Protein 7R91 (pdb70)

Solvent-accessible surface area: 75941 Å² total

CATH classification: 1.20.58.530

Organism: Gallus gallus (NCBI:txid9031)

Secondary structure (DSSP, 8-state):
-----EEEEE-SSEEEEEETT-SS-SEEEE--EEEE-SEE-STTTT----EETHHHHHTTTTEEEE-SB---B--HHHHHHHHHIIIIIIS---GGGS-EEEEE-TT--HHHHHHHHHHHHHTS--SEEEEEEHHHHHHHHHT-SSEEEEEE-SS-EEEEEEETTEE-GGG-EEES-SHHHHHHHHHHHGGGGT----SHHHHHHHHHHHHHH----SSHHHHHHHHHH-STT-EEEE-TTS-EEEESTHHHHTGGGGT-GGGGT--PPPHHHHHHHHHHTS-TTTHHHHHT-EEEESSGGGSTTHHHHHHHHHHHHS-TTS---EE--TTGGGHHHHHHHHHHT-SGGGGSSEEHHHHHHHGGGHHHHH--/-----EEEEE-SSEEEEEETT-SS-SEEEE--EEEE-S---STTTT----EETHHHHHTTTTEEEE-SB---B--HHHHHHHHHIIIIIIS---GGGS-EEEEE-TT--HHHHHHHHHHHHHTS--SEEEEEEHHHHHHHHHT-SSEEEEEE-SS-EEEEEEETTEE-GGG-EEES-SHHHHHHHHHHHGGGGT----SHHHHHHHHHHHHHH----SSHHHHHHHHHH-STT-EEEE-TTS-EEEESTHHHHTGGGGT-GGGGT--PPPHHHHHHHHHHTS-TTTHHHHHT-EEEESSGGGSTTHHHHHHHHHHHHS-TTS---EE--TTGGGHHHHHHHHHHT-SGGGGSSEEHHHHHHHGGGHHHHH--/-----EEEEE-SSEEEEEETT-SS-SEEEE--EEEE-S---STTTT----EETHHHHHTTTTEEEE-SB---B--HHHHHHHHHIIIIIIS---GGGS-EEEEE-TT--HHHHHHHHHHHHHTS--SEEEEEEHHHHHHHHHT-SSEEEEEE-SS-EEEEEEETTEE-GGG-EEES-SHHHHHHHHHHHGGGGT----SHHHHHHHHHHHHHH----SSHHHHHHHHHH-STT-EEEE-TTS-EEEESTHHHHTGGGGT-GGGGT--PPPHHHHHHHHHHTS-TTTHHHHHT-EEEESSGGGSTTHHHHHHHHHHHHS-TTS---EE--TTGGGHHHHHHHHHHT-SGGGGSSEEHHHHHHHGGGHHHHH--/----SBGGG-SS--HHHHHHHHHHHHHTT---EEETTEEEEE--SS------HHHHHHSSTTSS-S-S--HHHHHHHHHHHHHHHSS-EEEEEEE-TTSSHHHHHHHHHHHHHHHTTSS--HHHHHHHTTHHHHHHHHEE--SS-SSEE-SEEEEEEEEETTEEEEEEEEEES--STTTT---TT--SBHHHHHHHHHS-HHHHHHHT---TTT-TTTTTSS--S-TT--HHHHHHHHHHHHHHTT--HHHHHHHHHHHHHHHHHTT--EEEEE-SSSEEEEES-SHHHHHHHHHHT--HHHHHHHHHEEEEE-SS-EEEEE--HHHHHHHHHHHHHHHHHHHHHHHHHHHHHHT--S--SEEEEEEE-------SS--HHHHHHHHHHHHHHHHHHHHHHHHHHHHHHHSSS---------SHHHHHHHH-TTT-HHHHHHHHTTSTT--HHHHHHHHHHHHTT-SSEE--SS--SEEEEEETTEEEEEE-SSTTTTTB----HHHHHHHHS-SSHHHHHHHHHHHHH-----BHHHHHHHHHHHHHHTTSSS--EEEEEE-S-TT--SS---HHHHHHHHHHHTTHHHHHHH-----HHHHHHHGGGTTSS----SS-SHHHHHHHHHTS---GGG----SSS----SSHHHHHHHHHHHHHHH-

Radius of gyration: 43.53 Å; Cα contacts (8 Å, |Δi|>4): 3237; chains: 4; bounding box: 105×127×122 Å

Nearest PDB structures (foldseek):
  8v2z-assembly1_E  TM=9.996E-01  e=3.412E-72  Homo sapiens
  8v2o-assembly1_E  TM=9.990E-01  e=4.146E-71  Homo sapiens
  8trm-assembly1_A  TM=9.975E-01  e=2.530E-68  Toxoplasma gondii
  8oi8-assembly1_C  TM=9.959E-01  e=1.045E-67  Homo sapiens
  3ffk-assembly1_B  TM=9.403E-01  e=5.421E-67  Oryctolagus cuniculus

Structure (mmCIF, N/CA/C/O backbone):
data_7R91
#
_entry.id   7R91
#
_cell.length_a   1.00
_cell.length_b   1.00
_cell.length_c   1.00
_cell.angle_alpha   90.00
_cell.angle_beta   90.00
_cell.angle_gamma   90.00
#
_symmetry.space_group_name_H-M   'P 1'
#
loop_
_entity.id
_entity.type
_entity.pdbx_description
1 polymer 'Actin, alpha skeletal muscle, intermediate form'
2 polymer 'Isoform 3 of Unconventional myosin-XV'
3 non-polymer "ADENOSINE-5'-DIPHOSPHATE"
4 non-polymer 'MAGNESIUM ION'
#
loop_
_atom_site.group_PDB
_atom_site.id
_atom_site.type_symbol
_atom_site.label_atom_id
_atom_site.label_alt_id
_atom_site.label_comp_id
_atom_site.label_asym_id
_atom_site.label_entity_id
_atom_site.label_seq_id
_atom_site.pdbx_PDB_ins_code
_atom_site.Cartn_x
_atom_site.Cartn_y
_atom_site.Cartn_z
_atom_site.occupancy
_atom_site.B_iso_or_equiv
_atom_site.auth_seq_id
_atom_site.auth_comp_id
_atom_site.auth_asym_id
_atom_site.auth_atom_id
_atom_site.pdbx_PDB_model_num
ATOM 1 N N . ASP A 1 1 ? 300.996 236.524 333.826 1.00 112.74 3 ASP A N 1
ATOM 2 C CA . ASP A 1 1 ? 301.527 237.392 334.868 1.00 112.74 3 ASP A CA 1
ATOM 3 C C . ASP A 1 1 ? 301.249 238.857 334.553 1.00 112.74 3 ASP A C 1
ATOM 4 O O . ASP A 1 1 ? 300.324 239.455 335.103 1.00 112.74 3 ASP A O 1
ATOM 9 N N . GLU A 1 2 ? 302.057 239.430 333.661 1.00 101.40 4 GLU A N 1
ATOM 10 C CA . GLU A 1 2 ? 301.916 240.830 333.263 1.00 101.40 4 GLU A CA 1
ATOM 11 C C . GLU A 1 2 ? 300.882 240.919 332.144 1.00 101.40 4 GLU A C 1
ATOM 12 O O . GLU A 1 2 ? 301.195 241.137 330.969 1.00 101.40 4 GLU A O 1
ATOM 18 N N . THR A 1 3 ? 299.620 240.742 332.524 1.00 86.63 5 THR A N 1
ATOM 19 C CA . THR A 1 3 ? 298.503 240.863 331.593 1.00 86.63 5 THR A CA 1
ATOM 20 C C . THR A 1 3 ? 297.926 242.267 331.723 1.00 86.63 5 THR A C 1
ATOM 21 O O . THR A 1 3 ? 297.248 242.581 332.706 1.00 86.63 5 THR A O 1
ATOM 25 N N . THR A 1 4 ? 298.201 243.113 330.733 1.00 57.85 6 THR A N 1
ATOM 26 C CA . THR A 1 4 ? 297.720 244.486 330.767 1.00 57.85 6 THR A CA 1
ATOM 27 C C . THR A 1 4 ? 296.212 244.515 330.562 1.00 57.85 6 THR A C 1
ATOM 28 O O . THR A 1 4 ? 295.682 243.838 329.676 1.00 57.85 6 THR A O 1
ATOM 32 N N . ALA A 1 5 ? 295.521 245.298 331.384 1.00 43.85 7 ALA A N 1
ATOM 33 C CA . ALA A 1 5 ? 294.076 245.414 331.284 1.00 43.85 7 ALA A CA 1
ATOM 34 C C . ALA A 1 5 ? 293.686 246.321 330.125 1.00 43.85 7 ALA A C 1
ATOM 35 O O . ALA A 1 5 ? 294.434 247.221 329.730 1.00 43.85 7 ALA A O 1
ATOM 37 N N . LEU A 1 6 ? 292.500 246.077 329.581 1.00 37.68 8 LEU A N 1
ATOM 38 C CA . LEU A 1 6 ? 291.946 246.886 328.508 1.00 37.68 8 LEU A CA 1
ATOM 39 C C . LEU A 1 6 ? 290.844 247.786 329.049 1.00 37.68 8 LEU A C 1
ATOM 40 O O . LEU A 1 6 ? 289.967 247.335 329.790 1.00 37.68 8 LEU A O 1
ATOM 45 N N . VAL A 1 7 ? 290.896 249.061 328.677 1.00 32.66 9 VAL A N 1
ATOM 46 C CA . VAL A 1 7 ? 289.884 250.038 329.055 1.00 32.66 9 VAL A CA 1
ATOM 47 C C . VAL A 1 7 ? 289.116 250.415 327.800 1.00 32.66 9 VAL A C 1
ATOM 48 O O . VAL A 1 7 ? 289.691 250.966 326.853 1.00 32.66 9 VAL A O 1
ATOM 52 N N . CYS A 1 8 ? 287.819 250.120 327.786 1.00 35.16 10 CYS A N 1
ATOM 53 C CA . CYS A 1 8 ? 286.960 250.383 326.638 1.00 35.16 10 CYS A CA 1
ATOM 54 C C . CYS A 1 8 ? 285.812 251.278 327.085 1.00 35.16 10 CYS A C 1
ATOM 55 O O . CYS A 1 8 ? 284.879 250.814 327.747 1.00 35.16 10 CYS A O 1
ATOM 58 N N . ASP A 1 9 ? 285.884 252.557 326.722 1.00 32.46 11 ASP A N 1
ATOM 59 C CA . ASP A 1 9 ? 284.843 253.527 327.051 1.00 32.46 11 ASP A CA 1
ATOM 60 C C . ASP A 1 9 ? 283.921 253.650 325.842 1.00 32.46 11 ASP A C 1
ATOM 61 O O . ASP A 1 9 ? 283.982 254.604 325.069 1.00 32.46 11 ASP A O 1
ATOM 66 N N . ASN A 1 10 ? 283.053 252.657 325.681 1.00 33.49 12 ASN A N 1
ATOM 67 C CA . ASN A 1 10 ? 282.114 252.645 324.565 1.00 33.49 12 ASN A CA 1
ATOM 68 C C . ASN A 1 10 ? 280.937 253.547 324.916 1.00 33.49 12 ASN A C 1
ATOM 69 O O . ASN A 1 10 ? 280.043 253.164 325.672 1.00 33.49 12 ASN A O 1
ATOM 74 N N . GLY A 1 11 ? 280.949 254.762 324.378 1.00 28.00 13 GLY A N 1
ATOM 75 C CA . GLY A 1 11 ? 279.862 255.696 324.559 1.00 28.00 13 GLY A CA 1
ATOM 76 C C . GLY A 1 11 ? 278.801 255.538 323.489 1.00 28.00 13 GLY A C 1
ATOM 77 O O . GLY A 1 11 ? 278.840 254.633 322.654 1.00 28.00 13 GLY A O 1
ATOM 78 N N . SER A 1 12 ? 277.828 256.448 323.523 1.00 25.49 14 SER A N 1
ATOM 79 C CA . SER A 1 12 ? 276.765 256.413 322.528 1.00 25.49 14 SER A CA 1
ATOM 80 C C . SER A 1 12 ? 277.273 256.799 321.146 1.00 25.49 14 SER A C 1
ATOM 81 O O . SER A 1 12 ? 276.795 256.262 320.142 1.00 25.49 14 SER A O 1
ATOM 84 N N . GLY A 1 13 ? 278.233 257.719 321.070 1.00 25.51 15 GLY A N 1
ATOM 85 C CA . GLY A 1 13 ? 278.699 258.210 319.790 1.00 25.51 15 GLY A CA 1
ATOM 86 C C . GLY A 1 13 ? 280.106 257.804 319.410 1.00 25.51 15 GLY A C 1
ATOM 87 O O . GLY A 1 13 ? 280.378 257.537 318.237 1.00 25.51 15 GLY A O 1
ATOM 88 N N . LEU A 1 14 ? 281.010 257.743 320.384 1.00 25.52 16 LEU A N 1
ATOM 89 C CA . LEU A 1 14 ? 282.409 257.428 320.137 1.00 25.52 16 LEU A CA 1
ATOM 90 C C . LEU A 1 14 ? 282.837 256.242 320.985 1.00 25.52 16 LEU A C 1
ATOM 91 O O . LEU A 1 14 ? 282.368 256.056 322.110 1.00 25.52 16 LEU A O 1
ATOM 96 N N . VAL A 1 15 ? 283.740 255.439 320.430 1.00 25.73 17 VAL A N 1
ATOM 97 C CA . VAL A 1 15 ? 284.399 254.366 321.161 1.00 25.73 17 VAL A CA 1
ATOM 98 C C . VAL A 1 15 ? 285.803 254.837 321.507 1.00 25.73 17 VAL A C 1
ATOM 99 O O . VAL A 1 15 ? 286.567 255.240 320.623 1.00 25.73 17 VAL A O 1
ATOM 103 N N . LYS A 1 16 ? 286.140 254.796 322.790 1.00 27.39 18 LYS A N 1
ATOM 104 C CA . LYS A 1 16 ? 287.447 255.207 323.288 1.00 27.39 18 LYS A CA 1
ATOM 105 C C . LYS A 1 16 ? 288.096 253.991 323.934 1.00 27.39 18 LYS A C 1
ATOM 106 O O . LYS A 1 16 ? 287.715 253.596 325.040 1.00 27.39 18 LYS A O 1
ATOM 112 N N . ALA A 1 17 ? 289.069 253.400 323.248 1.00 27.20 19 ALA A N 1
ATOM 113 C CA . ALA A 1 17 ? 289.688 252.158 323.684 1.00 27.20 19 ALA A CA 1
ATOM 114 C C . ALA A 1 17 ? 291.196 252.331 323.783 1.00 27.20 19 ALA A C 1
ATOM 115 O O . ALA A 1 17 ? 291.788 253.193 323.133 1.00 27.20 19 ALA A O 1
ATOM 117 N N . GLY A 1 18 ? 291.812 251.498 324.612 1.00 30.82 20 GLY A N 1
ATOM 118 C CA . GLY A 1 18 ? 293.242 251.580 324.821 1.00 30.82 20 GLY A CA 1
ATOM 119 C C . GLY A 1 18 ? 293.683 250.606 325.894 1.00 30.82 20 GLY A C 1
ATOM 120 O O . GLY A 1 18 ? 292.920 249.740 326.326 1.00 30.82 20 GLY A O 1
ATOM 121 N N . PHE A 1 19 ? 294.933 250.769 326.315 1.00 35.00 21 PHE A N 1
ATOM 122 C CA . PHE A 1 19 ? 295.551 249.907 327.310 1.00 35.00 21 PHE A CA 1
ATOM 123 C C . PHE A 1 19 ? 295.725 250.663 328.619 1.00 35.00 21 PHE A C 1
ATOM 124 O O . PHE A 1 19 ? 296.016 251.864 328.619 1.00 35.00 21 PHE A O 1
ATOM 132 N N . ALA A 1 20 ? 295.544 249.959 329.730 1.00 36.38 22 ALA A N 1
ATOM 133 C CA . ALA A 1 20 ? 295.685 250.578 331.039 1.00 36.38 22 ALA A CA 1
ATOM 134 C C . ALA A 1 20 ? 297.122 251.023 331.265 1.00 36.38 22 ALA A C 1
ATOM 135 O O . ALA A 1 20 ? 298.072 250.298 330.958 1.00 36.38 22 ALA A O 1
ATOM 137 N N . GLY A 1 21 ? 297.279 252.226 331.809 1.00 37.15 23 GLY A N 1
ATOM 138 C CA . GLY A 1 21 ? 298.572 252.822 332.031 1.00 37.15 23 GLY A CA 1
ATOM 139 C C . GLY A 1 21 ? 298.977 253.850 330.995 1.00 37.15 23 GLY A C 1
ATOM 140 O O . GLY A 1 21 ? 299.893 254.637 331.253 1.00 37.15 23 GLY A O 1
ATOM 141 N N . ASP A 1 22 ? 298.324 253.864 329.838 1.00 37.33 24 ASP A N 1
ATOM 142 C CA . ASP A 1 22 ? 298.619 254.854 328.818 1.00 37.33 24 ASP A CA 1
ATOM 143 C C . ASP A 1 22 ? 297.991 256.195 329.180 1.00 37.33 24 ASP A C 1
ATOM 144 O O . ASP A 1 22 ? 297.097 256.286 330.024 1.00 37.33 24 ASP A O 1
ATOM 149 N N . ASP A 1 23 ? 298.477 257.247 328.529 1.00 36.68 25 ASP A N 1
ATOM 150 C CA . ASP A 1 23 ? 297.986 258.594 328.778 1.00 36.68 25 ASP A CA 1
ATOM 151 C C . ASP A 1 23 ? 296.876 259.019 327.827 1.00 36.68 25 ASP A C 1
ATOM 152 O O . ASP A 1 23 ? 296.281 260.081 328.035 1.00 36.68 25 ASP A O 1
ATOM 157 N N . ALA A 1 24 ? 296.581 258.229 326.797 1.00 30.35 26 ALA A N 1
ATOM 158 C CA . ALA A 1 24 ? 295.575 258.591 325.811 1.00 30.35 26 ALA A CA 1
ATOM 159 C C . ALA A 1 24 ? 294.985 257.322 325.221 1.00 30.35 26 ALA A C 1
ATOM 160 O O . ALA A 1 24 ? 295.650 256.278 325.217 1.00 30.35 26 ALA A O 1
ATOM 162 N N . PRO A 1 25 ? 293.747 257.367 324.731 1.00 29.01 27 PRO A N 1
ATOM 163 C CA . PRO A 1 25 ? 293.172 256.188 324.079 1.00 29.01 27 PRO A CA 1
ATOM 164 C C . PRO A 1 25 ? 293.938 255.824 322.816 1.00 29.01 27 PRO A C 1
ATOM 165 O O . PRO A 1 25 ? 294.381 256.692 322.064 1.00 29.01 27 PRO A O 1
ATOM 169 N N . ARG A 1 26 ? 294.087 254.522 322.588 1.00 33.73 28 ARG A N 1
ATOM 170 C CA . ARG A 1 26 ? 294.774 254.058 321.389 1.00 33.73 28 ARG A CA 1
ATOM 171 C C . ARG A 1 26 ? 293.886 254.166 320.156 1.00 33.73 28 ARG A C 1
ATOM 172 O O . ARG A 1 26 ? 294.364 254.522 319.074 1.00 33.73 28 ARG A O 1
ATOM 180 N N . ALA A 1 27 ? 292.596 253.865 320.299 1.00 26.27 29 ALA A N 1
ATOM 181 C CA . ALA A 1 27 ? 291.659 253.861 319.184 1.00 26.27 29 ALA A CA 1
ATOM 182 C C . ALA A 1 27 ? 290.454 254.716 319.535 1.00 26.27 29 ALA A C 1
ATOM 183 O O . ALA A 1 27 ? 289.813 254.493 320.565 1.00 26.27 29 ALA A O 1
ATOM 185 N N . VAL A 1 28 ? 290.152 255.694 318.684 1.00 22.54 30 VAL A N 1
ATOM 186 C CA . VAL A 1 28 ? 288.960 256.526 318.809 1.00 22.54 30 VAL A CA 1
ATOM 187 C C . VAL A 1 28 ? 288.291 256.582 317.444 1.00 22.54 30 VAL A C 1
ATOM 188 O O . VAL A 1 28 ? 288.896 257.055 316.475 1.00 22.54 30 VAL A O 1
ATOM 192 N N . PHE A 1 29 ? 287.054 256.108 317.364 1.00 24.74 31 PHE A N 1
ATOM 193 C CA . PHE A 1 29 ? 286.337 256.060 316.099 1.00 24.74 31 PHE A CA 1
ATOM 194 C C . PHE A 1 29 ? 284.845 256.088 316.384 1.00 24.74 31 PHE A C 1
ATOM 195 O O . PHE A 1 29 ? 284.413 255.725 317.484 1.00 24.74 31 PHE A O 1
ATOM 203 N N . PRO A 1 30 ? 284.031 256.524 315.422 1.00 23.89 32 PRO A N 1
ATOM 204 C CA . PRO A 1 30 ? 282.584 256.589 315.654 1.00 23.89 32 PRO A CA 1
ATOM 205 C C . PRO A 1 30 ? 281.977 255.212 315.876 1.00 23.89 32 PRO A C 1
ATOM 206 O O . PRO A 1 30 ? 282.433 254.208 315.326 1.00 23.89 32 PRO A O 1
ATOM 210 N N . SER A 1 31 ? 280.928 255.178 316.691 1.00 24.71 33 SER A N 1
ATOM 211 C CA . SER A 1 31 ? 280.259 253.933 317.056 1.00 24.71 33 SER A CA 1
ATOM 212 C C . SER A 1 31 ? 279.054 253.713 316.142 1.00 24.71 33 SER A C 1
ATOM 213 O O . SER A 1 31 ? 277.897 253.732 316.560 1.00 24.71 33 SER A O 1
ATOM 216 N N . ILE A 1 32 ? 279.354 253.501 314.860 1.00 24.21 34 ILE A N 1
ATOM 217 C CA . ILE A 1 32 ? 278.332 253.340 313.836 1.00 24.21 34 ILE A CA 1
ATOM 218 C C . ILE A 1 32 ? 278.592 252.060 313.058 1.00 24.21 34 ILE A C 1
ATOM 219 O O . ILE A 1 32 ? 279.725 251.593 312.938 1.00 24.21 34 ILE A O 1
ATOM 224 N N . VAL A 1 33 ? 277.511 251.496 312.526 1.00 24.71 35 VAL A N 1
ATOM 225 C CA . VAL A 1 33 ? 277.569 250.377 311.593 1.00 24.71 35 VAL A CA 1
ATOM 226 C C . VAL A 1 33 ? 276.749 250.756 310.369 1.00 24.71 35 VAL A C 1
ATOM 227 O O . VAL A 1 33 ? 275.577 251.124 310.494 1.00 24.71 35 VAL A O 1
ATOM 231 N N . GLY A 1 34 ? 277.361 250.673 309.193 1.00 23.88 36 GLY A N 1
ATOM 232 C CA . GLY A 1 34 ? 276.717 251.052 307.950 1.00 23.88 36 GLY A CA 1
ATOM 233 C C . GLY A 1 34 ? 276.479 249.851 307.056 1.00 23.88 36 GLY A C 1
ATOM 234 O O . GLY A 1 34 ? 277.246 248.888 307.071 1.00 23.88 36 GLY A O 1
ATOM 235 N N . ARG A 1 35 ? 275.400 249.913 306.275 1.00 24.57 37 ARG A N 1
ATOM 236 C CA . ARG A 1 35 ? 275.054 248.867 305.328 1.00 24.57 37 ARG A CA 1
ATOM 237 C C . ARG A 1 35 ? 274.661 249.508 304.005 1.00 24.57 37 ARG A C 1
ATOM 238 O O . ARG A 1 35 ? 274.046 250.582 303.998 1.00 24.57 37 ARG A O 1
ATOM 246 N N . PRO A 1 36 ? 275.009 248.884 302.880 1.00 24.10 38 PRO A N 1
ATOM 247 C CA . PRO A 1 36 ? 274.686 249.479 301.580 1.00 24.10 38 PRO A CA 1
ATOM 248 C C . PRO A 1 36 ? 273.183 249.605 301.374 1.00 24.10 38 PRO A C 1
ATOM 249 O O . PRO A 1 36 ? 272.407 248.740 301.782 1.00 24.10 38 PRO A O 1
ATOM 253 N N . ARG A 1 37 ? 272.780 250.698 300.728 1.00 23.23 39 ARG A N 1
ATOM 254 C CA . ARG A 1 37 ? 271.376 250.948 300.429 1.00 23.23 39 ARG A CA 1
ATOM 255 C C . ARG A 1 37 ? 271.116 251.109 298.938 1.00 23.23 39 ARG A C 1
ATOM 256 O O . ARG A 1 37 ? 269.992 251.449 298.551 1.00 23.23 39 ARG A O 1
ATOM 264 N N . HIS A 1 38 ? 272.113 250.872 298.095 1.00 24.37 40 HIS A N 1
ATOM 265 C CA . HIS A 1 38 ? 271.990 251.015 296.652 1.00 24.37 40 HIS A CA 1
ATOM 266 C C . HIS A 1 38 ? 272.247 249.667 295.980 1.00 24.37 40 HIS A C 1
ATOM 267 O O . HIS A 1 38 ? 272.394 248.638 296.642 1.00 24.37 40 HIS A O 1
ATOM 274 N N . GLN A 1 39 ? 272.303 249.683 294.652 1.00 31.82 41 GLN A N 1
ATOM 275 C CA . GLN A 1 39 ? 272.394 248.472 293.848 1.00 31.82 41 GLN A CA 1
ATOM 276 C C . GLN A 1 39 ? 273.822 248.282 293.350 1.00 31.82 41 GLN A C 1
ATOM 277 O O . GLN A 1 39 ? 274.380 249.175 292.704 1.00 31.82 41 GLN A O 1
ATOM 283 N N . GLY A 1 40 ? 274.401 247.118 293.636 1.00 27.00 42 GLY A N 1
ATOM 284 C CA . GLY A 1 40 ? 275.735 246.795 293.172 1.00 27.00 42 GLY A CA 1
ATOM 285 C C . GLY A 1 40 ? 275.738 246.209 291.778 1.00 27.00 42 GLY A C 1
ATOM 286 O O . GLY A 1 40 ? 275.094 245.187 291.531 1.00 27.00 42 GLY A O 1
ATOM 287 N N . VAL A 1 41 ? 276.460 246.841 290.852 1.00 25.88 43 VAL A N 1
ATOM 288 C CA . VAL A 1 41 ? 276.424 246.450 289.448 1.00 25.88 43 VAL A CA 1
ATOM 289 C C . VAL A 1 41 ? 277.729 245.846 288.956 1.00 25.88 43 VAL A C 1
ATOM 290 O O . VAL A 1 41 ? 277.714 245.141 287.933 1.00 25.88 43 VAL A O 1
ATOM 294 N N . MET A 1 42 ? 278.847 246.089 289.629 1.00 27.18 44 MET A N 1
ATOM 295 C CA . MET A 1 42 ? 280.121 245.513 289.225 1.00 27.18 44 MET A CA 1
ATOM 296 C C . MET A 1 42 ? 280.358 244.180 289.918 1.00 27.18 44 MET A C 1
ATOM 297 O O . MET A 1 42 ? 280.046 244.009 291.099 1.00 27.18 44 MET A O 1
ATOM 302 N N A VAL A 1 43 ? 280.914 243.233 289.171 0.50 28.77 45 VAL A N 1
ATOM 303 N N B VAL A 1 43 ? 280.928 243.244 289.167 0.50 28.77 45 VAL A N 1
ATOM 304 C CA A VAL A 1 43 ? 281.123 241.881 289.679 0.50 28.77 45 VAL A CA 1
ATOM 305 C CA B VAL A 1 43 ? 281.158 241.878 289.612 0.50 28.77 45 VAL A CA 1
ATOM 306 C C A VAL A 1 43 ? 282.296 241.891 290.649 0.50 28.77 45 VAL A C 1
ATOM 307 C C B VAL A 1 43 ? 282.613 241.748 290.032 0.50 28.77 45 VAL A C 1
ATOM 308 O O A VAL A 1 43 ? 283.411 242.282 290.290 0.50 28.77 45 VAL A O 1
ATOM 309 O O B VAL A 1 43 ? 283.508 242.292 289.374 0.50 28.77 45 VAL A O 1
ATOM 316 N N A GLY A 1 44 ? 282.046 241.450 291.882 0.50 29.10 46 GLY A N 1
ATOM 317 N N B GLY A 1 44 ? 282.853 241.028 291.122 0.50 29.10 46 GLY A N 1
ATOM 318 C CA A GLY A 1 44 ? 283.040 241.454 292.927 0.50 29.10 46 GLY A CA 1
ATOM 319 C CA B GLY A 1 44 ? 284.182 240.882 291.669 0.50 29.10 46 GLY A CA 1
ATOM 320 C C A GLY A 1 44 ? 283.019 242.674 293.822 0.50 29.10 46 GLY A C 1
ATOM 321 C C B GLY A 1 44 ? 284.564 241.944 292.671 0.50 29.10 46 GLY A C 1
ATOM 322 O O A GLY A 1 44 ? 283.612 242.641 294.904 0.50 29.10 46 GLY A O 1
ATOM 323 O O B GLY A 1 44 ? 285.668 241.881 293.226 0.50 29.10 46 GLY A O 1
ATOM 324 N N A MET A 1 45 ? 282.349 243.747 293.406 0.50 28.78 47 MET A N 1
ATOM 325 N N B MET A 1 45 ? 283.692 242.919 292.912 0.50 28.78 47 MET A N 1
ATOM 326 C CA A MET A 1 45 ? 282.247 244.973 294.195 0.50 28.78 47 MET A CA 1
ATOM 327 C CA B MET A 1 45 ? 283.964 243.942 293.905 0.50 28.78 47 MET A CA 1
ATOM 328 C C A MET A 1 45 ? 280.879 244.971 294.868 0.50 28.78 47 MET A C 1
ATOM 329 C C B MET A 1 45 ? 283.885 243.352 295.312 0.50 28.78 47 MET A C 1
ATOM 330 O O A MET A 1 45 ? 279.845 245.143 294.222 0.50 28.78 47 MET A O 1
ATOM 331 O O B MET A 1 45 ? 283.270 242.309 295.551 0.50 28.78 47 MET A O 1
ATOM 340 N N A GLY A 1 46 ? 280.881 244.782 296.184 0.50 27.13 48 GLY A N 1
ATOM 341 N N B GLY A 1 46 ? 284.521 244.043 296.251 0.50 27.13 48 GLY A N 1
ATOM 342 C CA A GLY A 1 46 ? 279.644 244.660 296.927 0.50 27.13 48 GLY A CA 1
ATOM 343 C CA B GLY A 1 46 ? 284.507 243.623 297.637 0.50 27.13 48 GLY A CA 1
ATOM 344 C C A GLY A 1 46 ? 279.558 243.371 297.715 0.50 27.13 48 GLY A C 1
ATOM 345 C C B GLY A 1 46 ? 283.178 243.908 298.303 0.50 27.13 48 GLY A C 1
ATOM 346 O O A GLY A 1 46 ? 278.465 242.887 298.019 0.50 27.13 48 GLY A O 1
ATOM 347 O O B GLY A 1 46 ? 283.084 244.786 299.167 0.50 27.13 48 GLY A O 1
ATOM 348 N N A GLN A 1 47 ? 280.714 242.803 298.048 0.50 34.26 49 GLN A N 1
ATOM 349 N N B GLN A 1 47 ? 282.143 243.173 297.906 0.50 34.26 49 GLN A N 1
ATOM 350 C CA A GLN A 1 47 ? 280.790 241.581 298.834 0.50 34.26 49 GLN A CA 1
ATOM 351 C CA B GLN A 1 47 ? 280.790 243.392 298.413 0.50 34.26 49 GLN A CA 1
ATOM 352 C C A GLN A 1 47 ? 280.857 241.847 300.329 0.50 34.26 49 GLN A C 1
ATOM 353 C C B GLN A 1 47 ? 280.732 242.917 299.859 0.50 34.26 49 GLN A C 1
ATOM 354 O O A GLN A 1 47 ? 280.851 240.894 301.115 0.50 34.26 49 GLN A O 1
ATOM 355 O O B GLN A 1 47 ? 280.403 241.769 300.156 0.50 34.26 49 GLN A O 1
ATOM 366 N N A LYS A 1 48 ? 280.920 243.110 300.740 0.50 28.56 50 LYS A N 1
ATOM 367 N N B LYS A 1 48 ? 281.076 243.827 300.762 0.50 28.56 50 LYS A N 1
ATOM 368 C CA A LYS A 1 48 ? 280.962 243.484 302.146 0.50 28.56 50 LYS A CA 1
ATOM 369 C CA B LYS A 1 48 ? 280.986 243.627 302.195 0.50 28.56 50 LYS A CA 1
ATOM 370 C C A LYS A 1 48 ? 279.572 243.936 302.574 0.50 28.56 50 LYS A C 1
ATOM 371 C C B LYS A 1 48 ? 279.611 244.074 302.687 0.50 28.56 50 LYS A C 1
ATOM 372 O O A LYS A 1 48 ? 278.987 244.829 301.953 0.50 28.56 50 LYS A O 1
ATOM 373 O O B LYS A 1 48 ? 279.053 245.070 302.224 0.50 28.56 50 LYS A O 1
ATOM 384 N N . ASP A 1 49 ? 279.050 243.318 303.627 1.00 31.96 51 ASP A N 1
ATOM 385 C CA . ASP A 1 49 ? 277.700 243.578 304.103 1.00 31.96 51 ASP A CA 1
ATOM 386 C C . ASP A 1 49 ? 277.642 244.549 305.273 1.00 31.96 51 ASP A C 1
ATOM 387 O O . ASP A 1 49 ? 276.542 244.871 305.732 1.00 31.96 51 ASP A O 1
ATOM 392 N N . SER A 1 50 ? 278.781 245.028 305.766 1.00 29.38 52 SER A N 1
ATOM 393 C CA . SER A 1 50 ? 278.777 245.904 306.928 1.00 29.38 52 SER A CA 1
ATOM 394 C C . SER A 1 50 ? 280.075 246.693 306.971 1.00 29.38 52 SER A C 1
ATOM 395 O O . SER A 1 50 ? 281.128 246.189 306.578 1.00 29.38 52 SER A O 1
ATOM 398 N N . TYR A 1 51 ? 279.986 247.930 307.449 1.00 26.74 53 TYR A N 1
ATOM 399 C CA . TYR A 1 51 ? 281.144 248.784 307.663 1.00 26.74 53 TYR A CA 1
ATOM 400 C C . TYR A 1 51 ? 281.052 249.365 309.063 1.00 26.74 53 TYR A C 1
ATOM 401 O O . TYR A 1 51 ? 280.001 249.880 309.452 1.00 26.74 53 TYR A O 1
ATOM 410 N N . VAL A 1 52 ? 282.144 249.284 309.817 1.00 25.43 54 VAL A N 1
ATOM 411 C CA . VAL A 1 52 ? 282.171 249.695 311.214 1.00 25.43 54 VAL A CA 1
ATOM 412 C C . VAL A 1 52 ? 283.246 250.755 311.395 1.00 25.43 54 VAL A C 1
ATOM 413 O O . VAL A 1 52 ? 284.393 250.554 310.989 1.00 25.43 54 VAL A O 1
ATOM 417 N N . GLY A 1 53 ? 282.876 251.873 312.006 1.00 25.13 55 GLY A N 1
ATOM 418 C CA . GLY A 1 53 ? 283.853 252.864 312.424 1.00 25.13 55 GLY A CA 1
ATOM 419 C C . GLY A 1 53 ? 284.168 253.860 311.327 1.00 25.13 55 GLY A C 1
ATOM 420 O O . GLY A 1 53 ? 283.266 254.398 310.695 1.00 25.13 55 GLY A O 1
ATOM 421 N N . ASP A 1 54 ? 285.462 254.111 311.114 1.00 28.99 56 ASP A N 1
ATOM 422 C CA . ASP A 1 54 ? 285.886 255.111 310.139 1.00 28.99 56 ASP A CA 1
ATOM 423 C C . ASP A 1 54 ? 285.624 254.657 308.710 1.00 28.99 56 ASP A C 1
ATOM 424 O O . ASP A 1 54 ? 285.366 255.491 307.833 1.00 28.99 56 ASP A O 1
ATOM 429 N N . GLU A 1 55 ? 285.700 253.352 308.449 1.00 30.85 57 GLU A N 1
ATOM 430 C CA . GLU A 1 55 ? 285.380 252.848 307.122 1.00 30.85 57 GLU A CA 1
ATOM 431 C C . GLU A 1 55 ? 283.899 252.982 306.800 1.00 30.85 57 GLU A C 1
ATOM 432 O O . GLU A 1 55 ? 283.530 252.964 305.624 1.00 30.85 57 GLU A O 1
ATOM 438 N N . ALA A 1 56 ? 283.047 253.111 307.818 1.00 27.24 58 ALA A N 1
ATOM 439 C CA . ALA A 1 56 ? 281.639 253.393 307.575 1.00 27.24 58 ALA A CA 1
ATOM 440 C C . ALA A 1 56 ? 281.406 254.853 307.221 1.00 27.24 58 ALA A C 1
ATOM 441 O O . ALA A 1 56 ? 280.374 255.183 306.630 1.00 27.24 58 ALA A O 1
ATOM 443 N N . GLN A 1 57 ? 282.337 255.736 307.573 1.00 28.51 59 GLN A N 1
ATOM 444 C CA . GLN A 1 57 ? 282.224 257.140 307.213 1.00 28.51 59 GLN A CA 1
ATOM 445 C C . GLN A 1 57 ? 282.974 257.483 305.935 1.00 28.51 59 GLN A C 1
ATOM 446 O O . GLN A 1 57 ? 282.662 258.499 305.307 1.00 28.51 59 GLN A O 1
ATOM 452 N N . SER A 1 58 ? 283.960 256.675 305.549 1.00 29.53 60 SER A N 1
ATOM 453 C CA . SER A 1 58 ? 284.562 256.841 304.231 1.00 29.53 60 SER A CA 1
ATOM 454 C C . SER A 1 58 ? 283.557 256.533 303.129 1.00 29.53 60 SER A C 1
ATOM 455 O O . SER A 1 58 ? 283.497 257.241 302.118 1.00 29.53 60 SER A O 1
ATOM 458 N N . LYS A 1 59 ? 282.756 255.480 303.311 1.00 26.93 61 LYS A N 1
ATOM 459 C CA . LYS A 1 59 ? 281.710 255.094 302.374 1.00 26.93 61 LYS A CA 1
ATOM 460 C C . LYS A 1 59 ? 280.359 255.696 302.735 1.00 26.93 61 LYS A C 1
ATOM 461 O O . LYS A 1 59 ? 279.319 255.098 302.440 1.00 26.93 61 LYS A O 1
ATOM 467 N N . ARG A 1 60 ? 280.357 256.874 303.360 1.00 26.45 62 ARG A N 1
ATOM 468 C CA . ARG A 1 60 ? 279.149 257.413 303.978 1.00 26.45 62 ARG A CA 1
ATOM 469 C C . ARG A 1 60 ? 278.018 257.606 302.977 1.00 26.45 62 ARG A C 1
ATOM 470 O O . ARG A 1 60 ? 276.844 257.497 303.344 1.00 26.45 62 ARG A O 1
ATOM 478 N N . GLY A 1 61 ? 278.342 257.884 301.719 1.00 25.09 63 GLY A N 1
ATOM 479 C CA . GLY A 1 61 ? 277.341 258.249 300.740 1.00 25.09 63 GLY A CA 1
ATOM 480 C C . GLY A 1 61 ? 276.605 257.116 300.066 1.00 25.09 63 GLY A C 1
ATOM 481 O O . GLY A 1 61 ? 275.791 257.377 299.180 1.00 25.09 63 GLY A O 1
ATOM 482 N N . ILE A 1 62 ? 276.861 255.866 300.436 1.00 22.95 64 ILE A N 1
ATOM 483 C CA . ILE A 1 62 ? 276.145 254.745 299.841 1.00 22.95 64 ILE A CA 1
ATOM 484 C C . ILE A 1 62 ? 275.595 253.846 300.938 1.00 22.95 64 ILE A C 1
ATOM 485 O O . ILE A 1 62 ? 274.931 252.844 300.659 1.00 22.95 64 ILE A O 1
ATOM 490 N N . LEU A 1 63 ? 275.865 254.198 302.188 1.00 23.96 65 LEU A N 1
ATOM 491 C CA . LEU A 1 63 ? 275.502 253.374 303.326 1.00 23.96 65 LEU A CA 1
ATOM 492 C C . LEU A 1 63 ? 274.354 254.002 304.105 1.00 23.96 65 LEU A C 1
ATOM 493 O O . LEU A 1 63 ? 274.085 255.202 304.005 1.00 23.96 65 LEU A O 1
ATOM 498 N N . THR A 1 64 ? 273.675 253.161 304.878 1.00 23.41 66 THR A N 1
ATOM 499 C CA . THR A 1 64 ? 272.717 253.588 305.889 1.00 23.41 66 THR A CA 1
ATOM 500 C C . THR A 1 64 ? 273.391 253.418 307.245 1.00 23.41 66 THR A C 1
ATOM 501 O O . THR A 1 64 ? 273.692 252.294 307.656 1.00 23.41 66 THR A O 1
ATOM 505 N N . LEU A 1 65 ? 273.627 254.529 307.935 1.00 25.05 67 LEU A N 1
ATOM 506 C CA . LEU A 1 65 ? 274.347 254.512 309.200 1.00 25.05 67 LEU A CA 1
ATOM 507 C C . LEU A 1 65 ? 273.369 254.361 310.357 1.00 25.05 67 LEU A C 1
ATOM 508 O O . LEU A 1 65 ? 272.364 255.072 310.425 1.00 25.05 67 LEU A O 1
ATOM 513 N N . LYS A 1 66 ? 273.673 253.438 311.264 1.00 26.69 68 LYS A N 1
ATOM 514 C CA . LYS A 1 66 ? 272.850 253.186 312.435 1.00 26.69 68 LYS A CA 1
ATOM 515 C C . LYS A 1 66 ? 273.727 253.122 313.675 1.00 26.69 68 LYS A C 1
ATOM 516 O O . LYS A 1 66 ? 274.848 252.610 313.627 1.00 26.69 68 LYS A O 1
ATOM 522 N N . TYR A 1 67 ? 273.209 253.648 314.784 1.00 26.18 69 TYR A N 1
ATOM 523 C CA . TYR A 1 67 ? 273.914 253.634 316.056 1.00 26.18 69 TYR A CA 1
ATOM 524 C C . TYR A 1 67 ? 273.409 252.481 316.902 1.00 26.18 69 TYR A C 1
ATOM 525 O O . TYR A 1 67 ? 272.189 252.337 317.059 1.00 26.18 69 TYR A O 1
ATOM 534 N N . PRO A 1 68 ? 274.276 251.627 317.446 1.00 26.51 70 PRO A N 1
ATOM 535 C CA . PRO A 1 68 ? 273.785 250.557 318.328 1.00 26.51 70 PRO A CA 1
ATOM 536 C C . PRO A 1 68 ? 273.369 251.038 319.707 1.00 26.51 70 PRO A C 1
ATOM 537 O O . PRO A 1 68 ? 272.736 250.272 320.439 1.00 26.51 70 PRO A O 1
ATOM 541 N N . ILE A 1 69 ? 273.706 252.266 320.091 1.00 27.43 71 ILE A N 1
ATOM 542 C CA . ILE A 1 69 ? 273.445 252.776 321.432 1.00 27.43 71 ILE A CA 1
ATOM 543 C C . ILE A 1 69 ? 272.685 254.090 321.323 1.00 27.43 71 ILE A C 1
ATOM 544 O O . ILE A 1 69 ? 273.140 255.021 320.650 1.00 27.43 71 ILE A O 1
ATOM 549 N N . GLU A 1 70 ? 271.532 254.162 321.981 1.00 29.58 72 GLU A N 1
ATOM 550 C CA . GLU A 1 70 ? 270.825 255.425 322.168 1.00 29.58 72 GLU A CA 1
ATOM 551 C C . GLU A 1 70 ? 270.553 255.677 323.640 1.00 29.58 72 GLU A C 1
ATOM 552 O O . GLU A 1 70 ? 269.975 254.834 324.322 1.00 29.58 72 GLU A O 1
ATOM 569 N N . GLY A 1 72 ? 272.555 255.798 326.043 1.00 27.83 74 GLY A N 1
ATOM 570 C CA . GLY A 1 72 ? 273.370 254.951 326.891 1.00 27.83 74 GLY A CA 1
ATOM 571 C C . GLY A 1 72 ? 272.924 253.509 327.019 1.00 27.83 74 GLY A C 1
ATOM 572 O O . GLY A 1 72 ? 273.494 252.752 327.799 1.00 27.83 74 GLY A O 1
ATOM 573 N N . ILE A 1 73 ? 271.910 253.123 326.253 1.00 28.21 75 ILE A N 1
ATOM 574 C CA . ILE A 1 73 ? 271.364 251.773 326.278 1.00 28.21 75 ILE A CA 1
ATOM 575 C C . ILE A 1 73 ? 271.647 251.115 324.937 1.00 28.21 75 ILE A C 1
ATOM 576 O O . ILE A 1 73 ? 271.355 251.690 323.883 1.00 28.21 75 ILE A O 1
ATOM 581 N N . ILE A 1 74 ? 272.214 249.913 324.976 1.00 28.92 76 ILE A N 1
ATOM 582 C CA . ILE A 1 74 ? 272.495 249.160 323.757 1.00 28.92 76 ILE A CA 1
ATOM 583 C C . ILE A 1 74 ? 271.184 248.552 323.267 1.00 28.92 76 ILE A C 1
ATOM 584 O O . ILE A 1 74 ? 270.604 247.688 323.930 1.00 28.92 76 ILE A O 1
ATOM 589 N N . THR A 1 75 ? 270.717 248.998 322.104 1.00 30.43 77 THR A N 1
ATOM 590 C CA . THR A 1 75 ? 269.458 248.514 321.556 1.00 30.43 77 THR A CA 1
ATOM 591 C C . THR A 1 75 ? 269.647 247.473 320.464 1.00 30.43 77 THR A C 1
ATOM 592 O O . THR A 1 75 ? 268.735 246.677 320.215 1.00 30.43 77 THR A O 1
ATOM 596 N N . ASN A 1 76 ? 270.800 247.462 319.805 1.00 32.57 78 ASN A N 1
ATOM 597 C CA . ASN A 1 76 ? 271.135 246.465 318.798 1.00 32.57 78 ASN A CA 1
ATOM 598 C C . ASN A 1 76 ? 272.315 245.651 319.308 1.00 32.57 78 ASN A C 1
ATOM 599 O O . ASN A 1 76 ? 273.424 246.177 319.433 1.00 32.57 78 ASN A O 1
ATOM 604 N N . TRP A 1 77 ? 272.081 244.374 319.593 1.00 33.36 79 TRP A N 1
ATOM 605 C CA . TRP A 1 77 ? 273.090 243.550 320.242 1.00 33.36 79 TRP A CA 1
ATOM 606 C C . TRP A 1 77 ? 273.978 242.798 319.262 1.00 33.36 79 TRP A C 1
ATOM 607 O O . TRP A 1 77 ? 274.952 242.173 319.692 1.00 33.36 79 TRP A O 1
ATOM 618 N N . ASP A 1 78 ? 273.677 242.840 317.967 1.00 36.98 80 ASP A N 1
ATOM 619 C CA . ASP A 1 78 ? 274.576 242.281 316.967 1.00 36.98 80 ASP A CA 1
ATOM 620 C C . ASP A 1 78 ? 275.529 243.333 316.419 1.00 36.98 80 ASP A C 1
ATOM 621 O O . ASP A 1 78 ? 276.716 243.053 316.213 1.00 36.98 80 ASP A O 1
ATOM 626 N N . ASP A 1 79 ? 275.032 244.550 316.194 1.00 34.64 81 ASP A N 1
ATOM 627 C CA . ASP A 1 79 ? 275.914 245.647 315.815 1.00 34.64 81 ASP A CA 1
ATOM 628 C C . ASP A 1 79 ? 276.905 245.960 316.926 1.00 34.64 81 ASP A C 1
ATOM 629 O O . ASP A 1 79 ? 278.061 246.304 316.655 1.00 34.64 81 ASP A O 1
ATOM 634 N N . MET A 1 80 ? 276.471 245.853 318.183 1.00 32.76 82 MET A N 1
ATOM 635 C CA . MET A 1 80 ? 277.386 246.067 319.300 1.00 32.76 82 MET A CA 1
ATOM 636 C C . MET A 1 80 ? 278.484 245.011 319.319 1.00 32.76 82 MET A C 1
ATOM 637 O O . MET A 1 80 ? 279.649 245.323 319.589 1.00 32.76 82 MET A O 1
ATOM 642 N N . GLU A 1 81 ? 278.130 243.756 319.040 1.00 37.62 83 GLU A N 1
ATOM 643 C CA . GLU A 1 81 ? 279.143 242.709 318.945 1.00 37.62 83 GLU A CA 1
ATOM 644 C C . GLU A 1 81 ? 280.105 242.981 317.798 1.00 37.62 83 GLU A C 1
ATOM 645 O O . GLU A 1 81 ? 281.314 242.765 317.928 1.00 37.62 83 GLU A O 1
ATOM 651 N N . LYS A 1 82 ? 279.584 243.449 316.662 1.00 32.84 84 LYS A N 1
ATOM 652 C CA . LYS A 1 82 ? 280.452 243.813 315.545 1.00 32.84 84 LYS A CA 1
ATOM 653 C C . LYS A 1 82 ? 281.423 244.918 315.943 1.00 32.84 84 LYS A C 1
ATOM 654 O O . LYS A 1 82 ? 282.611 244.863 315.609 1.00 32.84 84 LYS A O 1
ATOM 660 N N . ILE A 1 83 ? 280.929 245.928 316.659 1.00 30.41 85 ILE A N 1
ATOM 661 C CA . ILE A 1 83 ? 281.776 247.046 317.064 1.00 30.41 85 ILE A CA 1
ATOM 662 C C . ILE A 1 83 ? 282.844 246.586 318.049 1.00 30.41 85 ILE A C 1
ATOM 663 O O . ILE A 1 83 ? 284.007 246.992 317.958 1.00 30.41 85 ILE A O 1
ATOM 668 N N . TRP A 1 84 ? 282.469 245.739 319.010 1.00 32.96 86 TRP A N 1
ATOM 669 C CA . TRP A 1 84 ? 283.447 245.233 319.970 1.00 32.96 86 TRP A CA 1
ATOM 670 C C . TRP A 1 84 ? 284.496 244.364 319.289 1.00 32.96 86 TRP A C 1
ATOM 671 O O . TRP A 1 84 ? 285.685 244.447 319.617 1.00 32.96 86 TRP A O 1
ATOM 682 N N . HIS A 1 85 ? 284.075 243.520 318.347 1.00 33.06 87 HIS A N 1
ATOM 683 C CA . HIS A 1 85 ? 285.026 242.712 317.591 1.00 33.06 87 HIS A CA 1
ATOM 684 C C . HIS A 1 85 ? 285.987 243.593 316.807 1.00 33.06 87 HIS A C 1
ATOM 685 O O . HIS A 1 85 ? 287.199 243.343 316.789 1.00 33.06 87 HIS A O 1
ATOM 692 N N . HIS A 1 86 ? 285.462 244.631 316.154 1.00 32.08 88 HIS A N 1
ATOM 693 C CA . HIS A 1 86 ? 286.315 245.582 315.452 1.00 32.08 88 HIS A CA 1
ATOM 694 C C . HIS A 1 86 ? 287.327 246.205 316.401 1.00 32.08 88 HIS A C 1
ATOM 695 O O . HIS A 1 86 ? 288.530 246.197 316.132 1.00 32.08 88 HIS A O 1
ATOM 702 N N . THR A 1 87 ? 286.855 246.691 317.551 1.00 32.82 89 THR A N 1
ATOM 703 C CA . THR A 1 87 ? 287.736 247.342 318.516 1.00 32.82 89 THR A CA 1
ATOM 704 C C . THR A 1 87 ? 288.843 246.406 318.976 1.00 32.82 89 THR A C 1
ATOM 705 O O . THR A 1 87 ? 290.014 246.795 319.046 1.00 32.82 89 THR A O 1
ATOM 709 N N . PHE A 1 88 ? 288.492 245.160 319.290 1.00 35.38 90 PHE A N 1
ATOM 710 C CA . PHE A 1 88 ? 289.483 244.239 319.833 1.00 35.38 90 PHE A CA 1
ATOM 711 C C . PHE A 1 88 ? 290.494 243.811 318.778 1.00 35.38 90 PHE A C 1
ATOM 712 O O . PHE A 1 88 ? 291.692 243.727 319.065 1.00 35.38 90 PHE A O 1
ATOM 720 N N . TYR A 1 89 ? 290.044 243.544 317.551 1.00 35.32 91 TYR A N 1
ATOM 721 C CA . TYR A 1 89 ? 290.920 242.917 316.571 1.00 35.32 91 TYR A CA 1
ATOM 722 C C . TYR A 1 89 ? 291.510 243.895 315.560 1.00 35.32 91 TYR A C 1
ATOM 723 O O . TYR A 1 89 ? 292.724 243.901 315.357 1.00 35.32 91 TYR A O 1
ATOM 732 N N . ASN A 1 90 ? 290.686 244.715 314.908 1.00 36.38 92 ASN A N 1
ATOM 733 C CA . ASN A 1 90 ? 291.209 245.558 313.841 1.00 36.38 92 ASN A CA 1
ATOM 734 C C . ASN A 1 90 ? 291.845 246.836 314.368 1.00 36.38 92 ASN A C 1
ATOM 735 O O . ASN A 1 90 ? 292.730 247.393 313.711 1.00 36.38 92 ASN A O 1
ATOM 740 N N . GLU A 1 91 ? 291.418 247.317 315.534 1.00 34.29 93 GLU A N 1
ATOM 741 C CA . GLU A 1 91 ? 291.896 248.591 316.062 1.00 34.29 93 GLU A CA 1
ATOM 742 C C . GLU A 1 91 ? 293.019 248.413 317.078 1.00 34.29 93 GLU A C 1
ATOM 743 O O . GLU A 1 91 ? 294.114 248.951 316.896 1.00 34.29 93 GLU A O 1
ATOM 749 N N . LEU A 1 92 ? 292.765 247.671 318.154 1.00 34.55 94 LEU A N 1
ATOM 750 C CA . LEU A 1 92 ? 293.783 247.443 319.169 1.00 34.55 94 LEU A CA 1
ATOM 751 C C . LEU A 1 92 ? 294.761 246.342 318.791 1.00 34.55 94 LEU A C 1
ATOM 752 O O . LEU A 1 92 ? 295.854 246.287 319.366 1.00 34.55 94 LEU A O 1
ATOM 757 N N . ARG A 1 93 ? 294.399 245.481 317.839 1.00 39.32 95 ARG A N 1
ATOM 758 C CA . ARG A 1 93 ? 295.258 244.388 317.381 1.00 39.32 95 ARG A CA 1
ATOM 759 C C . ARG A 1 93 ? 295.696 243.505 318.548 1.00 39.32 95 ARG A C 1
ATOM 760 O O . ARG A 1 93 ? 296.862 243.131 318.672 1.00 39.32 95 ARG A O 1
ATOM 768 N N . VAL A 1 94 ? 294.743 243.173 319.414 1.00 39.54 96 VAL A N 1
ATOM 769 C CA . VAL A 1 94 ? 295.016 242.395 320.614 1.00 39.54 96 VAL A CA 1
ATOM 770 C C . VAL A 1 94 ? 294.014 241.253 320.699 1.00 39.54 96 VAL A C 1
ATOM 771 O O . VAL A 1 94 ? 292.912 241.325 320.146 1.00 39.54 96 VAL A O 1
ATOM 775 N N . ALA A 1 95 ? 294.407 240.184 321.389 1.00 42.63 97 ALA A N 1
ATOM 776 C CA . ALA A 1 95 ? 293.534 239.035 321.583 1.00 42.63 97 ALA A CA 1
ATOM 777 C C . ALA A 1 95 ? 292.786 239.184 322.899 1.00 42.63 97 ALA A C 1
ATOM 778 O O . ALA A 1 95 ? 293.421 239.177 323.962 1.00 42.63 97 ALA A O 1
ATOM 780 N N . PRO A 1 96 ? 291.458 239.317 322.885 1.00 42.16 98 PRO A N 1
ATOM 781 C CA . PRO A 1 96 ? 290.734 239.591 324.135 1.00 42.16 98 PRO A CA 1
ATOM 782 C C . PRO A 1 96 ? 290.766 238.453 325.140 1.00 42.16 98 PRO A C 1
ATOM 783 O O . PRO A 1 96 ? 290.476 238.691 326.317 1.00 42.16 98 PRO A O 1
ATOM 787 N N . GLU A 1 97 ? 291.105 237.233 324.730 1.00 47.70 99 GLU A N 1
ATOM 788 C CA . GLU A 1 97 ? 291.059 236.098 325.643 1.00 47.70 99 GLU A CA 1
ATOM 789 C C . GLU A 1 97 ? 292.225 236.072 326.622 1.00 47.70 99 GLU A C 1
ATOM 790 O O . GLU A 1 97 ? 292.368 235.092 327.360 1.00 47.70 99 GLU A O 1
ATOM 796 N N . GLU A 1 98 ? 293.058 237.116 326.650 1.00 48.86 100 GLU A N 1
ATOM 797 C CA . GLU A 1 98 ? 294.171 237.158 327.592 1.00 48.86 100 GLU A CA 1
ATOM 798 C C . GLU A 1 98 ? 294.354 238.541 328.212 1.00 48.86 100 GLU A C 1
ATOM 799 O O . GLU A 1 98 ? 295.453 238.851 328.688 1.00 48.86 100 GLU A O 1
ATOM 805 N N . HIS A 1 99 ? 293.315 239.377 328.221 1.00 45.12 101 HIS A N 1
ATOM 806 C CA . HIS A 1 99 ? 293.397 240.712 328.787 1.00 45.12 101 HIS A CA 1
ATOM 807 C C . HIS A 1 99 ? 292.113 241.004 329.555 1.00 45.12 101 HIS A C 1
ATOM 808 O O . HIS A 1 99 ? 291.014 240.872 328.989 1.00 45.12 101 HIS A O 1
ATOM 815 N N . PRO A 1 100 ? 292.205 241.382 330.828 1.00 43.56 102 PRO A N 1
ATOM 816 C CA . PRO A 1 100 ? 291.015 241.869 331.533 1.00 43.56 102 PRO A CA 1
ATOM 817 C C . PRO A 1 100 ? 290.481 243.133 330.877 1.00 43.56 102 PRO A C 1
ATOM 818 O O . PRO A 1 100 ? 291.244 243.967 330.386 1.00 43.56 102 PRO A O 1
ATOM 822 N N . THR A 1 101 ? 289.159 243.274 330.873 1.00 39.78 103 THR A N 1
ATOM 823 C CA . THR A 1 101 ? 288.490 244.374 330.193 1.00 39.78 103 THR A CA 1
ATOM 824 C C . THR A 1 101 ? 287.698 245.198 331.196 1.00 39.78 103 THR A C 1
ATOM 825 O O . THR A 1 101 ? 286.980 244.642 332.032 1.00 39.78 103 THR A O 1
ATOM 829 N N . LEU A 1 102 ? 287.829 246.519 331.106 1.00 35.08 104 LEU A N 1
ATOM 830 C CA . LEU A 1 102 ? 287.083 247.451 331.942 1.00 35.08 104 LEU A CA 1
ATOM 831 C C . LEU A 1 102 ? 286.125 248.238 331.059 1.00 35.08 104 LEU A C 1
ATOM 832 O O . LEU A 1 102 ? 286.554 248.887 330.100 1.00 35.08 104 LEU A O 1
ATOM 837 N N . LEU A 1 103 ? 284.838 248.187 331.386 1.00 33.62 105 LEU A N 1
ATOM 838 C CA . LEU A 1 103 ? 283.801 248.861 330.622 1.00 33.62 105 LEU A CA 1
ATOM 839 C C . LEU A 1 103 ? 283.087 249.881 331.499 1.00 33.62 105 LEU A C 1
ATOM 840 O O . LEU A 1 103 ? 283.146 249.830 332.728 1.00 33.62 105 LEU A O 1
ATOM 845 N N . THR A 1 104 ? 282.406 250.820 330.848 1.00 34.31 106 THR A N 1
ATOM 846 C CA . THR A 1 104 ? 281.723 251.909 331.526 1.00 34.31 106 THR A CA 1
ATOM 847 C C . THR A 1 104 ? 280.242 251.896 331.175 1.00 34.31 106 THR A C 1
ATOM 848 O O . THR A 1 104 ? 279.826 251.322 330.165 1.00 34.31 106 THR A O 1
ATOM 852 N N . GLU A 1 105 ? 279.445 252.537 332.028 1.00 35.87 107 GLU A N 1
ATOM 853 C CA . GLU A 1 105 ? 278.001 252.567 331.848 1.00 35.87 107 GLU A CA 1
ATOM 854 C C . GLU A 1 105 ? 277.437 253.759 332.610 1.00 35.87 107 GLU A C 1
ATOM 855 O O . GLU A 1 105 ? 278.028 254.218 333.589 1.00 35.87 107 GLU A O 1
ATOM 861 N N . ALA A 1 106 ? 276.296 254.258 332.142 1.00 32.37 108 ALA A N 1
ATOM 862 C CA . ALA A 1 106 ? 275.636 255.372 332.801 1.00 32.37 108 ALA A CA 1
ATOM 863 C C . ALA A 1 106 ? 275.072 254.935 334.156 1.00 32.37 108 ALA A C 1
ATOM 864 O O . ALA A 1 106 ? 274.752 253.761 334.355 1.00 32.37 108 ALA A O 1
ATOM 866 N N . PRO A 1 107 ? 274.952 255.866 335.109 1.00 32.63 109 PRO A N 1
ATOM 867 C CA . PRO A 1 107 ? 274.559 255.473 336.474 1.00 32.63 109 PRO A CA 1
ATOM 868 C C . PRO A 1 107 ? 273.192 254.814 336.589 1.00 32.63 109 PRO A C 1
ATOM 869 O O . PRO A 1 107 ? 273.028 253.902 337.409 1.00 32.63 109 PRO A O 1
ATOM 873 N N . LEU A 1 108 ? 272.205 255.234 335.800 1.00 30.79 110 LEU A N 1
ATOM 874 C CA . LEU A 1 108 ? 270.841 254.768 336.029 1.00 30.79 110 LEU A CA 1
ATOM 875 C C . LEU A 1 108 ? 270.283 254.009 334.832 1.00 30.79 110 LEU A C 1
ATOM 876 O O . LEU A 1 108 ? 269.143 254.239 334.420 1.00 30.79 110 LEU A O 1
ATOM 881 N N . ASN A 1 109 ? 271.079 253.107 334.271 1.00 31.20 111 ASN A N 1
ATOM 882 C CA . ASN A 1 109 ? 270.655 252.302 333.138 1.00 31.20 111 ASN A CA 1
ATOM 883 C C . ASN A 1 109 ? 269.891 251.066 333.604 1.00 31.20 111 ASN A C 1
ATOM 884 O O . ASN A 1 109 ? 269.960 250.686 334.775 1.00 31.20 111 ASN A O 1
ATOM 889 N N . PRO A 1 110 ? 269.137 250.428 332.707 1.00 33.70 112 PRO A N 1
ATOM 890 C CA . PRO A 1 110 ? 268.514 249.146 333.054 1.00 33.70 112 PRO A CA 1
ATOM 891 C C . PRO A 1 110 ? 269.556 248.078 333.345 1.00 33.70 112 PRO A C 1
ATOM 892 O O . PRO A 1 110 ? 270.670 248.103 332.818 1.00 33.70 112 PRO A O 1
ATOM 896 N N . LYS A 1 111 ? 269.178 247.130 334.203 1.00 38.71 113 LYS A N 1
ATOM 897 C CA . LYS A 1 111 ? 270.111 246.091 334.625 1.00 38.71 113 LYS A CA 1
ATOM 898 C C . LYS A 1 111 ? 270.383 245.082 333.517 1.00 38.71 113 LYS A C 1
ATOM 899 O O . LYS A 1 111 ? 271.463 244.473 333.483 1.00 38.71 113 LYS A O 1
ATOM 905 N N . ALA A 1 112 ? 269.421 244.884 332.614 1.00 37.12 114 ALA A N 1
ATOM 906 C CA . ALA A 1 112 ? 269.616 243.938 331.522 1.00 37.12 114 ALA A CA 1
ATOM 907 C C . ALA A 1 112 ? 270.785 244.340 330.636 1.00 37.12 114 ALA A C 1
ATOM 908 O O . ALA A 1 112 ? 271.477 243.472 330.100 1.00 37.12 114 ALA A O 1
ATOM 910 N N . ASN A 1 113 ? 271.022 245.643 330.477 1.00 35.77 115 ASN A N 1
ATOM 911 C CA . ASN A 1 113 ? 272.162 246.108 329.693 1.00 35.77 115 ASN A CA 1
ATOM 912 C C . ASN A 1 113 ? 273.473 245.605 330.280 1.00 35.77 115 ASN A C 1
ATOM 913 O O . ASN A 1 113 ? 274.319 245.044 329.569 1.00 35.77 115 ASN A O 1
ATOM 918 N N . ARG A 1 114 ? 273.655 245.792 331.586 1.00 38.42 116 ARG A N 1
ATOM 919 C CA . ARG A 1 114 ? 274.877 245.356 332.250 1.00 38.42 116 ARG A CA 1
ATOM 920 C C . ARG A 1 114 ? 275.013 243.839 332.221 1.00 38.42 116 ARG A C 1
ATOM 921 O O . ARG A 1 114 ? 276.107 243.310 331.964 1.00 38.42 116 ARG A O 1
ATOM 929 N N . GLU A 1 115 ? 273.916 243.120 332.467 1.00 42.11 117 GLU A N 1
ATOM 930 C CA . GLU A 1 115 ? 273.977 241.662 332.433 1.00 42.11 117 GLU A CA 1
ATOM 931 C C . GLU A 1 115 ? 274.345 241.155 331.046 1.00 42.11 117 GLU A C 1
ATOM 932 O O . GLU A 1 115 ? 275.130 240.207 330.910 1.00 42.11 117 GLU A O 1
ATOM 938 N N . LYS A 1 116 ? 273.792 241.769 330.002 1.00 38.44 118 LYS A N 1
ATOM 939 C CA . LYS A 1 116 ? 274.097 241.339 328.646 1.00 38.44 118 LYS A CA 1
ATOM 940 C C . LYS A 1 116 ? 275.538 241.656 328.271 1.00 38.44 118 LYS A C 1
ATOM 941 O O . LYS A 1 116 ? 276.185 240.864 327.580 1.00 38.44 118 LYS A O 1
ATOM 947 N N . MET A 1 117 ? 276.061 242.809 328.703 1.00 40.02 119 MET A N 1
ATOM 948 C CA . MET A 1 117 ? 277.478 243.072 328.457 1.00 40.02 119 MET A CA 1
ATOM 949 C C . MET A 1 117 ? 278.352 242.033 329.144 1.00 40.02 119 MET A C 1
ATOM 950 O O . MET A 1 117 ? 279.335 241.558 328.563 1.00 40.02 119 MET A O 1
ATOM 955 N N . THR A 1 118 ? 278.009 241.666 330.381 1.00 41.81 120 THR A N 1
ATOM 956 C CA . THR A 1 118 ? 278.775 240.639 331.083 1.00 41.81 120 THR A CA 1
ATOM 957 C C . THR A 1 118 ? 278.734 239.313 330.334 1.00 41.81 120 THR A C 1
ATOM 958 O O . THR A 1 118 ? 279.765 238.654 330.153 1.00 41.81 120 THR A O 1
ATOM 962 N N . GLN A 1 119 ? 277.545 238.915 329.880 1.00 44.15 121 GLN A N 1
ATOM 963 C CA . GLN A 1 119 ? 277.410 237.649 329.165 1.00 44.15 121 GLN A CA 1
ATOM 964 C C . GLN A 1 119 ? 278.198 237.658 327.863 1.00 44.15 121 GLN A C 1
ATOM 965 O O . GLN A 1 119 ? 278.864 236.673 327.526 1.00 44.15 121 GLN A O 1
ATOM 971 N N . ILE A 1 120 ? 278.132 238.761 327.112 1.00 41.19 122 ILE A N 1
ATOM 972 C CA . ILE A 1 120 ? 278.857 238.846 325.848 1.00 41.19 122 ILE A CA 1
ATOM 973 C C . ILE A 1 120 ? 280.359 238.795 326.089 1.00 41.19 122 ILE A C 1
ATOM 974 O O . ILE A 1 120 ? 281.095 238.115 325.366 1.00 41.19 122 ILE A O 1
ATOM 979 N N . MET A 1 121 ? 280.841 239.511 327.107 1.00 40.51 123 MET A N 1
ATOM 980 C CA . MET A 1 121 ? 282.270 239.492 327.401 1.00 40.51 123 MET A CA 1
ATOM 981 C C . MET A 1 121 ? 282.739 238.104 327.812 1.00 40.51 123 MET A C 1
ATOM 982 O O . MET A 1 121 ? 283.813 237.660 327.391 1.00 40.51 123 MET A O 1
ATOM 987 N N . PHE A 1 122 ? 281.958 237.400 328.628 1.00 42.74 124 PHE A N 1
ATOM 988 C CA . PHE A 1 122 ? 282.419 236.130 329.173 1.00 42.74 124 PHE A CA 1
ATOM 989 C C . PHE A 1 122 ? 282.133 234.933 328.278 1.00 42.74 124 PHE A C 1
ATOM 990 O O . PHE A 1 122 ? 282.708 233.864 328.508 1.00 42.74 124 PHE A O 1
ATOM 998 N N . GLU A 1 123 ? 281.274 235.068 327.277 1.00 48.45 125 GLU A N 1
ATOM 999 C CA . GLU A 1 123 ? 280.902 233.918 326.461 1.00 48.45 125 GLU A CA 1
ATOM 1000 C C . GLU A 1 123 ? 281.314 234.044 325.006 1.00 48.45 125 GLU A C 1
ATOM 1001 O O . GLU A 1 123 ? 281.632 233.034 324.374 1.00 48.45 125 GLU A O 1
ATOM 1007 N N . THR A 1 124 ? 281.318 235.253 324.452 1.00 44.90 126 THR A N 1
ATOM 1008 C CA . THR A 1 124 ? 281.708 235.439 323.060 1.00 44.90 126 THR A CA 1
ATOM 1009 C C . THR A 1 124 ? 283.192 235.748 322.911 1.00 44.90 126 THR A C 1
ATOM 1010 O O . THR A 1 124 ? 283.860 235.161 322.055 1.00 44.90 126 THR A O 1
ATOM 1014 N N . PHE A 1 125 ? 283.724 236.650 323.732 1.00 42.09 127 PHE A N 1
ATOM 1015 C CA . PHE A 1 125 ? 285.119 237.053 323.630 1.00 42.09 127 PHE A CA 1
ATOM 1016 C C . PHE A 1 125 ? 286.026 236.346 324.629 1.00 42.09 127 PHE A C 1
ATOM 1017 O O . PHE A 1 125 ? 287.250 236.443 324.500 1.00 42.09 127 PHE A O 1
ATOM 1025 N N . ASN A 1 126 ? 285.458 235.640 325.608 1.00 45.19 128 ASN A N 1
ATOM 1026 C CA . ASN A 1 126 ? 286.219 234.797 326.534 1.00 45.19 128 ASN A CA 1
ATOM 1027 C C . ASN A 1 126 ? 287.299 235.581 327.275 1.00 45.19 128 ASN A C 1
ATOM 1028 O O . ASN A 1 126 ? 288.436 235.130 327.404 1.00 45.19 128 ASN A O 1
ATOM 1033 N N . VAL A 1 127 ? 286.943 236.761 327.771 1.00 40.38 129 VAL A N 1
ATOM 1034 C CA . VAL A 1 127 ? 287.874 237.568 328.556 1.00 40.38 129 VAL A CA 1
ATOM 1035 C C . VAL A 1 127 ? 288.139 236.856 329.878 1.00 40.38 129 VAL A C 1
ATOM 1036 O O . VAL A 1 127 ? 287.259 236.145 330.383 1.00 40.38 129 VAL A O 1
ATOM 1040 N N . PRO A 1 128 ? 289.331 236.996 330.464 1.00 40.07 130 PRO A N 1
ATOM 1041 C CA . PRO A 1 128 ? 289.591 236.345 331.754 1.00 40.07 130 PRO A CA 1
ATOM 1042 C C . PRO A 1 128 ? 288.981 237.064 332.942 1.00 40.07 130 PRO A C 1
ATOM 1043 O O . PRO A 1 128 ? 288.758 236.424 333.979 1.00 40.07 130 PRO A O 1
ATOM 1047 N N . ALA A 1 129 ? 288.702 238.359 332.829 1.00 41.27 131 ALA A N 1
ATOM 1048 C CA . ALA A 1 129 ? 288.139 239.129 333.928 1.00 41.27 131 ALA A CA 1
ATOM 1049 C C . ALA A 1 129 ? 287.371 240.308 333.357 1.00 41.27 131 ALA A C 1
ATOM 1050 O O . ALA A 1 129 ? 287.494 240.640 332.176 1.00 41.27 131 ALA A O 1
ATOM 1052 N N . MET A 1 130 ? 286.572 240.944 334.210 1.00 42.64 132 MET A N 1
ATOM 1053 C CA . MET A 1 130 ? 285.690 242.008 333.757 1.00 42.64 132 MET A CA 1
ATOM 1054 C C . MET A 1 130 ? 285.349 242.924 334.922 1.00 42.64 132 MET A C 1
ATOM 1055 O O . MET A 1 130 ? 285.328 242.500 336.079 1.00 42.64 132 MET A O 1
ATOM 1060 N N . TYR A 1 131 ? 285.082 244.188 334.599 1.00 38.71 133 TYR A N 1
ATOM 1061 C CA . TYR A 1 131 ? 284.551 245.145 335.555 1.00 38.71 133 TYR A CA 1
ATOM 1062 C C . TYR A 1 131 ? 283.764 246.204 334.797 1.00 38.71 133 TYR A C 1
ATOM 1063 O O . TYR A 1 131 ? 284.126 246.581 333.681 1.00 38.71 133 TYR A O 1
ATOM 1072 N N . VAL A 1 132 ? 282.679 246.673 335.408 1.00 34.51 134 VAL A N 1
ATOM 1073 C CA . VAL A 1 132 ? 281.857 247.741 334.854 1.00 34.51 134 VAL A CA 1
ATOM 1074 C C . VAL A 1 132 ? 281.876 248.903 335.835 1.00 34.51 134 VAL A C 1
ATOM 1075 O O . VAL A 1 132 ? 281.477 248.748 336.996 1.00 34.51 134 VAL A O 1
ATOM 1079 N N . ALA A 1 133 ? 282.330 250.062 335.371 1.00 32.17 135 ALA A N 1
ATOM 1080 C CA . ALA A 1 133 ? 282.515 251.228 336.218 1.00 32.17 135 ALA A CA 1
ATOM 1081 C C . ALA A 1 133 ? 281.509 252.316 335.868 1.00 32.17 135 ALA A C 1
ATOM 1082 O O . ALA A 1 133 ? 280.835 252.265 334.837 1.00 32.17 135 ALA A O 1
ATOM 1084 N N . ILE A 1 134 ? 281.419 253.308 336.749 1.00 33.77 136 ILE A N 1
ATOM 1085 C CA . ILE A 1 134 ? 280.556 254.467 336.556 1.00 33.77 136 ILE A CA 1
ATOM 1086 C C . ILE A 1 134 ? 281.414 255.615 336.048 1.00 33.77 136 ILE A C 1
ATOM 1087 O O . ILE A 1 134 ? 282.495 255.879 336.586 1.00 33.77 136 ILE A O 1
ATOM 1092 N N . GLN A 1 135 ? 280.933 256.299 335.009 1.00 33.11 137 GLN A N 1
ATOM 1093 C CA . GLN A 1 135 ? 281.769 257.247 334.281 1.00 33.11 137 GLN A CA 1
ATOM 1094 C C . GLN A 1 135 ? 282.146 258.465 335.118 1.00 33.11 137 GLN A C 1
ATOM 1095 O O . GLN A 1 135 ? 283.234 259.024 334.934 1.00 33.11 137 GLN A O 1
ATOM 1101 N N . ALA A 1 136 ? 281.278 258.895 336.036 1.00 32.85 138 ALA A N 1
ATOM 1102 C CA . ALA A 1 136 ? 281.593 260.074 336.840 1.00 32.85 138 ALA A CA 1
ATOM 1103 C C . ALA A 1 136 ? 282.710 259.792 337.838 1.00 32.85 138 ALA A C 1
ATOM 1104 O O . ALA A 1 136 ? 283.544 260.664 338.115 1.00 32.85 138 ALA A O 1
ATOM 1106 N N . VAL A 1 137 ? 282.745 258.577 338.386 1.00 29.58 139 VAL A N 1
ATOM 1107 C CA . VAL A 1 137 ? 283.836 258.204 339.283 1.00 29.58 139 VAL A CA 1
ATOM 1108 C C . VAL A 1 137 ? 285.161 258.233 338.537 1.00 29.58 139 VAL A C 1
ATOM 1109 O O . VAL A 1 137 ? 286.180 258.695 339.063 1.00 29.58 139 VAL A O 1
ATOM 1113 N N . LEU A 1 138 ? 285.169 257.744 337.296 1.00 28.63 140 LEU A N 1
ATOM 1114 C CA . LEU A 1 138 ? 286.381 257.807 336.489 1.00 28.63 140 LEU A CA 1
ATOM 1115 C C . LEU A 1 138 ? 286.747 259.242 336.135 1.00 28.63 140 LEU A C 1
ATOM 1116 O O . LEU A 1 138 ? 287.934 259.572 336.044 1.00 28.63 140 LEU A O 1
ATOM 1121 N N . SER A 1 139 ? 285.754 260.111 335.942 1.00 28.78 141 SER A N 1
ATOM 1122 C CA . SER A 1 139 ? 286.060 261.522 335.726 1.00 28.78 141 SER A CA 1
ATOM 1123 C C . SER A 1 139 ? 286.757 262.125 336.940 1.00 28.78 141 SER A C 1
ATOM 1124 O O . SER A 1 139 ? 287.725 262.883 336.796 1.00 28.78 141 SER A O 1
ATOM 1127 N N . LEU A 1 140 ? 286.282 261.804 338.145 1.00 29.63 142 LEU A N 1
ATOM 1128 C CA . LEU A 1 140 ? 286.977 262.271 339.344 1.00 29.63 142 LEU A CA 1
ATOM 1129 C C . LEU A 1 140 ? 288.379 261.685 339.445 1.00 29.63 142 LEU A C 1
ATOM 1130 O O . LEU A 1 140 ? 289.316 262.377 339.858 1.00 29.63 142 LEU A O 1
ATOM 1135 N N . TYR A 1 141 ? 288.540 260.408 339.093 1.00 30.01 143 TYR A N 1
ATOM 1136 C CA . TYR A 1 141 ? 289.868 259.802 339.114 1.00 30.01 143 TYR A CA 1
ATOM 1137 C C . TYR A 1 141 ? 290.822 260.547 338.191 1.00 30.01 143 TYR A C 1
ATOM 1138 O O . TYR A 1 141 ? 291.974 260.813 338.554 1.00 30.01 143 TYR A O 1
ATOM 1147 N N . ALA A 1 142 ? 290.358 260.893 336.991 1.00 31.02 144 ALA A N 1
ATOM 1148 C CA . ALA A 1 142 ? 291.184 261.643 336.054 1.00 31.02 144 ALA A CA 1
ATOM 1149 C C . ALA A 1 142 ? 291.441 263.067 336.516 1.00 31.02 144 ALA A C 1
ATOM 1150 O O . ALA A 1 142 ? 292.497 263.624 336.202 1.00 31.02 144 ALA A O 1
ATOM 1152 N N . SER A 1 143 ? 290.509 263.669 337.247 1.00 29.41 145 SER A N 1
ATOM 1153 C CA . SER A 1 143 ? 290.665 265.038 337.717 1.00 29.41 145 SER A CA 1
ATOM 1154 C C . SER A 1 143 ? 291.561 265.151 338.944 1.00 29.41 145 SER A C 1
ATOM 1155 O O . SER A 1 143 ? 291.888 266.269 339.352 1.00 29.41 145 SER A O 1
ATOM 1158 N N . GLY A 1 144 ? 291.969 264.032 339.530 1.00 28.23 146 GLY A N 1
ATOM 1159 C CA . GLY A 1 144 ? 292.786 264.068 340.731 1.00 28.23 146 GLY A CA 1
ATOM 1160 C C . GLY A 1 144 ? 292.078 264.620 341.949 1.00 28.23 146 GLY A C 1
ATOM 1161 O O . GLY A 1 144 ? 292.668 265.404 342.700 1.00 28.23 146 GLY A O 1
ATOM 1162 N N . ARG A 1 145 ? 290.823 264.231 342.162 1.00 31.62 147 ARG A N 1
ATOM 1163 C CA . ARG A 1 145 ? 290.056 264.674 343.315 1.00 31.62 147 ARG A CA 1
ATOM 1164 C C . ARG A 1 145 ? 289.307 263.491 343.902 1.00 31.62 147 ARG A C 1
ATOM 1165 O O . ARG A 1 145 ? 289.079 262.480 343.234 1.00 31.62 147 ARG A O 1
ATOM 1173 N N . THR A 1 146 ? 288.935 263.623 345.173 1.00 33.42 148 THR A N 1
ATOM 1174 C CA . THR A 1 146 ? 288.055 262.671 345.826 1.00 33.42 148 THR A CA 1
ATOM 1175 C C . THR A 1 146 ? 286.713 263.270 346.215 1.00 33.42 148 THR A C 1
ATOM 1176 O O . THR A 1 146 ? 285.803 262.518 346.576 1.00 33.42 148 THR A O 1
ATOM 1180 N N . THR A 1 147 ? 286.564 264.590 346.151 1.00 32.85 149 THR A N 1
ATOM 1181 C CA . THR A 1 147 ? 285.322 265.267 346.487 1.00 32.85 149 THR A CA 1
ATOM 1182 C C . THR A 1 147 ? 284.921 266.160 345.326 1.00 32.85 149 THR A C 1
ATOM 1183 O O . THR A 1 147 ? 285.744 266.927 344.817 1.00 32.85 149 THR A O 1
ATOM 1187 N N . GLY A 1 148 ? 283.670 266.059 344.908 1.00 31.33 150 GLY A N 1
ATOM 1188 C CA . GLY A 1 148 ? 283.158 266.912 343.857 1.00 31.33 150 GLY A CA 1
ATOM 1189 C C . GLY A 1 148 ? 281.949 266.305 343.194 1.00 31.33 150 GLY A C 1
ATOM 1190 O O . GLY A 1 148 ? 281.688 265.105 343.281 1.00 31.33 150 GLY A O 1
ATOM 1191 N N . ILE A 1 149 ? 281.193 267.161 342.513 1.00 29.33 151 ILE A N 1
ATOM 1192 C CA . ILE A 1 149 ? 280.025 266.757 341.741 1.00 29.33 151 ILE A CA 1
ATOM 1193 C C . ILE A 1 149 ? 280.383 266.846 340.264 1.00 29.33 151 ILE A C 1
ATOM 1194 O O . ILE A 1 149 ? 280.917 267.862 339.806 1.00 29.33 151 ILE A O 1
ATOM 1199 N N . VAL A 1 150 ? 280.109 265.775 339.527 1.00 28.48 152 VAL A N 1
ATOM 1200 C CA . VAL A 1 150 ? 280.535 265.635 338.140 1.00 28.48 152 VAL A CA 1
ATOM 1201 C C . VAL A 1 150 ? 279.328 265.804 337.233 1.00 28.48 152 VAL A C 1
ATOM 1202 O O . VAL A 1 150 ? 278.289 265.173 337.450 1.00 28.48 152 VAL A O 1
ATOM 1206 N N . LEU A 1 151 ? 279.467 266.653 336.221 1.00 29.22 153 LEU A N 1
ATOM 1207 C CA . LEU A 1 151 ? 278.455 266.837 335.186 1.00 29.22 153 LEU A CA 1
ATOM 1208 C C . LEU A 1 151 ? 279.011 266.227 333.901 1.00 29.22 153 LEU A C 1
ATOM 1209 O O . LEU A 1 151 ? 279.699 266.892 333.129 1.00 29.22 153 LEU A O 1
ATOM 1214 N N . ASP A 1 152 ? 278.718 264.949 333.688 1.00 27.98 154 ASP A N 1
ATOM 1215 C CA . ASP A 1 152 ? 279.154 264.258 332.486 1.00 27.98 154 ASP A CA 1
ATOM 1216 C C . ASP A 1 152 ? 278.084 264.376 331.410 1.00 27.98 154 ASP A C 1
ATOM 1217 O O . ASP A 1 152 ? 276.892 264.227 331.685 1.00 27.98 154 ASP A O 1
ATOM 1222 N N . SER A 1 153 ? 278.517 264.656 330.181 1.00 26.33 155 SER A N 1
ATOM 1223 C CA . SER A 1 153 ? 277.584 264.854 329.075 1.00 26.33 155 SER A CA 1
ATOM 1224 C C . SER A 1 153 ? 278.267 264.383 327.794 1.00 26.33 155 SER A C 1
ATOM 1225 O O . SER A 1 153 ? 279.097 265.103 327.231 1.00 26.33 155 SER A O 1
ATOM 1228 N N . GLY A 1 154 ? 277.913 263.186 327.344 1.00 25.79 156 GLY A N 1
ATOM 1229 C CA . GLY A 1 154 ? 278.405 262.679 326.080 1.00 25.79 156 GLY A CA 1
ATOM 1230 C C . GLY A 1 154 ? 277.494 263.094 324.947 1.00 25.79 156 GLY A C 1
ATOM 1231 O O . GLY A 1 154 ? 277.306 264.289 324.713 1.00 25.79 156 GLY A O 1
ATOM 1232 N N . ASP A 1 155 ? 276.927 262.132 324.227 1.00 26.68 157 ASP A N 1
ATOM 1233 C CA . ASP A 1 155 ? 275.833 262.433 323.320 1.00 26.68 157 ASP A CA 1
ATOM 1234 C C . ASP A 1 155 ? 274.623 261.535 323.522 1.00 26.68 157 ASP A C 1
ATOM 1235 O O . ASP A 1 155 ? 273.648 261.661 322.774 1.00 26.68 157 ASP A O 1
ATOM 1240 N N . GLY A 1 156 ? 274.654 260.634 324.497 1.00 27.21 158 GLY A N 1
ATOM 1241 C CA . GLY A 1 156 ? 273.467 259.893 324.863 1.00 27.21 158 GLY A CA 1
ATOM 1242 C C . GLY A 1 156 ? 272.714 260.495 326.031 1.00 27.21 158 GLY A C 1
ATOM 1243 O O . GLY A 1 156 ? 271.523 260.795 325.918 1.00 27.21 158 GLY A O 1
ATOM 1244 N N . VAL A 1 157 ? 273.402 260.690 327.159 1.00 24.86 159 VAL A N 1
ATOM 1245 C CA . VAL A 1 157 ? 272.769 261.120 328.400 1.00 24.86 159 VAL A CA 1
ATOM 1246 C C . VAL A 1 157 ? 273.621 262.183 329.077 1.00 24.86 159 VAL A C 1
ATOM 1247 O O . VAL A 1 157 ? 274.799 262.366 328.766 1.00 24.86 159 VAL A O 1
ATOM 1251 N N . THR A 1 158 ? 272.995 262.890 330.016 1.00 25.20 160 THR A N 1
ATOM 1252 C CA . THR A 1 158 ? 273.665 263.832 330.901 1.00 25.20 160 THR A CA 1
ATOM 1253 C C . THR A 1 158 ? 273.305 263.476 332.334 1.00 25.20 160 THR A C 1
ATOM 1254 O O . THR A 1 158 ? 272.121 263.409 332.674 1.00 25.20 160 THR A O 1
ATOM 1258 N N . HIS A 1 159 ? 274.314 263.251 333.173 1.00 28.18 161 HIS A N 1
ATOM 1259 C CA . HIS A 1 159 ? 274.062 262.839 334.546 1.00 28.18 161 HIS A CA 1
ATOM 1260 C C . HIS A 1 159 ? 274.949 263.617 335.506 1.00 28.18 161 HIS A C 1
ATOM 1261 O O . HIS A 1 159 ? 276.030 264.089 335.148 1.00 28.18 161 HIS A O 1
ATOM 1268 N N . ASN A 1 160 ? 274.462 263.748 336.738 1.00 28.43 162 ASN A N 1
ATOM 1269 C CA . ASN A 1 160 ? 275.178 264.386 337.834 1.00 28.43 162 ASN A CA 1
ATOM 1270 C C . ASN A 1 160 ? 275.421 263.353 338.925 1.00 28.43 162 ASN A C 1
ATOM 1271 O O . ASN A 1 160 ? 274.505 262.617 339.297 1.00 28.43 162 ASN A O 1
ATOM 1276 N N . VAL A 1 161 ? 276.649 263.296 339.430 1.00 28.28 163 VAL A N 1
ATOM 1277 C CA . VAL A 1 161 ? 276.987 262.379 340.516 1.00 28.28 163 VAL A CA 1
ATOM 1278 C C . VAL A 1 161 ? 277.775 263.132 341.581 1.00 28.28 163 VAL A C 1
ATOM 1279 O O . VAL A 1 161 ? 278.944 263.471 341.355 1.00 28.28 163 VAL A O 1
ATOM 1283 N N . PRO A 1 162 ? 277.185 263.422 342.741 1.00 27.82 164 PRO A N 1
ATOM 1284 C CA . PRO A 1 162 ? 277.948 264.073 343.812 1.00 27.82 164 PRO A CA 1
ATOM 1285 C C . PRO A 1 162 ? 278.703 263.073 344.673 1.00 27.82 164 PRO A C 1
ATOM 1286 O O . PRO A 1 162 ? 278.114 262.113 345.177 1.00 27.82 164 PRO A O 1
ATOM 1290 N N . ILE A 1 163 ? 280.005 263.285 344.842 1.00 29.73 165 ILE A N 1
ATOM 1291 C CA . ILE A 1 163 ? 280.863 262.394 345.615 1.00 29.73 165 ILE A CA 1
ATOM 1292 C C . ILE A 1 163 ? 281.654 263.227 346.610 1.00 29.73 165 ILE A C 1
ATOM 1293 O O . ILE A 1 163 ? 282.184 264.285 346.256 1.00 29.73 165 ILE A O 1
ATOM 1298 N N . TYR A 1 164 ? 281.720 262.760 347.856 1.00 33.95 166 TYR A N 1
ATOM 1299 C CA . TYR A 1 164 ? 282.419 263.460 348.927 1.00 33.95 166 TYR A CA 1
ATOM 1300 C C . TYR A 1 164 ? 283.369 262.497 349.618 1.00 33.95 166 TYR A C 1
ATOM 1301 O O . TYR A 1 164 ? 282.925 261.514 350.221 1.00 33.95 166 TYR A O 1
ATOM 1310 N N . GLU A 1 165 ? 284.669 262.785 349.537 1.00 35.79 167 GLU A N 1
ATOM 1311 C CA . GLU A 1 165 ? 285.709 261.978 350.179 1.00 35.79 167 GLU A CA 1
ATOM 1312 C C . GLU A 1 165 ? 285.618 260.514 349.763 1.00 35.79 167 GLU A C 1
ATOM 1313 O O . GLU A 1 165 ? 285.844 259.602 350.561 1.00 35.79 167 GLU A O 1
ATOM 1319 N N . GLY A 1 166 ? 285.288 260.284 348.496 1.00 30.13 168 GLY A N 1
ATOM 1320 C CA . GLY A 1 166 ? 285.176 258.935 347.986 1.00 30.13 168 GLY A CA 1
ATOM 1321 C C . GLY A 1 166 ? 283.875 258.235 348.292 1.00 30.13 168 GLY A C 1
ATOM 1322 O O . GLY A 1 166 ? 283.754 257.040 348.004 1.00 30.13 168 GLY A O 1
ATOM 1323 N N . TYR A 1 167 ? 282.903 258.930 348.872 1.00 30.87 169 TYR A N 1
ATOM 1324 C CA . TYR A 1 167 ? 281.599 258.363 349.182 1.00 30.87 169 TYR A CA 1
ATOM 1325 C C . TYR A 1 167 ? 280.551 258.995 348.279 1.00 30.87 169 TYR A C 1
ATOM 1326 O O . TYR A 1 167 ? 280.421 260.221 348.238 1.00 30.87 169 TYR A O 1
ATOM 1335 N N . ALA A 1 168 ? 279.807 258.158 347.567 1.00 31.98 170 ALA A N 1
ATOM 1336 C CA . ALA A 1 168 ? 278.772 258.629 346.662 1.00 31.98 170 ALA A CA 1
ATOM 1337 C C . ALA A 1 168 ? 277.423 258.671 347.364 1.00 31.98 170 ALA A C 1
ATOM 1338 O O . ALA A 1 168 ? 277.132 257.859 348.245 1.00 31.98 170 ALA A O 1
ATOM 1340 N N . LEU A 1 169 ? 276.599 259.639 346.964 1.00 31.74 171 LEU A N 1
ATOM 1341 C CA . LEU A 1 169 ? 275.238 259.789 347.471 1.00 31.74 171 LEU A CA 1
ATOM 1342 C C . LEU A 1 169 ? 274.277 259.364 346.369 1.00 31.74 171 LEU A C 1
ATOM 1343 O O . LEU A 1 169 ? 273.876 260.189 345.537 1.00 31.74 171 LEU A O 1
ATOM 1348 N N . PRO A 1 170 ? 273.886 258.088 346.312 1.00 32.73 172 PRO A N 1
ATOM 1349 C CA . PRO A 1 170 ? 273.077 257.615 345.177 1.00 32.73 172 PRO A CA 1
ATOM 1350 C C . PRO A 1 170 ? 271.720 258.280 345.064 1.00 32.73 172 PRO A C 1
ATOM 1351 O O . PRO A 1 170 ? 271.166 258.327 343.960 1.00 32.73 172 PRO A O 1
ATOM 1355 N N . HIS A 1 171 ? 271.161 258.793 346.160 1.00 32.81 173 HIS A N 1
ATOM 1356 C CA . HIS A 1 171 ? 269.843 259.408 346.089 1.00 32.81 173 HIS A CA 1
ATOM 1357 C C . HIS A 1 171 ? 269.874 260.774 345.419 1.00 32.81 173 HIS A C 1
ATOM 1358 O O . HIS A 1 171 ? 268.818 261.283 345.034 1.00 32.81 173 HIS A O 1
ATOM 1365 N N . ALA A 1 172 ? 271.053 261.374 345.273 1.00 29.66 174 ALA A N 1
ATOM 1366 C CA . ALA A 1 172 ? 271.195 262.677 344.642 1.00 29.66 174 ALA A CA 1
ATOM 1367 C C . ALA A 1 172 ? 271.692 262.584 343.207 1.00 29.66 174 ALA A C 1
ATOM 1368 O O . ALA A 1 172 ? 272.088 263.601 342.631 1.00 29.66 174 ALA A O 1
ATOM 1370 N N . ILE A 1 173 ? 271.687 261.393 342.620 1.00 29.51 175 ILE A N 1
ATOM 1371 C CA . ILE A 1 173 ? 272.162 261.208 341.254 1.00 29.51 175 ILE A CA 1
ATOM 1372 C C . ILE A 1 173 ? 271.053 261.589 340.285 1.00 29.51 175 ILE A C 1
ATOM 1373 O O . ILE A 1 173 ? 269.935 261.067 340.366 1.00 29.51 175 ILE A O 1
ATOM 1378 N N . MET A 1 174 ? 271.358 262.497 339.368 1.00 28.94 176 MET A N 1
ATOM 1379 C CA . MET A 1 174 ? 270.421 262.950 338.352 1.00 28.94 176 MET A CA 1
ATOM 1380 C C . MET A 1 174 ? 270.739 262.296 337.014 1.00 28.94 176 MET A C 1
ATOM 1381 O O . MET A 1 174 ? 271.800 261.698 336.821 1.00 28.94 176 MET A O 1
ATOM 1386 N N . ARG A 1 175 ? 269.798 262.419 336.082 1.00 28.29 177 ARG A N 1
ATOM 1387 C CA . ARG A 1 175 ? 269.962 261.861 334.748 1.00 28.29 177 ARG A CA 1
ATOM 1388 C C . ARG A 1 175 ? 269.050 262.605 333.791 1.00 28.29 177 ARG A C 1
ATOM 1389 O O . ARG A 1 175 ? 267.874 262.819 334.097 1.00 28.29 177 ARG A O 1
ATOM 1397 N N . LEU A 1 176 ? 269.587 262.996 332.641 1.00 27.16 178 LEU A N 1
ATOM 1398 C CA . LEU A 1 176 ? 268.809 263.613 331.578 1.00 27.16 178 LEU A CA 1
ATOM 1399 C C . LEU A 1 176 ? 269.075 262.883 330.273 1.00 27.16 178 LEU A C 1
ATOM 1400 O O . LEU A 1 176 ? 270.221 262.563 329.954 1.00 27.16 178 LEU A O 1
ATOM 1405 N N . ASP A 1 177 ? 268.011 262.624 329.521 1.00 31.71 179 ASP A N 1
ATOM 1406 C CA . ASP A 1 177 ? 268.146 262.075 328.174 1.00 31.71 179 ASP A CA 1
ATOM 1407 C C . ASP A 1 177 ? 268.219 263.192 327.140 1.00 31.71 179 ASP A C 1
ATOM 1408 O O . ASP A 1 177 ? 267.493 263.215 326.150 1.00 31.71 179 ASP A O 1
ATOM 1413 N N . LEU A 1 178 ? 269.121 264.138 327.389 1.00 26.42 180 LEU A N 1
ATOM 1414 C CA . LEU A 1 178 ? 269.339 265.279 326.510 1.00 26.42 180 LEU A CA 1
ATOM 1415 C C . LEU A 1 178 ? 270.838 265.501 326.413 1.00 26.42 180 LEU A C 1
ATOM 1416 O O . LEU A 1 178 ? 271.487 265.807 327.415 1.00 26.42 180 LEU A O 1
ATOM 1421 N N . ALA A 1 179 ? 271.383 265.342 325.213 1.00 25.31 181 ALA A N 1
ATOM 1422 C CA . ALA A 1 179 ? 272.826 265.339 325.024 1.00 25.31 181 ALA A CA 1
ATOM 1423 C C . ALA A 1 179 ? 273.117 265.682 323.565 1.00 25.31 181 ALA A C 1
ATOM 1424 O O . ALA A 1 179 ? 272.262 266.234 322.867 1.00 25.31 181 ALA A O 1
ATOM 1426 N N . GLY A 1 180 ? 274.335 265.370 323.116 1.00 24.99 182 GLY A N 1
ATOM 1427 C CA . GLY A 1 180 ? 274.801 265.852 321.824 1.00 24.99 182 GLY A CA 1
ATOM 1428 C C . GLY A 1 180 ? 273.938 265.427 320.651 1.00 24.99 182 GLY A C 1
ATOM 1429 O O . GLY A 1 180 ? 273.780 266.177 319.688 1.00 24.99 182 GLY A O 1
ATOM 1430 N N . ARG A 1 181 ? 273.393 264.209 320.696 1.00 27.47 183 ARG A N 1
ATOM 1431 C CA . ARG A 1 181 ? 272.562 263.739 319.591 1.00 27.47 183 ARG A CA 1
ATOM 1432 C C . ARG A 1 181 ? 271.305 264.593 319.440 1.00 27.47 183 ARG A C 1
ATOM 1433 O O . ARG A 1 181 ? 270.905 264.938 318.321 1.00 27.47 183 ARG A O 1
ATOM 1441 N N . ASP A 1 182 ? 270.678 264.957 320.560 1.00 26.97 184 ASP A N 1
ATOM 1442 C CA . ASP A 1 182 ? 269.527 265.848 320.507 1.00 26.97 184 ASP A CA 1
ATOM 1443 C C . ASP A 1 182 ? 269.923 267.229 320.003 1.00 26.97 184 ASP A C 1
ATOM 1444 O O . ASP A 1 182 ? 269.146 267.885 319.301 1.00 26.97 184 ASP A O 1
ATOM 1449 N N . LEU A 1 183 ? 271.123 267.691 320.355 1.00 25.56 185 LEU A N 1
ATOM 1450 C CA . LEU A 1 183 ? 271.597 268.969 319.835 1.00 25.56 185 LEU A CA 1
ATOM 1451 C C . LEU A 1 183 ? 271.778 268.915 318.324 1.00 25.56 185 LEU A C 1
ATOM 1452 O O . LEU A 1 183 ? 271.439 269.868 317.618 1.00 25.56 185 LEU A O 1
ATOM 1457 N N . THR A 1 184 ? 272.317 267.807 317.813 1.00 23.44 186 THR A N 1
ATOM 1458 C CA . THR A 1 184 ? 272.460 267.645 316.372 1.00 23.44 186 THR A CA 1
ATOM 1459 C C . THR A 1 184 ? 271.103 267.638 315.685 1.00 23.44 186 THR A C 1
ATOM 1460 O O . THR A 1 184 ? 270.926 268.271 314.637 1.00 23.44 186 THR A O 1
ATOM 1464 N N . ASP A 1 185 ? 270.129 266.935 316.264 1.00 22.72 187 ASP A N 1
ATOM 1465 C CA . ASP A 1 185 ? 268.794 266.908 315.675 1.00 22.72 187 ASP A CA 1
ATOM 1466 C C . ASP A 1 185 ? 268.151 268.292 315.684 1.00 22.72 187 ASP A C 1
ATOM 1467 O O . ASP A 1 185 ? 267.516 268.697 314.703 1.00 22.72 187 ASP A O 1
ATOM 1472 N N . TYR A 1 186 ? 268.307 269.037 316.780 1.00 24.47 188 TYR A N 1
ATOM 1473 C CA . TYR A 1 186 ? 267.725 270.373 316.850 1.00 24.47 188 TYR A CA 1
ATOM 1474 C C . TYR A 1 186 ? 268.393 271.327 315.867 1.00 24.47 188 TYR A C 1
ATOM 1475 O O . TYR A 1 186 ? 267.723 272.165 315.253 1.00 24.47 188 TYR A O 1
ATOM 1484 N N . LEU A 1 187 ? 269.716 271.233 315.717 1.00 24.08 189 LEU A N 1
ATOM 1485 C CA . LEU A 1 187 ? 270.400 272.048 314.720 1.00 24.08 189 LEU A CA 1
ATOM 1486 C C . LEU A 1 187 ? 269.941 271.690 313.315 1.00 24.08 189 LEU A C 1
ATOM 1487 O O . LEU A 1 187 ? 269.750 272.575 312.473 1.00 24.08 189 LEU A O 1
ATOM 1492 N N . MET A 1 188 ? 269.752 270.400 313.043 1.00 23.14 190 MET A N 1
ATOM 1493 C CA . MET A 1 188 ? 269.229 269.983 311.750 1.00 23.14 190 MET A CA 1
ATOM 1494 C C . MET A 1 188 ? 267.847 270.572 311.506 1.00 23.14 190 MET A C 1
ATOM 1495 O O . MET A 1 188 ? 267.527 270.987 310.387 1.00 23.14 190 MET A O 1
ATOM 1500 N N . LYS A 1 189 ? 267.013 270.610 312.547 1.00 22.55 191 LYS A N 1
ATOM 1501 C CA . LYS A 1 189 ? 265.673 271.168 312.406 1.00 22.55 191 LYS A CA 1
ATOM 1502 C C . LYS A 1 189 ? 265.713 272.667 312.142 1.00 22.55 191 LYS A C 1
ATOM 1503 O O . LYS A 1 189 ? 264.999 273.172 311.270 1.00 22.55 191 LYS A O 1
ATOM 1509 N N . ILE A 1 190 ? 266.542 273.406 312.889 1.00 24.44 192 ILE A N 1
ATOM 1510 C CA . ILE A 1 190 ? 266.564 274.861 312.762 1.00 24.44 192 ILE A CA 1
ATOM 1511 C C . ILE A 1 190 ? 267.418 275.340 311.599 1.00 24.44 192 ILE A C 1
ATOM 1512 O O . ILE A 1 190 ? 267.424 276.542 311.304 1.00 24.44 192 ILE A O 1
ATOM 1517 N N . LEU A 1 191 ? 268.149 274.448 310.935 1.00 24.16 193 LEU A N 1
ATOM 1518 C CA . LEU A 1 191 ? 268.849 274.831 309.716 1.00 24.16 193 LEU A CA 1
ATOM 1519 C C . LEU A 1 191 ? 267.918 274.958 308.519 1.00 24.16 193 LEU A C 1
ATOM 1520 O O . LEU A 1 191 ? 268.340 275.480 307.484 1.00 24.16 193 LEU A O 1
ATOM 1525 N N . THR A 1 192 ? 266.675 274.492 308.631 1.00 24.28 194 THR A N 1
ATOM 1526 C CA . THR A 1 192 ? 265.709 274.627 307.551 1.00 24.28 194 THR A CA 1
ATOM 1527 C C . THR A 1 192 ? 265.163 276.038 307.424 1.00 24.28 194 THR A C 1
ATOM 1528 O O . THR A 1 192 ? 264.567 276.359 306.391 1.00 24.28 194 THR A O 1
ATOM 1532 N N . GLU A 1 193 ? 265.346 276.885 308.437 1.00 28.11 195 GLU A N 1
ATOM 1533 C CA . GLU A 1 193 ? 264.861 278.256 308.361 1.00 28.11 195 GLU A CA 1
ATOM 1534 C C . GLU A 1 193 ? 265.605 279.076 307.320 1.00 28.11 195 GLU A C 1
ATOM 1535 O O . GLU A 1 193 ? 265.051 280.054 306.810 1.00 28.11 195 GLU A O 1
ATOM 1541 N N . ARG A 1 194 ? 266.845 278.713 307.001 1.00 29.95 196 ARG A N 1
ATOM 1542 C CA . ARG A 1 194 ? 267.602 279.375 305.951 1.00 29.95 196 ARG A CA 1
ATOM 1543 C C . ARG A 1 194 ? 267.577 278.600 304.641 1.00 29.95 196 ARG A C 1
ATOM 1544 O O . ARG A 1 194 ? 268.258 278.989 303.690 1.00 29.95 196 ARG A O 1
ATOM 1552 N N . GLY A 1 195 ? 266.809 277.518 304.572 1.00 27.78 197 GLY A N 1
ATOM 1553 C CA . GLY A 1 195 ? 266.660 276.775 303.340 1.00 27.78 197 GLY A CA 1
ATOM 1554 C C . GLY A 1 195 ? 267.624 275.632 303.141 1.00 27.78 197 GLY A C 1
ATOM 1555 O O . GLY A 1 195 ? 267.742 275.133 302.018 1.00 27.78 197 GLY A O 1
ATOM 1556 N N . TYR A 1 196 ? 268.318 275.199 304.187 1.00 27.42 198 TYR A N 1
ATOM 1557 C CA . TYR A 1 196 ? 269.251 274.085 304.103 1.00 27.42 198 TYR A CA 1
ATOM 1558 C C . TYR A 1 196 ? 268.546 272.817 304.564 1.00 27.42 198 TYR A C 1
ATOM 1559 O O . TYR A 1 196 ? 268.027 272.763 305.681 1.00 27.42 198 TYR A O 1
ATOM 1568 N N . SER A 1 197 ? 268.528 271.804 303.704 1.00 26.52 199 SER A N 1
ATOM 1569 C CA . SER A 1 197 ? 267.823 270.556 303.973 1.00 26.52 199 SER A CA 1
ATOM 1570 C C . SER A 1 197 ? 268.841 269.438 304.140 1.00 26.52 199 SER A C 1
ATOM 1571 O O . SER A 1 197 ? 269.535 269.075 303.186 1.00 26.52 199 SER A O 1
ATOM 1574 N N . PHE A 1 198 ? 268.931 268.900 305.353 1.00 25.65 200 PHE A N 1
ATOM 1575 C CA . PHE A 1 198 ? 269.737 267.723 305.655 1.00 25.65 200 PHE A CA 1
ATOM 1576 C C . PHE A 1 198 ? 268.783 266.651 306.165 1.00 25.65 200 PHE A C 1
ATOM 1577 O O . PHE A 1 198 ? 268.178 266.812 307.229 1.00 25.65 200 PHE A O 1
ATOM 1585 N N . VAL A 1 199 ? 268.648 265.563 305.410 1.00 26.46 201 VAL A N 1
ATOM 1586 C CA . VAL A 1 199 ? 267.624 264.554 305.651 1.00 26.46 201 VAL A CA 1
ATOM 1587 C C . VAL A 1 199 ? 268.235 263.210 306.029 1.00 26.46 201 VAL A C 1
ATOM 1588 O O . VAL A 1 199 ? 267.912 262.640 307.075 1.00 26.46 201 VAL A O 1
ATOM 1592 N N . THR A 1 200 ? 269.123 262.688 305.187 1.00 26.22 202 THR A N 1
ATOM 1593 C CA . THR A 1 200 ? 269.616 261.331 305.351 1.00 26.22 202 THR A CA 1
ATOM 1594 C C . THR A 1 200 ? 270.529 261.227 306.571 1.00 26.22 202 THR A C 1
ATOM 1595 O O . THR A 1 200 ? 270.897 262.220 307.201 1.00 26.22 202 THR A O 1
ATOM 1599 N N . THR A 1 201 ? 270.883 259.985 306.910 1.00 25.30 203 THR A N 1
ATOM 1600 C CA . THR A 1 201 ? 271.788 259.750 308.028 1.00 25.30 203 THR A CA 1
ATOM 1601 C C . THR A 1 201 ? 273.207 260.194 307.703 1.00 25.30 203 THR A C 1
ATOM 1602 O O . THR A 1 201 ? 273.987 260.491 308.614 1.00 25.30 203 THR A O 1
ATOM 1606 N N . ALA A 1 202 ? 273.561 260.239 306.418 1.00 25.45 204 ALA A N 1
ATOM 1607 C CA . ALA A 1 202 ? 274.888 260.701 306.030 1.00 25.45 204 ALA A CA 1
ATOM 1608 C C . ALA A 1 202 ? 275.027 262.206 306.192 1.00 25.45 204 ALA A C 1
ATOM 1609 O O . ALA A 1 202 ? 276.136 262.702 306.411 1.00 25.45 204 ALA A O 1
ATOM 1611 N N . GLU A 1 203 ? 273.927 262.950 306.077 1.00 26.88 205 GLU A N 1
ATOM 1612 C CA . GLU A 1 203 ? 273.951 264.384 306.328 1.00 26.88 205 GLU A CA 1
ATOM 1613 C C . GLU A 1 203 ? 273.885 264.715 307.812 1.00 26.88 205 GLU A C 1
ATOM 1614 O O . GLU A 1 203 ? 274.222 265.838 308.203 1.00 26.88 205 GLU A O 1
ATOM 1620 N N . ARG A 1 204 ? 273.471 263.757 308.644 1.00 28.76 206 ARG A N 1
ATOM 1621 C CA . ARG A 1 204 ? 273.552 263.950 310.088 1.00 28.76 206 ARG A CA 1
ATOM 1622 C C . ARG A 1 204 ? 274.994 264.149 310.525 1.00 28.76 206 ARG A C 1
ATOM 1623 O O . ARG A 1 204 ? 275.274 264.947 311.423 1.00 28.76 206 ARG A O 1
ATOM 1631 N N . GLU A 1 205 ? 275.928 263.435 309.894 1.00 26.83 207 GLU A N 1
ATOM 1632 C CA . GLU A 1 205 ? 277.340 263.605 310.214 1.00 26.83 207 GLU A CA 1
ATOM 1633 C C . GLU A 1 205 ? 277.840 264.989 309.813 1.00 26.83 207 GLU A C 1
ATOM 1634 O O . GLU A 1 205 ? 278.644 265.595 310.529 1.00 26.83 207 GLU A O 1
ATOM 1640 N N . ILE A 1 206 ? 277.375 265.503 308.674 1.00 24.97 208 ILE A N 1
ATOM 1641 C CA . ILE A 1 206 ? 277.753 266.851 308.259 1.00 24.97 208 ILE A CA 1
ATOM 1642 C C . ILE A 1 206 ? 277.217 267.883 309.243 1.00 24.97 208 ILE A C 1
ATOM 1643 O O . ILE A 1 206 ? 277.916 268.834 309.614 1.00 24.97 208 ILE A O 1
ATOM 1648 N N . VAL A 1 207 ? 275.966 267.715 309.678 1.00 24.38 209 VAL A N 1
ATOM 1649 C CA . VAL A 1 207 ? 275.398 268.626 310.668 1.00 24.38 209 VAL A CA 1
ATOM 1650 C C . VAL A 1 207 ? 276.163 268.533 311.985 1.00 24.38 209 VAL A C 1
ATOM 1651 O O . VAL A 1 207 ? 276.377 269.543 312.666 1.00 24.38 209 VAL A O 1
ATOM 1655 N N . ARG A 1 208 ? 276.583 267.326 312.366 1.00 26.25 210 ARG A N 1
ATOM 1656 C CA . ARG A 1 208 ? 277.368 267.162 313.584 1.00 26.25 210 ARG A CA 1
ATOM 1657 C C . ARG A 1 208 ? 278.706 267.881 313.480 1.00 26.25 210 ARG A C 1
ATOM 1658 O O . ARG A 1 208 ? 279.162 268.507 314.444 1.00 26.25 210 ARG A O 1
ATOM 1666 N N . ASP A 1 209 ? 279.354 267.796 312.317 1.00 27.75 211 ASP A N 1
ATOM 1667 C CA . ASP A 1 209 ? 280.601 268.525 312.113 1.00 27.75 211 ASP A CA 1
ATOM 1668 C C . ASP A 1 209 ? 280.382 270.033 312.183 1.00 27.75 211 ASP A C 1
ATOM 1669 O O . ASP A 1 209 ? 281.198 270.762 312.758 1.00 27.75 211 ASP A O 1
ATOM 1674 N N . ILE A 1 210 ? 279.285 270.517 311.592 1.00 26.07 212 ILE A N 1
ATOM 1675 C CA . ILE A 1 210 ? 278.960 271.941 311.682 1.00 26.07 212 ILE A CA 1
ATOM 1676 C C . ILE A 1 210 ? 278.792 272.354 313.139 1.00 26.07 212 ILE A C 1
ATOM 1677 O O . ILE A 1 210 ? 279.301 273.395 313.572 1.00 26.07 212 ILE A O 1
ATOM 1682 N N . LYS A 1 211 ? 278.071 271.541 313.914 1.00 26.49 213 LYS A N 1
ATOM 1683 C CA . LYS A 1 211 ? 277.843 271.846 315.322 1.00 26.49 213 LYS A CA 1
ATOM 1684 C C . LYS A 1 211 ? 279.149 271.871 316.103 1.00 26.49 213 LYS A C 1
ATOM 1685 O O . LYS A 1 211 ? 279.358 272.747 316.949 1.00 26.49 213 LYS A O 1
ATOM 1691 N N . GLU A 1 212 ? 280.039 270.915 315.835 1.00 28.26 214 GLU A N 1
ATOM 1692 C CA . GLU A 1 212 ? 281.319 270.890 316.533 1.00 28.26 214 GLU A CA 1
ATOM 1693 C C . GLU A 1 212 ? 282.184 272.091 316.173 1.00 28.26 214 GLU A C 1
ATOM 1694 O O . GLU A 1 212 ? 282.864 272.641 317.044 1.00 28.26 214 GLU A O 1
ATOM 1700 N N . LYS A 1 213 ? 282.175 272.511 314.910 1.00 33.42 215 LYS A N 1
ATOM 1701 C CA . LYS A 1 213 ? 283.091 273.562 314.484 1.00 33.42 215 LYS A CA 1
ATOM 1702 C C . LYS A 1 213 ? 282.595 274.970 314.802 1.00 33.42 215 LYS A C 1
ATOM 1703 O O . LYS A 1 213 ? 283.398 275.825 315.187 1.00 33.42 215 LYS A O 1
ATOM 1709 N N . LEU A 1 214 ? 281.296 275.243 314.657 1.00 30.23 216 LEU A N 1
ATOM 1710 C CA . LEU A 1 214 ? 280.816 276.617 314.701 1.00 30.23 216 LEU A CA 1
ATOM 1711 C C . LEU A 1 214 ? 280.011 276.983 315.939 1.00 30.23 216 LEU A C 1
ATOM 1712 O O . LEU A 1 214 ? 280.004 278.158 316.314 1.00 30.23 216 LEU A O 1
ATOM 1717 N N . CYS A 1 215 ? 279.340 276.032 316.577 1.00 29.97 217 CYS A N 1
ATOM 1718 C CA . CYS A 1 215 ? 278.433 276.364 317.667 1.00 29.97 217 CYS A CA 1
ATOM 1719 C C . CYS A 1 215 ? 279.192 276.745 318.933 1.00 29.97 217 CYS A C 1
ATOM 1720 O O . CYS A 1 215 ? 280.289 276.250 319.201 1.00 29.97 217 CYS A O 1
ATOM 1723 N N . TYR A 1 216 ? 278.586 277.635 319.715 1.00 31.41 218 TYR A N 1
ATOM 1724 C CA . TYR A 1 216 ? 279.154 278.081 320.981 1.00 31.41 218 TYR A CA 1
ATOM 1725 C C . TYR A 1 216 ? 278.009 278.446 321.916 1.00 31.41 218 TYR A C 1
ATOM 1726 O O . TYR A 1 216 ? 276.849 278.512 321.507 1.00 31.41 218 TYR A O 1
ATOM 1735 N N . VAL A 1 217 ? 278.350 278.681 323.181 1.00 31.08 219 VAL A N 1
ATOM 1736 C CA . VAL A 1 217 ? 277.378 279.017 324.217 1.00 31.08 219 VAL A CA 1
ATOM 1737 C C . VAL A 1 217 ? 277.492 280.504 324.522 1.00 31.08 219 VAL A C 1
ATOM 1738 O O . VAL A 1 217 ? 278.589 281.007 324.790 1.00 31.08 219 VAL A O 1
ATOM 1742 N N . ALA A 1 218 ? 276.363 281.202 324.477 1.00 36.70 220 ALA A N 1
ATOM 1743 C CA . ALA A 1 218 ? 276.333 282.625 324.774 1.00 36.70 220 ALA A CA 1
ATOM 1744 C C . ALA A 1 218 ? 276.258 282.851 326.277 1.00 36.70 220 ALA A C 1
ATOM 1745 O O . ALA A 1 218 ? 275.581 282.113 326.997 1.00 36.70 220 ALA A O 1
ATOM 1747 N N . LEU A 1 219 ? 276.961 283.883 326.748 1.00 38.89 221 LEU A N 1
ATOM 1748 C CA . LEU A 1 219 ? 276.938 284.209 328.171 1.00 38.89 221 LEU A CA 1
ATOM 1749 C C . LEU A 1 219 ? 275.535 284.599 328.617 1.00 38.89 221 LEU A C 1
ATOM 1750 O O . LEU A 1 219 ? 275.076 284.198 329.692 1.00 38.89 221 LEU A O 1
ATOM 1755 N N . ASP A 1 220 ? 274.841 285.386 327.802 1.00 45.29 222 ASP A N 1
ATOM 1756 C CA . ASP A 1 220 ? 273.441 285.719 328.020 1.00 45.29 222 ASP A CA 1
ATOM 1757 C C . ASP A 1 220 ? 272.690 285.648 326.697 1.00 45.29 222 ASP A C 1
ATOM 1758 O O . ASP A 1 220 ? 273.186 286.111 325.666 1.00 45.29 222 ASP A O 1
ATOM 1763 N N . PHE A 1 221 ? 271.509 285.031 326.725 1.00 39.27 223 PHE A N 1
ATOM 1764 C CA . PHE A 1 221 ? 270.847 284.650 325.482 1.00 39.27 223 PHE A CA 1
ATOM 1765 C C . PHE A 1 221 ? 270.158 285.836 324.816 1.00 39.27 223 PHE A C 1
ATOM 1766 O O . PHE A 1 221 ? 270.252 286.005 323.595 1.00 39.27 223 PHE A O 1
ATOM 1774 N N . GLU A 1 222 ? 269.464 286.668 325.597 1.00 47.70 224 GLU A N 1
ATOM 1775 C CA . GLU A 1 222 ? 268.611 287.697 325.007 1.00 47.70 224 GLU A CA 1
ATOM 1776 C C . GLU A 1 222 ? 269.430 288.794 324.337 1.00 47.70 224 GLU A C 1
ATOM 1777 O O . GLU A 1 222 ? 269.142 289.191 323.202 1.00 47.70 224 GLU A O 1
ATOM 1783 N N . ASN A 1 223 ? 270.447 289.312 325.028 1.00 49.84 225 ASN A N 1
ATOM 1784 C CA . ASN A 1 223 ? 271.292 290.328 324.409 1.00 49.84 225 ASN A CA 1
ATOM 1785 C C . ASN A 1 223 ? 272.111 289.761 323.258 1.00 49.84 225 ASN A C 1
ATOM 1786 O O . ASN A 1 223 ? 272.390 290.479 322.292 1.00 49.84 225 ASN A O 1
ATOM 1791 N N . GLU A 1 224 ? 272.489 288.482 323.323 1.00 47.01 226 GLU A N 1
ATOM 1792 C CA . GLU A 1 224 ? 273.147 287.863 322.179 1.00 47.01 226 GLU A CA 1
ATOM 1793 C C . GLU A 1 224 ? 272.223 287.823 320.967 1.00 47.01 226 GLU A C 1
ATOM 1794 O O . GLU A 1 224 ? 272.651 288.110 319.844 1.00 47.01 226 GLU A O 1
ATOM 1800 N N . MET A 1 225 ? 270.953 287.470 321.177 1.00 46.64 227 MET A N 1
ATOM 1801 C CA . MET A 1 225 ? 270.000 287.469 320.071 1.00 46.64 227 MET A CA 1
ATOM 1802 C C . MET A 1 225 ? 269.786 288.874 319.528 1.00 46.64 227 MET A C 1
ATOM 1803 O O . MET A 1 225 ? 269.681 289.070 318.311 1.00 46.64 227 MET A O 1
ATOM 1808 N N . ALA A 1 226 ? 269.713 289.866 320.417 1.00 53.02 228 ALA A N 1
ATOM 1809 C CA . ALA A 1 226 ? 269.558 291.248 319.968 1.00 53.02 228 ALA A CA 1
ATOM 1810 C C . ALA A 1 226 ? 270.752 291.694 319.131 1.00 53.02 228 ALA A C 1
ATOM 1811 O O . ALA A 1 226 ? 270.584 292.346 318.094 1.00 53.02 228 ALA A O 1
ATOM 1813 N N . THR A 1 227 ? 271.965 291.347 319.565 1.00 52.59 229 THR A N 1
ATOM 1814 C CA . THR A 1 227 ? 273.157 291.694 318.797 1.00 52.59 229 THR A CA 1
ATOM 1815 C C . THR A 1 227 ? 273.167 290.991 317.446 1.00 52.59 229 THR A C 1
ATOM 1816 O O . THR A 1 227 ? 273.502 291.600 316.424 1.00 52.59 229 THR A O 1
ATOM 1820 N N . ALA A 1 228 ? 272.797 289.709 317.420 1.00 50.59 230 ALA A N 1
ATOM 1821 C CA . ALA A 1 228 ? 272.788 288.968 316.162 1.00 50.59 230 ALA A CA 1
ATOM 1822 C C . ALA A 1 228 ? 271.750 289.529 315.198 1.00 50.59 230 ALA A C 1
ATOM 1823 O O . ALA A 1 228 ? 271.964 289.538 313.981 1.00 50.59 230 ALA A O 1
ATOM 1825 N N . ALA A 1 229 ? 270.613 289.989 315.721 1.00 59.15 231 ALA A N 1
ATOM 1826 C CA . ALA A 1 229 ? 269.585 290.558 314.856 1.00 59.15 231 ALA A CA 1
ATOM 1827 C C . ALA A 1 229 ? 269.952 291.958 314.384 1.00 59.15 231 ALA A C 1
ATOM 1828 O O . ALA A 1 229 ? 269.591 292.346 313.268 1.00 59.15 231 ALA A O 1
ATOM 1830 N N . SER A 1 230 ? 270.664 292.728 315.208 1.00 59.14 232 SER A N 1
ATOM 1831 C CA . SER A 1 230 ? 270.964 294.116 314.878 1.00 59.14 232 SER A CA 1
ATOM 1832 C C . SER A 1 230 ? 272.198 294.277 314.001 1.00 59.14 232 SER A C 1
ATOM 1833 O O . SER A 1 230 ? 272.501 295.405 313.596 1.00 59.14 232 SER A O 1
ATOM 1836 N N . SER A 1 231 ? 272.912 293.200 313.696 1.00 57.92 233 SER A N 1
ATOM 1837 C CA . SER A 1 231 ? 274.120 293.284 312.886 1.00 57.92 233 SER A CA 1
ATOM 1838 C C . SER A 1 231 ? 274.309 291.956 312.162 1.00 57.92 233 SER A C 1
ATOM 1839 O O . SER A 1 231 ? 273.413 291.106 312.144 1.00 57.92 233 SER A O 1
ATOM 1842 N N . SER A 1 232 ? 275.484 291.779 311.557 1.00 55.34 234 SER A N 1
ATOM 1843 C CA . SER A 1 232 ? 275.822 290.554 310.842 1.00 55.34 234 SER A CA 1
ATOM 1844 C C . SER A 1 232 ? 277.258 290.131 311.123 1.00 55.34 234 SER A C 1
ATOM 1845 O O . SER A 1 232 ? 277.899 289.493 310.285 1.00 55.34 234 SER A O 1
ATOM 1848 N N . SER A 1 233 ? 277.775 290.477 312.299 1.00 51.65 235 SER A N 1
ATOM 1849 C CA . SER A 1 233 ? 279.150 290.168 312.661 1.00 51.65 235 SER A CA 1
ATOM 1850 C C . SER A 1 233 ? 279.305 288.806 313.326 1.00 51.65 235 SER A C 1
ATOM 1851 O O . SER A 1 233 ? 280.437 288.398 313.607 1.00 51.65 235 SER A O 1
ATOM 1854 N N . LEU A 1 234 ? 278.207 288.099 313.588 1.00 44.31 236 LEU A N 1
ATOM 1855 C CA . LEU A 1 234 ? 278.251 286.794 314.231 1.00 44.31 236 LEU A CA 1
ATOM 1856 C C . LEU A 1 234 ? 278.054 285.650 313.246 1.00 44.31 236 LEU A C 1
ATOM 1857 O O . LEU A 1 234 ? 277.889 284.502 313.670 1.00 44.31 236 LEU A O 1
ATOM 1862 N N . GLU A 1 235 ? 278.069 285.931 311.947 1.00 39.26 237 GLU A N 1
ATOM 1863 C CA . GLU A 1 235 ? 277.823 284.917 310.934 1.00 39.26 237 GLU A CA 1
ATOM 1864 C C . GLU A 1 235 ? 279.133 284.307 310.458 1.00 39.26 237 GLU A C 1
ATOM 1865 O O . GLU A 1 235 ? 280.129 285.011 310.270 1.00 39.26 237 GLU A O 1
ATOM 1871 N N . LYS A 1 236 ? 279.124 282.993 310.264 1.00 33.54 238 LYS A N 1
ATOM 1872 C CA . LYS A 1 236 ? 280.284 282.264 309.778 1.00 33.54 238 LYS A CA 1
ATOM 1873 C C . LYS A 1 236 ? 279.861 281.332 308.654 1.00 33.54 238 LYS A C 1
ATOM 1874 O O . LYS A 1 236 ? 278.707 280.903 308.583 1.00 33.54 238 LYS A O 1
ATOM 1880 N N . SER A 1 237 ? 280.808 281.025 307.775 1.00 30.45 239 SER A N 1
ATOM 1881 C CA . SER A 1 237 ? 280.557 280.204 306.602 1.00 30.45 239 SER A CA 1
ATOM 1882 C C . SER A 1 237 ? 281.120 278.804 306.802 1.00 30.45 239 SER A C 1
ATOM 1883 O O . SER A 1 237 ? 282.103 278.605 307.517 1.00 30.45 239 SER A O 1
ATOM 1886 N N . TYR A 1 238 ? 280.476 277.835 306.158 1.00 29.07 240 TYR A N 1
ATOM 1887 C CA . TYR A 1 238 ? 280.892 276.443 306.201 1.00 29.07 240 TYR A CA 1
ATOM 1888 C C . TYR A 1 238 ? 280.801 275.871 304.796 1.00 29.07 240 TYR A C 1
ATOM 1889 O O . TYR A 1 238 ? 279.860 276.174 304.059 1.00 29.07 240 TYR A O 1
ATOM 1898 N N . GLU A 1 239 ? 281.775 275.046 304.427 1.00 29.88 241 GLU A N 1
ATOM 1899 C CA . GLU A 1 239 ? 281.841 274.459 303.096 1.00 29.88 241 GLU A CA 1
ATOM 1900 C C . GLU A 1 239 ? 281.385 273.008 303.161 1.00 29.88 241 GLU A C 1
ATOM 1901 O O . GLU A 1 239 ? 281.956 272.207 303.909 1.00 29.88 241 GLU A O 1
ATOM 1907 N N . LEU A 1 240 ? 280.369 272.678 302.376 1.00 26.12 242 LEU A N 1
ATOM 1908 C CA . LEU A 1 240 ? 279.833 271.332 302.304 1.00 26.12 242 LEU A CA 1
ATOM 1909 C C . LEU A 1 240 ? 280.757 270.435 301.483 1.00 26.12 242 LEU A C 1
ATOM 1910 O O . LEU A 1 240 ? 281.624 270.927 300.757 1.00 26.12 242 LEU A O 1
ATOM 1915 N N . PRO A 1 241 ? 280.609 269.111 301.599 1.00 24.98 243 PRO A N 1
ATOM 1916 C CA . PRO A 1 241 ? 281.526 268.210 300.878 1.00 24.98 243 PRO A CA 1
ATOM 1917 C C . PRO A 1 241 ? 281.556 268.416 299.373 1.00 24.98 243 PRO A C 1
ATOM 1918 O O . PRO A 1 241 ? 282.602 268.186 298.756 1.00 24.98 243 PRO A O 1
ATOM 1922 N N . ASP A 1 242 ? 280.455 268.837 298.759 1.00 26.40 244 ASP A N 1
ATOM 1923 C CA . ASP A 1 242 ? 280.411 269.020 297.314 1.00 26.40 244 ASP A CA 1
ATOM 1924 C C . ASP A 1 242 ? 280.743 270.440 296.876 1.00 26.40 244 ASP A C 1
ATOM 1925 O O . ASP A 1 242 ? 280.642 270.743 295.685 1.00 26.40 244 ASP A O 1
ATOM 1930 N N . GLY A 1 243 ? 281.127 271.317 297.801 1.00 27.01 245 GLY A N 1
ATOM 1931 C CA . GLY A 1 243 ? 281.567 272.652 297.463 1.00 27.01 245 GLY A CA 1
ATOM 1932 C C . GLY A 1 243 ? 280.593 273.763 297.792 1.00 27.01 245 GLY A C 1
ATOM 1933 O O . GLY A 1 243 ? 280.995 274.931 297.783 1.00 27.01 245 GLY A O 1
ATOM 1934 N N . GLN A 1 244 ? 279.334 273.443 298.079 1.00 27.60 246 GLN A N 1
ATOM 1935 C CA . GLN A 1 244 ? 278.373 274.477 298.434 1.00 27.60 246 GLN A CA 1
ATOM 1936 C C . GLN A 1 244 ? 278.714 275.080 299.790 1.00 27.60 246 GLN A C 1
ATOM 1937 O O . GLN A 1 244 ? 279.190 274.397 300.698 1.00 27.60 246 GLN A O 1
ATOM 1943 N N . VAL A 1 245 ? 278.458 276.378 299.923 1.00 29.69 247 VAL A N 1
ATOM 1944 C CA . VAL A 1 245 ? 278.802 277.136 301.119 1.00 29.69 247 VAL A CA 1
ATOM 1945 C C . VAL A 1 245 ? 277.515 277.561 301.812 1.00 29.69 247 VAL A C 1
ATOM 1946 O O . VAL A 1 245 ? 276.635 278.163 301.186 1.00 29.69 247 VAL A O 1
ATOM 1950 N N . ILE A 1 246 ? 277.409 277.248 303.098 1.00 29.02 248 ILE A N 1
ATOM 1951 C CA . ILE A 1 246 ? 276.268 277.641 303.912 1.00 29.02 248 ILE A CA 1
ATOM 1952 C C . ILE A 1 246 ? 276.731 278.671 304.930 1.00 29.02 248 ILE A C 1
ATOM 1953 O O . ILE A 1 246 ? 277.916 278.750 305.274 1.00 29.02 248 ILE A O 1
ATOM 1958 N N . THR A 1 247 ? 275.784 279.474 305.408 1.00 31.21 249 THR A N 1
ATOM 1959 C CA . THR A 1 247 ? 276.053 280.516 306.389 1.00 31.21 249 THR A CA 1
ATOM 1960 C C . THR A 1 247 ? 275.028 280.413 307.505 1.00 31.21 249 THR A C 1
ATOM 1961 O O . THR A 1 247 ? 273.836 280.235 307.237 1.00 31.21 249 THR A O 1
ATOM 1965 N N . ILE A 1 248 ? 275.486 280.515 308.751 1.00 32.36 250 ILE A N 1
ATOM 1966 C CA . ILE A 1 248 ? 274.609 280.439 309.913 1.00 32.36 250 ILE A CA 1
ATOM 1967 C C . ILE A 1 248 ? 274.932 281.588 310.859 1.00 32.36 250 ILE A C 1
ATOM 1968 O O . ILE A 1 248 ? 276.096 281.966 311.023 1.00 32.36 250 ILE A O 1
ATOM 1973 N N . GLY A 1 249 ? 273.891 282.153 311.461 1.00 33.81 251 GLY A N 1
ATOM 1974 C CA . GLY A 1 249 ? 274.035 283.264 312.380 1.00 33.81 251 GLY A CA 1
ATOM 1975 C C . GLY A 1 249 ? 273.686 282.902 313.807 1.00 33.81 251 GLY A C 1
ATOM 1976 O O . GLY A 1 249 ? 274.501 282.309 314.518 1.00 33.81 251 GLY A O 1
ATOM 1977 N N . ASN A 1 250 ? 272.474 283.253 314.241 1.00 32.87 252 ASN A N 1
ATOM 1978 C CA . ASN A 1 250 ? 272.045 282.960 315.603 1.00 32.87 252 ASN A CA 1
ATOM 1979 C C . ASN A 1 250 ? 271.907 281.468 315.873 1.00 32.87 252 ASN A C 1
ATOM 1980 O O . ASN A 1 250 ? 271.831 281.076 317.042 1.00 32.87 252 ASN A O 1
ATOM 1985 N N . GLU A 1 251 ? 271.871 280.634 314.833 1.00 31.68 253 GLU A N 1
ATOM 1986 C CA . GLU A 1 251 ? 271.863 279.192 315.034 1.00 31.68 253 GLU A CA 1
ATOM 1987 C C . GLU A 1 251 ? 273.139 278.701 315.699 1.00 31.68 253 GLU A C 1
ATOM 1988 O O . GLU A 1 251 ? 273.164 277.580 316.216 1.00 31.68 253 GLU A O 1
ATOM 1994 N N . ARG A 1 252 ? 274.199 279.511 315.687 1.00 31.53 254 ARG A N 1
ATOM 1995 C CA . ARG A 1 252 ? 275.448 279.111 316.325 1.00 31.53 254 ARG A CA 1
ATOM 1996 C C . ARG A 1 252 ? 275.281 278.966 317.833 1.00 31.53 254 ARG A C 1
ATOM 1997 O O . ARG A 1 252 ? 275.802 278.017 318.428 1.00 31.53 254 ARG A O 1
ATOM 2005 N N . PHE A 1 253 ? 274.565 279.891 318.472 1.00 32.94 255 PHE A N 1
ATOM 2006 C CA . PHE A 1 253 ? 274.341 279.809 319.906 1.00 32.94 255 PHE A CA 1
ATOM 2007 C C . PHE A 1 253 ? 272.933 279.368 320.282 1.00 32.94 255 PHE A C 1
ATOM 2008 O O . PHE A 1 253 ? 272.683 279.113 321.462 1.00 32.94 255 PHE A O 1
ATOM 2016 N N . ARG A 1 254 ? 272.013 279.271 319.322 1.00 30.22 256 ARG A N 1
ATOM 2017 C CA . ARG A 1 254 ? 270.685 278.759 319.640 1.00 30.22 256 ARG A CA 1
ATOM 2018 C C . ARG A 1 254 ? 270.695 277.248 319.825 1.00 30.22 256 ARG A C 1
ATOM 2019 O O . ARG A 1 254 ? 269.852 276.711 320.550 1.00 30.22 256 ARG A O 1
ATOM 2027 N N . CYS A 1 255 ? 271.626 276.547 319.171 1.00 30.39 257 CYS A N 1
ATOM 2028 C CA . CYS A 1 255 ? 271.683 275.094 319.327 1.00 30.39 257 CYS A CA 1
ATOM 2029 C C . CYS A 1 255 ? 272.116 274.679 320.728 1.00 30.39 257 CYS A C 1
ATOM 2030 O O . CYS A 1 255 ? 271.397 273.887 321.361 1.00 30.39 257 CYS A O 1
ATOM 2033 N N . PRO A 1 256 ? 273.243 275.153 321.279 1.00 32.15 258 PRO A N 1
ATOM 2034 C CA . PRO A 1 256 ? 273.616 274.733 322.639 1.00 32.15 258 PRO A CA 1
ATOM 2035 C C . PRO A 1 256 ? 272.727 275.310 323.723 1.00 32.15 258 PRO A C 1
ATOM 2036 O O . PRO A 1 256 ? 272.847 274.892 324.881 1.00 32.15 258 PRO A O 1
ATOM 2040 N N . GLU A 1 257 ? 271.851 276.260 323.395 1.00 31.49 259 GLU A N 1
ATOM 2041 C CA . GLU A 1 257 ? 270.965 276.841 324.393 1.00 31.49 259 GLU A CA 1
ATOM 2042 C C . GLU A 1 257 ? 269.953 275.839 324.929 1.00 31.49 259 GLU A C 1
ATOM 2043 O O . GLU A 1 257 ? 269.427 276.037 326.028 1.00 31.49 259 GLU A O 1
ATOM 2049 N N . THR A 1 258 ? 269.677 274.762 324.193 1.00 28.95 260 THR A N 1
ATOM 2050 C CA . THR A 1 258 ? 268.730 273.765 324.669 1.00 28.95 260 THR A CA 1
ATOM 2051 C C . THR A 1 258 ? 269.254 272.982 325.862 1.00 28.95 260 THR A C 1
ATOM 2052 O O . THR A 1 258 ? 268.479 272.250 326.485 1.00 28.95 260 THR A O 1
ATOM 2056 N N . LEU A 1 259 ? 270.542 273.101 326.185 1.00 27.66 261 LEU A N 1
ATOM 2057 C CA . LEU A 1 259 ? 271.052 272.499 327.412 1.00 27.66 261 LEU A CA 1
ATOM 2058 C C . LEU A 1 259 ? 270.538 273.232 328.642 1.00 27.66 261 LEU A C 1
ATOM 2059 O O . LEU A 1 259 ? 270.311 272.608 329.685 1.00 27.66 261 LEU A O 1
ATOM 2064 N N . PHE A 1 260 ? 270.351 274.546 328.544 1.00 28.79 262 PHE A N 1
ATOM 2065 C CA . PHE A 1 260 ? 269.819 275.337 329.642 1.00 28.79 262 PHE A CA 1
ATOM 2066 C C . PHE A 1 260 ? 268.322 275.580 329.533 1.00 28.79 262 PHE A C 1
ATOM 2067 O O . PHE A 1 260 ? 267.693 275.925 330.539 1.00 28.79 262 PHE A O 1
ATOM 2075 N N . GLN A 1 261 ? 267.743 275.420 328.346 1.00 27.69 263 GLN A N 1
ATOM 2076 C CA . GLN A 1 261 ? 266.300 275.538 328.131 1.00 27.69 263 GLN A CA 1
ATOM 2077 C C . GLN A 1 261 ? 265.829 274.327 327.341 1.00 27.69 263 GLN A C 1
ATOM 2078 O O . GLN A 1 261 ? 265.654 274.401 326.118 1.00 27.69 263 GLN A O 1
ATOM 2084 N N . PRO A 1 262 ? 265.608 273.194 328.007 1.00 28.49 264 PRO A N 1
ATOM 2085 C CA . PRO A 1 262 ? 265.165 271.991 327.288 1.00 28.49 264 PRO A CA 1
ATOM 2086 C C . PRO A 1 262 ? 263.797 272.141 326.639 1.00 28.49 264 PRO A C 1
ATOM 2087 O O . PRO A 1 262 ? 263.367 271.262 325.888 1.00 28.49 264 PRO A O 1
ATOM 2091 N N . SER A 1 263 ? 263.103 273.245 326.921 1.00 28.57 265 SER A N 1
ATOM 2092 C CA . SER A 1 263 ? 261.801 273.499 326.320 1.00 28.57 265 SER A CA 1
ATOM 2093 C C . SER A 1 263 ? 261.882 273.758 324.822 1.00 28.57 265 SER A C 1
ATOM 2094 O O . SER A 1 263 ? 260.852 273.681 324.145 1.00 28.57 265 SER A O 1
ATOM 2097 N N . PHE A 1 264 ? 263.065 274.069 324.291 1.00 26.50 266 PHE A N 1
ATOM 2098 C CA . PHE A 1 264 ? 263.198 274.284 322.855 1.00 26.50 266 PHE A CA 1
ATOM 2099 C C . PHE A 1 264 ? 262.903 273.013 322.074 1.00 26.50 266 PHE A C 1
ATOM 2100 O O . PHE A 1 264 ? 262.345 273.076 320.973 1.00 26.50 266 PHE A O 1
ATOM 2108 N N . ILE A 1 265 ? 263.280 271.860 322.615 1.00 24.67 267 ILE A N 1
ATOM 2109 C CA . ILE A 1 265 ? 263.003 270.579 321.987 1.00 24.67 267 ILE A CA 1
ATOM 2110 C C . ILE A 1 265 ? 261.799 269.890 322.632 1.00 24.67 267 ILE A C 1
ATOM 2111 O O . ILE A 1 265 ? 261.645 268.676 322.514 1.00 24.67 267 ILE A O 1
ATOM 2116 N N . GLY A 1 266 ? 260.943 270.651 323.306 1.00 25.05 268 GLY A N 1
ATOM 2117 C CA . GLY A 1 266 ? 259.732 270.109 323.897 1.00 25.05 268 GLY A CA 1
ATOM 2118 C C . GLY A 1 266 ? 259.927 269.152 325.052 1.00 25.05 268 GLY A C 1
ATOM 2119 O O . GLY A 1 266 ? 259.260 268.112 325.107 1.00 25.05 268 GLY A O 1
ATOM 2120 N N . MET A 1 267 ? 260.824 269.473 325.980 1.00 27.32 269 MET A N 1
ATOM 2121 C CA . MET A 1 267 ? 260.998 268.707 327.205 1.00 27.32 269 MET A CA 1
ATOM 2122 C C . MET A 1 267 ? 260.651 269.578 328.403 1.00 27.32 269 MET A C 1
ATOM 2123 O O . MET A 1 267 ? 260.913 270.784 328.404 1.00 27.32 269 MET A O 1
ATOM 2128 N N . GLU A 1 268 ? 260.057 268.959 329.419 1.00 30.43 270 GLU A N 1
ATOM 2129 C CA . GLU A 1 268 ? 259.671 269.658 330.637 1.00 30.43 270 GLU A CA 1
ATOM 2130 C C . GLU A 1 268 ? 260.791 269.713 331.664 1.00 30.43 270 GLU A C 1
ATOM 2131 O O . GLU A 1 268 ? 260.620 270.344 332.712 1.00 30.43 270 GLU A O 1
ATOM 2137 N N . SER A 1 269 ? 261.929 269.085 331.388 1.00 26.88 271 SER A N 1
ATOM 2138 C CA . SER A 1 269 ? 263.008 269.009 332.358 1.00 26.88 271 SER A CA 1
ATOM 2139 C C . SER A 1 269 ? 263.659 270.376 332.548 1.00 26.88 271 SER A C 1
ATOM 2140 O O . SER A 1 269 ? 263.441 271.318 331.783 1.00 26.88 271 SER A O 1
ATOM 2143 N N . ALA A 1 270 ? 264.464 270.475 333.597 1.00 25.32 272 ALA A N 1
ATOM 2144 C CA . ALA A 1 270 ? 265.194 271.692 333.903 1.00 25.32 272 ALA A CA 1
ATOM 2145 C C . ALA A 1 270 ? 266.558 271.678 333.220 1.00 25.32 272 ALA A C 1
ATOM 2146 O O . ALA A 1 270 ? 267.055 270.636 332.789 1.00 25.32 272 ALA A O 1
ATOM 2148 N N . GLY A 1 271 ? 267.166 272.856 333.135 1.00 27.31 273 GLY A N 1
ATOM 2149 C CA . GLY A 1 271 ? 268.472 272.973 332.527 1.00 27.31 273 GLY A CA 1
ATOM 2150 C C . GLY A 1 271 ? 269.539 272.252 333.326 1.00 27.31 273 GLY A C 1
ATOM 2151 O O . GLY A 1 271 ? 269.312 271.752 334.427 1.00 27.31 273 GLY A O 1
ATOM 2152 N N . ILE A 1 272 ? 270.736 272.188 332.742 1.00 28.03 274 ILE A N 1
ATOM 2153 C CA . ILE A 1 272 ? 271.835 271.501 333.412 1.00 28.03 274 ILE A CA 1
ATOM 2154 C C . ILE A 1 272 ? 272.238 272.235 334.682 1.00 28.03 274 ILE A C 1
ATOM 2155 O O . ILE A 1 272 ? 272.624 271.607 335.673 1.00 28.03 274 ILE A O 1
ATOM 2160 N N . HIS A 1 273 ? 272.161 273.567 334.680 1.00 31.01 275 HIS A N 1
ATOM 2161 C CA . HIS A 1 273 ? 272.507 274.331 335.875 1.00 31.01 275 HIS A CA 1
ATOM 2162 C C . HIS A 1 273 ? 271.522 274.067 337.007 1.00 31.01 275 HIS A C 1
ATOM 2163 O O . HIS A 1 273 ? 271.922 273.846 338.156 1.00 31.01 275 HIS A O 1
ATOM 2170 N N . GLU A 1 274 ? 270.222 274.081 336.702 1.00 32.24 276 GLU A N 1
ATOM 2171 C CA . GLU A 1 274 ? 269.227 273.800 337.731 1.00 32.24 276 GLU A CA 1
ATOM 2172 C C . GLU A 1 274 ? 269.293 272.351 338.186 1.00 32.24 276 GLU A C 1
ATOM 2173 O O . GLU A 1 274 ? 269.080 272.068 339.367 1.00 32.24 276 GLU A O 1
ATOM 2179 N N . THR A 1 275 ? 269.595 271.428 337.274 1.00 30.10 277 THR A N 1
ATOM 2180 C CA . THR A 1 275 ? 269.776 270.036 337.668 1.00 30.10 277 THR A CA 1
ATOM 2181 C C . THR A 1 275 ? 270.959 269.883 338.618 1.00 30.10 277 THR A C 1
ATOM 2182 O O . THR A 1 275 ? 270.871 269.165 339.619 1.00 30.10 277 THR A O 1
ATOM 2186 N N . THR A 1 276 ? 272.072 270.562 338.325 1.00 30.58 278 THR A N 1
ATOM 2187 C CA . THR A 1 276 ? 273.234 270.501 339.207 1.00 30.58 278 THR A CA 1
ATOM 2188 C C . THR A 1 276 ? 272.927 271.109 340.569 1.00 30.58 278 THR A C 1
ATOM 2189 O O . THR A 1 276 ? 273.317 270.557 341.606 1.00 30.58 278 THR A O 1
ATOM 2193 N N . TYR A 1 277 ? 272.227 272.244 340.588 1.00 33.17 279 TYR A N 1
ATOM 2194 C CA . TYR A 1 277 ? 271.866 272.862 341.861 1.00 33.17 279 TYR A CA 1
ATOM 2195 C C . TYR A 1 277 ? 270.938 271.963 342.668 1.00 33.17 279 TYR A C 1
ATOM 2196 O O . TYR A 1 277 ? 271.085 271.844 343.889 1.00 33.17 279 TYR A O 1
ATOM 2205 N N . ASN A 1 278 ? 269.972 271.325 342.003 1.00 31.63 280 ASN A N 1
ATOM 2206 C CA . ASN A 1 278 ? 269.064 270.419 342.697 1.00 31.63 280 ASN A CA 1
ATOM 2207 C C . ASN A 1 278 ? 269.807 269.212 343.250 1.00 31.63 280 ASN A C 1
ATOM 2208 O O . ASN A 1 278 ? 269.514 268.748 344.356 1.00 31.63 280 ASN A O 1
ATOM 2213 N N . SER A 1 279 ? 270.766 268.682 342.489 1.00 30.05 281 SER A N 1
ATOM 2214 C CA . SER A 1 279 ? 271.559 267.563 342.979 1.00 30.05 281 SER A CA 1
ATOM 2215 C C . SER A 1 279 ? 272.399 267.967 344.183 1.00 30.05 281 SER A C 1
ATOM 2216 O O . SER A 1 279 ? 272.554 267.187 345.128 1.00 30.05 281 SER A O 1
ATOM 2219 N N . ILE A 1 280 ? 272.958 269.179 344.161 1.00 31.70 282 ILE A N 1
ATOM 2220 C CA . ILE A 1 280 ? 273.713 269.666 345.312 1.00 31.70 282 ILE A CA 1
ATOM 2221 C C . ILE A 1 280 ? 272.807 269.800 346.528 1.00 31.70 282 ILE A C 1
ATOM 2222 O O . ILE A 1 280 ? 273.168 269.388 347.636 1.00 31.70 282 ILE A O 1
ATOM 2227 N N . MET A 1 281 ? 271.611 270.365 346.345 1.00 33.32 283 MET A N 1
ATOM 2228 C CA . MET A 1 281 ? 270.721 270.603 347.475 1.00 33.32 283 MET A CA 1
ATOM 2229 C C . MET A 1 281 ? 270.135 269.320 348.047 1.00 33.32 283 MET A C 1
ATOM 2230 O O . MET A 1 281 ? 269.534 269.360 349.126 1.00 33.32 283 MET A O 1
ATOM 2235 N N . LYS A 1 282 ? 270.283 268.191 347.359 1.00 32.10 284 LYS A N 1
ATOM 2236 C CA . LYS A 1 282 ? 269.849 266.914 347.908 1.00 32.10 284 LYS A CA 1
ATOM 2237 C C . LYS A 1 282 ? 270.898 266.267 348.798 1.00 32.10 284 LYS A C 1
ATOM 2238 O O . LYS A 1 282 ? 270.632 265.205 349.369 1.00 32.10 284 LYS A O 1
ATOM 2244 N N . CYS A 1 283 ? 272.077 266.867 348.924 1.00 35.03 285 CYS A N 1
ATOM 2245 C CA . CYS A 1 283 ? 273.134 266.325 349.758 1.00 35.03 285 CYS A CA 1
ATOM 2246 C C . CYS A 1 283 ? 273.061 266.939 351.153 1.00 35.03 285 CYS A C 1
ATOM 2247 O O . CYS A 1 283 ? 272.231 267.804 351.442 1.00 35.03 285 CYS A O 1
ATOM 2250 N N . ASP A 1 284 ? 273.942 2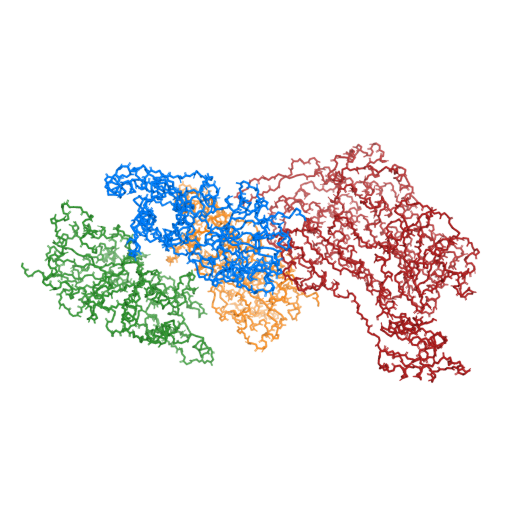66.480 352.036 1.00 39.61 286 ASP A N 1
ATOM 2251 C CA . ASP A 1 284 ? 273.976 266.989 353.398 1.00 39.61 286 ASP A CA 1
ATOM 2252 C C . ASP A 1 284 ? 274.428 268.444 353.416 1.00 39.61 286 ASP A C 1
ATOM 2253 O O . ASP A 1 284 ? 275.173 268.898 352.546 1.00 39.61 286 ASP A O 1
ATOM 2258 N N . ILE A 1 285 ? 273.960 269.181 354.427 1.00 41.04 287 ILE A N 1
ATOM 2259 C CA . ILE A 1 285 ? 274.270 270.604 354.515 1.00 41.04 287 ILE A CA 1
ATOM 2260 C C . ILE A 1 285 ? 275.759 270.827 354.743 1.00 41.04 287 ILE A C 1
ATOM 2261 O O . ILE A 1 285 ? 276.293 271.893 354.411 1.00 41.04 287 ILE A O 1
ATOM 2266 N N . ASP A 1 286 ? 276.455 269.836 355.297 1.00 45.78 288 ASP A N 1
ATOM 2267 C CA . ASP A 1 286 ? 277.890 269.944 355.518 1.00 45.78 288 ASP A CA 1
ATOM 2268 C C . ASP A 1 286 ? 278.708 269.564 354.292 1.00 45.78 288 ASP A C 1
ATOM 2269 O O . ASP A 1 286 ? 279.929 269.744 354.302 1.00 45.78 288 ASP A O 1
ATOM 2274 N N . ILE A 1 287 ? 278.066 269.050 353.247 1.00 38.25 289 ILE A N 1
ATOM 2275 C CA . ILE A 1 287 ? 278.755 268.680 352.017 1.00 38.25 289 ILE A CA 1
ATOM 2276 C C . ILE A 1 287 ? 278.654 269.769 350.954 1.00 38.25 289 ILE A C 1
ATOM 2277 O O . ILE A 1 287 ? 279.497 269.813 350.047 1.00 38.25 289 ILE A O 1
ATOM 2282 N N . ARG A 1 288 ? 277.674 270.669 351.061 1.00 35.45 290 ARG A N 1
ATOM 2283 C CA . ARG A 1 288 ? 277.344 271.565 349.958 1.00 35.45 290 ARG A CA 1
ATOM 2284 C C . ARG A 1 288 ? 278.470 272.547 349.657 1.00 35.45 290 ARG A C 1
ATOM 2285 O O . ARG A 1 288 ? 278.725 272.859 348.490 1.00 35.45 290 ARG A O 1
ATOM 2293 N N . LYS A 1 289 ? 279.146 273.055 350.691 1.00 38.50 291 LYS A N 1
ATOM 2294 C CA . LYS A 1 289 ? 280.184 274.056 350.462 1.00 38.50 291 LYS A CA 1
ATOM 2295 C C . LYS A 1 289 ? 281.341 273.486 349.654 1.00 38.50 291 LYS A C 1
ATOM 2296 O O . LYS A 1 289 ? 281.871 274.155 348.758 1.00 38.50 291 LYS A O 1
ATOM 2302 N N . ASP A 1 290 ? 281.752 272.254 349.956 1.00 39.05 292 ASP A N 1
ATOM 2303 C CA . ASP A 1 290 ? 282.831 271.632 349.196 1.00 39.05 292 ASP A CA 1
ATOM 2304 C C . ASP A 1 290 ? 282.398 271.298 347.775 1.00 39.05 292 ASP A C 1
ATOM 2305 O O . ASP A 1 290 ? 283.200 271.418 346.843 1.00 39.05 292 ASP A O 1
ATOM 2310 N N . LEU A 1 291 ? 281.146 270.874 347.590 1.00 31.59 293 LEU A N 1
ATOM 2311 C CA . LEU A 1 291 ? 280.654 270.565 346.253 1.00 31.59 293 LEU A CA 1
ATOM 2312 C C . LEU A 1 291 ? 280.543 271.811 345.388 1.00 31.59 293 LEU A C 1
ATOM 2313 O O . LEU A 1 291 ? 280.781 271.744 344.178 1.00 31.59 293 LEU A O 1
ATOM 2318 N N . TYR A 1 292 ? 280.181 272.949 345.984 1.00 33.65 294 TYR A N 1
ATOM 2319 C CA . TYR A 1 292 ? 280.020 274.177 345.213 1.00 33.65 294 TYR A CA 1
ATOM 2320 C C . TYR A 1 292 ? 281.317 274.592 344.531 1.00 33.65 294 TYR A C 1
ATOM 2321 O O . TYR A 1 292 ? 281.285 275.233 343.475 1.00 33.65 294 TYR A O 1
ATOM 2330 N N . ALA A 1 293 ? 282.461 274.246 345.115 1.00 34.39 295 ALA A N 1
ATOM 2331 C CA . ALA A 1 293 ? 283.758 274.641 344.592 1.00 34.39 295 ALA A CA 1
ATOM 2332 C C . ALA A 1 293 ? 284.465 273.518 343.846 1.00 34.39 295 ALA A C 1
ATOM 2333 O O . ALA A 1 293 ? 285.659 273.637 343.559 1.00 34.39 295 ALA A O 1
ATOM 2335 N N . ASN A 1 294 ? 283.765 272.432 343.531 1.00 33.46 296 ASN A N 1
ATOM 2336 C CA . ASN A 1 294 ? 284.368 271.290 342.853 1.00 33.46 296 ASN A CA 1
ATOM 2337 C C . ASN A 1 294 ? 283.441 270.770 341.761 1.00 33.46 296 ASN A C 1
ATOM 2338 O O . ASN A 1 294 ? 283.224 269.566 341.617 1.00 33.46 296 ASN A O 1
ATOM 2343 N N . ASN A 1 295 ? 282.878 271.680 340.971 1.00 31.93 297 ASN A N 1
ATOM 2344 C CA . ASN A 1 295 ? 282.018 271.301 339.855 1.00 31.93 297 ASN A CA 1
ATOM 2345 C C . ASN A 1 295 ? 282.894 270.841 338.698 1.00 31.93 297 ASN A C 1
ATOM 2346 O O . ASN A 1 295 ? 283.499 271.664 338.005 1.00 31.93 297 ASN A O 1
ATOM 2351 N N . VAL A 1 296 ? 282.958 269.533 338.480 1.00 30.31 298 VAL A N 1
ATOM 2352 C CA . VAL A 1 296 ? 283.811 268.937 337.457 1.00 30.31 298 VAL A CA 1
ATOM 2353 C C . VAL A 1 296 ? 282.950 268.643 336.237 1.00 30.31 298 VAL A C 1
ATOM 2354 O O . VAL A 1 296 ? 281.921 267.968 336.343 1.00 30.31 298 VAL A O 1
ATOM 2358 N N . MET A 1 297 ? 283.366 269.153 335.083 1.00 31.25 299 MET A N 1
ATOM 2359 C CA . MET A 1 297 ? 282.657 268.936 333.831 1.00 31.25 299 MET A CA 1
ATOM 2360 C C . MET A 1 297 ? 283.418 267.943 332.965 1.00 31.25 299 MET A C 1
ATOM 2361 O O . MET A 1 297 ? 284.638 268.044 332.815 1.00 31.25 299 MET A O 1
ATOM 2366 N N . SER A 1 298 ? 282.690 266.986 332.400 1.00 29.76 300 SER A N 1
ATOM 2367 C CA . SER A 1 298 ? 283.300 265.935 331.601 1.00 29.76 300 SER A CA 1
ATOM 2368 C C . SER A 1 298 ? 282.414 265.641 330.401 1.00 29.76 300 SER A C 1
ATOM 2369 O O . SER A 1 298 ? 281.206 265.881 330.423 1.00 29.76 300 SER A O 1
ATOM 2372 N N . GLY A 1 299 ? 283.032 265.121 329.348 1.00 27.58 301 GLY A N 1
ATOM 2373 C CA . GLY A 1 299 ? 282.323 264.723 328.152 1.00 27.58 301 GLY A CA 1
ATOM 2374 C C . GLY A 1 299 ? 282.530 265.692 327.001 1.00 27.58 301 GLY A C 1
ATOM 2375 O O . GLY A 1 299 ? 283.053 266.798 327.152 1.00 27.58 301 GLY A O 1
ATOM 2376 N N . GLY A 1 300 ? 282.101 265.248 325.819 1.00 27.35 302 GLY A N 1
ATOM 2377 C CA . GLY A 1 300 ? 282.267 266.055 324.624 1.00 27.35 302 GLY A CA 1
ATOM 2378 C C . GLY A 1 300 ? 281.275 267.189 324.493 1.00 27.35 302 GLY A C 1
ATOM 2379 O O . GLY A 1 300 ? 281.584 268.210 323.875 1.00 27.35 302 GLY A O 1
ATOM 2380 N N . THR A 1 301 ? 280.078 267.036 325.060 1.00 27.06 303 THR A N 1
ATOM 2381 C CA . THR A 1 301 ? 279.079 268.094 324.974 1.00 27.06 303 THR A CA 1
ATOM 2382 C C . THR A 1 301 ? 279.451 269.301 325.828 1.00 27.06 303 THR A C 1
ATOM 2383 O O . THR A 1 301 ? 278.926 270.394 325.603 1.00 27.06 303 THR A O 1
ATOM 2387 N N . THR A 1 302 ? 280.365 269.136 326.777 1.00 28.09 304 THR A N 1
ATOM 2388 C CA . THR A 1 302 ? 280.850 270.239 327.592 1.00 28.09 304 THR A CA 1
ATOM 2389 C C . THR A 1 302 ? 281.980 271.008 326.924 1.00 28.09 304 THR A C 1
ATOM 2390 O O . THR A 1 302 ? 282.619 271.837 327.578 1.00 28.09 304 THR A O 1
ATOM 2394 N N . MET A 1 303 ? 282.246 270.749 325.647 1.00 28.98 305 MET A N 1
ATOM 2395 C CA . MET A 1 303 ? 283.372 271.343 324.944 1.00 28.98 305 MET A CA 1
ATOM 2396 C C . MET A 1 303 ? 283.008 272.625 324.211 1.00 28.98 305 MET A C 1
ATOM 2397 O O . MET A 1 303 ? 283.853 273.176 323.500 1.00 28.98 305 MET A O 1
ATOM 2402 N N . TYR A 1 304 ? 281.779 273.105 324.352 1.00 29.13 306 TYR A N 1
ATOM 2403 C CA . TYR A 1 304 ? 281.400 274.345 323.697 1.00 29.13 306 TYR A CA 1
ATOM 2404 C C . TYR A 1 304 ? 282.178 275.513 324.299 1.00 29.13 306 TYR A C 1
ATOM 2405 O O . TYR A 1 304 ? 282.407 275.546 325.513 1.00 29.13 306 TYR A O 1
ATOM 2414 N N . PRO A 1 305 ? 282.614 276.472 323.486 1.00 30.41 307 PRO A N 1
ATOM 2415 C CA . PRO A 1 305 ? 283.233 277.681 324.043 1.00 30.41 307 PRO A CA 1
ATOM 2416 C C . PRO A 1 305 ? 282.234 278.462 324.885 1.00 30.41 307 PRO A C 1
ATOM 2417 O O . PRO A 1 305 ? 281.096 278.689 324.472 1.00 30.41 307 PRO A O 1
ATOM 2421 N N . GLY A 1 306 ? 282.671 278.871 326.071 1.00 31.29 308 GLY A N 1
ATOM 2422 C CA . GLY A 1 306 ? 281.847 279.684 326.942 1.00 31.29 308 GLY A CA 1
ATOM 2423 C C . GLY A 1 306 ? 280.835 278.939 327.776 1.00 31.29 308 GLY A C 1
ATOM 2424 O O . GLY A 1 306 ? 279.997 279.582 328.418 1.00 31.29 308 GLY A O 1
ATOM 2425 N N . ILE A 1 307 ? 280.871 277.604 327.791 1.00 28.97 309 ILE A N 1
ATOM 2426 C CA . ILE A 1 307 ? 279.892 276.853 328.570 1.00 28.97 309 ILE A CA 1
ATOM 2427 C C . ILE A 1 307 ? 280.204 276.937 330.061 1.00 28.97 309 ILE A C 1
ATOM 2428 O O . ILE A 1 307 ? 279.294 277.024 330.895 1.00 28.97 309 ILE A O 1
ATOM 2433 N N . ALA A 1 308 ? 281.490 276.921 330.423 1.00 30.34 310 ALA A N 1
ATOM 2434 C CA . ALA A 1 308 ? 281.864 276.996 331.830 1.00 30.34 310 ALA A CA 1
ATOM 2435 C C . ALA A 1 308 ? 281.512 278.353 332.425 1.00 30.34 310 ALA A C 1
ATOM 2436 O O . ALA A 1 308 ? 281.073 278.437 333.577 1.00 30.34 310 ALA A O 1
ATOM 2438 N N . ASP A 1 309 ? 281.702 279.426 331.655 1.00 33.35 311 ASP A N 1
ATOM 2439 C CA . ASP A 1 309 ? 281.362 280.758 332.142 1.00 33.35 311 ASP A CA 1
ATOM 2440 C C . ASP A 1 309 ? 279.877 280.860 332.454 1.00 33.35 311 ASP A C 1
ATOM 2441 O O . ASP A 1 309 ? 279.482 281.375 333.508 1.00 33.35 311 ASP A O 1
ATOM 2446 N N . ARG A 1 310 ? 279.031 280.357 331.553 1.00 32.76 312 ARG A N 1
ATOM 2447 C CA . ARG A 1 310 ? 277.597 280.423 331.798 1.00 32.76 312 ARG A CA 1
ATOM 2448 C C . ARG A 1 310 ? 277.174 279.499 332.927 1.00 32.76 312 ARG A C 1
ATOM 2449 O O . ARG A 1 310 ? 276.272 279.845 333.695 1.00 32.76 312 ARG A O 1
ATOM 2457 N N . MET A 1 311 ? 277.797 278.326 333.049 1.00 32.63 313 MET A N 1
ATOM 2458 C CA . MET A 1 311 ? 277.475 277.458 334.175 1.00 32.63 313 MET A CA 1
ATOM 2459 C C . MET A 1 311 ? 277.802 278.139 335.495 1.00 32.63 313 MET A C 1
ATOM 2460 O O . MET A 1 311 ? 277.007 278.096 336.442 1.00 32.63 313 MET A O 1
ATOM 2465 N N . GLN A 1 312 ? 278.965 278.786 335.572 1.00 35.21 314 GLN A N 1
ATOM 2466 C CA . GLN A 1 312 ? 279.323 279.501 336.791 1.00 35.21 314 GLN A CA 1
ATOM 2467 C C . GLN A 1 312 ? 278.349 280.639 337.064 1.00 35.21 314 GLN A C 1
ATOM 2468 O O . GLN A 1 312 ? 277.938 280.848 338.209 1.00 35.21 314 GLN A O 1
ATOM 2474 N N . LYS A 1 313 ? 277.964 281.380 336.023 1.00 34.52 315 LYS A N 1
ATOM 2475 C CA . LYS A 1 313 ? 277.020 282.478 336.205 1.00 34.52 315 LYS A CA 1
ATOM 2476 C C . LYS A 1 313 ? 275.679 281.977 336.731 1.00 34.52 315 LYS A C 1
ATOM 2477 O O . LYS A 1 313 ? 275.111 282.547 337.670 1.00 34.52 315 LYS A O 1
ATOM 2483 N N . GLU A 1 314 ? 275.165 280.891 336.148 1.00 34.25 316 GLU A N 1
ATOM 2484 C CA . GLU A 1 314 ? 273.869 280.365 336.566 1.00 34.25 316 GLU A CA 1
ATOM 2485 C C . GLU A 1 314 ? 273.919 279.814 337.987 1.00 34.25 316 GLU A C 1
ATOM 2486 O O . GLU A 1 314 ? 273.004 280.052 338.782 1.00 34.25 316 GLU A O 1
ATOM 2492 N N . ILE A 1 315 ? 274.977 279.072 338.328 1.00 34.40 317 ILE A N 1
ATOM 2493 C CA . ILE A 1 315 ? 275.082 278.532 339.679 1.00 34.40 317 ILE A CA 1
ATOM 2494 C C . ILE A 1 315 ? 275.242 279.658 340.693 1.00 34.40 317 ILE A C 1
ATOM 2495 O O . ILE A 1 315 ? 274.668 279.607 341.787 1.00 34.40 317 ILE A O 1
ATOM 2500 N N . THR A 1 316 ? 276.011 280.695 340.351 1.00 34.71 318 THR A N 1
ATOM 2501 C CA . THR A 1 316 ? 276.145 281.842 341.241 1.00 34.71 318 THR A CA 1
ATOM 2502 C C . THR A 1 316 ? 274.805 282.531 341.448 1.00 34.71 318 THR A C 1
ATOM 2503 O O . THR A 1 316 ? 274.482 282.959 342.563 1.00 34.71 318 THR A O 1
ATOM 2507 N N . ALA A 1 317 ? 274.009 282.652 340.385 1.00 35.07 319 ALA A N 1
ATOM 2508 C CA . ALA A 1 317 ? 272.674 283.220 340.527 1.00 35.07 319 ALA A CA 1
ATOM 2509 C C . ALA A 1 317 ? 271.802 282.361 341.432 1.00 35.07 319 ALA A C 1
ATOM 2510 O O . ALA A 1 317 ? 271.016 282.885 342.229 1.00 35.07 319 ALA A O 1
ATOM 2512 N N . LEU A 1 318 ? 271.924 281.037 341.325 1.00 34.99 320 LEU A N 1
ATOM 2513 C CA . LEU A 1 318 ? 271.092 280.151 342.136 1.00 34.99 320 LEU A CA 1
ATOM 2514 C C . LEU A 1 318 ? 271.618 280.027 343.563 1.00 34.99 320 LEU A C 1
ATOM 2515 O O . LEU A 1 318 ? 270.862 280.194 344.526 1.00 34.99 320 LEU A O 1
ATOM 2520 N N . ALA A 1 319 ? 272.906 279.734 343.719 1.00 37.23 321 ALA A N 1
ATOM 2521 C CA . ALA A 1 319 ? 273.478 279.509 345.037 1.00 37.23 321 ALA A CA 1
ATOM 2522 C C . ALA A 1 319 ? 273.604 280.821 345.809 1.00 37.23 321 ALA A C 1
ATOM 2523 O O . ALA A 1 319 ? 273.625 281.902 345.217 1.00 37.23 321 ALA A O 1
ATOM 2525 N N . PRO A 1 320 ? 273.679 280.749 347.139 1.00 43.77 322 PRO A N 1
ATOM 2526 C CA . PRO A 1 320 ? 273.866 281.969 347.933 1.00 43.77 322 PRO A CA 1
ATOM 2527 C C . PRO A 1 320 ? 275.190 282.649 347.616 1.00 43.77 322 PRO A C 1
ATOM 2528 O O . PRO A 1 320 ? 276.170 282.008 347.233 1.00 43.77 322 PRO A O 1
ATOM 2532 N N . SER A 1 321 ? 275.205 283.974 347.781 1.00 50.17 323 SER A N 1
ATOM 2533 C CA . SER A 1 321 ? 276.387 284.762 347.452 1.00 50.17 323 SER A CA 1
ATOM 2534 C C . SER A 1 321 ? 277.565 284.469 348.370 1.00 50.17 323 SER A C 1
ATOM 2535 O O . SER A 1 321 ? 278.705 284.782 348.008 1.00 50.17 323 SER A O 1
ATOM 2538 N N . THR A 1 322 ? 277.321 283.889 349.545 1.00 50.84 324 THR A N 1
ATOM 2539 C CA . THR A 1 322 ? 278.417 283.592 350.463 1.00 50.84 324 THR A CA 1
ATOM 2540 C C . THR A 1 322 ? 279.342 282.522 349.897 1.00 50.84 324 THR A C 1
ATOM 2541 O O . THR A 1 322 ? 280.567 282.613 350.038 1.00 50.84 324 THR A O 1
ATOM 2545 N N . MET A 1 323 ? 278.780 281.507 349.246 1.00 46.54 325 MET A N 1
ATOM 2546 C CA . MET A 1 323 ? 279.576 280.399 348.743 1.00 46.54 325 MET A CA 1
ATOM 2547 C C . MET A 1 323 ? 280.435 280.824 347.557 1.00 46.54 325 MET A C 1
ATOM 2548 O O . MET A 1 323 ? 280.150 281.807 346.869 1.00 46.54 325 MET A O 1
ATOM 2553 N N . LYS A 1 324 ? 281.505 280.066 347.331 1.00 44.48 326 LYS A N 1
ATOM 2554 C CA . LYS A 1 324 ? 282.406 280.279 346.208 1.00 44.48 326 LYS A CA 1
ATOM 2555 C C . LYS A 1 324 ? 282.188 279.182 345.177 1.00 44.48 326 LYS A C 1
ATOM 2556 O O . LYS A 1 324 ? 282.279 277.994 345.501 1.00 44.48 326 LYS A O 1
ATOM 2562 N N . ILE A 1 325 ? 281.905 279.580 343.940 1.00 39.48 327 ILE A N 1
ATOM 2563 C CA . ILE A 1 325 ? 281.570 278.658 342.863 1.00 39.48 327 ILE A CA 1
ATOM 2564 C C . ILE A 1 325 ? 282.782 278.507 341.956 1.00 39.48 327 ILE A C 1
ATOM 2565 O O . ILE A 1 325 ? 283.339 279.504 341.482 1.00 39.48 327 ILE A O 1
ATOM 2570 N N . LYS A 1 326 ? 283.186 277.262 341.714 1.00 37.87 328 LYS A N 1
ATOM 2571 C CA . LYS A 1 326 ? 284.282 276.954 340.807 1.00 37.87 328 LYS A CA 1
ATOM 2572 C C . LYS A 1 326 ? 283.825 275.886 339.828 1.00 37.87 328 LYS A C 1
ATOM 2573 O O . LYS A 1 326 ? 283.267 274.865 340.238 1.00 37.87 328 LYS A O 1
ATOM 2579 N N . ILE A 1 327 ? 284.062 276.120 338.541 1.00 31.71 329 ILE A N 1
ATOM 2580 C CA . ILE A 1 327 ? 283.757 275.155 337.492 1.00 31.71 329 ILE A CA 1
ATOM 2581 C C . ILE A 1 327 ? 285.084 274.656 336.941 1.00 31.71 329 ILE A C 1
ATOM 2582 O O . ILE A 1 327 ? 285.839 275.421 336.330 1.00 31.71 329 ILE A O 1
ATOM 2587 N N . ILE A 1 328 ? 285.372 273.376 337.152 1.00 30.44 330 ILE A N 1
ATOM 2588 C CA . ILE A 1 328 ? 286.618 272.774 336.695 1.00 30.44 330 ILE A CA 1
ATOM 2589 C C . ILE A 1 328 ? 286.358 272.134 335.338 1.00 30.44 330 ILE A C 1
ATOM 2590 O O . ILE A 1 328 ? 285.650 271.129 335.237 1.00 30.44 330 ILE A O 1
ATOM 2595 N N . ALA A 1 329 ? 286.938 272.717 334.291 1.00 27.70 331 ALA A N 1
ATOM 2596 C CA . ALA A 1 329 ? 286.784 272.238 332.920 1.00 27.70 331 ALA A CA 1
ATOM 2597 C C . ALA A 1 329 ? 288.173 272.066 332.325 1.00 27.70 331 ALA A C 1
ATOM 2598 O O . ALA A 1 329 ? 288.681 272.959 331.634 1.00 27.70 331 ALA A O 1
ATOM 2600 N N . PRO A 1 330 ? 288.824 270.935 332.586 1.00 27.66 332 PRO A N 1
ATOM 2601 C CA . PRO A 1 330 ? 290.162 270.726 332.047 1.00 27.66 332 PRO A CA 1
ATOM 2602 C C . PRO A 1 330 ? 290.123 270.657 330.536 1.00 27.66 332 PRO A C 1
ATOM 2603 O O . PRO A 1 330 ? 289.103 270.264 329.940 1.00 27.66 332 PRO A O 1
ATOM 2607 N N . PRO A 1 331 ? 291.210 271.047 329.867 1.00 29.14 333 PRO A N 1
ATOM 2608 C CA . PRO A 1 331 ? 291.212 271.022 328.396 1.00 29.14 333 PRO A CA 1
ATOM 2609 C C . PRO A 1 331 ? 291.032 269.636 327.804 1.00 29.14 333 PRO A C 1
ATOM 2610 O O . PRO A 1 331 ? 290.625 269.526 326.642 1.00 29.14 333 PRO A O 1
ATOM 2614 N N . GLU A 1 332 ? 291.318 268.576 328.560 1.00 30.92 334 GLU A N 1
ATOM 2615 C CA . GLU A 1 332 ? 291.207 267.207 328.073 1.00 30.92 334 GLU A CA 1
ATOM 2616 C C . GLU A 1 332 ? 289.977 266.491 328.625 1.00 30.92 334 GLU A C 1
ATOM 2617 O O . GLU A 1 332 ? 289.951 265.256 328.689 1.00 30.92 334 GLU A O 1
ATOM 2623 N N . ARG A 1 333 ? 288.931 267.238 328.983 1.00 29.20 335 ARG A N 1
ATOM 2624 C CA . ARG A 1 333 ? 287.747 266.629 329.576 1.00 29.20 335 ARG A CA 1
ATOM 2625 C C . ARG A 1 333 ? 286.983 265.742 328.603 1.00 29.20 335 ARG A C 1
ATOM 2626 O O . ARG A 1 333 ? 286.091 265.007 329.036 1.00 29.20 335 ARG A O 1
ATOM 2634 N N . LYS A 1 334 ? 287.303 265.791 327.311 1.00 29.81 336 LYS A N 1
ATOM 2635 C CA . LYS A 1 334 ? 286.689 264.878 326.359 1.00 29.81 336 LYS A CA 1
ATOM 2636 C C . LYS A 1 334 ? 287.132 263.436 326.568 1.00 29.81 336 LYS A C 1
ATOM 2637 O O . LYS A 1 334 ? 286.433 262.517 326.131 1.00 29.81 336 LYS A O 1
ATOM 2643 N N . TYR A 1 335 ? 288.273 263.218 327.227 1.00 28.79 337 TYR A N 1
ATOM 2644 C CA . TYR A 1 335 ? 288.820 261.885 327.454 1.00 28.79 337 TYR A CA 1
ATOM 2645 C C . TYR A 1 335 ? 288.977 261.575 328.938 1.00 28.79 337 TYR A C 1
ATOM 2646 O O . TYR A 1 335 ? 289.723 260.662 329.300 1.00 28.79 337 TYR A O 1
ATOM 2655 N N . SER A 1 336 ? 288.302 262.335 329.802 1.00 27.34 338 SER A N 1
ATOM 2656 C CA . SER A 1 336 ? 288.504 262.184 331.239 1.00 27.34 338 SER A CA 1
ATOM 2657 C C . SER A 1 336 ? 288.005 260.835 331.738 1.00 27.34 338 SER A C 1
ATOM 2658 O O . SER A 1 336 ? 288.621 260.232 332.622 1.00 27.34 338 SER A O 1
ATOM 2661 N N . VAL A 1 337 ? 286.893 260.343 331.192 1.00 27.80 339 VAL A N 1
ATOM 2662 C CA . VAL A 1 337 ? 286.378 259.044 331.617 1.00 27.80 339 VAL A CA 1
ATOM 2663 C C . VAL A 1 337 ? 287.382 257.947 331.289 1.00 27.80 339 VAL A C 1
ATOM 2664 O O . VAL A 1 337 ? 287.671 257.077 332.120 1.00 27.80 339 VAL A O 1
ATOM 2668 N N . TRP A 1 338 ? 287.940 257.980 330.078 1.00 29.15 340 TRP A N 1
ATOM 2669 C CA . TRP A 1 338 ? 288.934 256.979 329.712 1.00 29.15 340 TRP A CA 1
ATOM 2670 C C . TRP A 1 338 ? 290.197 257.110 330.554 1.00 29.15 340 TRP A C 1
ATOM 2671 O O . TRP A 1 338 ? 290.786 256.100 330.951 1.00 29.15 340 TRP A O 1
ATOM 2682 N N . ILE A 1 339 ? 290.643 258.339 330.817 1.00 27.85 341 ILE A N 1
ATOM 2683 C CA . ILE A 1 339 ? 291.851 258.526 331.617 1.00 27.85 341 ILE A CA 1
ATOM 2684 C C . ILE A 1 339 ? 291.645 257.980 333.024 1.00 27.85 341 ILE A C 1
ATOM 2685 O O . ILE A 1 339 ? 292.520 257.303 333.579 1.00 27.85 341 ILE A O 1
ATOM 2690 N N . GLY A 1 340 ? 290.486 258.259 333.620 1.00 28.12 342 GLY A N 1
ATOM 2691 C CA . GLY A 1 340 ? 290.196 257.725 334.937 1.00 28.12 342 GLY A CA 1
ATOM 2692 C C . GLY A 1 340 ? 290.101 256.212 334.946 1.00 28.12 342 GLY A C 1
ATOM 2693 O O . GLY A 1 340 ? 290.574 255.559 335.879 1.00 28.12 342 GLY A O 1
ATOM 2694 N N . GLY A 1 341 ? 289.484 255.635 333.915 1.00 30.17 343 GLY A N 1
ATOM 2695 C CA . GLY A 1 341 ? 289.435 254.185 333.824 1.00 30.17 343 GLY A CA 1
ATOM 2696 C C . GLY A 1 341 ? 290.811 253.568 333.689 1.00 30.17 343 GLY A C 1
ATOM 2697 O O . GLY A 1 341 ? 291.089 252.513 334.262 1.00 30.17 343 GLY A O 1
ATOM 2698 N N . SER A 1 342 ? 291.690 254.217 332.923 1.00 31.58 344 SER A N 1
ATOM 2699 C CA . SER A 1 342 ? 293.064 253.745 332.791 1.00 31.58 344 SER A CA 1
ATOM 2700 C C . SER A 1 342 ? 293.808 253.823 334.116 1.00 31.58 344 SER A C 1
ATOM 2701 O O . SER A 1 342 ? 294.569 252.913 334.461 1.00 31.58 344 SER A O 1
ATOM 2704 N N . ILE A 1 343 ? 293.613 254.911 334.864 1.00 30.80 345 ILE A N 1
ATOM 2705 C CA . ILE A 1 343 ? 294.250 255.036 336.172 1.00 30.80 345 ILE A CA 1
ATOM 2706 C C . ILE A 1 343 ? 293.746 253.948 337.114 1.00 30.80 345 ILE A C 1
ATOM 2707 O O . ILE A 1 343 ? 294.523 253.320 337.841 1.00 30.80 345 ILE A O 1
ATOM 2712 N N . LEU A 1 344 ? 292.436 253.704 337.106 1.00 32.63 346 LEU A N 1
ATOM 2713 C CA . LEU A 1 344 ? 291.851 252.748 338.040 1.00 32.63 346 LEU A CA 1
ATOM 2714 C C . LEU A 1 344 ? 292.243 251.315 337.699 1.00 32.63 346 LEU A C 1
ATOM 2715 O O . LEU A 1 344 ? 292.510 250.511 338.598 1.00 32.63 346 LEU A O 1
ATOM 2720 N N . ALA A 1 345 ? 292.286 250.976 336.409 1.00 34.29 347 ALA A N 1
ATOM 2721 C CA . ALA A 1 345 ? 292.569 249.602 336.012 1.00 34.29 347 ALA A CA 1
ATOM 2722 C C . ALA A 1 345 ? 294.026 249.220 336.219 1.00 34.29 347 ALA A C 1
ATOM 2723 O O . ALA A 1 345 ? 294.344 248.026 336.226 1.00 34.29 347 ALA A O 1
ATOM 2725 N N . SER A 1 346 ? 294.918 250.193 336.384 1.00 35.97 348 SER A N 1
ATOM 2726 C CA . SER A 1 346 ? 296.335 249.918 336.569 1.00 35.97 348 SER A CA 1
ATOM 2727 C C . SER A 1 346 ? 296.737 249.796 338.032 1.00 35.97 348 SER A C 1
ATOM 2728 O O . SER A 1 346 ? 297.894 249.474 338.316 1.00 35.97 348 SER A O 1
ATOM 2731 N N . LEU A 1 347 ? 295.820 250.045 338.964 1.00 36.91 349 LEU A N 1
ATOM 2732 C CA . LEU A 1 347 ? 296.148 249.947 340.377 1.00 36.91 349 LEU A CA 1
ATOM 2733 C C . LEU A 1 347 ? 296.342 248.493 340.785 1.00 36.91 349 LEU A C 1
ATOM 2734 O O . LEU A 1 347 ? 295.644 247.595 340.303 1.00 36.91 349 LEU A O 1
ATOM 2739 N N . SER A 1 348 ? 297.303 248.260 341.679 1.00 43.71 350 SER A N 1
ATOM 2740 C CA . SER A 1 348 ? 297.542 246.910 342.176 1.00 43.71 350 SER A CA 1
ATOM 2741 C C . SER A 1 348 ? 296.454 246.458 343.141 1.00 43.71 350 SER A C 1
ATOM 2742 O O . SER A 1 348 ? 296.124 245.268 343.180 1.00 43.71 350 SER A O 1
ATOM 2745 N N . THR A 1 349 ? 295.892 247.383 343.920 1.00 46.72 351 THR A N 1
ATOM 2746 C CA . THR A 1 349 ? 294.819 247.035 344.841 1.00 46.72 351 THR A CA 1
ATOM 2747 C C . THR A 1 349 ? 293.520 246.711 344.119 1.00 46.72 351 THR A C 1
ATOM 2748 O O . THR A 1 349 ? 292.654 246.046 344.694 1.00 46.72 351 THR A O 1
ATOM 2752 N N . PHE A 1 350 ? 293.365 247.169 342.878 1.00 43.83 352 PHE A N 1
ATOM 2753 C CA . PHE A 1 350 ? 292.166 246.904 342.096 1.00 43.83 352 PHE A CA 1
ATOM 2754 C C . PHE A 1 350 ? 292.101 245.477 341.570 1.00 43.83 352 PHE A C 1
ATOM 2755 O O . PHE A 1 350 ? 291.035 245.050 341.117 1.00 43.83 352 PHE A O 1
ATOM 2763 N N . GLN A 1 351 ? 293.202 244.725 341.632 1.00 48.79 353 GLN A N 1
ATOM 2764 C CA . GLN A 1 351 ? 293.220 243.384 341.060 1.00 48.79 353 GLN A CA 1
ATOM 2765 C C . GLN A 1 351 ? 292.281 242.430 341.785 1.00 48.79 353 GLN A C 1
ATOM 2766 O O . GLN A 1 351 ? 291.981 241.354 341.256 1.00 48.79 353 GLN A O 1
ATOM 2772 N N . GLN A 1 352 ? 291.816 242.791 342.977 1.00 52.85 354 GLN A N 1
ATOM 2773 C CA . GLN A 1 352 ? 290.887 241.956 343.723 1.00 52.85 354 GLN A CA 1
ATOM 2774 C C . GLN A 1 352 ? 289.428 242.304 343.461 1.00 52.85 354 GLN A C 1
ATOM 2775 O O . GLN A 1 352 ? 288.544 241.668 344.043 1.00 52.85 354 GLN A O 1
ATOM 2781 N N . MET A 1 353 ? 289.155 243.291 342.611 1.00 53.94 355 MET A N 1
ATOM 2782 C CA . MET A 1 353 ? 287.792 243.717 342.321 1.00 53.94 355 MET A CA 1
ATOM 2783 C C . MET A 1 353 ? 287.307 243.256 340.953 1.00 53.94 355 MET A C 1
ATOM 2784 O O . MET A 1 353 ? 286.168 243.551 340.582 1.00 53.94 355 MET A O 1
ATOM 2789 N N . TRP A 1 354 ? 288.137 242.543 340.200 1.00 44.65 356 TRP A N 1
ATOM 2790 C CA . TRP A 1 354 ? 287.706 242.012 338.916 1.00 44.65 356 TRP A CA 1
ATOM 2791 C C . TRP A 1 354 ? 286.666 240.918 339.113 1.00 44.65 356 TRP A C 1
ATOM 2792 O O . TRP A 1 354 ? 286.619 240.252 340.148 1.00 44.65 356 TRP A O 1
ATOM 2803 N N . ILE A 1 355 ? 285.820 240.742 338.102 1.00 41.38 357 ILE A N 1
ATOM 2804 C CA . ILE A 1 355 ? 284.885 239.625 338.054 1.00 41.38 357 ILE A CA 1
ATOM 2805 C C . ILE A 1 355 ? 285.566 238.529 337.243 1.00 41.38 357 ILE A C 1
ATOM 2806 O O . ILE A 1 355 ? 285.646 238.606 336.019 1.00 41.38 357 ILE A O 1
ATOM 2811 N N . THR A 1 356 ? 286.078 237.512 337.930 1.00 49.80 358 THR A N 1
ATOM 2812 C CA . THR A 1 356 ? 286.805 236.454 337.253 1.00 49.80 358 THR A CA 1
ATOM 2813 C C . THR A 1 356 ? 285.841 235.502 336.551 1.00 49.80 358 THR A C 1
ATOM 2814 O O . THR A 1 356 ? 284.631 235.504 336.791 1.00 49.80 358 THR A O 1
ATOM 2818 N N . LYS A 1 357 ? 286.399 234.679 335.660 1.00 51.03 359 LYS A N 1
ATOM 2819 C CA . LYS A 1 357 ? 285.581 233.730 334.914 1.00 51.03 359 LYS A CA 1
ATOM 2820 C C . LYS A 1 357 ? 284.961 232.689 335.837 1.00 51.03 359 LYS A C 1
ATOM 2821 O O . LYS A 1 357 ? 283.828 232.249 335.611 1.00 51.03 359 LYS A O 1
ATOM 2827 N N . GLN A 1 358 ? 285.690 232.280 336.878 1.00 55.77 360 GLN A N 1
ATOM 2828 C CA . GLN A 1 358 ? 285.151 231.310 337.826 1.00 55.77 360 GLN A CA 1
ATOM 2829 C C . GLN A 1 358 ? 283.928 231.858 338.551 1.00 55.77 360 GLN A C 1
ATOM 2830 O O . GLN A 1 358 ? 282.931 231.146 338.721 1.00 55.77 360 GLN A O 1
ATOM 2836 N N . GLU A 1 359 ? 283.983 233.120 338.983 1.00 54.39 361 GLU A N 1
ATOM 2837 C CA . GLU A 1 359 ? 282.838 233.717 339.662 1.00 54.39 361 GLU A CA 1
ATOM 2838 C C . GLU A 1 359 ? 281.630 233.786 338.740 1.00 54.39 361 GLU A C 1
ATOM 2839 O O . GLU A 1 359 ? 280.498 233.534 339.167 1.00 54.39 361 GLU A O 1
ATOM 2845 N N . TYR A 1 360 ? 281.851 234.136 337.471 1.00 50.61 362 TYR A N 1
ATOM 2846 C CA . TYR A 1 360 ? 280.754 234.143 336.511 1.00 50.61 362 TYR A CA 1
ATOM 2847 C C . TYR A 1 360 ? 280.170 232.748 336.338 1.00 50.61 362 TYR A C 1
ATOM 2848 O O . TYR A 1 360 ? 278.949 232.574 336.377 1.00 50.61 362 TYR A O 1
ATOM 2857 N N . ASP A 1 361 ? 281.028 231.739 336.176 1.00 56.69 363 ASP A N 1
ATOM 2858 C CA . ASP A 1 361 ? 280.543 230.371 336.027 1.00 56.69 363 ASP A CA 1
ATOM 2859 C C . ASP A 1 361 ? 279.728 229.940 337.239 1.00 56.69 363 ASP A C 1
ATOM 2860 O O . ASP A 1 361 ? 278.745 229.202 337.106 1.00 56.69 363 ASP A O 1
ATOM 2865 N N . GLU A 1 362 ? 280.127 230.386 338.429 1.00 59.24 364 GLU A N 1
ATOM 2866 C CA . GLU A 1 362 ? 279.410 229.998 339.640 1.00 59.24 364 GLU A CA 1
ATOM 2867 C C . GLU A 1 362 ? 278.067 230.712 339.755 1.00 59.24 364 GLU A C 1
ATOM 2868 O O . GLU A 1 362 ? 277.055 230.093 340.100 1.00 59.24 364 GLU A O 1
ATOM 2874 N N . ALA A 1 363 ? 278.032 232.015 339.470 1.00 54.85 365 ALA A N 1
ATOM 2875 C CA . ALA A 1 363 ? 276.909 232.849 339.878 1.00 54.85 365 ALA A CA 1
ATOM 2876 C C . ALA A 1 363 ? 276.046 233.360 338.731 1.00 54.85 365 ALA A C 1
ATOM 2877 O O . ALA A 1 363 ? 275.097 234.106 338.988 1.00 54.85 365 ALA A O 1
ATOM 2879 N N . GLY A 1 364 ? 276.328 232.990 337.484 1.00 54.39 366 GLY A N 1
ATOM 2880 C CA . GLY A 1 364 ? 275.540 233.476 336.379 1.00 54.39 366 GLY A CA 1
ATOM 2881 C C . GLY A 1 364 ? 275.865 234.920 336.052 1.00 54.39 366 GLY A C 1
ATOM 2882 O O . GLY A 1 364 ? 276.782 235.517 336.623 1.00 54.39 366 GLY A O 1
ATOM 2883 N N . PRO A 1 365 ? 275.114 235.512 335.119 1.00 54.66 367 PRO A N 1
ATOM 2884 C CA . PRO A 1 365 ? 275.347 236.919 334.760 1.00 54.66 367 PRO A CA 1
ATOM 2885 C C . PRO A 1 365 ? 274.949 237.915 335.837 1.00 54.66 367 PRO A C 1
ATOM 2886 O O . PRO A 1 365 ? 275.227 239.108 335.678 1.00 54.66 367 PRO A O 1
ATOM 2890 N N . SER A 1 366 ? 274.311 237.479 336.920 1.00 52.57 368 SER A N 1
ATOM 2891 C CA . SER A 1 366 ? 273.862 238.390 337.965 1.00 52.57 368 SER A CA 1
ATOM 2892 C C . SER A 1 366 ? 274.952 238.732 338.972 1.00 52.57 368 SER A C 1
ATOM 2893 O O . SER A 1 366 ? 274.691 239.504 339.902 1.00 52.57 368 SER A O 1
ATOM 2896 N N . ILE A 1 367 ? 276.156 238.177 338.818 1.00 50.35 369 ILE A N 1
ATOM 2897 C CA . ILE A 1 367 ? 277.255 238.501 339.724 1.00 50.35 369 ILE A CA 1
ATOM 2898 C C . ILE A 1 367 ? 277.646 239.967 339.597 1.00 50.35 369 ILE A C 1
ATOM 2899 O O . ILE A 1 367 ? 278.122 240.581 340.561 1.00 50.35 369 ILE A O 1
ATOM 2904 N N . VAL A 1 368 ? 277.438 240.556 338.415 1.00 47.35 370 VAL A N 1
ATOM 2905 C CA . VAL A 1 368 ? 277.850 241.931 338.164 1.00 47.35 370 VAL A CA 1
ATOM 2906 C C . VAL A 1 368 ? 277.065 242.930 339.003 1.00 47.35 370 VAL A C 1
ATOM 2907 O O . VAL A 1 368 ? 277.534 244.053 339.218 1.00 47.35 370 VAL A O 1
ATOM 2911 N N . HIS A 1 369 ? 275.883 242.558 339.491 1.00 49.09 371 HIS A N 1
ATOM 2912 C CA . HIS A 1 369 ? 275.095 243.486 340.292 1.00 49.09 371 HIS A CA 1
ATOM 2913 C C . HIS A 1 369 ? 275.659 243.656 341.693 1.00 49.09 371 HIS A C 1
ATOM 2914 O O . HIS A 1 369 ? 275.531 244.736 342.280 1.00 49.09 371 HIS A O 1
ATOM 2921 N N . ARG A 1 370 ? 276.276 242.615 342.248 1.00 52.28 372 ARG A N 1
ATOM 2922 C CA . ARG A 1 370 ? 276.878 242.715 343.570 1.00 52.28 372 ARG A CA 1
ATOM 2923 C C . ARG A 1 370 ? 278.374 242.987 343.534 1.00 52.28 372 ARG A C 1
ATOM 2924 O O . ARG A 1 370 ? 278.906 243.555 344.493 1.00 52.28 372 ARG A O 1
ATOM 2932 N N . LYS A 1 371 ? 279.069 242.608 342.459 1.00 49.06 373 LYS A N 1
ATOM 2933 C CA . LYS A 1 371 ? 280.496 242.897 342.385 1.00 49.06 373 LYS A CA 1
ATOM 2934 C C . LYS A 1 371 ? 280.776 244.341 341.989 1.00 49.06 373 LYS A C 1
ATOM 2935 O O . LYS A 1 371 ? 281.763 244.922 342.451 1.00 49.06 373 LYS A O 1
ATOM 2941 N N . CYS A 1 372 ? 279.932 244.933 341.150 1.00 52.39 374 CYS A N 1
ATOM 2942 C CA . CYS A 1 372 ? 280.139 246.284 340.646 1.00 52.39 374 CYS A CA 1
ATOM 2943 C C . CYS A 1 372 ? 279.137 247.228 341.293 1.00 52.39 374 CYS A C 1
ATOM 2944 O O . CYS A 1 372 ? 277.929 246.969 341.267 1.00 52.39 374 CYS A O 1
ATOM 2947 N N . PHE A 1 373 ? 279.644 248.320 341.863 1.00 53.68 375 PHE A N 1
ATOM 2948 C CA . PHE A 1 373 ? 278.831 249.298 342.582 1.00 53.68 375 PHE A CA 1
ATOM 2949 C C . PHE A 1 373 ? 278.037 248.637 343.705 1.00 53.68 375 PHE A C 1
ATOM 2950 O O . PHE A 1 373 ? 278.561 248.397 344.793 1.00 53.68 375 PHE A O 1
ATOM 2959 N N . ASP B 1 1 ? 284.427 222.454 277.931 1.00 112.74 3 ASP B N 1
ATOM 2960 C CA . ASP B 1 1 ? 285.298 222.983 278.974 1.00 112.74 3 ASP B CA 1
ATOM 2961 C C . ASP B 1 1 ? 285.720 224.413 278.659 1.00 112.74 3 ASP B C 1
ATOM 2962 O O . ASP B 1 1 ? 285.172 225.368 279.209 1.00 112.74 3 ASP B O 1
ATOM 2967 N N . GLU B 1 2 ? 286.702 224.552 277.767 1.00 101.40 4 GLU B N 1
ATOM 2968 C CA . GLU B 1 2 ? 287.216 225.862 277.369 1.00 101.40 4 GLU B CA 1
ATOM 2969 C C . GLU B 1 2 ? 286.337 226.416 276.251 1.00 101.40 4 GLU B C 1
ATOM 2970 O O . GLU B 1 2 ? 286.715 226.466 275.077 1.00 101.40 4 GLU B O 1
ATOM 2976 N N . THR B 1 3 ? 285.134 226.835 276.631 1.00 86.63 5 THR B N 1
ATOM 2977 C CA . THR B 1 3 ? 284.197 227.454 275.702 1.00 86.63 5 THR B CA 1
ATOM 2978 C C . THR B 1 3 ? 284.326 228.967 275.832 1.00 86.63 5 THR B C 1
ATOM 2979 O O . THR B 1 3 ? 283.867 229.556 276.816 1.00 86.63 5 THR B O 1
ATOM 2983 N N . THR B 1 4 ? 284.957 229.594 274.843 1.00 57.85 6 THR B N 1
ATOM 2984 C CA . THR B 1 4 ? 285.158 231.034 274.878 1.00 57.85 6 THR B CA 1
ATOM 2985 C C . THR B 1 4 ? 283.831 231.752 274.673 1.00 57.85 6 THR B C 1
ATOM 2986 O O . THR B 1 4 ? 283.050 231.393 273.788 1.00 57.85 6 THR B O 1
ATOM 2990 N N . ALA B 1 5 ? 283.575 232.763 275.497 1.00 43.85 7 ALA B N 1
ATOM 2991 C CA . ALA B 1 5 ? 282.343 233.527 275.396 1.00 43.85 7 ALA B CA 1
ATOM 2992 C C . ALA B 1 5 ? 282.412 234.514 274.238 1.00 43.85 7 ALA B C 1
ATOM 2993 O O . ALA B 1 5 ? 283.487 234.971 273.845 1.00 43.85 7 ALA B O 1
ATOM 2995 N N . LEU B 1 6 ? 281.244 234.840 273.695 1.00 37.68 8 LEU B N 1
ATOM 2996 C CA . LEU B 1 6 ? 281.122 235.815 272.623 1.00 37.68 8 LEU B CA 1
ATOM 2997 C C . LEU B 1 6 ? 280.554 237.117 273.166 1.00 37.68 8 LEU B C 1
ATOM 2998 O O . LEU B 1 6 ? 279.568 237.118 273.906 1.00 37.68 8 LEU B O 1
ATOM 3003 N N . VAL B 1 7 ? 281.184 238.227 272.795 1.00 32.66 9 VAL B N 1
ATOM 3004 C CA . VAL B 1 7 ? 280.731 239.558 273.173 1.00 32.66 9 VAL B CA 1
ATOM 3005 C C . VAL B 1 7 ? 280.221 240.246 271.918 1.00 32.66 9 VAL B C 1
ATOM 3006 O O . VAL B 1 7 ? 280.984 240.473 270.971 1.00 32.66 9 VAL B O 1
ATOM 3010 N N . CYS B 1 8 ? 278.933 240.578 271.905 1.00 35.16 10 CYS B N 1
ATOM 3011 C CA . CYS B 1 8 ? 278.288 241.205 270.757 1.00 35.16 10 CYS B CA 1
ATOM 3012 C C . CYS B 1 8 ? 277.678 242.526 271.206 1.00 35.16 10 CYS B C 1
ATOM 3013 O O . CYS B 1 8 ? 276.636 242.541 271.868 1.00 35.16 10 CYS B O 1
ATOM 3016 N N . ASP B 1 9 ? 278.327 243.631 270.844 1.00 32.46 11 ASP B N 1
ATOM 3017 C CA . ASP B 1 9 ? 277.846 244.969 271.174 1.00 32.46 11 ASP B CA 1
ATOM 3018 C C . ASP B 1 9 ? 277.082 245.501 269.965 1.00 32.46 11 ASP B C 1
ATOM 3019 O O . ASP B 1 9 ? 277.572 246.323 269.192 1.00 32.46 11 ASP B O 1
ATOM 3024 N N . ASN B 1 10 ? 275.856 245.017 269.805 1.00 33.49 12 ASN B N 1
ATOM 3025 C CA . ASN B 1 10 ? 275.015 245.437 268.688 1.00 33.49 12 ASN B CA 1
ATOM 3026 C C . ASN B 1 10 ? 274.382 246.776 269.041 1.00 33.49 12 ASN B C 1
ATOM 3027 O O . ASN B 1 10 ? 273.412 246.845 269.797 1.00 33.49 12 ASN B O 1
ATOM 3032 N N . GLY B 1 11 ? 274.947 247.852 268.503 1.00 28.00 13 GLY B N 1
ATOM 3033 C CA . GLY B 1 11 ? 274.409 249.180 268.684 1.00 28.00 13 GLY B CA 1
ATOM 3034 C C . GLY B 1 11 ? 273.393 249.525 267.615 1.00 28.00 13 GLY B C 1
ATOM 3035 O O . GLY B 1 11 ? 273.013 248.703 266.781 1.00 28.00 13 GLY B O 1
ATOM 3036 N N . SER B 1 12 ? 272.945 250.780 267.651 1.00 25.49 14 SER B N 1
ATOM 3037 C CA . SER B 1 12 ? 271.982 251.236 266.656 1.00 25.49 14 SER B CA 1
ATOM 3038 C C . SER B 1 12 ? 272.611 251.348 265.275 1.00 25.49 14 SER B C 1
ATOM 3039 O O . SER B 1 12 ? 271.940 251.089 264.270 1.00 25.49 14 SER B O 1
ATOM 3042 N N . GLY B 1 13 ? 273.885 251.726 265.199 1.00 25.51 15 GLY B N 1
ATOM 3043 C CA . GLY B 1 13 ? 274.525 251.951 263.919 1.00 25.51 15 GLY B CA 1
ATOM 3044 C C . GLY B 1 13 ? 275.589 250.946 263.538 1.00 25.51 15 GLY B C 1
ATOM 3045 O O . GLY B 1 13 ? 275.708 250.585 262.363 1.00 25.51 15 GLY B O 1
ATOM 3046 N N . LEU B 1 14 ? 276.365 250.477 264.511 1.00 25.52 16 LEU B N 1
ATOM 3047 C CA . LEU B 1 14 ? 277.466 249.557 264.264 1.00 25.52 16 LEU B CA 1
ATOM 3048 C C . LEU B 1 14 ? 277.303 248.305 265.111 1.00 25.52 16 LEU B C 1
ATOM 3049 O O . LEU B 1 14 ? 276.802 248.355 266.235 1.00 25.52 16 LEU B O 1
ATOM 3054 N N . VAL B 1 15 ? 277.739 247.180 264.555 1.00 25.73 17 VAL B N 1
ATOM 3055 C CA . VAL B 1 15 ? 277.833 245.923 265.284 1.00 25.73 17 VAL B CA 1
ATOM 3056 C C . VAL B 1 15 ? 279.298 245.699 265.630 1.00 25.73 17 VAL B C 1
ATOM 3057 O O . VAL B 1 15 ? 280.160 245.709 264.745 1.00 25.73 17 VAL B O 1
ATOM 3061 N N . LYS B 1 16 ? 279.579 245.507 266.912 1.00 27.39 18 LYS B N 1
ATOM 3062 C CA . LYS B 1 16 ? 280.929 245.274 267.409 1.00 27.39 18 LYS B CA 1
ATOM 3063 C C . LYS B 1 16 ? 280.950 243.896 268.055 1.00 27.39 18 LYS B C 1
ATOM 3064 O O . LYS B 1 16 ? 280.430 243.718 269.161 1.00 27.39 18 LYS B O 1
ATOM 3070 N N . ALA B 1 17 ? 281.544 242.925 267.368 1.00 27.20 19 ALA B N 1
ATOM 3071 C CA . ALA B 1 17 ? 281.526 241.537 267.804 1.00 27.20 19 ALA B CA 1
ATOM 3072 C C . ALA B 1 17 ? 282.946 241.001 267.901 1.00 27.20 19 ALA B C 1
ATOM 3073 O O . ALA B 1 17 ? 283.868 241.496 267.251 1.00 27.20 19 ALA B O 1
ATOM 3075 N N . GLY B 1 18 ? 283.112 239.978 268.729 1.00 30.82 20 GLY B N 1
ATOM 3076 C CA . GLY B 1 18 ? 284.422 239.396 268.938 1.00 30.82 20 GLY B CA 1
ATOM 3077 C C . GLY B 1 18 ? 284.368 238.327 270.009 1.00 30.82 20 GLY B C 1
ATOM 3078 O O . GLY B 1 18 ? 283.294 237.906 270.442 1.00 30.82 20 GLY B O 1
ATOM 3079 N N . PHE B 1 19 ? 285.554 237.900 270.430 1.00 35.00 21 PHE B N 1
ATOM 3080 C CA . PHE B 1 19 ? 285.710 236.851 271.425 1.00 35.00 21 PHE B CA 1
ATOM 3081 C C . PHE B 1 19 ? 286.212 237.442 272.734 1.00 35.00 21 PHE B C 1
ATOM 3082 O O . PHE B 1 19 ? 287.019 238.377 272.734 1.00 35.00 21 PHE B O 1
ATOM 3090 N N . ALA B 1 20 ? 285.728 236.897 273.846 1.00 36.38 22 ALA B N 1
ATOM 3091 C CA . ALA B 1 20 ? 286.136 237.382 275.154 1.00 36.38 22 ALA B CA 1
ATOM 3092 C C . ALA B 1 20 ? 287.619 237.120 275.380 1.00 36.38 22 ALA B C 1
ATOM 3093 O O . ALA B 1 20 ? 288.132 236.041 275.072 1.00 36.38 22 ALA B O 1
ATOM 3095 N N . GLY B 1 21 ? 288.309 238.118 275.924 1.00 37.15 23 GLY B N 1
ATOM 3096 C CA . GLY B 1 21 ? 289.732 238.055 276.145 1.00 37.15 23 GLY B CA 1
ATOM 3097 C C . GLY B 1 21 ? 290.562 238.786 275.110 1.00 37.15 23 GLY B C 1
ATOM 3098 O O . GLY B 1 21 ? 291.737 239.065 275.368 1.00 37.15 23 GLY B O 1
ATOM 3099 N N . ASP B 1 22 ? 289.986 239.098 273.953 1.00 37.33 24 ASP B N 1
ATOM 3100 C CA . ASP B 1 22 ? 290.702 239.844 272.934 1.00 37.33 24 ASP B CA 1
ATOM 3101 C C . ASP B 1 22 ? 290.758 241.323 273.297 1.00 37.33 24 ASP B C 1
ATOM 3102 O O . ASP B 1 22 ? 290.005 241.813 274.142 1.00 37.33 24 ASP B O 1
ATOM 3107 N N . ASP B 1 23 ? 291.671 242.036 272.646 1.00 36.68 25 ASP B N 1
ATOM 3108 C CA . ASP B 1 23 ? 291.851 243.459 272.895 1.00 36.68 25 ASP B CA 1
ATOM 3109 C C . ASP B 1 23 ? 291.059 244.344 271.945 1.00 36.68 25 ASP B C 1
ATOM 3110 O O . ASP B 1 23 ? 291.016 245.561 272.155 1.00 36.68 25 ASP B O 1
ATOM 3115 N N . ALA B 1 24 ? 290.434 243.778 270.916 1.00 30.35 26 ALA B N 1
ATOM 3116 C CA . ALA B 1 24 ? 289.704 244.561 269.930 1.00 30.35 26 ALA B CA 1
ATOM 3117 C C . ALA B 1 24 ? 288.600 243.703 269.340 1.00 30.35 26 ALA B C 1
ATOM 3118 O O . ALA B 1 24 ? 288.713 242.471 269.334 1.00 30.35 26 ALA B O 1
ATOM 3120 N N . PRO B 1 25 ? 287.519 244.311 268.850 1.00 29.01 27 PRO B N 1
ATOM 3121 C CA . PRO B 1 25 ? 286.468 243.525 268.198 1.00 29.01 27 PRO B CA 1
ATOM 3122 C C . PRO B 1 25 ? 286.982 242.853 266.936 1.00 29.01 27 PRO B C 1
ATOM 3123 O O . PRO B 1 25 ? 287.775 243.423 266.183 1.00 29.01 27 PRO B O 1
ATOM 3127 N N . ARG B 1 26 ? 286.519 241.627 266.706 1.00 33.73 28 ARG B N 1
ATOM 3128 C CA . ARG B 1 26 ? 286.917 240.901 265.507 1.00 33.73 28 ARG B CA 1
ATOM 3129 C C . ARG B 1 26 ? 286.176 241.404 264.274 1.00 33.73 28 ARG B C 1
ATOM 3130 O O . ARG B 1 26 ? 286.765 241.503 263.192 1.00 33.73 28 ARG B O 1
ATOM 3138 N N . ALA B 1 27 ? 284.892 241.727 264.418 1.00 26.27 29 ALA B N 1
ATOM 3139 C CA . ALA B 1 27 ? 284.057 242.152 263.302 1.00 26.27 29 ALA B CA 1
ATOM 3140 C C . ALA B 1 27 ? 283.377 243.464 263.655 1.00 26.27 29 ALA B C 1
ATOM 3141 O O . ALA B 1 27 ? 282.704 243.558 264.685 1.00 26.27 29 ALA B O 1
ATOM 3143 N N . VAL B 1 28 ? 283.556 244.473 262.805 1.00 22.54 30 VAL B N 1
ATOM 3144 C CA . VAL B 1 28 ? 282.877 245.758 262.931 1.00 22.54 30 VAL B CA 1
ATOM 3145 C C . VAL B 1 28 ? 282.307 246.115 261.566 1.00 22.54 30 VAL B C 1
ATOM 3146 O O . VAL B 1 28 ? 283.061 246.259 260.597 1.00 22.54 30 VAL B O 1
ATOM 3150 N N . PHE B 1 29 ? 280.990 246.259 261.487 1.00 24.74 31 PHE B N 1
ATOM 3151 C CA . PHE B 1 29 ? 280.330 246.546 260.223 1.00 24.74 31 PHE B CA 1
ATOM 3152 C C . PHE B 1 29 ? 279.016 247.252 260.508 1.00 24.74 31 PHE B C 1
ATOM 3153 O O . PHE B 1 29 ? 278.468 247.127 261.608 1.00 24.74 31 PHE B O 1
ATOM 3161 N N . PRO B 1 30 ? 278.493 248.014 259.547 1.00 23.89 32 PRO B N 1
ATOM 3162 C CA . PRO B 1 30 ? 277.236 248.734 259.779 1.00 23.89 32 PRO B CA 1
ATOM 3163 C C . PRO B 1 30 ? 276.066 247.787 260.001 1.00 23.89 32 PRO B C 1
ATOM 3164 O O . PRO B 1 30 ? 276.011 246.686 259.450 1.00 23.89 32 PRO B O 1
ATOM 3168 N N . SER B 1 31 ? 275.119 248.238 260.817 1.00 24.71 33 SER B N 1
ATOM 3169 C CA . SER B 1 31 ? 273.953 247.436 261.181 1.00 24.71 33 SER B CA 1
ATOM 3170 C C . SER B 1 31 ? 272.781 247.792 260.268 1.00 24.71 33 SER B C 1
ATOM 3171 O O . SER B 1 31 ? 271.762 248.338 260.687 1.00 24.71 33 SER B O 1
ATOM 3174 N N . ILE B 1 32 ? 272.951 247.467 258.985 1.00 24.21 34 ILE B N 1
ATOM 3175 C CA . ILE B 1 32 ? 271.968 247.793 257.962 1.00 24.21 34 ILE B CA 1
ATOM 3176 C C . ILE B 1 32 ? 271.613 246.536 257.183 1.00 24.21 34 ILE B C 1
ATOM 3177 O O . ILE B 1 32 ? 272.406 245.603 257.062 1.00 24.21 34 ILE B O 1
ATOM 3182 N N . VAL B 1 33 ? 270.393 246.529 256.651 1.00 24.71 35 VAL B N 1
ATOM 3183 C CA . VAL B 1 33 ? 269.932 245.509 255.717 1.00 24.71 35 VAL B CA 1
ATOM 3184 C C . VAL B 1 33 ? 269.376 246.222 254.494 1.00 24.71 35 VAL B C 1
ATOM 3185 O O . VAL B 1 33 ? 268.503 247.086 254.620 1.00 24.71 35 VAL B O 1
ATOM 3189 N N . GLY B 1 34 ? 269.882 245.869 253.318 1.00 23.88 36 GLY B N 1
ATOM 3190 C CA . GLY B 1 34 ? 269.484 246.501 252.075 1.00 23.88 36 GLY B CA 1
ATOM 3191 C C . GLY B 1 34 ? 268.721 245.544 251.181 1.00 23.88 36 GLY B C 1
ATOM 3192 O O . GLY B 1 34 ? 268.964 244.336 251.195 1.00 23.88 36 GLY B O 1
ATOM 3193 N N . ARG B 1 35 ? 267.791 246.093 250.401 1.00 24.57 37 ARG B N 1
ATOM 3194 C CA . ARG B 1 35 ? 267.004 245.322 249.453 1.00 24.57 37 ARG B CA 1
ATOM 3195 C C . ARG B 1 35 ? 266.948 246.072 248.131 1.00 24.57 37 ARG B C 1
ATOM 3196 O O . ARG B 1 35 ? 266.893 247.310 248.124 1.00 24.57 37 ARG B O 1
ATOM 3204 N N . PRO B 1 36 ? 266.972 245.359 247.006 1.00 24.10 38 PRO B N 1
ATOM 3205 C CA . PRO B 1 36 ? 266.957 246.038 245.705 1.00 24.10 38 PRO B CA 1
ATOM 3206 C C . PRO B 1 36 ? 265.679 246.837 245.501 1.00 24.10 38 PRO B C 1
ATOM 3207 O O . PRO B 1 36 ? 264.592 246.423 245.909 1.00 24.10 38 PRO B O 1
ATOM 3211 N N . ARG B 1 37 ? 265.819 247.994 244.855 1.00 23.23 39 ARG B N 1
ATOM 3212 C CA . ARG B 1 37 ? 264.686 248.860 244.558 1.00 23.23 39 ARG B CA 1
ATOM 3213 C C . ARG B 1 37 ? 264.528 249.123 243.066 1.00 23.23 39 ARG B C 1
ATOM 3214 O O . ARG B 1 37 ? 263.684 249.939 242.680 1.00 23.23 39 ARG B O 1
ATOM 3222 N N . HIS B 1 38 ? 265.305 248.455 242.223 1.00 24.37 40 HIS B N 1
ATOM 3223 C CA . HIS B 1 38 ? 265.261 248.640 240.780 1.00 24.37 40 HIS B CA 1
ATOM 3224 C C . HIS B 1 38 ? 264.872 247.325 240.107 1.00 24.37 40 HIS B C 1
ATOM 3225 O O . HIS B 1 38 ? 264.531 246.342 240.768 1.00 24.37 40 HIS B O 1
ATOM 3232 N N . GLN B 1 39 ? 264.930 247.313 238.778 1.00 31.82 41 GLN B N 1
ATOM 3233 C CA . GLN B 1 39 ? 264.456 246.196 237.974 1.00 31.82 41 GLN B CA 1
ATOM 3234 C C . GLN B 1 39 ? 265.638 245.375 237.475 1.00 31.82 41 GLN B C 1
ATOM 3235 O O . GLN B 1 39 ? 266.543 245.913 236.830 1.00 31.82 41 GLN B O 1
ATOM 3241 N N . GLY B 1 40 ? 265.620 244.074 237.760 1.00 27.00 42 GLY B N 1
ATOM 3242 C CA . GLY B 1 40 ? 266.659 243.176 237.296 1.00 27.00 42 GLY B CA 1
ATOM 3243 C C . GLY B 1 40 ? 266.393 242.655 235.901 1.00 27.00 42 GLY B C 1
ATOM 3244 O O . GLY B 1 40 ? 265.352 242.041 235.655 1.00 27.00 42 GLY B O 1
ATOM 3245 N N . VAL B 1 41 ? 267.324 242.888 234.976 1.00 25.88 43 VAL B N 1
ATOM 3246 C CA . VAL B 1 41 ? 267.114 242.557 233.571 1.00 25.88 43 VAL B CA 1
ATOM 3247 C C . VAL B 1 41 ? 267.996 241.424 233.078 1.00 25.88 43 VAL B C 1
ATOM 3248 O O . VAL B 1 41 ? 267.660 240.804 232.056 1.00 25.88 43 VAL B O 1
ATOM 3252 N N . MET B 1 42 ? 269.102 241.126 233.751 1.00 27.18 44 MET B N 1
ATOM 3253 C CA . MET B 1 42 ? 269.971 240.033 233.346 1.00 27.18 44 MET B CA 1
ATOM 3254 C C . MET B 1 42 ? 269.572 238.738 234.038 1.00 27.18 44 MET B C 1
ATOM 3255 O O . MET B 1 42 ? 269.215 238.728 235.219 1.00 27.18 44 MET B O 1
ATOM 3260 N N A VAL B 1 43 ? 269.632 237.642 233.291 0.50 28.77 45 VAL B N 1
ATOM 3261 N N B VAL B 1 43 ? 269.650 237.646 233.286 0.50 28.77 45 VAL B N 1
ATOM 3262 C CA A VAL B 1 43 ? 269.199 236.343 233.798 0.50 28.77 45 VAL B CA 1
ATOM 3263 C CA B VAL B 1 43 ? 269.228 236.325 233.730 0.50 28.77 45 VAL B CA 1
ATOM 3264 C C A VAL B 1 43 ? 270.247 235.814 234.767 0.50 28.77 45 VAL B C 1
ATOM 3265 C C B VAL B 1 43 ? 270.463 235.544 234.149 0.50 28.77 45 VAL B C 1
ATOM 3266 O O A VAL B 1 43 ? 271.417 235.652 234.407 0.50 28.77 45 VAL B O 1
ATOM 3267 O O B VAL B 1 43 ? 271.508 235.618 233.491 0.50 28.77 45 VAL B O 1
ATOM 3274 N N A GLY B 1 44 ? 269.823 235.537 236.000 0.50 29.10 46 GLY B N 1
ATOM 3275 N N B GLY B 1 44 ? 270.347 234.793 235.240 0.50 29.10 46 GLY B N 1
ATOM 3276 C CA A GLY B 1 44 ? 270.709 235.084 237.044 0.50 29.10 46 GLY B CA 1
ATOM 3277 C CA B GLY B 1 44 ? 271.462 234.054 235.784 0.50 29.10 46 GLY B CA 1
ATOM 3278 C C A GLY B 1 44 ? 271.249 236.179 237.939 0.50 29.10 46 GLY B C 1
ATOM 3279 C C B GLY B 1 44 ? 272.289 234.823 236.788 0.50 29.10 46 GLY B C 1
ATOM 3280 O O A GLY B 1 44 ? 271.760 235.877 239.022 0.50 29.10 46 GLY B O 1
ATOM 3281 O O B GLY B 1 44 ? 273.241 234.261 237.342 0.50 29.10 46 GLY B O 1
ATOM 3282 N N A MET B 1 45 ? 271.144 237.439 237.524 0.50 28.78 47 MET B N 1
ATOM 3283 N N B MET B 1 45 ? 271.959 236.088 237.031 0.50 28.78 47 MET B N 1
ATOM 3284 C CA A MET B 1 45 ? 271.615 238.575 238.314 0.50 28.78 47 MET B CA 1
ATOM 3285 C CA B MET B 1 45 ? 272.669 236.874 238.023 0.50 28.78 47 MET B CA 1
ATOM 3286 C C A MET B 1 45 ? 270.398 239.199 238.988 0.50 28.78 47 MET B C 1
ATOM 3287 C C B MET B 1 45 ? 272.330 236.384 239.429 0.50 28.78 47 MET B C 1
ATOM 3288 O O A MET B 1 45 ? 269.557 239.825 238.342 0.50 28.78 47 MET B O 1
ATOM 3289 O O B MET B 1 45 ? 271.306 235.738 239.669 0.50 28.78 47 MET B O 1
ATOM 3298 N N A GLY B 1 46 ? 270.313 239.029 240.304 0.50 27.13 48 GLY B N 1
ATOM 3299 N N B GLY B 1 46 ? 273.212 236.706 240.369 0.50 27.13 48 GLY B N 1
ATOM 3300 C CA A GLY B 1 46 ? 269.158 239.486 241.048 0.50 27.13 48 GLY B CA 1
ATOM 3301 C CA B GLY B 1 46 ? 273.007 236.339 241.754 0.50 27.13 48 GLY B CA 1
ATOM 3302 C C A GLY B 1 46 ? 268.493 238.379 241.836 0.50 27.13 48 GLY B C 1
ATOM 3303 C C B GLY B 1 46 ? 271.957 237.199 242.422 0.50 27.13 48 GLY B C 1
ATOM 3304 O O A GLY B 1 46 ? 267.298 238.448 242.139 0.50 27.13 48 GLY B O 1
ATOM 3305 O O B GLY B 1 46 ? 272.274 238.023 243.285 0.50 27.13 48 GLY B O 1
ATOM 3306 N N A GLN B 1 47 ? 269.260 237.345 242.168 0.50 34.26 49 GLN B N 1
ATOM 3307 N N B GLN B 1 47 ? 270.699 237.020 242.024 0.50 34.26 49 GLN B N 1
ATOM 3308 C CA A GLN B 1 47 ? 268.768 236.223 242.953 0.50 34.26 49 GLN B CA 1
ATOM 3309 C CA B GLN B 1 47 ? 269.597 237.833 242.532 0.50 34.26 49 GLN B CA 1
ATOM 3310 C C A GLN B 1 47 ? 268.950 236.428 244.448 0.50 34.26 49 GLN B C 1
ATOM 3311 C C B GLN B 1 47 ? 269.328 237.438 243.978 0.50 34.26 49 GLN B C 1
ATOM 3312 O O A GLN B 1 47 ? 268.510 235.583 245.234 0.50 34.26 49 GLN B O 1
ATOM 3313 O O B GLN B 1 47 ? 268.511 236.567 244.274 0.50 34.26 49 GLN B O 1
ATOM 3324 N N A LYS B 1 48 ? 269.584 237.522 244.858 0.50 28.56 50 LYS B N 1
ATOM 3325 N N B LYS B 1 48 ? 270.051 238.088 244.880 0.50 28.56 50 LYS B N 1
ATOM 3326 C CA A LYS B 1 48 ? 269.793 237.834 246.266 0.50 28.56 50 LYS B CA 1
ATOM 3327 C CA B LYS B 1 48 ? 269.879 237.950 246.315 0.50 28.56 50 LYS B CA 1
ATOM 3328 C C A LYS B 1 48 ? 268.764 238.871 246.694 0.50 28.56 50 LYS B C 1
ATOM 3329 C C B LYS B 1 48 ? 268.861 238.977 246.807 0.50 28.56 50 LYS B C 1
ATOM 3330 O O A LYS B 1 48 ? 268.651 239.934 246.074 0.50 28.56 50 LYS B O 1
ATOM 3331 O O B LYS B 1 48 ? 268.822 240.118 246.345 0.50 28.56 50 LYS B O 1
ATOM 3342 N N . ASP B 1 49 ? 268.017 238.561 247.748 1.00 31.96 51 ASP B N 1
ATOM 3343 C CA . ASP B 1 49 ? 266.936 239.410 248.223 1.00 31.96 51 ASP B CA 1
ATOM 3344 C C . ASP B 1 49 ? 267.328 240.298 249.394 1.00 31.96 51 ASP B C 1
ATOM 3345 O O . ASP B 1 49 ? 266.498 241.087 249.854 1.00 31.96 51 ASP B O 1
ATOM 3350 N N . SER B 1 50 ? 268.560 240.202 249.887 1.00 29.38 52 SER B N 1
ATOM 3351 C CA . SER B 1 50 ? 268.959 240.982 251.050 1.00 29.38 52 SER B CA 1
ATOM 3352 C C . SER B 1 50 ? 270.474 241.089 251.093 1.00 29.38 52 SER B C 1
ATOM 3353 O O . SER B 1 50 ? 271.179 240.159 250.699 1.00 29.38 52 SER B O 1
ATOM 3356 N N . TYR B 1 51 ? 270.960 242.229 251.571 1.00 26.74 53 TYR B N 1
ATOM 3357 C CA . TYR B 1 51 ? 272.382 242.459 251.785 1.00 26.74 53 TYR B CA 1
ATOM 3358 C C . TYR B 1 51 ? 272.565 243.017 253.184 1.00 26.74 53 TYR B C 1
ATOM 3359 O O . TYR B 1 51 ? 271.867 243.956 253.575 1.00 26.74 53 TYR B O 1
ATOM 3368 N N . VAL B 1 52 ? 273.500 242.444 253.938 1.00 25.43 54 VAL B N 1
ATOM 3369 C CA . VAL B 1 52 ? 273.712 242.797 255.336 1.00 25.43 54 VAL B CA 1
ATOM 3370 C C . VAL B 1 52 ? 275.153 243.248 255.517 1.00 25.43 54 VAL B C 1
ATOM 3371 O O . VAL B 1 52 ? 276.082 242.544 255.110 1.00 25.43 54 VAL B O 1
ATOM 3375 N N . GLY B 1 53 ? 275.336 244.410 256.128 1.00 25.13 55 GLY B N 1
ATOM 3376 C CA . GLY B 1 53 ? 276.659 244.843 256.545 1.00 25.13 55 GLY B CA 1
ATOM 3377 C C . GLY B 1 53 ? 277.394 245.585 255.450 1.00 25.13 55 GLY B C 1
ATOM 3378 O O . GLY B 1 53 ? 276.838 246.478 254.819 1.00 25.13 55 GLY B O 1
ATOM 3379 N N . ASP B 1 54 ? 278.660 245.216 255.237 1.00 28.99 56 ASP B N 1
ATOM 3380 C CA . ASP B 1 54 ? 279.494 245.912 254.263 1.00 28.99 56 ASP B CA 1
ATOM 3381 C C . ASP B 1 54 ? 279.054 245.630 252.832 1.00 28.99 56 ASP B C 1
ATOM 3382 O O . ASP B 1 54 ? 279.205 246.490 251.957 1.00 28.99 56 ASP B O 1
ATOM 3387 N N . GLU B 1 55 ? 278.523 244.435 252.571 1.00 30.85 57 GLU B N 1
ATOM 3388 C CA . GLU B 1 55 ? 278.008 244.135 251.243 1.00 30.85 57 GLU B CA 1
ATOM 3389 C C . GLU B 1 55 ? 276.752 244.932 250.923 1.00 30.85 57 GLU B C 1
ATOM 3390 O O . GLU B 1 55 ? 276.415 245.085 249.746 1.00 30.85 57 GLU B O 1
ATOM 3396 N N . ALA B 1 56 ? 276.054 245.435 251.940 1.00 27.24 58 ALA B N 1
ATOM 3397 C CA . ALA B 1 56 ? 274.931 246.330 251.699 1.00 27.24 58 ALA B CA 1
ATOM 3398 C C . ALA B 1 56 ? 275.392 247.735 251.345 1.00 27.24 58 ALA B C 1
ATOM 3399 O O . ALA B 1 56 ? 274.625 248.502 250.756 1.00 27.24 58 ALA B O 1
ATOM 3401 N N . GLN B 1 57 ? 276.624 248.094 251.698 1.00 28.51 59 GLN B N 1
ATOM 3402 C CA . GLN B 1 57 ? 277.165 249.395 251.339 1.00 28.51 59 GLN B CA 1
ATOM 3403 C C . GLN B 1 57 ? 277.989 249.358 250.061 1.00 28.51 59 GLN B C 1
ATOM 3404 O O . GLN B 1 57 ? 278.177 250.404 249.432 1.00 28.51 59 GLN B O 1
ATOM 3410 N N . SER B 1 58 ? 278.497 248.187 249.674 1.00 29.53 60 SER B N 1
ATOM 3411 C CA . SER B 1 58 ? 279.108 248.061 248.356 1.00 29.53 60 SER B CA 1
ATOM 3412 C C . SER B 1 58 ? 278.072 248.248 247.254 1.00 29.53 60 SER B C 1
ATOM 3413 O O . SER B 1 58 ? 278.342 248.906 246.243 1.00 29.53 60 SER B O 1
ATOM 3416 N N . LYS B 1 59 ? 276.879 247.678 247.436 1.00 26.93 61 LYS B N 1
ATOM 3417 C CA . LYS B 1 59 ? 275.771 247.815 246.499 1.00 26.93 61 LYS B CA 1
ATOM 3418 C C . LYS B 1 59 ? 274.846 248.967 246.861 1.00 26.93 61 LYS B C 1
ATOM 3419 O O . LYS B 1 59 ? 273.647 248.912 246.566 1.00 26.93 61 LYS B O 1
ATOM 3425 N N . ARG B 1 60 ? 275.383 250.015 247.486 1.00 26.45 62 ARG B N 1
ATOM 3426 C CA . ARG B 1 60 ? 274.557 251.047 248.105 1.00 26.45 62 ARG B CA 1
ATOM 3427 C C . ARG B 1 60 ? 273.638 251.737 247.105 1.00 26.45 62 ARG B C 1
ATOM 3428 O O . ARG B 1 60 ? 272.545 252.178 247.474 1.00 26.45 62 ARG B O 1
ATOM 3436 N N . GLY B 1 61 ? 274.053 251.837 245.848 1.00 25.09 63 GLY B N 1
ATOM 3437 C CA . GLY B 1 61 ? 273.330 252.620 244.870 1.00 25.09 63 GLY B CA 1
ATOM 3438 C C . GLY B 1 61 ? 272.158 251.951 244.194 1.00 25.09 63 GLY B C 1
ATOM 3439 O O . GLY B 1 61 ? 271.552 252.555 243.309 1.00 25.09 63 GLY B O 1
ATOM 3440 N N . ILE B 1 62 ? 271.813 250.721 244.564 1.00 22.95 64 ILE B N 1
ATOM 3441 C CA . ILE B 1 62 ? 270.663 250.052 243.969 1.00 22.95 64 ILE B CA 1
ATOM 3442 C C . ILE B 1 62 ? 269.764 249.504 245.066 1.00 22.95 64 ILE B C 1
ATOM 3443 O O . ILE B 1 62 ? 268.714 248.918 244.786 1.00 22.95 64 ILE B O 1
ATOM 3448 N N . LEU B 1 63 ? 270.165 249.693 246.315 1.00 23.96 65 LEU B N 1
ATOM 3449 C CA . LEU B 1 63 ? 269.465 249.126 247.454 1.00 23.96 65 LEU B CA 1
ATOM 3450 C C . LEU B 1 63 ? 268.732 250.209 248.233 1.00 23.96 65 LEU B C 1
ATOM 3451 O O . LEU B 1 63 ? 269.042 251.399 248.135 1.00 23.96 65 LEU B O 1
ATOM 3456 N N . THR B 1 64 ? 267.744 249.771 249.007 1.00 23.41 66 THR B N 1
ATOM 3457 C CA . THR B 1 64 ? 267.088 250.588 250.019 1.00 23.41 66 THR B CA 1
ATOM 3458 C C . THR B 1 64 ? 267.609 250.128 251.374 1.00 23.41 66 THR B C 1
ATOM 3459 O O . THR B 1 64 ? 267.362 248.991 251.784 1.00 23.41 66 THR B O 1
ATOM 3463 N N . LEU B 1 65 ? 268.327 251.007 252.064 1.00 25.05 67 LEU B N 1
ATOM 3464 C CA . LEU B 1 65 ? 268.960 250.662 253.329 1.00 25.05 67 LEU B CA 1
ATOM 3465 C C . LEU B 1 65 ? 268.021 250.974 254.485 1.00 25.05 67 LEU B C 1
ATOM 3466 O O . LEU B 1 65 ? 267.453 252.066 254.556 1.00 25.05 67 LEU B O 1
ATOM 3471 N N . LYS B 1 66 ? 267.870 250.014 255.393 1.00 26.69 68 LYS B N 1
ATOM 3472 C CA . LYS B 1 66 ? 267.023 250.166 256.564 1.00 26.69 68 LYS B CA 1
ATOM 3473 C C . LYS B 1 66 ? 267.774 249.707 257.803 1.00 26.69 68 LYS B C 1
ATOM 3474 O O . LYS B 1 66 ? 268.536 248.739 257.754 1.00 26.69 68 LYS B O 1
ATOM 3480 N N . TYR B 1 67 ? 267.555 250.410 258.912 1.00 26.18 69 TYR B N 1
ATOM 3481 C CA . TYR B 1 67 ? 268.175 250.074 260.185 1.00 26.18 69 TYR B CA 1
ATOM 3482 C C . TYR B 1 67 ? 267.198 249.280 261.031 1.00 26.18 69 TYR B C 1
ATOM 3483 O O . TYR B 1 67 ? 266.047 249.710 261.187 1.00 26.18 69 TYR B O 1
ATOM 3492 N N . PRO B 1 68 ? 267.579 248.123 261.573 1.00 26.51 70 PRO B N 1
ATOM 3493 C CA . PRO B 1 68 ? 266.653 247.396 262.455 1.00 26.51 70 PRO B CA 1
ATOM 3494 C C . PRO B 1 68 ? 266.503 248.014 263.834 1.00 26.51 70 PRO B C 1
ATOM 3495 O O . PRO B 1 68 ? 265.589 247.621 264.566 1.00 26.51 70 PRO B O 1
ATOM 3499 N N . ILE B 1 69 ? 267.365 248.950 264.219 1.00 27.43 71 ILE B N 1
ATOM 3500 C CA . ILE B 1 69 ? 267.367 249.524 265.560 1.00 27.43 71 ILE B CA 1
ATOM 3501 C C . ILE B 1 69 ? 267.292 251.038 265.452 1.00 27.43 71 ILE B C 1
ATOM 3502 O O . ILE B 1 69 ? 268.123 251.659 264.779 1.00 27.43 71 ILE B O 1
ATOM 3507 N N . GLU B 1 70 ? 266.301 251.629 266.112 1.00 29.58 72 GLU B N 1
ATOM 3508 C CA . GLU B 1 70 ? 266.250 253.077 266.299 1.00 29.58 72 GLU B CA 1
ATOM 3509 C C . GLU B 1 70 ? 266.124 253.424 267.771 1.00 29.58 72 GLU B C 1
ATOM 3510 O O . GLU B 1 70 ? 265.223 252.939 268.452 1.00 29.58 72 GLU B O 1
ATOM 3527 N N . GLY B 1 72 ? 267.959 252.613 270.172 1.00 27.83 74 GLY B N 1
ATOM 3528 C CA . GLY B 1 72 ? 268.297 251.487 271.020 1.00 27.83 74 GLY B CA 1
ATOM 3529 C C . GLY B 1 72 ? 267.240 250.408 271.148 1.00 27.83 74 GLY B C 1
ATOM 3530 O O . GLY B 1 72 ? 267.401 249.473 271.927 1.00 27.83 74 GLY B O 1
ATOM 3531 N N . ILE B 1 73 ? 266.162 250.531 270.382 1.00 28.21 75 ILE B N 1
ATOM 3532 C CA . ILE B 1 73 ? 265.058 249.579 270.406 1.00 28.21 75 ILE B CA 1
ATOM 3533 C C . ILE B 1 73 ? 265.009 248.866 269.065 1.00 28.21 75 ILE B C 1
ATOM 3534 O O . ILE B 1 73 ? 265.013 249.512 268.011 1.00 28.21 75 ILE B O 1
ATOM 3539 N N . ILE B 1 74 ? 264.963 247.537 269.103 1.00 28.92 76 ILE B N 1
ATOM 3540 C CA . ILE B 1 74 ? 264.867 246.741 267.884 1.00 28.92 76 ILE B CA 1
ATOM 3541 C C . ILE B 1 74 ? 263.424 246.800 267.394 1.00 28.92 76 ILE B C 1
ATOM 3542 O O . ILE B 1 74 ? 262.513 246.298 268.057 1.00 28.92 76 ILE B O 1
ATOM 3547 N N . THR B 1 75 ? 263.212 247.411 266.232 1.00 30.43 77 THR B N 1
ATOM 3548 C CA . THR B 1 75 ? 261.871 247.559 265.684 1.00 30.43 77 THR B CA 1
ATOM 3549 C C . THR B 1 75 ? 261.562 246.546 264.592 1.00 30.43 77 THR B C 1
ATOM 3550 O O . THR B 1 75 ? 260.387 246.256 264.343 1.00 30.43 77 THR B O 1
ATOM 3554 N N . ASN B 1 76 ? 262.581 246.009 263.931 1.00 32.57 78 ASN B N 1
ATOM 3555 C CA . ASN B 1 76 ? 262.424 244.970 262.923 1.00 32.57 78 ASN B CA 1
ATOM 3556 C C . ASN B 1 76 ? 263.100 243.706 263.433 1.00 32.57 78 ASN B C 1
ATOM 3557 O O . ASN B 1 76 ? 264.328 243.667 263.558 1.00 32.57 78 ASN B O 1
ATOM 3562 N N . TRP B 1 77 ? 262.308 242.678 263.718 1.00 33.36 79 TRP B N 1
ATOM 3563 C CA . TRP B 1 77 ? 262.829 241.483 264.366 1.00 33.36 79 TRP B CA 1
ATOM 3564 C C . TRP B 1 77 ? 263.273 240.408 263.385 1.00 33.36 79 TRP B C 1
ATOM 3565 O O . TRP B 1 77 ? 263.853 239.407 263.813 1.00 33.36 79 TRP B O 1
ATOM 3576 N N . ASP B 1 78 ? 263.024 240.584 262.090 1.00 36.98 80 ASP B N 1
ATOM 3577 C CA . ASP B 1 78 ? 263.568 239.677 261.089 1.00 36.98 80 ASP B CA 1
ATOM 3578 C C . ASP B 1 78 ? 264.897 240.176 260.541 1.00 36.98 80 ASP B C 1
ATOM 3579 O O . ASP B 1 78 ? 265.823 239.384 260.335 1.00 36.98 80 ASP B O 1
ATOM 3584 N N . ASP B 1 79 ? 265.011 241.486 260.317 1.00 34.64 81 ASP B N 1
ATOM 3585 C CA . ASP B 1 79 ? 266.297 242.057 259.938 1.00 34.64 81 ASP B CA 1
ATOM 3586 C C . ASP B 1 79 ? 267.322 241.882 261.048 1.00 34.64 81 ASP B C 1
ATOM 3587 O O . ASP B 1 79 ? 268.508 241.659 260.778 1.00 34.64 81 ASP B O 1
ATOM 3592 N N . MET B 1 80 ? 266.888 241.984 262.305 1.00 32.76 82 MET B N 1
ATOM 3593 C CA . MET B 1 80 ? 267.799 241.755 263.422 1.00 32.76 82 MET B CA 1
ATOM 3594 C C . MET B 1 80 ? 268.293 240.314 263.440 1.00 32.76 82 MET B C 1
ATOM 3595 O O . MET B 1 80 ? 269.472 240.058 263.710 1.00 32.76 82 MET B O 1
ATOM 3600 N N . GLU B 1 81 ? 267.404 239.360 263.161 1.00 37.62 83 GLU B N 1
ATOM 3601 C CA . GLU B 1 81 ? 267.825 237.966 263.064 1.00 37.62 83 GLU B CA 1
ATOM 3602 C C . GLU B 1 81 ? 268.804 237.768 261.917 1.00 37.62 83 GLU B C 1
ATOM 3603 O O . GLU B 1 81 ? 269.781 237.023 262.047 1.00 37.62 83 GLU B O 1
ATOM 3609 N N . LYS B 1 82 ? 268.555 238.424 260.782 1.00 32.84 84 LYS B N 1
ATOM 3610 C CA . LYS B 1 82 ? 269.492 238.351 259.665 1.00 32.84 84 LYS B CA 1
ATOM 3611 C C . LYS B 1 82 ? 270.862 238.889 260.062 1.00 32.84 84 LYS B C 1
ATOM 3612 O O . LYS B 1 82 ? 271.893 238.296 259.728 1.00 32.84 84 LYS B O 1
ATOM 3618 N N . ILE B 1 83 ? 270.886 240.011 260.779 1.00 30.41 85 ILE B N 1
ATOM 3619 C CA . ILE B 1 83 ? 272.150 240.617 261.185 1.00 30.41 85 ILE B CA 1
ATOM 3620 C C . ILE B 1 83 ? 272.889 239.719 262.169 1.00 30.41 85 ILE B C 1
ATOM 3621 O O . ILE B 1 83 ? 274.109 239.549 262.076 1.00 30.41 85 ILE B O 1
ATOM 3626 N N . TRP B 1 84 ? 272.168 239.137 263.130 1.00 32.96 86 TRP B N 1
ATOM 3627 C CA . TRP B 1 84 ? 272.807 238.239 264.089 1.00 32.96 86 TRP B CA 1
ATOM 3628 C C . TRP B 1 84 ? 273.342 236.987 263.407 1.00 32.96 86 TRP B C 1
ATOM 3629 O O . TRP B 1 84 ? 274.437 236.516 263.734 1.00 32.96 86 TRP B O 1
ATOM 3640 N N . HIS B 1 85 ? 272.581 236.429 262.464 1.00 33.06 87 HIS B N 1
ATOM 3641 C CA . HIS B 1 85 ? 273.056 235.277 261.709 1.00 33.06 87 HIS B CA 1
ATOM 3642 C C . HIS B 1 85 ? 274.314 235.621 260.923 1.00 33.06 87 HIS B C 1
ATOM 3643 O O . HIS B 1 85 ? 275.277 234.843 260.905 1.00 33.06 87 HIS B O 1
ATOM 3650 N N . HIS B 1 86 ? 274.322 236.785 260.272 1.00 32.08 88 HIS B N 1
ATOM 3651 C CA . HIS B 1 86 ? 275.516 237.240 259.569 1.00 32.08 88 HIS B CA 1
ATOM 3652 C C . HIS B 1 86 ? 276.701 237.330 260.519 1.00 32.08 88 HIS B C 1
ATOM 3653 O O . HIS B 1 86 ? 277.768 236.773 260.248 1.00 32.08 88 HIS B O 1
ATOM 3660 N N . THR B 1 87 ? 276.504 237.977 261.669 1.00 32.82 89 THR B N 1
ATOM 3661 C CA . THR B 1 87 ? 277.585 238.153 262.634 1.00 32.82 89 THR B CA 1
ATOM 3662 C C . THR B 1 87 ? 278.142 236.813 263.092 1.00 32.82 89 THR B C 1
ATOM 3663 O O . THR B 1 87 ? 279.360 236.623 263.162 1.00 32.82 89 THR B O 1
ATOM 3667 N N . PHE B 1 88 ? 277.260 235.866 263.406 1.00 35.38 90 PHE B N 1
ATOM 3668 C CA . PHE B 1 88 ? 277.720 234.593 263.948 1.00 35.38 90 PHE B CA 1
ATOM 3669 C C . PHE B 1 88 ? 278.421 233.752 262.892 1.00 35.38 90 PHE B C 1
ATOM 3670 O O . PHE B 1 88 ? 279.448 233.128 263.178 1.00 35.38 90 PHE B O 1
ATOM 3678 N N . TYR B 1 89 ? 277.899 233.720 261.666 1.00 35.32 91 TYR B N 1
ATOM 3679 C CA . TYR B 1 89 ? 278.391 232.762 260.685 1.00 35.32 91 TYR B CA 1
ATOM 3680 C C . TYR B 1 89 ? 279.362 233.362 259.673 1.00 35.32 91 TYR B C 1
ATOM 3681 O O . TYR B 1 89 ? 280.445 232.812 259.470 1.00 35.32 91 TYR B O 1
ATOM 3690 N N . ASN B 1 90 ? 279.004 234.469 259.023 1.00 36.38 92 ASN B N 1
ATOM 3691 C CA . ASN B 1 90 ? 279.856 234.980 257.956 1.00 36.38 92 ASN B CA 1
ATOM 3692 C C . ASN B 1 90 ? 281.006 235.825 258.482 1.00 36.38 92 ASN B C 1
ATOM 3693 O O . ASN B 1 90 ? 282.048 235.916 257.827 1.00 36.38 92 ASN B O 1
ATOM 3698 N N . GLU B 1 91 ? 280.847 236.447 259.650 1.00 34.29 93 GLU B N 1
ATOM 3699 C CA . GLU B 1 91 ? 281.855 237.361 260.178 1.00 34.29 93 GLU B CA 1
ATOM 3700 C C . GLU B 1 91 ? 282.772 236.688 261.193 1.00 34.29 93 GLU B C 1
ATOM 3701 O O . GLU B 1 91 ? 283.992 236.665 261.011 1.00 34.29 93 GLU B O 1
ATOM 3707 N N . LEU B 1 92 ? 282.207 236.144 262.269 1.00 34.55 94 LEU B N 1
ATOM 3708 C CA . LEU B 1 92 ? 283.008 235.475 263.282 1.00 34.55 94 LEU B CA 1
ATOM 3709 C C . LEU B 1 92 ? 283.374 234.048 262.904 1.00 34.55 94 LEU B C 1
ATOM 3710 O O . LEU B 1 92 ? 284.320 233.498 263.479 1.00 34.55 94 LEU B O 1
ATOM 3715 N N . ARG B 1 93 ? 282.658 233.448 261.952 1.00 39.32 95 ARG B N 1
ATOM 3716 C CA . ARG B 1 93 ? 282.921 232.084 261.493 1.00 39.32 95 ARG B CA 1
ATOM 3717 C C . ARG B 1 93 ? 282.906 231.098 262.660 1.00 39.32 95 ARG B C 1
ATOM 3718 O O . ARG B 1 93 ? 283.773 230.231 262.783 1.00 39.32 95 ARG B O 1
ATOM 3726 N N . VAL B 1 94 ? 281.907 231.239 263.525 1.00 39.54 96 VAL B N 1
ATOM 3727 C CA . VAL B 1 94 ? 281.794 230.420 264.726 1.00 39.54 96 VAL B CA 1
ATOM 3728 C C . VAL B 1 94 ? 280.381 229.863 264.811 1.00 39.54 96 VAL B C 1
ATOM 3729 O O . VAL B 1 94 ? 279.433 230.432 264.258 1.00 39.54 96 VAL B O 1
ATOM 3733 N N . ALA B 1 95 ? 280.242 228.733 265.499 1.00 42.63 97 ALA B N 1
ATOM 3734 C CA . ALA B 1 95 ? 278.939 228.111 265.693 1.00 42.63 97 ALA B CA 1
ATOM 3735 C C . ALA B 1 95 ? 278.343 228.585 267.010 1.00 42.63 97 ALA B C 1
ATOM 3736 O O . ALA B 1 95 ? 278.905 228.287 268.071 1.00 42.63 97 ALA B O 1
ATOM 3738 N N . PRO B 1 96 ? 277.223 229.311 266.997 1.00 42.16 98 PRO B N 1
ATOM 3739 C CA . PRO B 1 96 ? 276.705 229.886 268.247 1.00 42.16 98 PRO B CA 1
ATOM 3740 C C . PRO B 1 96 ? 276.213 228.857 269.251 1.00 42.16 98 PRO B C 1
ATOM 3741 O O . PRO B 1 96 ? 276.065 229.201 270.428 1.00 42.16 98 PRO B O 1
ATOM 3745 N N . GLU B 1 97 ? 275.955 227.618 268.840 1.00 47.70 99 GLU B N 1
ATOM 3746 C CA . GLU B 1 97 ? 275.395 226.629 269.753 1.00 47.70 99 GLU B CA 1
ATOM 3747 C C . GLU B 1 97 ? 276.421 226.072 270.731 1.00 47.70 99 GLU B C 1
ATOM 3748 O O . GLU B 1 97 ? 276.099 225.134 271.469 1.00 47.70 99 GLU B O 1
ATOM 3754 N N . GLU B 1 98 ? 277.639 226.618 270.759 1.00 48.86 100 GLU B N 1
ATOM 3755 C CA . GLU B 1 98 ? 278.647 226.147 271.701 1.00 48.86 100 GLU B CA 1
ATOM 3756 C C . GLU B 1 98 ? 279.444 227.290 272.321 1.00 48.86 100 GLU B C 1
ATOM 3757 O O . GLU B 1 98 ? 280.562 227.064 272.797 1.00 48.86 100 GLU B O 1
ATOM 3763 N N . HIS B 1 99 ? 278.902 228.510 272.332 1.00 45.12 101 HIS B N 1
ATOM 3764 C CA . HIS B 1 99 ? 279.587 229.660 272.897 1.00 45.12 101 HIS B CA 1
ATOM 3765 C C . HIS B 1 99 ? 278.579 230.505 273.667 1.00 45.12 101 HIS B C 1
ATOM 3766 O O . HIS B 1 99 ? 277.540 230.893 273.101 1.00 45.12 101 HIS B O 1
ATOM 3773 N N . PRO B 1 100 ? 278.834 230.800 274.939 1.00 43.56 102 PRO B N 1
ATOM 3774 C CA . PRO B 1 100 ? 277.999 231.776 275.646 1.00 43.56 102 PRO B CA 1
ATOM 3775 C C . PRO B 1 100 ? 278.102 233.145 274.990 1.00 43.56 102 PRO B C 1
ATOM 3776 O O . PRO B 1 100 ? 279.162 233.538 274.499 1.00 43.56 102 PRO B O 1
ATOM 3780 N N . THR B 1 101 ? 276.991 233.875 274.989 1.00 39.78 103 THR B N 1
ATOM 3781 C CA . THR B 1 101 ? 276.900 235.160 274.309 1.00 39.78 103 THR B CA 1
ATOM 3782 C C . THR B 1 101 ? 276.573 236.255 275.313 1.00 39.78 103 THR B C 1
ATOM 3783 O O . THR B 1 101 ? 275.681 236.089 276.149 1.00 39.78 103 THR B O 1
ATOM 3787 N N . LEU B 1 102 ? 277.294 237.369 275.224 1.00 35.08 104 LEU B N 1
ATOM 3788 C CA . LEU B 1 102 ? 277.057 238.538 276.059 1.00 35.08 104 LEU B CA 1
ATOM 3789 C C . LEU B 1 102 ? 276.567 239.678 275.177 1.00 35.08 104 LEU B C 1
ATOM 3790 O O . LEU B 1 102 ? 277.245 240.059 274.219 1.00 35.08 104 LEU B O 1
ATOM 3795 N N . LEU B 1 103 ? 275.399 240.221 275.505 1.00 33.62 105 LEU B N 1
ATOM 3796 C CA . LEU B 1 103 ? 274.785 241.296 274.742 1.00 33.62 105 LEU B CA 1
ATOM 3797 C C . LEU B 1 103 ? 274.616 242.528 275.620 1.00 33.62 105 LEU B C 1
ATOM 3798 O O . LEU B 1 103 ? 274.646 242.454 276.850 1.00 33.62 105 LEU B O 1
ATOM 3803 N N . THR B 1 104 ? 274.440 243.675 274.971 1.00 34.31 106 THR B N 1
ATOM 3804 C CA . THR B 1 104 ? 274.332 244.955 275.649 1.00 34.31 106 THR B CA 1
ATOM 3805 C C . THR B 1 104 ? 273.009 245.622 275.299 1.00 34.31 106 THR B C 1
ATOM 3806 O O . THR B 1 104 ? 272.376 245.303 274.289 1.00 34.31 106 THR B O 1
ATOM 3810 N N . GLU B 1 105 ? 272.594 246.556 276.152 1.00 35.87 107 GLU B N 1
ATOM 3811 C CA . GLU B 1 105 ? 271.325 247.244 275.974 1.00 35.87 107 GLU B CA 1
ATOM 3812 C C . GLU B 1 105 ? 271.369 248.561 276.736 1.00 35.87 107 GLU B C 1
ATOM 3813 O O . GLU B 1 105 ? 272.104 248.698 277.715 1.00 35.87 107 GLU B O 1
ATOM 3819 N N . ALA B 1 106 ? 270.582 249.528 276.269 1.00 32.37 108 ALA B N 1
ATOM 3820 C CA . ALA B 1 106 ? 270.506 250.820 276.929 1.00 32.37 108 ALA B CA 1
ATOM 3821 C C . ALA B 1 106 ? 269.805 250.689 278.284 1.00 32.37 108 ALA B C 1
ATOM 3822 O O . ALA B 1 106 ? 268.982 249.791 278.483 1.00 32.37 108 ALA B O 1
ATOM 3824 N N . PRO B 1 107 ? 270.124 251.572 279.237 1.00 32.63 109 PRO B N 1
ATOM 3825 C CA . PRO B 1 107 ? 269.595 251.399 280.603 1.00 32.63 109 PRO B CA 1
ATOM 3826 C C . PRO B 1 107 ? 268.078 251.439 280.718 1.00 32.63 109 PRO B C 1
ATOM 3827 O O . PRO B 1 107 ? 267.514 250.704 281.538 1.00 32.63 109 PRO B O 1
ATOM 3831 N N . LEU B 1 108 ? 267.392 252.266 279.930 1.00 30.79 110 LEU B N 1
ATOM 3832 C CA . LEU B 1 108 ? 265.967 252.475 280.159 1.00 30.79 110 LEU B CA 1
ATOM 3833 C C . LEU B 1 108 ? 265.122 252.057 278.962 1.00 30.79 110 LEU B C 1
ATOM 3834 O O . LEU B 1 108 ? 264.214 252.783 278.550 1.00 30.79 110 LEU B O 1
ATOM 3839 N N . ASN B 1 109 ? 265.418 250.891 278.400 1.00 31.20 111 ASN B N 1
ATOM 3840 C CA . ASN B 1 109 ? 264.672 250.369 277.268 1.00 31.20 111 ASN B CA 1
ATOM 3841 C C . ASN B 1 109 ? 263.427 249.619 277.734 1.00 31.20 111 ASN B C 1
ATOM 3842 O O . ASN B 1 109 ? 263.315 249.250 278.904 1.00 31.20 111 ASN B O 1
ATOM 3847 N N . PRO B 1 110 ? 262.464 249.399 276.838 1.00 33.70 112 PRO B N 1
ATOM 3848 C CA . PRO B 1 110 ? 261.324 248.544 277.182 1.00 33.70 112 PRO B CA 1
ATOM 3849 C C . PRO B 1 110 ? 261.763 247.117 277.472 1.00 33.70 112 PRO B C 1
ATOM 3850 O O . PRO B 1 110 ? 262.763 246.630 276.945 1.00 33.70 112 PRO B O 1
ATOM 3854 N N . LYS B 1 111 ? 260.992 246.447 278.331 1.00 38.71 113 LYS B N 1
ATOM 3855 C CA . LYS B 1 111 ? 261.345 245.095 278.752 1.00 38.71 113 LYS B CA 1
ATOM 3856 C C . LYS B 1 111 ? 261.125 244.074 277.643 1.00 38.71 113 LYS B C 1
ATOM 3857 O O . LYS B 1 111 ? 261.807 243.038 277.608 1.00 38.71 113 LYS B O 1
ATOM 3863 N N . ALA B 1 112 ? 260.180 244.339 276.740 1.00 37.12 114 ALA B N 1
ATOM 3864 C CA . ALA B 1 112 ? 259.920 243.409 275.648 1.00 37.12 114 ALA B CA 1
ATOM 3865 C C . ALA B 1 112 ? 261.142 243.233 274.761 1.00 37.12 114 ALA B C 1
ATOM 3866 O O . ALA B 1 112 ? 261.361 242.145 274.223 1.00 37.12 114 ALA B O 1
ATOM 3868 N N . ASN B 1 113 ? 261.950 244.283 274.603 1.00 35.77 115 ASN B N 1
ATOM 3869 C CA . ASN B 1 113 ? 263.175 244.176 273.818 1.00 35.77 115 ASN B CA 1
ATOM 3870 C C . ASN B 1 113 ? 264.112 243.127 274.404 1.00 35.77 115 ASN B C 1
ATOM 3871 O O . ASN B 1 113 ? 264.607 242.241 273.692 1.00 35.77 115 ASN B O 1
ATOM 3876 N N . ARG B 1 114 ? 264.359 243.210 275.711 1.00 38.42 116 ARG B N 1
ATOM 3877 C CA . ARG B 1 114 ? 265.246 242.262 276.373 1.00 38.42 116 ARG B CA 1
ATOM 3878 C C . ARG B 1 114 ? 264.673 240.851 276.343 1.00 38.42 116 ARG B C 1
ATOM 3879 O O . ARG B 1 114 ? 265.403 239.881 276.086 1.00 38.42 116 ARG B O 1
ATOM 3887 N N . GLU B 1 115 ? 263.369 240.713 276.590 1.00 42.11 117 GLU B N 1
ATOM 3888 C CA . GLU B 1 115 ? 262.756 239.389 276.555 1.00 42.11 117 GLU B CA 1
ATOM 3889 C C . GLU B 1 115 ? 262.850 238.770 275.168 1.00 42.11 117 GLU B C 1
ATOM 3890 O O . GLU B 1 115 ? 263.116 237.569 275.031 1.00 42.11 117 GLU B O 1
ATOM 3896 N N . LYS B 1 116 ? 262.640 239.572 274.124 1.00 38.44 118 LYS B N 1
ATOM 3897 C CA . LYS B 1 116 ? 262.714 239.050 272.767 1.00 38.44 118 LYS B CA 1
ATOM 3898 C C . LYS B 1 116 ? 264.140 238.673 272.392 1.00 38.44 118 LYS B C 1
ATOM 3899 O O . LYS B 1 116 ? 264.352 237.672 271.700 1.00 38.44 118 LYS B O 1
ATOM 3905 N N . MET B 1 117 ? 265.133 239.458 272.824 1.00 40.02 119 MET B N 1
ATOM 3906 C CA . MET B 1 117 ? 266.512 239.044 272.579 1.00 40.02 119 MET B CA 1
ATOM 3907 C C . MET B 1 117 ? 266.815 237.718 273.263 1.00 40.02 119 MET B C 1
ATOM 3908 O O . MET B 1 117 ? 267.471 236.847 272.682 1.00 40.02 119 MET B O 1
ATOM 3913 N N . THR B 1 118 ? 266.342 237.550 274.501 1.00 41.81 120 THR B N 1
ATOM 3914 C CA . THR B 1 118 ? 266.554 236.285 275.202 1.00 41.81 120 THR B CA 1
ATOM 3915 C C . THR B 1 118 ? 265.910 235.125 274.452 1.00 41.81 120 THR B C 1
ATOM 3916 O O . THR B 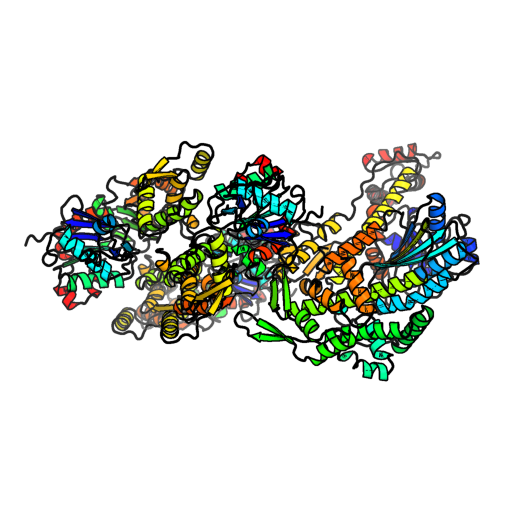1 118 ? 266.525 234.067 274.270 1.00 41.81 120 THR B O 1
ATOM 3920 N N . GLN B 1 119 ? 264.670 235.316 273.999 1.00 44.15 121 GLN B N 1
ATOM 3921 C CA . GLN B 1 119 ? 263.971 234.253 273.284 1.00 44.15 121 GLN B CA 1
ATOM 3922 C C . GLN B 1 119 ? 264.675 233.901 271.980 1.00 44.15 121 GLN B C 1
ATOM 3923 O O . GLN B 1 119 ? 264.816 232.720 271.643 1.00 44.15 121 GLN B O 1
ATOM 3929 N N . ILE B 1 120 ? 265.121 234.912 271.231 1.00 41.19 122 ILE B N 1
ATOM 3930 C CA . ILE B 1 120 ? 265.805 234.656 269.966 1.00 41.19 122 ILE B CA 1
ATOM 3931 C C . ILE B 1 120 ? 267.116 233.923 270.206 1.00 41.19 122 ILE B C 1
ATOM 3932 O O . ILE B 1 120 ? 267.460 232.983 269.482 1.00 41.19 122 ILE B O 1
ATOM 3937 N N . MET B 1 121 ? 267.873 234.339 271.224 1.00 40.51 123 MET B N 1
ATOM 3938 C CA . MET B 1 121 ? 269.134 233.669 271.517 1.00 40.51 123 MET B CA 1
ATOM 3939 C C . MET B 1 121 ? 268.917 232.219 271.927 1.00 40.51 123 MET B C 1
ATOM 3940 O O . MET B 1 121 ? 269.669 231.333 271.506 1.00 40.51 123 MET B O 1
ATOM 3945 N N . PHE B 1 122 ? 267.900 231.950 272.744 1.00 42.74 124 PHE B N 1
ATOM 3946 C CA . PHE B 1 122 ? 267.728 230.610 273.288 1.00 42.74 124 PHE B CA 1
ATOM 3947 C C . PHE B 1 122 ? 266.926 229.676 272.392 1.00 42.74 124 PHE B C 1
ATOM 3948 O O . PHE B 1 122 ? 266.949 228.463 272.621 1.00 42.74 124 PHE B O 1
ATOM 3956 N N . GLU B 1 123 ? 266.225 230.190 271.392 1.00 48.45 125 GLU B N 1
ATOM 3957 C CA . GLU B 1 123 ? 265.367 229.339 270.576 1.00 48.45 125 GLU B CA 1
ATOM 3958 C C . GLU B 1 123 ? 265.791 229.262 269.121 1.00 48.45 125 GLU B C 1
ATOM 3959 O O . GLU B 1 123 ? 265.611 228.220 268.487 1.00 48.45 125 GLU B O 1
ATOM 3965 N N . THR B 1 124 ? 266.348 230.337 268.567 1.00 44.90 126 THR B N 1
ATOM 3966 C CA . THR B 1 124 ? 266.779 230.326 267.175 1.00 44.90 126 THR B CA 1
ATOM 3967 C C . THR B 1 124 ? 268.240 229.920 267.025 1.00 44.90 126 THR B C 1
ATOM 3968 O O . THR B 1 124 ? 268.565 229.094 266.169 1.00 44.90 126 THR B O 1
ATOM 3972 N N . PHE B 1 125 ? 269.127 230.479 267.846 1.00 42.09 127 PHE B N 1
ATOM 3973 C CA . PHE B 1 125 ? 270.551 230.199 267.743 1.00 42.09 127 PHE B CA 1
ATOM 3974 C C . PHE B 1 125 ? 271.033 229.154 268.742 1.00 42.09 127 PHE B C 1
ATOM 3975 O O . PHE B 1 125 ? 272.167 228.680 268.612 1.00 42.09 127 PHE B O 1
ATOM 3983 N N . ASN B 1 126 ? 270.206 228.786 269.721 1.00 45.19 128 ASN B N 1
ATOM 3984 C CA . ASN B 1 126 ? 270.496 227.687 270.645 1.00 45.19 128 ASN B CA 1
ATOM 3985 C C . ASN B 1 126 ? 271.816 227.889 271.387 1.00 45.19 128 ASN B C 1
ATOM 3986 O O . ASN B 1 126 ? 272.621 226.968 271.515 1.00 45.19 128 ASN B O 1
ATOM 3991 N N . VAL B 1 127 ? 272.039 229.101 271.883 1.00 40.38 129 VAL B N 1
ATOM 3992 C CA . VAL B 1 127 ? 273.237 229.392 272.668 1.00 40.38 129 VAL B CA 1
ATOM 3993 C C . VAL B 1 127 ? 273.147 228.637 273.989 1.00 40.38 129 VAL B C 1
ATOM 3994 O O . VAL B 1 127 ? 272.039 228.406 274.495 1.00 40.38 129 VAL B O 1
ATOM 3998 N N . PRO B 1 128 ? 274.271 228.216 274.575 1.00 40.07 130 PRO B N 1
ATOM 3999 C CA . PRO B 1 128 ? 274.205 227.516 275.865 1.00 40.07 130 PRO B CA 1
ATOM 4000 C C . PRO B 1 128 ? 273.991 228.435 277.053 1.00 40.07 130 PRO B C 1
ATOM 4001 O O . PRO B 1 128 ? 273.502 227.966 278.090 1.00 40.07 130 PRO B O 1
ATOM 4005 N N . ALA B 1 129 ? 274.337 229.713 276.942 1.00 41.27 131 ALA B N 1
ATOM 4006 C CA . ALA B 1 129 ? 274.189 230.653 278.041 1.00 41.27 131 ALA B CA 1
ATOM 4007 C C . ALA B 1 129 ? 274.046 232.056 277.471 1.00 41.27 131 ALA B C 1
ATOM 4008 O O . ALA B 1 129 ? 274.306 232.294 276.290 1.00 41.27 131 ALA B O 1
ATOM 4010 N N . MET B 1 130 ? 273.626 232.985 278.324 1.00 42.64 132 MET B N 1
ATOM 4011 C CA . MET B 1 130 ? 273.329 234.336 277.873 1.00 42.64 132 MET B CA 1
ATOM 4012 C C . MET B 1 130 ? 273.445 235.305 279.038 1.00 42.64 132 MET B C 1
ATOM 4013 O O . MET B 1 130 ? 273.232 234.937 280.196 1.00 42.64 132 MET B O 1
ATOM 4018 N N . TYR B 1 131 ? 273.785 236.551 278.716 1.00 38.71 133 TYR B N 1
ATOM 4019 C CA . TYR B 1 131 ? 273.751 237.645 279.673 1.00 38.71 133 TYR B CA 1
ATOM 4020 C C . TYR B 1 131 ? 273.536 238.947 278.917 1.00 38.71 133 TYR B C 1
ATOM 4021 O O . TYR B 1 131 ? 274.031 239.117 277.800 1.00 38.71 133 TYR B O 1
ATOM 4030 N N . VAL B 1 132 ? 272.786 239.860 279.528 1.00 34.51 134 VAL B N 1
ATOM 4031 C CA . VAL B 1 132 ? 272.544 241.187 278.975 1.00 34.51 134 VAL B CA 1
ATOM 4032 C C . VAL B 1 132 ? 273.094 242.210 279.957 1.00 34.51 134 VAL B C 1
ATOM 4033 O O . VAL B 1 132 ? 272.668 242.255 281.117 1.00 34.51 134 VAL B O 1
ATOM 4037 N N . ALA B 1 133 ? 274.027 243.033 279.494 1.00 32.17 135 ALA B N 1
ATOM 4038 C CA . ALA B 1 133 ? 274.726 243.985 280.340 1.00 32.17 135 ALA B CA 1
ATOM 4039 C C . ALA B 1 133 ? 274.330 245.413 279.992 1.00 32.17 135 ALA B C 1
ATOM 4040 O O . ALA B 1 133 ? 273.706 245.676 278.962 1.00 32.17 135 ALA B O 1
ATOM 4042 N N . ILE B 1 134 ? 274.703 246.335 280.873 1.00 33.77 136 ILE B N 1
ATOM 4043 C CA . ILE B 1 134 ? 274.466 247.761 280.681 1.00 33.77 136 ILE B CA 1
ATOM 4044 C C . ILE B 1 134 ? 275.755 248.389 280.173 1.00 33.77 136 ILE B C 1
ATOM 4045 O O . ILE B 1 134 ? 276.837 248.128 280.712 1.00 33.77 136 ILE B O 1
ATOM 4050 N N . GLN B 1 135 ? 275.640 249.219 279.134 1.00 33.11 137 GLN B N 1
ATOM 4051 C CA . GLN B 1 135 ? 276.817 249.679 278.406 1.00 33.11 137 GLN B CA 1
ATOM 4052 C C . GLN B 1 135 ? 277.709 250.589 279.245 1.00 33.11 137 GLN B C 1
ATOM 4053 O O . GLN B 1 135 ? 278.932 250.588 279.060 1.00 33.11 137 GLN B O 1
ATOM 4059 N N . ALA B 1 136 ? 277.135 251.367 280.164 1.00 32.85 138 ALA B N 1
ATOM 4060 C CA . ALA B 1 136 ? 277.955 252.271 280.967 1.00 32.85 138 ALA B CA 1
ATOM 4061 C C . ALA B 1 136 ? 278.819 251.508 281.965 1.00 32.85 138 ALA B C 1
ATOM 4062 O O . ALA B 1 136 ? 279.960 251.903 282.243 1.00 32.85 138 ALA B O 1
ATOM 4064 N N . VAL B 1 137 ? 278.295 250.412 282.512 1.00 29.58 139 VAL B N 1
ATOM 4065 C CA . VAL B 1 137 ? 279.094 249.580 283.407 1.00 29.58 139 VAL B CA 1
ATOM 4066 C C . VAL B 1 137 ? 280.285 249.000 282.661 1.00 29.58 139 VAL B C 1
ATOM 4067 O O . VAL B 1 137 ? 281.404 248.944 283.188 1.00 29.58 139 VAL B O 1
ATOM 4071 N N . LEU B 1 138 ? 280.068 248.564 281.420 1.00 28.63 140 LEU B N 1
ATOM 4072 C CA . LEU B 1 138 ? 281.175 248.064 280.612 1.00 28.63 140 LEU B CA 1
ATOM 4073 C C . LEU B 1 138 ? 282.156 249.173 280.260 1.00 28.63 140 LEU B C 1
ATOM 4074 O O . LEU B 1 138 ? 283.363 248.923 280.167 1.00 28.63 140 LEU B O 1
ATOM 4079 N N . SER B 1 139 ? 281.671 250.400 280.068 1.00 28.78 141 SER B N 1
ATOM 4080 C CA . SER B 1 139 ? 282.589 251.514 279.853 1.00 28.78 141 SER B CA 1
ATOM 4081 C C . SER B 1 139 ? 283.486 251.732 281.065 1.00 28.78 141 SER B C 1
ATOM 4082 O O . SER B 1 139 ? 284.692 251.962 280.922 1.00 28.78 141 SER B O 1
ATOM 4085 N N . LEU B 1 140 ? 282.916 251.661 282.271 1.00 29.63 142 LEU B N 1
ATOM 4086 C CA . LEU B 1 140 ? 283.748 251.759 283.470 1.00 29.63 142 LEU B CA 1
ATOM 4087 C C . LEU B 1 140 ? 284.726 250.596 283.569 1.00 29.63 142 LEU B C 1
ATOM 4088 O O . LEU B 1 140 ? 285.876 250.782 283.981 1.00 29.63 142 LEU B O 1
ATOM 4093 N N . TYR B 1 141 ? 284.285 249.386 283.217 1.00 30.01 143 TYR B N 1
ATOM 4094 C CA . TYR B 1 141 ? 285.188 248.240 283.237 1.00 30.01 143 TYR B CA 1
ATOM 4095 C C . TYR B 1 141 ? 286.377 248.466 282.313 1.00 30.01 143 TYR B C 1
ATOM 4096 O O . TYR B 1 141 ? 287.523 248.176 282.676 1.00 30.01 143 TYR B O 1
ATOM 4105 N N . ALA B 1 142 ? 286.122 248.988 281.114 1.00 31.02 144 ALA B N 1
ATOM 4106 C CA . ALA B 1 142 ? 287.200 249.277 280.177 1.00 31.02 144 ALA B CA 1
ATOM 4107 C C . ALA B 1 142 ? 288.081 250.426 280.640 1.00 31.02 144 ALA B C 1
ATOM 4108 O O . ALA B 1 142 ? 289.274 250.438 280.325 1.00 31.02 144 ALA B O 1
ATOM 4110 N N . SER B 1 143 ? 287.527 251.387 281.372 1.00 29.41 145 SER B N 1
ATOM 4111 C CA . SER B 1 143 ? 288.293 252.533 281.842 1.00 29.41 145 SER B CA 1
ATOM 4112 C C . SER B 1 143 ? 289.141 252.221 283.069 1.00 29.41 145 SER B C 1
ATOM 4113 O O . SER B 1 143 ? 289.944 253.066 283.477 1.00 29.41 145 SER B O 1
ATOM 4116 N N . GLY B 1 144 ? 288.992 251.040 283.655 1.00 28.23 146 GLY B N 1
ATOM 4117 C CA . GLY B 1 144 ? 289.735 250.698 284.854 1.00 28.23 146 GLY B CA 1
ATOM 4118 C C . GLY B 1 144 ? 289.359 251.511 286.073 1.00 28.23 146 GLY B C 1
ATOM 4119 O O . GLY B 1 144 ? 290.243 251.938 286.825 1.00 28.23 146 GLY B O 1
ATOM 4120 N N . ARG B 1 145 ? 288.066 251.739 286.287 1.00 31.62 147 ARG B N 1
ATOM 4121 C CA . ARG B 1 145 ? 287.587 252.484 287.440 1.00 31.62 147 ARG B CA 1
ATOM 4122 C C . ARG B 1 145 ? 286.379 251.774 288.028 1.00 31.62 147 ARG B C 1
ATOM 4123 O O . ARG B 1 145 ? 285.713 250.980 287.359 1.00 31.62 147 ARG B O 1
ATOM 4131 N N . THR B 1 146 ? 286.110 252.061 289.298 1.00 33.42 148 THR B N 1
ATOM 4132 C CA . THR B 1 146 ? 284.891 251.617 289.951 1.00 33.42 148 THR B CA 1
ATOM 4133 C C . THR B 1 146 ? 283.973 252.763 290.342 1.00 33.42 148 THR B C 1
ATOM 4134 O O . THR B 1 146 ? 282.819 252.509 290.703 1.00 33.42 148 THR B O 1
ATOM 4138 N N . THR B 1 147 ? 284.443 254.005 290.278 1.00 32.85 149 THR B N 1
ATOM 4139 C CA . THR B 1 147 ? 283.650 255.175 290.615 1.00 32.85 149 THR B CA 1
ATOM 4140 C C . THR B 1 147 ? 283.701 256.154 289.455 1.00 32.85 149 THR B C 1
ATOM 4141 O O . THR B 1 147 ? 284.784 256.458 288.945 1.00 32.85 149 THR B O 1
ATOM 4145 N N . GLY B 1 148 ? 282.543 256.637 289.038 1.00 31.33 150 GLY B N 1
ATOM 4146 C CA . GLY B 1 148 ? 282.478 257.630 287.987 1.00 31.33 150 GLY B CA 1
ATOM 4147 C C . GLY B 1 148 ? 281.124 257.644 287.325 1.00 31.33 150 GLY B C 1
ATOM 4148 O O . GLY B 1 148 ? 280.343 256.696 287.412 1.00 31.33 150 GLY B O 1
ATOM 4149 N N . ILE B 1 149 ? 280.845 258.751 286.645 1.00 29.33 151 ILE B N 1
ATOM 4150 C CA . ILE B 1 149 ? 279.621 258.927 285.873 1.00 29.33 151 ILE B CA 1
ATOM 4151 C C . ILE B 1 149 ? 279.979 258.844 284.397 1.00 29.33 151 ILE B C 1
ATOM 4152 O O . ILE B 1 149 ? 280.919 259.502 283.938 1.00 29.33 151 ILE B O 1
ATOM 4157 N N . VAL B 1 150 ? 279.245 258.017 283.658 1.00 28.48 152 VAL B N 1
ATOM 4158 C CA . VAL B 1 150 ? 279.560 257.699 282.271 1.00 28.48 152 VAL B CA 1
ATOM 4159 C C . VAL B 1 150 ? 278.564 258.402 281.364 1.00 28.48 152 VAL B C 1
ATOM 4160 O O . VAL B 1 150 ? 277.350 258.316 281.581 1.00 28.48 152 VAL B O 1
ATOM 4164 N N . LEU B 1 151 ? 279.075 259.094 280.353 1.00 29.22 153 LEU B N 1
ATOM 4165 C CA . LEU B 1 151 ? 278.260 259.722 279.318 1.00 29.22 153 LEU B CA 1
ATOM 4166 C C . LEU B 1 151 ? 278.475 258.926 278.034 1.00 29.22 153 LEU B C 1
ATOM 4167 O O .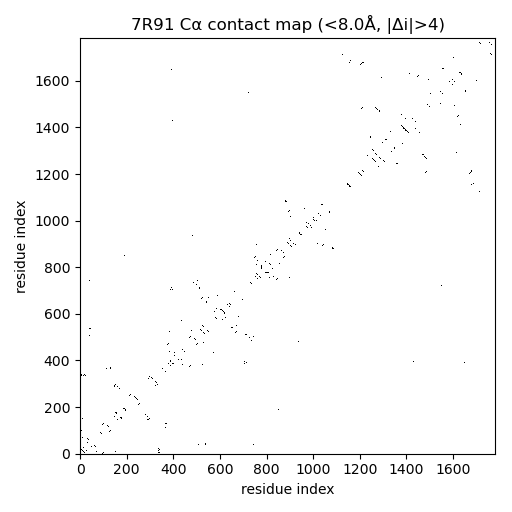 LEU B 1 151 ? 279.391 259.203 277.261 1.00 29.22 153 LEU B O 1
ATOM 4172 N N . ASP B 1 152 ? 277.629 257.924 277.819 1.00 27.98 154 ASP B N 1
ATOM 4173 C CA . ASP B 1 152 ? 277.699 257.110 276.617 1.00 27.98 154 ASP B CA 1
ATOM 4174 C C . ASP B 1 152 ? 276.802 257.707 275.542 1.00 27.98 154 ASP B C 1
ATOM 4175 O O . ASP B 1 152 ? 275.674 258.119 275.818 1.00 27.98 154 ASP B O 1
ATOM 4180 N N . SER B 1 153 ? 277.315 257.757 274.313 1.00 26.33 155 SER B N 1
ATOM 4181 C CA . SER B 1 153 ? 276.576 258.362 273.206 1.00 26.33 155 SER B CA 1
ATOM 4182 C C . SER B 1 153 ? 276.968 257.632 271.926 1.00 26.33 155 SER B C 1
ATOM 4183 O O . SER B 1 153 ? 278.034 257.892 271.363 1.00 26.33 155 SER B O 1
ATOM 4186 N N . GLY B 1 154 ? 276.104 256.729 271.475 1.00 25.79 156 GLY B N 1
ATOM 4187 C CA . GLY B 1 154 ? 276.310 256.054 270.210 1.00 25.79 156 GLY B CA 1
ATOM 4188 C C . GLY B 1 154 ? 275.689 256.841 269.080 1.00 25.79 156 GLY B C 1
ATOM 4189 O O . GLY B 1 154 ? 276.069 257.990 268.846 1.00 25.79 156 GLY B O 1
ATOM 4190 N N . ASP B 1 155 ? 274.744 256.246 268.358 1.00 26.68 157 ASP B N 1
ATOM 4191 C CA . ASP B 1 155 ? 273.910 257.014 267.452 1.00 26.68 157 ASP B CA 1
ATOM 4192 C C . ASP B 1 155 ? 272.422 256.770 267.654 1.00 26.68 157 ASP B C 1
ATOM 4193 O O . ASP B 1 155 ? 271.614 257.328 266.907 1.00 26.68 157 ASP B O 1
ATOM 4198 N N . GLY B 1 156 ? 272.038 255.954 268.629 1.00 27.21 158 GLY B N 1
ATOM 4199 C CA . GLY B 1 156 ? 270.644 255.838 268.995 1.00 27.21 158 GLY B CA 1
ATOM 4200 C C . GLY B 1 156 ? 270.251 256.717 270.164 1.00 27.21 158 GLY B C 1
ATOM 4201 O O . GLY B 1 156 ? 269.330 257.529 270.052 1.00 27.21 158 GLY B O 1
ATOM 4202 N N . VAL B 1 157 ? 270.951 256.575 271.292 1.00 24.86 159 VAL B N 1
ATOM 4203 C CA . VAL B 1 157 ? 270.586 257.246 272.533 1.00 24.86 159 VAL B CA 1
ATOM 4204 C C . VAL B 1 157 ? 271.831 257.800 273.210 1.00 24.86 159 VAL B C 1
ATOM 4205 O O . VAL B 1 157 ? 272.960 257.424 272.898 1.00 24.86 159 VAL B O 1
ATOM 4209 N N . THR B 1 158 ? 271.598 258.714 274.150 1.00 25.20 160 THR B N 1
ATOM 4210 C CA . THR B 1 158 ? 272.624 259.245 275.034 1.00 25.20 160 THR B CA 1
ATOM 4211 C C . THR B 1 158 ? 272.141 259.092 276.467 1.00 25.20 160 THR B C 1
ATOM 4212 O O . THR B 1 158 ? 271.058 259.575 276.808 1.00 25.20 160 THR B O 1
ATOM 4216 N N . HIS B 1 159 ? 272.936 258.430 277.307 1.00 28.18 161 HIS B N 1
ATOM 4217 C CA . HIS B 1 159 ? 272.523 258.178 278.679 1.00 28.18 161 HIS B CA 1
ATOM 4218 C C . HIS B 1 159 ? 273.670 258.463 279.639 1.00 28.18 161 HIS B C 1
ATOM 4219 O O . HIS B 1 159 ? 274.846 258.389 279.281 1.00 28.18 161 HIS B O 1
ATOM 4226 N N . ASN B 1 160 ? 273.295 258.802 280.871 1.00 28.43 162 ASN B N 1
ATOM 4227 C CA . ASN B 1 160 ? 274.225 259.040 281.968 1.00 28.43 162 ASN B CA 1
ATOM 4228 C C . ASN B 1 160 ? 273.969 258.010 283.057 1.00 28.43 162 ASN B C 1
ATOM 4229 O O . ASN B 1 160 ? 272.817 257.775 283.429 1.00 28.43 162 ASN B O 1
ATOM 4234 N N . VAL B 1 161 ? 275.034 257.396 283.562 1.00 28.28 163 VAL B N 1
ATOM 4235 C CA . VAL B 1 161 ? 274.915 256.426 284.647 1.00 28.28 163 VAL B CA 1
ATOM 4236 C C . VAL B 1 161 ? 275.961 256.734 285.712 1.00 28.28 163 VAL B C 1
ATOM 4237 O O . VAL B 1 161 ? 277.155 256.500 285.487 1.00 28.28 163 VAL B O 1
ATOM 4241 N N . PRO B 1 162 ? 275.569 257.262 286.872 1.00 27.82 164 PRO B N 1
ATOM 4242 C CA . PRO B 1 162 ? 276.546 257.491 287.943 1.00 27.82 164 PRO B CA 1
ATOM 4243 C C . PRO B 1 162 ? 276.759 256.255 288.803 1.00 27.82 164 PRO B C 1
ATOM 4244 O O . PRO B 1 162 ? 275.797 255.671 289.307 1.00 27.82 164 PRO B O 1
ATOM 4248 N N . ILE B 1 163 ? 278.015 255.848 288.973 1.00 29.73 165 ILE B N 1
ATOM 4249 C CA . ILE B 1 163 ? 278.369 254.662 289.743 1.00 29.73 165 ILE B CA 1
ATOM 4250 C C . ILE B 1 163 ? 279.454 255.040 290.740 1.00 29.73 165 ILE B C 1
ATOM 4251 O O . ILE B 1 163 ? 280.409 255.738 290.385 1.00 29.73 165 ILE B O 1
ATOM 4256 N N . TYR B 1 164 ? 279.300 254.594 291.985 1.00 33.95 166 TYR B N 1
ATOM 4257 C CA . TYR B 1 164 ? 280.241 254.896 293.056 1.00 33.95 166 TYR B CA 1
ATOM 4258 C C . TYR B 1 164 ? 280.646 253.603 293.745 1.00 33.95 166 TYR B C 1
ATOM 4259 O O . TYR B 1 164 ? 279.801 252.933 294.348 1.00 33.95 166 TYR B O 1
ATOM 4268 N N . GLU B 1 165 ? 281.934 253.265 293.664 1.00 35.79 167 GLU B N 1
ATOM 4269 C CA . GLU B 1 165 ? 282.489 252.071 294.306 1.00 35.79 167 GLU B CA 1
ATOM 4270 C C . GLU B 1 165 ? 281.737 250.812 293.888 1.00 35.79 167 GLU B C 1
ATOM 4271 O O . GLU B 1 165 ? 281.522 249.897 294.686 1.00 35.79 167 GLU B O 1
ATOM 4277 N N . GLY B 1 166 ? 281.340 250.759 292.621 1.00 30.13 168 GLY B N 1
ATOM 4278 C CA . GLY B 1 166 ? 280.622 249.611 292.110 1.00 30.13 168 GLY B CA 1
ATOM 4279 C C . GLY B 1 166 ? 279.144 249.584 292.418 1.00 30.13 168 GLY B C 1
ATOM 4280 O O . GLY B 1 166 ? 278.490 248.577 292.129 1.00 30.13 168 GLY B O 1
ATOM 4281 N N . TYR B 1 167 ? 278.599 250.647 292.998 1.00 30.87 169 TYR B N 1
ATOM 4282 C CA . TYR B 1 167 ? 277.181 250.739 293.308 1.00 30.87 169 TYR B CA 1
ATOM 4283 C C . TYR B 1 167 ? 276.537 251.780 292.407 1.00 30.87 169 TYR B C 1
ATOM 4284 O O . TYR B 1 167 ? 276.983 252.931 292.366 1.00 30.87 169 TYR B O 1
ATOM 4293 N N . ALA B 1 168 ? 275.492 251.377 291.694 1.00 31.98 170 ALA B N 1
ATOM 4294 C CA . ALA B 1 168 ? 274.787 252.270 290.790 1.00 31.98 170 ALA B CA 1
ATOM 4295 C C . ALA B 1 168 ? 273.608 252.925 291.494 1.00 31.98 170 ALA B C 1
ATOM 4296 O O . ALA B 1 168 ? 272.977 252.335 292.374 1.00 31.98 170 ALA B O 1
ATOM 4298 N N . LEU B 1 169 ? 273.317 254.163 291.094 1.00 31.74 171 LEU B N 1
ATOM 4299 C CA . LEU B 1 169 ? 272.177 254.918 291.602 1.00 31.74 171 LEU B CA 1
ATOM 4300 C C . LEU B 1 169 ? 271.127 254.981 290.500 1.00 31.74 171 LEU B C 1
ATOM 4301 O O . LEU B 1 169 ? 271.148 255.900 289.668 1.00 31.74 171 LEU B O 1
ATOM 4306 N N . PRO B 1 170 ? 270.196 254.026 290.443 1.00 32.73 172 PRO B N 1
ATOM 4307 C CA . PRO B 1 170 ? 269.260 253.977 289.308 1.00 32.73 172 PRO B CA 1
ATOM 4308 C C . PRO B 1 170 ? 268.357 255.189 289.197 1.00 32.73 172 PRO B C 1
ATOM 4309 O O . PRO B 1 170 ? 267.885 255.485 288.092 1.00 32.73 172 PRO B O 1
ATOM 4313 N N . HIS B 1 171 ? 268.095 255.901 290.293 1.00 32.81 173 HIS B N 1
ATOM 4314 C CA . HIS B 1 171 ? 267.205 257.051 290.222 1.00 32.81 173 HIS B CA 1
ATOM 4315 C C . HIS B 1 171 ? 267.858 258.251 289.554 1.00 32.81 173 HIS B C 1
ATOM 4316 O O . HIS B 1 171 ? 267.151 259.187 289.169 1.00 32.81 173 HIS B O 1
ATOM 4323 N N . ALA B 1 172 ? 269.180 258.245 289.406 1.00 29.66 174 ALA B N 1
ATOM 4324 C CA . ALA B 1 172 ? 269.903 259.339 288.776 1.00 29.66 174 ALA B CA 1
ATOM 4325 C C . ALA B 1 172 ? 270.302 259.030 287.341 1.00 29.66 174 ALA B C 1
ATOM 4326 O O . ALA B 1 172 ? 271.119 259.753 286.766 1.00 29.66 174 ALA B O 1
ATOM 4328 N N . ILE B 1 173 ? 269.751 257.973 286.754 1.00 29.51 175 ILE B N 1
ATOM 4329 C CA . ILE B 1 173 ? 270.089 257.592 285.388 1.00 29.51 175 ILE B CA 1
ATOM 4330 C C . ILE B 1 173 ? 269.277 258.439 284.419 1.00 29.51 175 ILE B C 1
ATOM 4331 O O . ILE B 1 173 ? 268.045 258.487 284.501 1.00 29.51 175 ILE B O 1
ATOM 4336 N N . MET B 1 174 ? 269.964 259.108 283.502 1.00 28.94 176 MET B N 1
ATOM 4337 C CA . MET B 1 174 ? 269.338 259.940 282.487 1.00 28.94 176 MET B CA 1
ATOM 4338 C C . MET B 1 174 ? 269.322 259.214 281.149 1.00 28.94 176 MET B C 1
ATOM 4339 O O . MET B 1 174 ? 269.991 258.198 280.954 1.00 28.94 176 MET B O 1
ATOM 4344 N N . ARG B 1 175 ? 268.541 259.755 280.218 1.00 28.29 177 ARG B N 1
ATOM 4345 C CA . ARG B 1 175 ? 268.432 259.184 278.883 1.00 28.29 177 ARG B CA 1
ATOM 4346 C C . ARG B 1 175 ? 267.960 260.265 277.927 1.00 28.29 177 ARG B C 1
ATOM 4347 O O . ARG B 1 175 ? 267.013 260.993 278.233 1.00 28.29 177 ARG B O 1
ATOM 4355 N N . LEU B 1 176 ? 268.617 260.367 276.776 1.00 27.16 178 LEU B N 1
ATOM 4356 C CA . LEU B 1 176 ? 268.207 261.271 275.715 1.00 27.16 178 LEU B CA 1
ATOM 4357 C C . LEU B 1 176 ? 268.109 260.503 274.408 1.00 27.16 178 LEU B C 1
ATOM 4358 O O . LEU B 1 176 ? 268.981 259.694 274.089 1.00 27.16 178 LEU B O 1
ATOM 4363 N N . ASP B 1 177 ? 267.044 260.759 273.657 1.00 31.71 179 ASP B N 1
ATOM 4364 C CA . ASP B 1 177 ? 266.912 260.209 272.310 1.00 31.71 179 ASP B CA 1
ATOM 4365 C C . ASP B 1 177 ? 267.489 261.170 271.277 1.00 31.71 179 ASP B C 1
ATOM 4366 O O . ASP B 1 177 ? 266.853 261.524 270.287 1.00 31.71 179 ASP B O 1
ATOM 4371 N N . LEU B 1 178 ? 268.723 261.599 271.524 1.00 26.42 180 LEU B N 1
ATOM 4372 C CA . LEU B 1 178 ? 269.439 262.514 270.647 1.00 26.42 180 LEU B CA 1
ATOM 4373 C C . LEU B 1 178 ? 270.873 262.027 270.549 1.00 26.42 180 LEU B C 1
ATOM 4374 O O . LEU B 1 178 ? 271.591 262.000 271.552 1.00 26.42 180 LEU B O 1
ATOM 4379 N N . ALA B 1 179 ? 271.285 261.636 269.349 1.00 25.31 181 ALA B N 1
ATOM 4380 C CA . ALA B 1 179 ? 272.566 260.974 269.159 1.00 25.31 181 ALA B CA 1
ATOM 4381 C C . ALA B 1 179 ? 272.982 261.146 267.700 1.00 25.31 181 ALA B C 1
ATOM 4382 O O . ALA B 1 179 ? 272.474 262.029 267.002 1.00 25.31 181 ALA B O 1
ATOM 4384 N N . GLY B 1 180 ? 273.922 260.312 267.251 1.00 24.99 182 GLY B N 1
ATOM 4385 C CA . GLY B 1 180 ? 274.557 260.528 265.958 1.00 24.99 182 GLY B CA 1
ATOM 4386 C C . GLY B 1 180 ? 273.594 260.545 264.785 1.00 24.99 182 GLY B C 1
ATOM 4387 O O . GLY B 1 180 ? 273.797 261.286 263.823 1.00 24.99 182 GLY B O 1
ATOM 4388 N N . ARG B 1 181 ? 272.553 259.711 264.830 1.00 27.47 183 ARG B N 1
ATOM 4389 C CA . ARG B 1 181 ? 271.598 259.675 263.725 1.00 27.47 183 ARG B CA 1
ATOM 4390 C C . ARG B 1 181 ? 270.872 261.010 263.576 1.00 27.47 183 ARG B C 1
ATOM 4391 O O . ARG B 1 181 ? 270.673 261.501 262.456 1.00 27.47 183 ARG B O 1
ATOM 4399 N N . ASP B 1 182 ? 270.481 261.619 264.696 1.00 26.97 184 ASP B N 1
ATOM 4400 C CA . ASP B 1 182 ? 269.866 262.939 264.644 1.00 26.97 184 ASP B CA 1
ATOM 4401 C C . ASP B 1 182 ? 270.849 263.986 264.140 1.00 26.97 184 ASP B C 1
ATOM 4402 O O . ASP B 1 182 ? 270.460 264.925 263.439 1.00 26.97 184 ASP B O 1
ATOM 4407 N N . LEU B 1 183 ? 272.128 263.848 264.492 1.00 25.56 185 LEU B N 1
ATOM 4408 C CA . LEU B 1 183 ? 273.133 264.767 263.972 1.00 25.56 185 LEU B CA 1
ATOM 4409 C C . LEU B 1 183 ? 273.270 264.637 262.461 1.00 25.56 185 LEU B C 1
ATOM 4410 O O . LEU B 1 183 ? 273.405 265.640 261.755 1.00 25.56 185 LEU B O 1
ATOM 4415 N N . THR B 1 184 ? 273.241 263.406 261.950 1.00 23.44 186 THR B N 1
ATOM 4416 C CA . THR B 1 184 ? 273.295 263.197 260.508 1.00 23.44 186 THR B CA 1
ATOM 4417 C C . THR B 1 184 ? 272.085 263.812 259.821 1.00 23.44 186 THR B C 1
ATOM 4418 O O . THR B 1 184 ? 272.217 264.457 258.775 1.00 23.44 186 THR B O 1
ATOM 4422 N N . ASP B 1 185 ? 270.897 263.632 260.402 1.00 22.72 187 ASP B N 1
ATOM 4423 C CA . ASP B 1 185 ? 269.698 264.220 259.813 1.00 22.72 187 ASP B CA 1
ATOM 4424 C C . ASP B 1 185 ? 269.760 265.745 259.822 1.00 22.72 187 ASP B C 1
ATOM 4425 O O . ASP B 1 185 ? 269.380 266.396 258.842 1.00 22.72 187 ASP B O 1
ATOM 4430 N N . TYR B 1 186 ? 270.240 266.335 260.919 1.00 24.47 188 TYR B N 1
ATOM 4431 C CA . TYR B 1 186 ? 270.333 267.790 260.990 1.00 24.47 188 TYR B CA 1
ATOM 4432 C C . TYR B 1 186 ? 271.365 268.332 260.007 1.00 24.47 188 TYR B C 1
ATOM 4433 O O . TYR B 1 186 ? 271.152 269.385 259.395 1.00 24.47 188 TYR B O 1
ATOM 4442 N N . LEU B 1 187 ? 272.497 267.643 259.857 1.00 24.08 189 LEU B N 1
ATOM 4443 C CA . LEU B 1 187 ? 273.477 268.056 258.859 1.00 24.08 189 LEU B CA 1
ATOM 4444 C C . LEU B 1 187 ? 272.905 267.949 257.455 1.00 24.08 189 LEU B C 1
ATOM 4445 O O . LEU B 1 187 ? 273.140 268.824 256.614 1.00 24.08 189 LEU B O 1
ATOM 4450 N N . MET B 1 188 ? 272.148 266.888 257.183 1.00 23.14 190 MET B N 1
ATOM 4451 C CA . MET B 1 188 ? 271.490 266.758 255.890 1.00 23.14 190 MET B CA 1
ATOM 4452 C C . MET B 1 188 ? 270.532 267.915 255.647 1.00 23.14 190 MET B C 1
ATOM 4453 O O . MET B 1 188 ? 270.437 268.430 254.527 1.00 23.14 190 MET B O 1
ATOM 4458 N N . LYS B 1 189 ? 269.807 268.329 256.687 1.00 22.55 191 LYS B N 1
ATOM 4459 C CA . LYS B 1 189 ? 268.871 269.438 256.548 1.00 22.55 191 LYS B CA 1
ATOM 4460 C C . LYS B 1 189 ? 269.594 270.754 256.284 1.00 22.55 191 LYS B C 1
ATOM 4461 O O . LYS B 1 189 ? 269.189 271.529 255.413 1.00 22.55 191 LYS B O 1
ATOM 4467 N N . ILE B 1 190 ? 270.669 271.030 257.032 1.00 24.44 192 ILE B N 1
ATOM 4468 C CA . ILE B 1 190 ? 271.354 272.315 256.906 1.00 24.44 192 ILE B CA 1
ATOM 4469 C C . ILE B 1 190 ? 272.332 272.350 255.742 1.00 24.44 192 ILE B C 1
ATOM 4470 O O . ILE B 1 190 ? 272.887 273.416 255.446 1.00 24.44 192 ILE B O 1
ATOM 4475 N N . LEU B 1 191 ? 272.574 271.222 255.077 1.00 24.16 193 LEU B N 1
ATOM 4476 C CA . LEU B 1 191 ? 273.371 271.244 253.859 1.00 24.16 193 LEU B CA 1
ATOM 4477 C C . LEU B 1 191 ? 272.602 271.783 252.661 1.00 24.16 193 LEU B C 1
ATOM 4478 O O . LEU B 1 191 ? 273.215 272.056 251.626 1.00 24.16 193 LEU B O 1
ATOM 4483 N N . THR B 1 192 ? 271.283 271.938 252.775 1.00 24.28 194 THR B N 1
ATOM 4484 C CA . THR B 1 192 ? 270.485 272.501 251.694 1.00 24.28 194 THR B CA 1
ATOM 4485 C C . THR B 1 192 ? 270.646 274.006 251.568 1.00 24.28 194 THR B C 1
ATOM 4486 O O . THR B 1 192 ? 270.262 274.565 250.536 1.00 24.28 194 THR B O 1
ATOM 4490 N N . GLU B 1 193 ? 271.196 274.675 252.583 1.00 28.11 195 GLU B N 1
ATOM 4491 C CA . GLU B 1 193 ? 271.393 276.115 252.506 1.00 28.11 195 GLU B CA 1
ATOM 4492 C C . GLU B 1 193 ? 272.430 276.505 251.465 1.00 28.11 195 GLU B C 1
ATOM 4493 O O . GLU B 1 193 ? 272.385 277.628 250.957 1.00 28.11 195 GLU B O 1
ATOM 4499 N N . ARG B 1 194 ? 273.365 275.615 251.146 1.00 29.95 196 ARG B N 1
ATOM 4500 C CA . ARG B 1 194 ? 274.341 275.856 250.096 1.00 29.95 196 ARG B CA 1
ATOM 4501 C C . ARG B 1 194 ? 273.964 275.180 248.786 1.00 29.95 196 ARG B C 1
ATOM 4502 O O . ARG B 1 194 ? 274.748 275.215 247.834 1.00 29.95 196 ARG B O 1
ATOM 4510 N N . GLY B 1 195 ? 272.786 274.570 248.716 1.00 27.78 197 GLY B N 1
ATOM 4511 C CA . GLY B 1 195 ? 272.314 273.979 247.485 1.00 27.78 197 GLY B CA 1
ATOM 4512 C C . GLY B 1 195 ? 272.647 272.522 247.284 1.00 27.78 197 GLY B C 1
ATOM 4513 O O . GLY B 1 195 ? 272.524 272.025 246.160 1.00 27.78 197 GLY B O 1
ATOM 4514 N N . TYR B 1 196 ? 273.067 271.818 248.330 1.00 27.42 198 TYR B N 1
ATOM 4515 C CA . TYR B 1 196 ? 273.387 270.401 248.244 1.00 27.42 198 TYR B CA 1
ATOM 4516 C C . TYR B 1 196 ? 272.179 269.595 248.704 1.00 27.42 198 TYR B C 1
ATOM 4517 O O . TYR B 1 196 ? 271.693 269.784 249.822 1.00 27.42 198 TYR B O 1
ATOM 4526 N N . SER B 1 197 ? 271.699 268.704 247.844 1.00 26.52 199 SER B N 1
ATOM 4527 C CA . SER B 1 197 ? 270.500 267.917 248.114 1.00 26.52 199 SER B CA 1
ATOM 4528 C C . SER B 1 197 ? 270.895 266.456 248.279 1.00 26.52 199 SER B C 1
ATOM 4529 O O . SER B 1 197 ? 271.346 265.817 247.324 1.00 26.52 199 SER B O 1
ATOM 4532 N N . PHE B 1 198 ? 270.728 265.936 249.491 1.00 25.65 200 PHE B N 1
ATOM 4533 C CA . PHE B 1 198 ? 270.906 264.520 249.793 1.00 25.65 200 PHE B CA 1
ATOM 4534 C C . PHE B 1 198 ? 269.569 264.003 250.304 1.00 25.65 200 PHE B C 1
ATOM 4535 O O . PHE B 1 198 ? 269.104 264.422 251.368 1.00 25.65 200 PHE B O 1
ATOM 4543 N N . VAL B 1 199 ? 268.949 263.098 249.547 1.00 26.46 201 VAL B N 1
ATOM 4544 C CA . VAL B 1 199 ? 267.577 262.670 249.787 1.00 26.46 201 VAL B CA 1
ATOM 4545 C C . VAL B 1 199 ? 267.505 261.195 250.165 1.00 26.46 201 VAL B C 1
ATOM 4546 O O . VAL B 1 199 ? 266.958 260.836 251.211 1.00 26.46 201 VAL B O 1
ATOM 4550 N N . THR B 1 200 ? 268.057 260.325 249.322 1.00 26.22 202 THR B N 1
ATOM 4551 C CA . THR B 1 200 ? 267.873 258.893 249.486 1.00 26.22 202 THR B CA 1
ATOM 4552 C C . THR B 1 200 ? 268.638 258.380 250.706 1.00 26.22 202 THR B C 1
ATOM 4553 O O . THR B 1 200 ? 269.420 259.095 251.335 1.00 26.22 202 THR B O 1
ATOM 4557 N N . THR B 1 201 ? 268.384 257.115 251.044 1.00 25.30 203 THR B N 1
ATOM 4558 C CA . THR B 1 201 ? 269.082 256.490 252.161 1.00 25.30 203 THR B CA 1
ATOM 4559 C C . THR B 1 201 ? 270.546 256.237 251.835 1.00 25.30 203 THR B C 1
ATOM 4560 O O . THR B 1 201 ? 271.376 256.143 252.746 1.00 25.30 203 THR B O 1
ATOM 4564 N N . ALA B 1 202 ? 270.882 256.115 250.549 1.00 25.45 204 ALA B N 1
ATOM 4565 C CA . ALA B 1 202 ? 272.272 255.919 250.162 1.00 25.45 204 ALA B CA 1
ATOM 4566 C C . ALA B 1 202 ? 273.086 257.194 250.324 1.00 25.45 204 ALA B C 1
ATOM 4567 O O . ALA B 1 202 ? 274.298 257.127 250.543 1.00 25.45 204 ALA B O 1
ATOM 4569 N N . GLU B 1 203 ? 272.447 258.358 250.210 1.00 26.88 205 GLU B N 1
ATOM 4570 C CA . GLU B 1 203 ? 273.126 259.622 250.462 1.00 26.88 205 GLU B CA 1
ATOM 4571 C C . GLU B 1 203 ? 273.218 259.945 251.946 1.00 26.88 205 GLU B C 1
ATOM 4572 O O . GLU B 1 203 ? 274.033 260.791 252.337 1.00 26.88 205 GLU B O 1
ATOM 4578 N N . ARG B 1 204 ? 272.412 259.283 252.779 1.00 28.76 206 ARG B N 1
ATOM 4579 C CA . ARG B 1 204 ? 272.573 259.417 254.222 1.00 28.76 206 ARG B CA 1
ATOM 4580 C C . ARG B 1 204 ? 273.947 258.933 254.658 1.00 28.76 206 ARG B C 1
ATOM 4581 O O . ARG B 1 204 ? 274.560 259.513 255.556 1.00 28.76 206 ARG B O 1
ATOM 4589 N N . GLU B 1 205 ? 274.449 257.871 254.027 1.00 26.83 207 GLU B N 1
ATOM 4590 C CA . GLU B 1 205 ? 275.783 257.376 254.345 1.00 26.83 207 GLU B CA 1
ATOM 4591 C C . GLU B 1 205 ? 276.861 258.377 253.946 1.00 26.83 207 GLU B C 1
ATOM 4592 O O . GLU B 1 205 ? 277.854 258.549 254.661 1.00 26.83 207 GLU B O 1
ATOM 4598 N N . ILE B 1 206 ? 276.683 259.049 252.806 1.00 24.97 208 ILE B N 1
ATOM 4599 C CA . ILE B 1 206 ? 277.636 260.075 252.392 1.00 24.97 208 ILE B CA 1
ATOM 4600 C C . ILE B 1 206 ? 277.631 261.237 253.376 1.00 24.97 208 ILE B C 1
ATOM 4601 O O . ILE B 1 206 ? 278.688 261.763 253.748 1.00 24.97 208 ILE B O 1
ATOM 4606 N N . VAL B 1 207 ? 276.442 261.659 253.812 1.00 24.38 209 VAL B N 1
ATOM 4607 C CA . VAL B 1 207 ? 276.355 262.729 254.803 1.00 24.38 209 VAL B CA 1
ATOM 4608 C C . VAL B 1 207 ? 276.993 262.295 256.120 1.00 24.38 209 VAL B C 1
ATOM 4609 O O . VAL B 1 207 ? 277.645 263.094 256.801 1.00 24.38 209 VAL B O 1
ATOM 4613 N N . ARG B 1 208 ? 276.813 261.030 256.500 1.00 26.25 210 ARG B N 1
ATOM 4614 C CA . ARG B 1 208 ? 277.437 260.523 257.718 1.00 26.25 210 ARG B CA 1
ATOM 4615 C C . ARG B 1 208 ? 278.955 260.550 257.613 1.00 26.25 210 ARG B C 1
ATOM 4616 O O . ARG B 1 208 ? 279.648 260.897 258.577 1.00 26.25 210 ARG B O 1
ATOM 4624 N N . ASP B 1 209 ? 279.492 260.180 256.450 1.00 27.75 211 ASP B N 1
ATOM 4625 C CA . ASP B 1 209 ? 280.936 260.257 256.246 1.00 27.75 211 ASP B CA 1
ATOM 4626 C C . ASP B 1 209 ? 281.429 261.697 256.316 1.00 27.75 211 ASP B C 1
ATOM 4627 O O . ASP B 1 209 ? 282.489 261.972 256.892 1.00 27.75 211 ASP B O 1
ATOM 4632 N N . ILE B 1 210 ? 280.677 262.631 255.727 1.00 26.07 212 ILE B N 1
ATOM 4633 C CA . ILE B 1 210 ? 281.039 264.046 255.818 1.00 26.07 212 ILE B CA 1
ATOM 4634 C C . ILE B 1 210 ? 281.078 264.488 257.274 1.00 26.07 212 ILE B C 1
ATOM 4635 O O . ILE B 1 210 ? 282.008 265.181 257.707 1.00 26.07 212 ILE B O 1
ATOM 4640 N N . LYS B 1 211 ? 280.066 264.094 258.049 1.00 26.49 213 LYS B N 1
ATOM 4641 C CA . LYS B 1 211 ? 280.004 264.469 259.457 1.00 26.49 213 LYS B CA 1
ATOM 4642 C C . LYS B 1 211 ? 281.176 263.894 260.238 1.00 26.49 213 LYS B C 1
ATOM 4643 O O . LYS B 1 211 ? 281.763 264.575 261.085 1.00 26.49 213 LYS B O 1
ATOM 4649 N N . GLU B 1 212 ? 281.531 262.636 259.969 1.00 28.26 214 GLU B N 1
ATOM 4650 C CA . GLU B 1 212 ? 282.656 262.028 260.665 1.00 28.26 214 GLU B CA 1
ATOM 4651 C C . GLU B 1 212 ? 283.974 262.701 260.307 1.00 28.26 214 GLU B C 1
ATOM 4652 O O . GLU B 1 212 ? 284.832 262.878 261.179 1.00 28.26 214 GLU B O 1
ATOM 4658 N N . LYS B 1 213 ? 284.160 263.079 259.043 1.00 33.42 215 LYS B N 1
ATOM 4659 C CA . LYS B 1 213 ? 285.455 263.595 258.617 1.00 33.42 215 LYS B CA 1
ATOM 4660 C C . LYS B 1 213 ? 285.658 265.072 258.937 1.00 33.42 215 LYS B C 1
ATOM 4661 O O . LYS B 1 213 ? 286.765 265.465 259.322 1.00 33.42 215 LYS B O 1
ATOM 4667 N N . LEU B 1 214 ? 284.627 265.909 258.793 1.00 30.23 216 LEU B N 1
ATOM 4668 C CA . LEU B 1 214 ? 284.831 267.351 258.837 1.00 30.23 216 LEU B CA 1
ATOM 4669 C C . LEU B 1 214 ? 284.282 268.045 260.076 1.00 30.23 216 LEU B C 1
ATOM 4670 O O . LEU B 1 214 ? 284.814 269.092 260.452 1.00 30.23 216 LEU B O 1
ATOM 4675 N N . CYS B 1 215 ? 283.250 267.506 260.714 1.00 29.97 217 CYS B N 1
ATOM 4676 C CA . CYS B 1 215 ? 282.597 268.214 261.804 1.00 29.97 217 CYS B CA 1
ATOM 4677 C C . CYS B 1 215 ? 283.446 268.205 263.070 1.00 29.97 217 CYS B C 1
ATOM 4678 O O . CYS B 1 215 ? 284.195 267.262 263.338 1.00 29.97 217 CYS B O 1
ATOM 4681 N N . TYR B 1 216 ? 283.315 269.273 263.853 1.00 31.41 218 TYR B N 1
ATOM 4682 C CA . TYR B 1 216 ? 284.024 269.410 265.119 1.00 31.41 218 TYR B CA 1
ATOM 4683 C C . TYR B 1 216 ? 283.173 270.257 266.055 1.00 31.41 218 TYR B C 1
ATOM 4684 O O . TYR B 1 216 ? 282.172 270.847 265.647 1.00 31.41 218 TYR B O 1
ATOM 4693 N N . VAL B 1 217 ? 283.584 270.309 267.320 1.00 31.08 219 VAL B N 1
ATOM 4694 C CA . VAL B 1 217 ? 282.874 271.052 268.356 1.00 31.08 219 VAL B CA 1
ATOM 4695 C C . VAL B 1 217 ? 283.656 272.322 268.662 1.00 31.08 219 VAL B C 1
ATOM 4696 O O . VAL B 1 217 ? 284.860 272.266 268.931 1.00 31.08 219 VAL B O 1
ATOM 4700 N N . ALA B 1 218 ? 282.970 273.459 268.618 1.00 36.70 220 ALA B N 1
ATOM 4701 C CA . ALA B 1 218 ? 283.596 274.738 268.916 1.00 36.70 220 ALA B CA 1
ATOM 4702 C C . ALA B 1 218 ? 283.633 274.972 270.420 1.00 36.70 220 ALA B C 1
ATOM 4703 O O . ALA B 1 218 ? 282.694 274.626 271.139 1.00 36.70 220 ALA B O 1
ATOM 4705 N N . LEU B 1 219 ? 284.731 275.568 270.891 1.00 38.89 221 LEU B N 1
ATOM 4706 C CA . LEU B 1 219 ? 284.860 275.868 272.314 1.00 38.89 221 LEU B CA 1
ATOM 4707 C C . LEU B 1 219 ? 283.791 276.855 272.760 1.00 38.89 221 LEU B C 1
ATOM 4708 O O . LEU B 1 219 ? 283.199 276.708 273.835 1.00 38.89 221 LEU B O 1
ATOM 4713 N N . ASP B 1 220 ? 283.533 277.873 271.946 1.00 45.29 222 ASP B N 1
ATOM 4714 C CA . ASP B 1 220 ? 282.442 278.810 272.165 1.00 45.29 222 ASP B CA 1
ATOM 4715 C C . ASP B 1 220 ? 281.741 279.092 270.842 1.00 45.29 222 ASP B C 1
ATOM 4716 O O . ASP B 1 220 ? 282.393 279.276 269.812 1.00 45.29 222 ASP B O 1
ATOM 4721 N N . PHE B 1 221 ? 280.408 279.083 270.870 1.00 39.27 223 PHE B N 1
ATOM 4722 C CA . PHE B 1 221 ? 279.645 279.049 269.629 1.00 39.27 223 PHE B CA 1
ATOM 4723 C C . PHE B 1 221 ? 279.575 280.419 268.963 1.00 39.27 223 PHE B C 1
ATOM 4724 O O . PHE B 1 221 ? 279.736 280.527 267.742 1.00 39.27 223 PHE B O 1
ATOM 4732 N N . GLU B 1 222 ? 279.339 281.476 269.745 1.00 47.70 224 GLU B N 1
ATOM 4733 C CA . GLU B 1 222 ? 279.052 282.781 269.156 1.00 47.70 224 GLU B CA 1
ATOM 4734 C C . GLU B 1 222 ? 280.282 283.383 268.487 1.00 47.70 224 GLU B C 1
ATOM 4735 O O . GLU B 1 222 ? 280.207 283.868 267.351 1.00 47.70 224 GLU B O 1
ATOM 4741 N N . ASN B 1 223 ? 281.423 283.377 269.176 1.00 49.84 225 ASN B N 1
ATOM 4742 C CA . ASN B 1 223 ? 282.640 283.894 268.557 1.00 49.84 225 ASN B CA 1
ATOM 4743 C C . ASN B 1 223 ? 283.107 283.015 267.406 1.00 49.84 225 ASN B C 1
ATOM 4744 O O . ASN B 1 223 ? 283.684 283.527 266.440 1.00 49.84 225 ASN B O 1
ATOM 4749 N N . GLU B 1 224 ? 282.859 281.706 267.470 1.00 47.01 226 GLU B N 1
ATOM 4750 C CA . GLU B 1 224 ? 283.160 280.855 266.325 1.00 47.01 226 GLU B CA 1
ATOM 4751 C C . GLU B 1 224 ? 282.320 281.243 265.115 1.00 47.01 226 GLU B C 1
ATOM 4752 O O . GLU B 1 224 ? 282.832 281.303 263.990 1.00 47.01 226 GLU B O 1
ATOM 4758 N N . MET B 1 225 ? 281.029 281.511 265.324 1.00 46.64 227 MET B N 1
ATOM 4759 C CA . MET B 1 225 ? 280.181 281.946 264.218 1.00 46.64 227 MET B CA 1
ATOM 4760 C C . MET B 1 225 ? 280.634 283.294 263.677 1.00 46.64 227 MET B C 1
ATOM 4761 O O . MET B 1 225 ? 280.630 283.516 262.460 1.00 46.64 227 MET B O 1
ATOM 4766 N N . ALA B 1 226 ? 281.023 284.210 264.566 1.00 53.02 228 ALA B N 1
ATOM 4767 C CA . ALA B 1 226 ? 281.518 285.509 264.119 1.00 53.02 228 ALA B CA 1
ATOM 4768 C C . ALA B 1 226 ? 282.782 285.359 263.281 1.00 53.02 228 ALA B C 1
ATOM 4769 O O . ALA B 1 226 ? 282.932 286.017 262.244 1.00 53.02 228 ALA B O 1
ATOM 4771 N N . THR B 1 227 ? 283.703 284.496 263.714 1.00 52.59 229 THR B N 1
ATOM 4772 C CA . THR B 1 227 ? 284.922 284.259 262.946 1.00 52.59 229 THR B CA 1
ATOM 4773 C C . THR B 1 227 ? 284.609 283.630 261.595 1.00 52.59 229 THR B C 1
ATOM 4774 O O . THR B 1 227 ? 285.185 284.019 260.573 1.00 52.59 229 THR B O 1
ATOM 4778 N N . ALA B 1 228 ? 283.693 282.659 261.568 1.00 50.59 230 ALA B N 1
ATOM 4779 C CA . ALA B 1 228 ? 283.345 282.007 260.309 1.00 50.59 230 ALA B CA 1
ATOM 4780 C C . ALA B 1 228 ? 282.679 282.980 259.346 1.00 50.59 230 ALA B C 1
ATOM 4781 O O . ALA B 1 228 ? 282.873 282.891 258.129 1.00 50.59 230 ALA B O 1
ATOM 4783 N N . ALA B 1 229 ? 281.879 283.909 259.870 1.00 59.15 231 ALA B N 1
ATOM 4784 C CA . ALA B 1 229 ? 281.225 284.886 259.006 1.00 59.15 231 ALA B CA 1
ATOM 4785 C C . ALA B 1 229 ? 282.191 285.964 258.535 1.00 59.15 231 ALA B C 1
ATOM 4786 O O . ALA B 1 229 ? 282.048 286.474 257.419 1.00 59.15 231 ALA B O 1
ATOM 4788 N N . SER B 1 230 ? 283.177 286.322 259.358 1.00 59.14 232 SER B N 1
ATOM 4789 C CA . SER B 1 230 ? 284.080 287.419 259.029 1.00 59.14 232 SER B CA 1
ATOM 4790 C C . SER B 1 230 ? 285.250 286.998 258.151 1.00 59.14 232 SER B C 1
ATOM 4791 O O . SER B 1 230 ? 286.036 287.862 257.746 1.00 59.14 232 SER B O 1
ATOM 4794 N N . SER B 1 231 ? 285.391 285.713 257.845 1.00 57.92 233 SER B N 1
ATOM 4795 C CA . SER B 1 231 ? 286.505 285.237 257.035 1.00 57.92 233 SER B CA 1
ATOM 4796 C C . SER B 1 231 ? 286.065 283.969 256.310 1.00 57.92 233 SER B C 1
ATOM 4797 O O . SER B 1 231 ? 284.878 283.624 256.292 1.00 57.92 233 SER B O 1
ATOM 4800 N N . SER B 1 232 ? 287.027 283.274 255.703 1.00 55.34 234 SER B N 1
ATOM 4801 C CA . SER B 1 232 ? 286.767 282.031 254.988 1.00 55.34 234 SER B CA 1
ATOM 4802 C C . SER B 1 232 ? 287.850 280.998 255.269 1.00 55.34 234 SER B C 1
ATOM 4803 O O . SER B 1 232 ? 288.129 280.139 254.430 1.00 55.34 234 SER B O 1
ATOM 4806 N N . SER B 1 233 ? 288.469 281.069 256.445 1.00 51.65 235 SER B N 1
ATOM 4807 C CA . SER B 1 233 ? 289.549 280.163 256.806 1.00 51.65 235 SER B CA 1
ATOM 4808 C C . SER B 1 233 ? 289.065 278.880 257.470 1.00 51.65 235 SER B C 1
ATOM 4809 O O . SER B 1 233 ? 289.884 278.000 257.749 1.00 51.65 235 SER B O 1
ATOM 4812 N N . LEU B 1 234 ? 287.765 278.756 257.732 1.00 44.31 236 LEU B N 1
ATOM 4813 C CA . LEU B 1 234 ? 287.207 277.574 258.375 1.00 44.31 236 LEU B CA 1
ATOM 4814 C C . LEU B 1 234 ? 286.509 276.648 257.389 1.00 44.31 236 LEU B C 1
ATOM 4815 O O . LEU B 1 234 ? 285.837 275.703 257.813 1.00 44.31 236 LEU B O 1
ATOM 4820 N N . GLU B 1 235 ? 286.650 276.892 256.090 1.00 39.26 237 GLU B N 1
ATOM 4821 C CA . GLU B 1 235 ? 285.967 276.104 255.076 1.00 39.26 237 GLU B CA 1
ATOM 4822 C C . GLU B 1 235 ? 286.852 274.962 254.600 1.00 39.26 237 GLU B C 1
ATOM 4823 O O . GLU B 1 235 ? 288.060 275.132 254.412 1.00 39.26 237 GLU B O 1
ATOM 4829 N N . LYS B 1 236 ? 286.242 273.797 254.405 1.00 33.54 238 LYS B N 1
ATOM 4830 C CA . LYS B 1 236 ? 286.940 272.620 253.918 1.00 33.54 238 LYS B CA 1
ATOM 4831 C C . LYS B 1 236 ? 286.137 271.984 252.794 1.00 33.54 238 LYS B C 1
ATOM 4832 O O . LYS B 1 236 ? 284.915 272.131 252.722 1.00 33.54 238 LYS B O 1
ATOM 4838 N N . SER B 1 237 ? 286.839 271.279 251.913 1.00 30.45 239 SER B N 1
ATOM 4839 C CA . SER B 1 237 ? 286.240 270.665 250.741 1.00 30.45 239 SER B CA 1
ATOM 4840 C C . SER B 1 237 ? 286.099 269.162 250.939 1.00 30.45 239 SER B C 1
ATOM 4841 O O . SER B 1 237 ? 286.882 268.535 251.655 1.00 30.45 239 SER B O 1
ATOM 4844 N N . TYR B 1 238 ? 285.083 268.596 250.295 1.00 29.07 240 TYR B N 1
ATOM 4845 C CA . TYR B 1 238 ? 284.816 267.168 250.337 1.00 29.07 240 TYR B CA 1
ATOM 4846 C C . TYR B 1 238 ? 284.472 266.702 248.932 1.00 29.07 240 TYR B C 1
ATOM 4847 O O . TYR B 1 238 ? 283.775 267.403 248.196 1.00 29.07 240 TYR B O 1
ATOM 4856 N N . GLU B 1 239 ? 284.961 265.523 248.562 1.00 29.88 241 GLU B N 1
ATOM 4857 C CA . GLU B 1 239 ? 284.751 264.972 247.231 1.00 29.88 241 GLU B CA 1
ATOM 4858 C C . GLU B 1 239 ? 283.681 263.890 247.296 1.00 29.88 241 GLU B C 1
ATOM 4859 O O . GLU B 1 239 ? 283.822 262.916 248.042 1.00 29.88 241 GLU B O 1
ATOM 4865 N N . LEU B 1 240 ? 282.627 264.063 246.510 1.00 26.12 242 LEU B N 1
ATOM 4866 C CA . LEU B 1 240 ? 281.535 263.110 246.439 1.00 26.12 242 LEU B CA 1
ATOM 4867 C C . LEU B 1 240 ? 281.945 261.891 245.616 1.00 26.12 242 LEU B C 1
ATOM 4868 O O . LEU B 1 240 ? 282.940 261.932 244.891 1.00 26.12 242 LEU B O 1
ATOM 4873 N N . PRO B 1 241 ? 281.207 260.782 245.732 1.00 24.98 243 PRO B N 1
ATOM 4874 C CA . PRO B 1 241 ? 281.611 259.562 245.010 1.00 24.98 243 PRO B CA 1
ATOM 4875 C C . PRO B 1 241 ? 281.731 259.731 243.505 1.00 24.98 243 PRO B C 1
ATOM 4876 O O . PRO B 1 241 ? 282.556 259.049 242.888 1.00 24.98 243 PRO B O 1
ATOM 4880 N N . ASP B 1 242 ? 280.944 260.611 242.891 1.00 26.40 244 ASP B N 1
ATOM 4881 C CA . ASP B 1 242 ? 280.989 260.794 241.446 1.00 26.40 244 ASP B CA 1
ATOM 4882 C C . ASP B 1 242 ? 281.934 261.905 241.010 1.00 26.40 244 ASP B C 1
ATOM 4883 O O . ASP B 1 242 ? 281.982 262.221 239.818 1.00 26.40 244 ASP B O 1
ATOM 4888 N N . GLY B 1 243 ? 282.676 262.509 241.934 1.00 27.01 245 GLY B N 1
ATOM 4889 C CA . GLY B 1 243 ? 283.679 263.495 241.598 1.00 27.01 245 GLY B CA 1
ATOM 4890 C C . GLY B 1 243 ? 283.321 264.928 241.927 1.00 27.01 245 GLY B C 1
ATOM 4891 O O . GLY B 1 243 ? 284.214 265.782 241.919 1.00 27.01 245 GLY B O 1
ATOM 4892 N N . GLN B 1 244 ? 282.057 265.220 242.214 1.00 27.60 246 GLN B N 1
ATOM 4893 C CA . GLN B 1 244 ? 281.674 266.577 242.570 1.00 27.60 246 GLN B CA 1
ATOM 4894 C C . GLN B 1 244 ? 282.254 266.957 243.927 1.00 27.60 246 GLN B C 1
ATOM 4895 O O . GLN B 1 244 ? 282.366 266.131 244.833 1.00 27.60 246 GLN B O 1
ATOM 4901 N N . VAL B 1 245 ? 282.622 268.228 244.060 1.00 29.69 247 VAL B N 1
ATOM 4902 C CA . VAL B 1 245 ? 283.273 268.745 245.257 1.00 29.69 247 VAL B CA 1
ATOM 4903 C C . VAL B 1 245 ? 282.324 269.711 245.950 1.00 29.69 247 VAL B C 1
ATOM 4904 O O . VAL B 1 245 ? 281.817 270.650 245.325 1.00 29.69 247 VAL B O 1
ATOM 4908 N N . ILE B 1 246 ? 282.087 269.480 247.237 1.00 29.02 248 ILE B N 1
ATOM 4909 C CA . ILE B 1 246 ? 281.252 270.351 248.051 1.00 29.02 248 ILE B CA 1
ATOM 4910 C C . ILE B 1 246 ? 282.135 271.055 249.071 1.00 29.02 248 ILE B C 1
ATOM 4911 O O . ILE B 1 246 ? 283.225 270.582 249.413 1.00 29.02 248 ILE B O 1
ATOM 4916 N N . THR B 1 247 ? 281.662 272.201 249.550 1.00 31.21 249 THR B N 1
ATOM 4917 C CA . THR B 1 247 ? 282.378 273.003 250.531 1.00 31.21 249 THR B CA 1
ATOM 4918 C C . THR B 1 247 ? 281.419 273.381 251.647 1.00 31.21 249 THR B C 1
ATOM 4919 O O . THR B 1 247 ? 280.278 273.767 251.380 1.00 31.21 249 THR B O 1
ATOM 4923 N N . ILE B 1 248 ? 281.874 273.262 252.893 1.00 32.36 250 ILE B N 1
ATOM 4924 C CA . ILE B 1 248 ? 281.059 273.593 254.055 1.00 32.36 250 ILE B CA 1
ATOM 4925 C C . ILE B 1 248 ? 281.872 274.466 255.001 1.00 32.36 250 ILE B C 1
ATOM 4926 O O . ILE B 1 248 ? 283.080 274.269 255.166 1.00 32.36 250 ILE B O 1
ATOM 4931 N N . GLY B 1 249 ? 281.205 275.446 255.604 1.00 33.81 251 GLY B N 1
ATOM 4932 C CA . GLY B 1 249 ? 281.843 276.366 256.524 1.00 33.81 251 GLY B CA 1
ATOM 4933 C C . GLY B 1 249 ? 281.367 276.202 257.951 1.00 33.81 251 GLY B C 1
ATOM 4934 O O . GLY B 1 249 ? 281.821 275.303 258.661 1.00 33.81 251 GLY B O 1
ATOM 4935 N N . ASN B 1 250 ? 280.451 277.070 258.385 1.00 32.87 252 ASN B N 1
ATOM 4936 C CA . ASN B 1 250 ? 279.935 277.004 259.747 1.00 32.87 252 ASN B CA 1
ATOM 4937 C C . ASN B 1 250 ? 279.129 275.741 260.017 1.00 32.87 252 ASN B C 1
ATOM 4938 O O . ASN B 1 250 ? 278.882 275.426 261.186 1.00 32.87 252 ASN B O 1
ATOM 4943 N N . GLU B 1 251 ? 278.716 275.017 258.976 1.00 31.68 253 GLU B N 1
ATOM 4944 C CA . GLU B 1 251 ? 278.047 273.738 259.177 1.00 31.68 253 GLU B CA 1
ATOM 4945 C C . GLU B 1 251 ? 278.958 272.716 259.841 1.00 31.68 253 GLU B C 1
ATOM 4946 O O . GLU B 1 251 ? 278.467 271.708 260.357 1.00 31.68 253 GLU B O 1
ATOM 4952 N N . ARG B 1 252 ? 280.271 272.952 259.828 1.00 31.53 254 ARG B N 1
ATOM 4953 C CA . ARG B 1 252 ? 281.198 272.024 260.466 1.00 31.53 254 ARG B CA 1
ATOM 4954 C C . ARG B 1 252 ? 280.985 271.971 261.974 1.00 31.53 254 ARG B C 1
ATOM 4955 O O . ARG B 1 252 ? 281.013 270.888 262.567 1.00 31.53 254 ARG B O 1
ATOM 4963 N N . PHE B 1 253 ? 280.771 273.121 262.614 1.00 32.94 255 PHE B N 1
ATOM 4964 C CA . PHE B 1 253 ? 280.534 273.148 264.048 1.00 32.94 255 PHE B CA 1
ATOM 4965 C C . PHE B 1 253 ? 279.082 273.400 264.424 1.00 32.94 255 PHE B C 1
ATOM 4966 O O . PHE B 1 253 ? 278.743 273.288 265.604 1.00 32.94 255 PHE B O 1
ATOM 4974 N N . ARG B 1 254 ? 278.218 273.736 263.464 1.00 30.22 256 ARG B N 1
ATOM 4975 C CA . ARG B 1 254 ? 276.804 273.889 263.783 1.00 30.22 256 ARG B CA 1
ATOM 4976 C C . ARG B 1 254 ? 276.121 272.541 263.967 1.00 30.22 256 ARG B C 1
ATOM 4977 O O . ARG B 1 254 ? 275.127 272.449 264.693 1.00 30.22 256 ARG B O 1
ATOM 4985 N N . CYS B 1 255 ? 276.627 271.492 263.313 1.00 30.39 257 CYS B N 1
ATOM 4986 C CA . CYS B 1 255 ? 276.014 270.174 263.467 1.00 30.39 257 CYS B CA 1
ATOM 4987 C C . CYS B 1 255 ? 276.209 269.605 264.868 1.00 30.39 257 CYS B C 1
ATOM 4988 O O . CYS B 1 255 ? 275.206 269.230 265.502 1.00 30.39 257 CYS B O 1
ATOM 4991 N N . PRO B 1 256 ? 277.428 269.511 265.418 1.00 32.15 258 PRO B N 1
ATOM 4992 C CA . PRO B 1 256 ? 277.567 268.966 266.778 1.00 32.15 258 PRO B CA 1
ATOM 4993 C C . PRO B 1 256 ? 277.043 269.885 267.864 1.00 32.15 258 PRO B C 1
ATOM 4994 O O . PRO B 1 256 ? 276.957 269.457 269.021 1.00 32.15 258 PRO B O 1
ATOM 4998 N N . GLU B 1 257 ? 276.698 271.131 267.536 1.00 31.49 259 GLU B N 1
ATOM 4999 C CA . GLU B 1 257 ? 276.176 272.053 268.535 1.00 31.49 259 GLU B CA 1
ATOM 5000 C C . GLU B 1 257 ? 274.818 271.623 269.071 1.00 31.49 259 GLU B C 1
ATOM 5001 O O . GLU B 1 257 ? 274.442 272.041 270.169 1.00 31.49 259 GLU B O 1
ATOM 5007 N N . THR B 1 258 ? 274.079 270.793 268.336 1.00 28.95 260 THR B N 1
ATOM 5008 C CA . THR B 1 258 ? 272.781 270.340 268.810 1.00 28.95 260 THR B CA 1
ATOM 5009 C C . THR B 1 258 ? 272.889 269.402 270.003 1.00 28.95 260 THR B C 1
ATOM 5010 O O . THR B 1 258 ? 271.865 269.106 270.626 1.00 28.95 260 THR B O 1
ATOM 5014 N N . LEU B 1 259 ? 274.088 268.920 270.326 1.00 27.66 261 LEU B N 1
ATOM 5015 C CA . LEU B 1 259 ? 274.268 268.150 271.551 1.00 27.66 261 LEU B CA 1
ATOM 5016 C C . LEU B 1 259 ? 274.145 269.035 272.782 1.00 27.66 261 LEU B C 1
ATOM 5017 O O . LEU B 1 259 ? 273.659 268.584 273.825 1.00 27.66 261 LEU B O 1
ATOM 5022 N N . PHE B 1 260 ? 274.580 270.289 272.685 1.00 28.79 262 PHE B N 1
ATOM 5023 C CA . PHE B 1 260 ? 274.470 271.235 273.783 1.00 28.79 262 PHE B CA 1
ATOM 5024 C C . PHE B 1 260 ? 273.250 272.137 273.676 1.00 28.79 262 PHE B C 1
ATOM 5025 O O . PHE B 1 260 ? 272.849 272.732 274.681 1.00 28.79 262 PHE B O 1
ATOM 5033 N N . GLN B 1 261 ? 272.662 272.261 272.489 1.00 27.69 263 GLN B N 1
ATOM 5034 C CA . GLN B 1 261 ? 271.433 273.027 272.274 1.00 27.69 263 GLN B CA 1
ATOM 5035 C C . GLN B 1 261 ? 270.459 272.165 271.484 1.00 27.69 263 GLN B C 1
ATOM 5036 O O . GLN B 1 261 ? 270.336 272.312 270.261 1.00 27.69 263 GLN B O 1
ATOM 5042 N N . PRO B 1 262 ? 269.744 271.259 272.149 1.00 28.49 264 PRO B N 1
ATOM 5043 C CA . PRO B 1 262 ? 268.800 270.392 271.430 1.00 28.49 264 PRO B CA 1
ATOM 5044 C C . PRO B 1 262 ? 267.652 271.152 270.782 1.00 28.49 264 PRO B C 1
ATOM 5045 O O . PRO B 1 262 ? 266.868 270.569 270.031 1.00 28.49 264 PRO B O 1
ATOM 5049 N N . SER B 1 263 ? 267.541 272.451 271.066 1.00 28.57 265 SER B N 1
ATOM 5050 C CA . SER B 1 263 ? 266.499 273.273 270.464 1.00 28.57 265 SER B CA 1
ATOM 5051 C C . SER B 1 263 ? 266.690 273.468 268.968 1.00 28.57 265 SER B C 1
ATOM 5052 O O . SER B 1 263 ? 265.738 273.872 268.290 1.00 28.57 265 SER B O 1
ATOM 5055 N N . PHE B 1 264 ? 267.884 273.203 268.436 1.00 26.50 266 PHE B N 1
ATOM 5056 C CA . PHE B 1 264 ? 268.100 273.335 266.999 1.00 26.50 266 PHE B CA 1
ATOM 5057 C C . PHE B 1 264 ? 267.255 272.341 266.218 1.00 26.50 266 PHE B C 1
ATOM 5058 O O . PHE B 1 264 ? 266.788 272.652 265.118 1.00 26.50 266 PHE B O 1
ATOM 5066 N N . ILE B 1 265 ? 267.063 271.142 266.758 1.00 24.67 267 ILE B N 1
ATOM 5067 C CA . ILE B 1 265 ? 266.230 270.130 266.129 1.00 24.67 267 ILE B CA 1
ATOM 5068 C C . ILE B 1 265 ? 264.845 270.068 266.776 1.00 24.67 267 ILE B C 1
ATOM 5069 O O . ILE B 1 265 ? 264.152 269.059 266.656 1.00 24.67 267 ILE B O 1
ATOM 5074 N N . GLY B 1 266 ? 264.432 271.135 267.450 1.00 25.05 268 GLY B N 1
ATOM 5075 C CA . GLY B 1 266 ? 263.107 271.207 268.041 1.00 25.05 268 GLY B CA 1
ATOM 5076 C C . GLY B 1 266 ? 262.843 270.266 269.196 1.00 25.05 268 GLY B C 1
ATOM 5077 O O . GLY B 1 266 ? 261.774 269.648 269.250 1.00 25.05 268 GLY B O 1
ATOM 5078 N N . MET B 1 267 ? 263.787 270.142 270.124 1.00 27.32 269 MET B N 1
ATOM 5079 C CA . MET B 1 267 ? 263.593 269.379 271.348 1.00 27.32 269 MET B CA 1
ATOM 5080 C C . MET B 1 267 ? 263.681 270.312 272.546 1.00 27.32 269 MET B C 1
ATOM 5081 O O . MET B 1 267 ? 264.467 271.264 272.548 1.00 27.32 269 MET B O 1
ATOM 5086 N N . GLU B 1 268 ? 262.871 270.033 273.562 1.00 30.43 270 GLU B N 1
ATOM 5087 C CA . GLU B 1 268 ? 262.849 270.830 274.780 1.00 30.43 270 GLU B CA 1
ATOM 5088 C C . GLU B 1 268 ? 263.869 270.366 275.808 1.00 30.43 270 GLU B C 1
ATOM 5089 O O . GLU B 1 268 ? 264.007 271.004 276.857 1.00 30.43 270 GLU B O 1
ATOM 5095 N N . SER B 1 269 ? 264.594 269.286 275.531 1.00 26.88 271 SER B N 1
ATOM 5096 C CA . SER B 1 269 ? 265.518 268.724 276.499 1.00 26.88 271 SER B CA 1
ATOM 5097 C C . SER B 1 269 ? 266.723 269.641 276.690 1.00 26.88 271 SER B C 1
ATOM 5098 O O . SER B 1 269 ? 266.960 270.579 275.926 1.00 26.88 271 SER B O 1
ATOM 5101 N N . ALA B 1 270 ? 267.485 269.361 277.739 1.00 25.32 272 ALA B N 1
ATOM 5102 C CA . ALA B 1 270 ? 268.691 270.108 278.045 1.00 25.32 272 ALA B CA 1
ATOM 5103 C C . ALA B 1 270 ? 269.896 269.472 277.362 1.00 25.32 272 ALA B C 1
ATOM 5104 O O . ALA B 1 270 ? 269.861 268.319 276.929 1.00 25.32 272 ALA B O 1
ATOM 5106 N N . GLY B 1 271 ? 270.977 270.241 277.278 1.00 27.31 273 GLY B N 1
ATOM 5107 C CA . GLY B 1 271 ? 272.191 269.748 276.668 1.00 27.31 273 GLY B CA 1
ATOM 5108 C C . GLY B 1 271 ? 272.809 268.619 277.466 1.00 27.31 273 GLY B C 1
ATOM 5109 O O . GLY B 1 271 ? 272.379 268.276 278.567 1.00 27.31 273 GLY B O 1
ATOM 5110 N N . ILE B 1 272 ? 273.844 268.014 276.882 1.00 28.03 274 ILE B N 1
ATOM 5111 C CA . ILE B 1 272 ? 274.507 266.899 277.551 1.00 28.03 274 ILE B CA 1
ATOM 5112 C C . ILE B 1 272 ? 275.203 267.367 278.821 1.00 28.03 274 ILE B C 1
ATOM 5113 O O . ILE B 1 272 ? 275.259 266.630 279.811 1.00 28.03 274 ILE B O 1
ATOM 5118 N N . HIS B 1 273 ? 275.744 268.587 278.820 1.00 31.01 275 HIS B N 1
ATOM 5119 C CA . HIS B 1 273 ? 276.401 269.106 280.015 1.00 31.01 275 HIS B CA 1
ATOM 5120 C C . HIS B 1 273 ? 275.404 269.322 281.147 1.00 31.01 275 HIS B C 1
ATOM 5121 O O . HIS B 1 273 ? 275.660 268.941 282.296 1.00 31.01 275 HIS B O 1
ATOM 5128 N N . GLU B 1 274 ? 274.255 269.930 280.843 1.00 32.24 276 GLU B N 1
ATOM 5129 C CA . GLU B 1 274 ? 273.242 270.134 281.872 1.00 32.24 276 GLU B CA 1
ATOM 5130 C C . GLU B 1 274 ? 272.638 268.816 282.326 1.00 32.24 276 GLU B C 1
ATOM 5131 O O . GLU B 1 274 ? 272.319 268.660 283.507 1.00 32.24 276 GLU B O 1
ATOM 5137 N N . THR B 1 275 ? 272.483 267.857 281.414 1.00 30.10 277 THR B N 1
ATOM 5138 C CA . THR B 1 275 ? 272.008 266.537 281.807 1.00 30.10 277 THR B CA 1
ATOM 5139 C C . THR B 1 275 ? 272.990 265.859 282.756 1.00 30.10 277 THR B C 1
ATOM 5140 O O . THR B 1 275 ? 272.584 265.260 283.758 1.00 30.10 277 THR B O 1
ATOM 5144 N N . THR B 1 276 ? 274.289 265.953 282.463 1.00 30.58 278 THR B N 1
ATOM 5145 C CA . THR B 1 276 ? 275.296 265.367 283.344 1.00 30.58 278 THR B CA 1
ATOM 5146 C C . THR B 1 276 ? 275.301 266.046 284.707 1.00 30.58 278 THR B C 1
ATOM 5147 O O . THR B 1 276 ? 275.395 265.376 285.744 1.00 30.58 278 THR B O 1
ATOM 5151 N N . TYR B 1 277 ? 275.198 267.376 284.728 1.00 33.17 279 TYR B N 1
ATOM 5152 C CA . TYR B 1 277 ? 275.160 268.089 286.000 1.00 33.17 279 TYR B CA 1
ATOM 5153 C C . TYR B 1 277 ? 273.924 267.714 286.808 1.00 33.17 279 TYR B C 1
ATOM 5154 O O . TYR B 1 277 ? 273.999 267.540 288.028 1.00 33.17 279 TYR B O 1
ATOM 5163 N N . ASN B 1 278 ? 272.772 267.590 286.143 1.00 31.63 280 ASN B N 1
ATOM 5164 C CA . ASN B 1 278 ? 271.551 267.200 286.837 1.00 31.63 280 ASN B CA 1
ATOM 5165 C C . ASN B 1 278 ? 271.659 265.786 287.389 1.00 31.63 280 ASN B C 1
ATOM 5166 O O . ASN B 1 278 ? 271.187 265.508 288.495 1.00 31.63 280 ASN B O 1
ATOM 5171 N N . SER B 1 279 ? 272.269 264.877 286.626 1.00 30.05 281 SER B N 1
ATOM 5172 C CA . SER B 1 279 ? 272.462 263.518 287.116 1.00 30.05 281 SER B CA 1
ATOM 5173 C C . SER B 1 279 ? 273.394 263.493 288.320 1.00 30.05 281 SER B C 1
ATOM 5174 O O . SER B 1 279 ? 273.175 262.727 289.265 1.00 30.05 281 SER B O 1
ATOM 5177 N N . ILE B 1 280 ? 274.446 264.314 288.298 1.00 31.70 282 ILE B N 1
ATOM 5178 C CA . ILE B 1 280 ? 275.341 264.400 289.449 1.00 31.70 282 ILE B CA 1
ATOM 5179 C C . ILE B 1 280 ? 274.598 264.933 290.666 1.00 31.70 282 ILE B C 1
ATOM 5180 O O . ILE B 1 280 ? 274.730 264.401 291.773 1.00 31.70 282 ILE B O 1
ATOM 5185 N N . MET B 1 281 ? 273.792 265.982 290.483 1.00 33.32 283 MET B N 1
ATOM 5186 C CA . MET B 1 281 ? 273.110 266.601 291.614 1.00 33.32 283 MET B CA 1
ATOM 5187 C C . MET B 1 281 ? 272.001 265.728 292.186 1.00 33.32 283 MET B C 1
ATOM 5188 O O . MET B 1 281 ? 271.485 266.038 293.265 1.00 33.32 283 MET B O 1
ATOM 5193 N N . LYS B 1 282 ? 271.617 264.657 291.497 1.00 32.10 284 LYS B N 1
ATOM 5194 C CA . LYS B 1 282 ? 270.646 263.720 292.046 1.00 32.10 284 LYS B CA 1
ATOM 5195 C C . LYS B 1 282 ? 271.284 262.664 292.935 1.00 32.10 284 LYS B C 1
ATOM 5196 O O . LYS B 1 282 ? 270.560 261.841 293.506 1.00 32.10 284 LYS B O 1
ATOM 5202 N N . CYS B 1 283 ? 272.605 262.658 293.059 1.00 35.03 285 CYS B N 1
ATOM 5203 C CA . CYS B 1 283 ? 273.298 261.692 293.893 1.00 35.03 285 CYS B CA 1
ATOM 5204 C C . CYS B 1 283 ? 273.514 262.270 295.289 1.00 35.03 285 CYS B C 1
ATOM 5205 O O . CYS B 1 283 ? 273.172 263.419 295.578 1.00 35.03 285 CYS B O 1
ATOM 5208 N N . ASP B 1 284 ? 274.088 261.458 296.171 1.00 39.61 286 ASP B N 1
ATOM 5209 C CA . ASP B 1 284 ? 274.351 261.894 297.534 1.00 39.61 286 ASP B CA 1
ATOM 5210 C C . ASP B 1 284 ? 275.419 262.982 297.552 1.00 39.61 286 ASP B C 1
ATOM 5211 O O . ASP B 1 284 ? 276.289 263.044 296.681 1.00 39.61 286 ASP B O 1
ATOM 5216 N N . ILE B 1 285 ? 275.341 263.849 298.563 1.00 41.04 287 ILE B N 1
ATOM 5217 C CA . ILE B 1 285 ? 276.267 264.973 298.652 1.00 41.04 287 ILE B CA 1
ATOM 5218 C C . ILE B 1 285 ? 277.693 264.490 298.878 1.00 41.04 287 ILE B C 1
ATOM 5219 O O . ILE B 1 285 ? 278.656 265.192 298.548 1.00 41.04 287 ILE B O 1
ATOM 5224 N N . ASP B 1 286 ? 277.859 263.290 299.432 1.00 45.78 288 ASP B N 1
ATOM 5225 C CA . ASP B 1 286 ? 279.183 262.728 299.653 1.00 45.78 288 ASP B CA 1
ATOM 5226 C C . ASP B 1 286 ? 279.737 262.017 298.427 1.00 45.78 288 ASP B C 1
ATOM 5227 O O . ASP B 1 286 ? 280.905 261.619 298.436 1.00 45.78 288 ASP B O 1
ATOM 5232 N N . ILE B 1 287 ? 278.930 261.854 297.381 1.00 38.25 289 ILE B N 1
ATOM 5233 C CA . ILE B 1 287 ? 279.374 261.211 296.150 1.00 38.25 289 ILE B CA 1
ATOM 5234 C C . ILE B 1 287 ? 279.782 262.227 295.089 1.00 38.25 289 ILE B C 1
ATOM 5235 O O . ILE B 1 287 ? 280.552 261.880 294.181 1.00 38.25 289 ILE B O 1
ATOM 5240 N N . ARG B 1 288 ? 279.323 263.475 295.197 1.00 35.45 290 ARG B N 1
ATOM 5241 C CA . ARG B 1 288 ? 279.439 264.423 294.092 1.00 35.45 290 ARG B CA 1
ATOM 5242 C C . ARG B 1 288 ? 280.890 264.781 293.792 1.00 35.45 290 ARG B C 1
ATOM 5243 O O . ARG B 1 288 ? 281.260 264.943 292.625 1.00 35.45 290 ARG B O 1
ATOM 5251 N N . LYS B 1 289 ? 281.723 264.922 294.827 1.00 38.50 291 LYS B N 1
ATOM 5252 C CA . LYS B 1 289 ? 283.104 265.339 294.598 1.00 38.50 291 LYS B CA 1
ATOM 5253 C C . LYS B 1 289 ? 283.871 264.303 293.788 1.00 38.50 291 LYS B C 1
ATOM 5254 O O . LYS B 1 289 ? 284.649 264.656 292.893 1.00 38.50 291 LYS B O 1
ATOM 5260 N N . ASP B 1 290 ? 283.674 263.019 294.090 1.00 39.05 292 ASP B N 1
ATOM 5261 C CA . ASP B 1 290 ? 284.347 261.973 293.329 1.00 39.05 292 ASP B CA 1
ATOM 5262 C C . ASP B 1 290 ? 283.810 261.875 291.908 1.00 39.05 292 ASP B C 1
ATOM 5263 O O . ASP B 1 290 ? 284.578 261.615 290.976 1.00 39.05 292 ASP B O 1
ATOM 5268 N N . LEU B 1 291 ? 282.503 262.071 291.723 1.00 31.59 293 LEU B N 1
ATOM 5269 C CA . LEU B 1 291 ? 281.923 262.022 290.386 1.00 31.59 293 LEU B CA 1
ATOM 5270 C C . LEU B 1 291 ? 282.395 263.182 289.522 1.00 31.59 293 LEU B C 1
ATOM 5271 O O . LEU B 1 291 ? 282.575 263.014 288.312 1.00 31.59 293 LEU B O 1
ATOM 5276 N N . TYR B 1 292 ? 282.594 264.359 290.119 1.00 33.65 294 TYR B N 1
ATOM 5277 C CA . TYR B 1 292 ? 283.013 265.525 289.349 1.00 33.65 294 TYR B CA 1
ATOM 5278 C C . TYR B 1 292 ? 284.356 265.301 288.666 1.00 33.65 294 TYR B C 1
ATOM 5279 O O . TYR B 1 292 ? 284.620 265.885 287.610 1.00 33.65 294 TYR B O 1
ATOM 5288 N N . ALA B 1 293 ? 285.214 264.469 289.249 1.00 34.39 295 ALA B N 1
ATOM 5289 C CA . ALA B 1 293 ? 286.548 264.226 288.726 1.00 34.39 295 ALA B CA 1
ATOM 5290 C C . ALA B 1 293 ? 286.662 262.905 287.978 1.00 34.39 295 ALA B C 1
ATOM 5291 O O . ALA B 1 293 ? 287.779 262.465 287.691 1.00 34.39 295 ALA B O 1
ATOM 5293 N N . ASN B 1 294 ? 285.544 262.260 287.665 1.00 33.46 296 ASN B N 1
ATOM 5294 C CA . ASN B 1 294 ? 285.557 260.969 286.985 1.00 33.46 296 ASN B CA 1
ATOM 5295 C C . ASN B 1 294 ? 284.494 260.932 285.893 1.00 33.46 296 ASN B C 1
ATOM 5296 O O . ASN B 1 294 ? 283.750 259.961 285.748 1.00 33.46 296 ASN B O 1
ATOM 5301 N N . ASN B 1 295 ? 284.410 261.999 285.104 1.00 31.93 297 ASN B N 1
ATOM 5302 C CA . ASN B 1 295 ? 283.471 262.057 283.989 1.00 31.93 297 ASN B CA 1
ATOM 5303 C C . ASN B 1 295 ? 284.040 261.248 282.830 1.00 31.93 297 ASN B C 1
ATOM 5304 O O . ASN B 1 295 ? 284.954 261.703 282.137 1.00 31.93 297 ASN B O 1
ATOM 5309 N N . VAL B 1 296 ? 283.498 260.055 282.612 1.00 30.31 298 VAL B N 1
ATOM 5310 C CA . VAL B 1 296 ? 283.984 259.136 281.588 1.00 30.31 298 VAL B CA 1
ATOM 5311 C C . VAL B 1 296 ? 283.083 259.269 280.368 1.00 30.31 298 VAL B C 1
ATOM 5312 O O . VAL B 1 296 ? 281.859 259.141 280.475 1.00 30.31 298 VAL B O 1
ATOM 5316 N N . MET B 1 297 ? 283.685 259.533 279.215 1.00 31.25 299 MET B N 1
ATOM 5317 C CA . MET B 1 297 ? 282.956 259.665 277.963 1.00 31.25 299 MET B CA 1
ATOM 5318 C C . MET B 1 297 ? 283.178 258.435 277.096 1.00 31.25 299 MET B C 1
ATOM 5319 O O . MET B 1 297 ? 284.308 257.966 276.945 1.00 31.25 299 MET B O 1
ATOM 5324 N N . SER B 1 298 ? 282.092 257.917 276.530 1.00 29.76 300 SER B N 1
ATOM 5325 C CA . SER B 1 298 ? 282.153 256.706 275.730 1.00 29.76 300 SER B CA 1
ATOM 5326 C C . SER B 1 298 ? 281.231 256.850 274.531 1.00 29.76 300 SER B C 1
ATOM 5327 O O . SER B 1 298 ? 280.266 257.616 274.554 1.00 29.76 300 SER B O 1
ATOM 5330 N N . GLY B 1 299 ? 281.543 256.105 273.478 1.00 27.58 301 GLY B N 1
ATOM 5331 C CA . GLY B 1 299 ? 280.730 256.077 272.281 1.00 27.58 301 GLY B CA 1
ATOM 5332 C C . GLY B 1 299 ? 281.357 256.845 271.131 1.00 27.58 301 GLY B C 1
ATOM 5333 O O . GLY B 1 299 ? 282.328 257.589 271.282 1.00 27.58 301 GLY B O 1
ATOM 5334 N N . GLY B 1 300 ? 280.771 256.647 269.949 1.00 27.35 302 GLY B N 1
ATOM 5335 C CA . GLY B 1 300 ? 281.288 257.290 268.755 1.00 27.35 302 GLY B CA 1
ATOM 5336 C C . GLY B 1 300 ? 280.925 258.752 268.625 1.00 27.35 302 GLY B C 1
ATOM 5337 O O . GLY B 1 300 ? 281.667 259.519 268.006 1.00 27.35 302 GLY B O 1
ATOM 5338 N N . THR B 1 301 ? 279.791 259.163 269.192 1.00 27.06 303 THR B N 1
ATOM 5339 C CA . THR B 1 301 ? 279.387 260.561 269.107 1.00 27.06 303 THR B CA 1
ATOM 5340 C C . THR B 1 301 ? 280.271 261.463 269.961 1.00 27.06 303 THR B C 1
ATOM 5341 O O . THR B 1 301 ? 280.304 262.676 269.738 1.00 27.06 303 THR B O 1
ATOM 5345 N N . THR B 1 302 ? 281.009 260.898 270.910 1.00 28.09 304 THR B N 1
ATOM 5346 C CA . THR B 1 302 ? 281.944 261.657 271.725 1.00 28.09 304 THR B CA 1
ATOM 5347 C C . THR B 1 302 ? 283.301 261.821 271.058 1.00 28.09 304 THR B C 1
ATOM 5348 O O . THR B 1 302 ? 284.249 262.267 271.711 1.00 28.09 304 THR B O 1
ATOM 5352 N N . MET B 1 303 ? 283.419 261.472 269.780 1.00 28.98 305 MET B N 1
ATOM 5353 C CA . MET B 1 303 ? 284.692 261.485 269.077 1.00 28.98 305 MET B CA 1
ATOM 5354 C C . MET B 1 303 ? 284.954 262.792 268.344 1.00 28.98 305 MET B C 1
ATOM 5355 O O . MET B 1 303 ? 285.957 262.896 267.633 1.00 28.98 305 MET B O 1
ATOM 5360 N N . TYR B 1 304 ? 284.081 263.781 268.486 1.00 29.13 306 TYR B N 1
ATOM 5361 C CA . TYR B 1 304 ? 284.311 265.057 267.832 1.00 29.13 306 TYR B CA 1
ATOM 5362 C C . TYR B 1 304 ? 285.537 265.740 268.434 1.00 29.13 306 TYR B C 1
ATOM 5363 O O . TYR B 1 304 ? 285.756 265.664 269.648 1.00 29.13 306 TYR B O 1
ATOM 5372 N N . PRO B 1 305 ? 286.365 266.393 267.621 1.00 30.41 307 PRO B N 1
ATOM 5373 C CA . PRO B 1 305 ? 287.468 267.184 268.179 1.00 30.41 307 PRO B CA 1
ATOM 5374 C C . PRO B 1 305 ? 286.937 268.335 269.021 1.00 30.41 307 PRO B C 1
ATOM 5375 O O . PRO B 1 305 ? 286.030 269.058 268.609 1.00 30.41 307 PRO B O 1
ATOM 5379 N N . GLY B 1 306 ? 287.513 268.499 270.208 1.00 31.29 308 GLY B N 1
ATOM 5380 C CA . GLY B 1 306 ? 287.153 269.597 271.079 1.00 31.29 308 GLY B CA 1
ATOM 5381 C C . GLY B 1 306 ? 285.912 269.397 271.914 1.00 31.29 308 GLY B C 1
ATOM 5382 O O . GLY B 1 306 ? 285.461 270.353 272.556 1.00 31.29 308 GLY B O 1
ATOM 5383 N N . ILE B 1 307 ? 285.334 268.195 271.928 1.00 28.97 309 ILE B N 1
ATOM 5384 C CA . ILE B 1 307 ? 284.119 267.974 272.708 1.00 28.97 309 ILE B CA 1
ATOM 5385 C C . ILE B 1 307 ? 284.436 267.905 274.198 1.00 28.97 309 ILE B C 1
ATOM 5386 O O . ILE B 1 307 ? 283.667 268.398 275.032 1.00 28.97 309 ILE B O 1
ATOM 5391 N N . ALA B 1 308 ? 285.572 267.302 274.558 1.00 30.34 310 ALA B N 1
ATOM 5392 C CA . ALA B 1 308 ? 285.939 267.197 275.967 1.00 30.34 310 ALA B CA 1
ATOM 5393 C C . ALA B 1 308 ? 286.248 268.563 276.562 1.00 30.34 310 ALA B C 1
ATOM 5394 O O . ALA B 1 308 ? 285.896 268.839 277.715 1.00 30.34 310 ALA B O 1
ATOM 5396 N N . ASP B 1 309 ? 286.907 269.431 275.793 1.00 33.35 311 ASP B N 1
ATOM 5397 C CA . ASP B 1 309 ? 287.214 270.771 276.281 1.00 33.35 311 ASP B CA 1
ATOM 5398 C C . ASP B 1 309 ? 285.940 271.542 276.593 1.00 33.35 311 ASP B C 1
ATOM 5399 O O . ASP B 1 309 ? 285.826 272.179 277.647 1.00 33.35 311 ASP B O 1
ATOM 5404 N N . ARG B 1 310 ? 284.958 271.481 275.693 1.00 32.76 312 ARG B N 1
ATOM 5405 C CA . ARG B 1 310 ? 283.714 272.197 275.939 1.00 32.76 312 ARG B CA 1
ATOM 5406 C C . ARG B 1 310 ? 282.916 271.567 277.067 1.00 32.76 312 ARG B C 1
ATOM 5407 O O . ARG B 1 310 ? 282.271 272.287 277.836 1.00 32.76 312 ARG B O 1
ATOM 5415 N N . MET B 1 311 ? 282.932 270.238 277.188 1.00 32.63 313 MET B N 1
ATOM 5416 C CA . MET B 1 311 ? 282.248 269.615 278.314 1.00 32.63 313 MET B CA 1
ATOM 5417 C C . MET B 1 311 ? 282.851 270.069 279.634 1.00 32.63 313 MET B C 1
ATOM 5418 O O . MET B 1 311 ? 282.126 270.395 280.581 1.00 32.63 313 MET B O 1
ATOM 5423 N N . GLN B 1 312 ? 284.182 270.112 279.710 1.00 35.21 314 GLN B N 1
ATOM 5424 C CA . GLN B 1 312 ? 284.828 270.584 280.929 1.00 35.21 314 GLN B CA 1
ATOM 5425 C C . GLN B 1 312 ? 284.483 272.041 281.204 1.00 35.21 314 GLN B C 1
ATOM 5426 O O . GLN B 1 312 ? 284.213 272.413 282.349 1.00 35.21 314 GLN B O 1
ATOM 5432 N N . LYS B 1 313 ? 284.479 272.877 280.163 1.00 34.52 315 LYS B N 1
ATOM 5433 C CA . LYS B 1 313 ? 284.142 274.286 280.347 1.00 34.52 315 LYS B CA 1
ATOM 5434 C C . LYS B 1 313 ? 282.720 274.452 280.873 1.00 34.52 315 LYS B C 1
ATOM 5435 O O . LYS B 1 313 ? 282.477 275.218 281.813 1.00 34.52 315 LYS B O 1
ATOM 5441 N N . GLU B 1 314 ? 281.767 273.723 280.289 1.00 34.25 316 GLU B N 1
ATOM 5442 C CA . GLU B 1 314 ? 280.374 273.847 280.708 1.00 34.25 316 GLU B CA 1
ATOM 5443 C C . GLU B 1 314 ? 280.167 273.333 282.129 1.00 34.25 316 GLU B C 1
ATOM 5444 O O . GLU B 1 314 ? 279.461 273.964 282.925 1.00 34.25 316 GLU B O 1
ATOM 5450 N N . ILE B 1 315 ? 280.767 272.189 282.468 1.00 34.40 317 ILE B N 1
ATOM 5451 C CA . ILE B 1 315 ? 280.614 271.661 283.821 1.00 34.40 317 ILE B CA 1
ATOM 5452 C C . ILE B 1 315 ? 281.271 272.588 284.834 1.00 34.40 317 ILE B C 1
ATOM 5453 O O . ILE B 1 315 ? 280.738 272.804 285.928 1.00 34.40 317 ILE B O 1
ATOM 5458 N N . THR B 1 316 ? 282.430 273.158 284.492 1.00 34.71 318 THR B N 1
ATOM 5459 C CA . THR B 1 316 ? 283.074 274.116 285.382 1.00 34.71 318 THR B CA 1
ATOM 5460 C C . THR B 1 316 ? 282.197 275.342 285.591 1.00 34.71 318 THR B C 1
ATOM 5461 O O . THR B 1 316 ? 282.108 275.869 286.706 1.00 34.71 318 THR B O 1
ATOM 5465 N N . ALA B 1 317 ? 281.545 275.814 284.528 1.00 35.07 319 ALA B N 1
ATOM 5466 C CA . ALA B 1 317 ? 280.618 276.931 284.670 1.00 35.07 319 ALA B CA 1
ATOM 5467 C C . ALA B 1 317 ? 279.450 276.564 285.576 1.00 35.07 319 ALA B C 1
ATOM 5468 O O . ALA B 1 317 ? 278.992 277.390 286.374 1.00 35.07 319 ALA B O 1
ATOM 5470 N N . LEU B 1 318 ? 278.953 275.332 285.469 1.00 34.99 320 LEU B N 1
ATOM 5471 C CA . LEU B 1 318 ? 277.809 274.925 286.279 1.00 34.99 320 LEU B CA 1
ATOM 5472 C C . LEU B 1 318 ? 278.219 274.573 287.707 1.00 34.99 320 LEU B C 1
ATOM 5473 O O . LEU B 1 318 ? 277.623 275.066 288.670 1.00 34.99 320 LEU B O 1
ATOM 5478 N N . ALA B 1 319 ? 279.230 273.722 287.862 1.00 37.23 321 ALA B N 1
ATOM 5479 C CA . ALA B 1 319 ? 279.636 273.259 289.178 1.00 37.23 321 ALA B CA 1
ATOM 5480 C C . ALA B 1 319 ? 280.348 274.368 289.952 1.00 37.23 321 ALA B C 1
ATOM 5481 O O . ALA B 1 319 ? 280.862 275.320 289.360 1.00 37.23 321 ALA B O 1
ATOM 5483 N N . PRO B 1 320 ? 280.383 274.268 291.281 1.00 43.77 322 PRO B N 1
ATOM 5484 C CA . PRO B 1 320 ? 281.108 275.266 292.075 1.00 43.77 322 PRO B CA 1
ATOM 5485 C C . PRO B 1 320 ? 282.596 275.266 291.759 1.00 43.77 322 PRO B C 1
ATOM 5486 O O . PRO B 1 320 ? 283.174 274.248 291.376 1.00 43.77 322 PRO B O 1
ATOM 5490 N N . SER B 1 321 ? 283.216 276.437 291.924 1.00 50.17 323 SER B N 1
ATOM 5491 C CA . SER B 1 321 ? 284.627 276.597 291.594 1.00 50.17 323 SER B CA 1
ATOM 5492 C C . SER B 1 321 ? 285.541 275.796 292.512 1.00 50.17 323 SER B C 1
ATOM 5493 O O . SER B 1 321 ? 286.698 275.554 292.150 1.00 50.17 323 SER B O 1
ATOM 5496 N N . THR B 1 322 ? 285.059 275.392 293.687 1.00 50.84 324 THR B N 1
ATOM 5497 C CA . THR B 1 322 ? 285.897 274.626 294.605 1.00 50.84 324 THR B CA 1
ATOM 5498 C C . THR B 1 322 ? 286.230 273.250 294.036 1.00 50.84 324 THR B C 1
ATOM 5499 O O . THR B 1 322 ? 287.361 272.771 294.178 1.00 50.84 324 THR B O 1
ATOM 5503 N N . MET B 1 323 ? 285.266 272.607 293.386 1.00 46.54 325 MET B N 1
ATOM 5504 C CA . MET B 1 323 ? 285.467 271.256 292.882 1.00 46.54 325 MET B CA 1
ATOM 5505 C C . MET B 1 323 ? 286.425 271.243 291.696 1.00 46.54 325 MET B C 1
ATOM 5506 O O . MET B 1 323 ? 286.621 272.247 291.008 1.00 46.54 325 MET B O 1
ATOM 5511 N N . LYS B 1 324 ? 287.028 270.079 291.469 1.00 44.48 326 LYS B N 1
ATOM 5512 C CA . LYS B 1 324 ? 287.927 269.858 290.346 1.00 44.48 326 LYS B CA 1
ATOM 5513 C C . LYS B 1 324 ? 287.230 268.983 289.313 1.00 44.48 326 LYS B C 1
ATOM 5514 O O . LYS B 1 324 ? 286.768 267.885 289.638 1.00 44.48 326 LYS B O 1
ATOM 5520 N N . ILE B 1 325 ? 287.161 269.467 288.078 1.00 39.48 327 ILE B N 1
ATOM 5521 C CA . ILE B 1 325 ? 286.441 268.801 287.000 1.00 39.48 327 ILE B CA 1
ATOM 5522 C C . ILE B 1 325 ? 287.449 268.113 286.093 1.00 39.48 327 ILE B C 1
ATOM 5523 O O . ILE B 1 325 ? 288.400 268.745 285.619 1.00 39.48 327 ILE B O 1
ATOM 5528 N N . LYS B 1 326 ? 287.240 266.821 285.850 1.00 37.87 328 LYS B N 1
ATOM 5529 C CA . LYS B 1 326 ? 288.072 266.046 284.942 1.00 37.87 328 LYS B CA 1
ATOM 5530 C C . LYS B 1 326 ? 287.176 265.306 283.963 1.00 37.87 328 LYS B C 1
ATOM 5531 O O . LYS B 1 326 ? 286.212 264.654 284.373 1.00 37.87 328 LYS B O 1
ATOM 5537 N N . ILE B 1 327 ? 287.493 265.407 282.677 1.00 31.71 329 ILE B N 1
ATOM 5538 C CA . ILE B 1 327 ? 286.781 264.689 281.626 1.00 31.71 329 ILE B CA 1
ATOM 5539 C C . ILE B 1 327 ? 287.732 263.638 281.075 1.00 31.71 329 ILE B C 1
ATOM 5540 O O . ILE B 1 327 ? 288.754 263.973 280.464 1.00 31.71 329 ILE B O 1
ATOM 5545 N N . ILE B 1 328 ? 287.403 262.368 281.284 1.00 30.44 330 ILE B N 1
ATOM 5546 C CA . ILE B 1 328 ? 288.235 261.264 280.826 1.00 30.44 330 ILE B CA 1
ATOM 5547 C C . ILE B 1 328 ? 287.711 260.815 279.469 1.00 30.44 330 ILE B C 1
ATOM 5548 O O . ILE B 1 328 ? 286.622 260.246 279.368 1.00 30.44 330 ILE B O 1
ATOM 5553 N N . ALA B 1 329 ? 288.492 261.068 278.422 1.00 27.70 331 ALA B N 1
ATOM 5554 C CA . ALA B 1 329 ? 288.136 260.713 277.051 1.00 27.70 331 ALA B CA 1
ATOM 5555 C C . ALA B 1 329 ? 289.293 259.926 276.455 1.00 27.70 331 ALA B C 1
ATOM 5556 O O . ALA B 1 329 ? 290.153 260.487 275.765 1.00 27.70 331 ALA B O 1
ATOM 5558 N N . PRO B 1 330 ? 289.353 258.621 276.715 1.00 27.66 332 PRO B N 1
ATOM 5559 C CA . PRO B 1 330 ? 290.447 257.824 276.176 1.00 27.66 332 PRO B CA 1
ATOM 5560 C C . PRO B 1 330 ? 290.381 257.783 274.664 1.00 27.66 332 PRO B C 1
ATOM 5561 O O . PRO B 1 330 ? 289.294 257.900 274.069 1.00 27.66 332 PRO B O 1
ATOM 5565 N N . PRO B 1 331 ? 291.526 257.631 273.994 1.00 29.14 333 PRO B N 1
ATOM 5566 C CA . PRO B 1 331 ? 291.515 257.609 272.524 1.00 29.14 333 PRO B CA 1
ATOM 5567 C C . PRO B 1 331 ? 290.721 256.459 271.932 1.00 29.14 333 PRO B C 1
ATOM 5568 O O . PRO B 1 331 ? 290.309 256.548 270.770 1.00 29.14 333 PRO B O 1
ATOM 5572 N N . GLU B 1 332 ? 290.491 255.385 272.687 1.00 30.92 334 GLU B N 1
ATOM 5573 C CA . GLU B 1 332 ? 289.765 254.219 272.199 1.00 30.92 334 GLU B CA 1
ATOM 5574 C C . GLU B 1 332 ? 288.344 254.145 272.751 1.00 30.92 334 GLU B C 1
ATOM 5575 O O . GLU B 1 332 ? 287.756 253.060 272.815 1.00 30.92 334 GLU B O 1
ATOM 5581 N N . ARG B 1 333 ? 287.757 255.288 273.111 1.00 29.20 335 ARG B N 1
ATOM 5582 C CA . ARG B 1 333 ? 286.424 255.289 273.703 1.00 29.20 335 ARG B CA 1
ATOM 5583 C C . ARG B 1 333 ? 285.339 254.849 272.731 1.00 29.20 335 ARG B C 1
ATOM 5584 O O . ARG B 1 333 ? 284.210 254.605 273.163 1.00 29.20 335 ARG B O 1
ATOM 5592 N N . LYS B 1 334 ? 285.646 254.748 271.438 1.00 29.81 336 LYS B N 1
ATOM 5593 C CA . LYS B 1 334 ? 284.681 254.218 270.486 1.00 29.81 336 LYS B CA 1
ATOM 5594 C C . LYS B 1 334 ? 284.416 252.732 270.694 1.00 29.81 336 LYS B C 1
ATOM 5595 O O . LYS B 1 334 ? 283.373 252.236 270.257 1.00 29.81 336 LYS B O 1
ATOM 5601 N N . TYR B 1 335 ? 285.331 252.016 271.352 1.00 28.79 337 TYR B N 1
ATOM 5602 C CA . TYR B 1 335 ? 285.206 250.580 271.579 1.00 28.79 337 TYR B CA 1
ATOM 5603 C C . TYR B 1 335 ? 285.205 250.232 273.062 1.00 28.79 337 TYR B C 1
ATOM 5604 O O . TYR B 1 335 ? 285.451 249.078 273.423 1.00 28.79 337 TYR B O 1
ATOM 5613 N N . SER B 1 336 ? 284.953 251.216 273.927 1.00 27.34 338 SER B N 1
ATOM 5614 C CA . SER B 1 336 ? 285.064 250.988 275.364 1.00 27.34 338 SER B CA 1
ATOM 5615 C C . SER B 1 336 ? 284.003 250.017 275.862 1.00 27.34 338 SER B C 1
ATOM 5616 O O . SER B 1 336 ? 284.275 249.199 276.746 1.00 27.34 338 SER B O 1
ATOM 5619 N N . VAL B 1 337 ? 282.788 250.090 275.316 1.00 27.80 339 VAL B N 1
ATOM 5620 C CA . VAL B 1 337 ? 281.737 249.170 275.742 1.00 27.80 339 VAL B CA 1
ATOM 5621 C C . VAL B 1 337 ? 282.127 247.735 275.413 1.00 27.80 339 VAL B C 1
ATOM 5622 O O . VAL B 1 337 ? 281.986 246.828 276.243 1.00 27.80 339 VAL B O 1
ATOM 5626 N N . TRP B 1 338 ? 282.639 247.509 274.202 1.00 29.15 340 TRP B N 1
ATOM 5627 C CA . TRP B 1 338 ? 283.064 246.164 273.834 1.00 29.15 340 TRP B CA 1
ATOM 5628 C C . TRP B 1 338 ? 284.246 245.702 274.675 1.00 29.15 340 TRP B C 1
ATOM 5629 O O . TRP B 1 338 ? 284.309 244.535 275.072 1.00 29.15 340 TRP B O 1
ATOM 5640 N N . ILE B 1 339 ? 285.206 246.591 274.939 1.00 27.85 341 ILE B N 1
ATOM 5641 C CA . ILE B 1 339 ? 286.365 246.203 275.738 1.00 27.85 341 ILE B CA 1
ATOM 5642 C C . ILE B 1 339 ? 285.933 245.811 277.145 1.00 27.85 341 ILE B C 1
ATOM 5643 O O . ILE B 1 339 ? 286.401 244.809 277.700 1.00 27.85 341 ILE B O 1
ATOM 5648 N N . GLY B 1 340 ? 285.030 246.590 277.741 1.00 28.12 342 GLY B N 1
ATOM 5649 C CA . GLY B 1 340 ? 284.529 246.246 279.058 1.00 28.12 342 GLY B CA 1
ATOM 5650 C C . GLY B 1 340 ? 283.752 244.945 279.067 1.00 28.12 342 GLY B C 1
ATOM 5651 O O . GLY B 1 340 ? 283.874 244.147 279.999 1.00 28.12 342 GLY B O 1
ATOM 5652 N N . GLY B 1 341 ? 282.939 244.714 278.037 1.00 30.17 343 GLY B N 1
ATOM 5653 C CA . GLY B 1 341 ? 282.231 243.449 277.945 1.00 30.17 343 GLY B CA 1
ATOM 5654 C C . GLY B 1 341 ? 283.173 242.270 277.808 1.00 30.17 343 GLY B C 1
ATOM 5655 O O . GLY B 1 341 ? 282.936 241.205 278.381 1.00 30.17 343 GLY B O 1
ATOM 5656 N N . SER B 1 342 ? 284.251 242.445 277.042 1.00 31.58 344 SER B N 1
ATOM 5657 C CA . SER B 1 342 ? 285.257 241.397 276.908 1.00 31.58 344 SER B CA 1
ATOM 5658 C C . SER B 1 342 ? 285.954 241.126 278.233 1.00 31.58 344 SER B C 1
ATOM 5659 O O . SER B 1 342 ? 286.215 239.967 278.578 1.00 31.58 344 SER B O 1
ATOM 5662 N N . ILE B 1 343 ? 286.278 242.181 278.982 1.00 30.80 345 ILE B N 1
ATOM 5663 C CA . ILE B 1 343 ? 286.902 241.998 280.290 1.00 30.80 345 ILE B CA 1
ATOM 5664 C C . ILE B 1 343 ? 285.957 241.263 281.231 1.00 30.80 345 ILE B C 1
ATOM 5665 O O . ILE B 1 343 ? 286.360 240.347 281.958 1.00 30.80 345 ILE B O 1
ATOM 5670 N N . LEU B 1 344 ? 284.679 241.645 281.224 1.00 32.63 346 LEU B N 1
ATOM 5671 C CA . LEU B 1 344 ? 283.723 241.062 282.158 1.00 32.63 346 LEU B CA 1
ATOM 5672 C C . LEU B 1 344 ? 283.416 239.608 281.817 1.00 32.63 346 LEU B C 1
ATOM 5673 O O . LEU B 1 344 ? 283.285 238.771 282.714 1.00 32.63 346 LEU B O 1
ATOM 5678 N N . ALA B 1 345 ? 283.297 239.289 280.527 1.00 34.29 347 ALA B N 1
ATOM 5679 C CA . ALA B 1 345 ? 282.921 237.938 280.128 1.00 34.29 347 ALA B CA 1
ATOM 5680 C C . ALA B 1 345 ? 284.042 236.930 280.334 1.00 34.29 347 ALA B C 1
ATOM 5681 O O . ALA B 1 345 ? 283.778 235.724 280.339 1.00 34.29 347 ALA B O 1
ATOM 5683 N N . SER B 1 346 ? 285.280 237.387 280.500 1.00 35.97 348 SER B N 1
ATOM 5684 C CA . SER B 1 346 ? 286.414 236.494 280.683 1.00 35.97 348 SER B CA 1
ATOM 5685 C C . SER B 1 346 ? 286.716 236.202 282.147 1.00 35.97 348 SER B C 1
ATOM 5686 O O . SER B 1 346 ? 287.597 235.386 282.429 1.00 35.97 348 SER B O 1
ATOM 5689 N N . LEU B 1 347 ? 286.015 236.842 283.078 1.00 36.91 349 LEU B N 1
ATOM 5690 C CA . LEU B 1 347 ? 286.263 236.604 284.492 1.00 36.91 349 LEU B CA 1
ATOM 5691 C C . LEU B 1 347 ? 285.768 235.221 284.899 1.00 36.91 349 LEU B C 1
ATOM 5692 O O . LEU B 1 347 ? 284.737 234.743 284.417 1.00 36.91 349 LEU B O 1
ATOM 5697 N N . SER B 1 348 ? 286.517 234.574 285.792 1.00 43.71 350 SER B N 1
ATOM 5698 C CA . SER B 1 348 ? 286.112 233.264 286.288 1.00 43.71 350 SER B CA 1
ATOM 5699 C C . SER B 1 348 ? 284.938 233.359 287.253 1.00 43.71 350 SER B C 1
ATOM 5700 O O . SER B 1 348 ? 284.099 232.453 287.292 1.00 43.71 350 SER B O 1
ATOM 5703 N N . THR B 1 349 ? 284.863 234.438 288.033 1.00 46.72 351 THR B N 1
ATOM 5704 C CA . THR B 1 349 ? 283.749 234.619 288.955 1.00 46.72 351 THR B CA 1
ATOM 5705 C C . THR B 1 349 ? 282.445 234.927 288.233 1.00 46.72 351 THR B C 1
ATOM 5706 O O . THR B 1 349 ? 281.370 234.730 288.808 1.00 46.72 351 THR B O 1
ATOM 5710 N N . PHE B 1 350 ? 282.518 235.405 286.992 1.00 43.83 352 PHE B N 1
ATOM 5711 C CA . PHE B 1 350 ? 281.329 235.718 286.211 1.00 43.83 352 PHE B CA 1
ATOM 5712 C C . PHE B 1 350 ? 280.618 234.480 285.684 1.00 43.83 352 PHE B C 1
ATOM 5713 O O . PHE B 1 350 ? 279.475 234.589 285.232 1.00 43.83 352 PHE B O 1
ATOM 5721 N N . GLN B 1 351 ? 281.253 233.308 285.745 1.00 48.79 353 GLN B N 1
ATOM 5722 C CA . GLN B 1 351 ? 280.655 232.108 285.174 1.00 48.79 353 GLN B CA 1
ATOM 5723 C C . GLN B 1 351 ? 279.384 231.688 285.898 1.00 48.79 353 GLN B C 1
ATOM 5724 O O . GLN B 1 351 ? 278.624 230.870 285.368 1.00 48.79 353 GLN B O 1
ATOM 5730 N N . GLN B 1 352 ? 279.135 232.222 287.090 1.00 52.85 354 GLN B N 1
ATOM 5731 C CA . GLN B 1 352 ? 277.928 231.904 287.836 1.00 52.85 354 GLN B CA 1
ATOM 5732 C C . GLN B 1 352 ? 276.790 232.882 287.575 1.00 52.85 354 GLN B C 1
ATOM 5733 O O . GLN B 1 352 ? 275.713 232.719 288.157 1.00 52.85 354 GLN B O 1
ATOM 5739 N N . MET B 1 353 ? 276.999 233.884 286.725 1.00 53.94 355 MET B N 1
ATOM 5740 C CA . MET B 1 353 ? 275.982 234.886 286.437 1.00 53.94 355 MET B CA 1
ATOM 5741 C C . MET B 1 353 ? 275.339 234.700 285.070 1.00 53.94 355 MET B C 1
ATOM 5742 O O . MET B 1 353 ? 274.461 235.484 284.698 1.00 53.94 355 MET B O 1
ATOM 5747 N N . TRP B 1 354 ? 275.750 233.686 284.314 1.00 44.65 356 TRP B N 1
ATOM 5748 C CA . TRP B 1 354 ? 275.124 233.413 283.032 1.00 44.65 356 TRP B CA 1
ATOM 5749 C C . TRP B 1 354 ? 273.698 232.916 283.227 1.00 44.65 356 TRP B C 1
ATOM 5750 O O . TRP B 1 354 ? 273.352 232.345 284.263 1.00 44.65 356 TRP B O 1
ATOM 5761 N N . ILE B 1 355 ? 272.866 233.147 282.217 1.00 41.38 357 ILE B N 1
ATOM 5762 C CA . ILE B 1 355 ? 271.524 232.582 282.170 1.00 41.38 357 ILE B CA 1
ATOM 5763 C C . ILE B 1 355 ? 271.628 231.296 281.357 1.00 41.38 357 ILE B C 1
ATOM 5764 O O . ILE B 1 355 ? 271.732 231.329 280.133 1.00 41.38 357 ILE B O 1
ATOM 5769 N N . THR B 1 356 ? 271.616 230.158 282.043 1.00 49.80 358 THR B N 1
ATOM 5770 C CA . THR B 1 356 ? 271.779 228.885 281.366 1.00 49.80 358 THR B CA 1
ATOM 5771 C C . THR B 1 356 ? 270.485 228.479 280.664 1.00 49.80 358 THR B C 1
ATOM 5772 O O . THR B 1 356 ? 269.411 229.034 280.904 1.00 49.80 358 THR B O 1
ATOM 5776 N N . LYS B 1 357 ? 270.606 227.494 279.772 1.00 51.03 359 LYS B N 1
ATOM 5777 C CA . LYS B 1 357 ? 269.444 227.024 279.025 1.00 51.03 359 LYS B CA 1
ATOM 5778 C C . LYS B 1 357 ? 268.416 226.381 279.949 1.00 51.03 359 LYS B C 1
ATOM 5779 O O . LYS B 1 357 ? 267.207 226.509 279.723 1.00 51.03 359 LYS B O 1
ATOM 5785 N N . GLN B 1 358 ? 268.877 225.684 280.990 1.00 55.77 360 GLN B N 1
ATOM 5786 C CA . GLN B 1 358 ? 267.954 225.067 281.937 1.00 55.77 360 GLN B CA 1
ATOM 5787 C C . GLN B 1 358 ? 267.117 226.114 282.662 1.00 55.77 360 GLN B C 1
ATOM 5788 O O . GLN B 1 358 ? 265.905 225.937 282.832 1.00 55.77 360 GLN B O 1
ATOM 5794 N N . GLU B 1 359 ? 267.744 227.210 283.095 1.00 54.39 361 GLU B N 1
ATOM 5795 C CA . GLU B 1 359 ? 266.999 228.265 283.775 1.00 54.39 361 GLU B CA 1
ATOM 5796 C C . GLU B 1 359 ? 265.957 228.880 282.854 1.00 54.39 361 GLU B C 1
ATOM 5797 O O . GLU B 1 359 ? 264.835 229.174 283.281 1.00 54.39 361 GLU B O 1
ATOM 5803 N N . TYR B 1 360 ? 266.314 229.091 281.584 1.00 50.61 362 TYR B N 1
ATOM 5804 C CA . TYR B 1 360 ? 265.341 229.600 280.625 1.00 50.61 362 TYR B CA 1
ATOM 5805 C C . TYR B 1 360 ? 264.184 228.628 280.453 1.00 50.61 362 TYR B C 1
ATOM 5806 O O . TYR B 1 360 ? 263.018 229.031 280.492 1.00 50.61 362 TYR B O 1
ATOM 5815 N N . ASP B 1 361 ? 264.485 227.337 280.289 1.00 56.69 363 ASP B N 1
ATOM 5816 C CA . ASP B 1 361 ? 263.427 226.343 280.140 1.00 56.69 363 ASP B CA 1
ATOM 5817 C C . ASP B 1 361 ? 262.505 226.331 281.352 1.00 56.69 363 ASP B C 1
ATOM 5818 O O . ASP B 1 361 ? 261.292 226.126 281.219 1.00 56.69 363 ASP B O 1
ATOM 5823 N N . GLU B 1 362 ? 263.065 226.544 282.543 1.00 59.24 364 GLU B N 1
ATOM 5824 C CA . GLU B 1 362 ? 262.250 226.528 283.753 1.00 59.24 364 GLU B CA 1
ATOM 5825 C C . GLU B 1 362 ? 261.382 227.776 283.869 1.00 59.24 364 GLU B C 1
ATOM 5826 O O . GLU B 1 362 ? 260.199 227.689 284.214 1.00 59.24 364 GLU B O 1
ATOM 5832 N N . ALA B 1 363 ? 261.948 228.950 283.585 1.00 54.85 365 ALA B N 1
ATOM 5833 C CA . ALA B 1 363 ? 261.330 230.206 283.993 1.00 54.85 365 ALA B CA 1
ATOM 5834 C C . ALA B 1 363 ? 260.797 231.057 282.848 1.00 54.85 365 ALA B C 1
ATOM 5835 O O . ALA B 1 363 ? 260.294 232.154 283.105 1.00 54.85 365 ALA B O 1
ATOM 5837 N N . GLY B 1 364 ? 260.878 230.600 281.601 1.00 54.39 366 GLY B N 1
ATOM 5838 C CA . GLY B 1 364 ? 260.400 231.394 280.496 1.00 54.39 366 GLY B CA 1
ATOM 5839 C C . GLY B 1 364 ? 261.349 232.529 280.170 1.00 54.39 366 GLY B C 1
ATOM 5840 O O . GLY B 1 364 ? 262.439 232.639 280.740 1.00 54.39 366 GLY B O 1
ATOM 5841 N N . PRO B 1 365 ? 260.953 233.400 279.238 1.00 54.66 367 PRO B N 1
ATOM 5842 C CA . PRO B 1 365 ? 261.803 234.544 278.878 1.00 54.66 367 PRO B CA 1
ATOM 5843 C C . PRO B 1 365 ? 261.906 235.611 279.957 1.00 54.66 367 PRO B C 1
ATOM 5844 O O . PRO B 1 365 ? 262.699 236.544 279.799 1.00 54.66 367 PRO B O 1
ATOM 5848 N N . SER B 1 366 ? 261.138 235.514 281.040 1.00 52.57 368 SER B N 1
ATOM 5849 C CA . SER B 1 366 ? 261.157 236.529 282.085 1.00 52.57 368 SER B CA 1
ATOM 5850 C C . SER B 1 366 ? 262.283 236.333 283.091 1.00 52.57 368 SER B C 1
ATOM 5851 O O . SER B 1 366 ? 262.405 237.138 284.022 1.00 52.57 368 SER B O 1
ATOM 5854 N N . ILE B 1 367 ? 263.100 235.288 282.937 1.00 50.35 369 ILE B N 1
ATOM 5855 C CA . ILE B 1 367 ? 264.225 235.074 283.842 1.00 50.35 369 ILE B CA 1
ATOM 5856 C C . ILE B 1 367 ? 265.244 236.198 283.716 1.00 50.35 369 ILE B C 1
ATOM 5857 O O . ILE B 1 367 ? 265.948 236.525 284.681 1.00 50.35 369 ILE B O 1
ATOM 5862 N N . VAL B 1 368 ? 265.328 236.818 282.535 1.00 47.35 370 VAL B N 1
ATOM 5863 C CA . VAL B 1 368 ? 266.323 237.851 282.284 1.00 47.35 370 VAL B CA 1
ATOM 5864 C C . VAL B 1 368 ? 266.083 239.099 283.124 1.00 47.35 370 VAL B C 1
ATOM 5865 O O . VAL B 1 368 ? 267.014 239.883 283.340 1.00 47.35 370 VAL B O 1
ATOM 5869 N N . HIS B 1 369 ? 264.861 239.308 283.612 1.00 49.09 371 HIS B N 1
ATOM 5870 C CA . HIS B 1 369 ? 264.587 240.495 284.415 1.00 49.09 371 HIS B CA 1
ATOM 5871 C C . HIS B 1 369 ? 265.166 240.385 285.815 1.00 49.09 371 HIS B C 1
ATOM 5872 O O . HIS B 1 369 ? 265.547 241.404 286.402 1.00 49.09 371 HIS B O 1
ATOM 5879 N N . ARG B 1 370 ? 265.238 239.178 286.369 1.00 52.28 372 ARG B N 1
ATOM 5880 C CA . ARG B 1 370 ? 265.819 238.990 287.691 1.00 52.28 372 ARG B CA 1
ATOM 5881 C C . ARG B 1 370 ? 267.274 238.548 287.654 1.00 52.28 372 ARG B C 1
ATOM 5882 O O . ARG B 1 370 ? 268.007 238.807 288.613 1.00 52.28 372 ARG B O 1
ATOM 5890 N N . LYS B 1 371 ? 267.718 237.894 286.579 1.00 49.06 373 LYS B N 1
ATOM 5891 C CA . LYS B 1 371 ? 269.120 237.497 286.505 1.00 49.06 373 LYS B CA 1
ATOM 5892 C C . LYS B 1 371 ? 270.028 238.653 286.109 1.00 49.06 373 LYS B C 1
ATOM 5893 O O . LYS B 1 371 ? 271.172 238.718 286.571 1.00 49.06 373 LYS B O 1
ATOM 5899 N N . CYS B 1 372 ? 269.550 239.566 285.270 1.00 52.39 374 CYS B N 1
ATOM 5900 C CA . CYS B 1 372 ? 270.352 240.674 284.766 1.00 52.39 374 CYS B CA 1
ATOM 5901 C C . CYS B 1 372 ? 269.893 241.971 285.416 1.00 52.39 374 CYS B C 1
ATOM 5902 O O . CYS B 1 372 ? 268.700 242.293 285.389 1.00 52.39 374 CYS B O 1
ATOM 5905 N N . PHE B 1 373 ? 270.844 242.708 285.985 1.00 53.68 375 PHE B N 1
ATOM 5906 C CA . PHE B 1 373 ? 270.569 243.950 286.705 1.00 53.68 375 PHE B CA 1
ATOM 5907 C C . PHE B 1 373 ? 269.559 243.726 287.829 1.00 53.68 375 PHE B C 1
ATOM 5908 O O . PHE B 1 373 ? 269.916 243.271 288.917 1.00 53.68 375 PHE B O 1
ATOM 5917 N N . ASP C 1 1 ? 233.799 298.852 305.897 1.00 112.74 3 ASP C N 1
ATOM 5918 C CA . ASP C 1 1 ? 233.078 298.132 306.940 1.00 112.74 3 ASP C CA 1
ATOM 5919 C C . ASP C 1 1 ? 233.005 296.643 306.626 1.00 112.74 3 ASP C C 1
ATOM 5920 O O . ASP C 1 1 ? 233.764 295.844 307.174 1.00 112.74 3 ASP C O 1
ATOM 5925 N N . GLU C 1 2 ? 232.084 296.276 305.733 1.00 101.40 4 GLU C N 1
ATOM 5926 C CA . GLU C 1 2 ? 231.893 294.882 305.335 1.00 101.40 4 GLU C CA 1
ATOM 5927 C C . GLU C 1 2 ? 232.877 294.552 304.216 1.00 101.40 4 GLU C C 1
ATOM 5928 O O . GLU C 1 2 ? 232.521 294.415 303.042 1.00 101.40 4 GLU C O 1
ATOM 5934 N N . THR C 1 3 ? 234.145 294.429 304.595 1.00 86.63 5 THR C N 1
ATOM 5935 C CA . THR C 1 3 ? 235.201 294.048 303.665 1.00 86.63 5 THR C CA 1
ATOM 5936 C C . THR C 1 3 ? 235.432 292.548 303.794 1.00 86.63 5 THR C C 1
ATOM 5937 O O . THR C 1 3 ? 236.018 292.084 304.778 1.00 86.63 5 THR C O 1
ATOM 5941 N N . THR C 1 4 ? 234.966 291.790 302.804 1.00 57.85 6 THR C N 1
ATOM 5942 C CA . THR C 1 4 ? 235.111 290.343 302.839 1.00 57.85 6 THR C CA 1
ATOM 5943 C C . THR C 1 4 ? 236.570 289.959 302.633 1.00 57.85 6 THR C C 1
ATOM 5944 O O . THR C 1 4 ? 237.245 290.492 301.748 1.00 57.85 6 THR C O 1
ATOM 5948 N N . ALA C 1 5 ? 237.059 289.037 303.455 1.00 43.85 7 ALA C N 1
ATOM 5949 C CA . ALA C 1 5 ? 238.436 288.585 303.354 1.00 43.85 7 ALA C CA 1
ATOM 5950 C C . ALA C 1 5 ? 238.600 287.610 302.196 1.00 43.85 7 ALA C C 1
ATOM 5951 O O . ALA C 1 5 ? 237.663 286.912 301.802 1.00 43.85 7 ALA C O 1
ATOM 5953 N N . LEU C 1 6 ? 239.811 287.569 301.651 1.00 37.68 8 LEU C N 1
ATOM 5954 C CA . LEU C 1 6 ? 240.160 286.652 300.578 1.00 37.68 8 LEU C CA 1
ATOM 5955 C C . LEU C 1 6 ? 241.019 285.519 301.120 1.00 37.68 8 LEU C C 1
ATOM 5956 O O . LEU C 1 6 ? 241.979 285.751 301.860 1.00 37.68 8 LEU C O 1
ATOM 5961 N N . VAL C 1 7 ? 240.669 284.293 300.748 1.00 32.66 9 VAL C N 1
ATOM 5962 C CA . VAL C 1 7 ? 241.424 283.106 301.126 1.00 32.66 9 VAL C CA 1
ATOM 5963 C C . VAL C 1 7 ? 242.081 282.557 299.870 1.00 32.66 9 VAL C C 1
ATOM 5964 O O . VAL C 1 7 ? 241.392 282.158 298.923 1.00 32.66 9 VAL C O 1
ATOM 5968 N N . CYS C 1 8 ? 243.412 282.540 299.857 1.00 35.16 10 CYS C N 1
ATOM 5969 C CA . CYS C 1 8 ? 244.185 282.082 298.707 1.00 35.16 10 CYS C CA 1
ATOM 5970 C C . CYS C 1 8 ? 245.089 280.943 299.155 1.00 35.16 10 CYS C C 1
ATOM 5971 O O . CYS C 1 8 ? 246.106 281.174 299.817 1.00 35.16 10 CYS C O 1
ATOM 5974 N N . ASP C 1 9 ? 244.719 279.716 298.793 1.00 32.46 11 ASP C N 1
ATOM 5975 C CA . ASP C 1 9 ? 245.503 278.530 299.121 1.00 32.46 11 ASP C CA 1
ATOM 5976 C C . ASP C 1 9 ? 246.370 278.192 297.911 1.00 32.46 11 ASP C C 1
ATOM 5977 O O . ASP C 1 9 ? 246.086 277.280 297.139 1.00 32.46 11 ASP C O 1
ATOM 5982 N N . ASN C 1 10 ? 247.446 278.953 297.751 1.00 33.49 12 ASN C N 1
ATOM 5983 C CA . ASN C 1 10 ? 248.363 278.744 296.633 1.00 33.49 12 ASN C CA 1
ATOM 5984 C C . ASN C 1 10 ? 249.294 277.592 296.985 1.00 33.49 12 ASN C C 1
ATOM 5985 O O . ASN C 1 10 ? 250.254 277.753 297.740 1.00 33.49 12 ASN C O 1
ATOM 5990 N N . GLY C 1 11 ? 248.998 276.413 296.447 1.00 28.00 13 GLY C N 1
ATOM 5991 C CA . GLY C 1 11 ? 249.835 275.250 296.628 1.00 28.00 13 GLY C CA 1
ATOM 5992 C C . GLY C 1 11 ? 250.902 275.154 295.557 1.00 28.00 13 GLY C C 1
ATOM 5993 O O . GLY C 1 11 ? 251.077 276.043 294.723 1.00 28.00 13 GLY C O 1
ATOM 5994 N N . SER C 1 12 ? 251.634 274.041 295.592 1.00 25.49 14 SER C N 1
ATOM 5995 C CA . SER C 1 12 ? 252.676 273.825 294.596 1.00 25.49 14 SER C CA 1
ATOM 5996 C C . SER C 1 12 ? 252.091 273.569 293.214 1.00 25.49 14 SER C C 1
ATOM 5997 O O . SER C 1 12 ? 252.681 273.979 292.210 1.00 25.49 14 SER C O 1
ATOM 6000 N N . GLY C 1 13 ? 250.941 272.901 293.139 1.00 25.51 15 GLY C N 1
ATOM 6001 C CA . GLY C 1 13 ? 250.372 272.532 291.859 1.00 25.51 15 GLY C CA 1
ATOM 6002 C C . GLY C 1 13 ? 249.101 273.258 291.480 1.00 25.51 15 GLY C C 1
ATOM 6003 O O . GLY C 1 13 ? 248.899 273.581 290.306 1.00 25.51 15 GLY C O 1
ATOM 6004 N N . LEU C 1 14 ? 248.236 273.529 292.454 1.00 25.52 16 LEU C N 1
ATOM 6005 C CA . LEU C 1 14 ? 246.950 274.165 292.208 1.00 25.52 16 LEU C CA 1
ATOM 6006 C C . LEU C 1 14 ? 246.813 275.419 293.055 1.00 25.52 16 LEU C C 1
ATOM 6007 O O . LEU C 1 14 ? 247.313 275.488 294.179 1.00 25.52 16 LEU C O 1
ATOM 6012 N N . VAL C 1 15 ? 246.124 276.410 292.500 1.00 25.73 17 VAL C N 1
ATOM 6013 C CA . VAL C 1 15 ? 245.736 277.608 293.231 1.00 25.73 17 VAL C CA 1
ATOM 6014 C C . VAL C 1 15 ? 244.261 277.480 293.578 1.00 25.73 17 VAL C C 1
ATOM 6015 O O . VAL C 1 15 ? 243.423 277.268 292.693 1.00 25.73 17 VAL C O 1
ATOM 6019 N N . LYS C 1 16 ? 243.943 277.599 294.860 1.00 27.39 18 LYS C N 1
ATOM 6020 C CA . LYS C 1 16 ? 242.576 277.507 295.358 1.00 27.39 18 LYS C CA 1
ATOM 6021 C C . LYS C 1 16 ? 242.232 278.841 296.005 1.00 27.39 18 LYS C C 1
ATOM 6022 O O . LYS C 1 16 ? 242.695 279.136 297.111 1.00 27.39 18 LYS C O 1
ATOM 6028 N N . ALA C 1 17 ? 241.424 279.645 295.319 1.00 27.20 19 ALA C N 1
ATOM 6029 C CA . ALA C 1 17 ? 241.114 280.998 295.756 1.00 27.20 19 ALA C CA 1
ATOM 6030 C C . ALA C 1 17 ? 239.608 281.184 295.854 1.00 27.20 19 ALA C C 1
ATOM 6031 O O . ALA C 1 17 ? 238.829 280.485 295.204 1.00 27.20 19 ALA C O 1
ATOM 6033 N N . GLY C 1 18 ? 239.205 282.137 296.684 1.00 30.82 20 GLY C N 1
ATOM 6034 C CA . GLY C 1 18 ? 237.796 282.394 296.893 1.00 30.82 20 GLY C CA 1
ATOM 6035 C C . GLY C 1 18 ? 237.596 283.445 297.965 1.00 30.82 20 GLY C C 1
ATOM 6036 O O . GLY C 1 18 ? 238.542 284.107 298.397 1.00 30.82 20 GLY C O 1
ATOM 6037 N N . PHE C 1 19 ? 236.344 283.580 298.387 1.00 35.00 21 PHE C N 1
ATOM 6038 C CA . PHE C 1 19 ? 235.945 284.563 299.383 1.00 35.00 21 PHE C CA 1
ATOM 6039 C C . PHE C 1 19 ? 235.598 283.868 300.691 1.00 35.00 21 PHE C C 1
ATOM 6040 O O . PHE C 1 19 ? 235.034 282.771 300.692 1.00 35.00 21 PHE C O 1
ATOM 6048 N N . ALA C 1 20 ? 235.940 284.511 301.802 1.00 36.38 22 ALA C N 1
ATOM 6049 C CA . ALA C 1 20 ? 235.659 283.942 303.112 1.00 36.38 22 ALA C CA 1
ATOM 6050 C C . ALA C 1 20 ? 234.157 283.848 303.338 1.00 36.38 22 ALA C C 1
ATOM 6051 O O . ALA C 1 20 ? 233.404 284.776 303.032 1.00 36.38 22 ALA C O 1
ATOM 6053 N N . GLY C 1 21 ? 233.722 282.716 303.882 1.00 37.15 23 GLY C N 1
ATOM 6054 C CA . GLY C 1 21 ? 232.325 282.441 304.105 1.00 37.15 23 GLY C CA 1
ATOM 6055 C C . GLY C 1 21 ? 231.690 281.536 303.069 1.00 37.15 23 GLY C C 1
ATOM 6056 O O . GLY C 1 21 ? 230.614 280.986 303.327 1.00 37.15 23 GLY C O 1
ATOM 6057 N N . ASP C 1 22 ? 232.322 281.369 301.912 1.00 37.33 24 ASP C N 1
ATOM 6058 C CA . ASP C 1 22 ? 231.801 280.475 300.892 1.00 37.33 24 ASP C CA 1
ATOM 6059 C C . ASP C 1 22 ? 232.096 279.025 301.255 1.00 37.33 24 ASP C C 1
ATOM 6060 O O . ASP C 1 22 ? 232.944 278.725 302.099 1.00 37.33 24 ASP C O 1
ATOM 6065 N N . ASP C 1 23 ? 231.376 278.116 300.604 1.00 36.68 25 ASP C N 1
ATOM 6066 C CA . ASP C 1 23 ? 231.538 276.691 300.853 1.00 36.68 25 ASP C CA 1
ATOM 6067 C C . ASP C 1 23 ? 232.516 276.017 299.901 1.00 36.68 25 ASP C C 1
ATOM 6068 O O . ASP C 1 23 ? 232.845 274.845 300.109 1.00 36.68 25 ASP C O 1
ATOM 6073 N N . ALA C 1 24 ? 232.989 276.716 298.872 1.00 30.35 26 ALA C N 1
ATOM 6074 C CA . ALA C 1 24 ? 233.882 276.128 297.884 1.00 30.35 26 ALA C CA 1
ATOM 6075 C C . ALA C 1 24 ? 234.752 277.223 297.295 1.00 30.35 26 ALA C C 1
ATOM 6076 O O . ALA C 1 24 ? 234.352 278.393 297.290 1.00 30.35 26 ALA C O 1
ATOM 6078 N N . PRO C 1 25 ? 235.945 276.888 296.804 1.00 29.01 27 PRO C N 1
ATOM 6079 C CA . PRO C 1 25 ? 236.781 277.899 296.152 1.00 29.01 27 PRO C CA 1
ATOM 6080 C C . PRO C 1 25 ? 236.122 278.431 294.890 1.00 29.01 27 PRO C C 1
ATOM 6081 O O . PRO C 1 25 ? 235.486 277.691 294.138 1.00 29.01 27 PRO C O 1
ATOM 6085 N N . ARG C 1 26 ? 236.283 279.732 294.660 1.00 33.73 28 ARG C N 1
ATOM 6086 C CA . ARG C 1 26 ? 235.723 280.345 293.462 1.00 33.73 28 ARG C CA 1
ATOM 6087 C C . ARG C 1 26 ? 236.561 280.031 292.229 1.00 33.73 28 ARG C C 1
ATOM 6088 O O . ARG C 1 26 ? 236.012 279.797 291.147 1.00 33.73 28 ARG C O 1
ATOM 6096 N N . ALA C 1 27 ? 237.886 280.020 292.371 1.00 26.27 29 ALA C N 1
ATOM 6097 C CA . ALA C 1 27 ? 238.797 279.805 291.255 1.00 26.27 29 ALA C CA 1
ATOM 6098 C C . ALA C 1 27 ? 239.767 278.691 291.606 1.00 26.27 29 ALA C C 1
ATOM 6099 O O . ALA C 1 27 ? 240.444 278.757 292.636 1.00 26.27 29 ALA C O 1
ATOM 6101 N N . VAL C 1 28 ? 239.831 277.669 290.756 1.00 22.54 30 VAL C N 1
ATOM 6102 C CA . VAL C 1 28 ? 240.794 276.579 290.881 1.00 22.54 30 VAL C CA 1
ATOM 6103 C C . VAL C 1 28 ? 241.430 276.368 289.516 1.00 22.54 30 VAL C C 1
ATOM 6104 O O . VAL C 1 28 ? 240.731 276.051 288.547 1.00 22.54 30 VAL C O 1
ATOM 6108 N N . PHE C 1 29 ? 242.744 276.538 289.435 1.00 24.74 31 PHE C N 1
ATOM 6109 C CA . PHE C 1 29 ? 243.453 276.416 288.170 1.00 24.74 31 PHE C CA 1
ATOM 6110 C C . PHE C 1 29 ? 244.897 276.039 288.455 1.00 24.74 31 PHE C C 1
ATOM 6111 O O . PHE C 1 29 ? 245.401 276.290 289.555 1.00 24.74 31 PHE C O 1
ATOM 6119 N N . PRO C 1 30 ? 245.585 275.424 287.493 1.00 23.89 32 PRO C N 1
ATOM 6120 C CA . PRO C 1 30 ? 246.976 275.021 287.724 1.00 23.89 32 PRO C CA 1
ATOM 6121 C C . PRO C 1 30 ? 247.889 276.216 287.945 1.00 23.89 32 PRO C C 1
ATOM 6122 O O . PRO C 1 30 ? 247.682 277.300 287.395 1.00 23.89 32 PRO C O 1
ATOM 6126 N N . SER C 1 31 ? 248.917 276.002 288.761 1.00 24.71 33 SER C N 1
ATOM 6127 C CA . SER C 1 31 ? 249.860 277.055 289.125 1.00 24.71 33 SER C CA 1
ATOM 6128 C C . SER C 1 31 ? 251.083 276.987 288.210 1.00 24.71 33 SER C C 1
ATOM 6129 O O . SER C 1 31 ? 252.202 276.696 288.628 1.00 24.71 33 SER C O 1
ATOM 6132 N N . ILE C 1 32 ? 250.841 277.263 286.928 1.00 24.21 34 ILE C N 1
ATOM 6133 C CA . ILE C 1 32 ? 251.872 277.180 285.905 1.00 24.21 34 ILE C CA 1
ATOM 6134 C C . ILE C 1 32 ? 251.920 278.485 285.126 1.00 24.21 34 ILE C C 1
ATOM 6135 O O . ILE C 1 32 ? 250.929 279.204 285.006 1.00 24.21 34 ILE C O 1
ATOM 6140 N N . VAL C 1 33 ? 253.103 278.779 284.593 1.00 24.71 35 VAL C N 1
ATOM 6141 C CA . VAL C 1 33 ? 253.309 279.880 283.661 1.00 24.71 35 VAL C CA 1
ATOM 6142 C C . VAL C 1 33 ? 254.017 279.320 282.436 1.00 24.71 35 VAL C C 1
ATOM 6143 O O . VAL C 1 33 ? 255.070 278.686 282.561 1.00 24.71 35 VAL C O 1
ATOM 6147 N N . GLY C 1 34 ? 253.440 279.543 281.261 1.00 23.88 36 GLY C N 1
ATOM 6148 C CA . GLY C 1 34 ? 253.976 279.023 280.017 1.00 23.88 36 GLY C CA 1
ATOM 6149 C C . GLY C 1 34 ? 254.491 280.134 279.123 1.00 23.88 36 GLY C C 1
ATOM 6150 O O . GLY C 1 34 ? 253.971 281.251 279.137 1.00 23.88 36 GLY C O 1
ATOM 6151 N N . ARG C 1 35 ? 255.524 279.821 278.342 1.00 24.57 37 ARG C N 1
ATOM 6152 C CA . ARG C 1 35 ? 256.107 280.756 277.395 1.00 24.57 37 ARG C CA 1
ATOM 6153 C C . ARG C 1 35 ? 256.336 280.041 276.072 1.00 24.57 37 ARG C C 1
ATOM 6154 O O . ARG C 1 35 ? 256.683 278.852 276.064 1.00 24.57 37 ARG C O 1
ATOM 6162 N N . PRO C 1 36 ? 256.145 280.729 274.947 1.00 24.10 38 PRO C N 1
ATOM 6163 C CA . PRO C 1 36 ? 256.318 280.074 273.646 1.00 24.10 38 PRO C CA 1
ATOM 6164 C C . PRO C 1 36 ? 257.750 279.599 273.441 1.00 24.10 38 PRO C C 1
ATOM 6165 O O . PRO C 1 36 ? 258.707 280.257 273.848 1.00 24.10 38 PRO C O 1
ATOM 6169 N N . ARG C 1 37 ? 257.885 278.442 272.793 1.00 23.23 39 ARG C N 1
ATOM 6170 C CA . ARG C 1 37 ? 259.191 277.868 272.495 1.00 23.23 39 ARG C CA 1
ATOM 6171 C C . ARG C 1 37 ? 259.405 277.650 271.003 1.00 23.23 39 ARG C C 1
ATOM 6172 O O . ARG C 1 37 ? 260.417 277.057 270.616 1.00 23.23 39 ARG C O 1
ATOM 6180 N N . HIS C 1 38 ? 258.492 278.116 270.161 1.00 24.37 40 HIS C N 1
ATOM 6181 C CA . HIS C 1 38 ? 258.576 277.947 268.718 1.00 24.37 40 HIS C CA 1
ATOM 6182 C C . HIS C 1 38 ? 258.644 279.317 268.046 1.00 24.37 40 HIS C C 1
ATOM 6183 O O . HIS C 1 38 ? 258.743 280.353 268.708 1.00 24.37 40 HIS C O 1
ATOM 6190 N N . GLN C 1 39 ? 258.585 279.315 266.717 1.00 31.82 41 GLN C N 1
ATOM 6191 C CA . GLN C 1 39 ? 258.780 280.515 265.913 1.00 31.82 41 GLN C CA 1
ATOM 6192 C C . GLN C 1 39 ? 257.437 281.033 265.415 1.00 31.82 41 GLN C C 1
ATOM 6193 O O . GLN C 1 39 ? 256.684 280.297 264.770 1.00 31.82 41 GLN C O 1
ATOM 6199 N N . GLY C 1 40 ? 257.148 282.301 265.702 1.00 27.00 42 GLY C N 1
ATOM 6200 C CA . GLY C 1 40 ? 255.926 282.929 265.239 1.00 27.00 42 GLY C CA 1
ATOM 6201 C C . GLY C 1 40 ? 256.061 283.499 263.843 1.00 27.00 42 GLY C C 1
ATOM 6202 O O . GLY C 1 40 ? 256.928 284.341 263.598 1.00 27.00 42 GLY C O 1
ATOM 6203 N N . VAL C 1 41 ? 255.211 283.054 262.919 1.00 25.88 43 VAL C N 1
ATOM 6204 C CA . VAL C 1 41 ? 255.336 283.426 261.514 1.00 25.88 43 VAL C CA 1
ATOM 6205 C C . VAL C 1 41 ? 254.210 284.318 261.022 1.00 25.88 43 VAL C C 1
ATOM 6206 O O . VAL C 1 41 ? 254.390 285.001 260.001 1.00 25.88 43 VAL C O 1
ATOM 6210 N N . MET C 1 42 ? 253.066 284.347 261.695 1.00 27.18 44 MET C N 1
ATOM 6211 C CA . MET C 1 42 ? 251.964 285.205 261.293 1.00 27.18 44 MET C CA 1
ATOM 6212 C C . MET C 1 42 ? 252.046 286.556 261.985 1.00 27.18 44 MET C C 1
ATOM 6213 O O . MET C 1 42 ? 252.391 286.650 263.166 1.00 27.18 44 MET C O 1
ATOM 6218 N N A VAL C 1 43 ? 251.728 287.608 261.238 0.50 28.77 45 VAL C N 1
ATOM 6219 N N B VAL C 1 43 ? 251.712 287.600 261.233 0.50 28.77 45 VAL C N 1
ATOM 6220 C CA A VAL C 1 43 ? 251.843 288.971 261.746 0.50 28.77 45 VAL C CA 1
ATOM 6221 C CA B VAL C 1 43 ? 251.810 288.983 261.679 0.50 28.77 45 VAL C CA 1
ATOM 6222 C C A VAL C 1 43 ? 250.702 289.237 262.716 0.50 28.77 45 VAL C C 1
ATOM 6223 C C B VAL C 1 43 ? 250.426 289.450 262.099 0.50 28.77 45 VAL C C 1
ATOM 6224 O O A VAL C 1 43 ? 249.526 289.119 262.358 0.50 28.77 45 VAL C O 1
ATOM 6225 O O B VAL C 1 43 ? 249.428 289.132 261.441 0.50 28.77 45 VAL C O 1
ATOM 6232 N N A GLY C 1 44 ? 251.048 289.605 263.949 0.50 29.10 46 GLY C N 1
ATOM 6233 N N B GLY C 1 44 ? 250.363 290.206 263.189 0.50 29.10 46 GLY C N 1
ATOM 6234 C CA A GLY C 1 44 ? 250.081 289.836 264.993 0.50 29.10 46 GLY C CA 1
ATOM 6235 C CA B GLY C 1 44 ? 249.106 290.661 263.736 0.50 29.10 46 GLY C CA 1
ATOM 6236 C C A GLY C 1 44 ? 249.816 288.645 265.889 0.50 29.10 46 GLY C C 1
ATOM 6237 C C B GLY C 1 44 ? 248.484 289.717 264.738 0.50 29.10 46 GLY C C 1
ATOM 6238 O O A GLY C 1 44 ? 249.247 288.817 266.972 0.50 29.10 46 GLY C O 1
ATOM 6239 O O B GLY C 1 44 ? 247.426 290.038 265.294 0.50 29.10 46 GLY C O 1
ATOM 6240 N N A MET C 1 45 ? 250.214 287.445 265.473 0.50 28.78 47 MET C N 1
ATOM 6241 N N B MET C 1 45 ? 249.103 288.567 264.981 0.50 28.78 47 MET C N 1
ATOM 6242 C CA A MET C 1 45 ? 250.025 286.231 266.262 0.50 28.78 47 MET C CA 1
ATOM 6243 C CA B MET C 1 45 ? 248.600 287.635 265.973 0.50 28.78 47 MET C CA 1
ATOM 6244 C C A MET C 1 45 ? 251.355 285.911 266.935 0.50 28.78 47 MET C C 1
ATOM 6245 C C B MET C 1 45 ? 248.815 288.190 267.379 0.50 28.78 47 MET C C 1
ATOM 6246 O O A MET C 1 45 ? 252.320 285.500 266.289 0.50 28.78 47 MET C O 1
ATOM 6247 O O B MET C 1 45 ? 249.657 289.059 267.618 0.50 28.78 47 MET C O 1
ATOM 6256 N N A GLY C 1 46 ? 251.399 286.095 268.251 0.50 27.13 48 GLY C N 1
ATOM 6257 N N B GLY C 1 46 ? 248.034 287.669 268.319 0.50 27.13 48 GLY C N 1
ATOM 6258 C CA A GLY C 1 46 ? 252.630 285.923 268.994 0.50 27.13 48 GLY C CA 1
ATOM 6259 C CA B GLY C 1 46 ? 248.148 288.073 269.705 0.50 27.13 48 GLY C CA 1
ATOM 6260 C C A GLY C 1 46 ? 253.016 287.156 269.782 0.50 27.13 48 GLY C C 1
ATOM 6261 C C B GLY C 1 46 ? 249.372 287.484 270.371 0.50 27.13 48 GLY C C 1
ATOM 6262 O O A GLY C 1 46 ? 254.193 287.370 270.085 0.50 27.13 48 GLY C O 1
ATOM 6263 O O B GLY C 1 46 ? 249.258 286.609 271.234 0.50 27.13 48 GLY C O 1
ATOM 6264 N N A GLN C 1 47 ? 252.026 287.980 270.115 0.50 34.26 49 GLN C N 1
ATOM 6265 N N B GLN C 1 47 ? 250.551 287.955 269.972 0.50 34.26 49 GLN C N 1
ATOM 6266 C CA A GLN C 1 47 ? 252.240 289.185 270.901 0.50 34.26 49 GLN C CA 1
ATOM 6267 C CA B GLN C 1 47 ? 251.814 287.425 270.480 0.50 34.26 49 GLN C CA 1
ATOM 6268 C C A GLN C 1 47 ? 252.112 288.942 272.395 0.50 34.26 49 GLN C C 1
ATOM 6269 C C B GLN C 1 47 ? 251.983 287.873 271.925 0.50 34.26 49 GLN C C 1
ATOM 6270 O O A GLN C 1 47 ? 252.342 289.867 273.182 0.50 34.26 49 GLN C O 1
ATOM 6271 O O B GLN C 1 47 ? 252.573 288.911 272.222 0.50 34.26 49 GLN C O 1
ATOM 6282 N N A LYS C 1 48 ? 251.755 287.729 272.806 0.50 28.56 50 LYS C N 1
ATOM 6283 N N B LYS C 1 48 ? 251.435 287.069 272.828 0.50 28.56 50 LYS C N 1
ATOM 6284 C CA A LYS C 1 48 ? 251.628 287.376 274.214 0.50 28.56 50 LYS C CA 1
ATOM 6285 C CA B LYS C 1 48 ? 251.570 287.242 274.263 0.50 28.56 50 LYS C CA 1
ATOM 6286 C C A LYS C 1 48 ? 252.872 286.610 274.641 0.50 28.56 50 LYS C C 1
ATOM 6287 C C B LYS C 1 48 ? 252.803 286.486 274.753 0.50 28.56 50 LYS C C 1
ATOM 6288 O O A LYS C 1 48 ? 253.231 285.604 274.020 0.50 28.56 50 LYS C O 1
ATOM 6289 O O B LYS C 1 48 ? 253.109 285.386 274.291 0.50 28.56 50 LYS C O 1
ATOM 6300 N N . ASP C 1 49 ? 253.524 287.088 275.694 1.00 31.96 51 ASP C N 1
ATOM 6301 C CA . ASP C 1 49 ? 254.776 286.519 276.168 1.00 31.96 51 ASP C CA 1
ATOM 6302 C C . ASP C 1 49 ? 254.605 285.561 277.339 1.00 31.96 51 ASP C C 1
ATOM 6303 O O . ASP C 1 49 ? 255.598 284.990 277.797 1.00 31.96 51 ASP C O 1
ATOM 6308 N N . SER C 1 50 ? 253.386 285.364 277.833 1.00 29.38 52 SER C N 1
ATOM 6309 C CA . SER C 1 50 ? 253.184 284.512 278.994 1.00 29.38 52 SER C CA 1
ATOM 6310 C C . SER C 1 50 ? 251.737 284.050 279.039 1.00 29.38 52 SER C C 1
ATOM 6311 O O . SER C 1 50 ? 250.832 284.786 278.646 1.00 29.38 52 SER C O 1
ATOM 6314 N N . TYR C 1 51 ? 251.532 282.826 279.516 1.00 26.74 53 TYR C N 1
ATOM 6315 C CA . TYR C 1 51 ? 250.206 282.267 279.731 1.00 26.74 53 TYR C CA 1
ATOM 6316 C C . TYR C 1 51 ? 250.160 281.681 281.130 1.00 26.74 53 TYR C C 1
ATOM 6317 O O . TYR C 1 51 ? 251.061 280.934 281.520 1.00 26.74 53 TYR C O 1
ATOM 6326 N N . VAL C 1 52 ? 249.118 282.017 281.885 1.00 25.43 54 VAL C N 1
ATOM 6327 C CA . VAL C 1 52 ? 248.996 281.623 283.282 1.00 25.43 54 VAL C CA 1
ATOM 6328 C C . VAL C 1 52 ? 247.702 280.845 283.464 1.00 25.43 54 VAL C C 1
ATOM 6329 O O . VAL C 1 52 ? 246.633 281.311 283.059 1.00 25.43 54 VAL C O 1
ATOM 6333 N N . GLY C 1 53 ? 247.799 279.672 284.074 1.00 25.13 55 GLY C N 1
ATOM 6334 C CA . GLY C 1 53 ? 246.616 278.939 284.493 1.00 25.13 55 GLY C CA 1
ATOM 6335 C C . GLY C 1 53 ? 246.076 278.046 283.397 1.00 25.13 55 GLY C C 1
ATOM 6336 O O . GLY C 1 53 ? 246.827 277.310 282.766 1.00 25.13 55 GLY C O 1
ATOM 6337 N N . ASP C 1 54 ? 244.759 278.106 283.184 1.00 28.99 56 ASP C N 1
ATOM 6338 C CA . ASP C 1 54 ? 244.112 277.233 282.210 1.00 28.99 56 ASP C CA 1
ATOM 6339 C C . ASP C 1 54 ? 244.473 277.610 280.780 1.00 28.99 56 ASP C C 1
ATOM 6340 O O . ASP C 1 54 ? 244.527 276.741 279.904 1.00 28.99 56 ASP C O 1
ATOM 6345 N N . GLU C 1 55 ? 244.705 278.898 280.519 1.00 30.85 57 GLU C N 1
ATOM 6346 C CA . GLU C 1 55 ? 245.134 279.312 279.191 1.00 30.85 57 GLU C CA 1
ATOM 6347 C C . GLU C 1 55 ? 246.542 278.835 278.870 1.00 30.85 57 GLU C C 1
ATOM 6348 O O . GLU C 1 55 ? 246.904 278.766 277.693 1.00 30.85 57 GLU C O 1
ATOM 6354 N N . ALA C 1 56 ? 247.340 278.509 279.886 1.00 27.24 58 ALA C N 1
ATOM 6355 C CA . ALA C 1 56 ? 248.643 277.905 279.644 1.00 27.24 58 ALA C CA 1
ATOM 6356 C C . ALA C 1 56 ? 248.526 276.430 279.289 1.00 27.24 58 ALA C C 1
ATOM 6357 O O . ALA C 1 56 ? 249.452 275.867 278.698 1.00 27.24 58 ALA C O 1
ATOM 6359 N N . GLN C 1 57 ? 247.414 275.791 279.643 1.00 28.51 59 GLN C N 1
ATOM 6360 C CA . GLN C 1 57 ? 247.195 274.399 279.283 1.00 28.51 59 GLN C CA 1
ATOM 6361 C C . GLN C 1 57 ? 246.383 274.242 278.006 1.00 28.51 59 GLN C C 1
ATOM 6362 O O . GLN C 1 57 ? 246.448 273.181 277.377 1.00 28.51 59 GLN C O 1
ATOM 6368 N N . SER C 1 58 ? 245.615 275.260 277.619 1.00 29.53 60 SER C N 1
ATOM 6369 C CA . SER C 1 58 ? 244.991 275.239 276.302 1.00 29.53 60 SER C CA 1
ATOM 6370 C C . SER C 1 58 ? 246.040 275.302 275.200 1.00 29.53 60 SER C C 1
ATOM 6371 O O . SER C 1 58 ? 245.932 274.599 274.188 1.00 29.53 60 SER C O 1
ATOM 6374 N N . LYS C 1 59 ? 247.066 276.137 275.381 1.00 26.93 61 LYS C N 1
ATOM 6375 C CA . LYS C 1 59 ? 248.173 276.266 274.444 1.00 26.93 61 LYS C CA 1
ATOM 6376 C C . LYS C 1 59 ? 249.344 275.364 274.804 1.00 26.93 61 LYS C C 1
ATOM 6377 O O . LYS C 1 59 ? 250.496 275.702 274.508 1.00 26.93 61 LYS C O 1
ATOM 6383 N N . ARG C 1 60 ? 249.070 274.219 275.430 1.00 26.45 62 ARG C N 1
ATOM 6384 C CA . ARG C 1 60 ? 250.117 273.411 276.047 1.00 26.45 62 ARG C CA 1
ATOM 6385 C C . ARG C 1 60 ? 251.171 272.958 275.045 1.00 26.45 62 ARG C C 1
ATOM 6386 O O . ARG C 1 60 ? 252.339 272.787 275.413 1.00 26.45 62 ARG C O 1
ATOM 6394 N N . GLY C 1 61 ? 250.791 272.763 273.789 1.00 25.09 63 GLY C N 1
ATOM 6395 C CA . GLY C 1 61 ? 251.678 272.174 272.809 1.00 25.09 63 GLY C CA 1
ATOM 6396 C C . GLY C 1 61 ? 252.659 273.101 272.134 1.00 25.09 63 GLY C C 1
ATOM 6397 O O . GLY C 1 61 ? 253.389 272.658 271.248 1.00 25.09 63 GLY C O 1
ATOM 6398 N N . ILE C 1 62 ? 252.704 274.377 272.504 1.00 22.95 64 ILE C N 1
ATOM 6399 C CA . ILE C 1 62 ? 253.664 275.299 271.908 1.00 22.95 64 ILE C CA 1
ATOM 6400 C C . ILE C 1 62 ? 254.409 276.043 273.005 1.00 22.95 64 ILE C C 1
ATOM 6401 O O . ILE C 1 62 ? 255.290 276.861 272.726 1.00 22.95 64 ILE C O 1
ATOM 6406 N N . LEU C 1 63 ? 254.064 275.765 274.255 1.00 23.96 65 LEU C N 1
ATOM 6407 C CA . LEU C 1 63 ? 254.611 276.481 275.393 1.00 23.96 65 LEU C CA 1
ATOM 6408 C C . LEU C 1 63 ? 255.579 275.600 276.172 1.00 23.96 65 LEU C C 1
ATOM 6409 O O . LEU C 1 63 ? 255.560 274.371 276.073 1.00 23.96 65 LEU C O 1
ATOM 6414 N N . THR C 1 64 ? 256.437 276.258 276.945 1.00 23.41 66 THR C N 1
ATOM 6415 C CA . THR C 1 64 ? 257.269 275.618 277.957 1.00 23.41 66 THR C CA 1
ATOM 6416 C C . THR C 1 64 ? 256.654 275.942 279.311 1.00 23.41 66 THR C C 1
ATOM 6417 O O . THR C 1 64 ? 256.626 277.106 279.723 1.00 23.41 66 THR C O 1
ATOM 6421 N N . LEU C 1 65 ? 256.163 274.917 280.002 1.00 25.05 67 LEU C N 1
ATOM 6422 C CA . LEU C 1 65 ? 255.469 275.103 281.267 1.00 25.05 67 LEU C CA 1
ATOM 6423 C C . LEU C 1 65 ? 256.455 275.021 282.423 1.00 25.05 67 LEU C C 1
ATOM 6424 O O . LEU C 1 65 ? 257.265 274.094 282.493 1.00 25.05 67 LEU C O 1
ATOM 6429 N N . LYS C 1 66 ? 256.377 275.989 283.331 1.00 26.69 68 LYS C N 1
ATOM 6430 C CA . LYS C 1 66 ? 257.236 276.041 284.501 1.00 26.69 68 LYS C CA 1
ATOM 6431 C C . LYS C 1 66 ? 256.399 276.309 285.742 1.00 26.69 68 LYS C C 1
ATOM 6432 O O . LYS C 1 66 ? 255.430 277.070 285.695 1.00 26.69 68 LYS C O 1
ATOM 6438 N N . TYR C 1 67 ? 256.779 275.677 286.850 1.00 26.18 69 TYR C N 1
ATOM 6439 C CA . TYR C 1 67 ? 256.098 275.856 288.123 1.00 26.18 69 TYR C CA 1
ATOM 6440 C C . TYR C 1 67 ? 256.859 276.858 288.969 1.00 26.18 69 TYR C C 1
ATOM 6441 O O . TYR C 1 67 ? 258.080 276.712 289.125 1.00 26.18 69 TYR C O 1
ATOM 6450 N N . PRO C 1 68 ? 256.218 277.893 289.514 1.00 26.51 70 PRO C N 1
ATOM 6451 C CA . PRO C 1 68 ? 256.946 278.817 290.394 1.00 26.51 70 PRO C CA 1
ATOM 6452 C C . PRO C 1 68 ? 257.239 278.252 291.774 1.00 26.51 70 PRO C C 1
ATOM 6453 O O . PRO C 1 68 ? 258.035 278.848 292.505 1.00 26.51 70 PRO C O 1
ATOM 6457 N N . ILE C 1 69 ? 256.622 277.137 292.158 1.00 27.43 71 ILE C N 1
ATOM 6458 C CA . ILE C 1 69 ? 256.757 276.580 293.499 1.00 27.43 71 ILE C CA 1
ATOM 6459 C C . ILE C 1 69 ? 257.186 275.125 293.390 1.00 27.43 71 ILE C C 1
ATOM 6460 O O . ILE C 1 69 ? 256.525 274.326 292.717 1.00 27.43 71 ILE C O 1
ATOM 6465 N N . GLU C 1 70 ? 258.290 274.784 294.048 1.00 29.58 72 GLU C N 1
ATOM 6466 C CA . GLU C 1 70 ? 258.681 273.390 294.235 1.00 29.58 72 GLU C CA 1
ATOM 6467 C C . GLU C 1 70 ? 258.887 273.081 295.706 1.00 29.58 72 GLU C C 1
ATOM 6468 O O . GLU C 1 70 ? 259.647 273.764 296.387 1.00 29.58 72 GLU C O 1
ATOM 6485 N N . GLY C 1 72 ? 256.914 273.435 298.109 1.00 27.83 74 GLY C N 1
ATOM 6486 C CA . GLY C 1 72 ? 256.321 274.449 298.957 1.00 27.83 74 GLY C CA 1
ATOM 6487 C C . GLY C 1 72 ? 257.092 275.747 299.086 1.00 27.83 74 GLY C C 1
ATOM 6488 O O . GLY C 1 72 ? 256.716 276.616 299.866 1.00 27.83 74 GLY C O 1
ATOM 6489 N N . ILE C 1 73 ? 258.169 275.883 298.319 1.00 28.21 75 ILE C N 1
ATOM 6490 C CA . ILE C 1 73 ? 259.017 277.067 298.344 1.00 28.21 75 ILE C CA 1
ATOM 6491 C C . ILE C 1 73 ? 258.896 277.773 297.003 1.00 28.21 75 ILE C C 1
ATOM 6492 O O . ILE C 1 73 ? 259.043 277.145 295.949 1.00 28.21 75 ILE C O 1
ATOM 6497 N N . ILE C 1 74 ? 258.626 279.076 297.042 1.00 28.92 76 ILE C N 1
ATOM 6498 C CA . ILE C 1 74 ? 258.531 279.873 295.823 1.00 28.92 76 ILE C CA 1
ATOM 6499 C C . ILE C 1 74 ? 259.947 280.155 295.331 1.00 28.92 76 ILE C C 1
ATOM 6500 O O . ILE C 1 74 ? 260.715 280.858 295.994 1.00 28.92 76 ILE C O 1
ATOM 6505 N N . THR C 1 75 ? 260.295 279.611 294.170 1.00 30.43 77 THR C N 1
ATOM 6506 C CA . THR C 1 75 ? 261.634 279.786 293.621 1.00 30.43 77 THR C CA 1
ATOM 6507 C C . THR C 1 75 ? 261.694 280.843 292.528 1.00 30.43 77 THR C C 1
ATOM 6508 O O . THR C 1 75 ? 262.767 281.402 292.279 1.00 30.43 77 THR C O 1
ATOM 6512 N N . ASN C 1 76 ? 260.576 281.124 291.870 1.00 32.57 78 ASN C N 1
ATOM 6513 C CA . ASN C 1 76 ? 260.484 282.172 290.862 1.00 32.57 78 ASN C CA 1
ATOM 6514 C C . ASN C 1 76 ? 259.529 283.241 291.373 1.00 32.57 78 ASN C C 1
ATOM 6515 O O . ASN C 1 76 ? 258.326 282.989 291.498 1.00 32.57 78 ASN C O 1
ATOM 6520 N N . TRP C 1 77 ? 260.056 284.427 291.658 1.00 33.36 79 TRP C N 1
ATOM 6521 C CA . TRP C 1 77 ? 259.269 285.464 292.307 1.00 33.36 79 TRP C CA 1
ATOM 6522 C C . TRP C 1 77 ? 258.581 286.404 291.327 1.00 33.36 79 TRP C C 1
ATOM 6523 O O . TRP C 1 77 ? 257.783 287.241 291.757 1.00 33.36 79 TRP C O 1
ATOM 6534 N N . ASP C 1 78 ? 258.865 286.292 290.031 1.00 36.98 80 ASP C N 1
ATOM 6535 C CA . ASP C 1 78 ? 258.121 287.047 289.032 1.00 36.98 80 ASP C CA 1
ATOM 6536 C C . ASP C 1 78 ? 256.948 286.248 288.484 1.00 36.98 80 ASP C C 1
ATOM 6537 O O . ASP C 1 78 ? 255.860 286.799 288.280 1.00 36.98 80 ASP C O 1
ATOM 6542 N N . ASP C 1 79 ? 257.145 284.949 288.259 1.00 34.64 81 ASP C N 1
ATOM 6543 C CA . ASP C 1 79 ? 256.030 284.090 287.881 1.00 34.64 81 ASP C CA 1
ATOM 6544 C C . ASP C 1 79 ? 254.993 284.018 288.992 1.00 34.64 81 ASP C C 1
ATOM 6545 O O . ASP C 1 79 ? 253.790 283.955 288.723 1.00 34.64 81 ASP C O 1
ATOM 6550 N N . MET C 1 80 ? 255.440 284.021 290.249 1.00 32.76 82 MET C N 1
ATOM 6551 C CA . MET C 1 80 ? 254.502 284.027 291.366 1.00 32.76 82 MET C CA 1
ATOM 6552 C C . MET C 1 80 ? 253.682 285.311 291.386 1.00 32.76 82 MET C C 1
ATOM 6553 O O . MET C 1 80 ? 252.476 285.282 291.656 1.00 32.76 82 MET C O 1
ATOM 6558 N N . GLU C 1 81 ? 254.320 286.448 291.106 1.00 37.62 83 GLU C N 1
ATOM 6559 C CA . GLU C 1 81 ? 253.582 287.703 291.011 1.00 37.62 83 GLU C CA 1
ATOM 6560 C C . GLU C 1 81 ? 252.583 287.666 289.864 1.00 37.62 83 GLU C C 1
ATOM 6561 O O . GLU C 1 81 ? 251.459 288.159 289.994 1.00 37.62 83 GLU C O 1
ATOM 6567 N N . LYS C 1 82 ? 252.979 287.088 288.728 1.00 32.84 84 LYS C N 1
ATOM 6568 C CA . LYS C 1 82 ? 252.050 286.938 287.612 1.00 32.84 84 LYS C CA 1
ATOM 6569 C C . LYS C 1 82 ? 250.847 286.092 288.011 1.00 32.84 84 LYS C C 1
ATOM 6570 O O . LYS C 1 82 ? 249.705 286.425 287.677 1.00 32.84 84 LYS C O 1
ATOM 6576 N N . ILE C 1 83 ? 251.089 284.995 288.726 1.00 30.41 85 ILE C N 1
ATOM 6577 C CA . ILE C 1 83 ? 250.004 284.108 289.132 1.00 30.41 85 ILE C CA 1
ATOM 6578 C C . ILE C 1 83 ? 249.074 284.805 290.118 1.00 30.41 85 ILE C C 1
ATOM 6579 O O . ILE C 1 83 ? 247.848 284.683 290.026 1.00 30.41 85 ILE C O 1
ATOM 6584 N N . TRP C 1 84 ? 249.638 285.540 291.079 1.00 32.96 86 TRP C N 1
ATOM 6585 C CA . TRP C 1 84 ? 248.806 286.262 292.038 1.00 32.96 86 TRP C CA 1
ATOM 6586 C C . TRP C 1 84 ? 247.990 287.353 291.357 1.00 32.96 86 TRP C C 1
ATOM 6587 O O . TRP C 1 84 ? 246.815 287.551 291.686 1.00 32.96 86 TRP C O 1
ATOM 6598 N N . HIS C 1 85 ? 248.597 288.076 290.414 1.00 33.06 87 HIS C N 1
ATOM 6599 C CA . HIS C 1 85 ? 247.863 289.083 289.660 1.00 33.06 87 HIS C CA 1
ATOM 6600 C C . HIS C 1 85 ? 246.722 288.452 288.875 1.00 33.06 87 HIS C C 1
ATOM 6601 O O . HIS C 1 85 ? 245.602 288.980 288.857 1.00 33.06 87 HIS C O 1
ATOM 6608 N N . HIS C 1 86 ? 246.988 287.319 288.222 1.00 32.08 88 HIS C N 1
ATOM 6609 C CA . HIS C 1 86 ? 245.934 286.595 287.521 1.00 32.08 88 HIS C CA 1
ATOM 6610 C C . HIS C 1 86 ? 244.805 286.228 288.471 1.00 32.08 88 HIS C C 1
ATOM 6611 O O . HIS C 1 86 ? 243.637 286.519 288.201 1.00 32.08 88 HIS C O 1
ATOM 6618 N N . THR C 1 87 ? 245.149 285.645 289.621 1.00 32.82 89 THR C N 1
ATOM 6619 C CA . THR C 1 87 ? 244.141 285.219 290.586 1.00 32.82 89 THR C CA 1
ATOM 6620 C C . THR C 1 87 ? 243.285 286.390 291.046 1.00 32.82 89 THR C C 1
ATOM 6621 O O . THR C 1 87 ? 242.055 286.286 291.115 1.00 32.82 89 THR C O 1
ATOM 6625 N N . PHE C 1 88 ? 243.919 287.518 291.360 1.00 35.38 90 PHE C N 1
ATOM 6626 C CA . PHE C 1 88 ? 243.172 288.645 291.903 1.00 35.38 90 PHE C CA 1
ATOM 6627 C C . PHE C 1 88 ? 242.290 289.298 290.847 1.00 35.38 90 PHE C C 1
ATOM 6628 O O . PHE C 1 88 ? 241.146 289.662 291.134 1.00 35.38 90 PHE C O 1
ATOM 6636 N N . TYR C 1 89 ? 242.789 289.453 289.621 1.00 35.32 91 TYR C N 1
ATOM 6637 C CA . TYR C 1 89 ? 242.085 290.268 288.640 1.00 35.32 91 TYR C CA 1
ATOM 6638 C C . TYR C 1 89 ? 241.283 289.456 287.629 1.00 35.32 91 TYR C C 1
ATOM 6639 O O . TYR C 1 89 ? 240.100 289.735 287.427 1.00 35.32 91 TYR C O 1
ATOM 6648 N N . ASN C 1 90 ? 241.891 288.466 286.978 1.00 36.38 92 ASN C N 1
ATOM 6649 C CA . ASN C 1 90 ? 241.184 287.768 285.911 1.00 36.38 92 ASN C CA 1
ATOM 6650 C C . ASN C 1 90 ? 240.266 286.676 286.438 1.00 36.38 92 ASN C C 1
ATOM 6651 O O . ASN C 1 90 ? 239.274 286.341 285.782 1.0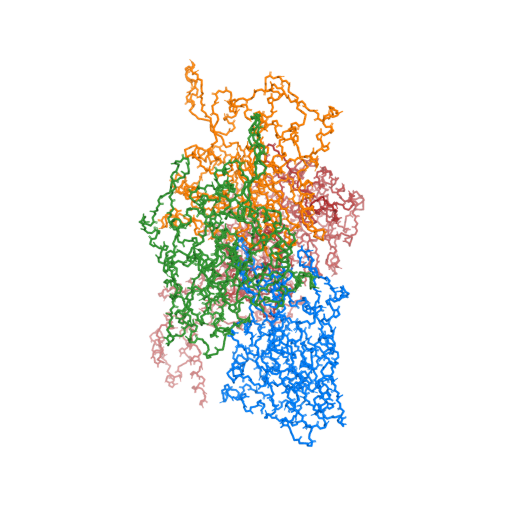0 36.38 92 ASN C O 1
ATOM 6656 N N . GLU C 1 91 ? 240.568 286.108 287.605 1.00 34.29 93 GLU C N 1
ATOM 6657 C CA . GLU C 1 91 ? 239.804 284.982 288.133 1.00 34.29 93 GLU C CA 1
ATOM 6658 C C . GLU C 1 91 ? 238.755 285.418 289.150 1.00 34.29 93 GLU C C 1
ATOM 6659 O O . GLU C 1 91 ? 237.564 285.154 288.968 1.00 34.29 93 GLU C O 1
ATOM 6665 N N . LEU C 1 92 ? 239.176 286.081 290.226 1.00 34.55 94 LEU C N 1
ATOM 6666 C CA . LEU C 1 92 ? 238.240 286.542 291.240 1.00 34.55 94 LEU C CA 1
ATOM 6667 C C . LEU C 1 92 ? 237.548 287.842 290.862 1.00 34.55 94 LEU C C 1
ATOM 6668 O O . LEU C 1 92 ? 236.499 288.152 291.437 1.00 34.55 94 LEU C O 1
ATOM 6673 N N . ARG C 1 93 ? 238.101 288.594 289.910 1.00 39.32 95 ARG C N 1
ATOM 6674 C CA . ARG C 1 93 ? 237.523 289.858 289.451 1.00 39.32 95 ARG C CA 1
ATOM 6675 C C . ARG C 1 93 ? 237.305 290.819 290.620 1.00 39.32 95 ARG C C 1
ATOM 6676 O O . ARG C 1 93 ? 236.259 291.456 290.743 1.00 39.32 95 ARG C O 1
ATOM 6684 N N . VAL C 1 94 ? 238.311 290.917 291.484 1.00 39.54 96 VAL C N 1
ATOM 6685 C CA . VAL C 1 94 ? 238.228 291.738 292.684 1.00 39.54 96 VAL C CA 1
ATOM 6686 C C . VAL C 1 94 ? 239.471 292.614 292.770 1.00 39.54 96 VAL C C 1
ATOM 6687 O O . VAL C 1 94 ? 240.525 292.285 292.216 1.00 39.54 96 VAL C O 1
ATOM 6691 N N . ALA C 1 95 ? 239.339 293.744 293.459 1.00 42.63 97 ALA C N 1
ATOM 6692 C CA . ALA C 1 95 ? 240.458 294.656 293.653 1.00 42.63 97 ALA C CA 1
ATOM 6693 C C . ALA C 1 95 ? 241.150 294.336 294.969 1.00 42.63 97 ALA C C 1
ATOM 6694 O O . ALA C 1 95 ? 240.535 294.492 296.031 1.00 42.63 97 ALA C O 1
ATOM 6696 N N . PRO C 1 96 ? 242.410 293.895 294.955 1.00 42.16 98 PRO C N 1
ATOM 6697 C CA . PRO C 1 96 ? 243.049 293.458 296.204 1.00 42.16 98 PRO C CA 1
ATOM 6698 C C . PRO C 1 96 ? 243.286 294.572 297.208 1.00 42.16 98 PRO C C 1
ATOM 6699 O O . PRO C 1 96 ? 243.512 294.272 298.386 1.00 42.16 98 PRO C O 1
ATOM 6703 N N . GLU C 1 97 ? 243.244 295.838 296.798 1.00 47.70 99 GLU C N 1
ATOM 6704 C CA . GLU C 1 97 ? 243.555 296.930 297.711 1.00 47.70 99 GLU C CA 1
ATOM 6705 C C . GLU C 1 97 ? 242.429 297.229 298.691 1.00 47.70 99 GLU C C 1
ATOM 6706 O O . GLU C 1 97 ? 242.520 298.216 299.429 1.00 47.70 99 GLU C O 1
ATOM 6712 N N . GLU C 1 98 ? 241.373 296.411 298.719 1.00 48.86 100 GLU C N 1
ATOM 6713 C CA . GLU C 1 98 ? 240.282 296.631 299.662 1.00 48.86 100 GLU C CA 1
ATOM 6714 C C . GLU C 1 98 ? 239.779 295.331 300.281 1.00 48.86 100 GLU C C 1
ATOM 6715 O O . GLU C 1 98 ? 238.638 295.286 300.759 1.00 48.86 100 GLU C O 1
ATOM 6721 N N . HIS C 1 99 ? 240.592 294.274 300.291 1.00 45.12 101 HIS C N 1
ATOM 6722 C CA . HIS C 1 99 ? 240.200 292.995 300.856 1.00 45.12 101 HIS C CA 1
ATOM 6723 C C . HIS C 1 99 ? 241.379 292.410 301.624 1.00 45.12 101 HIS C C 1
ATOM 6724 O O . HIS C 1 99 ? 242.479 292.279 301.058 1.00 45.12 101 HIS C O 1
ATOM 6731 N N . PRO C 1 100 ? 241.202 292.063 302.897 1.00 43.56 102 PRO C N 1
ATOM 6732 C CA . PRO C 1 100 ? 242.244 291.311 303.603 1.00 43.56 102 PRO C CA 1
ATOM 6733 C C . PRO C 1 100 ? 242.465 289.957 302.946 1.00 43.56 102 PRO C C 1
ATOM 6734 O O . PRO C 1 100 ? 241.529 289.325 302.455 1.00 43.56 102 PRO C O 1
ATOM 6738 N N . THR C 1 101 ? 243.717 289.509 302.943 1.00 39.78 103 THR C N 1
ATOM 6739 C CA . THR C 1 101 ? 244.109 288.283 302.263 1.00 39.78 103 THR C CA 1
ATOM 6740 C C . THR C 1 101 ? 244.685 287.296 303.265 1.00 39.78 103 THR C C 1
ATOM 6741 O O . THR C 1 101 ? 245.515 287.667 304.101 1.00 39.78 103 THR C O 1
ATOM 6745 N N . LEU C 1 102 ? 244.249 286.043 303.176 1.00 35.08 104 LEU C N 1
ATOM 6746 C CA . LEU C 1 102 ? 244.755 284.962 304.011 1.00 35.08 104 LEU C CA 1
ATOM 6747 C C . LEU C 1 102 ? 245.500 283.971 303.128 1.00 35.08 104 LEU C C 1
ATOM 6748 O O . LEU C 1 102 ? 244.931 283.441 302.169 1.00 35.08 104 LEU C O 1
ATOM 6753 N N . LEU C 1 103 ? 246.763 283.718 303.455 1.00 33.62 105 LEU C N 1
ATOM 6754 C CA . LEU C 1 103 ? 247.613 282.819 302.690 1.00 33.62 105 LEU C CA 1
ATOM 6755 C C . LEU C 1 103 ? 248.068 281.662 303.568 1.00 33.62 105 LEU C C 1
ATOM 6756 O O . LEU C 1 103 ? 248.024 281.725 304.797 1.00 33.62 105 LEU C O 1
ATOM 6761 N N . THR C 1 104 ? 248.509 280.589 302.917 1.00 34.31 106 THR C N 1
ATOM 6762 C CA . THR C 1 104 ? 248.917 279.369 303.595 1.00 34.31 106 THR C CA 1
ATOM 6763 C C . THR C 1 104 ? 250.360 279.034 303.243 1.00 34.31 106 THR C C 1
ATOM 6764 O O . THR C 1 104 ? 250.898 279.493 302.233 1.00 34.31 106 THR C O 1
ATOM 6768 N N . GLU C 1 105 ? 250.984 278.224 304.096 1.00 35.87 107 GLU C N 1
ATOM 6769 C CA . GLU C 1 105 ? 252.381 277.855 303.916 1.00 35.87 107 GLU C CA 1
ATOM 6770 C C . GLU C 1 105 ? 252.649 276.564 304.678 1.00 35.87 107 GLU C C 1
ATOM 6771 O O . GLU C 1 105 ? 251.966 276.257 305.657 1.00 35.87 107 GLU C O 1
ATOM 6777 N N . ALA C 1 106 ? 253.640 275.811 304.209 1.00 32.37 108 ALA C N 1
ATOM 6778 C CA . ALA C 1 106 ? 254.021 274.573 304.869 1.00 32.37 108 ALA C CA 1
ATOM 6779 C C . ALA C 1 106 ? 254.672 274.865 306.223 1.00 32.37 108 ALA C C 1
ATOM 6780 O O . ALA C 1 106 ? 255.259 275.932 306.422 1.00 32.37 108 ALA C O 1
ATOM 6782 N N . PRO C 1 107 ? 254.571 273.932 307.176 1.00 32.63 109 PRO C N 1
ATOM 6783 C CA . PRO C 1 107 ? 255.044 274.224 308.542 1.00 32.63 109 PRO C CA 1
ATOM 6784 C C . PRO C 1 107 ? 256.529 274.543 308.655 1.00 32.63 109 PRO C C 1
ATOM 6785 O O . PRO C 1 107 ? 256.902 275.390 309.476 1.00 32.63 109 PRO C O 1
ATOM 6789 N N . LEU C 1 108 ? 257.389 273.901 307.867 1.00 30.79 110 LEU C N 1
ATOM 6790 C CA . LEU C 1 108 ? 258.824 274.034 308.095 1.00 30.79 110 LEU C CA 1
ATOM 6791 C C . LEU C 1 108 ? 259.546 274.641 306.898 1.00 30.79 110 LEU C C 1
ATOM 6792 O O . LEU C 1 108 ? 260.599 274.149 306.486 1.00 30.79 110 LEU C O 1
ATOM 6797 N N . ASN C 1 109 ? 258.983 275.705 306.336 1.00 31.20 111 ASN C N 1
ATOM 6798 C CA . ASN C 1 109 ? 259.584 276.387 305.204 1.00 31.20 111 ASN C CA 1
ATOM 6799 C C . ASN C 1 109 ? 260.617 277.410 305.670 1.00 31.20 111 ASN C C 1
ATOM 6800 O O . ASN C 1 109 ? 260.639 277.795 306.840 1.00 31.20 111 ASN C O 1
ATOM 6805 N N . PRO C 1 110 ? 261.500 277.852 304.773 1.00 33.70 112 PRO C N 1
ATOM 6806 C CA . PRO C 1 110 ? 262.406 278.952 305.118 1.00 33.70 112 PRO C CA 1
ATOM 6807 C C . PRO C 1 110 ? 261.643 280.234 305.409 1.00 33.70 112 PRO C C 1
ATOM 6808 O O . PRO C 1 110 ? 260.556 280.472 304.883 1.00 33.70 112 PRO C O 1
ATOM 6812 N N . LYS C 1 111 ? 262.234 281.067 306.268 1.00 38.71 113 LYS C N 1
ATOM 6813 C CA . LYS C 1 111 ? 261.572 282.297 306.690 1.00 38.71 113 LYS C CA 1
ATOM 6814 C C . LYS C 1 111 ? 261.545 283.342 305.581 1.00 38.71 113 LYS C C 1
ATOM 6815 O O . LYS C 1 111 ? 260.637 284.187 305.547 1.00 38.71 113 LYS C O 1
ATOM 6821 N N . ALA C 1 112 ? 262.525 283.308 304.678 1.00 37.12 114 ALA C N 1
ATOM 6822 C CA . ALA C 1 112 ? 262.558 284.273 303.586 1.00 37.12 114 ALA C CA 1
ATOM 6823 C C . ALA C 1 112 ? 261.328 284.157 302.701 1.00 37.12 114 ALA C C 1
ATOM 6824 O O . ALA C 1 112 ? 260.857 285.163 302.164 1.00 37.12 114 ALA C O 1
ATOM 6826 N N . ASN C 1 113 ? 260.791 282.946 302.542 1.00 35.77 115 ASN C N 1
ATOM 6827 C CA . ASN C 1 113 ? 259.574 282.761 301.757 1.00 35.77 115 ASN C CA 1
ATOM 6828 C C . ASN C 1 113 ? 258.417 283.559 302.345 1.00 35.77 115 ASN C C 1
ATOM 6829 O O . ASN C 1 113 ? 257.727 284.303 301.634 1.00 35.77 115 ASN C O 1
ATOM 6834 N N . ARG C 1 114 ? 258.197 283.420 303.652 1.00 38.42 116 ARG C N 1
ATOM 6835 C CA . ARG C 1 114 ? 257.111 284.130 304.315 1.00 38.42 116 ARG C CA 1
ATOM 6836 C C . ARG C 1 114 ? 257.335 285.637 304.285 1.00 38.42 116 ARG C C 1
ATOM 6837 O O . ARG C 1 114 ? 256.397 286.408 304.029 1.00 38.42 116 ARG C O 1
ATOM 6845 N N . GLU C 1 115 ? 258.571 286.078 304.533 1.00 42.11 117 GLU C N 1
ATOM 6846 C CA . GLU C 1 115 ? 258.854 287.510 304.499 1.00 42.11 117 GLU C CA 1
ATOM 6847 C C . GLU C 1 115 ? 258.615 288.090 303.111 1.00 42.11 117 GLU C C 1
ATOM 6848 O O . GLU C 1 115 ? 258.074 289.195 302.975 1.00 42.11 117 GLU C O 1
ATOM 6854 N N . LYS C 1 116 ? 259.009 287.361 302.067 1.00 38.44 118 LYS C N 1
ATOM 6855 C CA . LYS C 1 116 ? 258.812 287.851 300.710 1.00 38.44 118 LYS C CA 1
ATOM 6856 C C . LYS C 1 116 ? 257.337 287.881 300.337 1.00 38.44 118 LYS C C 1
ATOM 6857 O O . LYS C 1 116 ? 256.893 288.804 299.645 1.00 38.44 118 LYS C O 1
ATOM 6863 N N . MET C 1 117 ? 256.557 286.884 300.768 1.00 40.02 119 MET C N 1
ATOM 6864 C CA . MET C 1 117 ? 255.119 286.961 300.524 1.00 40.02 119 MET C CA 1
ATOM 6865 C C . MET C 1 117 ? 254.514 288.177 301.210 1.00 40.02 119 MET C C 1
ATOM 6866 O O . MET C 1 117 ? 253.669 288.869 300.629 1.00 40.02 119 MET C O 1
ATOM 6871 N N . THR C 1 118 ? 254.933 288.453 302.447 1.00 41.81 120 THR C N 1
ATOM 6872 C CA . THR C 1 118 ? 254.429 289.630 303.150 1.00 41.81 120 THR C CA 1
ATOM 6873 C C . THR C 1 118 ? 254.781 290.910 302.399 1.00 41.81 120 THR C C 1
ATOM 6874 O O . THR C 1 118 ? 253.933 291.794 302.219 1.00 41.81 120 THR C O 1
ATOM 6878 N N . GLN C 1 119 ? 256.031 291.018 301.945 1.00 44.15 121 GLN C N 1
ATOM 6879 C CA . GLN C 1 119 ? 256.458 292.216 301.231 1.00 44.15 121 GLN C CA 1
ATOM 6880 C C . GLN C 1 119 ? 255.691 292.392 299.928 1.00 44.15 121 GLN C C 1
ATOM 6881 O O . GLN C 1 119 ? 255.274 293.506 299.591 1.00 44.15 121 GLN C O 1
ATOM 6887 N N . ILE C 1 120 ? 255.494 291.306 299.178 1.00 41.19 122 ILE C N 1
ATOM 6888 C CA . ILE C 1 120 ? 254.769 291.393 297.914 1.00 41.19 122 ILE C CA 1
ATOM 6889 C C . ILE C 1 120 ? 253.322 291.795 298.155 1.00 41.19 122 ILE C C 1
ATOM 6890 O O . ILE C 1 120 ? 252.766 292.629 297.431 1.00 41.19 122 ILE C O 1
ATOM 6895 N N . MET C 1 121 ? 252.685 291.212 299.173 1.00 40.51 123 MET C N 1
ATOM 6896 C CA . MET C 1 121 ? 251.302 291.566 299.467 1.00 40.51 123 MET C CA 1
ATOM 6897 C C . MET C 1 121 ? 251.171 293.026 299.878 1.00 40.51 123 MET C C 1
ATOM 6898 O O . MET C 1 121 ? 250.232 293.709 299.458 1.00 40.51 123 MET C O 1
ATOM 6903 N N . PHE C 1 122 ? 252.096 293.527 300.695 1.00 42.74 124 PHE C N 1
ATOM 6904 C CA . PHE C 1 122 ? 251.947 294.870 301.239 1.00 42.74 124 PHE C CA 1
ATOM 6905 C C . PHE C 1 122 ? 252.506 295.966 300.344 1.00 42.74 124 PHE C C 1
ATOM 6906 O O . PHE C 1 122 ? 252.197 297.140 300.574 1.00 42.74 124 PHE C O 1
ATOM 6914 N N . GLU C 1 123 ? 253.308 295.634 299.343 1.00 48.45 125 GLU C N 1
ATOM 6915 C CA . GLU C 1 123 ? 253.940 296.664 298.527 1.00 48.45 125 GLU C CA 1
ATOM 6916 C C . GLU C 1 123 ? 253.509 296.637 297.072 1.00 48.45 125 GLU C C 1
ATOM 6917 O O . GLU C 1 123 ? 253.437 297.695 296.439 1.00 48.45 125 GLU C O 1
ATOM 6923 N N . THR C 1 124 ? 253.222 295.463 296.518 1.00 44.90 126 THR C N 1
ATOM 6924 C CA . THR C 1 124 ? 252.798 295.374 295.126 1.00 44.90 126 THR C CA 1
ATOM 6925 C C . THR C 1 124 ? 251.283 295.422 294.977 1.00 44.90 126 THR C C 1
ATOM 6926 O O . THR C 1 124 ? 250.771 296.149 294.122 1.00 44.90 126 THR C O 1
ATOM 6930 N N . PHE C 1 125 ? 250.553 294.670 295.799 1.00 42.09 127 PHE C N 1
ATOM 6931 C CA . PHE C 1 125 ? 249.104 294.606 295.697 1.00 42.09 127 PHE C CA 1
ATOM 6932 C C . PHE C 1 125 ? 248.389 295.507 296.696 1.00 42.09 127 PHE C C 1
ATOM 6933 O O . PHE C 1 125 ? 247.176 295.700 296.567 1.00 42.09 127 PHE C O 1
ATOM 6941 N N . ASN C 1 126 ? 249.107 296.059 297.675 1.00 45.19 128 ASN C N 1
ATOM 6942 C CA . ASN C 1 126 ? 248.566 297.059 298.600 1.00 45.19 128 ASN C CA 1
ATOM 6943 C C . ASN C 1 126 ? 247.333 296.549 299.343 1.00 45.19 128 ASN C C 1
ATOM 6944 O O . ASN C 1 126 ? 246.332 297.256 299.472 1.00 45.19 128 ASN C O 1
ATOM 6949 N N . VAL C 1 127 ? 247.400 295.319 299.838 1.00 40.38 129 VAL C N 1
ATOM 6950 C CA . VAL C 1 127 ? 246.306 294.754 300.623 1.00 40.38 129 VAL C CA 1
ATOM 6951 C C . VAL C 1 127 ? 246.217 295.507 301.945 1.00 40.38 129 VAL C C 1
ATOM 6952 O O . VAL C 1 127 ? 247.240 295.992 302.450 1.00 40.38 129 VAL C O 1
ATOM 6956 N N . PRO C 1 128 ? 245.025 295.651 302.532 1.00 40.07 130 PRO C N 1
ATOM 6957 C CA . PRO C 1 128 ? 244.925 296.346 303.822 1.00 40.07 130 PRO C CA 1
ATOM 6958 C C . PRO C 1 128 ? 245.351 295.504 305.010 1.00 40.07 130 PRO C C 1
ATOM 6959 O O . PRO C 1 128 ? 245.717 296.073 306.047 1.00 40.07 130 PRO C O 1
ATOM 6963 N N . ALA C 1 129 ? 245.317 294.179 304.898 1.00 41.27 131 ALA C N 1
ATOM 6964 C CA . ALA C 1 129 ? 245.683 293.299 305.996 1.00 41.27 131 ALA C CA 1
ATOM 6965 C C . ALA C 1 129 ? 246.153 291.972 305.424 1.00 41.27 131 ALA C C 1
ATOM 6966 O O . ALA C 1 129 ? 245.955 291.679 304.244 1.00 41.27 131 ALA C O 1
ATOM 6968 N N . MET C 1 130 ? 246.780 291.167 306.278 1.00 42.64 132 MET C N 1
ATOM 6969 C CA . MET C 1 130 ? 247.387 289.925 305.826 1.00 42.64 132 MET C CA 1
ATOM 6970 C C . MET C 1 130 ? 247.505 288.955 306.990 1.00 42.64 132 MET C C 1
ATOM 6971 O O . MET C 1 130 ? 247.625 289.363 308.147 1.00 42.64 132 MET C O 1
ATOM 6976 N N . TYR C 1 131 ? 247.468 287.663 306.666 1.00 38.71 133 TYR C N 1
ATOM 6977 C CA . TYR C 1 131 ? 247.759 286.608 307.623 1.00 38.71 133 TYR C CA 1
ATOM 6978 C C . TYR C 1 131 ? 248.275 285.394 306.865 1.00 38.71 133 TYR C C 1
ATOM 6979 O O . TYR C 1 131 ? 247.833 285.113 305.749 1.00 38.71 133 TYR C O 1
ATOM 6988 N N . VAL C 1 132 ? 249.219 284.684 307.477 1.00 34.51 134 VAL C N 1
ATOM 6989 C CA . VAL C 1 132 ? 249.768 283.452 306.922 1.00 34.51 134 VAL C CA 1
ATOM 6990 C C . VAL C 1 132 ? 249.475 282.327 307.904 1.00 34.51 134 VAL C C 1
ATOM 6991 O O . VAL C 1 132 ? 249.900 282.385 309.064 1.00 34.51 134 VAL C O 1
ATOM 6995 N N . ALA C 1 133 ? 248.762 281.308 307.440 1.00 32.17 135 ALA C N 1
ATOM 6996 C CA . ALA C 1 133 ? 248.308 280.217 308.286 1.00 32.17 135 ALA C CA 1
ATOM 6997 C C . ALA C 1 133 ? 249.030 278.923 307.937 1.00 32.17 135 ALA C C 1
ATOM 6998 O O . ALA C 1 133 ? 249.698 278.814 306.906 1.00 32.17 135 ALA C O 1
ATOM 7000 N N . ILE C 1 134 ? 248.886 277.938 308.819 1.00 33.77 136 ILE C N 1
ATOM 7001 C CA . ILE C 1 134 ? 249.453 276.610 308.624 1.00 33.77 136 ILE C CA 1
ATOM 7002 C C . ILE C 1 134 ? 248.348 275.695 308.117 1.00 33.77 136 ILE C C 1
ATOM 7003 O O . ILE C 1 134 ? 247.235 275.693 308.656 1.00 33.77 136 ILE C O 1
ATOM 7008 N N . GLN C 1 135 ? 248.656 274.916 307.078 1.00 33.11 137 GLN C N 1
ATOM 7009 C CA . GLN C 1 135 ? 247.619 274.192 306.350 1.00 33.11 137 GLN C CA 1
ATOM 7010 C C . GLN C 1 135 ? 246.967 273.097 307.188 1.00 33.11 137 GLN C C 1
ATOM 7011 O O . GLN C 1 135 ? 245.779 272.809 307.004 1.00 33.11 137 GLN C O 1
ATOM 7017 N N . ALA C 1 136 ? 247.709 272.474 308.106 1.00 32.85 138 ALA C N 1
ATOM 7018 C CA . ALA C 1 136 ? 247.128 271.402 308.910 1.00 32.85 138 ALA C CA 1
ATOM 7019 C C . ALA C 1 136 ? 246.108 271.940 309.908 1.00 32.85 138 ALA C C 1
ATOM 7020 O O . ALA C 1 136 ? 245.093 271.286 310.186 1.00 32.85 138 ALA C O 1
ATOM 7022 N N . VAL C 1 137 ? 246.359 273.129 310.457 1.00 29.58 139 VAL C N 1
ATOM 7023 C CA . VAL C 1 137 ? 245.387 273.747 311.353 1.00 29.58 139 VAL C CA 1
ATOM 7024 C C . VAL C 1 137 ? 244.092 274.030 310.608 1.00 29.58 139 VAL C C 1
ATOM 7025 O O . VAL C 1 137 ? 242.992 273.821 311.135 1.00 29.58 139 VAL C O 1
ATOM 7029 N N . LEU C 1 138 ? 244.199 274.507 309.366 1.00 28.63 140 LEU C N 1
ATOM 7030 C CA . LEU C 1 138 ? 243.006 274.731 308.560 1.00 28.63 140 LEU C CA 1
ATOM 7031 C C . LEU C 1 138 ? 242.313 273.422 308.207 1.00 28.63 140 LEU C C 1
ATOM 7032 O O . LEU C 1 138 ? 241.081 273.380 308.115 1.00 28.63 140 LEU C O 1
ATOM 7037 N N . SER C 1 139 ? 243.074 272.344 308.014 1.00 28.78 141 SER C N 1
ATOM 7038 C CA . SER C 1 139 ? 242.445 271.045 307.799 1.00 28.78 141 SER C CA 1
ATOM 7039 C C . SER C 1 139 ? 241.626 270.621 309.011 1.00 28.78 141 SER C C 1
ATOM 7040 O O . SER C 1 139 ? 240.507 270.113 308.869 1.00 28.78 141 SER C O 1
ATOM 7043 N N . LEU C 1 140 ? 242.163 270.823 310.217 1.00 29.63 142 LEU C N 1
ATOM 7044 C CA . LEU C 1 140 ? 241.379 270.532 311.416 1.00 29.63 142 LEU C CA 1
ATOM 7045 C C . LEU C 1 140 ? 240.154 271.431 311.517 1.00 29.63 142 LEU C C 1
ATOM 7046 O O . LEU C 1 140 ? 239.081 270.979 311.930 1.00 29.63 142 LEU C O 1
ATOM 7051 N N . TYR C 1 141 ? 240.297 272.711 311.165 1.00 30.01 143 TYR C N 1
ATOM 7052 C CA . TYR C 1 141 ? 239.149 273.611 311.187 1.00 30.01 143 TYR C CA 1
ATOM 7053 C C . TYR C 1 141 ? 238.046 273.111 310.264 1.00 30.01 143 TYR C C 1
ATOM 7054 O O . TYR C 1 141 ? 236.864 273.124 310.627 1.00 30.01 143 TYR C O 1
ATOM 7063 N N . ALA C 1 142 ? 238.416 272.665 309.063 1.00 31.02 144 ALA C N 1
ATOM 7064 C CA . ALA C 1 142 ? 237.435 272.131 308.127 1.00 31.02 144 ALA C CA 1
ATOM 7065 C C . ALA C 1 142 ? 236.852 270.807 308.590 1.00 31.02 144 ALA C C 1
ATOM 7066 O O . ALA C 1 142 ? 235.695 270.512 308.276 1.00 31.02 144 ALA C O 1
ATOM 7068 N N . SER C 1 143 ? 237.617 270.003 309.320 1.00 29.41 145 SER C N 1
ATOM 7069 C CA . SER C 1 143 ? 237.143 268.708 309.790 1.00 29.41 145 SER C CA 1
ATOM 7070 C C . SER C 1 143 ? 236.246 268.810 311.017 1.00 29.41 145 SER C C 1
ATOM 7071 O O . SER C 1 143 ? 235.667 267.800 311.427 1.00 29.41 145 SER C O 1
ATOM 7074 N N . GLY C 1 144 ? 236.112 269.993 311.605 1.00 28.23 146 GLY C N 1
ATOM 7075 C CA . GLY C 1 144 ? 235.311 270.149 312.805 1.00 28.23 146 GLY C CA 1
ATOM 7076 C C . GLY C 1 144 ? 235.869 269.448 314.022 1.00 28.23 146 GLY C C 1
ATOM 7077 O O . GLY C 1 144 ? 235.112 268.823 314.774 1.00 28.23 146 GLY C O 1
ATOM 7078 N N . ARG C 1 145 ? 237.180 269.531 314.235 1.00 31.62 147 ARG C N 1
ATOM 7079 C CA . ARG C 1 145 ? 237.822 268.919 315.388 1.00 31.62 147 ARG C CA 1
ATOM 7080 C C . ARG C 1 145 ? 238.828 269.895 315.975 1.00 31.62 147 ARG C C 1
ATOM 7081 O O . ARG C 1 145 ? 239.287 270.824 315.307 1.00 31.62 147 ARG C O 1
ATOM 7089 N N . THR C 1 146 ? 239.159 269.678 317.245 1.00 33.42 148 THR C N 1
ATOM 7090 C CA . THR C 1 146 ? 240.239 270.397 317.898 1.00 33.42 148 THR C CA 1
ATOM 7091 C C . THR C 1 146 ? 241.403 269.499 318.287 1.00 33.42 148 THR C C 1
ATOM 7092 O O . THR C 1 146 ? 242.463 270.018 318.648 1.00 33.42 148 THR C O 1
ATOM 7096 N N . THR C 1 147 ? 241.237 268.182 318.223 1.00 32.85 149 THR C N 1
ATOM 7097 C CA . THR C 1 147 ? 242.286 267.232 318.559 1.00 32.85 149 THR C CA 1
ATOM 7098 C C . THR C 1 147 ? 242.465 266.270 317.398 1.00 32.85 149 THR C C 1
ATOM 7099 O O . THR C 1 147 ? 241.485 265.719 316.890 1.00 32.85 149 THR C O 1
ATOM 7103 N N . GLY C 1 148 ? 243.705 266.073 316.980 1.00 31.33 150 GLY C N 1
ATOM 7104 C CA . GLY C 1 148 ? 244.001 265.125 315.929 1.00 31.33 150 GLY C CA 1
ATOM 7105 C C . GLY C 1 148 ? 245.320 265.431 315.265 1.00 31.33 150 GLY C C 1
ATOM 7106 O O . GLY C 1 148 ? 245.855 266.536 315.353 1.00 31.33 150 GLY C O 1
ATOM 7107 N N . ILE C 1 149 ? 245.852 264.421 314.586 1.00 29.33 151 ILE C N 1
ATOM 7108 C CA . ILE C 1 149 ? 247.083 264.539 313.812 1.00 29.33 151 ILE C CA 1
ATOM 7109 C C . ILE C 1 149 ? 246.714 264.537 312.336 1.00 29.33 151 ILE C C 1
ATOM 7110 O O . ILE C 1 149 ? 245.956 263.674 311.878 1.00 29.33 151 ILE C O 1
ATOM 7115 N N . VAL C 1 150 ? 247.232 265.513 311.598 1.00 28.48 152 VAL C N 1
ATOM 7116 C CA . VAL C 1 150 ? 246.850 265.748 310.211 1.00 28.48 152 VAL C CA 1
ATOM 7117 C C . VAL C 1 150 ? 247.983 265.302 309.304 1.00 28.48 152 VAL C C 1
ATOM 7118 O O . VAL C 1 150 ? 249.141 265.671 309.519 1.00 28.48 152 VAL C O 1
ATOM 7122 N N . LEU C 1 151 ? 247.648 264.508 308.291 1.00 29.22 153 LEU C N 1
ATOM 7123 C CA . LEU C 1 151 ? 248.588 264.091 307.256 1.00 29.22 153 LEU C CA 1
ATOM 7124 C C . LEU C 1 151 ? 248.191 264.815 305.973 1.00 29.22 153 LEU C C 1
ATOM 7125 O O . LEU C 1 151 ? 247.365 264.330 305.199 1.00 29.22 153 LEU C O 1
ATOM 7130 N N . ASP C 1 152 ? 248.775 265.987 305.757 1.00 27.98 154 ASP C N 1
ATOM 7131 C CA . ASP C 1 152 ? 248.514 266.763 304.555 1.00 27.98 154 ASP C CA 1
ATOM 7132 C C . ASP C 1 152 ? 249.526 266.395 303.481 1.00 27.98 154 ASP C C 1
ATOM 7133 O O . ASP C 1 152 ? 250.720 266.261 303.755 1.00 27.98 154 ASP C O 1
ATOM 7138 N N . SER C 1 153 ? 249.039 266.226 302.252 1.00 26.33 155 SER C N 1
ATOM 7139 C CA . SER C 1 153 ? 249.899 265.814 301.144 1.00 26.33 155 SER C CA 1
ATOM 7140 C C . SER C 1 153 ? 249.345 266.431 299.864 1.00 26.33 155 SER C C 1
ATOM 7141 O O . SER C 1 153 ? 248.370 265.927 299.302 1.00 26.33 155 SER C O 1
ATOM 7144 N N . GLY C 1 154 ? 249.971 267.512 299.413 1.00 25.79 156 GLY C N 1
ATOM 7145 C CA . GLY C 1 154 ? 249.610 268.120 298.150 1.00 25.79 156 GLY C CA 1
ATOM 7146 C C . GLY C 1 154 ? 250.399 267.503 297.017 1.00 25.79 156 GLY C C 1
ATOM 7147 O O . GLY C 1 154 ? 250.300 266.297 296.784 1.00 25.79 156 GLY C O 1
ATOM 7148 N N . ASP C 1 155 ? 251.176 268.305 296.297 1.00 26.68 157 ASP C N 1
ATOM 7149 C CA . ASP C 1 155 ? 252.168 267.755 295.390 1.00 26.68 157 ASP C CA 1
ATOM 7150 C C . ASP C 1 155 ? 253.555 268.344 295.591 1.00 26.68 157 ASP C C 1
ATOM 7151 O O . ASP C 1 155 ? 254.472 267.992 294.843 1.00 26.68 157 ASP C O 1
ATOM 7156 N N . GLY C 1 156 ? 253.736 269.227 296.566 1.00 27.21 158 GLY C N 1
ATOM 7157 C CA . GLY C 1 156 ? 255.065 269.668 296.931 1.00 27.21 158 GLY C CA 1
ATOM 7158 C C . GLY C 1 156 ? 255.655 268.906 298.100 1.00 27.21 158 GLY C C 1
ATOM 7159 O O . GLY C 1 156 ? 256.742 268.335 297.986 1.00 27.21 158 GLY C O 1
ATOM 7160 N N . VAL C 1 157 ? 254.941 268.879 299.228 1.00 24.86 159 VAL C N 1
ATOM 7161 C CA . VAL C 1 157 ? 255.456 268.313 300.469 1.00 24.86 159 VAL C CA 1
ATOM 7162 C C . VAL C 1 157 ? 254.378 267.479 301.146 1.00 24.86 159 VAL C C 1
ATOM 7163 O O . VAL C 1 157 ? 253.190 267.578 300.835 1.00 24.86 159 VAL C O 1
ATOM 7167 N N . THR C 1 158 ? 254.820 266.645 302.084 1.00 25.20 160 THR C N 1
ATOM 7168 C CA . THR C 1 158 ? 253.948 265.887 302.969 1.00 25.20 160 THR C CA 1
ATOM 7169 C C . THR C 1 158 ? 254.383 266.149 304.403 1.00 25.20 160 THR C C 1
ATOM 7170 O O . THR C 1 158 ? 255.550 265.935 304.742 1.00 25.20 160 THR C O 1
ATOM 7174 N N . HIS C 1 159 ? 253.455 266.604 305.243 1.00 28.18 161 HIS C N 1
ATOM 7175 C CA . HIS C 1 159 ? 253.798 266.946 306.615 1.00 28.18 161 HIS C CA 1
ATOM 7176 C C . HIS C 1 159 ? 252.751 266.398 307.575 1.00 28.18 161 HIS C C 1
ATOM 7177 O O . HIS C 1 159 ? 251.590 266.193 307.218 1.00 28.18 161 HIS C O 1
ATOM 7184 N N . ASN C 1 160 ? 253.196 266.156 308.807 1.00 28.43 162 ASN C N 1
ATOM 7185 C CA . ASN C 1 160 ? 252.350 265.705 309.904 1.00 28.43 162 ASN C CA 1
ATOM 7186 C C . ASN C 1 160 ? 252.357 266.765 310.994 1.00 28.43 162 ASN C C 1
ATOM 7187 O O . ASN C 1 160 ? 253.421 267.266 311.366 1.00 28.43 162 ASN C O 1
ATOM 7192 N N . VAL C 1 161 ? 251.177 267.110 311.499 1.00 28.28 163 VAL C N 1
ATOM 7193 C CA . VAL C 1 161 ? 251.065 268.080 312.586 1.00 28.28 163 VAL C CA 1
ATOM 7194 C C . VAL C 1 161 ? 250.121 267.534 313.650 1.00 28.28 163 VAL C C 1
ATOM 7195 O O . VAL C 1 161 ? 248.905 267.479 313.426 1.00 28.28 163 VAL C O 1
ATOM 7199 N N . PRO C 1 162 ? 250.628 267.113 314.811 1.00 27.82 164 PRO C N 1
ATOM 7200 C CA . PRO C 1 162 ? 249.733 266.660 315.882 1.00 27.82 164 PRO C CA 1
ATOM 7201 C C . PRO C 1 162 ? 249.235 267.810 316.743 1.00 27.82 164 PRO C C 1
ATOM 7202 O O . PRO C 1 162 ? 250.032 268.605 317.246 1.00 27.82 164 PRO C O 1
ATOM 7206 N N . ILE C 1 163 ? 247.919 267.908 316.914 1.00 29.73 165 ILE C N 1
ATOM 7207 C CA . ILE C 1 163 ? 247.295 268.978 317.684 1.00 29.73 165 ILE C CA 1
ATOM 7208 C C . ILE C 1 163 ? 246.331 268.353 318.682 1.00 29.73 165 ILE C C 1
ATOM 7209 O O . ILE C 1 163 ? 245.567 267.450 318.327 1.00 29.73 165 ILE C O 1
ATOM 7214 N N . TYR C 1 164 ? 246.375 268.823 319.926 1.00 33.95 166 TYR C N 1
ATOM 7215 C CA . TYR C 1 164 ? 245.533 268.307 320.998 1.00 33.95 166 TYR C CA 1
ATOM 7216 C C . TYR C 1 164 ? 244.836 269.466 321.690 1.00 33.95 166 TYR C C 1
ATOM 7217 O O . TYR C 1 164 ? 245.498 270.317 322.291 1.00 33.95 166 TYR C O 1
ATOM 7226 N N . GLU C 1 165 ? 243.505 269.491 321.609 1.00 35.79 167 GLU C N 1
ATOM 7227 C CA . GLU C 1 165 ? 242.683 270.520 322.251 1.00 35.79 167 GLU C CA 1
ATOM 7228 C C . GLU C 1 165 ? 243.116 271.922 321.835 1.00 35.79 167 GLU C C 1
ATOM 7229 O O . GLU C 1 165 ? 243.110 272.861 322.633 1.00 35.79 167 GLU C O 1
ATOM 7235 N N . GLY C 1 166 ? 243.489 272.067 320.567 1.00 30.13 168 GLY C N 1
ATOM 7236 C CA . GLY C 1 166 ? 243.916 273.353 320.057 1.00 30.13 168 GLY C CA 1
ATOM 7237 C C . GLY C 1 166 ? 245.345 273.727 320.363 1.00 30.13 168 GLY C C 1
ATOM 7238 O O . GLY C 1 166 ? 245.744 274.861 320.074 1.00 30.13 168 GLY C O 1
ATOM 7239 N N . TYR C 1 167 ? 246.126 272.823 320.943 1.00 30.87 169 TYR C N 1
ATOM 7240 C CA . TYR C 1 167 ? 247.527 273.068 321.252 1.00 30.87 169 TYR C CA 1
ATOM 7241 C C . TYR C 1 167 ? 248.397 272.209 320.349 1.00 30.87 169 TYR C C 1
ATOM 7242 O O . TYR C 1 167 ? 248.235 270.986 320.308 1.00 30.87 169 TYR C O 1
ATOM 7251 N N . ALA C 1 168 ? 249.317 272.847 319.636 1.00 31.98 170 ALA C N 1
ATOM 7252 C CA . ALA C 1 168 ? 250.213 272.146 318.730 1.00 31.98 170 ALA C CA 1
ATOM 7253 C C . ALA C 1 168 ? 251.513 271.788 319.434 1.00 31.98 170 ALA C C 1
ATOM 7254 O O . ALA C 1 168 ? 251.988 272.509 320.314 1.00 31.98 170 ALA C O 1
ATOM 7256 N N . LEU C 1 169 ? 252.088 270.654 319.033 1.00 31.74 171 LEU C N 1
ATOM 7257 C CA . LEU C 1 169 ? 253.375 270.188 319.540 1.00 31.74 171 LEU C CA 1
ATOM 7258 C C . LEU C 1 169 ? 254.408 270.375 318.438 1.00 31.74 171 LEU C C 1
ATOM 7259 O O . LEU C 1 169 ? 254.604 269.479 317.605 1.00 31.74 171 LEU C O 1
ATOM 7264 N N . PRO C 1 170 ? 255.088 271.523 318.381 1.00 32.73 172 PRO C N 1
ATOM 7265 C CA . PRO C 1 170 ? 255.984 271.793 317.246 1.00 32.73 172 PRO C CA 1
ATOM 7266 C C . PRO C 1 170 ? 257.148 270.828 317.132 1.00 32.73 172 PRO C C 1
ATOM 7267 O O . PRO C 1 170 ? 257.676 270.652 316.028 1.00 32.73 172 PRO C O 1
ATOM 7271 N N . HIS C 1 171 ? 257.571 270.198 318.228 1.00 32.81 173 HIS C N 1
ATOM 7272 C CA . HIS C 1 171 ? 258.708 269.291 318.156 1.00 32.81 173 HIS C CA 1
ATOM 7273 C C . HIS C 1 171 ? 258.356 267.970 317.487 1.00 32.81 173 HIS C C 1
ATOM 7274 O O . HIS C 1 171 ? 259.263 267.227 317.101 1.00 32.81 173 HIS C O 1
ATOM 7281 N N . ALA C 1 172 ? 257.070 267.664 317.340 1.00 29.66 174 ALA C N 1
ATOM 7282 C CA . ALA C 1 172 ? 256.625 266.430 316.710 1.00 29.66 174 ALA C CA 1
ATOM 7283 C C . ALA C 1 172 ? 256.164 266.638 315.275 1.00 29.66 174 ALA C C 1
ATOM 7284 O O . ALA C 1 172 ? 255.540 265.742 314.700 1.00 29.66 174 ALA C O 1
ATOM 7286 N N . ILE C 1 173 ? 256.448 267.794 314.688 1.00 29.51 175 ILE C N 1
ATOM 7287 C CA . ILE C 1 173 ? 256.029 268.085 313.322 1.00 29.51 175 ILE C CA 1
ATOM 7288 C C . ILE C 1 173 ? 257.018 267.455 312.353 1.00 29.51 175 ILE C C 1
ATOM 7289 O O . ILE C 1 173 ? 258.227 267.699 312.434 1.00 29.51 175 ILE C O 1
ATOM 7294 N N . MET C 1 174 ? 256.508 266.643 311.436 1.00 28.94 176 MET C N 1
ATOM 7295 C CA . MET C 1 174 ? 257.311 265.984 310.420 1.00 28.94 176 MET C CA 1
ATOM 7296 C C . MET C 1 174 ? 257.155 266.694 309.082 1.00 28.94 176 MET C C 1
ATOM 7297 O O . MET C 1 174 ? 256.265 267.523 308.888 1.00 28.94 176 MET C O 1
ATOM 7302 N N . ARG C 1 175 ? 258.041 266.352 308.150 1.00 28.29 177 ARG C N 1
ATOM 7303 C CA . ARG C 1 175 ? 258.012 266.933 306.815 1.00 28.29 177 ARG C CA 1
ATOM 7304 C C . ARG C 1 175 ? 258.724 265.996 305.859 1.00 28.29 177 ARG C C 1
ATOM 7305 O O . ARG C 1 175 ? 259.817 265.511 306.164 1.00 28.29 177 ARG C O 1
ATOM 7313 N N . LEU C 1 176 ? 258.109 265.742 304.708 1.00 27.16 178 LEU C N 1
ATOM 7314 C CA . LEU C 1 176 ? 258.719 264.960 303.646 1.00 27.16 178 LEU C CA 1
ATOM 7315 C C . LEU C 1 176 ? 258.633 265.730 302.341 1.00 27.16 178 LEU C C 1
ATOM 7316 O O . LEU C 1 176 ? 257.594 266.311 302.022 1.00 27.16 178 LEU C O 1
ATOM 7321 N N . ASP C 1 177 ? 259.729 265.733 301.588 1.00 31.71 179 ASP C N 1
ATOM 7322 C CA . ASP C 1 177 ? 259.725 266.299 300.241 1.00 31.71 179 ASP C CA 1
ATOM 7323 C C . ASP C 1 177 ? 259.392 265.230 299.207 1.00 31.71 179 ASP C C 1
ATOM 7324 O O . ASP C 1 177 ? 260.091 265.036 298.218 1.00 31.71 179 ASP C O 1
ATOM 7329 N N . LEU C 1 178 ? 258.293 264.522 299.456 1.00 26.42 180 LEU C N 1
ATOM 7330 C CA . LEU C 1 178 ? 257.813 263.464 298.578 1.00 26.42 180 LEU C CA 1
ATOM 7331 C C . LEU C 1 178 ? 256.303 263.600 298.481 1.00 26.42 180 LEU C C 1
ATOM 7332 O O . LEU C 1 178 ? 255.601 263.455 299.484 1.00 26.42 180 LEU C O 1
ATOM 7337 N N . ALA C 1 179 ? 255.810 263.882 297.282 1.00 25.31 181 ALA C N 1
ATOM 7338 C CA . ALA C 1 179 ? 254.410 264.224 297.093 1.00 25.31 181 ALA C CA 1
ATOM 7339 C C . ALA C 1 179 ? 254.044 263.959 295.634 1.00 25.31 181 ALA C C 1
ATOM 7340 O O . ALA C 1 179 ? 254.746 263.222 294.936 1.00 25.31 181 ALA C O 1
ATOM 7342 N N . GLY C 1 180 ? 252.934 264.548 295.185 1.00 24.99 182 GLY C N 1
ATOM 7343 C CA . GLY C 1 180 ? 252.367 264.189 293.894 1.00 24.99 182 GLY C CA 1
ATOM 7344 C C . GLY C 1 180 ? 253.306 264.400 292.720 1.00 24.99 182 GLY C C 1
ATOM 7345 O O . GLY C 1 180 ? 253.283 263.633 291.757 1.00 24.99 182 GLY C O 1
ATOM 7346 N N . ARG C 1 181 ? 254.121 265.456 292.765 1.00 27.47 183 ARG C N 1
ATOM 7347 C CA . ARG C 1 181 ? 255.040 265.717 291.659 1.00 27.47 183 ARG C CA 1
ATOM 7348 C C . ARG C 1 181 ? 256.059 264.592 291.509 1.00 27.47 183 ARG C C 1
ATOM 7349 O O . ARG C 1 181 ? 256.367 264.161 290.388 1.00 27.47 183 ARG C O 1
ATOM 7357 N N . ASP C 1 182 ? 256.584 264.091 292.629 1.00 26.97 184 ASP C N 1
ATOM 7358 C CA . ASP C 1 182 ? 257.494 262.954 292.575 1.00 26.97 184 ASP C CA 1
ATOM 7359 C C . ASP C 1 182 ? 256.785 261.704 292.071 1.00 26.97 184 ASP C C 1
ATOM 7360 O O . ASP C 1 182 ? 257.385 260.884 291.369 1.00 26.97 184 ASP C O 1
ATOM 7365 N N . LEU C 1 183 ? 255.510 261.537 292.424 1.00 25.56 185 LEU C N 1
ATOM 7366 C CA . LEU C 1 183 ? 254.749 260.406 291.904 1.00 25.56 185 LEU C CA 1
ATOM 7367 C C . LEU C 1 183 ? 254.585 260.502 290.393 1.00 25.56 185 LEU C C 1
ATOM 7368 O O . LEU C 1 183 ? 254.691 259.495 289.686 1.00 25.56 185 LEU C O 1
ATOM 7373 N N . THR C 1 184 ? 254.322 261.704 289.882 1.00 23.44 186 THR C N 1
ATOM 7374 C CA . THR C 1 184 ? 254.219 261.896 288.440 1.00 23.44 186 THR C CA 1
ATOM 7375 C C . THR C 1 184 ? 255.539 261.584 287.753 1.00 23.44 186 THR C C 1
ATOM 7376 O O . THR C 1 184 ? 255.563 260.927 286.705 1.00 23.44 186 THR C O 1
ATOM 7380 N N . ASP C 1 185 ? 256.652 262.039 288.333 1.00 22.72 187 ASP C N 1
ATOM 7381 C CA . ASP C 1 185 ? 257.956 261.750 287.744 1.00 22.72 187 ASP C CA 1
ATOM 7382 C C . ASP C 1 185 ? 258.256 260.254 287.752 1.00 22.72 187 ASP C C 1
ATOM 7383 O O . ASP C 1 185 ? 258.777 259.712 286.771 1.00 22.72 187 ASP C O 1
ATOM 7388 N N . TYR C 1 186 ? 257.929 259.567 288.848 1.00 24.47 188 TYR C N 1
ATOM 7389 C CA . TYR C 1 186 ? 258.182 258.132 288.919 1.00 24.47 188 TYR C CA 1
ATOM 7390 C C . TYR C 1 186 ? 257.307 257.361 287.935 1.00 24.47 188 TYR C C 1
ATOM 7391 O O . TYR C 1 186 ? 257.762 256.389 287.322 1.00 24.47 188 TYR C O 1
ATOM 7400 N N . LEU C 1 187 ? 256.044 257.764 287.786 1.00 24.08 189 LEU C N 1
ATOM 7401 C CA . LEU C 1 187 ? 255.188 257.132 286.789 1.00 24.08 189 LEU C CA 1
ATOM 7402 C C . LEU C 1 187 ? 255.718 257.372 285.384 1.00 24.08 189 LEU C C 1
ATOM 7403 O O . LEU C 1 187 ? 255.694 256.466 284.542 1.00 24.08 189 LEU C O 1
ATOM 7408 N N . MET C 1 188 ? 256.203 258.582 285.112 1.00 23.14 190 MET C N 1
ATOM 7409 C CA . MET C 1 188 ? 256.810 258.864 283.819 1.00 23.14 190 MET C CA 1
ATOM 7410 C C . MET C 1 188 ? 258.014 257.966 283.575 1.00 23.14 190 MET C C 1
ATOM 7411 O O . MET C 1 188 ? 258.228 257.488 282.456 1.00 23.14 190 MET C O 1
ATOM 7416 N N . LYS C 1 189 ? 258.816 257.734 284.615 1.00 22.55 191 LYS C N 1
ATOM 7417 C CA . LYS C 1 189 ? 259.989 256.877 284.474 1.00 22.55 191 LYS C CA 1
ATOM 7418 C C . LYS C 1 189 ? 259.596 255.428 284.210 1.00 22.55 191 LYS C C 1
ATOM 7419 O O . LYS C 1 189 ? 260.172 254.770 283.338 1.00 22.55 191 LYS C O 1
ATOM 7425 N N . ILE C 1 190 ? 258.617 254.906 284.958 1.00 24.44 192 ILE C N 1
ATOM 7426 C CA . ILE C 1 190 ? 258.255 253.496 284.831 1.00 24.44 192 ILE C CA 1
ATOM 7427 C C . ILE C 1 190 ? 257.311 253.231 283.669 1.00 24.44 192 ILE C C 1
ATOM 7428 O O . ILE C 1 190 ? 257.023 252.064 283.372 1.00 24.44 192 ILE C O 1
ATOM 7433 N N . LEU C 1 191 ? 256.810 254.270 283.004 1.00 24.16 193 LEU C N 1
ATOM 7434 C CA . LEU C 1 191 ? 256.039 254.061 281.786 1.00 24.16 193 LEU C CA 1
ATOM 7435 C C . LEU C 1 191 ? 256.913 253.719 280.588 1.00 24.16 193 LEU C C 1
ATOM 7436 O O . LEU C 1 191 ? 256.381 253.311 279.553 1.00 24.16 193 LEU C O 1
ATOM 7441 N N . THR C 1 192 ? 258.232 253.881 280.701 1.00 24.28 194 THR C N 1
ATOM 7442 C CA . THR C 1 192 ? 259.139 253.522 279.619 1.00 24.28 194 THR C CA 1
ATOM 7443 C C . THR C 1 192 ? 259.339 252.022 279.492 1.00 24.28 194 THR C C 1
ATOM 7444 O O . THR C 1 192 ? 259.842 251.570 278.460 1.00 24.28 194 THR C O 1
ATOM 7448 N N . GLU C 1 193 ? 258.961 251.241 280.506 1.00 28.11 195 GLU C N 1
ATOM 7449 C CA . GLU C 1 193 ? 259.110 249.796 280.430 1.00 28.11 195 GLU C CA 1
ATOM 7450 C C . GLU C 1 193 ? 258.194 249.173 279.389 1.00 28.11 195 GLU C C 1
ATOM 7451 O O . GLU C 1 193 ? 258.503 248.092 278.880 1.00 28.11 195 GLU C O 1
ATOM 7457 N N . ARG C 1 194 ? 257.075 249.817 279.071 1.00 29.95 196 ARG C N 1
ATOM 7458 C CA . ARG C 1 194 ? 256.183 249.352 278.021 1.00 29.95 196 ARG C CA 1
ATOM 7459 C C . ARG C 1 194 ? 256.388 250.099 276.711 1.00 29.95 196 ARG C C 1
ATOM 7460 O O . ARG C 1 194 ? 255.635 249.880 275.760 1.00 29.95 196 ARG C O 1
ATOM 7468 N N . GLY C 1 195 ? 257.389 250.971 276.641 1.00 27.78 197 GLY C N 1
ATOM 7469 C CA . GLY C 1 195 ? 257.709 251.656 275.409 1.00 27.78 197 GLY C CA 1
ATOM 7470 C C . GLY C 1 195 ? 257.040 252.995 275.211 1.00 27.78 197 GLY C C 1
ATOM 7471 O O . GLY C 1 195 ? 257.042 253.507 274.087 1.00 27.78 197 GLY C O 1
ATOM 7472 N N . TYR C 1 196 ? 256.468 253.579 276.257 1.00 27.42 198 TYR C N 1
ATOM 7473 C CA . TYR C 1 196 ? 255.822 254.880 276.172 1.00 27.42 198 TYR C CA 1
ATOM 7474 C C . TYR C 1 196 ? 256.805 255.948 276.633 1.00 27.42 198 TYR C C 1
ATOM 7475 O O . TYR C 1 196 ? 257.322 255.878 277.750 1.00 27.42 198 TYR C O 1
ATOM 7484 N N . SER C 1 197 ? 257.061 256.928 275.772 1.00 26.52 199 SER C N 1
ATOM 7485 C CA . SER C 1 197 ? 258.040 257.976 276.042 1.00 26.52 199 SER C CA 1
ATOM 7486 C C . SER C 1 197 ? 257.312 259.302 276.208 1.00 26.52 199 SER C C 1
ATOM 7487 O O . SER C 1 197 ? 256.722 259.817 275.254 1.00 26.52 199 SER C O 1
ATOM 7490 N N . PHE C 1 198 ? 257.353 259.845 277.421 1.00 25.65 200 PHE C N 1
ATOM 7491 C CA . PHE C 1 198 ? 256.845 261.179 277.723 1.00 25.65 200 PHE C CA 1
ATOM 7492 C C . PHE C 1 198 ? 258.024 261.997 278.233 1.00 25.65 200 PHE C C 1
ATOM 7493 O O . PHE C 1 198 ? 258.575 261.698 279.298 1.00 25.65 200 PHE C O 1
ATOM 7501 N N . VAL C 1 199 ? 258.411 263.023 277.477 1.00 26.46 201 VAL C N 1
ATOM 7502 C CA . VAL C 1 199 ? 259.643 263.763 277.717 1.00 26.46 201 VAL C CA 1
ATOM 7503 C C . VAL C 1 199 ? 259.366 265.213 278.096 1.00 26.46 201 VAL C C 1
ATOM 7504 O O . VAL C 1 199 ? 259.813 265.691 279.142 1.00 26.46 201 VAL C O 1
ATOM 7508 N N . THR C 1 200 ? 258.624 265.928 277.254 1.00 26.22 202 THR C N 1
ATOM 7509 C CA . THR C 1 200 ? 258.464 267.363 277.419 1.00 26.22 202 THR C CA 1
ATOM 7510 C C . THR C 1 200 ? 257.602 267.680 278.639 1.00 26.22 202 THR C C 1
ATOM 7511 O O . THR C 1 200 ? 257.011 266.801 279.268 1.00 26.22 202 THR C O 1
ATOM 7515 N N . THR C 1 201 ? 257.550 268.970 278.977 1.00 25.30 203 THR C N 1
ATOM 7516 C CA . THR C 1 201 ? 256.725 269.412 280.096 1.00 25.30 203 THR C CA 1
ATOM 7517 C C . THR C 1 201 ? 255.242 269.313 279.770 1.00 25.30 203 THR C C 1
ATOM 7518 O O . THR C 1 201 ? 254.414 269.207 280.681 1.00 25.30 203 THR C O 1
ATOM 7522 N N . ALA C 1 202 ? 254.886 269.352 278.486 1.00 25.45 204 ALA C N 1
ATOM 7523 C CA . ALA C 1 202 ? 253.488 269.215 278.100 1.00 25.45 204 ALA C CA 1
ATOM 7524 C C . ALA C 1 202 ? 252.998 267.784 278.261 1.00 25.45 204 ALA C C 1
ATOM 7525 O O . ALA C 1 202 ? 251.805 267.563 278.480 1.00 25.45 204 ALA C O 1
ATOM 7527 N N . GLU C 1 203 ? 253.894 266.803 278.146 1.00 26.88 205 GLU C N 1
ATOM 7528 C CA . GLU C 1 203 ? 253.532 265.415 278.398 1.00 26.88 205 GLU C CA 1
ATOM 7529 C C . GLU C 1 203 ? 253.521 265.078 279.881 1.00 26.88 205 GLU C C 1
ATOM 7530 O O . GLU C 1 203 ? 252.929 264.065 280.273 1.00 26.88 205 GLU C O 1
ATOM 7536 N N . ARG C 1 204 ? 254.148 265.912 280.714 1.00 28.76 206 ARG C N 1
ATOM 7537 C CA . ARG C 1 204 ? 254.024 265.743 282.157 1.00 28.76 206 ARG C CA 1
ATOM 7538 C C . ARG C 1 204 ? 252.576 265.889 282.595 1.00 28.76 206 ARG C C 1
ATOM 7539 O O . ARG C 1 204 ? 252.117 265.179 283.492 1.00 28.76 206 ARG C O 1
ATOM 7547 N N . GLU C 1 205 ? 251.837 266.802 281.964 1.00 26.83 207 GLU C N 1
ATOM 7548 C CA . GLU C 1 205 ? 250.423 266.968 282.284 1.00 26.83 207 GLU C CA 1
ATOM 7549 C C . GLU C 1 205 ? 249.612 265.741 281.884 1.00 26.83 207 GLU C C 1
ATOM 7550 O O . GLU C 1 205 ? 248.687 265.340 282.600 1.00 26.83 207 GLU C O 1
ATOM 7556 N N . ILE C 1 206 ? 249.943 265.131 280.744 1.00 24.97 208 ILE C N 1
ATOM 7557 C CA . ILE C 1 206 ? 249.259 263.910 280.329 1.00 24.97 208 ILE C CA 1
ATOM 7558 C C . ILE C 1 206 ? 249.538 262.781 281.313 1.00 24.97 208 ILE C C 1
ATOM 7559 O O . ILE C 1 206 ? 248.636 262.020 281.685 1.00 24.97 208 ILE C O 1
ATOM 7564 N N . VAL C 1 207 ? 250.793 262.651 281.748 1.00 24.38 209 VAL C N 1
ATOM 7565 C CA . VAL C 1 207 ? 251.132 261.632 282.738 1.00 24.38 209 VAL C CA 1
ATOM 7566 C C . VAL C 1 207 ? 250.409 261.901 284.055 1.00 24.38 209 VAL C C 1
ATOM 7567 O O . VAL C 1 207 ? 249.965 260.971 284.736 1.00 24.38 209 VAL C O 1
ATOM 7571 N N . ARG C 1 208 ? 250.286 263.174 284.437 1.00 26.25 210 ARG C N 1
ATOM 7572 C CA . ARG C 1 208 ? 249.561 263.518 285.654 1.00 26.25 210 ARG C CA 1
ATOM 7573 C C . ARG C 1 208 ? 248.093 263.133 285.551 1.00 26.25 210 ARG C C 1
ATOM 7574 O O . ARG C 1 208 ? 247.502 262.632 286.515 1.00 26.25 210 ARG C O 1
ATOM 7582 N N . ASP C 1 209 ? 247.482 263.367 284.388 1.00 27.75 211 ASP C N 1
ATOM 7583 C CA . ASP C 1 209 ? 246.098 262.952 284.184 1.00 27.75 211 ASP C CA 1
ATOM 7584 C C . ASP C 1 209 ? 245.958 261.435 284.255 1.00 27.75 211 ASP C C 1
ATOM 7585 O O . ASP C 1 209 ? 244.993 260.918 284.830 1.00 27.75 211 ASP C O 1
ATOM 7590 N N . ILE C 1 210 ? 246.909 260.707 283.664 1.00 26.07 212 ILE C N 1
ATOM 7591 C CA . ILE C 1 210 ? 246.891 259.246 283.754 1.00 26.07 212 ILE C CA 1
ATOM 7592 C C . ILE C 1 210 ? 246.959 258.806 285.210 1.00 26.07 212 ILE C C 1
ATOM 7593 O O . ILE C 1 210 ? 246.218 257.913 285.643 1.00 26.07 212 ILE C O 1
ATOM 7598 N N . LYS C 1 211 ? 247.849 259.427 285.986 1.00 26.49 213 LYS C N 1
ATOM 7599 C CA . LYS C 1 211 ? 248.000 259.076 287.394 1.00 26.49 213 LYS C CA 1
ATOM 7600 C C . LYS C 1 211 ? 246.725 259.358 288.174 1.00 26.49 213 LYS C C 1
ATOM 7601 O O . LYS C 1 211 ? 246.316 258.557 289.022 1.00 26.49 213 LYS C O 1
ATOM 7607 N N . GLU C 1 212 ? 246.084 260.498 287.907 1.00 28.26 214 GLU C N 1
ATOM 7608 C CA . GLU C 1 212 ? 244.846 260.823 288.605 1.00 28.26 214 GLU C CA 1
ATOM 7609 C C . GLU C 1 212 ? 243.724 259.858 288.246 1.00 28.26 214 GLU C C 1
ATOM 7610 O O . GLU C 1 212 ? 242.933 259.483 289.117 1.00 28.26 214 GLU C O 1
ATOM 7616 N N . LYS C 1 213 ? 243.632 259.448 286.983 1.00 33.42 215 LYS C N 1
ATOM 7617 C CA . LYS C 1 213 ? 242.496 258.640 286.556 1.00 33.42 215 LYS C CA 1
ATOM 7618 C C . LYS C 1 213 ? 242.647 257.157 286.875 1.00 33.42 215 LYS C C 1
ATOM 7619 O O . LYS C 1 213 ? 241.665 256.513 287.261 1.00 33.42 215 LYS C O 1
ATOM 7625 N N . LEU C 1 214 ? 243.846 256.587 286.730 1.00 30.23 216 LEU C N 1
ATOM 7626 C CA . LEU C 1 214 ? 243.989 255.137 286.773 1.00 30.23 216 LEU C CA 1
ATOM 7627 C C . LEU C 1 214 ? 244.686 254.593 288.011 1.00 30.23 216 LEU C C 1
ATOM 7628 O O . LEU C 1 214 ? 244.417 253.450 288.387 1.00 30.23 216 LEU C O 1
ATOM 7633 N N . CYS C 1 215 ? 245.562 255.359 288.649 1.00 29.97 217 CYS C N 1
ATOM 7634 C CA . CYS C 1 215 ? 246.366 254.825 289.739 1.00 29.97 217 CYS C CA 1
ATOM 7635 C C . CYS C 1 215 ? 245.539 254.631 291.005 1.00 29.97 217 CYS C C 1
ATOM 7636 O O . CYS C 1 215 ? 244.589 255.371 291.274 1.00 29.97 217 CYS C O 1
ATOM 7639 N N . TYR C 1 216 ? 245.919 253.625 291.788 1.00 31.41 218 TYR C N 1
ATOM 7640 C CA . TYR C 1 216 ? 245.263 253.324 293.054 1.00 31.41 218 TYR C CA 1
ATOM 7641 C C . TYR C 1 216 ? 246.291 252.701 293.988 1.00 31.41 218 TYR C C 1
ATOM 7642 O O . TYR C 1 216 ? 247.403 252.364 293.580 1.00 31.41 218 TYR C O 1
ATOM 7651 N N . VAL C 1 217 ? 245.905 252.553 295.253 1.00 31.08 219 VAL C N 1
ATOM 7652 C CA . VAL C 1 217 ? 246.769 251.998 296.289 1.00 31.08 219 VAL C CA 1
ATOM 7653 C C . VAL C 1 217 ? 246.310 250.580 296.595 1.00 31.08 219 VAL C C 1
ATOM 7654 O O . VAL C 1 217 ? 245.127 250.348 296.864 1.00 31.08 219 VAL C O 1
ATOM 7658 N N . ALA C 1 218 ? 247.244 249.636 296.549 1.00 36.70 220 ALA C N 1
ATOM 7659 C CA . ALA C 1 218 ? 246.939 248.246 296.847 1.00 36.70 220 ALA C CA 1
ATOM 7660 C C . ALA C 1 218 ? 246.959 248.009 298.351 1.00 36.70 220 ALA C C 1
ATOM 7661 O O . ALA C 1 218 ? 247.790 248.566 299.069 1.00 36.70 220 ALA C O 1
ATOM 7663 N N . LEU C 1 219 ? 246.033 247.171 298.821 1.00 38.89 221 LEU C N 1
ATOM 7664 C CA . LEU C 1 219 ? 245.980 246.848 300.244 1.00 38.89 221 LEU C CA 1
ATOM 7665 C C . LEU C 1 219 ? 247.251 246.140 300.689 1.00 38.89 221 LEU C C 1
ATOM 7666 O O . LEU C 1 219 ? 247.792 246.423 301.764 1.00 38.89 221 LEU C O 1
ATOM 7671 N N . ASP C 1 220 ? 247.742 245.212 299.875 1.00 45.29 222 ASP C N 1
ATOM 7672 C CA . ASP C 1 220 ? 249.024 244.559 300.093 1.00 45.29 222 ASP C CA 1
ATOM 7673 C C . ASP C 1 220 ? 249.770 244.451 298.769 1.00 45.29 222 ASP C C 1
ATOM 7674 O O . ASP C 1 220 ? 249.179 244.118 297.739 1.00 45.29 222 ASP C O 1
ATOM 7679 N N . PHE C 1 221 ? 251.064 244.774 298.797 1.00 39.27 223 PHE C N 1
ATOM 7680 C CA . PHE C 1 221 ? 251.796 244.989 297.554 1.00 39.27 223 PHE C CA 1
ATOM 7681 C C . PHE C 1 221 ? 252.187 243.674 296.888 1.00 39.27 223 PHE C C 1
ATOM 7682 O O . PHE C 1 221 ? 252.056 243.531 295.667 1.00 39.27 223 PHE C O 1
ATOM 7690 N N . GLU C 1 222 ? 252.666 242.703 297.669 1.00 47.70 224 GLU C N 1
ATOM 7691 C CA . GLU C 1 222 ? 253.253 241.502 297.080 1.00 47.70 224 GLU C CA 1
ATOM 7692 C C . GLU C 1 222 ? 252.199 240.627 296.409 1.00 47.70 224 GLU C C 1
ATOM 7693 O O . GLU C 1 222 ? 252.386 240.175 295.275 1.00 47.70 224 GLU C O 1
ATOM 7699 N N . ASN C 1 223 ? 251.090 240.363 297.100 1.00 49.84 225 ASN C N 1
ATOM 7700 C CA . ASN C 1 223 ? 250.029 239.574 296.482 1.00 49.84 225 ASN C CA 1
ATOM 7701 C C . ASN C 1 223 ? 249.365 240.318 295.331 1.00 49.84 225 ASN C C 1
ATOM 7702 O O . ASN C 1 223 ? 248.926 239.685 294.365 1.00 49.84 225 ASN C O 1
ATOM 7707 N N . GLU C 1 224 ? 249.298 241.649 295.397 1.00 47.01 226 GLU C N 1
ATOM 7708 C CA . GLU C 1 224 ? 248.804 242.405 294.252 1.00 47.01 226 GLU C CA 1
ATOM 7709 C C . GLU C 1 224 ? 249.711 242.228 293.040 1.00 47.01 226 GLU C C 1
ATOM 7710 O O . GLU C 1 224 ? 249.228 242.048 291.916 1.00 47.01 226 GLU C O 1
ATOM 7716 N N . MET C 1 225 ? 251.029 242.272 293.249 1.00 46.64 227 MET C N 1
ATOM 7717 C CA . MET C 1 225 ? 251.955 242.049 292.143 1.00 46.64 227 MET C CA 1
ATOM 7718 C C . MET C 1 225 ? 251.833 240.633 291.601 1.00 46.64 227 MET C C 1
ATOM 7719 O O . MET C 1 225 ? 251.888 240.418 290.383 1.00 46.64 227 MET C O 1
ATOM 7724 N N . ALA C 1 226 ? 251.671 239.651 292.489 1.00 53.02 228 ALA C N 1
ATOM 7725 C CA . ALA C 1 226 ? 251.497 238.272 292.041 1.00 53.02 228 ALA C CA 1
ATOM 7726 C C . ALA C 1 226 ? 250.232 238.119 291.204 1.00 53.02 228 ALA C C 1
ATOM 7727 O O . ALA C 1 226 ? 250.242 237.445 290.167 1.00 53.02 228 ALA C O 1
ATOM 7729 N N . THR C 1 227 ? 249.134 238.741 291.639 1.00 52.59 229 THR C N 1
ATOM 7730 C CA . THR C 1 227 ? 247.893 238.684 290.871 1.00 52.59 229 THR C CA 1
ATOM 7731 C C . THR C 1 227 ? 248.048 239.370 289.520 1.00 52.59 229 THR C C 1
ATOM 7732 O O . THR C 1 227 ? 247.579 238.856 288.498 1.00 52.59 229 THR C O 1
ATOM 7736 N N . ALA C 1 228 ? 248.709 240.529 289.493 1.00 50.59 230 ALA C N 1
ATOM 7737 C CA . ALA C 1 228 ? 248.892 241.245 288.235 1.00 50.59 230 ALA C CA 1
ATOM 7738 C C . ALA C 1 228 ? 249.768 240.458 287.271 1.00 50.59 230 ALA C C 1
ATOM 7739 O O . ALA C 1 228 ? 249.558 240.499 286.054 1.00 50.59 230 ALA C O 1
ATOM 7741 N N . ALA C 1 229 ? 250.766 239.743 287.794 1.00 59.15 231 ALA C N 1
ATOM 7742 C CA . ALA C 1 229 ? 251.630 238.948 286.930 1.00 59.15 231 ALA C CA 1
ATOM 7743 C C . ALA C 1 229 ? 250.946 237.673 286.457 1.00 59.15 231 ALA C C 1
ATOM 7744 O O . ALA C 1 229 ? 251.204 237.211 285.341 1.00 59.15 231 ALA C O 1
ATOM 7746 N N . SER C 1 230 ? 250.073 237.093 287.281 1.00 59.14 232 SER C N 1
ATOM 7747 C CA . SER C 1 230 ? 249.455 235.813 286.952 1.00 59.14 232 SER C CA 1
ATOM 7748 C C . SER C 1 230 ? 248.218 235.947 286.074 1.00 59.14 232 SER C C 1
ATOM 7749 O O . SER C 1 230 ? 247.658 234.922 285.671 1.00 59.14 232 SER C O 1
ATOM 7752 N N . SER C 1 231 ? 247.776 237.162 285.769 1.00 57.92 233 SER C N 1
ATOM 7753 C CA . SER C 1 231 ? 246.581 237.363 284.960 1.00 57.92 233 SER C CA 1
ATOM 7754 C C . SER C 1 231 ? 246.710 238.699 284.236 1.00 57.92 233 SER C C 1
ATOM 7755 O O . SER C 1 231 ? 247.781 239.315 284.218 1.00 57.92 233 SER C O 1
ATOM 7758 N N . SER C 1 232 ? 245.610 239.148 283.630 1.00 55.34 234 SER C N 1
ATOM 7759 C CA . SER C 1 232 ? 245.568 240.418 282.916 1.00 55.34 234 SER C CA 1
ATOM 7760 C C . SER C 1 232 ? 244.273 241.166 283.198 1.00 55.34 234 SER C C 1
ATOM 7761 O O . SER C 1 232 ? 243.798 241.936 282.360 1.00 55.34 234 SER C O 1
ATOM 7764 N N . SER C 1 233 ? 243.688 240.950 284.374 1.00 51.65 235 SER C N 1
ATOM 7765 C CA . SER C 1 233 ? 242.425 241.575 284.737 1.00 51.65 235 SER C CA 1
ATOM 7766 C C . SER C 1 233 ? 242.594 242.935 285.402 1.00 51.65 235 SER C C 1
ATOM 7767 O O . SER C 1 233 ? 241.590 243.598 285.681 1.00 51.65 235 SER C O 1
ATOM 7770 N N . LEU C 1 234 ? 243.828 243.363 285.662 1.00 44.31 236 LEU C N 1
ATOM 7771 C CA . LEU C 1 234 ? 244.091 244.642 286.306 1.00 44.31 236 LEU C CA 1
ATOM 7772 C C . LEU C 1 234 ? 244.551 245.708 285.321 1.00 44.31 236 LEU C C 1
ATOM 7773 O O . LEU C 1 234 ? 244.981 246.785 285.744 1.00 44.31 236 LEU C O 1
ATOM 7778 N N . GLU C 1 235 ? 244.470 245.438 284.021 1.00 39.26 237 GLU C N 1
ATOM 7779 C CA . GLU C 1 235 ? 244.947 246.365 283.007 1.00 39.26 237 GLU C CA 1
ATOM 7780 C C . GLU C 1 235 ? 243.817 247.266 282.533 1.00 39.26 237 GLU C C 1
ATOM 7781 O O . GLU C 1 235 ? 242.684 246.817 282.345 1.00 39.26 237 GLU C O 1
ATOM 7787 N N . LYS C 1 236 ? 244.135 248.542 282.338 1.00 33.54 238 LYS C N 1
ATOM 7788 C CA . LYS C 1 236 ? 243.179 249.523 281.851 1.00 33.54 238 LYS C CA 1
ATOM 7789 C C . LYS C 1 236 ? 243.808 250.330 280.727 1.00 33.54 238 LYS C C 1
ATOM 7790 O O . LYS C 1 236 ? 245.030 250.476 280.656 1.00 33.54 238 LYS C O 1
ATOM 7796 N N . SER C 1 237 ? 242.959 250.850 279.849 1.00 30.45 239 SER C N 1
ATOM 7797 C CA . SER C 1 237 ? 243.395 251.590 278.676 1.00 30.45 239 SER C CA 1
ATOM 7798 C C . SER C 1 237 ? 243.178 253.082 278.875 1.00 30.45 239 SER C C 1
ATOM 7799 O O . SER C 1 237 ? 242.269 253.507 279.591 1.00 30.45 239 SER C O 1
ATOM 7802 N N . TYR C 1 238 ? 244.031 253.872 278.231 1.00 29.07 240 TYR C N 1
ATOM 7803 C CA . TYR C 1 238 ? 243.954 255.324 278.274 1.00 29.07 240 TYR C CA 1
ATOM 7804 C C . TYR C 1 238 ? 244.176 255.858 276.868 1.00 29.07 240 TYR C C 1
ATOM 7805 O O . TYR C 1 238 ? 245.019 255.342 276.131 1.00 29.07 240 TYR C O 1
ATOM 7814 N N . GLU C 1 239 ? 243.423 256.888 276.500 1.00 29.88 241 GLU C N 1
ATOM 7815 C CA . GLU C 1 239 ? 243.497 257.474 275.169 1.00 29.88 241 GLU C CA 1
ATOM 7816 C C . GLU C 1 239 ? 244.280 258.778 275.234 1.00 29.88 241 GLU C C 1
ATOM 7817 O O . GLU C 1 239 ? 243.914 259.691 275.982 1.00 29.88 241 GLU C O 1
ATOM 7823 N N . LEU C 1 240 ? 245.346 258.859 274.448 1.00 26.12 242 LEU C N 1
ATOM 7824 C CA . LEU C 1 240 ? 246.183 260.042 274.375 1.00 26.12 242 LEU C CA 1
ATOM 7825 C C . LEU C 1 240 ? 245.494 261.130 273.555 1.00 26.12 242 LEU C C 1
ATOM 7826 O O . LEU C 1 240 ? 244.537 260.856 272.830 1.00 26.12 242 LEU C O 1
ATOM 7831 N N . PRO C 1 241 ? 245.950 262.384 273.670 1.00 24.98 243 PRO C N 1
ATOM 7832 C CA . PRO C 1 241 ? 245.270 263.473 272.950 1.00 24.98 243 PRO C CA 1
ATOM 7833 C C . PRO C 1 241 ? 245.192 263.281 271.444 1.00 24.98 243 PRO C C 1
ATOM 7834 O O . PRO C 1 241 ? 244.228 263.750 270.829 1.00 24.98 243 PRO C O 1
ATOM 7838 N N . ASP C 1 242 ? 246.163 262.613 270.831 1.00 26.40 244 ASP C N 1
ATOM 7839 C CA . ASP C 1 242 ? 246.162 262.424 269.386 1.00 26.40 244 ASP C CA 1
ATOM 7840 C C . ASP C 1 242 ? 245.505 261.122 268.948 1.00 26.40 244 ASP C C 1
ATOM 7841 O O . ASP C 1 242 ? 245.533 260.805 267.757 1.00 26.40 244 ASP C O 1
ATOM 7846 N N . GLY C 1 243 ? 244.927 260.360 269.873 1.00 27.01 245 GLY C N 1
ATOM 7847 C CA . GLY C 1 243 ? 244.185 259.165 269.537 1.00 27.01 245 GLY C CA 1
ATOM 7848 C C . GLY C 1 243 ? 244.871 257.857 269.865 1.00 27.01 245 GLY C C 1
ATOM 7849 O O . GLY C 1 243 ? 244.205 256.817 269.856 1.00 27.01 245 GLY C O 1
ATOM 7850 N N . GLN C 1 244 ? 246.170 257.873 270.150 1.00 27.60 246 GLN C N 1
ATOM 7851 C CA . GLN C 1 244 ? 246.861 256.643 270.505 1.00 27.60 246 GLN C CA 1
ATOM 7852 C C . GLN C 1 244 ? 246.389 256.136 271.862 1.00 27.60 246 GLN C C 1
ATOM 7853 O O . GLN C 1 244 ? 246.086 256.912 272.770 1.00 27.60 246 GLN C O 1
ATOM 7859 N N . VAL C 1 245 ? 246.332 254.814 271.995 1.00 29.69 247 VAL C N 1
ATOM 7860 C CA . VAL C 1 245 ? 245.821 254.158 273.191 1.00 29.69 247 VAL C CA 1
ATOM 7861 C C . VAL C 1 245 ? 246.972 253.442 273.883 1.00 29.69 247 VAL C C 1
ATOM 7862 O O . VAL C 1 245 ? 247.686 252.650 273.258 1.00 29.69 247 VAL C O 1
ATOM 7866 N N . ILE C 1 246 ? 247.149 253.722 275.170 1.00 29.02 248 ILE C N 1
ATOM 7867 C CA . ILE C 1 246 ? 248.167 253.072 275.984 1.00 29.02 248 ILE C CA 1
ATOM 7868 C C . ILE C 1 246 ? 247.475 252.180 277.003 1.00 29.02 248 ILE C C 1
ATOM 7869 O O . ILE C 1 246 ? 246.305 252.382 277.347 1.00 29.02 248 ILE C O 1
ATOM 7874 N N . THR C 1 247 ? 248.205 251.176 277.481 1.00 31.21 249 THR C N 1
ATOM 7875 C CA . THR C 1 247 ? 247.700 250.228 278.461 1.00 31.21 249 THR C CA 1
ATOM 7876 C C . THR C 1 247 ? 248.721 250.087 279.578 1.00 31.21 249 THR C C 1
ATOM 7877 O O . THR C 1 247 ? 249.922 249.980 279.309 1.00 31.21 249 THR C O 1
ATOM 7881 N N . ILE C 1 248 ? 248.253 250.095 280.823 1.00 32.36 250 ILE C N 1
ATOM 7882 C CA . ILE C 1 248 ? 249.123 249.964 281.985 1.00 32.36 250 ILE C CA 1
ATOM 7883 C C . ILE C 1 248 ? 248.540 248.923 282.931 1.00 32.36 250 ILE C C 1
ATOM 7884 O O . ILE C 1 248 ? 247.320 248.830 283.096 1.00 32.36 250 ILE C O 1
ATOM 7889 N N . GLY C 1 249 ? 249.419 248.129 283.533 1.00 33.81 251 GLY C N 1
ATOM 7890 C CA . GLY C 1 249 ? 249.018 247.084 284.453 1.00 33.81 251 GLY C CA 1
ATOM 7891 C C . GLY C 1 249 ? 249.444 247.354 285.879 1.00 33.81 251 GLY C C 1
ATOM 7892 O O . GLY C 1 249 ? 248.790 248.121 286.591 1.00 33.81 251 GLY C O 1
ATOM 7893 N N . ASN C 1 250 ? 250.538 246.727 286.313 1.00 32.87 252 ASN C N 1
ATOM 7894 C CA . ASN C 1 250 ? 251.024 246.912 287.675 1.00 32.87 252 ASN C CA 1
ATOM 7895 C C . ASN C 1 250 ? 251.510 248.330 287.945 1.00 32.87 252 ASN C C 1
ATOM 7896 O O . ASN C 1 250 ? 251.676 248.693 289.113 1.00 32.87 252 ASN C O 1
ATOM 7901 N N . GLU C 1 251 ? 251.740 249.132 286.904 1.00 31.68 253 GLU C N 1
ATOM 7902 C CA . GLU C 1 251 ? 252.087 250.532 287.105 1.00 31.68 253 GLU C CA 1
ATOM 7903 C C . GLU C 1 251 ? 250.962 251.308 287.771 1.00 31.68 253 GLU C C 1
ATOM 7904 O O . GLU C 1 251 ? 251.201 252.405 288.288 1.00 31.68 253 GLU C O 1
ATOM 7910 N N . ARG C 1 252 ? 249.741 250.771 287.759 1.00 31.53 254 ARG C N 1
ATOM 7911 C CA . ARG C 1 252 ? 248.623 251.452 288.398 1.00 31.53 254 ARG C CA 1
ATOM 7912 C C . ARG C 1 252 ? 248.818 251.554 289.906 1.00 31.53 254 ARG C C 1
ATOM 7913 O O . ARG C 1 252 ? 248.536 252.599 290.500 1.00 31.53 254 ARG C O 1
ATOM 7921 N N . PHE C 1 253 ? 249.298 250.487 290.544 1.00 32.94 255 PHE C N 1
ATOM 7922 C CA . PHE C 1 253 ? 249.535 250.515 291.978 1.00 32.94 255 PHE C CA 1
ATOM 7923 C C . PHE C 1 253 ? 251.006 250.613 292.353 1.00 32.94 255 PHE C C 1
ATOM 7924 O O . PHE C 1 253 ? 251.311 250.802 293.534 1.00 32.94 255 PHE C O 1
ATOM 7932 N N . ARG C 1 254 ? 251.924 250.491 291.393 1.00 30.22 256 ARG C N 1
ATOM 7933 C CA . ARG C 1 254 ? 253.336 250.676 291.710 1.00 30.22 256 ARG C CA 1
ATOM 7934 C C . ARG C 1 254 ? 253.680 252.147 291.896 1.00 30.22 256 ARG C C 1
ATOM 7935 O O . ARG C 1 254 ? 254.626 252.471 292.620 1.00 30.22 256 ARG C O 1
ATOM 7943 N N . CYS C 1 255 ? 252.940 253.047 291.242 1.00 30.39 257 CYS C N 1
ATOM 7944 C CA . CYS C 1 255 ? 253.226 254.473 291.397 1.00 30.39 257 CYS C CA 1
ATOM 7945 C C . CYS C 1 255 ? 252.902 254.978 292.798 1.00 30.39 257 CYS C C 1
ATOM 7946 O O . CYS C 1 255 ? 253.788 255.579 293.431 1.00 30.39 257 CYS C O 1
ATOM 7949 N N . PRO C 1 256 ? 251.696 254.782 293.349 1.00 32.15 258 PRO C N 1
ATOM 7950 C CA . PRO C 1 256 ? 251.433 255.279 294.710 1.00 32.15 258 PRO C CA 1
ATOM 7951 C C . PRO C 1 256 ? 252.161 254.508 295.794 1.00 32.15 258 PRO C C 1
ATOM 7952 O O . PRO C 1 256 ? 252.144 254.944 296.952 1.00 32.15 258 PRO C O 1
ATOM 7956 N N . GLU C 1 257 ? 252.791 253.379 295.466 1.00 31.49 259 GLU C N 1
ATOM 7957 C CA . GLU C 1 257 ? 253.515 252.606 296.463 1.00 31.49 259 GLU C CA 1
ATOM 7958 C C . GLU C 1 257 ? 254.733 253.344 296.999 1.00 31.49 259 GLU C C 1
ATOM 7959 O O . GLU C 1 257 ? 255.199 253.026 298.097 1.00 31.49 259 GLU C O 1
ATOM 7965 N N . THR C 1 258 ? 255.256 254.325 296.264 1.00 28.95 260 THR C N 1
ATOM 7966 C CA . THR C 1 258 ? 256.411 255.072 296.738 1.00 28.95 260 THR C CA 1
ATOM 7967 C C . THR C 1 258 ? 256.086 255.957 297.932 1.00 28.95 260 THR C C 1
ATOM 7968 O O . THR C 1 258 ? 257.010 256.486 298.554 1.00 28.95 260 THR C O 1
ATOM 7972 N N . LEU C 1 259 ? 254.806 256.143 298.255 1.00 27.66 261 LEU C N 1
ATOM 7973 C CA . LEU C 1 259 ? 254.451 256.848 299.481 1.00 27.66 261 LEU C CA 1
ATOM 7974 C C . LEU C 1 259 ? 254.779 256.015 300.712 1.00 27.66 261 LEU C C 1
ATOM 7975 O O . LEU C 1 259 ? 255.147 256.569 301.754 1.00 27.66 261 LEU C O 1
ATOM 7980 N N . PHE C 1 260 ? 254.653 254.695 300.613 1.00 28.79 262 PHE C N 1
ATOM 7981 C CA . PHE C 1 260 ? 254.984 253.800 301.712 1.00 28.79 262 PHE C CA 1
ATOM 7982 C C . PHE C 1 260 ? 256.382 253.212 301.603 1.00 28.79 262 PHE C C 1
ATOM 7983 O O . PHE C 1 260 ? 256.913 252.728 302.608 1.00 28.79 262 PHE C O 1
ATOM 7991 N N . GLN C 1 261 ? 256.983 253.231 300.415 1.00 27.69 263 GLN C N 1
ATOM 7992 C CA . GLN C 1 261 ? 258.356 252.778 300.199 1.00 27.69 263 GLN C CA 1
ATOM 7993 C C . GLN C 1 261 ? 259.099 253.845 299.410 1.00 27.69 263 GLN C C 1
ATOM 7994 O O . GLN C 1 261 ? 259.252 253.731 298.186 1.00 27.69 263 GLN C O 1
ATOM 8000 N N . PRO C 1 262 ? 259.580 254.894 300.074 1.00 28.49 264 PRO C N 1
ATOM 8001 C CA . PRO C 1 262 ? 260.293 255.959 299.356 1.00 28.49 264 PRO C CA 1
ATOM 8002 C C . PRO C 1 262 ? 261.587 255.492 298.706 1.00 28.49 264 PRO C C 1
ATOM 8003 O O . PRO C 1 262 ? 262.211 256.244 297.955 1.00 28.49 264 PRO C O 1
ATOM 8007 N N . SER C 1 263 ? 262.002 254.255 298.989 1.00 28.57 265 SER C N 1
ATOM 8008 C CA . SER C 1 263 ? 263.208 253.703 298.387 1.00 28.57 265 SER C CA 1
ATOM 8009 C C . SER C 1 263 ? 263.069 253.469 296.889 1.00 28.57 265 SER C C 1
ATOM 8010 O O . SER C 1 263 ? 264.088 253.303 296.212 1.00 28.57 265 SER C O 1
ATOM 8013 N N . PHE C 1 264 ? 261.845 253.445 296.359 1.00 26.50 266 PHE C N 1
ATOM 8014 C CA . PHE C 1 264 ? 261.665 253.267 294.923 1.00 26.50 266 PHE C CA 1
ATOM 8015 C C . PHE C 1 264 ? 262.250 254.433 294.141 1.00 26.50 266 PHE C C 1
ATOM 8016 O O . PHE C 1 264 ? 262.777 254.241 293.041 1.00 26.50 266 PHE C O 1
ATOM 8024 N N . ILE C 1 265 ? 262.155 255.643 294.682 1.00 24.67 267 ILE C N 1
ATOM 8025 C CA . ILE C 1 265 ? 262.724 256.823 294.053 1.00 24.67 267 ILE C CA 1
ATOM 8026 C C . ILE C 1 265 ? 264.057 257.209 294.699 1.00 24.67 267 ILE C C 1
ATOM 8027 O O . ILE C 1 265 ? 264.492 258.354 294.580 1.00 24.67 267 ILE C O 1
ATOM 8032 N N . GLY C 1 266 ? 264.710 256.270 295.373 1.00 25.05 268 GLY C N 1
ATOM 8033 C CA . GLY C 1 266 ? 266.015 256.512 295.964 1.00 25.05 268 GLY C CA 1
ATOM 8034 C C . GLY C 1 266 ? 266.050 257.488 297.118 1.00 25.05 268 GLY C C 1
ATOM 8035 O O . GLY C 1 266 ? 266.944 258.341 297.173 1.00 25.05 268 GLY C O 1
ATOM 8036 N N . MET C 1 267 ? 265.104 257.386 298.047 1.00 27.32 269 MET C N 1
ATOM 8037 C CA . MET C 1 267 ? 265.114 258.172 299.271 1.00 27.32 269 MET C CA 1
ATOM 8038 C C . MET C 1 267 ? 265.248 257.245 300.468 1.00 27.32 269 MET C C 1
ATOM 8039 O O . MET C 1 267 ? 264.710 256.133 300.471 1.00 27.32 269 MET C O 1
ATOM 8044 N N . GLU C 1 268 ? 265.972 257.706 301.485 1.00 30.43 270 GLU C N 1
ATOM 8045 C CA . GLU C 1 268 ? 266.182 256.937 302.702 1.00 30.43 270 GLU C CA 1
ATOM 8046 C C . GLU C 1 268 ? 265.081 257.146 303.731 1.00 30.43 270 GLU C C 1
ATOM 8047 O O . GLU C 1 268 ? 265.099 256.493 304.779 1.00 30.43 270 GLU C O 1
ATOM 8053 N N . SER C 1 269 ? 264.122 258.024 303.455 1.00 26.88 271 SER C N 1
ATOM 8054 C CA . SER C 1 269 ? 263.092 258.351 304.424 1.00 26.88 271 SER C CA 1
ATOM 8055 C C . SER C 1 269 ? 262.138 257.176 304.615 1.00 26.88 271 SER C C 1
ATOM 8056 O O . SER C 1 269 ? 262.128 256.209 303.850 1.00 26.88 271 SER C O 1
ATOM 8059 N N . ALA C 1 270 ? 261.332 257.269 305.665 1.00 25.32 272 ALA C N 1
ATOM 8060 C CA . ALA C 1 270 ? 260.337 256.257 305.971 1.00 25.32 272 ALA C CA 1
ATOM 8061 C C . ALA C 1 270 ? 259.015 256.591 305.289 1.00 25.32 272 ALA C C 1
ATOM 8062 O O . ALA C 1 270 ? 258.776 257.721 304.857 1.00 25.32 272 ALA C O 1
ATOM 8064 N N . GLY C 1 271 ? 258.146 255.590 305.204 1.00 27.31 273 GLY C N 1
ATOM 8065 C CA . GLY C 1 271 ? 256.850 255.783 304.596 1.00 27.31 273 GLY C CA 1
ATOM 8066 C C . GLY C 1 271 ? 255.982 256.733 305.395 1.00 27.31 273 GLY C C 1
ATOM 8067 O O . GLY C 1 271 ? 256.321 257.166 306.496 1.00 27.31 273 GLY C O 1
ATOM 8068 N N . ILE C 1 272 ? 254.834 257.077 304.812 1.00 28.03 274 ILE C N 1
ATOM 8069 C CA . ILE C 1 272 ? 253.927 258.003 305.482 1.00 28.03 274 ILE C CA 1
ATOM 8070 C C . ILE C 1 272 ? 253.363 257.383 306.751 1.00 28.03 274 ILE C C 1
ATOM 8071 O O . ILE C 1 272 ? 253.135 258.086 307.743 1.00 28.03 274 ILE C O 1
ATOM 8076 N N . HIS C 1 273 ? 253.125 256.071 306.751 1.00 31.01 275 HIS C N 1
ATOM 8077 C CA . HIS C 1 273 ? 252.609 255.410 307.945 1.00 31.01 275 HIS C CA 1
ATOM 8078 C C . HIS C 1 273 ? 253.630 255.436 309.077 1.00 31.01 275 HIS C C 1
ATOM 8079 O O . HIS C 1 273 ? 253.292 255.744 310.227 1.00 31.01 275 HIS C O 1
ATOM 8086 N N . GLU C 1 274 ? 254.889 255.116 308.771 1.00 32.24 276 GLU C N 1
ATOM 8087 C CA . GLU C 1 274 ? 255.922 255.157 309.799 1.00 32.24 276 GLU C CA 1
ATOM 8088 C C . GLU C 1 274 ? 256.198 256.579 310.255 1.00 32.24 276 GLU C C 1
ATOM 8089 O O . GLU C 1 274 ? 256.473 256.805 311.436 1.00 32.24 276 GLU C O 1
ATOM 8095 N N . THR C 1 275 ? 256.123 257.549 309.343 1.00 30.10 277 THR C N 1
ATOM 8096 C CA . THR C 1 275 ? 256.274 258.944 309.737 1.00 30.10 277 THR C CA 1
ATOM 8097 C C . THR C 1 275 ? 255.159 259.370 310.686 1.00 30.10 277 THR C C 1
ATOM 8098 O O . THR C 1 275 ? 255.414 260.047 311.689 1.00 30.10 277 THR C O 1
ATOM 8102 N N . THR C 1 276 ? 253.918 258.972 310.395 1.00 30.58 278 THR C N 1
ATOM 8103 C CA . THR C 1 276 ? 252.803 259.304 311.276 1.00 30.58 278 THR C CA 1
ATOM 8104 C C . THR C 1 276 ? 252.960 258.641 312.639 1.00 30.58 278 THR C C 1
ATOM 8105 O O . THR C 1 276 ? 252.711 259.269 313.676 1.00 30.58 278 THR C O 1
ATOM 8109 N N . TYR C 1 277 ? 253.373 257.373 312.659 1.00 33.17 279 TYR C N 1
ATOM 8110 C CA . TYR C 1 277 ? 253.579 256.689 313.931 1.00 33.17 279 TYR C CA 1
ATOM 8111 C C . TYR C 1 277 ? 254.693 257.344 314.737 1.00 33.17 279 TYR C C 1
ATOM 8112 O O . TYR C 1 277 ? 254.579 257.495 315.959 1.00 33.17 279 TYR C O 1
ATOM 8121 N N . ASN C 1 278 ? 255.782 257.737 314.072 1.00 31.63 280 ASN C N 1
ATOM 8122 C CA . ASN C 1 278 ? 256.877 258.405 314.766 1.00 31.63 280 ASN C CA 1
ATOM 8123 C C . ASN C 1 278 ? 256.439 259.752 315.320 1.00 31.63 280 ASN C C 1
ATOM 8124 O O . ASN C 1 278 ? 256.833 260.134 316.425 1.00 31.63 280 ASN C O 1
ATOM 8129 N N . SER C 1 279 ? 255.631 260.492 314.558 1.00 30.05 281 SER C N 1
ATOM 8130 C CA . SER C 1 279 ? 255.123 261.767 315.048 1.00 30.05 281 SER C CA 1
ATOM 8131 C C . SER C 1 279 ? 254.212 261.571 316.252 1.00 30.05 281 SER C C 1
ATOM 8132 O O . SER C 1 279 ? 254.245 262.366 317.197 1.00 30.05 281 SER C O 1
ATOM 8135 N N . ILE C 1 280 ? 253.384 260.525 316.230 1.00 31.70 282 ILE C N 1
ATOM 8136 C CA . ILE C 1 280 ? 252.535 260.229 317.382 1.00 31.70 282 ILE C CA 1
ATOM 8137 C C . ILE C 1 280 ? 253.384 259.885 318.598 1.00 31.70 282 ILE C C 1
ATOM 8138 O O . ILE C 1 280 ? 253.131 260.371 319.705 1.00 31.70 282 ILE C O 1
ATOM 8143 N N . MET C 1 281 ? 254.415 259.056 318.414 1.00 33.32 283 MET C N 1
ATOM 8144 C CA . MET C 1 281 ? 255.225 258.616 319.544 1.00 33.32 283 MET C CA 1
ATOM 8145 C C . MET C 1 281 ? 256.096 259.725 320.116 1.00 33.32 283 MET C C 1
ATOM 8146 O O . MET C 1 281 ? 256.671 259.545 321.194 1.00 33.32 283 MET C O 1
ATOM 8151 N N . LYS C 1 282 ? 256.217 260.857 319.427 1.00 32.10 284 LYS C N 1
ATOM 8152 C CA . LYS C 1 282 ? 256.939 261.997 319.976 1.00 32.10 284 LYS C CA 1
ATOM 8153 C C . LYS C 1 282 ? 256.071 262.872 320.867 1.00 32.10 284 LYS C C 1
ATOM 8154 O O . LYS C 1 282 ? 256.580 263.842 321.438 1.00 32.10 284 LYS C O 1
ATOM 8160 N N . CYS C 1 283 ? 254.785 262.566 320.992 1.00 35.03 285 CYS C N 1
ATOM 8161 C CA . CYS C 1 283 ? 253.885 263.340 321.827 1.00 35.03 285 CYS C CA 1
ATOM 8162 C C . CYS C 1 283 ? 253.811 262.727 323.223 1.00 35.03 285 CYS C C 1
ATOM 8163 O O . CYS C 1 283 ? 254.416 261.691 323.512 1.00 35.03 285 CYS C O 1
ATOM 8166 N N . ASP C 1 284 ? 253.064 263.380 324.106 1.00 39.61 286 ASP C N 1
ATOM 8167 C CA . ASP C 1 284 ? 252.912 262.893 325.468 1.00 39.61 286 ASP C CA 1
ATOM 8168 C C . ASP C 1 284 ? 252.132 261.585 325.486 1.00 39.61 286 ASP C C 1
ATOM 8169 O O . ASP C 1 284 ? 251.299 261.319 324.616 1.00 39.61 286 ASP C O 1
ATOM 8174 N N . ILE C 1 285 ? 252.413 260.760 326.497 1.00 41.04 287 ILE C N 1
ATOM 8175 C CA . ILE C 1 285 ? 251.777 259.448 326.586 1.00 41.04 287 ILE C CA 1
ATOM 8176 C C . ILE C 1 285 ? 250.277 259.582 326.813 1.00 41.04 287 ILE C C 1
ATOM 8177 O O . ILE C 1 285 ? 249.507 258.672 326.482 1.00 41.04 287 ILE C O 1
ATOM 8182 N N . ASP C 1 286 ? 249.834 260.708 327.368 1.00 45.78 288 ASP C N 1
ATOM 8183 C CA . ASP C 1 286 ? 248.414 260.941 327.589 1.00 45.78 288 ASP C CA 1
ATOM 8184 C C . ASP C 1 286 ? 247.707 261.503 326.364 1.00 45.78 288 ASP C C 1
ATOM 8185 O O . ASP C 1 286 ? 246.478 261.614 326.374 1.00 45.78 288 ASP C O 1
ATOM 8190 N N . ILE C 1 287 ? 248.453 261.852 325.318 1.00 38.25 289 ILE C N 1
ATOM 8191 C CA . ILE C 1 287 ? 247.869 262.373 324.088 1.00 38.25 289 ILE C CA 1
ATOM 8192 C C . ILE C 1 287 ? 247.711 261.290 323.026 1.00 38.25 289 ILE C C 1
ATOM 8193 O O . ILE C 1 287 ? 246.880 261.446 322.118 1.00 38.25 289 ILE C O 1
ATOM 8198 N N . ARG C 1 288 ? 248.452 260.185 323.133 1.00 35.45 290 ARG C N 1
ATOM 8199 C CA . ARG C 1 288 ? 248.561 259.238 322.029 1.00 35.45 290 ARG C CA 1
ATOM 8200 C C . ARG C 1 288 ? 247.237 258.547 321.729 1.00 35.45 290 ARG C C 1
ATOM 8201 O O . ARG C 1 288 ? 246.914 258.302 320.562 1.00 35.45 290 ARG C O 1
ATOM 8209 N N . LYS C 1 289 ? 246.461 258.213 322.763 1.00 38.50 291 LYS C N 1
ATOM 8210 C CA . LYS C 1 289 ? 245.217 257.482 322.534 1.00 38.50 291 LYS C CA 1
ATOM 8211 C C . LYS C 1 289 ? 244.226 258.308 321.726 1.00 38.50 291 LYS C C 1
ATOM 8212 O O . LYS C 1 289 ? 243.554 257.782 320.831 1.00 38.50 291 LYS C O 1
ATOM 8218 N N . ASP C 1 290 ? 244.115 259.602 322.028 1.00 39.05 292 ASP C N 1
ATOM 8219 C CA . ASP C 1 290 ? 243.213 260.460 321.269 1.00 39.05 292 ASP C CA 1
ATOM 8220 C C . ASP C 1 290 ? 243.711 260.683 319.848 1.00 39.05 292 ASP C C 1
ATOM 8221 O O . ASP C 1 290 ? 242.903 260.755 318.916 1.00 39.05 292 ASP C O 1
ATOM 8226 N N . LEU C 1 291 ? 245.028 260.801 319.662 1.00 31.59 293 LEU C N 1
ATOM 8227 C CA . LEU C 1 291 ? 245.578 260.986 318.325 1.00 31.59 293 LEU C CA 1
ATOM 8228 C C . LEU C 1 291 ? 245.394 259.748 317.460 1.00 31.59 293 LEU C C 1
ATOM 8229 O O . LEU C 1 291 ? 245.177 259.869 316.250 1.00 31.59 293 LEU C O 1
ATOM 8234 N N . TYR C 1 292 ? 245.479 258.558 318.056 1.00 33.65 294 TYR C N 1
ATOM 8235 C CA . TYR C 1 292 ? 245.346 257.326 317.286 1.00 33.65 294 TYR C CA 1
ATOM 8236 C C . TYR C 1 292 ? 243.987 257.227 316.604 1.00 33.65 294 TYR C C 1
ATOM 8237 O O . TYR C 1 292 ? 243.868 256.596 315.548 1.00 33.65 294 TYR C O 1
ATOM 8246 N N . ALA C 1 293 ? 242.958 257.832 317.188 1.00 34.39 295 ALA C N 1
ATOM 8247 C CA . ALA C 1 293 ? 241.604 257.753 316.666 1.00 34.39 295 ALA C CA 1
ATOM 8248 C C . ALA C 1 293 ? 241.180 259.011 315.919 1.00 34.39 295 ALA C C 1
ATOM 8249 O O . ALA C 1 293 ? 239.991 259.175 315.633 1.00 34.39 295 ALA C O 1
ATOM 8251 N N . ASN C 1 294 ? 242.115 259.901 315.605 1.00 33.46 296 ASN C N 1
ATOM 8252 C CA . ASN C 1 294 ? 241.797 261.154 314.926 1.00 33.46 296 ASN C CA 1
ATOM 8253 C C . ASN C 1 294 ? 242.821 261.441 313.834 1.00 33.46 296 ASN C C 1
ATOM 8254 O O . ASN C 1 294 ? 243.314 262.560 313.689 1.00 33.46 296 ASN C O 1
ATOM 8259 N N . ASN C 1 295 ? 243.154 260.424 313.044 1.00 31.93 297 ASN C N 1
ATOM 8260 C CA . ASN C 1 295 ? 244.078 260.591 311.928 1.00 31.93 297 ASN C CA 1
ATOM 8261 C C . ASN C 1 295 ? 243.334 261.243 310.770 1.00 31.93 297 ASN C C 1
ATOM 8262 O O . ASN C 1 295 ? 242.553 260.585 310.077 1.00 31.93 297 ASN C O 1
ATOM 8267 N N . VAL C 1 296 ? 243.578 262.530 310.552 1.00 30.31 298 VAL C N 1
ATOM 8268 C CA . VAL C 1 296 ? 242.889 263.308 309.530 1.00 30.31 298 VAL C CA 1
ATOM 8269 C C . VAL C 1 296 ? 243.795 263.392 308.310 1.00 30.31 298 VAL C C 1
ATOM 8270 O O . VAL C 1 296 ? 244.954 263.806 308.415 1.00 30.31 298 VAL C O 1
ATOM 8274 N N . MET C 1 297 ? 243.271 262.994 307.155 1.00 31.25 299 MET C N 1
ATOM 8275 C CA . MET C 1 297 ? 244.010 263.039 305.903 1.00 31.25 299 MET C CA 1
ATOM 8276 C C . MET C 1 297 ? 243.503 264.182 305.037 1.00 31.25 299 MET C C 1
ATOM 8277 O O . MET C 1 297 ? 242.295 264.371 304.887 1.00 31.25 299 MET C O 1
ATOM 8282 N N . SER C 1 298 ? 244.436 264.942 304.471 1.00 29.76 300 SER C N 1
ATOM 8283 C CA . SER C 1 298 ? 244.089 266.105 303.673 1.00 29.76 300 SER C CA 1
ATOM 8284 C C . SER C 1 298 ? 245.019 266.183 302.473 1.00 29.76 300 SER C C 1
ATOM 8285 O O . SER C 1 298 ? 246.138 265.666 302.495 1.00 29.76 300 SER C O 1
ATOM 8288 N N . GLY C 1 299 ? 244.540 266.833 301.419 1.00 27.58 301 GLY C N 1
ATOM 8289 C CA . GLY C 1 299 ? 245.323 267.054 300.223 1.00 27.58 301 GLY C CA 1
ATOM 8290 C C . GLY C 1 299 ? 244.894 266.160 299.073 1.00 27.58 301 GLY C C 1
ATOM 8291 O O . GLY C 1 299 ? 244.125 265.208 299.223 1.00 27.58 301 GLY C O 1
ATOM 8292 N N . GLY C 1 300 ? 245.415 266.492 297.891 1.00 27.35 302 GLY C N 1
ATOM 8293 C CA . GLY C 1 300 ? 245.064 265.745 296.696 1.00 27.35 302 GLY C CA 1
ATOM 8294 C C . GLY C 1 300 ? 245.761 264.410 296.566 1.00 27.35 302 GLY C C 1
ATOM 8295 O O . GLY C 1 300 ? 245.221 263.491 295.946 1.00 27.35 302 GLY C O 1
ATOM 8296 N N . THR C 1 301 ? 246.961 264.278 297.130 1.00 27.06 303 THR C N 1
ATOM 8297 C CA . THR C 1 301 ? 247.683 263.015 297.045 1.00 27.06 303 THR C CA 1
ATOM 8298 C C . THR C 1 301 ? 247.038 261.930 297.899 1.00 27.06 303 THR C C 1
ATOM 8299 O O . THR C 1 301 ? 247.291 260.744 297.675 1.00 27.06 303 THR C O 1
ATOM 8303 N N . THR C 1 302 ? 246.188 262.304 298.849 1.00 28.09 304 THR C N 1
ATOM 8304 C CA . THR C 1 302 ? 245.459 261.346 299.663 1.00 28.09 304 THR C CA 1
ATOM 8305 C C . THR C 1 302 ? 244.179 260.866 298.997 1.00 28.09 304 THR C C 1
ATOM 8306 O O . THR C 1 302 ? 243.363 260.209 299.651 1.00 28.09 304 THR C O 1
ATOM 8310 N N . MET C 1 303 ? 243.981 261.178 297.720 1.00 28.98 305 MET C N 1
ATOM 8311 C CA . MET C 1 303 ? 242.746 260.866 297.017 1.00 28.98 305 MET C CA 1
ATOM 8312 C C . MET C 1 303 ? 242.800 259.534 296.284 1.00 28.98 305 MET C C 1
ATOM 8313 O O . MET C 1 303 ? 241.848 259.197 295.573 1.00 28.98 305 MET C O 1
ATOM 8318 N N . TYR C 1 304 ? 243.881 258.778 296.425 1.00 29.13 306 TYR C N 1
ATOM 8319 C CA . TYR C 1 304 ? 243.958 257.484 295.770 1.00 29.13 306 TYR C CA 1
ATOM 8320 C C . TYR C 1 304 ? 242.929 256.532 296.372 1.00 29.13 306 TYR C C 1
ATOM 8321 O O . TYR C 1 304 ? 242.698 256.553 297.586 1.00 29.13 306 TYR C O 1
ATOM 8330 N N . PRO C 1 305 ? 242.278 255.702 295.559 1.00 30.41 307 PRO C N 1
ATOM 8331 C CA . PRO C 1 305 ? 241.394 254.673 296.117 1.00 30.41 307 PRO C CA 1
ATOM 8332 C C . PRO C 1 305 ? 242.180 253.679 296.959 1.00 30.41 307 PRO C C 1
ATOM 8333 O O . PRO C 1 305 ? 243.233 253.191 296.545 1.00 30.41 307 PRO C O 1
ATOM 8337 N N . GLY C 1 306 ? 241.660 253.383 298.146 1.00 31.29 308 GLY C N 1
ATOM 8338 C CA . GLY C 1 306 ? 242.270 252.400 299.015 1.00 31.29 308 GLY C CA 1
ATOM 8339 C C . GLY C 1 306 ? 243.430 252.887 299.850 1.00 31.29 308 GLY C C 1
ATOM 8340 O O . GLY C 1 306 ? 244.094 252.065 300.491 1.00 31.29 308 GLY C O 1
ATOM 8341 N N . ILE C 1 307 ? 243.708 254.192 299.865 1.00 28.97 309 ILE C N 1
ATOM 8342 C CA . ILE C 1 307 ? 244.837 254.693 300.643 1.00 28.97 309 ILE C CA 1
ATOM 8343 C C . ILE C 1 307 ? 244.513 254.685 302.134 1.00 28.97 309 ILE C C 1
ATOM 8344 O O . ILE C 1 307 ? 245.378 254.386 302.968 1.00 28.97 309 ILE C O 1
ATOM 8349 N N . ALA C 1 308 ? 243.268 255.003 302.496 1.00 30.34 310 ALA C N 1
ATOM 8350 C CA . ALA C 1 308 ? 242.888 255.017 303.903 1.00 30.34 310 ALA C CA 1
ATOM 8351 C C . ALA C 1 308 ? 242.910 253.616 304.499 1.00 30.34 310 ALA C C 1
ATOM 8352 O O . ALA C 1 308 ? 243.318 253.431 305.652 1.00 30.34 310 ALA C O 1
ATOM 8354 N N . ASP C 1 309 ? 242.473 252.617 303.729 1.00 33.35 311 ASP C N 1
ATOM 8355 C CA . ASP C 1 309 ? 242.492 251.242 304.216 1.00 33.35 311 ASP C CA 1
ATOM 8356 C C . ASP C 1 309 ? 243.912 250.794 304.527 1.00 33.35 311 ASP C C 1
ATOM 8357 O O . ASP C 1 309 ? 244.174 250.202 305.582 1.00 33.35 311 ASP C O 1
ATOM 8362 N N . ARG C 1 310 ? 244.851 251.085 303.626 1.00 32.76 312 ARG C N 1
ATOM 8363 C CA . ARG C 1 310 ? 246.230 250.683 303.871 1.00 32.76 312 ARG C CA 1
ATOM 8364 C C . ARG C 1 310 ? 246.858 251.482 305.000 1.00 32.76 312 ARG C C 1
ATOM 8365 O O . ARG C 1 310 ? 247.653 250.935 305.767 1.00 32.76 312 ARG C O 1
ATOM 8373 N N . MET C 1 311 ? 246.528 252.770 305.122 1.00 32.63 313 MET C N 1
ATOM 8374 C CA . MET C 1 311 ? 247.046 253.538 306.247 1.00 32.63 313 MET C CA 1
ATOM 8375 C C . MET C 1 311 ? 246.568 252.953 307.568 1.00 32.63 313 MET C C 1
ATOM 8376 O O . MET C 1 311 ? 247.351 252.807 308.515 1.00 32.63 313 MET C O 1
ATOM 8381 N N . GLN C 1 312 ? 245.285 252.597 307.645 1.00 35.21 314 GLN C N 1
ATOM 8382 C CA . GLN C 1 312 ? 244.770 251.985 308.864 1.00 35.21 314 GLN C CA 1
ATOM 8383 C C . GLN C 1 312 ? 245.449 250.651 309.137 1.00 35.21 314 GLN C C 1
ATOM 8384 O O . GLN C 1 312 ? 245.800 250.352 310.282 1.00 35.21 314 GLN C O 1
ATOM 8390 N N . LYS C 1 313 ? 245.649 249.840 308.096 1.00 34.52 315 LYS C N 1
ATOM 8391 C CA . LYS C 1 313 ? 246.310 248.551 308.278 1.00 34.52 315 LYS C CA 1
ATOM 8392 C C . LYS C 1 313 ? 247.730 248.724 308.804 1.00 34.52 315 LYS C C 1
ATOM 8393 O O . LYS C 1 313 ? 248.149 248.036 309.743 1.00 34.52 315 LYS C O 1
ATOM 8399 N N . GLU C 1 314 ? 248.485 249.658 308.221 1.00 34.25 316 GLU C N 1
ATOM 8400 C CA . GLU C 1 314 ? 249.868 249.866 308.638 1.00 34.25 316 GLU C CA 1
ATOM 8401 C C . GLU C 1 314 ? 249.949 250.413 310.058 1.00 34.25 316 GLU C C 1
ATOM 8402 O O . GLU C 1 314 ? 250.784 249.966 310.854 1.00 34.25 316 GLU C O 1
ATOM 8408 N N . ILE C 1 315 ? 249.096 251.383 310.399 1.00 34.40 317 ILE C N 1
ATOM 8409 C CA . ILE C 1 315 ? 249.121 251.932 311.752 1.00 34.40 317 ILE C CA 1
ATOM 8410 C C . ILE C 1 315 ? 248.702 250.876 312.765 1.00 34.40 317 ILE C C 1
ATOM 8411 O O . ILE C 1 315 ? 249.272 250.790 313.860 1.00 34.40 317 ILE C O 1
ATOM 8416 N N . THR C 1 316 ? 247.711 250.049 312.423 1.00 34.71 318 THR C N 1
ATOM 8417 C CA . THR C 1 316 ? 247.310 248.964 313.313 1.00 34.71 318 THR C CA 1
ATOM 8418 C C . THR C 1 316 ? 248.452 247.980 313.521 1.00 34.71 318 THR C C 1
ATOM 8419 O O . THR C 1 316 ? 248.664 247.489 314.635 1.00 34.71 318 THR C O 1
ATOM 8423 N N . ALA C 1 317 ? 249.196 247.675 312.456 1.00 35.07 319 ALA C N 1
ATOM 8424 C CA . ALA C 1 317 ? 250.360 246.809 312.598 1.00 35.07 319 ALA C CA 1
ATOM 8425 C C . ALA C 1 317 ? 251.410 247.440 313.504 1.00 35.07 319 ALA C C 1
ATOM 8426 O O . ALA C 1 317 ? 252.051 246.745 314.301 1.00 35.07 319 ALA C O 1
ATOM 8428 N N . LEU C 1 318 ? 251.603 248.755 313.397 1.00 34.99 320 LEU C N 1
ATOM 8429 C CA . LEU C 1 318 ? 252.620 249.421 314.207 1.00 34.99 320 LEU C CA 1
ATOM 8430 C C . LEU C 1 318 ? 252.139 249.665 315.634 1.00 34.99 320 LEU C C 1
ATOM 8431 O O . LEU C 1 318 ? 252.835 249.325 316.597 1.00 34.99 320 LEU C O 1
ATOM 8436 N N . ALA C 1 319 ? 250.955 250.253 315.791 1.00 37.23 321 ALA C N 1
ATOM 8437 C CA . ALA C 1 319 ? 250.452 250.607 317.108 1.00 37.23 321 ALA C CA 1
ATOM 8438 C C . ALA C 1 319 ? 250.022 249.360 317.881 1.00 37.23 321 ALA C C 1
ATOM 8439 O O . ALA C 1 319 ? 249.747 248.315 317.289 1.00 37.23 321 ALA C O 1
ATOM 8441 N N . PRO C 1 320 ? 249.966 249.448 319.211 1.00 43.77 322 PRO C N 1
ATOM 8442 C CA . PRO C 1 320 ? 249.498 248.307 320.004 1.00 43.77 322 PRO C CA 1
ATOM 8443 C C . PRO C 1 320 ? 248.052 247.957 319.689 1.00 43.77 322 PRO C C 1
ATOM 8444 O O . PRO C 1 320 ? 247.249 248.810 319.306 1.00 43.77 322 PRO C O 1
ATOM 8448 N N . SER C 1 321 ? 247.726 246.672 319.854 1.00 50.17 323 SER C N 1
ATOM 8449 C CA . SER C 1 321 ? 246.391 246.184 319.525 1.00 50.17 323 SER C CA 1
ATOM 8450 C C . SER C 1 321 ? 245.315 246.745 320.443 1.00 50.17 323 SER C C 1
ATOM 8451 O O . SER C 1 321 ? 244.133 246.709 320.083 1.00 50.17 323 SER C O 1
ATOM 8454 N N . THR C 1 322 ? 245.689 247.253 321.619 1.00 50.84 324 THR C N 1
ATOM 8455 C CA . THR C 1 322 ? 244.694 247.799 322.536 1.00 50.84 324 THR C CA 1
ATOM 8456 C C . THR C 1 322 ? 244.046 249.056 321.970 1.00 50.84 324 THR C C 1
ATOM 8457 O O . THR C 1 322 ? 242.834 249.255 322.111 1.00 50.84 324 THR C O 1
ATOM 8461 N N . MET C 1 323 ? 244.831 249.909 321.319 1.00 46.54 325 MET C N 1
ATOM 8462 C CA . MET C 1 323 ? 244.316 251.175 320.817 1.00 46.54 325 MET C CA 1
ATOM 8463 C C . MET C 1 323 ? 243.382 250.963 319.631 1.00 46.54 325 MET C C 1
ATOM 8464 O O . MET C 1 323 ? 243.427 249.941 318.943 1.00 46.54 325 MET C O 1
ATOM 8469 N N . LYS C 1 324 ? 242.521 251.951 319.404 1.00 44.48 326 LYS C N 1
ATOM 8470 C CA . LYS C 1 324 ? 241.594 251.955 318.282 1.00 44.48 326 LYS C CA 1
ATOM 8471 C C . LYS C 1 324 ? 242.064 252.970 317.250 1.00 44.48 326 LYS C C 1
ATOM 8472 O O . LYS C 1 324 ? 242.254 254.146 317.575 1.00 44.48 326 LYS C O 1
ATOM 8478 N N . ILE C 1 325 ? 242.244 252.516 316.014 1.00 39.48 327 ILE C N 1
ATOM 8479 C CA . ILE C 1 325 ? 242.786 253.335 314.936 1.00 39.48 327 ILE C CA 1
ATOM 8480 C C . ILE C 1 325 ? 241.644 253.766 314.030 1.00 39.48 327 ILE C C 1
ATOM 8481 O O . ILE C 1 325 ? 240.867 252.927 313.557 1.00 39.48 327 ILE C O 1
ATOM 8486 N N . LYS C 1 326 ? 241.541 255.070 313.788 1.00 37.87 328 LYS C N 1
ATOM 8487 C CA . LYS C 1 326 ? 240.550 255.627 312.881 1.00 37.87 328 LYS C CA 1
ATOM 8488 C C . LYS C 1 326 ? 241.244 256.558 311.901 1.00 37.87 328 LYS C C 1
ATOM 8489 O O . LYS C 1 326 ? 242.027 257.419 312.313 1.00 37.87 328 LYS C O 1
ATOM 8495 N N . ILE C 1 327 ? 240.959 256.386 310.616 1.00 31.71 329 ILE C N 1
ATOM 8496 C CA . ILE C 1 327 ? 241.481 257.253 309.565 1.00 31.71 329 ILE C CA 1
ATOM 8497 C C . ILE C 1 327 ? 240.309 258.049 309.015 1.00 31.71 329 ILE C C 1
ATOM 8498 O O . ILE C 1 327 ? 239.394 257.483 308.406 1.00 31.71 329 ILE C O 1
ATOM 8503 N N . ILE C 1 328 ? 240.329 259.361 309.226 1.00 30.44 330 ILE C N 1
ATOM 8504 C CA . ILE C 1 328 ? 239.259 260.238 308.768 1.00 30.44 330 ILE C CA 1
ATOM 8505 C C . ILE C 1 328 ? 239.662 260.799 307.411 1.00 30.44 330 ILE C C 1
ATOM 8506 O O . ILE C 1 328 ? 240.586 261.609 307.311 1.00 30.44 330 ILE C O 1
ATOM 8511 N N . ALA C 1 329 ? 238.962 260.369 306.364 1.00 27.70 331 ALA C N 1
ATOM 8512 C CA . ALA C 1 329 ? 239.223 260.798 304.994 1.00 27.70 331 ALA C CA 1
ATOM 8513 C C . ALA C 1 329 ? 237.913 261.291 304.400 1.00 27.70 331 ALA C C 1
ATOM 8514 O O . ALA C 1 329 ? 237.209 260.543 303.710 1.00 27.70 331 ALA C O 1
ATOM 8516 N N . PRO C 1 330 ? 237.546 262.545 304.661 1.00 27.66 332 PRO C N 1
ATOM 8517 C CA . PRO C 1 330 ? 236.295 263.060 304.122 1.00 27.66 332 PRO C CA 1
ATOM 8518 C C . PRO C 1 330 ? 236.347 263.118 302.611 1.00 27.66 332 PRO C C 1
ATOM 8519 O O . PRO C 1 330 ? 237.431 263.262 302.014 1.00 27.66 332 PRO C O 1
ATOM 8523 N N . PRO C 1 331 ? 235.199 262.995 301.941 1.00 29.14 333 PRO C N 1
ATOM 8524 C CA . PRO C 1 331 ? 235.203 263.020 300.470 1.00 29.14 333 PRO C CA 1
ATOM 8525 C C . PRO C 1 331 ? 235.703 264.324 299.878 1.00 29.14 333 PRO C C 1
ATOM 8526 O O . PRO C 1 331 ? 236.124 264.336 298.717 1.00 29.14 333 PRO C O 1
ATOM 8530 N N . GLU C 1 332 ? 235.674 265.423 300.635 1.00 30.92 334 GLU C N 1
ATOM 8531 C CA . GLU C 1 332 ? 236.104 266.726 300.146 1.00 30.92 334 GLU C CA 1
ATOM 8532 C C . GLU C 1 332 ? 237.468 267.135 300.699 1.00 30.92 334 GLU C C 1
ATOM 8533 O O . GLU C 1 332 ? 237.782 268.327 300.762 1.00 30.92 334 GLU C O 1
ATOM 8539 N N . ARG C 1 333 ? 238.309 266.161 301.057 1.00 29.20 335 ARG C N 1
ATOM 8540 C CA . ARG C 1 333 ? 239.604 266.476 301.649 1.00 29.20 335 ARG C CA 1
ATOM 8541 C C . ARG C 1 333 ? 240.553 267.159 300.676 1.00 29.20 335 ARG C C 1
ATOM 8542 O O . ARG C 1 333 ? 241.595 267.663 301.108 1.00 29.20 335 ARG C O 1
ATOM 8550 N N . LYS C 1 334 ? 240.231 267.186 299.384 1.00 29.81 336 LYS C N 1
ATOM 8551 C CA . LYS C 1 334 ? 241.043 267.929 298.431 1.00 29.81 336 LYS C CA 1
ATOM 8552 C C . LYS C 1 334 ? 240.950 269.435 298.640 1.00 29.81 336 LYS C C 1
ATOM 8553 O O . LYS C 1 334 ? 241.846 270.164 298.203 1.00 29.81 336 LYS C O 1
ATOM 8559 N N . TYR C 1 335 ? 239.893 269.915 299.299 1.00 28.79 337 TYR C N 1
ATOM 8560 C CA . TYR C 1 335 ? 239.675 271.339 299.527 1.00 28.79 337 TYR C CA 1
ATOM 8561 C C . TYR C 1 335 ? 239.595 271.677 301.010 1.00 28.79 337 TYR C C 1
ATOM 8562 O O . TYR C 1 335 ? 239.084 272.741 301.372 1.00 28.79 337 TYR C O 1
ATOM 8571 N N . SER C 1 336 ? 240.073 270.781 301.875 1.00 27.34 338 SER C N 1
ATOM 8572 C CA . SER C 1 336 ? 239.912 270.975 303.312 1.00 27.34 338 SER C CA 1
ATOM 8573 C C . SER C 1 336 ? 240.714 272.169 303.810 1.00 27.34 338 SER C C 1
ATOM 8574 O O . SER C 1 336 ? 240.257 272.899 304.694 1.00 27.34 338 SER C O 1
ATOM 8577 N N . VAL C 1 337 ? 241.912 272.385 303.264 1.00 27.80 339 VAL C N 1
ATOM 8578 C CA . VAL C 1 337 ? 242.717 273.527 303.689 1.00 27.80 339 VAL C CA 1
ATOM 8579 C C . VAL C 1 337 ? 241.998 274.829 303.361 1.00 27.80 339 VAL C C 1
ATOM 8580 O O . VAL C 1 337 ? 241.921 275.743 304.191 1.00 27.80 339 VAL C O 1
ATOM 8584 N N . TRP C 1 338 ? 241.447 274.929 302.150 1.00 29.15 340 TRP C N 1
ATOM 8585 C CA . TRP C 1 338 ? 240.716 276.136 301.783 1.00 29.15 340 TRP C CA 1
ATOM 8586 C C . TRP C 1 338 ? 239.459 276.304 302.626 1.00 29.15 340 TRP C C 1
ATOM 8587 O O . TRP C 1 338 ? 239.123 277.424 303.023 1.00 29.15 340 TRP C O 1
ATOM 8598 N N . ILE C 1 339 ? 238.736 275.214 302.889 1.00 27.85 341 ILE C N 1
ATOM 8599 C CA . ILE C 1 339 ? 237.519 275.317 303.689 1.00 27.85 341 ILE C CA 1
ATOM 8600 C C . ILE C 1 339 ? 237.847 275.799 305.096 1.00 27.85 341 ILE C C 1
ATOM 8601 O O . ILE C 1 339 ? 237.155 276.663 305.651 1.00 27.85 341 ILE C O 1
ATOM 8606 N N . GLY C 1 340 ? 238.908 275.255 305.692 1.00 28.12 342 GLY C N 1
ATOM 8607 C CA . GLY C 1 340 ? 239.316 275.707 307.009 1.00 28.12 342 GLY C CA 1
ATOM 8608 C C . GLY C 1 340 ? 239.763 277.155 307.019 1.00 28.12 342 GLY C C 1
ATOM 8609 O O . GLY C 1 340 ? 239.457 277.901 307.950 1.00 28.12 342 GLY C O 1
ATOM 8610 N N . GLY C 1 341 ? 240.499 277.571 305.987 1.00 30.17 343 GLY C N 1
ATOM 8611 C CA . GLY C 1 341 ? 240.888 278.968 305.895 1.00 30.17 343 GLY C CA 1
ATOM 8612 C C . GLY C 1 341 ? 239.695 279.891 305.760 1.00 30.17 343 GLY C C 1
ATOM 8613 O O . GLY C 1 341 ? 239.673 280.982 306.333 1.00 30.17 343 GLY C O 1
ATOM 8614 N N . SER C 1 342 ? 238.688 279.467 304.995 1.00 31.58 344 SER C N 1
ATOM 8615 C CA . SER C 1 342 ? 237.462 280.249 304.863 1.00 31.58 344 SER C CA 1
ATOM 8616 C C . SER C 1 342 ? 236.722 280.347 306.188 1.00 31.58 344 SER C C 1
ATOM 8617 O O . SER C 1 342 ? 236.196 281.411 306.534 1.00 31.58 344 SER C O 1
ATOM 8620 N N . ILE C 1 343 ? 236.656 279.245 306.936 1.00 30.80 345 ILE C N 1
ATOM 8621 C CA . ILE C 1 343 ? 236.007 279.274 308.244 1.00 30.80 345 ILE C CA 1
ATOM 8622 C C . ILE C 1 343 ? 236.754 280.211 309.186 1.00 30.80 345 ILE C C 1
ATOM 8623 O O . ILE C 1 343 ? 236.146 281.005 309.913 1.00 30.80 345 ILE C O 1
ATOM 8628 N N . LEU C 1 344 ? 238.084 280.142 309.177 1.00 32.63 346 LEU C N 1
ATOM 8629 C CA . LEU C 1 344 ? 238.878 280.933 310.111 1.00 32.63 346 LEU C CA 1
ATOM 8630 C C . LEU C 1 344 ? 238.833 282.418 309.771 1.00 32.63 346 LEU C C 1
ATOM 8631 O O . LEU C 1 344 ? 238.763 283.263 310.668 1.00 32.63 346 LEU C O 1
ATOM 8636 N N . ALA C 1 345 ? 238.871 282.758 308.481 1.00 34.29 347 ALA C N 1
ATOM 8637 C CA . ALA C 1 345 ? 238.918 284.160 308.083 1.00 34.29 347 ALA C CA 1
ATOM 8638 C C . ALA C 1 345 ? 237.591 284.874 308.290 1.00 34.29 347 ALA C C 1
ATOM 8639 O O . ALA C 1 345 ? 237.563 286.108 308.297 1.00 34.29 347 ALA C O 1
ATOM 8641 N N . SER C 1 346 ? 236.496 284.138 308.457 1.00 35.97 348 SER C N 1
ATOM 8642 C CA . SER C 1 346 ? 235.183 284.737 308.641 1.00 35.97 348 SER C CA 1
ATOM 8643 C C . SER C 1 346 ? 234.822 284.950 310.105 1.00 35.97 348 SER C C 1
ATOM 8644 O O . SER C 1 346 ? 233.774 285.535 310.388 1.00 35.97 348 SER C O 1
ATOM 8647 N N . LEU C 1 347 ? 235.655 284.493 311.035 1.00 36.91 349 LEU C N 1
ATOM 8648 C CA . LEU C 1 347 ? 235.359 284.666 312.450 1.00 36.91 349 LEU C CA 1
ATOM 8649 C C . LEU C 1 347 ? 235.513 286.125 312.857 1.00 36.91 349 LEU C C 1
ATOM 8650 O O . LEU C 1 347 ? 236.402 286.833 312.375 1.00 36.91 349 LEU C O 1
ATOM 8655 N N . SER C 1 348 ? 234.633 286.578 313.752 1.00 43.71 350 SER C N 1
ATOM 8656 C CA . SER C 1 348 ? 234.718 287.945 314.248 1.00 43.71 350 SER C CA 1
ATOM 8657 C C . SER C 1 348 ? 235.883 288.129 315.212 1.00 43.71 350 SER C C 1
ATOM 8658 O O . SER C 1 348 ? 236.483 289.208 315.252 1.00 43.71 350 SER C O 1
ATOM 8661 N N . THR C 1 349 ? 236.211 287.098 315.992 1.00 46.72 351 THR C N 1
ATOM 8662 C CA . THR C 1 349 ? 237.337 287.184 316.913 1.00 46.72 351 THR C CA 1
ATOM 8663 C C . THR C 1 349 ? 238.675 287.195 316.189 1.00 46.72 351 THR C C 1
ATOM 8664 O O . THR C 1 349 ? 239.674 287.638 316.765 1.00 46.72 351 THR C O 1
ATOM 8668 N N . PHE C 1 350 ? 238.718 286.713 314.949 1.00 43.83 352 PHE C N 1
ATOM 8669 C CA . PHE C 1 350 ? 239.945 286.688 314.166 1.00 43.83 352 PHE C CA 1
ATOM 8670 C C . PHE C 1 350 ? 240.343 288.061 313.641 1.00 43.83 352 PHE C C 1
ATOM 8671 O O . PHE C 1 350 ? 241.480 288.225 313.187 1.00 43.83 352 PHE C O 1
ATOM 8679 N N . GLN C 1 351 ? 239.450 289.050 313.703 1.00 48.79 353 GLN C N 1
ATOM 8680 C CA . GLN C 1 351 ? 239.748 290.358 313.131 1.00 48.79 353 GLN C CA 1
ATOM 8681 C C . GLN C 1 351 ? 240.884 291.065 313.855 1.00 48.79 353 GLN C C 1
ATOM 8682 O O . GLN C 1 351 ? 241.429 292.039 313.327 1.00 48.79 353 GLN C O 1
ATOM 8688 N N . GLN C 1 352 ? 241.253 290.605 315.047 1.00 52.85 354 GLN C N 1
ATOM 8689 C CA . GLN C 1 352 ? 242.352 291.197 315.792 1.00 52.85 354 GLN C CA 1
ATOM 8690 C C . GLN C 1 352 ? 243.687 290.517 315.530 1.00 52.85 354 GLN C C 1
ATOM 8691 O O . GLN C 1 352 ? 244.696 290.928 316.112 1.00 52.85 354 GLN C O 1
ATOM 8697 N N . MET C 1 353 ? 243.722 289.493 314.679 1.00 53.94 355 MET C N 1
ATOM 8698 C CA . MET C 1 353 ? 244.945 288.759 314.390 1.00 53.94 355 MET C CA 1
ATOM 8699 C C . MET C 1 353 ? 245.525 289.093 313.022 1.00 53.94 355 MET C C 1
ATOM 8700 O O . MET C 1 353 ? 246.563 288.538 312.650 1.00 53.94 355 MET C O 1
ATOM 8705 N N . TRP C 1 354 ? 244.885 289.981 312.269 1.00 44.65 356 TRP C N 1
ATOM 8706 C CA . TRP C 1 354 ? 245.428 290.395 310.985 1.00 44.65 356 TRP C CA 1
ATOM 8707 C C . TRP C 1 354 ? 246.697 291.214 311.181 1.00 44.65 356 TRP C C 1
ATOM 8708 O O . TRP C 1 354 ? 246.900 291.852 312.216 1.00 44.65 356 TRP C O 1
ATOM 8719 N N . ILE C 1 355 ? 247.560 291.187 310.169 1.00 41.38 357 ILE C N 1
ATOM 8720 C CA . ILE C 1 355 ? 248.732 292.052 310.123 1.00 41.38 357 ILE C CA 1
ATOM 8721 C C . ILE C 1 355 ? 248.326 293.279 309.311 1.00 41.38 357 ILE C C 1
ATOM 8722 O O . ILE C 1 355 ? 248.231 293.223 308.087 1.00 41.38 357 ILE C O 1
ATOM 8727 N N . THR C 1 356 ? 248.069 294.387 309.997 1.00 49.80 358 THR C N 1
ATOM 8728 C CA . THR C 1 356 ? 247.610 295.586 309.320 1.00 49.80 358 THR C CA 1
ATOM 8729 C C . THR C 1 356 ? 248.771 296.285 308.618 1.00 49.80 358 THR C C 1
ATOM 8730 O O . THR C 1 356 ? 249.946 295.999 308.858 1.00 49.80 358 THR C O 1
ATOM 8734 N N . LYS C 1 357 ? 248.420 297.216 307.727 1.00 51.03 359 LYS C N 1
ATOM 8735 C CA . LYS C 1 357 ? 249.438 297.947 306.980 1.00 51.03 359 LYS C CA 1
ATOM 8736 C C . LYS C 1 357 ? 250.286 298.813 307.903 1.00 51.03 359 LYS C C 1
ATOM 8737 O O . LYS C 1 357 ? 251.491 298.974 307.677 1.00 51.03 359 LYS C O 1
ATOM 8743 N N . GLN C 1 358 ? 249.675 299.381 308.944 1.00 55.77 360 GLN C N 1
ATOM 8744 C CA . GLN C 1 358 ? 250.426 300.198 309.893 1.00 55.77 360 GLN C CA 1
ATOM 8745 C C . GLN C 1 358 ? 251.487 299.378 310.616 1.00 55.77 360 GLN C C 1
ATOM 8746 O O . GLN C 1 358 ? 252.623 299.836 310.786 1.00 55.77 360 GLN C O 1
ATOM 8752 N N . GLU C 1 359 ? 251.136 298.165 311.049 1.00 54.39 361 GLU C N 1
ATOM 8753 C CA . GLU C 1 359 ? 252.110 297.316 311.728 1.00 54.39 361 GLU C CA 1
ATOM 8754 C C . GLU C 1 359 ? 253.268 296.964 310.805 1.00 54.39 361 GLU C C 1
ATOM 8755 O O . GLU C 1 359 ? 254.427 296.943 311.232 1.00 54.39 361 GLU C O 1
ATOM 8761 N N . TYR C 1 360 ? 252.970 296.675 309.536 1.00 50.61 362 TYR C N 1
ATOM 8762 C CA . TYR C 1 360 ? 254.034 296.410 308.575 1.00 50.61 362 TYR C CA 1
ATOM 8763 C C . TYR C 1 360 ? 254.930 297.628 308.402 1.00 50.61 362 TYR C C 1
ATOM 8764 O O . TYR C 1 360 ? 256.158 297.512 308.442 1.00 50.61 362 TYR C O 1
ATOM 8773 N N . ASP C 1 361 ? 254.332 298.811 308.241 1.00 56.69 363 ASP C N 1
ATOM 8774 C CA . ASP C 1 361 ? 255.126 300.028 308.091 1.00 56.69 363 ASP C CA 1
ATOM 8775 C C . ASP C 1 361 ? 256.019 300.255 309.303 1.00 56.69 363 ASP C C 1
ATOM 8776 O O . ASP C 1 361 ? 257.148 300.742 309.170 1.00 56.69 363 ASP C O 1
ATOM 8781 N N . GLU C 1 362 ? 255.527 299.917 310.494 1.00 59.24 364 GLU C N 1
ATOM 8782 C CA . GLU C 1 362 ? 256.316 300.124 311.704 1.00 59.24 364 GLU C CA 1
ATOM 8783 C C . GLU C 1 362 ? 257.453 299.115 311.819 1.00 59.24 364 GLU C C 1
ATOM 8784 O O . GLU C 1 362 ? 258.582 299.479 312.163 1.00 59.24 364 GLU C O 1
ATOM 8790 N N . ALA C 1 363 ? 257.180 297.841 311.534 1.00 54.85 365 ALA C N 1
ATOM 8791 C CA . ALA C 1 363 ? 258.077 296.766 311.942 1.00 54.85 365 ALA C CA 1
ATOM 8792 C C . ALA C 1 363 ? 258.795 296.066 310.794 1.00 54.85 365 ALA C C 1
ATOM 8793 O O . ALA C 1 363 ? 259.542 295.118 311.052 1.00 54.85 365 ALA C O 1
ATOM 8795 N N . GLY C 1 364 ? 258.608 296.491 309.549 1.00 54.39 366 GLY C N 1
ATOM 8796 C CA . GLY C 1 364 ? 259.259 295.834 308.442 1.00 54.39 366 GLY C CA 1
ATOM 8797 C C . GLY C 1 364 ? 258.604 294.507 308.116 1.00 54.39 366 GLY C C 1
ATOM 8798 O O . GLY C 1 364 ? 257.572 294.141 308.687 1.00 54.39 366 GLY C O 1
ATOM 8799 N N . PRO C 1 365 ? 259.195 293.755 307.182 1.00 54.66 367 PRO C N 1
ATOM 8800 C CA . PRO C 1 365 ? 258.637 292.442 306.823 1.00 54.66 367 PRO C CA 1
ATOM 8801 C C . PRO C 1 365 ? 258.791 291.381 307.902 1.00 54.66 367 PRO C C 1
ATOM 8802 O O . PRO C 1 365 ? 258.240 290.285 307.744 1.00 54.66 367 PRO C O 1
ATOM 8806 N N . SER C 1 366 ? 259.514 291.655 308.984 1.00 52.57 368 SER C N 1
ATOM 8807 C CA . SER C 1 366 ? 259.737 290.663 310.029 1.00 52.57 368 SER C CA 1
ATOM 8808 C C . SER C 1 366 ? 258.597 290.587 311.036 1.00 52.57 368 SER C C 1
ATOM 8809 O O . SER C 1 366 ? 258.668 289.776 311.966 1.00 52.57 368 SER C O 1
ATOM 8812 N N . ILE C 1 367 ? 257.556 291.410 310.883 1.00 50.35 369 ILE C N 1
ATOM 8813 C CA . ILE C 1 367 ? 256.413 291.353 311.789 1.00 50.35 369 ILE C CA 1
ATOM 8814 C C . ILE C 1 367 ? 255.687 290.020 311.662 1.00 50.35 369 ILE C C 1
ATOM 8815 O O . ILE C 1 367 ? 255.081 289.535 312.627 1.00 50.35 369 ILE C O 1
ATOM 8820 N N . VAL C 1 368 ? 255.751 289.398 310.481 1.00 47.35 370 VAL C N 1
ATOM 8821 C CA . VAL C 1 368 ? 255.029 288.159 310.230 1.00 47.35 370 VAL C CA 1
ATOM 8822 C C . VAL C 1 368 ? 255.557 287.003 311.068 1.00 47.35 370 VAL C C 1
ATOM 8823 O O . VAL C 1 368 ? 254.837 286.021 311.284 1.00 47.35 370 VAL C O 1
ATOM 8827 N N . HIS C 1 369 ? 256.794 287.088 311.556 1.00 49.09 371 HIS C N 1
ATOM 8828 C CA . HIS C 1 369 ? 257.341 285.999 312.358 1.00 49.09 371 HIS C CA 1
ATOM 8829 C C . HIS C 1 369 ? 256.753 285.969 313.759 1.00 49.09 371 HIS C C 1
ATOM 8830 O O . HIS C 1 369 ? 256.623 284.888 314.346 1.00 49.09 371 HIS C O 1
ATOM 8837 N N . ARG C 1 370 ? 256.399 287.125 314.313 1.00 52.28 372 ARG C N 1
ATOM 8838 C CA . ARG C 1 370 ? 255.790 287.169 315.635 1.00 52.28 372 ARG C CA 1
ATOM 8839 C C . ARG C 1 370 ? 254.273 287.256 315.599 1.00 52.28 372 ARG C C 1
ATOM 8840 O O . ARG C 1 370 ? 253.622 286.830 316.559 1.00 52.28 372 ARG C O 1
ATOM 8848 N N . LYS C 1 371 ? 253.686 287.787 314.525 1.00 49.06 373 LYS C N 1
ATOM 8849 C CA . LYS C 1 371 ? 252.231 287.842 314.452 1.00 49.06 373 LYS C CA 1
ATOM 8850 C C . LYS C 1 371 ? 251.620 286.504 314.056 1.00 49.06 373 LYS C C 1
ATOM 8851 O O . LYS C 1 371 ? 250.524 286.171 314.519 1.00 49.06 373 LYS C O 1
ATOM 8857 N N . CYS C 1 372 ? 252.299 285.731 313.217 1.00 52.39 374 CYS C N 1
ATOM 8858 C CA . CYS C 1 372 ? 251.781 284.465 312.713 1.00 52.39 374 CYS C CA 1
ATOM 8859 C C . CYS C 1 372 ? 252.533 283.312 313.360 1.00 52.39 374 CYS C C 1
ATOM 8860 O O . CYS C 1 372 ? 253.769 283.281 313.333 1.00 52.39 374 CYS C O 1
ATOM 8863 N N . PHE C 1 373 ? 251.784 282.371 313.931 1.00 53.68 375 PHE C N 1
ATOM 8864 C CA . PHE C 1 373 ? 252.344 281.229 314.649 1.00 53.68 375 PHE C CA 1
ATOM 8865 C C . PHE C 1 373 ? 253.273 281.685 315.773 1.00 53.68 375 PHE C C 1
ATOM 8866 O O . PHE C 1 373 ? 252.820 282.042 316.861 1.00 53.68 375 PHE C O 1
ATOM 8875 N N . GLU D 2 1 ? 322.458 192.809 311.485 1.00 112.59 1205 GLU D N 1
ATOM 8876 C CA . GLU D 2 1 ? 321.247 192.227 310.919 1.00 112.59 1205 GLU D CA 1
ATOM 8877 C C . GLU D 2 1 ? 320.007 192.709 311.663 1.00 112.59 1205 GLU D C 1
ATOM 8878 O O . GLU D 2 1 ? 318.935 192.113 311.554 1.00 112.59 1205 GLU D O 1
ATOM 8884 N N . ASP D 2 2 ? 320.160 193.793 312.422 1.00 111.39 1206 ASP D N 1
ATOM 8885 C CA . ASP D 2 2 ? 319.045 194.360 313.170 1.00 111.39 1206 ASP D CA 1
ATOM 8886 C C . ASP D 2 2 ? 318.144 195.235 312.310 1.00 111.39 1206 ASP D C 1
ATOM 8887 O O . ASP D 2 2 ? 316.942 195.327 312.585 1.00 111.39 1206 ASP D O 1
ATOM 8892 N N . GLY D 2 3 ? 318.693 195.876 311.279 1.00 108.60 1207 GLY D N 1
ATOM 8893 C CA . GLY D 2 3 ? 317.896 196.719 310.417 1.00 108.60 1207 GLY D CA 1
ATOM 8894 C C . GLY D 2 3 ? 317.052 195.926 309.438 1.00 108.60 1207 GLY D C 1
ATOM 8895 O O . GLY D 2 3 ? 317.208 194.717 309.266 1.00 108.60 1207 GLY D O 1
ATOM 8896 N N . VAL D 2 4 ? 316.138 196.635 308.782 1.00 106.69 1208 VAL D N 1
ATOM 8897 C CA . VAL D 2 4 ? 315.242 196.042 307.800 1.00 106.69 1208 VAL D CA 1
ATOM 8898 C C . VAL D 2 4 ? 315.306 196.870 306.525 1.00 106.69 1208 VAL D C 1
ATOM 8899 O O . VAL D 2 4 ? 315.647 198.057 306.547 1.00 106.69 1208 VAL D O 1
ATOM 8903 N N . GLU D 2 5 ? 314.991 196.229 305.400 1.00 107.82 1209 GLU D N 1
ATOM 8904 C CA . GLU D 2 5 ? 315.039 196.891 304.100 1.00 107.82 1209 GLU D CA 1
ATOM 8905 C C . GLU D 2 5 ? 313.683 197.477 303.719 1.00 107.82 1209 GLU D C 1
ATOM 8906 O O . GLU D 2 5 ? 313.567 198.679 303.464 1.00 107.82 1209 GLU D O 1
ATOM 8912 N N . ASP D 2 6 ? 312.651 196.639 303.676 1.00 106.35 1210 ASP D N 1
ATOM 8913 C CA . ASP D 2 6 ? 311.312 197.076 303.304 1.00 106.35 1210 ASP D CA 1
ATOM 8914 C C . ASP D 2 6 ? 310.472 197.254 304.563 1.00 106.35 1210 ASP D C 1
ATOM 8915 O O . ASP D 2 6 ? 310.277 196.301 305.326 1.00 106.35 1210 ASP D O 1
ATOM 8920 N N . MET D 2 7 ? 309.976 198.472 304.776 1.00 107.13 1211 MET D N 1
ATOM 8921 C CA . MET D 2 7 ? 309.106 198.751 305.911 1.00 107.13 1211 MET D CA 1
ATOM 8922 C C . MET D 2 7 ? 307.662 198.341 305.667 1.00 107.13 1211 MET D C 1
ATOM 8923 O O . MET D 2 7 ? 306.845 198.438 306.590 1.00 107.13 1211 MET D O 1
ATOM 8928 N N . THR D 2 8 ? 307.327 197.895 304.456 1.00 106.69 1212 THR D N 1
ATOM 8929 C CA . THR D 2 8 ? 305.979 197.396 304.201 1.00 106.69 1212 THR D CA 1
ATOM 8930 C C . THR D 2 8 ? 305.698 196.136 305.009 1.00 106.69 1212 THR D C 1
ATOM 8931 O O . THR D 2 8 ? 304.577 195.936 305.489 1.00 106.69 1212 THR D O 1
ATOM 8935 N N . GLN D 2 9 ? 306.704 195.279 305.174 1.00 108.44 1213 GLN D N 1
ATOM 8936 C CA . GLN D 2 9 ? 306.550 194.026 305.902 1.00 108.44 1213 GLN D CA 1
ATOM 8937 C C . GLN D 2 9 ? 306.424 194.216 307.408 1.00 108.44 1213 GLN D C 1
ATOM 8938 O O . GLN D 2 9 ? 306.114 193.248 308.110 1.00 108.44 1213 GLN D O 1
ATOM 8944 N N . LEU D 2 10 ? 306.660 195.422 307.919 1.00 109.63 1214 LEU D N 1
ATOM 8945 C CA . LEU D 2 10 ? 306.559 195.655 309.350 1.00 109.63 1214 LEU D CA 1
ATOM 8946 C C . LEU D 2 10 ? 305.111 195.540 309.818 1.00 109.63 1214 LEU D C 1
ATOM 8947 O O . LEU D 2 10 ? 304.162 195.789 309.069 1.00 109.63 1214 LEU D O 1
ATOM 8952 N N . GLU D 2 11 ? 304.951 195.151 311.081 1.00 112.37 1215 GLU D N 1
ATOM 8953 C CA . GLU D 2 11 ? 303.634 194.967 311.676 1.00 112.37 1215 GLU D CA 1
ATOM 8954 C C . GLU D 2 11 ? 303.056 196.245 312.265 1.00 112.37 1215 GLU D C 1
ATOM 8955 O O . GLU D 2 11 ? 301.830 196.400 312.296 1.00 112.37 1215 GLU D O 1
ATOM 8961 N N . ASP D 2 12 ? 303.901 197.162 312.728 1.00 110.10 1216 ASP D N 1
ATOM 8962 C CA . ASP D 2 12 ? 303.457 198.444 313.267 1.00 110.10 1216 ASP D CA 1
ATOM 8963 C C . ASP D 2 12 ? 304.309 199.534 312.636 1.00 110.10 1216 ASP D C 1
ATOM 8964 O O . ASP D 2 12 ? 305.492 199.670 312.964 1.00 110.10 1216 ASP D O 1
ATOM 8969 N N . LEU D 2 13 ? 303.711 200.307 311.734 1.00 104.60 1217 LEU D N 1
ATOM 8970 C CA . LEU D 2 13 ? 304.420 201.341 310.990 1.00 104.60 1217 LEU D CA 1
ATOM 8971 C C . LEU D 2 13 ? 303.973 202.700 311.512 1.00 104.60 1217 LEU D C 1
ATOM 8972 O O . LEU D 2 13 ? 302.863 203.151 311.217 1.00 104.60 1217 LEU D O 1
ATOM 8977 N N . GLN D 2 14 ? 304.839 203.346 312.286 1.00 102.19 1218 GLN D N 1
ATOM 8978 C CA . GLN D 2 14 ? 304.594 204.669 312.832 1.00 102.19 1218 GLN D CA 1
ATOM 8979 C C . GLN D 2 14 ? 305.761 205.580 312.478 1.00 102.19 1218 GLN D C 1
ATOM 8980 O O . GLN D 2 14 ? 306.824 205.126 312.053 1.00 102.19 1218 GLN D O 1
ATOM 8986 N N . GLU D 2 15 ? 305.554 206.887 312.667 1.00 100.21 1219 GLU D N 1
ATOM 8987 C CA . GLU D 2 15 ? 306.607 207.848 312.360 1.00 100.21 1219 GLU D CA 1
ATOM 8988 C C . GLU D 2 15 ? 307.855 207.593 313.195 1.00 100.21 1219 GLU D C 1
ATOM 8989 O O . GLU D 2 15 ? 308.975 207.662 312.673 1.00 100.21 1219 GLU D O 1
ATOM 8995 N N . THR D 2 16 ? 307.683 207.291 314.483 1.00 100.55 1220 THR D N 1
ATOM 8996 C CA . THR D 2 16 ? 308.828 206.959 315.323 1.00 100.55 1220 THR D CA 1
ATOM 8997 C C . THR D 2 16 ? 309.524 205.698 314.827 1.00 100.55 1220 THR D C 1
ATOM 8998 O O . THR D 2 16 ? 310.758 205.638 314.795 1.00 100.55 1220 THR D O 1
ATOM 9002 N N . THR D 2 17 ? 308.750 204.683 314.435 1.00 101.50 1221 THR D N 1
ATOM 9003 C CA . THR D 2 17 ? 309.345 203.452 313.922 1.00 101.50 1221 THR D CA 1
ATOM 9004 C C . THR D 2 17 ? 310.110 203.704 312.628 1.00 101.50 1221 THR D C 1
ATOM 9005 O O . THR D 2 17 ? 311.218 203.182 312.445 1.00 101.50 1221 THR D O 1
ATOM 9009 N N . VAL D 2 18 ? 309.536 204.498 311.720 1.00 100.34 1222 VAL D N 1
ATOM 9010 C CA . VAL D 2 18 ? 310.226 204.813 310.475 1.00 100.34 1222 VAL D CA 1
ATOM 9011 C C . VAL D 2 18 ? 311.514 205.573 310.749 1.00 100.34 1222 VAL D C 1
ATOM 9012 O O . VAL D 2 18 ? 312.558 205.263 310.162 1.00 100.34 1222 VAL D O 1
ATOM 9016 N N . LEU D 2 19 ? 311.471 206.570 311.635 1.00 100.32 1223 LEU D N 1
ATOM 9017 C CA . LEU D 2 19 ? 312.682 207.316 311.956 1.00 100.32 1223 LEU D CA 1
ATOM 9018 C C . LEU D 2 19 ? 313.741 206.403 312.560 1.00 100.32 1223 LEU D C 1
ATOM 9019 O O . LEU D 2 19 ? 314.917 206.469 312.183 1.00 100.32 1223 LEU D O 1
ATOM 9024 N N . ALA D 2 20 ? 313.342 205.545 313.501 1.00 101.16 1224 ALA D N 1
ATOM 9025 C CA . ALA D 2 20 ? 314.305 204.652 314.135 1.00 101.16 1224 ALA D CA 1
ATOM 9026 C C . ALA D 2 20 ? 314.934 203.702 313.129 1.00 101.16 1224 ALA D C 1
ATOM 9027 O O . ALA D 2 20 ? 316.158 203.518 313.137 1.00 101.16 1224 ALA D O 1
ATOM 9029 N N . ASN D 2 21 ? 314.127 203.106 312.247 1.00 103.68 1225 ASN D N 1
ATOM 9030 C CA . ASN D 2 21 ? 314.677 202.200 311.246 1.00 103.68 1225 ASN D CA 1
ATOM 9031 C C . ASN D 2 21 ? 315.605 202.931 310.283 1.00 103.68 1225 ASN D C 1
ATOM 9032 O O . ASN D 2 21 ? 316.674 202.416 309.934 1.00 103.68 1225 ASN D O 1
ATOM 9037 N N . LEU D 2 22 ? 315.213 204.128 309.839 1.00 102.80 1226 LEU D N 1
ATOM 9038 C CA . LEU D 2 22 ? 316.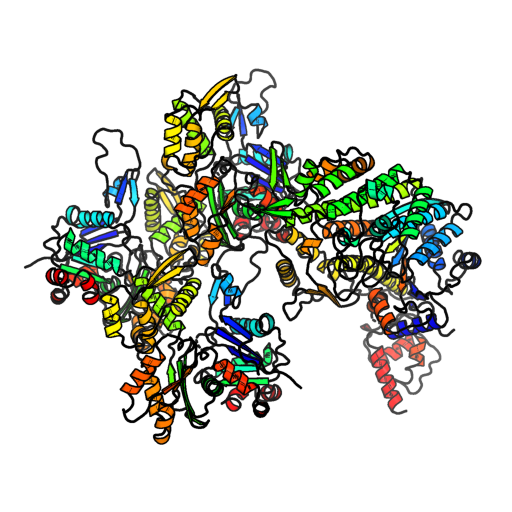061 204.885 308.925 1.00 102.80 1226 LEU D CA 1
ATOM 9039 C C . LEU D 2 22 ? 317.389 205.262 309.563 1.00 102.80 1226 LEU D C 1
ATOM 9040 O O . LEU D 2 22 ? 318.433 205.160 308.912 1.00 102.80 1226 LEU D O 1
ATOM 9045 N N . LYS D 2 23 ? 317.381 205.685 310.829 1.00 104.18 1227 LYS D N 1
ATOM 9046 C CA . LYS D 2 23 ? 318.641 206.065 311.461 1.00 104.18 1227 LYS D CA 1
ATOM 9047 C C . LYS D 2 23 ? 319.488 204.841 311.779 1.00 104.18 1227 LYS D C 1
ATOM 9048 O O . LYS D 2 23 ? 320.722 204.912 311.754 1.00 104.18 1227 LYS D O 1
ATOM 9054 N N . THR D 2 24 ? 318.849 203.705 312.072 1.00 105.61 1228 THR D N 1
ATOM 9055 C CA . THR D 2 24 ? 319.603 202.467 312.234 1.00 105.61 1228 THR D CA 1
ATOM 9056 C C . THR D 2 24 ? 320.286 202.068 310.931 1.00 105.61 1228 THR D C 1
ATOM 9057 O O . THR D 2 24 ? 321.449 201.651 310.936 1.00 105.61 1228 THR D O 1
ATOM 9061 N N . ARG D 2 25 ? 319.575 202.190 309.808 1.00 106.82 1229 ARG D N 1
ATOM 9062 C CA . ARG D 2 25 ? 320.177 201.889 308.514 1.00 106.82 1229 ARG D CA 1
ATOM 9063 C C . ARG D 2 25 ? 321.307 202.860 308.189 1.00 106.82 1229 ARG D C 1
ATOM 9064 O O . ARG D 2 25 ? 322.355 202.454 307.675 1.00 106.82 1229 ARG D O 1
ATOM 9072 N N . PHE D 2 26 ? 321.109 204.147 308.481 1.00 108.13 1230 PHE D N 1
ATOM 9073 C CA . PHE D 2 26 ? 322.126 205.151 308.187 1.00 108.13 1230 PHE D CA 1
ATOM 9074 C C . PHE D 2 26 ? 323.372 204.979 309.043 1.00 108.13 1230 PHE D C 1
ATOM 9075 O O . PHE D 2 26 ? 324.484 205.215 308.562 1.00 108.13 1230 PHE D O 1
ATOM 9083 N N . GLU D 2 27 ? 323.210 204.578 310.306 1.00 109.33 1231 GLU D N 1
ATOM 9084 C CA . GLU D 2 27 ? 324.361 204.374 311.178 1.00 109.33 1231 GLU D CA 1
ATOM 9085 C C . GLU D 2 27 ? 325.230 203.209 310.723 1.00 109.33 1231 GLU D C 1
ATOM 9086 O O . GLU D 2 27 ? 326.416 203.169 311.064 1.00 109.33 1231 GLU D O 1
ATOM 9092 N N . ARG D 2 28 ? 324.669 202.268 309.965 1.00 110.58 1232 ARG D N 1
ATOM 9093 C CA . ARG D 2 28 ? 325.417 201.145 309.421 1.00 110.58 1232 ARG D CA 1
ATOM 9094 C C . ARG D 2 28 ? 325.903 201.402 308.000 1.00 110.58 1232 ARG D C 1
ATOM 9095 O O . ARG D 2 28 ? 326.252 200.449 307.292 1.00 110.58 1232 ARG D O 1
ATOM 9103 N N . ASN D 2 29 ? 325.929 202.665 307.571 1.00 110.57 1233 ASN D N 1
ATOM 9104 C CA . ASN D 2 29 ? 326.348 203.046 306.221 1.00 110.57 1233 ASN D CA 1
ATOM 9105 C C . ASN D 2 29 ? 325.505 202.347 305.157 1.00 110.57 1233 ASN D C 1
ATOM 9106 O O . ASN D 2 29 ? 326.000 201.961 304.097 1.00 110.57 1233 ASN D O 1
ATOM 9111 N N . LEU D 2 30 ? 324.218 202.182 305.444 1.00 107.30 1234 LEU D N 1
ATOM 9112 C CA . LEU D 2 30 ? 323.251 201.633 304.497 1.00 107.30 1234 LEU D CA 1
ATOM 9113 C C . LEU D 2 30 ? 322.308 202.767 304.111 1.00 107.30 1234 LEU D C 1
ATOM 9114 O O . LEU D 2 30 ? 321.394 203.113 304.865 1.00 107.30 1234 LEU D O 1
ATOM 9119 N N . ILE D 2 31 ? 322.537 203.345 302.933 1.00 103.37 1235 ILE D N 1
ATOM 9120 C CA . ILE D 2 31 ? 321.817 204.547 302.534 1.00 103.37 1235 ILE D CA 1
ATOM 9121 C C . ILE D 2 31 ? 320.413 204.210 302.048 1.00 103.37 1235 ILE D C 1
ATOM 9122 O O . ILE D 2 31 ? 319.423 204.771 302.530 1.00 103.37 1235 ILE D O 1
ATOM 9127 N N . TYR D 2 32 ? 320.304 203.291 301.096 1.00 102.96 1236 TYR D N 1
ATOM 9128 C CA . TYR D 2 32 ? 319.047 203.061 300.399 1.00 102.96 1236 TYR D CA 1
ATOM 9129 C C . TYR D 2 32 ? 318.139 202.139 301.204 1.00 102.96 1236 TYR D C 1
ATOM 9130 O O . TYR D 2 32 ? 318.593 201.138 301.765 1.00 102.96 1236 TYR D O 1
ATOM 9139 N N . THR D 2 33 ? 316.857 202.489 301.267 1.00 102.20 1237 THR D N 1
ATOM 9140 C CA . THR D 2 33 ? 315.823 201.677 301.890 1.00 102.20 1237 THR D CA 1
ATOM 9141 C C . THR D 2 33 ? 314.642 201.539 300.936 1.00 102.20 1237 THR D C 1
ATOM 9142 O O . THR D 2 33 ? 314.572 202.202 299.898 1.00 102.20 1237 THR D O 1
ATOM 9146 N N . TYR D 2 34 ? 313.704 200.668 301.298 1.00 104.02 1238 TYR D N 1
ATOM 9147 C CA . TYR D 2 34 ? 312.542 200.373 300.470 1.00 104.02 1238 TYR D CA 1
ATOM 9148 C C . TYR D 2 34 ? 311.251 200.661 301.221 1.00 104.02 1238 TYR D C 1
ATOM 9149 O O . TYR D 2 34 ? 311.102 200.289 302.390 1.00 104.02 1238 TYR D O 1
ATOM 9158 N N . ILE D 2 35 ? 310.322 201.328 300.540 1.00 99.45 1239 ILE D N 1
ATOM 9159 C CA . ILE D 2 35 ? 308.922 201.407 300.959 1.00 99.45 1239 ILE D CA 1
ATOM 9160 C C . ILE D 2 35 ? 308.122 200.782 299.820 1.00 99.45 1239 ILE D C 1
ATOM 9161 O O . ILE D 2 35 ? 307.783 201.450 298.837 1.00 99.45 1239 ILE D O 1
ATOM 9166 N N . GLY D 2 36 ? 307.828 199.490 299.935 1.00 99.00 1240 GLY D N 1
ATOM 9167 C CA . GLY D 2 36 ? 307.234 198.774 298.824 1.00 99.00 1240 GLY D CA 1
ATOM 9168 C C . GLY D 2 36 ? 308.152 198.799 297.621 1.00 99.00 1240 GLY D C 1
ATOM 9169 O O . GLY D 2 36 ? 309.211 198.165 297.624 1.00 99.00 1240 GLY D O 1
ATOM 9170 N N . SER D 2 37 ? 307.758 199.536 296.583 1.00 96.76 1241 SER D N 1
ATOM 9171 C CA . SER D 2 37 ? 308.608 199.772 295.423 1.00 96.76 1241 SER D CA 1
ATOM 9172 C C . SER D 2 37 ? 309.193 201.178 295.411 1.00 96.76 1241 SER D C 1
ATOM 9173 O O . SER D 2 37 ? 309.758 201.596 294.396 1.00 96.76 1241 SER D O 1
ATOM 9176 N N . ILE D 2 38 ? 309.076 201.915 296.513 1.00 95.64 1242 ILE D N 1
ATOM 9177 C CA . ILE D 2 38 ? 309.513 203.302 296.589 1.00 95.64 1242 ILE D CA 1
ATOM 9178 C C . ILE D 2 38 ? 310.852 203.342 297.310 1.00 95.64 1242 ILE D C 1
ATOM 9179 O O . ILE D 2 38 ? 310.970 202.868 298.446 1.00 95.64 1242 ILE D O 1
ATOM 9184 N N . LEU D 2 39 ? 311.860 203.907 296.654 1.00 95.75 1243 LEU D N 1
ATOM 9185 C CA . LEU D 2 39 ? 313.195 203.981 297.224 1.00 95.75 1243 LEU D CA 1
ATOM 9186 C C . LEU D 2 39 ? 313.377 205.277 298.005 1.00 95.75 1243 LEU D C 1
ATOM 9187 O O . LEU D 2 39 ? 312.815 206.322 297.663 1.00 95.75 1243 LEU D O 1
ATOM 9192 N N . VAL D 2 40 ? 314.171 205.198 299.070 1.00 96.12 1244 VAL D N 1
ATOM 9193 C CA . VAL D 2 40 ? 314.519 206.350 299.893 1.00 96.12 1244 VAL D CA 1
ATOM 9194 C C . VAL D 2 40 ? 316.037 206.408 299.994 1.00 96.12 1244 VAL D C 1
ATOM 9195 O O . VAL D 2 40 ? 316.675 205.414 300.360 1.00 96.12 1244 VAL D O 1
ATOM 9199 N N . SER D 2 41 ? 316.613 207.565 299.674 1.00 96.07 1245 SER D N 1
ATOM 9200 C CA . SER D 2 41 ? 318.062 207.746 299.658 1.00 96.07 1245 SER D CA 1
ATOM 9201 C C . SER D 2 41 ? 318.419 208.961 300.503 1.00 96.07 1245 SER D C 1
ATOM 9202 O O . SER D 2 41 ? 317.908 210.059 300.263 1.00 96.07 1245 SER D O 1
ATOM 9205 N N . VAL D 2 42 ? 319.295 208.768 301.484 1.00 98.47 1246 VAL D N 1
ATOM 9206 C CA . VAL D 2 42 ? 319.766 209.866 302.322 1.00 98.47 1246 VAL D CA 1
ATOM 9207 C C . VAL D 2 42 ? 321.139 210.298 301.828 1.00 98.47 1246 VAL D C 1
ATOM 9208 O O . VAL D 2 42 ? 322.037 209.469 301.653 1.00 98.47 1246 VAL D O 1
ATOM 9212 N N . ASN D 2 43 ? 321.308 211.593 301.603 1.00 100.93 1247 ASN D N 1
ATOM 9213 C CA . ASN D 2 43 ? 322.584 212.109 301.121 1.00 100.93 1247 ASN D CA 1
ATOM 9214 C C . ASN D 2 43 ? 323.627 212.028 302.228 1.00 100.93 1247 ASN D C 1
ATOM 9215 O O . ASN D 2 43 ? 323.443 212.653 303.279 1.00 100.93 1247 ASN D O 1
ATOM 9220 N N . PRO D 2 44 ? 324.725 211.290 302.044 1.00 105.63 1248 PRO D N 1
ATOM 9221 C CA . PRO D 2 44 ? 325.715 211.149 303.117 1.00 105.63 1248 PRO D CA 1
ATOM 9222 C C . PRO D 2 44 ? 326.841 212.169 303.094 1.00 105.63 1248 PRO D C 1
ATOM 9223 O O . PRO D 2 44 ? 327.635 212.193 304.043 1.00 105.63 1248 PRO D O 1
ATOM 9227 N N . TYR D 2 45 ? 326.933 212.997 302.051 1.00 108.02 1249 TYR D N 1
ATOM 9228 C CA . TYR D 2 45 ? 328.036 213.948 301.892 1.00 108.02 1249 TYR D CA 1
ATOM 9229 C C . TYR D 2 45 ? 329.383 213.233 301.942 1.00 108.02 1249 TYR D C 1
ATOM 9230 O O . TYR D 2 45 ? 330.363 213.741 302.489 1.00 108.02 1249 TYR D O 1
ATOM 9239 N N . ARG D 2 46 ? 329.427 212.037 301.362 1.00 113.76 1250 ARG D N 1
ATOM 9240 C CA . ARG D 2 46 ? 330.615 211.198 301.408 1.00 113.76 1250 ARG D CA 1
ATOM 9241 C C . ARG D 2 46 ? 330.565 210.221 300.245 1.00 113.76 1250 ARG D C 1
ATOM 9242 O O . ARG D 2 46 ? 329.489 209.746 299.872 1.00 113.76 1250 ARG D O 1
ATOM 9250 N N . MET D 2 47 ? 331.730 209.930 299.672 1.00 116.87 1251 MET D N 1
ATOM 9251 C CA . MET D 2 47 ? 331.799 209.047 298.514 1.00 116.87 1251 MET D CA 1
ATOM 9252 C C . MET D 2 47 ? 331.511 207.612 298.941 1.00 116.87 1251 MET D C 1
ATOM 9253 O O . MET D 2 47 ? 332.193 207.067 299.815 1.00 116.87 1251 MET D O 1
ATOM 9258 N N . PHE D 2 48 ? 330.513 206.996 298.313 1.00 113.67 1252 PHE D N 1
ATOM 9259 C CA . PHE D 2 48 ? 330.099 205.642 298.638 1.00 113.67 1252 PHE D CA 1
ATOM 9260 C C . PHE D 2 48 ? 330.095 204.803 297.368 1.00 113.67 1252 PHE D C 1
ATOM 9261 O O . PHE D 2 48 ? 329.974 205.323 296.256 1.00 113.67 1252 PHE D O 1
ATOM 9269 N N . ALA D 2 49 ? 330.233 203.489 297.545 1.00 110.65 1253 ALA D N 1
ATOM 9270 C CA . ALA D 2 49 ? 330.305 202.557 296.418 1.00 110.65 1253 ALA D CA 1
ATOM 9271 C C . ALA D 2 49 ? 328.911 202.411 295.814 1.00 110.65 1253 ALA D C 1
ATOM 9272 O O . ALA D 2 49 ? 328.172 201.458 296.073 1.00 110.65 1253 ALA D O 1
ATOM 9274 N N . ILE D 2 50 ? 328.553 203.389 294.982 1.00 109.11 1254 ILE D N 1
ATOM 9275 C CA . ILE D 2 50 ? 327.269 203.393 294.290 1.00 109.11 1254 ILE D CA 1
ATOM 9276 C C . ILE D 2 50 ? 327.560 203.207 292.806 1.00 109.11 1254 ILE D C 1
ATOM 9277 O O . ILE D 2 50 ? 326.782 203.625 291.940 1.00 109.11 1254 ILE D O 1
ATOM 9282 N N . TYR D 2 51 ? 328.689 202.576 292.502 1.00 111.93 1255 TYR D N 1
ATOM 9283 C CA . TYR D 2 51 ? 329.142 202.411 291.129 1.00 111.93 1255 TYR D CA 1
ATOM 9284 C C . TYR D 2 51 ? 329.894 201.090 291.026 1.00 111.93 1255 TYR D C 1
ATOM 9285 O O . TYR D 2 51 ? 329.867 200.266 291.944 1.00 111.93 1255 TYR D O 1
ATOM 9294 N N . GLY D 2 52 ? 330.576 200.894 289.901 1.00 110.20 1256 GLY D N 1
ATOM 9295 C CA . GLY D 2 52 ? 331.326 199.685 289.667 1.00 110.20 1256 GLY D CA 1
ATOM 9296 C C . GLY D 2 52 ? 330.539 198.674 288.857 1.00 110.20 1256 GLY D C 1
ATOM 9297 O O . GLY D 2 52 ? 329.349 198.444 289.095 1.00 110.20 1256 GLY D O 1
ATOM 9298 N N . PRO D 2 53 ? 331.195 198.057 287.870 1.00 110.14 1257 PRO D N 1
ATOM 9299 C CA . PRO D 2 53 ? 330.505 197.047 287.052 1.00 110.14 1257 PRO D CA 1
ATOM 9300 C C . PRO D 2 53 ? 330.008 195.855 287.845 1.00 110.14 1257 PRO D C 1
ATOM 9301 O O . PRO D 2 53 ? 328.962 195.295 287.490 1.00 110.14 1257 PRO D O 1
ATOM 9305 N N . GLU D 2 54 ? 330.714 195.454 288.907 1.00 110.39 1258 GLU D N 1
ATOM 9306 C CA . GLU D 2 54 ? 330.292 194.293 289.683 1.00 110.39 1258 GLU D CA 1
ATOM 9307 C C . GLU D 2 54 ? 328.925 194.519 290.315 1.00 110.39 1258 GLU D C 1
ATOM 9308 O O . GLU D 2 54 ? 328.118 193.587 290.409 1.00 110.39 1258 GLU D O 1
ATOM 9314 N N . GLN D 2 55 ? 328.640 195.751 290.746 1.00 109.56 1259 GLN D N 1
ATOM 9315 C CA . GLN D 2 55 ? 327.290 196.074 291.192 1.00 109.56 1259 GLN D CA 1
ATOM 9316 C C . GLN D 2 55 ? 326.284 195.944 290.058 1.00 109.56 1259 GLN D C 1
ATOM 9317 O O . GLN D 2 55 ? 325.155 195.496 290.282 1.00 109.56 1259 GLN D O 1
ATOM 9323 N N . VAL D 2 56 ? 326.672 196.333 288.841 1.00 108.95 1260 VAL D N 1
ATOM 9324 C CA . VAL D 2 56 ? 325.758 196.255 287.706 1.00 108.95 1260 VAL D CA 1
ATOM 9325 C C . VAL D 2 56 ? 325.393 194.805 287.411 1.00 108.95 1260 VAL D C 1
ATOM 9326 O O . VAL D 2 56 ? 324.217 194.472 287.224 1.00 108.95 1260 VAL D O 1
ATOM 9330 N N . GLN D 2 57 ? 326.392 193.919 287.369 1.00 109.79 1261 GLN D N 1
ATOM 9331 C CA . GLN D 2 57 ? 326.091 192.512 287.116 1.00 109.79 1261 GLN D CA 1
ATOM 9332 C C . GLN D 2 57 ? 325.392 191.862 288.304 1.00 109.79 1261 GLN D C 1
ATOM 9333 O O . GLN D 2 57 ? 324.590 190.941 288.118 1.00 109.79 1261 GLN D O 1
ATOM 9339 N N . GLN D 2 58 ? 325.683 192.319 289.524 1.00 108.72 1262 GLN D N 1
ATOM 9340 C CA . GLN D 2 58 ? 324.974 191.808 290.692 1.00 108.72 1262 GLN D CA 1
ATOM 9341 C C . GLN D 2 58 ? 323.490 192.139 290.617 1.00 108.72 1262 GLN D C 1
ATOM 9342 O O . GLN D 2 58 ? 322.643 191.302 290.948 1.00 108.72 1262 GLN D O 1
ATOM 9348 N N . TYR D 2 59 ? 323.159 193.349 290.177 1.00 107.29 1263 TYR D N 1
ATOM 9349 C CA . TYR D 2 59 ? 321.778 193.779 290.016 1.00 107.29 1263 TYR D CA 1
ATOM 9350 C C . TYR D 2 59 ? 321.241 193.514 288.617 1.00 107.29 1263 TYR D C 1
ATOM 9351 O O . TYR D 2 59 ? 320.097 193.874 288.329 1.00 107.29 1263 TYR D O 1
ATOM 9360 N N . SER D 2 60 ? 322.036 192.899 287.744 1.00 106.34 1264 SER D N 1
ATOM 9361 C CA . SER D 2 60 ? 321.608 192.642 286.372 1.00 106.34 1264 SER D CA 1
ATOM 9362 C C . SER D 2 60 ? 320.436 191.668 286.376 1.00 106.34 1264 SER D C 1
ATOM 9363 O O . SER D 2 60 ? 320.580 190.512 286.784 1.00 106.34 1264 SER D O 1
ATOM 9366 N N . GLY D 2 61 ? 319.275 192.136 285.922 1.00 103.18 1265 GLY D N 1
ATOM 9367 C CA . GLY D 2 61 ? 318.108 191.281 285.875 1.00 103.18 1265 GLY D CA 1
ATOM 9368 C C . GLY D 2 61 ? 317.529 191.017 287.254 1.00 103.18 1265 GLY D C 1
ATOM 9369 O O . GLY D 2 61 ? 317.745 191.766 288.211 1.00 103.18 1265 GLY D O 1
ATOM 9370 N N . ARG D 2 62 ? 316.778 189.923 287.352 1.00 106.09 1266 ARG D N 1
ATOM 9371 C CA . ARG D 2 62 ? 316.093 189.523 288.579 1.00 106.09 1266 ARG D CA 1
ATOM 9372 C C . ARG D 2 62 ? 316.873 188.460 289.343 1.00 106.09 1266 ARG D C 1
ATOM 9373 O O . ARG D 2 62 ? 316.288 187.639 290.055 1.00 106.09 1266 ARG D O 1
ATOM 9381 N N . ALA D 2 63 ? 318.201 188.454 289.213 1.00 104.97 1267 ALA D N 1
ATOM 9382 C CA . ALA D 2 63 ? 319.015 187.411 289.823 1.00 104.97 1267 ALA D CA 1
ATOM 9383 C C . ALA D 2 63 ? 319.422 187.726 291.257 1.00 104.97 1267 ALA D C 1
ATOM 9384 O O . ALA D 2 63 ? 319.975 186.852 291.932 1.00 104.97 1267 ALA D O 1
ATOM 9386 N N . LEU D 2 64 ? 319.168 188.943 291.738 1.00 106.86 1268 LEU D N 1
ATOM 9387 C CA . LEU D 2 64 ? 319.607 189.327 293.074 1.00 106.86 1268 LEU D CA 1
ATOM 9388 C C . LEU D 2 64 ? 318.518 189.155 294.126 1.00 106.86 1268 LEU D C 1
ATOM 9389 O O . LEU D 2 64 ? 318.818 188.814 295.276 1.00 106.86 1268 LEU D O 1
ATOM 9394 N N . GLY D 2 65 ? 317.261 189.380 293.761 1.00 105.93 1269 GLY D N 1
ATOM 9395 C CA . GLY D 2 65 ? 316.177 189.342 294.720 1.00 105.93 1269 GLY D CA 1
ATOM 9396 C C . GLY D 2 65 ? 315.928 190.641 295.450 1.00 105.93 1269 GLY D C 1
ATOM 9397 O O . GLY D 2 65 ? 315.062 190.677 296.333 1.00 105.93 1269 GLY D O 1
ATOM 9398 N N . GLU D 2 66 ? 316.661 191.705 295.114 1.00 107.20 1270 GLU D N 1
ATOM 9399 C CA . GLU D 2 66 ? 316.514 193.018 295.744 1.00 107.20 1270 GLU D CA 1
ATOM 9400 C C . GLU D 2 66 ? 316.724 192.959 297.254 1.00 107.20 1270 GLU D C 1
ATOM 9401 O O . GLU D 2 66 ? 316.129 193.737 298.003 1.00 107.20 1270 GLU D O 1
ATOM 9407 N N . ASN D 2 67 ? 317.562 192.033 297.718 1.00 108.75 1271 ASN D N 1
ATOM 9408 C CA . ASN D 2 67 ? 317.891 191.984 299.137 1.00 108.75 1271 ASN D CA 1
ATOM 9409 C C . ASN D 2 67 ? 318.636 193.252 299.557 1.00 108.75 1271 ASN D C 1
ATOM 9410 O O . ASN D 2 67 ? 318.274 193.855 300.575 1.00 108.75 1271 ASN D O 1
ATOM 9415 N N . PRO D 2 68 ? 319.662 193.702 298.831 1.00 107.46 1272 PRO D N 1
ATOM 9416 C CA . PRO D 2 68 ? 320.236 195.015 299.125 1.00 107.46 1272 PRO D CA 1
ATOM 9417 C C . PRO D 2 68 ? 319.580 196.096 298.285 1.00 107.46 1272 PRO D C 1
ATOM 9418 O O . PRO D 2 68 ? 319.376 195.920 297.075 1.00 107.46 1272 PRO D O 1
ATOM 9422 N N . PRO D 2 69 ? 319.228 197.228 298.888 1.00 105.34 1273 PRO D N 1
ATOM 9423 C CA . PRO D 2 69 ? 318.617 198.324 298.132 1.00 105.34 1273 PRO D CA 1
ATOM 9424 C C . PRO D 2 69 ? 319.644 199.180 297.408 1.00 105.34 1273 PRO D C 1
ATOM 9425 O O . PRO D 2 69 ? 320.721 199.486 297.923 1.00 105.34 1273 PRO D O 1
ATOM 9429 N N . HIS D 2 70 ? 319.284 199.572 296.186 1.00 103.93 1274 HIS D N 1
ATOM 9430 C CA . HIS D 2 70 ? 320.176 200.362 295.347 1.00 103.93 1274 HIS D CA 1
ATOM 9431 C C . HIS D 2 70 ? 319.372 201.003 294.226 1.00 103.93 1274 HIS D C 1
ATOM 9432 O O . HIS D 2 70 ? 318.260 200.573 293.910 1.00 103.93 1274 HIS D O 1
ATOM 9439 N N . LEU D 2 71 ? 319.958 202.044 293.624 1.00 100.60 1275 LEU D N 1
ATOM 9440 C CA . LEU D 2 71 ? 319.338 202.675 292.464 1.00 100.60 1275 LEU D CA 1
ATOM 9441 C C . LEU D 2 71 ? 319.325 201.744 291.260 1.00 100.60 1275 LEU D C 1
ATOM 9442 O O . LEU D 2 71 ? 318.419 201.825 290.418 1.00 100.60 1275 LEU D O 1
ATOM 9447 N N . PHE D 2 72 ? 320.327 200.867 291.151 1.00 102.33 1276 PHE D N 1
ATOM 9448 C CA . PHE D 2 72 ? 320.350 199.907 290.055 1.00 102.33 1276 PHE D CA 1
ATOM 9449 C C . PHE D 2 72 ? 319.131 198.997 290.095 1.00 102.33 1276 PHE D C 1
ATOM 9450 O O . PHE D 2 72 ? 318.675 198.524 289.048 1.00 102.33 1276 PHE D O 1
ATOM 9458 N N . ALA D 2 73 ? 318.588 198.748 291.290 1.00 99.20 1277 ALA D N 1
ATOM 9459 C CA . ALA D 2 73 ? 317.328 198.027 291.391 1.00 99.20 1277 ALA D CA 1
ATOM 9460 C C . ALA D 2 73 ? 316.192 198.796 290.729 1.00 99.20 1277 ALA D C 1
ATOM 9461 O O . ALA D 2 73 ? 315.388 198.205 290.003 1.00 99.20 1277 ALA D O 1
ATOM 9463 N N . ILE D 2 74 ? 316.118 200.109 290.945 1.00 98.00 1278 ILE D N 1
ATOM 9464 C CA . ILE D 2 74 ? 315.102 200.902 290.261 1.00 98.00 1278 ILE D CA 1
ATOM 9465 C C . ILE D 2 74 ? 315.311 200.843 288.754 1.00 98.00 1278 ILE D C 1
ATOM 9466 O O . ILE D 2 74 ? 314.354 200.679 287.984 1.00 98.00 1278 ILE D O 1
ATOM 9471 N N . ALA D 2 75 ? 316.565 200.955 288.310 1.00 98.40 1279 ALA D N 1
ATOM 9472 C CA . ALA D 2 75 ? 316.850 200.955 286.879 1.00 98.40 1279 ALA D CA 1
ATOM 9473 C C . ALA D 2 75 ? 316.440 199.643 286.221 1.00 98.40 1279 ALA D C 1
ATOM 9474 O O . ALA D 2 75 ? 315.721 199.645 285.211 1.00 98.40 1279 ALA D O 1
ATOM 9476 N N . ASN D 2 76 ? 316.872 198.507 286.776 1.00 99.82 1280 ASN D N 1
ATOM 9477 C CA . ASN D 2 76 ? 316.574 197.240 286.120 1.00 99.82 1280 ASN D CA 1
ATOM 9478 C C . ASN D 2 76 ? 315.113 196.853 286.313 1.00 99.82 1280 ASN D C 1
ATOM 9479 O O . ASN D 2 76 ? 314.544 196.147 285.476 1.00 99.82 1280 ASN D O 1
ATOM 9484 N N . LEU D 2 77 ? 314.478 197.320 287.394 1.00 97.67 1281 LEU D N 1
ATOM 9485 C CA . LEU D 2 77 ? 313.037 197.137 287.522 1.00 97.67 1281 LEU D CA 1
ATOM 9486 C C . LEU D 2 77 ? 312.283 197.884 286.433 1.00 97.67 1281 LEU D C 1
ATOM 9487 O O . LEU D 2 77 ? 311.350 197.333 285.840 1.00 97.67 1281 LEU D O 1
ATOM 9492 N N . ALA D 2 78 ? 312.674 199.131 286.150 1.00 98.53 1282 ALA D N 1
ATOM 9493 C CA . ALA D 2 78 ? 312.043 199.867 285.060 1.00 98.53 1282 ALA D CA 1
ATOM 9494 C C . ALA D 2 78 ? 312.284 199.179 283.723 1.00 98.53 1282 ALA D C 1
ATOM 9495 O O . ALA D 2 78 ? 311.375 199.085 282.889 1.00 98.53 1282 ALA D O 1
ATOM 9497 N N . PHE D 2 79 ? 313.506 198.686 283.505 1.00 100.97 1283 PHE D N 1
ATOM 9498 C CA . PHE D 2 79 ? 313.807 197.964 282.272 1.00 100.97 1283 PHE D CA 1
ATOM 9499 C C . PHE D 2 79 ? 312.951 196.707 282.134 1.00 100.97 1283 PHE D C 1
ATOM 9500 O O . PHE D 2 79 ? 312.412 196.435 281.052 1.00 100.97 1283 PHE D O 1
ATOM 9508 N N . ALA D 2 80 ? 312.808 195.938 283.217 1.00 99.80 1284 ALA D N 1
ATOM 9509 C CA . ALA D 2 80 ? 311.993 194.731 283.177 1.00 99.80 1284 ALA D CA 1
ATOM 9510 C C . ALA D 2 80 ? 310.528 195.058 282.926 1.00 99.80 1284 ALA D C 1
ATOM 9511 O O . ALA D 2 80 ? 309.855 194.359 282.162 1.00 99.80 1284 ALA D O 1
ATOM 9513 N N . LYS D 2 81 ? 310.010 196.112 283.562 1.00 100.55 1285 LYS D N 1
ATOM 9514 C CA . LYS D 2 81 ? 308.633 196.516 283.299 1.00 100.55 1285 LYS D CA 1
ATOM 9515 C C . LYS D 2 81 ? 308.443 196.941 281.850 1.00 100.55 1285 LYS D C 1
ATOM 9516 O O . LYS D 2 81 ? 307.405 196.642 281.250 1.00 100.55 1285 LYS D O 1
ATOM 9522 N N . MET D 2 82 ? 309.426 197.638 281.275 1.00 102.98 1286 MET D N 1
ATOM 9523 C CA . MET D 2 82 ? 309.337 198.002 279.865 1.00 102.98 1286 MET D CA 1
ATOM 9524 C C . MET D 2 82 ? 309.314 196.772 278.969 1.00 102.98 1286 MET D C 1
ATOM 9525 O O . MET D 2 82 ? 308.525 196.713 278.020 1.00 102.98 1286 MET D O 1
ATOM 9530 N N . LEU D 2 83 ? 310.165 195.783 279.251 1.00 101.94 1287 LEU D N 1
ATOM 9531 C CA . LEU D 2 83 ? 310.197 194.586 278.414 1.00 101.94 1287 LEU D CA 1
ATOM 9532 C C . LEU D 2 83 ? 308.969 193.708 278.634 1.00 101.94 1287 LEU D C 1
ATOM 9533 O O . LEU D 2 83 ? 308.616 192.899 277.768 1.00 101.94 1287 LEU D O 1
ATOM 9538 N N . ASP D 2 84 ? 308.312 193.838 279.786 1.00 102.47 1288 ASP D N 1
ATOM 9539 C CA . ASP D 2 84 ? 307.108 193.051 280.034 1.00 102.47 1288 ASP D CA 1
ATOM 9540 C C . ASP D 2 84 ? 305.882 193.686 279.386 1.00 102.47 1288 ASP D C 1
ATOM 9541 O O . ASP D 2 84 ? 305.163 193.034 278.621 1.00 102.47 1288 ASP D O 1
ATOM 9546 N N . ALA D 2 85 ? 305.632 194.961 279.678 1.00 103.10 1289 ALA D N 1
ATOM 9547 C CA . ALA D 2 85 ? 304.407 195.614 279.232 1.00 103.10 1289 ALA D CA 1
ATOM 9548 C C . ALA D 2 85 ? 304.518 196.234 277.846 1.00 103.10 1289 ALA D C 1
ATOM 9549 O O . ALA D 2 85 ? 303.496 196.678 277.311 1.00 103.10 1289 ALA D O 1
ATOM 9551 N N . LYS D 2 86 ? 305.716 196.274 277.256 1.00 103.88 1290 LYS D N 1
ATOM 9552 C CA . LYS D 2 86 ? 305.934 196.931 275.963 1.00 103.88 1290 LYS D CA 1
ATOM 9553 C C . LYS D 2 86 ? 305.456 198.381 275.995 1.00 103.88 1290 LYS D C 1
ATOM 9554 O O . LYS D 2 86 ? 304.867 198.883 275.036 1.00 103.88 1290 LYS D O 1
ATOM 9560 N N . GLN D 2 87 ? 305.713 199.058 277.111 1.00 105.93 1291 GLN D N 1
ATOM 9561 C CA . GLN D 2 87 ? 305.254 200.422 277.319 1.00 105.93 1291 GLN D CA 1
ATOM 9562 C C . GLN D 2 87 ? 306.358 201.222 277.991 1.00 105.93 1291 GLN D C 1
ATOM 9563 O O . GLN D 2 87 ? 307.252 200.667 278.635 1.00 105.93 1291 GLN D O 1
ATOM 9569 N N . ASN D 2 88 ? 306.288 202.540 277.831 1.00 105.07 1292 ASN D N 1
ATOM 9570 C CA . ASN D 2 88 ? 307.259 203.421 278.460 1.00 105.07 1292 ASN D CA 1
ATOM 9571 C C . ASN D 2 88 ? 307.048 203.463 279.968 1.00 105.07 1292 ASN D C 1
ATOM 9572 O O . ASN D 2 88 ? 305.981 203.108 280.480 1.00 105.07 1292 ASN D O 1
ATOM 9577 N N . GLN D 2 89 ? 308.091 203.879 280.683 1.00 103.55 1293 GLN D N 1
ATOM 9578 C CA . GLN D 2 89 ? 308.017 204.122 282.115 1.00 103.55 1293 GLN D CA 1
ATOM 9579 C C . GLN D 2 89 ? 308.862 205.339 282.456 1.00 103.55 1293 GLN D C 1
ATOM 9580 O O . GLN D 2 89 ? 309.788 205.695 281.721 1.00 103.55 1293 GLN D O 1
ATOM 9586 N N . CYS D 2 90 ? 308.536 205.972 283.577 1.00 98.60 1294 CYS D N 1
ATOM 9587 C CA . CYS D 2 90 ? 309.255 207.144 284.044 1.00 98.60 1294 CYS D CA 1
ATOM 9588 C C . CYS D 2 90 ? 309.677 206.941 285.491 1.00 98.60 1294 CYS D C 1
ATOM 9589 O O . CYS D 2 90 ? 308.998 206.271 286.273 1.00 98.60 1294 CYS D O 1
ATOM 9592 N N . VAL D 2 91 ? 310.816 207.532 285.840 1.00 93.14 1295 VAL D N 1
ATOM 9593 C CA . VAL D 2 91 ? 311.334 207.513 287.201 1.00 93.14 1295 VAL D CA 1
ATOM 9594 C C . VAL D 2 91 ? 311.414 208.955 287.680 1.00 93.14 1295 VAL D C 1
ATOM 9595 O O . VAL D 2 91 ? 312.064 209.789 287.038 1.00 93.14 1295 VAL D O 1
ATOM 9599 N N . ILE D 2 92 ? 310.761 209.246 288.798 1.00 90.22 1296 ILE D N 1
ATOM 9600 C CA . ILE D 2 92 ? 310.655 210.602 289.320 1.00 90.22 1296 ILE D CA 1
ATOM 9601 C C . ILE D 2 92 ? 311.616 210.709 290.498 1.00 90.22 1296 ILE D C 1
ATOM 9602 O O . ILE D 2 92 ? 311.426 210.059 291.531 1.00 90.22 1296 ILE D O 1
ATOM 9607 N N . ILE D 2 93 ? 312.651 211.532 290.346 1.00 87.94 1297 ILE D N 1
ATOM 9608 C CA . ILE D 2 93 ? 313.618 211.772 291.411 1.00 87.94 1297 ILE D CA 1
ATOM 9609 C C . ILE D 2 93 ? 313.282 213.131 292.016 1.00 87.94 1297 ILE D C 1
ATOM 9610 O O . ILE D 2 93 ? 313.604 214.174 291.451 1.00 87.94 1297 ILE D O 1
ATOM 9615 N N . SER D 2 94 ? 312.629 213.115 293.172 1.00 87.36 1298 SER D N 1
ATOM 9616 C CA . SER D 2 94 ? 312.220 214.326 293.866 1.00 87.36 1298 SER D CA 1
ATOM 9617 C C . SER D 2 94 ? 313.141 214.576 295.056 1.00 87.36 1298 SER D C 1
ATOM 9618 O O . SER D 2 94 ? 314.095 213.835 295.304 1.00 87.36 1298 SER D O 1
ATOM 9621 N N . GLY D 2 95 ? 312.845 215.641 295.794 1.00 85.23 1299 GLY D N 1
ATOM 9622 C CA . GLY D 2 95 ? 313.623 215.981 296.967 1.00 85.23 1299 GLY D CA 1
ATOM 9623 C C . GLY D 2 95 ? 314.118 217.410 296.960 1.00 85.23 1299 GLY D C 1
ATOM 9624 O O . GLY D 2 95 ? 314.073 218.086 295.929 1.00 85.23 1299 GLY D O 1
ATOM 9625 N N . GLU D 2 96 ? 314.597 217.881 298.108 1.00 87.65 1300 GLU D N 1
ATOM 9626 C CA . GLU D 2 96 ? 315.102 219.238 298.213 1.00 87.65 1300 GLU D CA 1
ATOM 9627 C C . GLU D 2 96 ? 316.419 219.381 297.458 1.00 87.65 1300 GLU D C 1
ATOM 9628 O O . GLU D 2 96 ? 317.094 218.401 297.137 1.00 87.65 1300 GLU D O 1
ATOM 9634 N N . SER D 2 97 ? 316.775 220.628 297.162 1.00 88.38 1301 SER D N 1
ATOM 9635 C CA . SER D 2 97 ? 318.048 220.901 296.511 1.00 88.38 1301 SER D CA 1
ATOM 9636 C C . SER D 2 97 ? 319.201 220.558 297.443 1.00 88.38 1301 SER D C 1
ATOM 9637 O O . SER D 2 97 ? 319.176 220.877 298.633 1.00 88.38 1301 SER D O 1
ATOM 9640 N N . GLY D 2 98 ? 320.219 219.902 296.891 1.00 91.19 1302 GLY D N 1
ATOM 9641 C CA . GLY D 2 98 ? 321.344 219.442 297.673 1.00 91.19 1302 GLY D CA 1
ATOM 9642 C C . GLY D 2 98 ? 321.119 218.138 298.403 1.00 91.19 1302 GLY D C 1
ATOM 9643 O O . GLY D 2 98 ? 322.023 217.681 299.114 1.00 91.19 1302 GLY D O 1
ATOM 9644 N N . SER D 2 99 ? 319.948 217.524 298.254 1.00 91.59 1303 SER D N 1
ATOM 9645 C CA . SER D 2 99 ? 319.643 216.252 298.890 1.00 91.59 1303 SER D CA 1
ATOM 9646 C C . SER D 2 99 ? 320.144 215.062 298.086 1.00 91.59 1303 SER D C 1
ATOM 9647 O O . SER D 2 99 ? 319.963 213.920 298.515 1.00 91.59 1303 SER D O 1
ATOM 9650 N N . GLY D 2 100 ? 320.761 215.303 296.934 1.00 91.90 1304 GLY D N 1
ATOM 9651 C CA . GLY D 2 100 ? 321.358 214.226 296.174 1.00 91.90 1304 GLY D CA 1
ATOM 9652 C C . GLY D 2 100 ? 320.571 213.749 294.978 1.00 91.90 1304 GLY D C 1
ATOM 9653 O O . GLY D 2 100 ? 320.738 212.601 294.557 1.00 91.90 1304 GLY D O 1
ATOM 9654 N N . LYS D 2 101 ? 319.710 214.597 294.413 1.00 92.04 1305 LYS D N 1
ATOM 9655 C CA . LYS D 2 101 ? 318.955 214.185 293.234 1.00 92.04 1305 LYS D CA 1
ATOM 9656 C C . LYS D 2 101 ? 319.807 214.228 291.971 1.00 92.04 1305 LYS D C 1
ATOM 9657 O O . LYS D 2 101 ? 319.633 213.385 291.082 1.00 92.04 1305 LYS D O 1
ATOM 9663 N N . THR D 2 102 ? 320.735 215.183 291.875 1.00 94.31 1306 THR D N 1
ATOM 9664 C CA . THR D 2 102 ? 321.500 215.350 290.642 1.00 94.31 1306 THR D CA 1
ATOM 9665 C C . THR D 2 102 ? 322.411 214.155 290.377 1.00 94.31 1306 THR D C 1
ATOM 9666 O O . THR D 2 102 ? 322.406 213.595 289.271 1.00 94.31 1306 THR D O 1
ATOM 9670 N N . GLU D 2 103 ? 323.203 213.746 291.371 1.00 96.18 1307 GLU D N 1
ATOM 9671 C CA . GLU D 2 103 ? 324.077 212.602 291.143 1.00 96.18 1307 GLU D CA 1
ATOM 9672 C C . GLU D 2 103 ? 323.275 211.313 291.063 1.00 96.18 1307 GLU D C 1
ATOM 9673 O O . GLU D 2 103 ? 323.707 210.354 290.419 1.00 96.18 1307 GLU D O 1
ATOM 9679 N N . ALA D 2 104 ? 322.090 211.279 291.674 1.00 95.76 1308 ALA D N 1
ATOM 9680 C CA . ALA D 2 104 ? 321.204 210.140 291.464 1.00 95.76 1308 ALA D CA 1
ATOM 9681 C C . ALA D 2 104 ? 320.797 210.030 290.000 1.00 95.76 1308 ALA D C 1
ATOM 9682 O O . ALA D 2 104 ? 320.828 208.937 289.419 1.00 95.76 1308 ALA D O 1
ATOM 9684 N N . THR D 2 105 ? 320.431 211.157 289.381 1.00 96.26 1309 THR D N 1
ATOM 9685 C CA . THR D 2 105 ? 320.101 211.140 287.959 1.00 96.26 1309 THR D CA 1
ATOM 9686 C C . THR D 2 105 ? 321.303 210.740 287.116 1.00 96.26 1309 THR D C 1
ATOM 9687 O O . THR D 2 105 ? 321.169 209.965 286.161 1.00 96.26 1309 THR D O 1
ATOM 9691 N N . LYS D 2 106 ? 322.488 211.263 287.444 1.00 98.37 1310 LYS D N 1
ATOM 9692 C CA . LYS D 2 106 ? 323.673 210.897 286.667 1.00 98.37 1310 LYS D CA 1
ATOM 9693 C C . LYS D 2 106 ? 323.995 209.411 286.799 1.00 98.37 1310 LYS D C 1
ATOM 9694 O O . LYS D 2 106 ? 324.377 208.765 285.818 1.00 98.37 1310 LYS D O 1
ATOM 9700 N N . LEU D 2 107 ? 323.843 208.849 288.000 1.00 99.73 1311 LEU D N 1
ATOM 9701 C CA . LEU D 2 107 ? 324.102 207.425 288.187 1.00 99.73 1311 LEU D CA 1
ATOM 9702 C C . LEU D 2 107 ? 323.075 206.571 287.453 1.00 99.73 1311 LEU D C 1
ATOM 9703 O O . LEU D 2 107 ? 323.423 205.529 286.888 1.00 99.73 1311 LEU D O 1
ATOM 9708 N N . ILE D 2 108 ? 321.807 206.987 287.454 1.00 100.05 1312 ILE D N 1
ATOM 9709 C CA . ILE D 2 108 ? 320.805 206.268 286.671 1.00 100.05 1312 ILE D CA 1
ATOM 9710 C C . ILE D 2 108 ? 321.155 206.315 285.188 1.00 100.05 1312 ILE D C 1
ATOM 9711 O O . ILE D 2 108 ? 321.061 205.305 284.477 1.00 100.05 1312 ILE D O 1
ATOM 9716 N N . LEU D 2 109 ? 321.560 207.489 284.697 1.00 102.25 1313 LEU D N 1
ATOM 9717 C CA . LEU D 2 109 ? 321.927 207.624 283.292 1.00 102.25 1313 LEU D CA 1
ATOM 9718 C C . LEU D 2 109 ? 323.111 206.731 282.942 1.00 102.25 1313 LEU D C 1
ATOM 9719 O O . LEU D 2 109 ? 323.124 206.094 281.883 1.00 102.25 1313 LEU D O 1
ATOM 9724 N N . ARG D 2 110 ? 324.114 206.676 283.819 1.00 103.71 1314 ARG D N 1
ATOM 9725 C CA . ARG D 2 110 ? 325.256 205.798 283.592 1.00 103.71 1314 ARG D CA 1
ATOM 9726 C C . ARG D 2 110 ? 324.866 204.326 283.624 1.00 103.71 1314 ARG D C 1
ATOM 9727 O O . ARG D 2 110 ? 325.336 203.550 282.785 1.00 103.71 1314 ARG D O 1
ATOM 9735 N N . CYS D 2 111 ? 324.012 203.926 284.569 1.00 104.59 1315 CYS D N 1
ATOM 9736 C CA . CYS D 2 111 ? 323.620 202.524 284.669 1.00 104.59 1315 CYS D CA 1
ATOM 9737 C C . CYS D 2 111 ? 322.838 202.078 283.441 1.00 104.59 1315 CYS D C 1
ATOM 9738 O O . CYS D 2 111 ? 323.102 201.000 282.893 1.00 104.59 1315 CYS D O 1
ATOM 9741 N N . LEU D 2 112 ? 321.871 202.886 282.998 1.00 104.97 1316 LEU D N 1
ATOM 9742 C CA . LEU D 2 112 ? 321.122 202.529 281.796 1.00 104.97 1316 LEU D CA 1
ATOM 9743 C C . LEU D 2 112 ? 322.035 202.447 280.581 1.00 104.97 1316 LEU D C 1
ATOM 9744 O O . LEU D 2 112 ? 321.934 201.508 279.782 1.00 104.97 1316 LEU D O 1
ATOM 9749 N N . ALA D 2 113 ? 322.939 203.419 280.429 1.00 107.26 1317 ALA D N 1
ATOM 9750 C CA . ALA D 2 113 ? 323.855 203.401 279.295 1.00 107.26 1317 ALA D CA 1
ATOM 9751 C C . ALA D 2 113 ? 324.776 202.190 279.335 1.00 107.26 1317 ALA D C 1
ATOM 9752 O O . ALA D 2 113 ? 325.153 201.663 278.283 1.00 107.26 1317 ALA D O 1
ATOM 9754 N N . ALA D 2 114 ? 325.148 201.738 280.533 1.00 107.54 1318 ALA D N 1
ATOM 9755 C CA . ALA D 2 114 ? 326.012 200.572 280.650 1.00 107.54 1318 ALA D CA 1
ATOM 9756 C C . ALA D 2 114 ? 325.267 199.267 280.395 1.00 107.54 1318 ALA D C 1
ATOM 9757 O O . ALA D 2 114 ? 325.856 198.326 279.851 1.00 107.54 1318 ALA D O 1
ATOM 9759 N N . MET D 2 115 ? 323.991 199.180 280.772 1.00 109.25 1319 MET D N 1
ATOM 9760 C CA . MET D 2 115 ? 323.332 197.878 280.707 1.00 109.25 1319 MET D CA 1
ATOM 9761 C C . MET D 2 115 ? 322.508 197.686 279.437 1.00 109.25 1319 MET D C 1
ATOM 9762 O O . MET D 2 115 ? 322.268 196.545 279.026 1.00 109.25 1319 MET D O 1
ATOM 9767 N N . ASN D 2 116 ? 322.055 198.768 278.798 1.00 110.75 1320 ASN D N 1
ATOM 9768 C CA . ASN D 2 116 ? 321.275 198.611 277.574 1.00 110.75 1320 ASN D CA 1
ATOM 9769 C C . ASN D 2 116 ? 322.152 198.386 276.348 1.00 110.75 1320 ASN D C 1
ATOM 9770 O O . ASN D 2 116 ? 322.096 197.323 275.724 1.00 110.75 1320 ASN D O 1
ATOM 9775 N N . GLN D 2 117 ? 322.971 199.378 275.996 1.00 115.30 1321 GLN D N 1
ATOM 9776 C CA . GLN D 2 117 ? 323.706 199.332 274.737 1.00 115.30 1321 GLN D CA 1
ATOM 9777 C C . GLN D 2 117 ? 325.004 198.548 274.871 1.00 115.30 1321 GLN D C 1
ATOM 9778 O O . GLN D 2 117 ? 325.335 197.734 274.002 1.00 115.30 1321 GLN D O 1
ATOM 9784 N N . ARG D 2 118 ? 325.785 198.843 275.915 1.00 116.67 1322 ARG D N 1
ATOM 9785 C CA . ARG D 2 118 ? 327.038 198.175 276.273 1.00 116.67 1322 ARG D CA 1
ATOM 9786 C C . ARG D 2 118 ? 327.970 197.994 275.075 1.00 116.67 1322 ARG D C 1
ATOM 9787 O O . ARG D 2 118 ? 328.884 197.163 275.116 1.00 116.67 1322 ARG D O 1
ATOM 9795 N N . ARG D 2 119 ? 327.756 198.767 274.011 1.00 119.27 1323 ARG D N 1
ATOM 9796 C CA . ARG D 2 119 ? 328.625 198.725 272.841 1.00 119.27 1323 ARG D CA 1
ATOM 9797 C C . ARG D 2 119 ? 329.038 200.132 272.435 1.00 119.27 1323 ARG D C 1
ATOM 9798 O O . ARG D 2 119 ? 330.135 200.338 271.903 1.00 119.27 1323 ARG D O 1
ATOM 9806 N N . ASP D 2 120 ? 328.165 201.106 272.681 1.00 119.55 1324 ASP D N 1
ATOM 9807 C CA . ASP D 2 120 ? 328.433 202.502 272.366 1.00 119.55 1324 ASP D CA 1
ATOM 9808 C C . ASP D 2 120 ? 327.907 203.371 273.495 1.00 119.55 1324 ASP D C 1
ATOM 9809 O O . ASP D 2 120 ? 326.772 203.187 273.944 1.00 119.55 1324 ASP D O 1
ATOM 9814 N N . VAL D 2 121 ? 328.728 204.316 273.947 1.00 116.32 1325 VAL D N 1
ATOM 9815 C CA . VAL D 2 121 ? 328.361 205.176 275.065 1.00 116.32 1325 VAL D CA 1
ATOM 9816 C C . VAL D 2 121 ? 328.394 206.634 274.625 1.00 116.32 1325 VAL D C 1
ATOM 9817 O O . VAL D 2 121 ? 328.627 207.533 275.439 1.00 116.32 1325 VAL D O 1
ATOM 9821 N N . MET D 2 122 ? 328.159 206.879 273.336 1.00 114.83 1326 MET D N 1
ATOM 9822 C CA . MET D 2 122 ? 328.145 208.246 272.830 1.00 114.83 1326 MET D CA 1
ATOM 9823 C C . MET D 2 122 ? 326.911 209.021 273.270 1.00 114.83 1326 MET D C 1
ATOM 9824 O O . MET D 2 122 ? 326.992 210.244 273.437 1.00 114.83 1326 MET D O 1
ATOM 9829 N N . GLN D 2 123 ? 325.777 208.342 273.465 1.00 114.19 1327 GLN D N 1
ATOM 9830 C CA . GLN D 2 123 ? 324.566 209.028 273.907 1.00 114.19 1327 GLN D CA 1
ATOM 9831 C C . GLN D 2 123 ? 324.751 209.646 275.288 1.00 114.19 1327 GLN D C 1
ATOM 9832 O O . GLN D 2 123 ? 324.370 210.801 275.513 1.00 114.19 1327 GLN D O 1
ATOM 9838 N N . GLN D 2 124 ? 325.333 208.892 276.226 1.00 113.04 1328 GLN D N 1
ATOM 9839 C CA . GLN D 2 124 ? 325.528 209.424 277.572 1.00 113.04 1328 GLN D CA 1
ATOM 9840 C C . GLN D 2 124 ? 326.547 210.556 277.583 1.00 113.04 1328 GLN D C 1
ATOM 9841 O O . GLN D 2 124 ? 326.392 211.516 278.345 1.00 113.04 1328 GLN D O 1
ATOM 9847 N N . ILE D 2 125 ? 327.580 210.471 276.743 1.00 111.51 1329 ILE D N 1
ATOM 9848 C CA . ILE D 2 125 ? 328.542 211.564 276.641 1.00 111.51 1329 ILE D CA 1
ATOM 9849 C C . ILE D 2 125 ? 327.870 212.816 276.093 1.00 111.51 1329 ILE D C 1
ATOM 9850 O O . ILE D 2 125 ? 328.099 213.927 276.586 1.00 111.51 1329 ILE D O 1
ATOM 9855 N N . LYS D 2 126 ? 327.027 212.658 275.069 1.00 108.67 1330 LYS D N 1
ATOM 9856 C CA . LYS D 2 126 ? 326.361 213.811 274.477 1.00 108.67 1330 LYS D CA 1
ATOM 9857 C C . LYS D 2 126 ? 325.303 214.416 275.393 1.00 108.67 1330 LYS D C 1
ATOM 9858 O O . LYS D 2 126 ? 325.060 215.625 275.318 1.00 108.67 1330 LYS D O 1
ATOM 9864 N N . ILE D 2 127 ? 324.666 213.616 276.249 1.00 107.27 1331 ILE D N 1
ATOM 9865 C CA . ILE D 2 127 ? 323.657 214.168 277.147 1.00 107.27 1331 ILE D CA 1
ATOM 9866 C C . ILE D 2 127 ? 324.245 214.675 278.460 1.00 107.27 1331 ILE D C 1
ATOM 9867 O O . ILE D 2 127 ? 323.613 215.505 279.128 1.00 107.27 1331 ILE D O 1
ATOM 9872 N N . LEU D 2 128 ? 325.430 214.202 278.851 1.00 106.19 1332 LEU D N 1
ATOM 9873 C CA . LEU D 2 128 ? 326.070 214.722 280.054 1.00 106.19 1332 LEU D CA 1
ATOM 9874 C C . LEU D 2 128 ? 326.701 216.088 279.824 1.00 106.19 1332 LEU D C 1
ATOM 9875 O O . LEU D 2 128 ? 326.734 216.913 280.742 1.00 106.19 1332 LEU D O 1
ATOM 9880 N N . GLU D 2 129 ? 327.210 216.341 278.618 1.00 104.85 1333 GLU D N 1
ATOM 9881 C CA . GLU D 2 129 ? 327.852 217.613 278.314 1.00 104.85 1333 GLU D CA 1
ATOM 9882 C C . GLU D 2 129 ? 326.871 218.775 278.247 1.00 104.85 1333 GLU D C 1
ATOM 9883 O O . GLU D 2 129 ? 327.298 219.930 278.352 1.00 104.85 1333 GLU D O 1
ATOM 9889 N N . ALA D 2 130 ? 325.578 218.504 278.076 1.00 98.89 1334 ALA D N 1
ATOM 9890 C CA . ALA D 2 130 ? 324.564 219.547 278.097 1.00 98.89 1334 ALA D CA 1
ATOM 9891 C C . ALA D 2 130 ? 324.120 219.914 279.504 1.00 98.89 1334 ALA D C 1
ATOM 9892 O O . ALA D 2 130 ? 323.409 220.911 279.674 1.00 98.89 1334 ALA D O 1
ATOM 9894 N N . THR D 2 131 ? 324.518 219.136 280.511 1.00 95.47 1335 THR D N 1
ATOM 9895 C CA . THR D 2 131 ? 324.123 219.430 281.887 1.00 95.47 1335 THR D CA 1
ATOM 9896 C C . THR D 2 131 ? 324.611 220.787 282.381 1.00 95.47 1335 THR D C 1
ATOM 9897 O O . THR D 2 131 ? 323.805 221.519 282.979 1.00 95.47 1335 THR D O 1
ATOM 9901 N N . PRO D 2 132 ? 325.879 221.185 282.195 1.00 93.24 1336 PRO D N 1
ATOM 9902 C CA . PRO D 2 132 ? 326.300 222.496 282.720 1.00 93.24 1336 PRO D CA 1
ATOM 9903 C C . PRO D 2 132 ? 325.509 223.661 282.153 1.00 93.24 1336 PRO D C 1
ATOM 9904 O O . PRO D 2 132 ? 325.248 224.624 282.884 1.00 93.24 1336 PRO D O 1
ATOM 9908 N N . LEU D 2 133 ? 325.114 223.604 280.882 1.00 90.34 1337 LEU D N 1
ATOM 9909 C CA . LEU D 2 133 ? 324.332 224.691 280.300 1.00 90.34 1337 LEU D CA 1
ATOM 9910 C C . LEU D 2 133 ? 322.984 224.825 280.997 1.00 90.34 1337 LEU D C 1
ATOM 9911 O O . LEU D 2 133 ? 322.568 225.933 281.363 1.00 90.34 1337 LEU D O 1
ATOM 9916 N N . LEU D 2 134 ? 322.288 223.703 281.196 1.00 88.34 1338 LEU D N 1
ATOM 9917 C CA . LEU D 2 134 ? 321.007 223.740 281.894 1.00 88.34 1338 LEU D CA 1
ATOM 9918 C C . LEU D 2 134 ? 321.173 224.173 283.344 1.00 88.34 1338 LEU D C 1
ATOM 9919 O O . LEU D 2 134 ? 320.335 224.913 283.866 1.00 88.34 1338 LEU D O 1
ATOM 9924 N N . GLU D 2 135 ? 322.239 223.723 284.008 1.00 87.74 1339 GLU D N 1
ATOM 9925 C CA . GLU D 2 135 ? 322.486 224.135 285.383 1.00 87.74 1339 GLU D CA 1
ATOM 9926 C C . GLU D 2 135 ? 322.740 225.632 285.487 1.00 87.74 1339 GLU D C 1
ATOM 9927 O O . GLU D 2 135 ? 322.293 226.269 286.445 1.00 87.74 1339 GLU D O 1
ATOM 9933 N N . ALA D 2 136 ? 323.452 226.207 284.518 1.00 84.32 1340 ALA D N 1
ATOM 9934 C CA . ALA D 2 136 ? 323.708 227.642 284.537 1.00 84.32 1340 ALA D CA 1
ATOM 9935 C C . ALA D 2 136 ? 322.475 228.451 284.169 1.00 84.32 1340 ALA D C 1
ATOM 9936 O O . ALA D 2 136 ? 322.298 229.566 284.674 1.00 84.32 1340 ALA D O 1
ATOM 9938 N N . PHE D 2 137 ? 321.618 227.925 283.294 1.00 82.64 1341 PHE D N 1
ATOM 9939 C CA . PHE D 2 137 ? 320.443 228.666 282.856 1.00 82.64 1341 PHE D CA 1
ATOM 9940 C C . PHE D 2 137 ? 319.206 228.414 283.706 1.00 82.64 1341 PHE D C 1
ATOM 9941 O O . PHE D 2 137 ? 318.192 229.090 283.500 1.00 82.64 1341 PHE D O 1
ATOM 9949 N N . GLY D 2 138 ? 319.250 227.477 284.646 1.00 81.10 1342 GLY D N 1
ATOM 9950 C CA . GLY D 2 138 ? 318.049 227.122 285.378 1.00 81.10 1342 GLY D CA 1
ATOM 9951 C C . GLY D 2 138 ? 318.186 227.048 286.884 1.00 81.10 1342 GLY D C 1
ATOM 9952 O O . GLY D 2 138 ? 317.248 226.630 287.568 1.00 81.10 1342 GLY D O 1
ATOM 9953 N N . ASN D 2 139 ? 319.337 227.437 287.420 1.00 81.90 1343 ASN D N 1
ATOM 9954 C CA . ASN D 2 139 ? 319.564 227.427 288.857 1.00 81.90 1343 ASN D CA 1
ATOM 9955 C C . ASN D 2 139 ? 319.788 228.841 289.374 1.00 81.90 1343 ASN D C 1
ATOM 9956 O O . ASN D 2 139 ? 320.191 229.743 288.636 1.00 81.90 1343 ASN D O 1
ATOM 9961 N N . ALA D 2 140 ? 319.521 229.018 290.663 1.00 81.29 1344 ALA D N 1
ATOM 9962 C CA . ALA D 2 140 ? 319.738 230.298 291.320 1.00 81.29 1344 ALA D CA 1
ATOM 9963 C C . ALA D 2 140 ? 319.950 230.053 292.804 1.00 81.29 1344 ALA D C 1
ATOM 9964 O O . ALA D 2 140 ? 319.592 228.999 293.336 1.00 81.29 1344 ALA D O 1
ATOM 9966 N N . LYS D 2 141 ? 320.540 231.044 293.465 1.00 83.08 1345 LYS D N 1
ATOM 9967 C CA . LYS D 2 141 ? 320.790 230.974 294.896 1.00 83.08 1345 LYS D CA 1
ATOM 9968 C C . LYS D 2 141 ? 319.569 231.474 295.654 1.00 83.08 1345 LYS D C 1
ATOM 9969 O O . LYS D 2 141 ? 319.099 232.591 295.417 1.00 83.08 1345 LYS D O 1
ATOM 9975 N N . THR D 2 142 ? 319.061 230.648 296.560 1.00 84.17 1346 THR D N 1
ATOM 9976 C CA . THR D 2 142 ? 317.909 230.983 297.381 1.00 84.17 1346 THR D CA 1
ATOM 9977 C C . THR D 2 142 ? 318.360 231.218 298.821 1.00 84.17 1346 THR D C 1
ATOM 9978 O O . THR D 2 142 ? 319.546 231.106 299.151 1.00 84.17 1346 THR D O 1
ATOM 9982 N N . VAL D 2 143 ? 317.399 231.544 299.690 1.00 84.64 1347 VAL D N 1
ATOM 9983 C CA . VAL D 2 143 ? 317.707 231.736 301.105 1.00 84.64 1347 VAL D CA 1
ATOM 9984 C C . VAL D 2 143 ? 317.945 230.425 301.834 1.00 84.64 1347 VAL D C 1
ATOM 9985 O O . VAL D 2 143 ? 318.399 230.440 302.984 1.00 84.64 1347 VAL D O 1
ATOM 9989 N N . ARG D 2 144 ? 317.651 229.292 301.199 1.00 84.51 1348 ARG D N 1
ATOM 9990 C CA . ARG D 2 144 ? 317.837 227.984 301.809 1.00 84.51 1348 ARG D CA 1
ATOM 9991 C C . ARG D 2 144 ? 318.973 227.182 301.195 1.00 84.51 1348 ARG D C 1
ATOM 9992 O O . ARG D 2 144 ? 319.599 226.384 301.896 1.00 84.51 1348 ARG D O 1
ATOM 10000 N N . ASN D 2 145 ? 319.266 227.386 299.913 1.00 85.41 1349 ASN D N 1
ATOM 10001 C CA . ASN D 2 145 ? 320.328 226.662 299.232 1.00 85.41 1349 ASN D CA 1
ATOM 10002 C C . ASN D 2 145 ? 321.133 227.636 298.384 1.00 85.41 1349 ASN D C 1
ATOM 10003 O O . ASN D 2 145 ? 320.629 228.669 297.940 1.00 85.41 1349 ASN D O 1
ATOM 10008 N N . ASP D 2 146 ? 322.402 227.294 298.166 1.00 85.57 1350 ASP D N 1
ATOM 10009 C CA . ASP D 2 146 ? 323.287 228.095 297.334 1.00 85.57 1350 ASP D CA 1
ATOM 10010 C C . ASP D 2 146 ? 323.215 227.728 295.859 1.00 85.57 1350 ASP D C 1
ATOM 10011 O O . ASP D 2 146 ? 323.704 228.495 295.023 1.00 85.57 1350 ASP D O 1
ATOM 10016 N N . ASN D 2 147 ? 322.627 226.581 295.522 1.00 83.11 1351 ASN D N 1
ATOM 10017 C CA . ASN D 2 147 ? 322.452 226.188 294.126 1.00 83.11 1351 ASN D CA 1
ATOM 10018 C C . ASN D 2 147 ? 321.186 225.341 294.053 1.00 83.11 1351 ASN D C 1
ATOM 10019 O O . ASN D 2 147 ? 321.233 224.132 294.303 1.00 83.11 1351 ASN D O 1
ATOM 10024 N N . SER D 2 148 ? 320.068 225.976 293.715 1.00 81.88 1352 SER D N 1
ATOM 10025 C CA . SER D 2 148 ? 318.769 225.321 293.673 1.00 81.88 1352 SER D CA 1
ATOM 10026 C C . SER D 2 148 ? 318.219 225.376 292.257 1.00 81.88 1352 SER D C 1
ATOM 10027 O O . SER D 2 148 ? 318.214 226.439 291.631 1.00 81.88 1352 SER D O 1
ATOM 10030 N N . SER D 2 149 ? 317.759 224.232 291.759 1.00 80.25 1353 SER D N 1
ATOM 10031 C CA . SER D 2 149 ? 317.169 224.160 290.429 1.00 80.25 1353 SER D CA 1
ATOM 10032 C C . SER D 2 149 ? 315.721 224.625 290.493 1.00 80.25 1353 SER D C 1
ATOM 10033 O O . SER D 2 149 ? 314.909 224.044 291.221 1.00 80.25 1353 SER D O 1
ATOM 10036 N N . ARG D 2 150 ? 315.395 225.667 289.728 1.00 75.74 1354 ARG D N 1
ATOM 10037 C CA . ARG D 2 150 ? 314.071 226.275 289.751 1.00 75.74 1354 ARG D CA 1
ATOM 10038 C C . ARG D 2 150 ? 313.180 225.770 288.623 1.00 75.74 1354 ARG D C 1
ATOM 10039 O O . ARG D 2 150 ? 312.273 226.483 288.184 1.00 75.74 1354 ARG D O 1
ATOM 10047 N N . PHE D 2 151 ? 313.419 224.553 288.143 1.00 77.94 1355 PHE D N 1
ATOM 10048 C CA . PHE D 2 151 ? 312.625 223.988 287.063 1.00 77.94 1355 PHE D CA 1
ATOM 10049 C C . PHE D 2 151 ? 312.703 222.470 287.139 1.00 77.94 1355 PHE D C 1
ATOM 10050 O O . PHE D 2 151 ? 313.474 221.905 287.918 1.00 77.94 1355 PHE D O 1
ATOM 10058 N N . GLY D 2 152 ? 311.890 221.810 286.320 1.00 80.13 1356 GLY D N 1
ATOM 10059 C CA . GLY D 2 152 ? 311.889 220.362 286.266 1.00 80.13 1356 GLY D CA 1
ATOM 10060 C C . GLY D 2 152 ? 312.490 219.827 284.985 1.00 80.13 1356 GLY D C 1
ATOM 10061 O O . GLY D 2 152 ? 311.919 220.001 283.904 1.00 80.13 1356 GLY D O 1
ATOM 10062 N N . LYS D 2 153 ? 313.643 219.174 285.090 1.00 85.74 1357 LYS D N 1
ATOM 10063 C CA . LYS D 2 153 ? 314.334 218.628 283.930 1.00 85.74 1357 LYS D CA 1
ATOM 10064 C C . LYS D 2 153 ? 313.733 217.279 283.559 1.00 85.74 1357 LYS D C 1
ATOM 10065 O O . LYS D 2 153 ? 313.592 216.400 284.415 1.00 85.74 1357 LYS D O 1
ATOM 10071 N N . PHE D 2 154 ? 313.386 217.119 282.287 1.00 89.65 1358 PHE D N 1
ATOM 10072 C CA . PHE D 2 154 ? 312.740 215.908 281.783 1.00 89.65 1358 PHE D CA 1
ATOM 10073 C C . PHE D 2 154 ? 313.632 215.300 280.707 1.00 89.65 1358 PHE D C 1
ATOM 10074 O O . PHE D 2 154 ? 313.630 215.754 279.560 1.00 89.65 1358 PHE D O 1
ATOM 10082 N N . VAL D 2 155 ? 314.390 214.272 281.078 1.00 93.96 1359 VAL D N 1
ATOM 10083 C CA . VAL D 2 155 ? 315.261 213.556 280.153 1.00 93.96 1359 VAL D CA 1
ATOM 10084 C C . VAL D 2 155 ? 314.571 212.262 279.751 1.00 93.96 1359 VAL D C 1
ATOM 10085 O O . VAL D 2 155 ? 314.170 211.469 280.612 1.00 93.96 1359 VAL D O 1
ATOM 10089 N N . GLU D 2 156 ? 314.434 212.046 278.447 1.00 99.74 1360 GLU D N 1
ATOM 10090 C CA . GLU D 2 156 ? 313.746 210.876 277.905 1.00 99.74 1360 GLU D CA 1
ATOM 10091 C C . GLU D 2 156 ? 314.749 210.067 277.088 1.00 99.74 1360 GLU D C 1
ATOM 10092 O O . GLU D 2 156 ? 315.201 210.513 276.029 1.00 99.74 1360 GLU D O 1
ATOM 10098 N N . ILE D 2 157 ? 315.091 208.880 277.578 1.00 102.44 1361 ILE D N 1
ATOM 10099 C CA . ILE D 2 157 ? 316.010 207.984 276.884 1.00 102.44 1361 ILE D CA 1
ATOM 10100 C C . ILE D 2 157 ? 315.189 207.014 276.045 1.00 102.44 1361 ILE D C 1
ATOM 10101 O O . ILE D 2 157 ? 314.368 206.261 276.579 1.00 102.44 1361 ILE D O 1
ATOM 10106 N N . PHE D 2 158 ? 315.415 207.025 274.735 1.00 105.67 1362 PHE D N 1
ATOM 10107 C CA . PHE D 2 158 ? 314.698 206.147 273.825 1.00 105.67 1362 PHE D CA 1
ATOM 10108 C C . PHE D 2 158 ? 315.457 204.841 273.636 1.00 105.67 1362 PHE D C 1
ATOM 10109 O O . PHE D 2 158 ? 316.668 204.829 273.408 1.00 105.67 1362 PHE D O 1
ATOM 10117 N N . LEU D 2 159 ? 314.724 203.734 273.729 1.00 107.83 1363 LEU D N 1
ATOM 10118 C CA . LEU D 2 159 ? 315.295 202.400 273.627 1.00 107.83 1363 LEU D CA 1
ATOM 10119 C C . LEU D 2 159 ? 314.565 201.606 272.555 1.00 107.83 1363 LEU D C 1
ATOM 10120 O O . LEU D 2 159 ? 313.344 201.714 272.411 1.00 107.83 1363 LEU D O 1
ATOM 10125 N N . GLU D 2 160 ? 315.325 200.807 271.800 1.00 108.16 1364 GLU D N 1
ATOM 10126 C CA . GLU D 2 160 ? 314.782 199.936 270.755 1.00 108.16 1364 GLU D CA 1
ATOM 10127 C C . GLU D 2 160 ? 315.360 198.539 270.972 1.00 108.16 1364 GLU D C 1
ATOM 10128 O O . GLU D 2 160 ? 316.380 198.176 270.384 1.00 108.16 1364 GLU D O 1
ATOM 10134 N N . GLY D 2 161 ? 314.698 197.758 271.822 1.00 103.22 1365 GLY D N 1
ATOM 10135 C CA . GLY D 2 161 ? 315.166 196.418 272.126 1.00 103.22 1365 GLY D CA 1
ATOM 10136 C C . GLY D 2 161 ? 316.544 196.370 272.745 1.00 103.22 1365 GLY D C 1
ATOM 10137 O O . GLY D 2 161 ? 317.326 195.469 272.431 1.00 103.22 1365 GLY D O 1
ATOM 10138 N N . GLY D 2 162 ? 316.864 197.318 273.622 1.00 106.47 1366 GLY D N 1
ATOM 10139 C CA . GLY D 2 162 ? 318.181 197.411 274.212 1.00 106.47 1366 GLY D CA 1
ATOM 10140 C C . GLY D 2 162 ? 319.145 198.321 273.484 1.00 106.47 1366 GLY D C 1
ATOM 10141 O O . GLY D 2 162 ? 320.296 198.445 273.914 1.00 106.47 1366 GLY D O 1
ATOM 10142 N N . VAL D 2 163 ? 318.716 198.959 272.400 1.00 108.45 1367 VAL D N 1
ATOM 10143 C CA . VAL D 2 163 ? 319.557 199.871 271.633 1.00 108.45 1367 VAL D CA 1
ATOM 10144 C C . VAL D 2 163 ? 319.188 201.294 272.026 1.00 108.45 1367 VAL D C 1
ATOM 10145 O O . VAL D 2 163 ? 318.022 201.695 271.918 1.00 108.45 1367 VAL D O 1
ATOM 10149 N N . ILE D 2 164 ? 320.174 202.059 272.480 1.00 110.07 1368 ILE D N 1
ATOM 10150 C CA . ILE D 2 164 ? 319.936 203.420 272.945 1.00 110.07 1368 ILE D CA 1
ATOM 10151 C C . ILE D 2 164 ? 319.926 204.358 271.743 1.00 110.07 1368 ILE D C 1
ATOM 10152 O O . ILE D 2 164 ? 320.956 204.559 271.091 1.00 110.07 1368 ILE D O 1
ATOM 10157 N N . CYS D 2 165 ? 318.764 204.932 271.453 1.00 108.69 1369 CYS D N 1
ATOM 10158 C CA . CYS D 2 165 ? 318.631 205.926 270.402 1.00 108.69 1369 CYS D CA 1
ATOM 10159 C C . CYS D 2 165 ? 318.885 207.314 270.989 1.00 108.69 1369 CYS D C 1
ATOM 10160 O O . CYS D 2 165 ? 319.371 207.456 272.114 1.00 108.69 1369 CYS D O 1
ATOM 10163 N N . GLY D 2 166 ? 318.563 208.355 270.227 1.00 102.44 1370 GLY D N 1
ATOM 10164 C CA . GLY D 2 166 ? 318.738 209.704 270.719 1.00 102.44 1370 GLY D CA 1
ATOM 10165 C C . GLY D 2 166 ? 317.810 210.022 271.876 1.00 102.44 1370 GLY D C 1
ATOM 10166 O O . GLY D 2 166 ? 316.766 209.399 272.073 1.00 102.44 1370 GLY D O 1
ATOM 10167 N N . ALA D 2 167 ? 318.213 211.015 272.663 1.00 97.60 1371 ALA D N 1
ATOM 10168 C CA . ALA D 2 167 ? 317.474 211.434 273.844 1.00 97.60 1371 ALA D CA 1
ATOM 10169 C C . ALA D 2 167 ? 316.897 212.826 273.632 1.00 97.60 1371 ALA D C 1
ATOM 10170 O O . ALA D 2 167 ? 317.477 213.656 272.926 1.00 97.60 1371 ALA D O 1
ATOM 10172 N N . ILE D 2 168 ? 315.748 213.073 274.252 1.00 94.11 1372 ILE D N 1
ATOM 10173 C CA . ILE D 2 168 ? 315.048 214.347 274.150 1.00 94.11 1372 ILE D CA 1
ATOM 10174 C C . ILE D 2 168 ? 314.974 214.960 275.540 1.00 94.11 1372 ILE D C 1
ATOM 10175 O O . ILE D 2 168 ? 314.461 214.332 276.474 1.00 94.11 1372 ILE D O 1
ATOM 10180 N N . THR D 2 169 ? 315.482 216.180 275.675 1.00 89.05 1373 THR D N 1
ATOM 10181 C CA . THR D 2 169 ? 315.437 216.906 276.935 1.00 89.05 1373 THR D CA 1
ATOM 10182 C C . THR D 2 169 ? 314.340 217.961 276.888 1.00 89.05 1373 THR D C 1
ATOM 10183 O O . THR D 2 169 ? 314.181 218.664 275.886 1.00 89.05 1373 THR D O 1
ATOM 10187 N N . SER D 2 170 ? 313.581 218.063 277.975 1.00 85.03 1374 SER D N 1
ATOM 10188 C CA . SER D 2 170 ? 312.495 219.025 278.079 1.00 85.03 1374 SER D CA 1
ATOM 10189 C C . SER D 2 170 ? 312.543 219.707 279.439 1.00 85.03 1374 SER D C 1
ATOM 10190 O O . SER D 2 170 ? 313.040 219.142 280.417 1.00 85.03 1374 SER D O 1
ATOM 10193 N N . GLN D 2 171 ? 312.020 220.929 279.490 1.00 80.04 1375 GLN D N 1
ATOM 10194 C CA . GLN D 2 171 ? 311.957 221.709 280.717 1.00 80.04 1375 GLN D CA 1
ATOM 10195 C C . GLN D 2 171 ? 310.503 221.992 281.063 1.00 80.04 1375 GLN D C 1
ATOM 10196 O O . GLN D 2 171 ? 309.656 222.111 280.173 1.00 80.04 1375 GLN D O 1
ATOM 10202 N N . TYR D 2 172 ? 310.218 222.094 282.358 1.00 77.77 1376 TYR D N 1
ATOM 10203 C CA . TYR D 2 172 ? 308.867 222.347 282.830 1.00 77.77 1376 TYR D CA 1
ATOM 10204 C C . TYR D 2 172 ? 308.920 223.146 284.123 1.00 77.77 1376 TYR D C 1
ATOM 10205 O O . TYR D 2 172 ? 309.912 223.109 284.855 1.00 77.77 1376 TYR D O 1
ATOM 10214 N N . LEU D 2 173 ? 307.831 223.867 284.393 1.00 71.21 1377 LEU D N 1
ATOM 10215 C CA . LEU D 2 173 ? 307.623 224.555 285.666 1.00 71.21 1377 LEU D CA 1
ATOM 10216 C C . LEU D 2 173 ? 308.760 225.527 285.981 1.00 71.21 1377 LEU D C 1
ATOM 10217 O O . LEU D 2 173 ? 309.226 225.626 287.117 1.00 71.21 1377 LEU D O 1
ATOM 10222 N N . LEU D 2 174 ? 309.207 226.250 284.962 1.00 71.03 1378 LEU D N 1
ATOM 10223 C CA . LEU D 2 174 ? 310.252 227.246 285.151 1.00 71.03 1378 LEU D CA 1
ATOM 10224 C C . LEU D 2 174 ? 309.696 228.469 285.869 1.00 71.03 1378 LEU D C 1
ATOM 10225 O O . LEU D 2 174 ? 308.578 228.916 285.591 1.00 71.03 1378 LEU D O 1
ATOM 10230 N N . GLU D 2 175 ? 310.483 229.012 286.795 1.00 70.56 1379 GLU D N 1
ATOM 10231 C CA . GLU D 2 175 ? 310.071 230.183 287.560 1.00 70.56 1379 GLU D CA 1
ATOM 10232 C C . GLU D 2 175 ? 310.276 231.437 286.720 1.00 70.56 1379 GLU D C 1
ATOM 10233 O O . GLU D 2 175 ? 311.413 231.862 286.492 1.00 70.56 1379 GLU D O 1
ATOM 10239 N N . LYS D 2 176 ? 309.179 232.038 286.263 1.00 67.11 1380 LYS D N 1
ATOM 10240 C CA . LYS D 2 176 ? 309.268 233.229 285.429 1.00 67.11 1380 LYS D CA 1
ATOM 10241 C C . LYS D 2 176 ? 309.503 234.503 286.230 1.00 67.11 1380 LYS D C 1
ATOM 10242 O O . LYS D 2 176 ? 310.091 235.449 285.699 1.00 67.11 1380 LYS D O 1
ATOM 10248 N N . SER D 2 177 ? 309.059 234.553 287.485 1.00 66.83 1381 SER D N 1
ATOM 10249 C CA . SER D 2 177 ? 309.120 235.789 288.253 1.00 66.83 1381 SER D CA 1
ATOM 10250 C C . SER D 2 177 ? 310.495 236.071 288.840 1.00 66.83 1381 SER D C 1
ATOM 10251 O O . SER D 2 177 ? 310.726 237.188 289.312 1.00 66.83 1381 SER D O 1
ATOM 10254 N N . ARG D 2 178 ? 311.409 235.100 288.827 1.00 71.69 1382 ARG D N 1
ATOM 10255 C CA . ARG D 2 178 ? 312.744 235.333 289.359 1.00 71.69 1382 ARG D CA 1
ATOM 10256 C C . ARG D 2 178 ? 313.605 236.176 288.432 1.00 71.69 1382 ARG D C 1
ATOM 10257 O O . ARG D 2 178 ? 314.589 236.765 288.887 1.00 71.69 1382 ARG D O 1
ATOM 10265 N N . ILE D 2 179 ? 313.254 236.250 287.147 1.00 68.33 1383 ILE D N 1
ATOM 10266 C CA . ILE D 2 179 ? 314.055 237.015 286.201 1.00 68.33 1383 ILE D CA 1
ATOM 10267 C C . ILE D 2 179 ? 314.016 238.502 286.531 1.00 68.33 1383 ILE D C 1
ATOM 10268 O O . ILE D 2 179 ? 315.012 239.211 286.348 1.00 68.33 1383 ILE D O 1
ATOM 10273 N N . VAL D 2 180 ? 312.885 239.000 287.023 1.00 67.30 1384 VAL D N 1
ATOM 10274 C CA . VAL D 2 180 ? 312.735 240.423 287.295 1.00 67.30 1384 VAL D CA 1
ATOM 10275 C C . VAL D 2 180 ? 312.605 240.744 288.777 1.00 67.30 1384 VAL D C 1
ATOM 10276 O O . VAL D 2 180 ? 312.753 241.919 289.151 1.00 67.30 1384 VAL D O 1
ATOM 10280 N N . PHE D 2 181 ? 312.335 239.769 289.642 1.00 69.79 1385 PHE D N 1
ATOM 10281 C CA . PHE D 2 181 ? 312.169 240.032 291.066 1.00 69.79 1385 PHE D CA 1
ATOM 10282 C C . PHE D 2 181 ? 312.910 238.983 291.876 1.00 69.79 1385 PHE D C 1
ATOM 10283 O O . PHE D 2 181 ? 312.742 237.783 291.644 1.00 69.79 1385 PHE D O 1
ATOM 10291 N N . GLN D 2 182 ? 313.721 239.439 292.828 1.00 73.92 1386 GLN D N 1
ATOM 10292 C CA . GLN D 2 182 ? 314.384 238.567 293.783 1.00 73.92 1386 GLN D CA 1
ATOM 10293 C C . GLN D 2 182 ? 314.178 239.116 295.187 1.00 73.92 1386 GLN D C 1
ATOM 10294 O O . GLN D 2 182 ? 314.127 240.330 295.394 1.00 73.92 1386 GLN D O 1
ATOM 10300 N N . ALA D 2 183 ? 314.068 238.208 296.151 1.00 79.32 1387 ALA D N 1
ATOM 10301 C CA . ALA D 2 183 ? 313.835 238.595 297.534 1.00 79.32 1387 ALA D CA 1
ATOM 10302 C C . ALA D 2 183 ? 315.166 238.937 298.199 1.00 79.32 1387 ALA D C 1
ATOM 10303 O O . ALA D 2 183 ? 316.210 239.039 297.549 1.00 79.32 1387 ALA D O 1
ATOM 10305 N N . LYS D 2 184 ? 315.140 239.125 299.515 1.00 84.49 1388 LYS D N 1
ATOM 10306 C CA . LYS D 2 184 ? 316.349 239.467 300.247 1.00 84.49 1388 LYS D CA 1
ATOM 10307 C C . LYS D 2 184 ? 317.295 238.274 300.312 1.00 84.49 1388 LYS D C 1
ATOM 10308 O O . LYS D 2 184 ? 316.868 237.132 300.498 1.00 84.49 1388 LYS D O 1
ATOM 10314 N N . ASN D 2 185 ? 318.590 238.551 300.147 1.00 85.93 1389 ASN D N 1
ATOM 10315 C CA . ASN D 2 185 ? 319.649 237.550 300.277 1.00 85.93 1389 ASN D CA 1
ATOM 10316 C C . ASN D 2 185 ? 319.499 236.409 299.276 1.00 85.93 1389 ASN D C 1
ATOM 10317 O O . ASN D 2 185 ? 319.846 235.263 299.568 1.00 85.93 1389 ASN D O 1
ATOM 10322 N N . GLU D 2 186 ? 318.980 236.708 298.087 1.00 82.30 1390 GLU D N 1
ATOM 10323 C CA . GLU D 2 186 ? 318.959 235.744 296.998 1.00 82.30 1390 GLU D CA 1
ATOM 10324 C C . GLU D 2 186 ? 319.252 236.472 295.695 1.00 82.30 1390 GLU D C 1
ATOM 10325 O O . GLU D 2 186 ? 319.044 237.682 295.575 1.00 82.30 1390 GLU D O 1
ATOM 10331 N N . ARG D 2 187 ? 319.742 235.722 294.719 1.00 84.36 1391 ARG D N 1
ATOM 10332 C CA . ARG D 2 187 ? 320.207 236.276 293.455 1.00 84.36 1391 ARG D CA 1
ATOM 10333 C C . ARG D 2 187 ? 319.297 235.829 292.317 1.00 84.36 1391 ARG D C 1
ATOM 10334 O O . ARG D 2 187 ? 318.356 235.057 292.502 1.00 84.36 1391 ARG D O 1
ATOM 10342 N N . ASN D 2 188 ? 319.603 236.329 291.124 1.00 77.60 1392 ASN D N 1
ATOM 10343 C CA . ASN D 2 188 ? 318.956 235.885 289.900 1.00 77.60 1392 ASN D CA 1
ATOM 10344 C C . ASN D 2 188 ? 319.588 234.565 289.466 1.00 77.60 1392 ASN D C 1
ATOM 10345 O O . ASN D 2 188 ? 320.329 233.927 290.219 1.00 77.60 1392 ASN D O 1
ATOM 10350 N N . TYR D 2 189 ? 319.303 234.135 288.242 1.00 77.73 1393 TYR D N 1
ATOM 10351 C CA . TYR D 2 189 ? 319.940 232.940 287.719 1.00 77.73 1393 TYR D CA 1
ATOM 10352 C C . TYR D 2 189 ? 321.443 233.165 287.573 1.00 77.73 1393 TYR D C 1
ATOM 10353 O O . TYR D 2 189 ? 321.916 234.287 287.372 1.00 77.73 1393 TYR D O 1
ATOM 10362 N N . HIS D 2 190 ? 322.198 232.070 287.692 1.00 82.70 1394 HIS D N 1
ATOM 10363 C CA . HIS D 2 190 ? 323.654 232.167 287.714 1.00 82.70 1394 HIS D CA 1
ATOM 10364 C C . HIS D 2 190 ? 324.210 232.723 286.411 1.00 82.70 1394 HIS D C 1
ATOM 10365 O O . HIS D 2 190 ? 325.319 233.274 286.397 1.00 82.70 1394 HIS D O 1
ATOM 10372 N N . ILE D 2 191 ? 323.462 232.592 285.314 1.00 81.58 1395 ILE D N 1
ATOM 10373 C CA . ILE D 2 191 ? 323.993 232.941 284.001 1.00 81.58 1395 ILE D CA 1
ATOM 10374 C C . ILE D 2 191 ? 324.326 234.426 283.906 1.00 81.58 1395 ILE D C 1
ATOM 10375 O O . ILE D 2 191 ? 325.353 234.795 283.328 1.00 81.58 1395 ILE D O 1
ATOM 10380 N N . PHE D 2 192 ? 323.485 235.299 284.464 1.00 81.47 1396 PHE D N 1
ATOM 10381 C CA . PHE D 2 192 ? 323.750 236.731 284.369 1.00 81.47 1396 PHE D CA 1
ATOM 10382 C C . PHE D 2 192 ? 325.032 237.118 285.094 1.00 81.47 1396 PHE D C 1
ATOM 10383 O O . PHE D 2 192 ? 325.856 237.862 284.545 1.00 81.47 1396 PHE D O 1
ATOM 10391 N N . TYR D 2 193 ? 325.224 236.619 286.312 1.00 84.43 1397 TYR D N 1
ATOM 10392 C CA . TYR D 2 193 ? 326.432 236.909 287.073 1.00 84.43 1397 TYR D CA 1
ATOM 10393 C C . TYR D 2 193 ? 327.673 236.310 286.426 1.00 84.43 1397 TYR D C 1
ATOM 10394 O O . TYR D 2 193 ? 328.723 236.964 286.380 1.00 84.43 1397 TYR D O 1
ATOM 10403 N N . GLU D 2 194 ? 327.574 235.081 285.912 1.00 90.32 1398 GLU D N 1
ATOM 10404 C CA . GLU D 2 194 ? 328.701 234.495 285.197 1.00 90.32 1398 GLU D CA 1
ATOM 10405 C C . GLU D 2 194 ? 329.066 235.313 283.965 1.00 90.32 1398 GLU D C 1
ATOM 10406 O O . GLU D 2 194 ? 330.253 235.532 283.697 1.00 90.32 1398 GLU D O 1
ATOM 10412 N N . LEU D 2 195 ? 328.063 235.771 283.214 1.00 89.33 1399 LEU D N 1
ATOM 10413 C CA . LEU D 2 195 ? 328.323 236.600 282.042 1.00 89.33 1399 LEU D CA 1
ATOM 10414 C C . LEU D 2 195 ? 328.991 237.911 282.435 1.00 89.33 1399 LEU D C 1
ATOM 10415 O O . LEU D 2 195 ? 329.954 238.342 281.793 1.00 89.33 1399 LEU D O 1
ATOM 10420 N N . LEU D 2 196 ? 328.498 238.556 283.489 1.00 88.50 1400 LEU D N 1
ATOM 10421 C CA . LEU D 2 196 ? 329.076 239.827 283.908 1.00 88.50 1400 LEU D CA 1
ATOM 10422 C C . LEU D 2 196 ? 330.458 239.674 284.526 1.00 88.50 1400 LEU D C 1
ATOM 10423 O O . LEU D 2 196 ? 331.219 240.646 284.550 1.00 88.50 1400 LEU D O 1
ATOM 10428 N N . ALA D 2 197 ? 330.799 238.486 285.024 1.00 91.44 1401 ALA D N 1
ATOM 10429 C CA . ALA D 2 197 ? 332.104 238.290 285.642 1.00 91.44 1401 ALA D CA 1
ATOM 10430 C C . ALA D 2 197 ? 333.162 237.831 284.644 1.00 91.44 1401 ALA D C 1
ATOM 10431 O O . ALA D 2 197 ? 334.210 238.469 284.513 1.00 91.44 1401 ALA D O 1
ATOM 10433 N N . GLY D 2 198 ? 332.907 236.735 283.935 1.00 95.00 1402 GLY D N 1
ATOM 10434 C CA . GLY D 2 198 ? 333.920 236.132 283.096 1.00 95.00 1402 GLY D CA 1
ATOM 10435 C C . GLY D 2 198 ? 333.980 236.584 281.654 1.00 95.00 1402 GLY D C 1
ATOM 10436 O O . GLY D 2 198 ? 334.732 235.997 280.871 1.00 95.00 1402 GLY D O 1
ATOM 10437 N N . LEU D 2 199 ? 333.215 237.597 281.267 1.00 95.49 1403 LEU D N 1
ATOM 10438 C CA . LEU D 2 199 ? 333.230 238.025 279.874 1.00 95.49 1403 LEU D CA 1
ATOM 10439 C C . LEU D 2 199 ? 334.555 238.707 279.535 1.00 95.49 1403 LEU D C 1
ATOM 10440 O O . LEU D 2 199 ? 335.129 239.400 280.380 1.00 95.49 1403 LEU D O 1
ATOM 10445 N N . PRO D 2 200 ? 335.061 238.524 278.318 1.00 96.77 1404 PRO D N 1
ATOM 10446 C CA . PRO D 2 200 ? 336.232 239.291 277.882 1.00 96.77 1404 PRO D CA 1
ATOM 10447 C C . PRO D 2 200 ? 335.931 240.781 277.857 1.00 96.77 1404 PRO D C 1
ATOM 10448 O O . PRO D 2 200 ? 334.796 241.215 277.647 1.00 96.77 1404 PRO D O 1
ATOM 10452 N N . ALA D 2 201 ? 336.983 241.570 278.087 1.00 96.69 1405 ALA D N 1
ATOM 10453 C CA . ALA D 2 201 ? 336.821 243.010 278.247 1.00 96.69 1405 ALA D CA 1
ATOM 10454 C C . ALA D 2 201 ? 336.249 243.688 277.009 1.00 96.69 1405 ALA D C 1
ATOM 10455 O O . ALA D 2 201 ? 335.345 244.521 277.142 1.00 96.69 1405 ALA D O 1
ATOM 10457 N N . GLN D 2 202 ? 336.740 243.353 275.813 1.00 97.07 1406 GLN D N 1
ATOM 10458 C CA . GLN D 2 202 ? 336.264 244.048 274.622 1.00 97.07 1406 GLN D CA 1
ATOM 10459 C C . GLN D 2 202 ? 334.814 243.686 274.315 1.00 97.07 1406 GLN D C 1
ATOM 10460 O O . GLN D 2 202 ? 334.067 244.511 273.777 1.00 97.07 1406 GLN D O 1
ATOM 10466 N N . LEU D 2 203 ? 334.385 242.474 274.683 1.00 95.92 1407 LEU D N 1
ATOM 10467 C CA . LEU D 2 203 ? 332.960 242.165 274.626 1.00 95.92 1407 LEU D CA 1
ATOM 10468 C C . LEU D 2 203 ? 332.158 243.085 275.536 1.00 95.92 1407 LEU D C 1
ATOM 10469 O O . LEU D 2 203 ? 331.090 243.568 275.143 1.00 95.92 1407 LEU D O 1
ATOM 10474 N N . ARG D 2 204 ? 332.654 243.335 276.750 1.00 95.19 1408 ARG D N 1
ATOM 10475 C CA . ARG D 2 204 ? 331.963 244.233 277.667 1.00 95.19 1408 ARG D CA 1
ATOM 10476 C C . ARG D 2 204 ? 331.906 245.656 277.126 1.00 95.19 1408 ARG D C 1
ATOM 10477 O O . ARG D 2 204 ? 330.876 246.325 277.255 1.00 95.19 1408 ARG D O 1
ATOM 10485 N N . GLN D 2 205 ? 332.998 246.136 276.526 1.00 96.60 1409 GLN D N 1
ATOM 10486 C CA . GLN D 2 205 ? 332.968 247.454 275.899 1.00 96.60 1409 GLN D CA 1
ATOM 10487 C C . GLN D 2 205 ? 332.001 247.507 274.724 1.00 96.60 1409 GLN D C 1
ATOM 10488 O O . GLN D 2 205 ? 331.344 248.533 274.517 1.00 96.60 1409 GLN D O 1
ATOM 10494 N N . ALA D 2 206 ? 331.899 246.426 273.950 1.00 94.42 1410 ALA D N 1
ATOM 10495 C CA . ALA D 2 206 ? 330.938 246.387 272.854 1.00 94.42 1410 ALA D CA 1
ATOM 10496 C C . ALA D 2 206 ? 329.500 246.377 273.356 1.00 94.42 1410 ALA D C 1
ATOM 10497 O O . ALA D 2 206 ? 328.628 246.991 272.732 1.00 94.42 1410 ALA D O 1
ATOM 10499 N N . PHE D 2 207 ? 329.232 245.695 274.468 1.00 91.45 1411 PHE D N 1
ATOM 10500 C CA . PHE D 2 207 ? 327.890 245.609 275.028 1.00 91.45 1411 PHE D CA 1
ATOM 10501 C C . PHE D 2 207 ? 327.621 246.665 276.093 1.00 91.45 1411 PHE D C 1
ATOM 10502 O O . PHE D 2 207 ? 326.505 246.720 276.616 1.00 91.45 1411 PHE D O 1
ATOM 10510 N N . SER D 2 208 ? 328.612 247.496 276.421 1.00 90.17 1412 SER D N 1
ATOM 10511 C CA . SER D 2 208 ? 328.460 248.570 277.406 1.00 90.17 1412 SER D CA 1
ATOM 10512 C C . SER D 2 208 ? 327.993 248.035 278.758 1.00 90.17 1412 SER D C 1
ATOM 10513 O O . SER D 2 208 ? 327.172 248.651 279.440 1.00 90.17 1412 SER D O 1
ATOM 10516 N N . LEU D 2 209 ? 328.522 246.880 279.152 1.00 89.32 1413 LEU D N 1
ATOM 10517 C CA . LEU D 2 209 ? 328.142 246.274 280.417 1.00 89.32 1413 LEU D CA 1
ATOM 10518 C C . LEU D 2 209 ? 328.975 246.837 281.565 1.00 89.32 1413 LEU D C 1
ATOM 10519 O O . LEU D 2 209 ? 330.047 247.416 281.368 1.00 89.32 1413 LEU D O 1
ATOM 10524 N N . GLN D 2 210 ? 328.459 246.661 282.780 1.00 90.04 1414 GLN D N 1
ATOM 10525 C CA . GLN D 2 210 ? 329.148 247.099 283.986 1.00 90.04 1414 GLN D CA 1
ATOM 10526 C C . GLN D 2 210 ? 329.056 246.030 285.066 1.00 90.04 1414 GLN D C 1
ATOM 10527 O O . GLN D 2 210 ? 328.649 244.897 284.791 1.00 90.04 1414 GLN D O 1
ATOM 10533 N N . GLU D 2 211 ? 329.434 246.376 286.293 1.00 90.67 1415 GLU D N 1
ATOM 10534 C CA . GLU D 2 211 ? 329.351 245.428 287.393 1.00 90.67 1415 GLU D CA 1
ATOM 10535 C C . GLU D 2 211 ? 327.892 245.145 287.744 1.00 90.67 1415 GLU D C 1
ATOM 10536 O O . GLU D 2 211 ? 326.993 245.950 287.487 1.00 90.67 1415 GLU D O 1
ATOM 10542 N N . ALA D 2 212 ? 327.667 243.975 288.341 1.00 87.35 1416 ALA D N 1
ATOM 10543 C CA . ALA D 2 212 ? 326.318 243.499 288.624 1.00 87.35 1416 A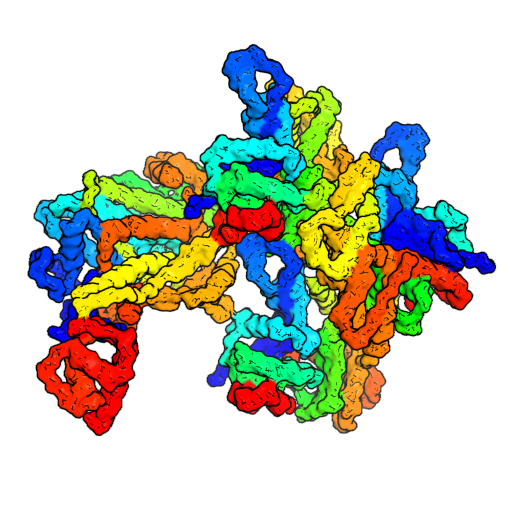LA D CA 1
ATOM 10544 C C . ALA D 2 212 ? 325.570 244.357 289.634 1.00 87.35 1416 ALA D C 1
ATOM 10545 O O . ALA D 2 212 ? 324.337 244.296 289.674 1.00 87.35 1416 ALA D O 1
ATOM 10547 N N . GLU D 2 213 ? 326.269 245.149 290.446 1.00 87.86 1417 GLU D N 1
ATOM 10548 C CA . GLU D 2 213 ? 325.589 245.967 291.443 1.00 87.86 1417 GLU D CA 1
ATOM 10549 C C . GLU D 2 213 ? 324.795 247.106 290.821 1.00 87.86 1417 GLU D C 1
ATOM 10550 O O . GLU D 2 213 ? 323.850 247.600 291.444 1.00 87.86 1417 GLU D O 1
ATOM 10556 N N . THR D 2 214 ? 325.155 247.538 289.612 1.00 85.52 1418 THR D N 1
ATOM 10557 C CA . THR D 2 214 ? 324.460 248.655 288.985 1.00 85.52 1418 THR D CA 1
ATOM 10558 C C . THR D 2 214 ? 323.102 248.254 288.422 1.00 85.52 1418 THR D C 1
ATOM 10559 O O . THR D 2 214 ? 322.178 249.073 288.406 1.00 85.52 1418 THR D O 1
ATOM 10563 N N . TYR D 2 215 ? 322.962 247.014 287.962 1.00 81.67 1419 TYR D N 1
ATOM 10564 C CA . TYR D 2 215 ? 321.749 246.593 287.277 1.00 81.67 1419 TYR D CA 1
ATOM 10565 C C . TYR D 2 215 ? 320.609 246.368 288.260 1.00 81.67 1419 TYR D C 1
ATOM 10566 O O . TYR D 2 215 ? 320.800 245.803 289.341 1.00 81.67 1419 TYR D O 1
ATOM 10575 N N . TYR D 2 216 ? 319.412 246.812 287.870 1.00 75.04 1420 TYR D N 1
ATOM 10576 C CA . TYR D 2 216 ? 318.252 246.697 288.747 1.00 75.04 1420 TYR D CA 1
ATOM 10577 C C . TYR D 2 216 ? 317.752 245.262 288.849 1.00 75.04 1420 TYR D C 1
ATOM 10578 O O . TYR D 2 216 ? 317.225 244.865 289.892 1.00 75.04 1420 TYR D O 1
ATOM 10587 N N . TYR D 2 217 ? 317.904 244.475 287.789 1.00 71.72 1421 TYR D N 1
ATOM 10588 C CA . TYR D 2 217 ? 317.414 243.104 287.784 1.00 71.72 1421 TYR D CA 1
ATOM 10589 C C . TYR D 2 217 ? 318.265 242.163 288.624 1.00 71.72 1421 TYR D C 1
ATOM 10590 O O . TYR D 2 217 ? 317.879 241.002 288.801 1.00 71.72 1421 TYR D O 1
ATOM 10599 N N . LEU D 2 218 ? 319.401 242.619 289.134 1.00 76.90 1422 LEU D N 1
ATOM 10600 C CA . LEU D 2 218 ? 320.309 241.753 289.877 1.00 76.90 1422 LEU D CA 1
ATOM 10601 C C . LEU D 2 218 ? 320.599 242.244 291.286 1.00 76.90 1422 LEU D C 1
ATOM 10602 O O . LEU D 2 218 ? 320.902 241.430 292.161 1.00 76.90 1422 LEU D O 1
ATOM 10607 N N . ASN D 2 219 ? 320.509 243.548 291.533 1.00 77.63 1423 ASN D N 1
ATOM 10608 C CA . ASN D 2 219 ? 320.917 244.119 292.809 1.00 77.63 1423 ASN D CA 1
ATOM 10609 C C . ASN D 2 219 ? 319.810 244.118 293.853 1.00 77.63 1423 ASN D C 1
ATOM 10610 O O . ASN D 2 219 ? 320.028 244.625 294.958 1.00 77.63 1423 ASN D O 1
ATOM 10615 N N . GLN D 2 220 ? 318.633 243.577 293.532 1.00 76.87 1424 GLN D N 1
ATOM 10616 C CA . GLN D 2 220 ? 317.532 243.585 294.490 1.00 76.87 1424 GLN D CA 1
ATOM 10617 C C . GLN D 2 220 ? 317.850 242.752 295.726 1.00 76.87 1424 GLN D C 1
ATOM 10618 O O . GLN D 2 220 ? 317.468 243.130 296.838 1.00 76.87 1424 GLN D O 1
ATOM 10624 N N . GLY D 2 221 ? 318.536 241.621 295.553 1.00 81.85 1425 GLY D N 1
ATOM 10625 C CA . GLY D 2 221 ? 318.894 240.802 296.697 1.00 81.85 1425 GLY D CA 1
ATOM 10626 C C . GLY D 2 221 ? 319.841 241.493 297.655 1.00 81.85 1425 GLY D C 1
ATOM 10627 O O . GLY D 2 221 ? 319.752 241.294 298.871 1.00 81.85 1425 GLY D O 1
ATOM 10628 N N . GLY D 2 222 ? 320.752 242.310 297.135 1.00 86.04 1426 GLY D N 1
ATOM 10629 C CA . GLY D 2 222 ? 321.719 243.009 297.950 1.00 86.04 1426 GLY D CA 1
ATOM 10630 C C . GLY D 2 222 ? 323.030 242.283 298.154 1.00 86.04 1426 GLY D C 1
ATOM 10631 O O . GLY D 2 222 ? 323.968 242.874 298.705 1.00 86.04 1426 GLY D O 1
ATOM 10632 N N . ASN D 2 223 ? 323.131 241.025 297.729 1.00 92.28 1427 ASN D N 1
ATOM 10633 C CA . ASN D 2 223 ? 324.357 240.234 297.836 1.00 92.28 1427 ASN D CA 1
ATOM 10634 C C . ASN D 2 223 ? 324.583 239.571 296.481 1.00 92.28 1427 ASN D C 1
ATOM 10635 O O . ASN D 2 223 ? 324.097 238.465 296.233 1.00 92.28 1427 ASN D O 1
ATOM 10640 N N . CYS D 2 224 ? 325.327 240.248 295.611 1.00 92.46 1428 CYS D N 1
ATOM 10641 C CA . CYS D 2 224 ? 325.534 239.776 294.249 1.00 92.46 1428 CYS D CA 1
ATOM 10642 C C . CYS D 2 224 ? 326.650 238.747 294.133 1.00 92.46 1428 CYS D C 1
ATOM 10643 O O . CYS D 2 224 ? 326.889 238.241 293.031 1.00 92.46 1428 CYS D O 1
ATOM 10646 N N . GLU D 2 225 ? 327.336 238.424 295.227 1.00 95.10 1429 GLU D N 1
ATOM 10647 C CA . GLU D 2 225 ? 328.461 237.499 295.196 1.00 95.10 1429 GLU D CA 1
ATOM 10648 C C . GLU D 2 225 ? 328.206 236.354 296.165 1.00 95.10 1429 GLU D C 1
ATOM 10649 O O . GLU D 2 225 ? 327.723 236.575 297.279 1.00 95.10 1429 GLU D O 1
ATOM 10655 N N . ILE D 2 226 ? 328.533 235.139 295.737 1.00 93.14 1430 ILE D N 1
ATOM 10656 C CA . ILE D 2 226 ? 328.389 233.942 296.558 1.00 93.14 1430 ILE D CA 1
ATOM 10657 C C . ILE D 2 226 ? 329.747 233.591 297.142 1.00 93.14 1430 ILE D C 1
ATOM 10658 O O . ILE D 2 226 ? 330.741 233.494 296.412 1.00 93.14 1430 ILE D O 1
ATOM 10663 N N . ALA D 2 227 ? 329.793 233.396 298.458 1.00 93.27 1431 ALA D N 1
ATOM 10664 C CA . ALA D 2 227 ? 331.034 233.055 299.153 1.00 93.27 1431 ALA D CA 1
ATOM 10665 C C . ALA D 2 227 ? 331.290 231.563 298.978 1.00 93.27 1431 ALA D C 1
ATOM 10666 O O . ALA D 2 227 ? 330.777 230.728 299.723 1.00 93.27 1431 ALA D O 1
ATOM 10668 N N . GLY D 2 228 ? 332.096 231.226 297.975 1.00 92.36 1432 GLY D N 1
ATOM 10669 C CA . GLY D 2 228 ? 332.427 229.840 297.709 1.00 92.36 1432 GLY D CA 1
ATOM 10670 C C . GLY D 2 228 ? 332.116 229.411 296.291 1.00 92.36 1432 GLY D C 1
ATOM 10671 O O . GLY D 2 228 ? 332.046 228.214 295.998 1.00 92.36 1432 GLY D O 1
ATOM 10672 N N . LYS D 2 229 ? 331.921 230.380 295.400 1.00 95.12 1433 LYS D N 1
ATOM 10673 C CA . LYS D 2 229 ? 331.629 230.112 294.000 1.00 95.12 1433 LYS D CA 1
ATOM 10674 C C . LYS D 2 229 ? 332.486 231.008 293.119 1.00 95.12 1433 LYS D C 1
ATOM 10675 O O . LYS D 2 229 ? 332.634 232.203 293.390 1.00 95.12 1433 LYS D O 1
ATOM 10681 N N . SER D 2 230 ? 333.048 230.425 292.063 1.00 99.84 1434 SER D N 1
ATOM 10682 C CA . SER D 2 230 ? 333.859 231.149 291.090 1.00 99.84 1434 SER D CA 1
ATOM 10683 C C . SER D 2 230 ? 333.064 231.253 289.796 1.00 99.84 1434 SER D C 1
ATOM 10684 O O . SER D 2 230 ? 332.839 230.246 289.115 1.00 99.84 1434 SER D O 1
ATOM 10687 N N . ASP D 2 231 ? 332.638 232.470 289.458 1.00 99.07 1435 ASP D N 1
ATOM 10688 C CA . ASP D 2 231 ? 331.822 232.669 288.267 1.00 99.07 1435 ASP D CA 1
ATOM 10689 C C . ASP D 2 231 ? 332.625 232.518 286.983 1.00 99.07 1435 ASP D C 1
ATOM 10690 O O . ASP D 2 231 ? 332.108 231.985 285.996 1.00 99.07 1435 ASP D O 1
ATOM 10695 N N . ALA D 2 232 ? 333.877 232.982 286.971 1.00 102.03 1436 ALA D N 1
ATOM 10696 C CA . ALA D 2 232 ? 334.672 232.937 285.747 1.00 102.03 1436 ALA D CA 1
ATOM 10697 C C . ALA D 2 232 ? 334.955 231.504 285.312 1.00 102.03 1436 ALA D C 1
ATOM 10698 O O . ALA D 2 232 ? 334.871 231.185 284.118 1.00 102.03 1436 ALA D O 1
ATOM 10700 N N . ASP D 2 233 ? 335.301 230.630 286.259 1.00 103.05 1437 ASP D N 1
ATOM 10701 C CA . ASP D 2 233 ? 335.588 229.240 285.916 1.00 103.05 1437 ASP D CA 1
ATOM 10702 C C . ASP D 2 233 ? 334.352 228.554 285.347 1.00 103.05 1437 ASP D C 1
ATOM 10703 O O . ASP D 2 233 ? 334.435 227.846 284.336 1.00 103.05 1437 ASP D O 1
ATOM 10708 N N . ASP D 2 234 ? 333.195 228.762 285.979 1.00 101.48 1438 ASP D N 1
ATOM 10709 C CA . ASP D 2 234 ? 331.960 228.181 285.468 1.00 101.48 1438 ASP D CA 1
ATOM 10710 C C . ASP D 2 234 ? 331.603 228.742 284.099 1.00 101.48 1438 ASP D C 1
ATOM 10711 O O . ASP D 2 234 ? 331.109 228.008 283.239 1.00 101.48 1438 ASP D O 1
ATOM 10716 N N . PHE D 2 235 ? 331.848 230.036 283.879 1.00 99.09 1439 PHE D N 1
ATOM 10717 C CA . PHE D 2 235 ? 331.534 230.640 282.589 1.00 99.09 1439 PHE D CA 1
ATOM 10718 C C . PHE D 2 235 ? 332.424 230.056 281.494 1.00 99.09 1439 PHE D C 1
ATOM 10719 O O . PHE D 2 235 ? 331.957 229.772 280.383 1.00 99.09 1439 PHE D O 1
ATOM 10727 N N . ARG D 2 236 ? 333.709 229.859 281.797 1.00 102.27 1440 ARG D N 1
ATOM 10728 C CA . ARG D 2 236 ? 334.615 229.237 280.837 1.00 102.27 1440 ARG D CA 1
ATOM 10729 C C . ARG D 2 236 ? 334.224 227.790 280.563 1.00 102.27 1440 ARG D C 1
ATOM 10730 O O . ARG D 2 236 ? 334.308 227.321 279.421 1.00 102.27 1440 ARG D O 1
ATOM 10738 N N . ARG D 2 237 ? 333.805 227.062 281.601 1.00 101.77 1441 ARG D N 1
ATOM 10739 C CA . ARG D 2 237 ? 333.324 225.699 281.393 1.00 101.77 1441 ARG D CA 1
ATOM 10740 C C . ARG D 2 237 ? 332.075 225.689 280.523 1.00 101.77 1441 ARG D C 1
ATOM 10741 O O . ARG D 2 237 ? 331.887 224.784 279.702 1.00 101.77 1441 ARG D O 1
ATOM 10749 N N . LEU D 2 238 ? 331.206 226.685 280.694 1.00 100.31 1442 LEU D N 1
ATOM 10750 C CA . LEU D 2 238 ? 330.029 226.810 279.840 1.00 100.31 1442 LEU D CA 1
ATOM 10751 C C . LEU D 2 238 ? 330.425 227.071 278.392 1.00 100.31 1442 LEU D C 1
ATOM 10752 O O . LEU D 2 238 ? 329.813 226.525 277.466 1.00 100.31 1442 LEU D O 1
ATOM 10757 N N . LEU D 2 239 ? 331.438 227.915 278.176 1.00 100.35 1443 LEU D N 1
ATOM 10758 C CA . LEU D 2 239 ? 331.954 228.112 276.822 1.00 100.35 1443 LEU D CA 1
ATOM 10759 C C . LEU D 2 239 ? 332.489 226.813 276.238 1.00 100.35 1443 LEU D C 1
ATOM 10760 O O . LEU D 2 239 ? 332.255 226.511 275.061 1.00 100.35 1443 LEU D O 1
ATOM 10765 N N . ALA D 2 240 ? 333.219 226.041 277.043 1.00 100.55 1444 ALA D N 1
ATOM 10766 C CA . ALA D 2 240 ? 333.726 224.756 276.573 1.00 100.55 1444 ALA D CA 1
ATOM 10767 C C . ALA D 2 240 ? 332.582 223.821 276.199 1.00 100.55 1444 ALA D C 1
ATOM 10768 O O . ALA D 2 240 ? 332.643 223.134 275.171 1.00 100.55 1444 ALA D O 1
ATOM 10770 N N . ALA D 2 241 ? 331.531 223.788 277.020 1.00 100.56 1445 ALA D N 1
ATOM 10771 C CA . ALA D 2 241 ? 330.371 222.958 276.717 1.00 100.56 1445 ALA D CA 1
ATOM 10772 C C . ALA D 2 241 ? 329.680 223.399 275.434 1.00 100.56 1445 ALA D C 1
ATOM 10773 O O . ALA D 2 241 ? 329.293 222.551 274.620 1.00 100.56 1445 ALA D O 1
ATOM 10775 N N . MET D 2 242 ? 329.514 224.710 275.232 1.00 100.69 1446 MET D N 1
ATOM 10776 C CA . MET D 2 242 ? 328.912 225.193 273.993 1.00 100.69 1446 MET D CA 1
ATOM 10777 C C . MET D 2 242 ? 329.760 224.823 272.784 1.00 100.69 1446 MET D C 1
ATOM 10778 O O . MET D 2 242 ? 329.224 224.424 271.743 1.00 100.69 1446 MET D O 1
ATOM 10783 N N . GLU D 2 243 ? 331.082 224.950 272.901 1.00 100.77 1447 GLU D N 1
ATOM 10784 C CA . GLU D 2 243 ? 331.958 224.553 271.804 1.00 100.77 1447 GLU D CA 1
ATOM 10785 C C . GLU D 2 243 ? 331.851 223.063 271.517 1.00 100.77 1447 GLU D C 1
ATOM 10786 O O . GLU D 2 243 ? 331.881 222.652 270.351 1.00 100.77 1447 GLU D O 1
ATOM 10792 N N . VAL D 2 244 ? 331.728 222.240 272.562 1.00 99.94 1448 VAL D N 1
ATOM 10793 C CA . VAL D 2 244 ? 331.510 220.813 272.357 1.00 99.94 1448 VAL D CA 1
ATOM 10794 C C . VAL D 2 244 ? 330.138 220.566 271.741 1.00 99.94 1448 VAL D C 1
ATOM 10795 O O . VAL D 2 244 ? 329.974 219.689 270.885 1.00 99.94 1448 VAL D O 1
ATOM 10799 N N . LEU D 2 245 ? 329.134 221.342 272.153 1.00 99.39 1449 LEU D N 1
ATOM 10800 C CA . LEU D 2 245 ? 327.764 221.163 271.690 1.00 99.39 1449 LEU D CA 1
ATOM 10801 C C . LEU D 2 245 ? 327.500 221.824 270.341 1.00 99.39 1449 LEU D C 1
ATOM 10802 O O . LEU D 2 245 ? 326.337 221.956 269.945 1.00 99.39 1449 LEU D O 1
ATOM 10807 N N . GLY D 2 246 ? 328.545 222.243 269.633 1.00 98.34 1450 GLY D N 1
ATOM 10808 C CA . GLY D 2 246 ? 328.380 222.773 268.294 1.00 98.34 1450 GLY D CA 1
ATOM 10809 C C . GLY D 2 246 ? 327.946 224.217 268.208 1.00 98.34 1450 GLY D C 1
ATOM 10810 O O . GLY D 2 246 ? 327.645 224.688 267.105 1.00 98.34 1450 GLY D O 1
ATOM 10811 N N . PHE D 2 247 ? 327.902 224.939 269.324 1.00 97.88 1451 PHE D N 1
ATOM 10812 C CA . PHE D 2 247 ? 327.518 226.344 269.301 1.00 97.88 1451 PHE D CA 1
ATOM 10813 C C . PHE D 2 247 ? 328.682 227.179 268.778 1.00 97.88 1451 PHE D C 1
ATOM 10814 O O . PHE D 2 247 ? 329.734 227.261 269.420 1.00 97.88 1451 PHE D O 1
ATOM 10822 N N . THR D 2 248 ? 328.488 227.799 267.618 1.00 98.49 1452 THR D N 1
ATOM 10823 C CA . THR D 2 248 ? 329.533 228.598 267.000 1.00 98.49 1452 THR D CA 1
ATOM 10824 C C . THR D 2 248 ? 329.712 229.914 267.754 1.00 98.49 1452 THR D C 1
ATOM 10825 O O . THR D 2 248 ? 328.996 230.222 268.711 1.00 98.49 1452 THR D O 1
ATOM 10829 N N . SER D 2 249 ? 330.695 230.702 267.311 1.00 99.87 1453 SER D N 1
ATOM 10830 C CA . SER D 2 249 ? 330.939 231.999 267.930 1.00 99.87 1453 SER D CA 1
ATOM 10831 C C . SER D 2 249 ? 329.782 232.961 267.694 1.00 99.87 1453 SER D C 1
ATOM 10832 O O . SER D 2 249 ? 329.458 233.762 268.576 1.00 99.87 1453 SER D O 1
ATOM 10835 N N . GLU D 2 250 ? 329.159 232.904 266.515 1.00 99.33 1454 GLU D N 1
ATOM 10836 C CA . GLU D 2 250 ? 328.032 233.787 266.231 1.00 99.33 1454 GLU D CA 1
ATOM 10837 C C . GLU D 2 250 ? 326.849 233.494 267.145 1.00 99.33 1454 GLU D C 1
ATOM 10838 O O . GLU D 2 250 ? 326.192 234.421 267.632 1.00 99.33 1454 GLU D O 1
ATOM 10844 N N . ASP D 2 251 ? 326.558 232.214 267.387 1.00 96.17 1455 ASP D N 1
ATOM 10845 C CA . ASP D 2 251 ? 325.460 231.867 268.284 1.00 96.17 1455 ASP D CA 1
ATOM 10846 C C . ASP D 2 251 ? 325.740 232.331 269.709 1.00 96.17 1455 ASP D C 1
ATOM 10847 O O . ASP D 2 251 ? 324.846 232.856 270.385 1.00 96.17 1455 ASP D O 1
ATOM 10852 N N . GLN D 2 252 ? 326.972 232.146 270.182 1.00 95.68 1456 GLN D N 1
ATOM 10853 C CA . GLN D 2 252 ? 327.329 232.617 271.515 1.00 95.68 1456 GLN D CA 1
ATOM 10854 C C . GLN D 2 252 ? 327.219 234.133 271.606 1.00 95.68 1456 GLN D C 1
ATOM 10855 O O . GLN D 2 252 ? 326.737 234.669 272.612 1.00 95.68 1456 GLN D O 1
ATOM 10861 N N . ASP D 2 253 ? 327.658 234.840 270.563 1.00 93.70 1457 ASP D N 1
ATOM 10862 C CA . ASP D 2 253 ? 327.541 236.293 270.550 1.00 93.70 1457 ASP D CA 1
ATOM 10863 C C . ASP D 2 253 ? 326.082 236.727 270.573 1.00 93.70 1457 ASP D C 1
ATOM 10864 O O . ASP D 2 253 ? 325.729 237.692 271.257 1.00 93.70 1457 ASP D O 1
ATOM 10869 N N . SER D 2 254 ? 325.219 236.028 269.831 1.00 90.77 1458 SER D N 1
ATOM 10870 C CA . SER D 2 254 ? 323.797 236.354 269.846 1.00 90.77 1458 SER D CA 1
ATOM 10871 C C . SER D 2 254 ? 323.187 236.115 271.222 1.00 90.77 1458 SER D C 1
ATOM 10872 O O . SER D 2 254 ? 322.368 236.912 271.694 1.00 90.77 1458 SER D O 1
ATOM 10875 N N . ILE D 2 255 ? 323.570 235.017 271.877 1.00 87.07 1459 ILE D N 1
ATOM 10876 C CA . ILE D 2 255 ? 323.062 234.735 273.218 1.00 87.07 1459 ILE D CA 1
ATOM 10877 C C . ILE D 2 255 ? 323.497 235.824 274.191 1.00 87.07 1459 ILE D C 1
ATOM 10878 O O . ILE D 2 255 ? 322.700 236.316 275.002 1.00 87.07 1459 ILE D O 1
ATOM 10883 N N . PHE D 2 256 ? 324.771 236.218 274.124 1.00 88.42 1460 PHE D N 1
ATOM 10884 C CA . PHE D 2 256 ? 325.254 237.286 274.991 1.00 88.42 1460 PHE D CA 1
ATOM 10885 C C . PHE D 2 256 ? 324.553 238.602 274.691 1.00 88.42 1460 PHE D C 1
ATOM 10886 O O . PHE D 2 256 ? 324.261 239.368 275.615 1.00 88.42 1460 PHE D O 1
ATOM 10894 N N . ARG D 2 257 ? 324.275 238.877 273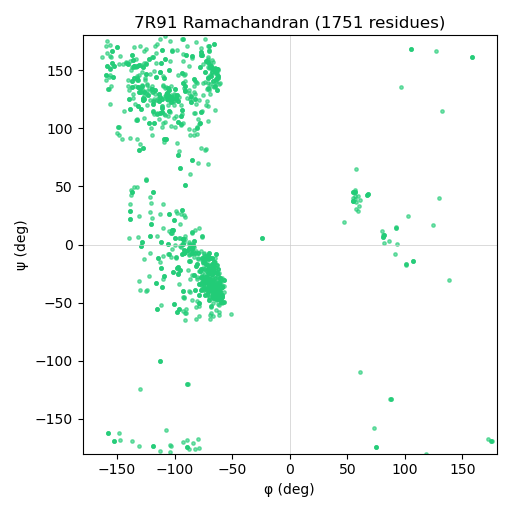.416 1.00 87.40 1461 ARG D N 1
ATOM 10895 C CA . ARG D 2 257 ? 323.536 240.081 273.055 1.00 87.40 1461 ARG D CA 1
ATOM 10896 C C . ARG D 2 257 ? 322.138 240.069 273.652 1.00 87.40 1461 ARG D C 1
ATOM 10897 O O . ARG D 2 257 ? 321.669 241.090 274.161 1.00 87.40 1461 ARG D O 1
ATOM 10905 N N . ILE D 2 258 ? 321.459 238.922 273.597 1.00 81.24 1462 ILE D N 1
ATOM 10906 C CA . ILE D 2 258 ? 320.118 238.825 274.162 1.00 81.24 1462 ILE D CA 1
ATOM 10907 C C . ILE D 2 258 ? 320.151 239.049 275.669 1.00 81.24 1462 ILE D C 1
ATOM 10908 O O . ILE D 2 258 ? 319.322 239.784 276.223 1.00 81.24 1462 ILE D O 1
ATOM 10913 N N . LEU D 2 259 ? 321.107 238.421 276.358 1.00 79.41 1463 LEU D N 1
ATOM 10914 C CA . LEU D 2 259 ? 321.192 238.592 277.806 1.00 79.41 1463 LEU D CA 1
ATOM 10915 C C . LEU D 2 259 ? 321.527 240.032 278.180 1.00 79.41 1463 LEU D C 1
ATOM 10916 O O . LEU D 2 259 ? 320.958 240.582 279.133 1.00 79.41 1463 LEU D O 1
ATOM 10921 N N . ALA D 2 260 ? 322.439 240.664 277.440 1.00 80.13 1464 ALA D N 1
ATOM 10922 C CA . ALA D 2 260 ? 322.751 242.065 277.694 1.00 80.13 1464 ALA D CA 1
ATOM 10923 C C . ALA D 2 260 ? 321.556 242.963 277.412 1.00 80.13 1464 ALA D C 1
ATOM 10924 O O . ALA D 2 260 ? 321.353 243.960 278.113 1.00 80.13 1464 ALA D O 1
ATOM 10926 N N . SER D 2 261 ? 320.764 242.633 276.391 1.00 79.05 1465 SER D N 1
ATOM 10927 C CA . SER D 2 261 ? 319.552 243.394 276.114 1.00 79.05 1465 SER D CA 1
ATOM 10928 C C . SER D 2 261 ? 318.563 243.284 277.263 1.00 79.05 1465 SER D C 1
ATOM 10929 O O . SER D 2 261 ? 317.942 244.278 277.647 1.00 79.05 1465 SER D O 1
ATOM 10932 N N . ILE D 2 262 ? 318.403 242.083 277.822 1.00 74.85 1466 ILE D N 1
ATOM 10933 C CA . ILE D 2 262 ? 317.532 241.921 278.989 1.00 74.85 1466 ILE D CA 1
ATOM 10934 C C . ILE D 2 262 ? 318.047 242.755 280.155 1.00 74.85 1466 ILE D C 1
ATOM 10935 O O . ILE D 2 262 ? 317.281 243.464 280.826 1.00 74.85 1466 ILE D O 1
ATOM 10940 N N . LEU D 2 263 ? 319.358 242.694 280.407 1.00 77.33 1467 LEU D N 1
ATOM 10941 C CA . LEU D 2 263 ? 319.933 243.441 281.521 1.00 77.33 1467 LEU D CA 1
ATOM 10942 C C . LEU D 2 263 ? 319.729 244.941 281.350 1.00 77.33 1467 LEU D C 1
ATOM 10943 O O . LEU D 2 263 ? 319.380 245.638 282.310 1.00 77.33 1467 LEU D O 1
ATOM 10948 N N . HIS D 2 264 ? 319.941 245.454 280.140 1.00 79.54 1468 HIS D N 1
ATOM 10949 C CA . HIS D 2 264 ? 319.760 246.879 279.888 1.00 79.54 1468 HIS D CA 1
ATOM 10950 C C . HIS D 2 264 ? 318.295 247.286 279.941 1.00 79.54 1468 HIS D C 1
ATOM 10951 O O . HIS D 2 264 ? 317.979 248.377 280.428 1.00 79.54 1468 HIS D O 1
ATOM 10958 N N . LEU D 2 265 ? 317.393 246.434 279.448 1.00 73.42 1469 LEU D N 1
ATOM 10959 C CA . LEU D 2 265 ? 315.967 246.704 279.565 1.00 73.42 1469 LEU D CA 1
ATOM 10960 C C . LEU D 2 265 ? 315.539 246.774 281.020 1.00 73.42 1469 LEU D C 1
ATOM 10961 O O . LEU D 2 265 ? 314.608 247.513 281.357 1.00 73.42 1469 LEU D O 1
ATOM 10966 N N . GLY D 2 266 ? 316.208 246.023 281.891 1.00 72.98 1470 GLY D N 1
ATOM 10967 C CA . GLY D 2 266 ? 315.901 246.099 283.307 1.00 72.98 1470 GLY D CA 1
ATOM 10968 C C . GLY D 2 266 ? 316.207 247.436 283.956 1.00 72.98 1470 GLY D C 1
ATOM 10969 O O . GLY D 2 266 ? 315.783 247.659 285.095 1.00 72.98 1470 GLY D O 1
ATOM 10970 N N . ASN D 2 267 ? 316.924 248.325 283.270 1.00 77.22 1471 ASN D N 1
ATOM 10971 C CA . ASN D 2 267 ? 317.350 249.595 283.839 1.00 77.22 1471 ASN D CA 1
ATOM 10972 C C . ASN D 2 267 ? 316.622 250.792 283.233 1.00 77.22 1471 ASN D C 1
ATOM 10973 O O . ASN D 2 267 ? 317.223 251.860 283.083 1.00 77.22 1471 ASN D O 1
ATOM 10978 N N . VAL D 2 268 ? 315.348 250.641 282.888 1.00 74.03 1472 VAL D N 1
ATOM 10979 C CA . VAL D 2 268 ? 314.555 251.718 282.307 1.00 74.03 1472 VAL D CA 1
ATOM 10980 C C . VAL D 2 268 ? 313.567 252.215 283.352 1.00 74.03 1472 VAL D C 1
ATOM 10981 O O . VAL D 2 268 ? 312.859 251.416 283.977 1.00 74.03 1472 VAL D O 1
ATOM 10985 N N . TYR D 2 269 ? 313.520 253.530 283.546 1.00 76.94 1473 TYR D N 1
ATOM 10986 C CA . TYR D 2 269 ? 312.629 254.152 284.513 1.00 76.94 1473 TYR D CA 1
ATOM 10987 C C . TYR D 2 269 ? 311.627 255.044 283.793 1.00 76.94 1473 TYR D C 1
ATOM 10988 O O . TYR D 2 269 ? 311.801 255.392 282.623 1.00 76.94 1473 TYR D O 1
ATOM 10997 N N . PHE D 2 270 ? 310.571 255.417 284.514 1.00 73.96 1474 PHE D N 1
ATOM 10998 C CA . PHE D 2 270 ? 309.488 256.214 283.962 1.00 73.96 1474 PHE D CA 1
ATOM 10999 C C . PHE D 2 270 ? 309.143 257.355 284.909 1.00 73.96 1474 PHE D C 1
ATOM 11000 O O . PHE D 2 270 ? 309.345 257.259 286.122 1.00 73.96 1474 PHE D O 1
ATOM 11008 N N . GLU D 2 271 ? 308.617 258.437 284.341 1.00 83.61 1475 GLU D N 1
ATOM 11009 C CA . GLU D 2 271 ? 308.175 259.595 285.102 1.00 83.61 1475 GLU D CA 1
ATOM 11010 C C . GLU D 2 271 ? 306.698 259.856 284.841 1.00 83.61 1475 GLU D C 1
ATOM 11011 O O . GLU D 2 271 ? 306.196 259.627 283.738 1.00 83.61 1475 GLU D O 1
ATOM 11017 N N . LYS D 2 272 ? 306.008 260.347 285.867 1.00 86.49 1476 LYS D N 1
ATOM 11018 C CA . LYS D 2 272 ? 304.587 260.665 285.761 1.00 86.49 1476 LYS D CA 1
ATOM 11019 C C . LYS D 2 272 ? 304.438 262.048 285.145 1.00 86.49 1476 LYS D C 1
ATOM 11020 O O . LYS D 2 272 ? 304.481 263.061 285.846 1.00 86.49 1476 LYS D O 1
ATOM 11026 N N . HIS D 2 273 ? 304.263 262.100 283.831 1.00 92.06 1477 HIS D N 1
ATOM 11027 C CA . HIS D 2 273 ? 303.960 263.357 283.166 1.00 92.06 1477 HIS D CA 1
ATOM 11028 C C . HIS D 2 273 ? 302.454 263.592 283.149 1.00 92.06 1477 HIS D C 1
ATOM 11029 O O . HIS D 2 273 ? 301.653 262.656 283.182 1.00 92.06 1477 HIS D O 1
ATOM 11036 N N . GLU D 2 274 ? 302.078 264.865 283.098 1.00 96.77 1478 GLU D N 1
ATOM 11037 C CA . GLU D 2 274 ? 300.688 265.282 283.199 1.00 96.77 1478 GLU D CA 1
ATOM 11038 C C . GLU D 2 274 ? 300.119 265.471 281.799 1.00 96.77 1478 GLU D C 1
ATOM 11039 O O . GLU D 2 274 ? 300.701 266.190 280.980 1.00 96.77 1478 GLU D O 1
ATOM 11045 N N . THR D 2 275 ? 298.994 264.821 281.533 1.00 97.68 1479 THR D N 1
ATOM 11046 C CA . THR D 2 275 ? 298.282 264.914 280.269 1.00 97.68 1479 THR D CA 1
ATOM 11047 C C . THR D 2 275 ? 296.908 265.528 280.540 1.00 97.68 1479 THR D C 1
ATOM 11048 O O . THR D 2 275 ? 296.505 265.716 281.691 1.00 97.68 1479 THR D O 1
ATOM 11052 N N . ASP D 2 276 ? 296.190 265.859 279.463 1.00 100.33 1480 ASP D N 1
ATOM 11053 C CA . ASP D 2 276 ? 294.916 266.561 279.593 1.00 100.33 1480 ASP D CA 1
ATOM 11054 C C . ASP D 2 276 ? 293.906 265.780 280.428 1.00 100.33 1480 ASP D C 1
ATOM 11055 O O . ASP D 2 276 ? 293.045 266.387 281.075 1.00 100.33 1480 ASP D O 1
ATOM 11060 N N . ALA D 2 277 ? 293.986 264.447 280.433 1.00 90.07 1481 ALA D N 1
ATOM 11061 C CA . ALA D 2 277 ? 293.012 263.660 281.180 1.00 90.07 1481 ALA D CA 1
ATOM 11062 C C . ALA D 2 277 ? 293.614 262.469 281.920 1.00 90.07 1481 ALA D C 1
ATOM 11063 O O . ALA D 2 277 ? 292.854 261.675 282.489 1.00 90.07 1481 ALA D O 1
ATOM 11065 N N . GLN D 2 278 ? 294.935 262.309 281.936 1.00 94.09 1482 GLN D N 1
ATOM 11066 C CA . GLN D 2 278 ? 295.521 261.141 282.582 1.00 94.09 1482 GLN D CA 1
ATOM 11067 C C . GLN D 2 278 ? 296.971 261.431 282.941 1.00 94.09 1482 GLN D C 1
ATOM 11068 O O . GLN D 2 278 ? 297.515 262.490 282.621 1.00 94.09 1482 GLN D O 1
ATOM 11074 N N . GLU D 2 279 ? 297.582 260.467 283.625 1.00 92.06 1483 GLU D N 1
ATOM 11075 C CA . GLU D 2 279 ? 299.015 260.468 283.892 1.00 92.06 1483 GLU D CA 1
ATOM 11076 C C . GLU D 2 279 ? 299.691 259.481 282.951 1.00 92.06 1483 GLU D C 1
ATOM 11077 O O . GLU D 2 279 ? 299.270 258.323 282.852 1.00 92.06 1483 GLU D O 1
ATOM 11083 N N . VAL D 2 280 ? 300.731 259.939 282.260 1.00 85.99 1484 VAL D N 1
ATOM 11084 C CA . VAL D 2 280 ? 301.388 259.169 281.211 1.00 85.99 1484 VAL D CA 1
ATOM 11085 C C . VAL D 2 280 ? 302.845 258.959 281.599 1.00 85.99 1484 VAL D C 1
ATOM 11086 O O . VAL D 2 280 ? 303.538 259.913 281.970 1.00 85.99 1484 VAL D O 1
ATOM 11090 N N . ALA D 2 281 ? 303.304 257.713 281.510 1.00 78.46 1485 ALA D N 1
ATOM 11091 C CA . ALA D 2 281 ? 304.689 257.393 281.827 1.00 78.46 1485 ALA D CA 1
ATOM 11092 C C . ALA D 2 281 ? 305.578 257.666 280.620 1.00 78.46 1485 ALA D C 1
ATOM 11093 O O . ALA D 2 281 ? 305.265 257.245 279.501 1.00 78.46 1485 ALA D O 1
ATOM 11095 N N . SER D 2 282 ? 306.684 258.369 280.847 1.00 81.00 1486 SER D N 1
ATOM 11096 C CA . SER D 2 282 ? 307.668 258.653 279.814 1.00 81.00 1486 SER D CA 1
ATOM 11097 C C . SER D 2 282 ? 309.038 258.185 280.277 1.00 81.00 1486 SER D C 1
ATOM 11098 O O . SER D 2 282 ? 309.372 258.289 281.462 1.00 81.00 1486 SER D O 1
ATOM 11101 N N . VAL D 2 283 ? 309.829 257.671 279.335 1.00 80.74 1487 VAL D N 1
ATOM 11102 C CA . VAL D 2 283 ? 311.144 257.135 279.660 1.00 80.74 1487 VAL D CA 1
ATOM 11103 C C . VAL D 2 283 ? 312.049 258.259 280.147 1.00 80.74 1487 VAL D C 1
ATOM 11104 O O . VAL D 2 283 ? 312.080 259.351 279.564 1.00 80.74 1487 VAL D O 1
ATOM 11108 N N . VAL D 2 284 ? 312.788 257.997 281.227 1.00 84.38 1488 VAL D N 1
ATOM 11109 C CA . VAL D 2 284 ? 313.679 259.008 281.792 1.00 84.38 1488 VAL D CA 1
ATOM 11110 C C . VAL D 2 284 ? 314.811 259.319 280.822 1.00 84.38 1488 VAL D C 1
ATOM 11111 O O . VAL D 2 284 ? 314.958 260.453 280.352 1.00 84.38 1488 VAL D O 1
ATOM 11115 N N . SER D 2 285 ? 315.624 258.315 280.508 1.00 87.21 1489 SER D N 1
ATOM 11116 C CA . SER D 2 285 ? 316.746 258.462 279.593 1.00 87.21 1489 SER D CA 1
ATOM 11117 C C . SER D 2 285 ? 316.599 257.452 278.467 1.00 87.21 1489 SER D C 1
ATOM 11118 O O . SER D 2 285 ? 316.262 256.290 278.711 1.00 87.21 1489 SER D O 1
ATOM 11121 N N . ALA D 2 286 ? 316.861 257.896 277.241 1.00 90.02 1490 ALA D N 1
ATOM 11122 C CA . ALA D 2 286 ? 316.730 257.055 276.062 1.00 90.02 1490 ALA D CA 1
ATOM 11123 C C . ALA D 2 286 ? 317.981 256.237 275.777 1.00 90.02 1490 ALA D C 1
ATOM 11124 O O . ALA D 2 286 ? 318.009 255.493 274.791 1.00 90.02 1490 ALA D O 1
ATOM 11126 N N . ARG D 2 287 ? 319.015 256.360 276.611 1.00 91.17 1491 ARG D N 1
ATOM 11127 C CA . ARG D 2 287 ? 320.244 255.608 276.389 1.00 91.17 1491 ARG D CA 1
ATOM 11128 C C . ARG D 2 287 ? 320.011 254.106 276.503 1.00 91.17 1491 ARG D C 1
ATOM 11129 O O . ARG D 2 287 ? 320.474 253.334 275.658 1.00 91.17 1491 ARG D O 1
ATOM 11137 N N . GLU D 2 288 ? 319.300 253.674 277.547 1.00 87.15 1492 GLU D N 1
ATOM 11138 C CA . GLU D 2 288 ? 319.054 252.248 277.729 1.00 87.15 1492 GLU D CA 1
ATOM 11139 C C . GLU D 2 288 ? 318.158 251.685 276.635 1.00 87.15 1492 GLU D C 1
ATOM 11140 O O . GLU D 2 288 ? 318.394 250.571 276.153 1.00 87.15 1492 GLU D O 1
ATOM 11146 N N . ILE D 2 289 ? 317.132 252.435 276.231 1.00 86.48 1493 ILE D N 1
ATOM 11147 C CA . ILE D 2 289 ? 316.245 251.976 275.166 1.00 86.48 1493 ILE D CA 1
ATOM 11148 C C . ILE D 2 289 ? 317.019 251.822 273.863 1.00 86.48 1493 ILE D C 1
ATOM 11149 O O . ILE D 2 289 ? 316.877 250.821 273.150 1.00 86.48 1493 ILE D O 1
ATOM 11154 N N . GLN D 2 290 ? 317.858 252.807 273.539 1.00 88.97 1494 GLN D N 1
ATOM 11155 C CA . GLN D 2 290 ? 318.673 252.717 272.334 1.00 88.97 1494 GLN D CA 1
ATOM 11156 C C . GLN D 2 290 ? 319.668 251.570 272.416 1.00 88.97 1494 GLN D C 1
ATOM 11157 O O . GLN D 2 290 ? 319.924 250.903 271.408 1.00 88.97 1494 GLN D O 1
ATOM 11163 N N . ALA D 2 291 ? 320.243 251.327 273.596 1.00 87.41 1495 ALA D N 1
ATOM 11164 C CA . ALA D 2 291 ? 321.165 250.209 273.755 1.00 87.41 1495 ALA D CA 1
ATOM 11165 C C . ALA D 2 291 ? 320.461 248.880 273.511 1.00 87.41 1495 ALA D C 1
ATOM 11166 O O . ALA D 2 291 ? 320.995 247.998 272.828 1.00 87.41 1495 ALA D O 1
ATOM 11168 N N . VAL D 2 292 ? 319.254 248.723 274.059 1.00 85.53 1496 VAL D N 1
ATOM 11169 C CA . VAL D 2 292 ? 318.494 247.497 273.834 1.00 85.53 1496 VAL D CA 1
ATOM 11170 C C . VAL D 2 292 ? 318.150 247.344 272.358 1.00 85.53 1496 VAL D C 1
ATOM 11171 O O . VAL D 2 292 ? 318.252 246.249 271.792 1.00 85.53 1496 VAL D O 1
ATOM 11175 N N . ALA D 2 293 ? 317.738 248.438 271.712 1.00 86.25 1497 ALA D N 1
ATOM 11176 C CA . ALA D 2 293 ? 317.399 248.374 270.293 1.00 86.25 1497 ALA D CA 1
ATOM 11177 C C . ALA D 2 293 ? 318.606 247.982 269.451 1.00 86.25 1497 ALA D C 1
ATOM 11178 O O . ALA D 2 293 ? 318.488 247.167 268.529 1.00 86.25 1497 ALA D O 1
ATOM 11180 N N . GLU D 2 294 ? 319.774 248.553 269.751 1.00 88.79 1498 GLU D N 1
ATOM 11181 C CA . GLU D 2 294 ? 320.987 248.215 269.017 1.00 88.79 1498 GLU D CA 1
ATOM 11182 C C . GLU D 2 294 ? 321.397 246.767 269.249 1.00 88.79 1498 GLU D C 1
ATOM 11183 O O . GLU D 2 294 ? 321.810 246.078 268.309 1.00 88.79 1498 GLU D O 1
ATOM 11189 N N . LEU D 2 295 ? 321.291 246.287 270.491 1.00 86.63 1499 LEU D N 1
ATOM 11190 C CA . LEU D 2 295 ? 321.670 244.909 270.783 1.00 86.63 1499 LEU D CA 1
ATOM 11191 C C . LEU D 2 295 ? 320.713 243.911 270.146 1.00 86.63 1499 LEU D C 1
ATOM 11192 O O . LEU D 2 295 ? 321.132 242.813 269.763 1.00 86.63 1499 LEU D O 1
ATOM 11197 N N . LEU D 2 296 ? 319.435 244.264 270.027 1.00 85.53 1500 LEU D N 1
ATOM 11198 C CA . LEU D 2 296 ? 318.433 243.368 269.472 1.00 85.53 1500 LEU D CA 1
ATOM 11199 C C . LEU D 2 296 ? 318.106 243.660 268.016 1.00 85.53 1500 LEU D C 1
ATOM 11200 O O . LEU D 2 296 ? 317.283 242.951 267.429 1.00 85.53 1500 LEU D O 1
ATOM 11205 N N . GLN D 2 297 ? 318.730 244.678 267.417 1.00 87.52 1501 GLN D N 1
ATOM 11206 C CA . GLN D 2 297 ? 318.513 245.030 266.013 1.00 87.52 1501 GLN D CA 1
ATOM 11207 C C . GLN D 2 297 ? 317.036 245.301 265.727 1.00 87.52 1501 GLN D C 1
ATOM 11208 O O . GLN D 2 297 ? 316.464 244.803 264.755 1.00 87.52 1501 GLN D O 1
ATOM 11214 N N . VAL D 2 298 ? 316.413 246.097 266.593 1.00 83.90 1502 VAL D N 1
ATOM 11215 C CA . VAL D 2 298 ? 315.023 246.498 266.407 1.00 83.90 1502 VAL D CA 1
ATOM 11216 C C . VAL D 2 298 ? 314.940 248.017 266.424 1.00 83.90 1502 VAL D C 1
ATOM 11217 O O . VAL D 2 298 ? 315.908 248.699 266.780 1.00 83.90 1502 VAL D O 1
ATOM 11221 N N . SER D 2 299 ? 313.792 248.556 266.036 1.00 81.45 1503 SER D N 1
ATOM 11222 C CA . SER D 2 299 ? 313.626 250.001 266.002 1.00 81.45 1503 SER D CA 1
ATOM 11223 C C . SER D 2 299 ? 313.605 250.565 267.421 1.00 81.45 1503 SER D C 1
ATOM 11224 O O . SER D 2 299 ? 312.988 249.977 268.313 1.00 81.45 1503 SER D O 1
ATOM 11227 N N . PRO D 2 300 ? 314.274 251.696 267.660 1.00 80.77 1504 PRO D N 1
ATOM 11228 C CA . PRO D 2 300 ? 314.191 252.307 268.997 1.00 80.77 1504 PRO D CA 1
ATOM 11229 C C . PRO D 2 300 ? 312.830 252.915 269.276 1.00 80.77 1504 PRO D C 1
ATOM 11230 O O . PRO D 2 300 ? 312.295 252.748 270.380 1.00 80.77 1504 PRO D O 1
ATOM 11234 N N . GLU D 2 301 ? 312.254 253.620 268.300 1.00 77.93 1505 GLU D N 1
ATOM 11235 C CA . GLU D 2 301 ? 310.913 254.169 268.476 1.00 77.93 1505 GLU D CA 1
ATOM 11236 C C . GLU D 2 301 ? 309.883 253.060 268.629 1.00 77.93 1505 GLU D C 1
ATOM 11237 O O . GLU D 2 301 ? 308.937 253.187 269.416 1.00 77.93 1505 GLU D O 1
ATOM 11243 N N . GLY D 2 302 ? 310.042 251.968 267.878 1.00 74.41 1506 GLY D N 1
ATOM 11244 C CA . GLY D 2 302 ? 309.142 250.840 268.037 1.00 74.41 1506 GLY D CA 1
ATOM 11245 C C . GLY D 2 302 ? 309.183 250.261 269.437 1.00 74.41 1506 GLY D C 1
ATOM 11246 O O . GLY D 2 302 ? 308.142 249.962 270.027 1.00 74.41 1506 GLY D O 1
ATOM 11247 N N . LEU D 2 303 ? 310.385 250.107 269.996 1.00 72.51 1507 LEU D N 1
ATOM 11248 C CA . LEU D 2 303 ? 310.506 249.618 271.365 1.00 72.51 1507 LEU D CA 1
ATOM 11249 C C . LEU D 2 303 ? 309.913 250.599 272.367 1.00 72.51 1507 LEU D C 1
ATOM 11250 O O . LEU D 2 303 ? 309.222 250.186 273.307 1.00 72.51 1507 LEU D O 1
ATOM 11255 N N . GLN D 2 304 ? 310.165 251.896 272.187 1.00 69.75 1508 GLN D N 1
ATOM 11256 C CA . GLN D 2 304 ? 309.625 252.868 273.130 1.00 69.75 1508 GLN D CA 1
ATOM 11257 C C . GLN D 2 304 ? 308.103 252.889 273.097 1.00 69.75 1508 GLN D C 1
ATOM 11258 O O . GLN D 2 304 ? 307.464 253.023 274.148 1.00 69.75 1508 GLN D O 1
ATOM 11264 N N . LYS D 2 305 ? 307.503 252.753 271.913 1.00 64.53 1509 LYS D N 1
ATOM 11265 C CA . LYS D 2 305 ? 306.051 252.662 271.837 1.00 64.53 1509 LYS D CA 1
ATOM 11266 C C . LYS D 2 305 ? 305.526 251.354 272.409 1.00 64.53 1509 LYS D C 1
ATOM 11267 O O . LYS D 2 305 ? 304.484 251.351 273.070 1.00 64.53 1509 LYS D O 1
ATOM 11273 N N . ALA D 2 306 ? 306.225 250.239 272.180 1.00 63.54 1510 ALA D N 1
ATOM 11274 C CA . ALA D 2 306 ? 305.803 248.974 272.768 1.00 63.54 1510 ALA D CA 1
ATOM 11275 C C . ALA D 2 306 ? 305.904 248.984 274.284 1.00 63.54 1510 ALA D C 1
ATOM 11276 O O . ALA D 2 306 ? 305.209 248.205 274.946 1.00 63.54 1510 ALA D O 1
ATOM 11278 N N . ILE D 2 307 ? 306.754 249.835 274.846 1.00 62.91 1511 ILE D N 1
ATOM 11279 C CA . ILE D 2 307 ? 306.863 249.942 276.299 1.00 62.91 1511 ILE D CA 1
ATOM 11280 C C . ILE D 2 307 ? 305.851 250.929 276.870 1.00 62.91 1511 ILE D C 1
ATOM 11281 O O . ILE D 2 307 ? 305.246 250.667 277.911 1.00 62.91 1511 ILE D O 1
ATOM 11286 N N . THR D 2 308 ? 305.636 252.070 276.212 1.00 60.88 1512 THR D N 1
ATOM 11287 C CA . THR D 2 308 ? 304.859 253.155 276.798 1.00 60.88 1512 THR D CA 1
ATOM 11288 C C . THR D 2 308 ? 303.500 253.361 276.131 1.00 60.88 1512 THR D C 1
ATOM 11289 O O . THR D 2 308 ? 302.865 254.397 276.348 1.00 60.88 1512 THR D O 1
ATOM 11293 N N . PHE D 2 309 ? 303.033 252.403 275.332 1.00 56.46 1513 PHE D N 1
ATOM 11294 C CA . PHE D 2 309 ? 301.751 252.568 274.660 1.00 56.46 1513 PHE D CA 1
ATOM 11295 C C . PHE D 2 309 ? 301.038 251.229 274.559 1.00 56.46 1513 PHE D C 1
ATOM 11296 O O . PHE D 2 309 ? 301.665 250.169 274.570 1.00 56.46 1513 PHE D O 1
ATOM 11304 N N . LYS D 2 310 ? 299.715 251.300 274.455 1.00 51.64 1514 LYS D N 1
ATOM 11305 C CA . LYS D 2 310 ? 298.855 250.144 274.263 1.00 51.64 1514 LYS D CA 1
ATOM 11306 C C . LYS D 2 310 ? 298.087 250.303 272.957 1.00 51.64 1514 LYS D C 1
ATOM 11307 O O . LYS D 2 310 ? 297.571 251.381 272.652 1.00 51.64 1514 LYS D O 1
ATOM 11313 N N . VAL D 2 311 ? 298.016 249.223 272.187 1.00 48.77 1515 VAL D N 1
ATOM 11314 C CA . VAL D 2 311 ? 297.506 249.270 270.820 1.00 48.77 1515 VAL D CA 1
ATOM 11315 C C . VAL D 2 311 ? 296.173 248.539 270.762 1.00 48.77 1515 VAL D C 1
ATOM 11316 O O . VAL D 2 311 ? 296.103 247.337 271.044 1.00 48.77 1515 VAL D O 1
ATOM 11320 N N . THR D 2 312 ? 295.123 249.265 270.390 1.00 47.86 1516 THR D N 1
ATOM 11321 C CA . THR D 2 312 ? 293.833 248.683 270.046 1.00 47.86 1516 THR D CA 1
ATOM 11322 C C . THR D 2 312 ? 293.687 248.758 268.533 1.00 47.86 1516 THR D C 1
ATOM 11323 O O . THR D 2 312 ? 293.542 249.850 267.975 1.00 47.86 1516 THR D O 1
ATOM 11327 N N . GLU D 2 313 ? 293.738 247.606 267.871 1.00 49.56 1517 GLU D N 1
ATOM 11328 C CA . GLU D 2 313 ? 293.882 247.551 266.421 1.00 49.56 1517 GLU D CA 1
ATOM 11329 C C . GLU D 2 313 ? 292.775 246.685 265.839 1.00 49.56 1517 GLU D C 1
ATOM 11330 O O . GLU D 2 313 ? 292.778 245.463 266.018 1.00 49.56 1517 GLU D O 1
ATOM 11336 N N . THR D 2 314 ? 291.828 247.318 265.159 1.00 50.77 1518 THR D N 1
ATOM 11337 C CA . THR D 2 314 ? 290.806 246.627 264.397 1.00 50.77 1518 THR D CA 1
ATOM 11338 C C . THR D 2 314 ? 291.155 246.710 262.913 1.00 50.77 1518 THR D C 1
ATOM 11339 O O . THR D 2 314 ? 292.224 247.191 262.531 1.00 50.77 1518 THR D O 1
ATOM 11343 N N . ILE D 2 315 ? 290.243 246.240 262.061 1.00 53.22 1519 ILE D N 1
ATOM 11344 C CA . ILE D 2 315 ? 290.527 246.178 260.631 1.00 53.22 1519 ILE D CA 1
ATOM 11345 C C . ILE D 2 315 ? 290.702 247.575 260.045 1.00 53.22 1519 ILE D C 1
ATOM 11346 O O . ILE D 2 315 ? 291.581 247.803 259.207 1.00 53.22 1519 ILE D O 1
ATOM 11351 N N . ARG D 2 316 ? 289.883 248.531 260.478 1.00 55.80 1520 ARG D N 1
ATOM 11352 C CA . ARG D 2 316 ? 289.815 249.822 259.808 1.00 55.80 1520 ARG D CA 1
ATOM 11353 C C . ARG D 2 316 ? 290.566 250.940 260.522 1.00 55.80 1520 ARG D C 1
ATOM 11354 O O . ARG D 2 316 ? 290.628 252.051 259.985 1.00 55.80 1520 ARG D O 1
ATOM 11362 N N . GLU D 2 317 ? 291.137 250.693 261.698 1.00 50.84 1521 GLU D N 1
ATOM 11363 C CA . GLU D 2 317 ? 291.927 251.716 262.373 1.00 50.84 1521 GLU D CA 1
ATOM 11364 C C . GLU D 2 317 ? 292.854 251.058 263.388 1.00 50.84 1521 GLU D C 1
ATOM 11365 O O . GLU D 2 317 ? 292.757 249.861 263.671 1.00 50.84 1521 GLU D O 1
ATOM 11371 N N . LYS D 2 318 ? 293.768 251.862 263.929 1.00 48.74 1522 LYS D N 1
ATOM 11372 C CA . LYS D 2 318 ? 294.728 251.404 264.929 1.00 48.74 1522 LYS D CA 1
ATOM 11373 C C . LYS D 2 318 ? 294.941 252.550 265.906 1.00 48.74 1522 LYS D C 1
ATOM 11374 O O . LYS D 2 318 ? 295.472 253.596 265.523 1.00 48.74 1522 LYS D O 1
ATOM 11380 N N . ILE D 2 319 ? 294.537 252.356 267.158 1.00 46.28 1523 ILE D N 1
ATOM 11381 C CA . ILE D 2 319 ? 294.539 253.411 268.163 1.00 46.28 1523 ILE D CA 1
ATOM 11382 C C . ILE D 2 319 ? 295.624 253.119 269.189 1.00 46.28 1523 ILE D C 1
ATOM 11383 O O . ILE D 2 319 ? 295.779 251.977 269.636 1.00 46.28 1523 ILE D O 1
ATOM 11388 N N . PHE D 2 320 ? 296.374 254.154 269.562 1.00 48.72 1524 PHE D N 1
ATOM 11389 C CA . PHE D 2 320 ? 297.427 254.053 270.565 1.00 48.72 1524 PHE D CA 1
ATOM 11390 C C . PHE D 2 320 ? 296.945 254.698 271.857 1.00 48.72 1524 PHE D C 1
ATOM 11391 O O . PHE D 2 320 ? 296.633 255.893 271.880 1.00 48.72 1524 PHE D O 1
ATOM 11399 N N . THR D 2 321 ? 296.898 253.911 272.929 1.00 48.37 1525 THR D N 1
ATOM 11400 C CA . THR D 2 321 ? 296.447 254.381 274.229 1.00 48.37 1525 THR D CA 1
ATOM 11401 C C . THR D 2 321 ? 297.615 254.440 275.197 1.00 48.37 1525 THR D C 1
ATOM 11402 O O . THR D 2 321 ? 298.232 253.402 275.473 1.00 48.37 1525 THR D O 1
ATOM 11406 N N . PRO D 2 322 ? 297.951 255.614 275.725 1.00 54.25 1526 PRO D N 1
ATOM 11407 C CA . PRO D 2 322 ? 299.088 255.706 276.648 1.00 54.25 1526 PRO D CA 1
ATOM 11408 C C . PRO D 2 322 ? 298.860 254.897 277.915 1.00 54.25 1526 PRO D C 1
ATOM 11409 O O . PRO D 2 322 ? 297.739 254.789 278.415 1.00 54.25 1526 PRO D O 1
ATOM 11413 N N . LEU D 2 323 ? 299.945 254.330 278.433 1.00 57.92 1527 LEU D N 1
ATOM 11414 C CA . LEU D 2 323 ? 299.906 253.514 279.634 1.00 57.92 1527 LEU D CA 1
ATOM 11415 C C . LEU D 2 323 ? 300.306 254.333 280.856 1.00 57.92 1527 LEU D C 1
ATOM 11416 O O . LEU D 2 323 ? 300.820 255.447 280.755 1.00 57.92 1527 LEU D O 1
ATOM 11421 N N . THR D 2 324 ? 300.060 253.759 282.030 1.00 63.48 1528 THR D N 1
ATOM 11422 C CA . THR D 2 324 ? 300.496 254.357 283.283 1.00 63.48 1528 THR D CA 1
ATOM 11423 C C . THR D 2 324 ? 301.917 253.887 283.591 1.00 63.48 1528 THR D C 1
ATOM 11424 O O . THR D 2 324 ? 302.553 253.189 282.795 1.00 63.48 1528 THR D O 1
ATOM 11428 N N . VAL D 2 325 ? 302.440 254.272 284.753 1.00 66.94 1529 VAL D N 1
ATOM 11429 C CA . VAL D 2 325 ? 303.772 253.823 285.142 1.00 66.94 1529 VAL D CA 1
ATOM 11430 C C . VAL D 2 325 ? 303.769 252.335 285.470 1.00 66.94 1529 VAL D C 1
ATOM 11431 O O . VAL D 2 325 ? 304.650 251.587 285.033 1.00 66.94 1529 VAL D O 1
ATOM 11435 N N . GLU D 2 326 ? 302.775 251.881 286.236 1.00 64.89 1530 GLU D N 1
ATOM 11436 C CA . GLU D 2 326 ? 302.694 250.468 286.592 1.00 64.89 1530 GLU D CA 1
ATOM 11437 C C . GLU D 2 326 ? 302.463 249.590 285.370 1.00 64.89 1530 GLU D C 1
ATOM 11438 O O . GLU D 2 326 ? 303.047 248.503 285.269 1.00 64.89 1530 GLU D O 1
ATOM 11444 N N . SER D 2 327 ? 301.619 250.033 284.439 1.00 62.06 1531 SER D N 1
ATOM 11445 C CA . SER D 2 327 ? 301.396 249.263 283.222 1.00 62.06 1531 SER D CA 1
ATOM 11446 C C . SER D 2 327 ? 302.657 249.172 282.374 1.00 62.06 1531 SER D C 1
ATOM 11447 O O . SER D 2 327 ? 302.950 248.110 281.814 1.00 62.06 1531 SER D O 1
ATOM 11450 N N . ALA D 2 328 ? 303.412 250.267 282.264 1.00 61.57 1532 ALA D N 1
ATOM 11451 C CA . ALA D 2 328 ? 304.673 250.223 281.531 1.00 61.57 1532 ALA D CA 1
ATOM 11452 C C . ALA D 2 328 ? 305.674 249.293 282.205 1.00 61.57 1532 ALA D C 1
ATOM 11453 O O . ALA D 2 328 ? 306.398 248.552 281.528 1.00 61.57 1532 ALA D O 1
ATOM 11455 N N . VAL D 2 329 ? 305.729 249.322 283.539 1.00 61.34 1533 VAL D N 1
ATOM 11456 C CA . VAL D 2 329 ? 306.617 248.423 284.271 1.00 61.34 1533 VAL D CA 1
ATOM 11457 C C . VAL D 2 329 ? 306.246 246.971 284.000 1.00 61.34 1533 VAL D C 1
ATOM 11458 O O . VAL D 2 329 ? 307.114 246.123 283.751 1.00 61.34 1533 VAL D O 1
ATOM 11462 N N . ASP D 2 330 ? 304.948 246.664 284.041 1.00 61.95 1534 ASP D N 1
ATOM 11463 C CA . ASP D 2 330 ? 304.497 245.308 283.754 1.00 61.95 1534 ASP D CA 1
ATOM 11464 C C . ASP D 2 330 ? 304.826 244.897 282.325 1.00 61.95 1534 ASP D C 1
ATOM 11465 O O . ASP D 2 330 ? 305.217 243.750 282.091 1.00 61.95 1534 ASP D O 1
ATOM 11470 N N . ALA D 2 331 ? 304.666 245.808 281.362 1.00 60.91 1535 ALA D N 1
ATOM 11471 C CA . ALA D 2 331 ? 305.002 245.484 279.980 1.00 60.91 1535 ALA D CA 1
ATOM 11472 C C . ALA D 2 331 ? 306.486 245.178 279.824 1.00 60.91 1535 ALA D C 1
ATOM 11473 O O . ALA D 2 331 ? 306.862 244.208 279.151 1.00 60.91 1535 ALA D O 1
ATOM 11475 N N . ARG D 2 332 ? 307.343 245.994 280.442 1.00 62.39 1536 ARG D N 1
ATOM 11476 C CA . ARG D 2 332 ? 308.783 245.763 280.361 1.00 62.39 1536 ARG D CA 1
ATOM 11477 C C . ARG D 2 332 ? 309.163 244.425 280.990 1.00 62.39 1536 ARG D C 1
ATOM 11478 O O . ARG D 2 332 ? 309.950 243.655 280.422 1.00 62.39 1536 ARG D O 1
ATOM 11486 N N . ASP D 2 333 ? 308.601 244.127 282.163 1.00 61.56 1537 ASP D N 1
ATOM 11487 C CA . ASP D 2 333 ? 308.895 242.854 282.809 1.00 61.56 1537 ASP D CA 1
ATOM 11488 C C . ASP D 2 333 ? 308.395 241.674 281.985 1.00 61.56 1537 ASP D C 1
ATOM 11489 O O . ASP D 2 333 ? 309.072 240.642 281.912 1.00 61.56 1537 ASP D O 1
ATOM 11494 N N . ALA D 2 334 ? 307.222 241.803 281.363 1.00 60.50 1538 ALA D N 1
ATOM 11495 C CA . ALA D 2 334 ? 306.711 240.727 280.519 1.00 60.50 1538 ALA D CA 1
ATOM 11496 C C . ALA D 2 334 ? 307.611 240.497 279.315 1.00 60.50 1538 ALA D C 1
ATOM 11497 O O . ALA D 2 334 ? 307.855 239.348 278.927 1.00 60.50 1538 ALA D O 1
ATOM 11499 N N . ILE D 2 335 ? 308.109 241.577 278.709 1.00 61.16 1539 ILE D N 1
ATOM 11500 C CA . ILE D 2 335 ? 309.035 241.431 277.587 1.00 61.16 1539 ILE D CA 1
ATOM 11501 C C . ILE D 2 335 ? 310.301 240.707 278.030 1.00 61.16 1539 ILE D C 1
ATOM 11502 O O . ILE D 2 335 ? 310.786 239.799 277.345 1.00 61.16 1539 ILE D O 1
ATOM 11507 N N . ALA D 2 336 ? 310.850 241.092 279.186 1.00 60.51 1540 ALA D N 1
ATOM 11508 C CA . ALA D 2 336 ? 312.053 240.422 279.675 1.00 60.51 1540 ALA D CA 1
ATOM 11509 C C . ALA D 2 336 ? 311.804 238.938 279.924 1.00 60.51 1540 ALA D C 1
ATOM 11510 O O . ALA D 2 336 ? 312.616 238.085 279.533 1.00 60.51 1540 ALA D O 1
ATOM 11512 N N . LYS D 2 337 ? 310.681 238.610 280.566 1.00 60.61 1541 LYS D N 1
ATOM 11513 C CA . LYS D 2 337 ? 310.377 237.214 280.865 1.00 60.61 1541 LYS D CA 1
ATOM 11514 C C . LYS D 2 337 ? 310.196 236.396 279.595 1.00 60.61 1541 LYS D C 1
ATOM 11515 O O . LYS D 2 337 ? 310.690 235.265 279.505 1.00 60.61 1541 LYS D O 1
ATOM 11521 N N . VAL D 2 338 ? 309.492 236.943 278.601 1.00 62.62 1542 VAL D N 1
ATOM 11522 C CA . VAL D 2 338 ? 309.284 236.186 277.370 1.00 62.62 1542 VAL D CA 1
ATOM 11523 C C . VAL D 2 338 ? 310.595 236.019 276.615 1.00 62.62 1542 VAL D C 1
ATOM 11524 O O . VAL D 2 338 ? 310.840 234.961 276.020 1.00 62.62 1542 VAL D O 1
ATOM 11528 N N . LEU D 2 339 ? 311.469 237.031 276.636 1.00 65.53 1543 LEU D N 1
ATOM 11529 C CA . LEU D 2 339 ? 312.770 236.886 275.993 1.00 65.53 1543 LEU D CA 1
ATOM 11530 C C . LEU D 2 339 ? 313.572 235.762 276.634 1.00 65.53 1543 LEU D C 1
ATOM 11531 O O . LEU D 2 339 ? 314.135 234.908 275.935 1.00 65.53 1543 LEU D O 1
ATOM 11536 N N . TYR D 2 340 ? 313.625 235.739 277.969 1.00 69.32 1544 TYR D N 1
ATOM 11537 C CA . TYR D 2 340 ? 314.381 234.689 278.647 1.00 69.32 1544 TYR D CA 1
ATOM 11538 C C . TYR D 2 340 ? 313.791 233.310 278.377 1.00 69.32 1544 TYR D C 1
ATOM 11539 O O . TYR D 2 340 ? 314.532 232.346 278.135 1.00 69.32 1544 TYR D O 1
ATOM 11548 N N . ALA D 2 341 ? 312.462 233.191 278.418 1.00 67.80 1545 ALA D N 1
ATOM 11549 C CA . ALA D 2 341 ? 311.832 231.898 278.174 1.00 67.80 1545 ALA D CA 1
ATOM 11550 C C . ALA D 2 341 ? 312.111 231.408 276.760 1.00 67.80 1545 ALA D C 1
ATOM 11551 O O . ALA D 2 341 ? 312.415 230.225 276.557 1.00 67.80 1545 ALA D O 1
ATOM 11553 N N . LEU D 2 342 ? 312.017 232.301 275.773 1.00 70.84 1546 LEU D N 1
ATOM 11554 C CA . LEU D 2 342 ? 312.291 231.906 274.396 1.00 70.84 1546 LEU D CA 1
ATOM 11555 C C . LEU D 2 342 ? 313.747 231.495 274.221 1.00 70.84 1546 LEU D C 1
ATOM 11556 O O . LEU D 2 342 ? 314.040 230.526 273.510 1.00 70.84 1546 LEU D O 1
ATOM 11561 N N . LEU D 2 343 ? 314.674 232.214 274.860 1.00 74.27 1547 LEU D N 1
ATOM 11562 C CA . LEU D 2 343 ? 316.083 231.846 274.753 1.00 74.27 1547 LEU D CA 1
ATOM 11563 C C . LEU D 2 343 ? 316.349 230.468 275.351 1.00 74.27 1547 LEU D C 1
ATOM 11564 O O . LEU D 2 343 ? 317.064 229.651 274.753 1.00 74.27 1547 LEU D O 1
ATOM 11569 N N . PHE D 2 344 ? 315.782 230.192 276.528 1.00 77.42 1548 PHE D N 1
ATOM 11570 C CA . PHE D 2 344 ? 315.964 228.878 277.138 1.00 77.42 1548 PHE D CA 1
ATOM 11571 C C . PHE D 2 344 ? 315.363 227.778 276.271 1.00 77.42 1548 PHE D C 1
ATOM 11572 O O . PHE D 2 344 ? 315.975 226.714 276.083 1.00 77.42 1548 PHE D O 1
ATOM 11580 N N . GLY D 2 345 ? 314.167 228.017 275.731 1.00 77.43 1549 GLY D N 1
ATOM 11581 C CA . GLY D 2 345 ? 313.560 227.036 274.851 1.00 77.43 1549 GLY D CA 1
ATOM 11582 C C . GLY D 2 345 ? 314.395 226.778 273.613 1.00 77.43 1549 GLY D C 1
ATOM 11583 O O . GLY D 2 345 ? 314.516 225.638 273.164 1.00 77.43 1549 GLY D O 1
ATOM 11584 N N . TRP D 2 346 ? 314.988 227.832 273.049 1.00 81.59 1550 TRP D N 1
ATOM 11585 C CA . TRP D 2 346 ? 315.843 227.664 271.878 1.00 81.59 1550 TRP D CA 1
ATOM 11586 C C . TRP D 2 346 ? 317.081 226.848 272.206 1.00 81.59 1550 TRP D C 1
ATOM 11587 O O . TRP D 2 346 ? 317.486 225.982 271.421 1.00 81.59 1550 TRP D O 1
ATOM 11598 N N . LEU D 2 347 ? 317.708 227.123 273.352 1.00 81.50 1551 LEU D N 1
ATOM 11599 C CA . LEU D 2 347 ? 318.886 226.351 273.738 1.00 81.50 1551 LEU D CA 1
ATOM 11600 C C . LEU D 2 347 ? 318.544 224.877 273.894 1.00 81.50 1551 LEU D C 1
ATOM 11601 O O . LEU D 2 347 ? 319.265 224.003 273.393 1.00 81.50 1551 LEU D O 1
ATOM 11606 N N . ILE D 2 348 ? 317.432 224.581 274.569 1.00 82.51 1552 ILE D N 1
ATOM 11607 C CA . ILE D 2 348 ? 317.061 223.184 274.763 1.00 82.51 1552 ILE D CA 1
ATOM 11608 C C . ILE D 2 348 ? 316.677 222.528 273.440 1.00 82.51 1552 ILE D C 1
ATOM 11609 O O . ILE D 2 348 ? 316.997 221.356 273.208 1.00 82.51 1552 ILE D O 1
ATOM 11614 N N . THR D 2 349 ? 316.008 223.262 272.550 1.00 84.14 1553 THR D N 1
ATOM 11615 C CA . THR D 2 349 ? 315.653 222.706 271.248 1.00 84.14 1553 THR D CA 1
ATOM 11616 C C . THR D 2 349 ? 316.893 222.388 270.424 1.00 84.14 1553 THR D C 1
ATOM 11617 O O . THR D 2 349 ? 316.958 221.339 269.773 1.00 84.14 1553 THR D O 1
ATOM 11621 N N . ARG D 2 350 ? 317.884 223.282 270.432 1.00 87.85 1554 ARG D N 1
ATOM 11622 C CA . ARG D 2 350 ? 319.123 223.011 269.710 1.00 87.85 1554 ARG D CA 1
ATOM 11623 C C . ARG D 2 350 ? 319.849 221.806 270.295 1.00 87.85 1554 ARG D C 1
ATOM 11624 O O . ARG D 2 350 ? 320.359 220.958 269.550 1.00 87.85 1554 ARG D O 1
ATOM 11632 N N . VAL D 2 351 ? 319.899 221.709 271.627 1.00 87.07 1555 VAL D N 1
ATOM 11633 C CA . VAL D 2 351 ? 320.546 220.564 272.258 1.00 87.07 1555 VAL D CA 1
ATOM 11634 C C . VAL D 2 351 ? 319.842 219.269 271.868 1.00 87.07 1555 VAL D C 1
ATOM 11635 O O . VAL D 2 351 ? 320.490 218.261 271.563 1.00 87.07 1555 VAL D O 1
ATOM 11639 N N . ASN D 2 352 ? 318.507 219.275 271.865 1.00 89.35 1556 ASN D N 1
ATOM 11640 C CA . ASN D 2 352 ? 317.760 218.092 271.448 1.00 89.35 1556 ASN D CA 1
ATOM 11641 C C . ASN D 2 352 ? 318.011 217.752 269.984 1.00 89.35 1556 ASN D C 1
ATOM 11642 O O . ASN D 2 352 ? 318.150 216.573 269.640 1.00 89.35 1556 ASN D O 1
ATOM 11647 N N . ALA D 2 353 ? 318.065 218.760 269.113 1.00 89.57 1557 ALA D N 1
ATOM 11648 C CA . ALA D 2 353 ? 318.302 218.509 267.696 1.00 89.57 1557 ALA D CA 1
ATOM 11649 C C . ALA D 2 353 ? 319.697 217.957 267.448 1.00 89.57 1557 ALA D C 1
ATOM 11650 O O . ALA D 2 353 ? 319.905 217.209 266.486 1.00 89.57 1557 ALA D O 1
ATOM 11652 N N . LEU D 2 354 ? 320.665 218.316 268.297 1.00 92.19 1558 LEU D N 1
ATOM 11653 C CA . LEU D 2 354 ? 322.010 217.770 268.148 1.00 92.19 1558 LEU D CA 1
ATOM 11654 C C . LEU D 2 354 ? 322.038 216.262 268.370 1.00 92.19 1558 LEU D C 1
ATOM 11655 O O . LEU D 2 354 ? 322.838 215.560 267.741 1.00 92.19 1558 LEU D O 1
ATOM 11660 N N . VAL D 2 355 ? 321.176 215.747 269.246 1.00 94.66 1559 VAL D N 1
ATOM 11661 C CA . VAL D 2 355 ? 321.189 214.336 269.616 1.00 94.66 1559 VAL D CA 1
ATOM 11662 C C . VAL D 2 355 ? 319.813 213.779 269.250 1.00 94.66 1559 VAL D C 1
ATOM 11663 O O . VAL D 2 355 ? 319.244 212.937 269.953 1.00 94.66 1559 VAL D O 1
ATOM 11667 N N . SER D 2 356 ? 319.254 214.281 268.152 1.00 97.23 1560 SER D N 1
ATOM 11668 C CA . SER D 2 356 ? 317.906 213.897 267.755 1.00 97.23 1560 SER D CA 1
ATOM 11669 C C . SER D 2 356 ? 317.830 212.396 267.482 1.00 97.23 1560 SER D C 1
ATOM 11670 O O . SER D 2 356 ? 318.742 211.827 266.871 1.00 97.23 1560 SER D O 1
ATOM 11673 N N . PRO D 2 357 ? 316.761 211.728 267.922 1.00 101.06 1561 PRO D N 1
ATOM 11674 C CA . PRO D 2 357 ? 316.626 210.290 267.662 1.00 101.06 1561 PRO D CA 1
ATOM 11675 C C . PRO D 2 357 ? 316.068 210.005 266.278 1.00 101.06 1561 PRO D C 1
ATOM 11676 O O . PRO D 2 357 ? 315.854 210.927 265.485 1.00 101.06 1561 PRO D O 1
ATOM 11680 N N . LYS D 2 358 ? 315.827 208.730 265.977 1.00 106.31 1562 LYS D N 1
ATOM 11681 C CA . LYS D 2 358 ? 315.305 208.310 264.684 1.00 106.31 1562 LYS D CA 1
ATOM 11682 C C . LYS D 2 358 ? 313.887 207.768 264.767 1.00 106.31 1562 LYS D C 1
ATOM 11683 O O . LYS D 2 358 ? 313.008 208.213 264.021 1.00 106.31 1562 LYS D O 1
ATOM 11689 N N . GLN D 2 359 ? 313.637 206.817 265.658 1.00 110.86 1563 GLN D N 1
ATOM 11690 C CA . GLN D 2 359 ? 312.326 206.203 265.829 1.00 110.86 1563 GLN D CA 1
ATOM 11691 C C . GLN D 2 359 ? 311.780 206.543 267.211 1.00 110.86 1563 GLN D C 1
ATOM 11692 O O . GLN D 2 359 ? 312.468 207.126 268.054 1.00 110.86 1563 GLN D O 1
ATOM 11698 N N . ASP D 2 360 ? 310.520 206.172 267.440 1.00 113.44 1564 ASP D N 1
ATOM 11699 C CA . ASP D 2 360 ? 309.842 206.421 268.717 1.00 113.44 1564 ASP D CA 1
ATOM 11700 C C . ASP D 2 360 ? 308.897 205.249 268.979 1.00 113.44 1564 ASP D C 1
ATOM 11701 O O . ASP D 2 360 ? 307.733 205.269 268.568 1.00 113.44 1564 ASP D O 1
ATOM 11706 N N . THR D 2 361 ? 309.406 204.231 269.663 1.00 110.71 1565 THR D N 1
ATOM 11707 C CA . THR D 2 361 ? 308.610 203.073 270.054 1.00 110.71 1565 THR D CA 1
ATOM 11708 C C . THR D 2 361 ? 308.649 202.801 271.549 1.00 110.71 1565 THR D C 1
ATOM 11709 O O . THR D 2 361 ? 307.620 202.455 272.135 1.00 110.71 1565 THR D O 1
ATOM 11713 N N . LEU D 2 362 ? 309.811 202.947 272.180 1.00 107.97 1566 LEU D N 1
ATOM 11714 C CA . LEU D 2 362 ? 309.943 202.792 273.620 1.00 107.97 1566 LEU D CA 1
ATOM 11715 C C . LEU D 2 362 ? 310.845 203.896 274.148 1.00 107.97 1566 LEU D C 1
ATOM 11716 O O . LEU D 2 362 ? 311.738 204.376 273.445 1.00 107.97 1566 LEU D O 1
ATOM 11721 N N . SER D 2 363 ? 310.608 204.292 275.394 1.00 105.17 1567 SER D N 1
ATOM 11722 C CA . SER D 2 363 ? 311.364 205.382 275.989 1.00 105.17 1567 SER D CA 1
ATOM 11723 C C . SER D 2 363 ? 311.349 205.252 277.503 1.00 105.17 1567 SER D C 1
ATOM 11724 O O . SER D 2 363 ? 310.361 204.799 278.087 1.00 105.17 1567 SER D O 1
ATOM 11727 N N . ILE D 2 364 ? 312.452 205.653 278.127 1.00 102.48 1568 ILE D N 1
ATOM 11728 C CA . ILE D 2 364 ? 312.565 205.735 279.578 1.00 102.48 1568 ILE D CA 1
ATOM 11729 C C . ILE D 2 364 ? 312.727 207.205 279.934 1.00 102.48 1568 ILE D C 1
ATOM 11730 O O . ILE D 2 364 ? 313.615 207.884 279.403 1.00 102.48 1568 ILE D O 1
ATOM 11735 N N . ALA D 2 365 ? 311.873 207.697 280.824 1.00 97.30 1569 ALA D N 1
ATOM 11736 C CA . ALA D 2 365 ? 311.846 209.105 281.186 1.00 97.30 1569 ALA D CA 1
ATOM 11737 C C . ALA D 2 365 ? 312.415 209.298 282.585 1.00 97.30 1569 ALA D C 1
ATOM 11738 O O . ALA D 2 365 ? 312.103 208.538 283.506 1.00 97.30 1569 ALA D O 1
ATOM 11740 N N . ILE D 2 366 ? 313.258 210.316 282.734 1.00 93.46 1570 ILE D N 1
ATOM 11741 C CA . ILE D 2 366 ? 313.843 210.679 284.017 1.00 93.46 1570 ILE D CA 1
ATOM 11742 C C . ILE D 2 366 ? 313.445 212.114 284.319 1.00 93.46 1570 ILE D C 1
ATOM 11743 O O . ILE D 2 366 ? 313.701 213.017 283.512 1.00 93.46 1570 ILE D O 1
ATOM 11748 N N . LEU D 2 367 ? 312.819 212.327 285.473 1.00 88.01 1571 LEU D N 1
ATOM 11749 C CA . LEU D 2 367 ? 312.361 213.644 285.893 1.00 88.01 1571 LEU D CA 1
ATOM 11750 C C . LEU D 2 367 ? 313.126 214.053 287.144 1.00 88.01 1571 LEU D C 1
ATOM 11751 O O . LEU D 2 367 ? 313.123 213.329 288.143 1.00 88.01 1571 LEU D O 1
ATOM 11756 N N . ASP D 2 368 ? 313.776 215.212 287.084 1.00 87.15 1572 ASP D N 1
ATOM 11757 C CA . ASP D 2 368 ? 314.537 215.755 288.208 1.00 87.15 1572 ASP D CA 1
ATOM 11758 C C . ASP D 2 368 ? 313.758 216.961 288.718 1.00 87.15 1572 ASP D C 1
ATOM 11759 O O . ASP D 2 368 ? 313.988 218.097 288.303 1.00 87.15 1572 ASP D O 1
ATOM 11764 N N . ILE D 2 369 ? 312.836 216.708 289.639 1.00 81.40 1573 ILE D N 1
ATOM 11765 C CA . ILE D 2 369 ? 311.878 217.715 290.072 1.00 81.40 1573 ILE D CA 1
ATOM 11766 C C . ILE D 2 369 ? 312.194 218.142 291.498 1.00 81.40 1573 ILE D C 1
ATOM 11767 O O . ILE D 2 369 ? 312.520 217.324 292.368 1.00 81.40 1573 ILE D O 1
ATOM 11772 N N . TYR D 2 370 ? 312.117 219.447 291.723 1.00 75.80 1574 TYR D N 1
ATOM 11773 C CA . TYR D 2 370 ? 312.226 220.018 293.054 1.00 75.80 1574 TYR D CA 1
ATOM 11774 C C . TYR D 2 370 ? 310.988 219.703 293.892 1.00 75.80 1574 TYR D C 1
ATOM 11775 O O . TYR D 2 370 ? 309.898 219.440 293.377 1.00 75.80 1574 TYR D O 1
ATOM 11784 N N . GLY D 2 371 ? 311.175 219.731 295.210 1.00 72.68 1575 GLY D N 1
ATOM 11785 C CA . GLY D 2 371 ? 310.178 219.282 296.156 1.00 72.68 1575 GLY D CA 1
ATOM 11786 C C . GLY D 2 371 ? 309.517 220.411 296.921 1.00 72.68 1575 GLY D C 1
ATOM 11787 O O . GLY D 2 371 ? 309.527 221.576 296.506 1.00 72.68 1575 GLY D O 1
ATOM 11788 N N . PHE D 2 372 ? 308.939 220.055 298.063 1.00 71.91 1576 PHE D N 1
ATOM 11789 C CA . PHE D 2 372 ? 308.185 220.988 298.887 1.00 71.91 1576 PHE D CA 1
ATOM 11790 C C . PHE D 2 372 ? 309.084 222.112 299.395 1.00 71.91 1576 PHE D C 1
ATOM 11791 O O . PHE D 2 372 ? 310.282 221.930 299.633 1.00 71.91 1576 PHE D O 1
ATOM 11799 N N . GLU D 2 373 ? 308.489 223.292 299.557 1.00 73.45 1577 GLU D N 1
ATOM 11800 C CA . GLU D 2 373 ? 309.223 224.480 299.979 1.00 73.45 1577 GLU D CA 1
ATOM 11801 C C . GLU D 2 373 ? 308.433 225.195 301.063 1.00 73.45 1577 GLU D C 1
ATOM 11802 O O . GLU D 2 373 ? 307.293 225.603 300.831 1.00 73.45 1577 GLU D O 1
ATOM 11808 N N . ASP D 2 374 ? 309.041 225.351 302.241 1.00 75.59 1578 ASP D N 1
ATOM 11809 C CA . ASP D 2 374 ? 308.417 226.046 303.370 1.00 75.59 1578 ASP D CA 1
ATOM 11810 C C . ASP D 2 374 ? 309.491 226.907 304.033 1.00 75.59 1578 ASP D C 1
ATOM 11811 O O . ASP D 2 374 ? 310.205 226.449 304.928 1.00 75.59 1578 ASP D O 1
ATOM 11816 N N . LEU D 2 375 ? 309.595 228.156 303.591 1.00 75.37 1579 LEU D N 1
ATOM 11817 C CA . LEU D 2 375 ? 310.586 229.084 304.115 1.00 75.37 1579 LEU D CA 1
ATOM 11818 C C . LEU D 2 375 ? 309.979 229.896 305.260 1.00 75.37 1579 LEU D C 1
ATOM 11819 O O . LEU D 2 375 ? 308.887 229.602 305.750 1.00 75.37 1579 LEU D O 1
ATOM 11824 N N . SER D 2 376 ? 310.696 230.929 305.703 1.00 75.41 1580 SER D N 1
ATOM 11825 C CA . SER D 2 376 ? 310.160 231.827 306.722 1.00 75.41 1580 SER D CA 1
ATOM 11826 C C . SER D 2 376 ? 309.184 232.822 306.109 1.00 75.41 1580 SER D C 1
ATOM 11827 O O . SER D 2 376 ? 307.999 232.846 306.459 1.00 75.41 1580 SER D O 1
ATOM 11830 N N . PHE D 2 377 ? 309.665 233.655 305.188 1.00 68.91 1581 PHE D N 1
ATOM 11831 C CA . PHE D 2 377 ? 308.796 234.492 304.374 1.00 68.91 1581 PHE D CA 1
ATOM 11832 C C . PHE D 2 377 ? 308.410 233.712 303.127 1.00 68.91 1581 PHE D C 1
ATOM 11833 O O . PHE D 2 377 ? 309.279 233.217 302.402 1.00 68.91 1581 PHE D O 1
ATOM 11841 N N . ASN D 2 378 ? 307.110 233.606 302.880 1.00 61.65 1582 ASN D N 1
ATOM 11842 C CA . ASN D 2 378 ? 306.579 232.679 301.893 1.00 61.65 1582 ASN D CA 1
ATOM 11843 C C . ASN D 2 378 ? 305.649 233.430 300.953 1.00 61.65 1582 ASN D C 1
ATOM 11844 O O . ASN D 2 378 ? 304.850 234.256 301.401 1.00 61.65 1582 ASN D O 1
ATOM 11849 N N . SER D 2 379 ? 305.747 233.146 299.658 1.00 59.50 1583 SER D N 1
ATOM 11850 C CA . SER D 2 379 ? 305.140 234.027 298.664 1.00 59.50 1583 SER D CA 1
ATOM 11851 C C . SER D 2 379 ? 304.683 233.206 297.461 1.00 59.50 1583 SER D C 1
ATOM 11852 O O . SER D 2 379 ? 304.525 231.984 297.543 1.00 59.50 1583 SER D O 1
ATOM 11855 N N . PHE D 2 380 ? 304.462 233.898 296.339 1.00 57.07 1584 PHE D N 1
ATOM 11856 C CA . PHE D 2 380 ? 303.783 233.323 295.180 1.00 57.07 1584 PHE D CA 1
ATOM 11857 C C . PHE D 2 380 ? 304.558 232.158 294.574 1.00 57.07 1584 PHE D C 1
ATOM 11858 O O . PHE D 2 380 ? 303.965 231.136 294.201 1.00 57.07 1584 PHE D O 1
ATOM 11866 N N . GLU D 2 381 ? 305.880 232.299 294.452 1.00 61.29 1585 GLU D N 1
ATOM 11867 C CA . GLU D 2 381 ? 306.678 231.247 293.830 1.00 61.29 1585 GLU D CA 1
ATOM 11868 C C . GLU D 2 381 ? 306.542 229.936 294.587 1.00 61.29 1585 GLU D C 1
ATOM 11869 O O . GLU D 2 381 ? 306.337 228.875 293.985 1.00 61.29 1585 GLU D O 1
ATOM 11875 N N . GLN D 2 382 ? 306.635 229.992 295.914 1.00 61.22 1586 GLN D N 1
ATOM 11876 C CA . GLN D 2 382 ? 306.473 228.780 296.699 1.00 61.22 1586 GLN D CA 1
ATOM 11877 C C . GLN D 2 382 ? 305.040 228.274 296.658 1.00 61.22 1586 GLN D C 1
ATOM 11878 O O . GLN D 2 382 ? 304.810 227.074 296.806 1.00 61.22 1586 GLN D O 1
ATOM 11884 N N . LEU D 2 383 ? 304.063 229.161 296.451 1.00 58.13 1587 LEU D N 1
ATOM 11885 C CA . LEU D 2 383 ? 302.694 228.694 296.248 1.00 58.13 1587 LEU D CA 1
ATOM 11886 C C . LEU D 2 383 ? 302.591 227.828 294.999 1.00 58.13 1587 LEU D C 1
ATOM 11887 O O . LEU D 2 383 ? 301.994 226.744 295.035 1.00 58.13 1587 LEU D O 1
ATOM 11892 N N . CYS D 2 384 ? 303.181 228.282 293.891 1.00 60.82 1588 CYS D N 1
ATOM 11893 C CA . CYS D 2 384 ? 303.195 227.460 292.684 1.00 60.82 1588 CYS D CA 1
ATOM 11894 C C . CYS D 2 384 ? 303.969 226.165 292.911 1.00 60.82 1588 CYS D C 1
ATOM 11895 O O . CYS D 2 384 ? 303.567 225.094 292.432 1.00 60.82 1588 CYS D O 1
ATOM 11898 N N . ILE D 2 385 ? 305.078 226.250 293.647 1.00 64.03 1589 ILE D N 1
ATOM 11899 C CA . ILE D 2 385 ? 305.889 225.071 293.935 1.00 64.03 1589 ILE D CA 1
ATOM 11900 C C . ILE D 2 385 ? 305.072 224.035 294.701 1.00 64.03 1589 ILE D C 1
ATOM 11901 O O . ILE D 2 385 ? 305.068 222.844 294.367 1.00 64.03 1589 ILE D O 1
ATOM 11906 N N . ASN D 2 386 ? 304.358 224.480 295.736 1.00 63.65 1590 ASN D N 1
ATOM 11907 C CA . ASN D 2 386 ? 303.564 223.562 296.540 1.00 63.65 1590 ASN D CA 1
ATOM 11908 C C . ASN D 2 386 ? 302.375 223.024 295.765 1.00 63.65 1590 ASN D C 1
ATOM 11909 O O . ASN D 2 386 ? 301.961 221.884 295.991 1.00 63.65 1590 ASN D O 1
ATOM 11914 N N . TYR D 2 387 ? 301.808 223.815 294.855 1.00 62.11 1591 TYR D N 1
ATOM 11915 C CA . TYR D 2 387 ? 300.739 223.291 294.008 1.00 62.11 1591 TYR D CA 1
ATOM 11916 C C . TYR D 2 387 ? 301.246 222.155 293.125 1.00 62.11 1591 TYR D C 1
ATOM 11917 O O . TYR D 2 387 ? 300.600 221.101 293.013 1.00 62.11 1591 TYR D O 1
ATOM 11926 N N . ALA D 2 388 ? 302.413 222.346 292.503 1.00 65.10 1592 ALA D N 1
ATOM 11927 C CA . ALA D 2 388 ? 302.995 221.275 291.700 1.00 65.10 1592 ALA D CA 1
ATOM 11928 C C . ALA D 2 388 ? 303.293 220.051 292.556 1.00 65.10 1592 ALA D C 1
ATOM 11929 O O . ALA D 2 388 ? 303.040 218.911 292.141 1.00 65.10 1592 ALA D O 1
ATOM 11931 N N . ASN D 2 389 ? 303.824 220.267 293.760 1.00 68.71 1593 ASN D N 1
ATOM 11932 C CA . ASN D 2 389 ? 304.126 219.143 294.638 1.00 68.71 1593 ASN D CA 1
ATOM 11933 C C . ASN D 2 389 ? 302.865 218.414 295.078 1.00 68.71 1593 ASN D C 1
ATOM 11934 O O . ASN D 2 389 ? 302.893 217.194 295.243 1.00 68.71 1593 ASN D O 1
ATOM 11939 N N . GLU D 2 390 ? 301.763 219.134 295.283 1.00 70.00 1594 GLU D N 1
ATOM 11940 C CA . GLU D 2 390 ? 300.499 218.478 295.599 1.00 70.00 1594 GLU D CA 1
ATOM 11941 C C . GLU D 2 390 ? 300.020 217.620 294.437 1.00 70.00 1594 GLU D C 1
ATOM 11942 O O . GLU D 2 390 ? 299.544 216.493 294.637 1.00 70.00 1594 GLU D O 1
ATOM 11948 N N . ASN D 2 391 ? 300.138 218.134 293.210 1.00 69.70 1595 ASN D N 1
ATOM 11949 C CA . ASN D 2 391 ? 299.735 217.329 292.061 1.00 69.70 1595 ASN D CA 1
ATOM 11950 C C . ASN D 2 391 ? 300.614 216.094 291.887 1.00 69.70 1595 ASN D C 1
ATOM 11951 O O . ASN D 2 391 ? 300.126 215.055 291.429 1.00 69.70 1595 ASN D O 1
ATOM 11956 N N . LEU D 2 392 ? 301.898 216.178 292.241 1.00 73.53 1596 LEU D N 1
ATOM 11957 C CA . LEU D 2 392 ? 302.728 214.972 292.229 1.00 73.53 1596 LEU D CA 1
ATOM 11958 C C . LEU D 2 392 ? 302.392 214.023 293.377 1.00 73.53 1596 LEU D C 1
ATOM 11959 O O . LEU D 2 392 ? 302.399 212.797 293.194 1.00 73.53 1596 LEU D O 1
ATOM 11964 N N . GLN D 2 393 ? 302.106 214.564 294.561 1.00 78.06 1597 GLN D N 1
ATOM 11965 C CA . GLN D 2 393 ? 301.704 213.745 295.696 1.00 78.06 1597 GLN D CA 1
ATOM 11966 C C . GLN D 2 393 ? 300.407 213.003 295.425 1.00 78.06 1597 GLN D C 1
ATOM 11967 O O . GLN D 2 393 ? 300.188 211.936 296.000 1.00 78.06 1597 GLN D O 1
ATOM 11973 N N . TYR D 2 394 ? 299.547 213.545 294.562 1.00 78.84 1598 TYR D N 1
ATOM 11974 C CA . TYR D 2 394 ? 298.359 212.800 294.150 1.00 78.84 1598 TYR D CA 1
ATOM 11975 C C . TYR D 2 394 ? 298.744 211.471 293.509 1.00 78.84 1598 TYR D C 1
ATOM 11976 O O . TYR D 2 394 ? 298.225 210.411 293.883 1.00 78.84 1598 TYR D O 1
ATOM 11985 N N . LEU D 2 395 ? 299.669 211.504 292.546 1.00 81.47 1599 LEU D N 1
ATOM 11986 C CA . LEU D 2 395 ? 300.119 210.271 291.909 1.00 81.47 1599 LEU D CA 1
ATOM 11987 C C . LEU D 2 395 ? 300.884 209.384 292.880 1.00 81.47 1599 LEU D C 1
ATOM 11988 O O . LEU D 2 395 ? 300.781 208.153 292.809 1.00 81.47 1599 LEU D O 1
ATOM 11993 N N . PHE D 2 396 ? 301.662 209.985 293.783 1.00 84.91 1600 PHE D N 1
ATOM 11994 C CA . PHE D 2 396 ? 302.367 209.199 294.791 1.00 84.91 1600 PHE D CA 1
ATOM 11995 C C . PHE D 2 396 ? 301.385 208.412 295.657 1.00 84.91 1600 PHE D C 1
ATOM 11996 O O . PHE D 2 396 ? 301.569 207.212 295.899 1.00 84.91 1600 PHE D O 1
ATOM 12004 N N . ASN D 2 397 ? 300.328 209.078 296.124 1.00 87.18 1601 ASN D N 1
ATOM 12005 C CA . ASN D 2 397 ? 299.306 208.406 296.917 1.00 87.18 1601 ASN D CA 1
ATOM 12006 C C . ASN D 2 397 ? 298.561 207.363 296.100 1.00 87.18 1601 ASN D C 1
ATOM 12007 O O . ASN D 2 397 ? 298.191 206.312 296.633 1.00 87.18 1601 ASN D O 1
ATOM 12012 N N . LYS D 2 398 ? 298.321 207.634 294.815 1.00 89.96 1602 LYS D N 1
ATOM 12013 C CA . LYS D 2 398 ? 297.691 206.630 293.963 1.00 89.96 1602 LYS D CA 1
ATOM 12014 C C . LYS D 2 398 ? 298.543 205.370 293.878 1.00 89.96 1602 LYS D C 1
ATOM 12015 O O . LYS D 2 398 ? 298.025 204.253 293.981 1.00 89.96 1602 LYS D O 1
ATOM 12021 N N . ILE D 2 399 ? 299.856 205.533 293.705 1.00 93.88 1603 ILE D N 1
ATOM 12022 C CA . ILE D 2 399 ? 300.751 204.382 293.640 1.00 93.88 1603 ILE D CA 1
ATOM 12023 C C . ILE D 2 399 ? 300.768 203.635 294.969 1.00 93.88 1603 ILE D C 1
ATOM 12024 O O . ILE D 2 399 ? 300.746 202.396 295.005 1.00 93.88 1603 ILE D O 1
ATOM 12029 N N . VAL D 2 400 ? 300.817 204.371 296.082 1.00 96.19 1604 VAL D N 1
ATOM 12030 C CA . VAL D 2 400 ? 300.836 203.727 297.393 1.00 96.19 1604 VAL D CA 1
ATOM 12031 C C . VAL D 2 400 ? 299.555 202.931 297.622 1.00 96.19 1604 VAL D C 1
ATOM 12032 O O . VAL D 2 400 ? 299.591 201.795 298.110 1.00 96.19 1604 VAL D O 1
ATOM 12036 N N . PHE D 2 401 ? 298.404 203.506 297.265 1.00 100.93 1605 PHE D N 1
ATOM 12037 C CA . PHE D 2 401 ? 297.145 202.786 297.424 1.00 100.93 1605 PHE D CA 1
ATOM 12038 C C . PHE D 2 401 ? 297.061 201.587 296.490 1.00 100.93 1605 PHE D C 1
ATOM 12039 O O . PHE D 2 401 ? 296.476 200.563 296.857 1.00 100.93 1605 PHE D O 1
ATOM 12047 N N . GLN D 2 402 ? 297.618 201.695 295.281 1.00 101.92 1606 GLN D N 1
ATOM 12048 C CA . GLN D 2 402 ? 297.658 200.540 294.393 1.00 101.92 1606 GLN D CA 1
ATOM 12049 C C . GLN D 2 402 ? 298.482 199.414 295.000 1.00 101.92 1606 GLN D C 1
ATOM 12050 O O . GLN D 2 402 ? 298.094 198.242 294.932 1.00 101.92 1606 GLN D O 1
ATOM 12056 N N . GLU D 2 403 ? 299.622 199.751 295.611 1.00 103.84 1607 GLU D N 1
ATOM 12057 C CA . GLU D 2 403 ? 300.421 198.729 296.282 1.00 103.84 1607 GLU D CA 1
ATOM 12058 C C . GLU D 2 403 ? 299.671 198.125 297.464 1.00 103.84 1607 GLU D C 1
ATOM 12059 O O . GLU D 2 403 ? 299.755 196.915 297.705 1.00 103.84 1607 GLU D O 1
ATOM 12065 N N . GLU D 2 404 ? 298.946 198.951 298.221 1.00 107.50 1608 GLU D N 1
ATOM 12066 C CA . GLU D 2 404 ? 298.163 198.428 299.338 1.00 107.50 1608 GLU D CA 1
ATOM 12067 C C . GLU D 2 404 ? 297.077 197.471 298.855 1.00 107.50 1608 GLU D C 1
ATOM 12068 O O . GLU D 2 404 ? 296.859 196.414 299.459 1.00 107.50 1608 GLU D O 1
ATOM 12074 N N . GLN D 2 405 ? 296.388 197.828 297.771 1.00 110.78 1609 GLN D N 1
ATOM 12075 C CA . GLN D 2 405 ? 295.373 196.942 297.211 1.00 110.78 1609 GLN D CA 1
ATOM 12076 C C . GLN D 2 405 ? 295.986 195.653 296.680 1.00 110.78 1609 GLN D C 1
ATOM 12077 O O . GLN D 2 405 ? 295.394 194.579 296.830 1.00 110.78 1609 GLN D O 1
ATOM 12083 N N . GLU D 2 406 ? 297.161 195.740 296.051 1.00 112.04 1610 GLU D N 1
ATOM 12084 C CA . GLU D 2 406 ? 297.851 194.536 295.602 1.00 112.04 1610 GLU D CA 1
ATOM 12085 C C . GLU D 2 406 ? 298.231 193.644 296.775 1.00 112.04 1610 GLU D C 1
ATOM 12086 O O . GLU D 2 406 ? 298.117 192.418 296.683 1.00 112.04 1610 GLU D O 1
ATOM 12092 N N . GLU D 2 407 ? 298.693 194.240 297.878 1.00 113.95 1611 GLU D N 1
ATOM 12093 C CA . GLU D 2 407 ? 298.992 193.464 299.076 1.00 113.95 1611 GLU D CA 1
ATOM 12094 C C . GLU D 2 407 ? 297.740 192.798 299.631 1.00 113.95 1611 GLU D C 1
ATOM 12095 O O . GLU D 2 407 ? 297.782 191.640 300.059 1.00 113.95 1611 GLU D O 1
ATOM 12101 N N . TYR D 2 408 ? 296.617 193.519 299.636 1.00 115.17 1612 TYR D N 1
ATOM 12102 C CA . TYR D 2 408 ? 295.370 192.943 300.127 1.00 115.17 1612 TYR D CA 1
ATOM 12103 C C . TYR D 2 408 ? 294.889 191.797 299.247 1.00 115.17 1612 TYR D C 1
ATOM 12104 O O . TYR D 2 408 ? 294.376 190.795 299.759 1.00 115.17 1612 TYR D O 1
ATOM 12113 N N . ILE D 2 409 ? 295.042 191.923 297.930 1.00 116.44 1613 ILE D N 1
ATOM 12114 C CA . ILE D 2 409 ? 294.572 190.885 297.018 1.00 116.44 1613 ILE D CA 1
ATOM 12115 C C . ILE D 2 409 ? 295.490 189.669 297.053 1.00 116.44 1613 ILE D C 1
ATOM 12116 O O . ILE D 2 409 ? 295.023 188.525 297.020 1.00 116.44 1613 ILE D O 1
ATOM 12121 N N . ARG D 2 410 ? 296.805 189.892 297.134 1.00 116.02 1614 ARG D N 1
ATOM 12122 C CA . ARG D 2 410 ? 297.758 188.786 297.092 1.00 116.02 1614 ARG D CA 1
ATOM 12123 C C . ARG D 2 410 ? 297.551 187.828 298.256 1.00 116.02 1614 ARG D C 1
ATOM 12124 O O . ARG D 2 410 ? 297.600 186.605 298.079 1.00 116.02 1614 ARG D O 1
ATOM 12132 N N . GLU D 2 411 ? 297.325 188.359 299.455 1.00 116.76 1615 GLU D N 1
ATOM 12133 C CA . GLU D 2 411 ? 296.990 187.516 300.591 1.00 116.76 1615 GLU D CA 1
ATOM 12134 C C . GLU D 2 411 ? 295.651 186.834 300.338 1.00 116.76 1615 GLU D C 1
ATOM 12135 O O . GLU D 2 411 ? 294.722 187.448 299.805 1.00 116.76 1615 GLU D O 1
ATOM 12141 N N . GLN D 2 412 ? 295.551 185.560 300.719 1.00 117.67 1616 GLN D N 1
ATOM 12142 C CA . GLN D 2 412 ? 294.371 184.754 300.409 1.00 117.67 1616 GLN D CA 1
ATOM 12143 C C . GLN D 2 412 ? 293.215 185.221 301.287 1.00 117.67 1616 GLN D C 1
ATOM 12144 O O . GLN D 2 412 ? 292.897 184.641 302.328 1.00 117.67 1616 GLN D O 1
ATOM 12150 N N . MET D 2 413 ? 292.572 186.299 300.845 1.00 119.17 1617 MET D N 1
ATOM 12151 C CA . MET D 2 413 ? 291.444 186.888 301.544 1.00 119.17 1617 MET D CA 1
ATOM 12152 C C . MET D 2 413 ? 290.422 187.385 300.532 1.00 119.17 1617 MET D C 1
ATOM 12153 O O . MET D 2 413 ? 290.746 187.659 299.374 1.00 119.17 1617 MET D O 1
ATOM 12158 N N . ASP D 2 414 ? 289.176 187.499 300.988 1.00 124.81 1618 ASP D N 1
ATOM 12159 C CA . ASP D 2 414 ? 288.148 188.160 300.197 1.00 124.81 1618 ASP D CA 1
ATOM 12160 C C . ASP D 2 414 ? 288.444 189.652 300.174 1.00 124.81 1618 ASP D C 1
ATOM 12161 O O . ASP D 2 414 ? 288.253 190.338 301.179 1.00 124.81 1618 ASP D O 1
ATOM 12166 N N . TRP D 2 415 ? 288.931 190.159 299.046 1.00 123.28 1619 TRP D N 1
ATOM 12167 C CA . TRP D 2 415 ? 289.418 191.531 298.988 1.00 123.28 1619 TRP D CA 1
ATOM 12168 C C . TRP D 2 415 ? 288.252 192.515 299.040 1.00 123.28 1619 TRP D C 1
ATOM 12169 O O . TRP D 2 415 ? 287.373 192.498 298.173 1.00 123.28 1619 TRP D O 1
ATOM 12180 N N . ARG D 2 416 ? 288.251 193.370 300.057 1.00 122.10 1620 ARG D N 1
ATOM 12181 C CA . ARG D 2 416 ? 287.263 194.426 300.227 1.00 122.10 1620 ARG D CA 1
ATOM 12182 C C . ARG D 2 416 ? 287.753 195.725 299.601 1.00 122.10 1620 ARG D C 1
ATOM 12183 O O . ARG D 2 416 ? 288.938 195.896 299.305 1.00 122.10 1620 ARG D O 1
ATOM 12191 N N . GLU D 2 417 ? 286.817 196.649 299.408 1.00 118.25 1621 GLU D N 1
ATOM 12192 C CA . GLU D 2 417 ? 287.138 197.983 298.911 1.00 118.25 1621 GLU D CA 1
ATOM 12193 C C . GLU D 2 417 ? 287.608 198.827 300.088 1.00 118.25 1621 GLU D C 1
ATOM 12194 O O . GLU D 2 417 ? 286.837 199.134 300.999 1.00 118.25 1621 GLU D O 1
ATOM 12200 N N . ILE D 2 418 ? 288.884 199.202 300.072 1.00 111.72 1622 ILE D N 1
ATOM 12201 C CA . ILE D 2 418 ? 289.479 199.954 301.170 1.00 111.72 1622 ILE D CA 1
ATOM 12202 C C . ILE D 2 418 ? 289.255 201.443 300.949 1.00 111.72 1622 ILE D C 1
ATOM 12203 O O . ILE D 2 418 ? 289.468 201.966 299.849 1.00 111.72 1622 ILE D O 1
ATOM 12208 N N . ALA D 2 419 ? 288.814 202.131 301.999 1.00 106.17 1623 ALA D N 1
ATOM 12209 C CA . ALA D 2 419 ? 288.626 203.571 301.927 1.00 106.17 1623 ALA D CA 1
ATOM 12210 C C . ALA D 2 419 ? 289.969 204.286 301.832 1.00 106.17 1623 ALA D C 1
ATOM 12211 O O . ALA D 2 419 ? 290.971 203.854 302.408 1.00 106.17 1623 ALA D O 1
ATOM 12213 N N . PHE D 2 420 ? 289.980 205.392 301.095 1.00 97.62 1624 PHE D N 1
ATOM 12214 C CA . PHE D 2 420 ? 291.202 206.169 300.894 1.00 97.62 1624 PHE D CA 1
ATOM 12215 C C . PHE D 2 420 ? 290.812 207.596 300.547 1.00 97.62 1624 PHE D C 1
ATOM 12216 O O . PHE D 2 420 ? 290.111 207.820 299.556 1.00 97.62 1624 PHE D O 1
ATOM 12224 N N . ALA D 2 421 ? 291.262 208.553 301.355 1.00 92.15 1625 ALA D N 1
ATOM 12225 C CA . ALA D 2 421 ? 290.957 209.966 301.154 1.00 92.15 1625 ALA D CA 1
ATOM 12226 C C . ALA D 2 421 ? 292.162 210.628 300.496 1.00 92.15 1625 ALA D C 1
ATOM 12227 O O . ALA D 2 421 ? 293.202 210.820 301.131 1.00 92.15 1625 ALA D O 1
ATOM 12229 N N . ASP D 2 422 ? 292.018 210.978 299.222 1.00 82.68 1626 ASP D N 1
ATOM 12230 C CA . ASP D 2 422 ? 293.092 211.612 298.476 1.00 82.68 1626 ASP D CA 1
ATOM 12231 C C . ASP D 2 422 ? 293.146 213.111 298.772 1.00 82.68 1626 ASP D C 1
ATOM 12232 O O . ASP D 2 422 ? 292.296 213.667 299.473 1.00 82.68 1626 ASP D O 1
ATOM 12237 N N . ASN D 2 423 ? 294.169 213.769 298.221 1.00 74.69 1627 ASN D N 1
ATOM 12238 C CA . ASN D 2 423 ? 294.382 215.198 298.429 1.00 74.69 1627 ASN D CA 1
ATOM 12239 C C . ASN D 2 423 ? 293.711 216.052 297.361 1.00 74.69 1627 ASN D C 1
ATOM 12240 O O . ASN D 2 423 ? 294.157 217.177 297.103 1.00 74.69 1627 ASN D O 1
ATOM 12245 N N . GLN D 2 424 ? 292.658 215.541 296.727 1.00 69.99 1628 GLN D N 1
ATOM 12246 C CA . GLN D 2 424 ? 291.905 216.346 295.772 1.00 69.99 1628 GLN D CA 1
ATOM 12247 C C . GLN D 2 424 ? 291.354 217.647 296.354 1.00 69.99 1628 GLN D C 1
ATOM 12248 O O . GLN D 2 424 ? 291.373 218.657 295.628 1.00 69.99 1628 GLN D O 1
ATOM 12254 N N . PRO D 2 425 ? 290.830 217.698 297.586 1.00 66.84 1629 PRO D N 1
ATOM 12255 C CA . PRO D 2 425 ? 290.326 218.983 298.099 1.00 66.84 1629 PRO D CA 1
ATOM 12256 C C . PRO D 2 425 ? 291.355 220.098 298.100 1.00 66.84 1629 PRO D C 1
ATOM 12257 O O . PRO D 2 425 ? 290.987 221.248 297.850 1.00 66.84 1629 PRO D O 1
ATOM 12261 N N . CYS D 2 426 ? 292.631 219.809 298.369 1.00 64.07 1630 CYS D N 1
ATOM 12262 C CA . CYS D 2 426 ? 293.641 220.864 298.323 1.00 64.07 1630 CYS D CA 1
ATOM 12263 C C . CYS D 2 426 ? 293.833 221.388 296.905 1.00 64.07 1630 CYS D C 1
ATOM 12264 O O . CYS D 2 426 ? 293.950 222.604 296.690 1.00 64.07 1630 CYS D O 1
ATOM 12267 N N . ILE D 2 427 ? 293.866 220.486 295.924 1.00 63.18 1631 ILE D N 1
ATOM 12268 C CA . ILE D 2 427 ? 294.005 220.900 294.531 1.00 63.18 1631 ILE D CA 1
ATOM 12269 C C . ILE D 2 427 ? 292.816 221.752 294.114 1.00 63.18 1631 ILE D C 1
ATOM 12270 O O . ILE D 2 427 ? 292.972 222.769 293.429 1.00 63.18 1631 ILE D O 1
ATOM 12275 N N . ASN D 2 428 ? 291.610 221.352 294.519 1.00 60.28 1632 ASN D N 1
ATOM 12276 C CA . ASN D 2 428 ? 290.430 222.158 294.221 1.00 60.28 1632 ASN D CA 1
ATOM 12277 C C . ASN D 2 428 ? 290.480 223.507 294.925 1.00 60.28 1632 ASN D C 1
ATOM 12278 O O . ASN D 2 428 ? 290.081 224.522 294.347 1.00 60.28 1632 ASN D O 1
ATOM 12283 N N . LEU D 2 429 ? 290.962 223.540 296.166 1.00 57.29 1633 LEU D N 1
ATOM 12284 C CA . LEU D 2 429 ? 291.066 224.801 296.888 1.00 57.29 1633 LEU D CA 1
ATOM 12285 C C . LEU D 2 429 ? 292.010 225.760 296.181 1.00 57.29 1633 LEU D C 1
ATOM 12286 O O . LEU D 2 429 ? 291.752 226.968 296.131 1.00 57.29 1633 LEU D O 1
ATOM 12291 N N . ILE D 2 430 ? 293.103 225.243 295.626 1.00 55.77 1634 ILE D N 1
ATOM 12292 C CA . ILE D 2 430 ? 294.071 226.136 294.997 1.00 55.77 1634 ILE D CA 1
ATOM 12293 C C . ILE D 2 430 ? 293.630 226.532 293.589 1.00 55.77 1634 ILE D C 1
ATOM 12294 O O . ILE D 2 430 ? 293.640 227.718 293.243 1.00 55.77 1634 ILE D O 1
ATOM 12299 N N . SER D 2 431 ? 293.241 225.571 292.753 1.00 56.35 1635 SER D N 1
ATOM 12300 C CA . SER D 2 431 ? 293.084 225.847 291.327 1.00 56.35 1635 SER D CA 1
ATOM 12301 C C . SER D 2 431 ? 291.829 225.206 290.746 1.00 56.35 1635 SER D C 1
ATOM 12302 O O . SER D 2 431 ? 291.875 224.576 289.686 1.00 56.35 1635 SER D O 1
ATOM 12305 N N . LEU D 2 432 ? 290.688 225.348 291.417 1.00 55.71 1636 LEU D N 1
ATOM 12306 C CA . LEU D 2 432 ? 289.422 224.989 290.789 1.00 55.71 1636 LEU D CA 1
ATOM 12307 C C . LEU D 2 432 ? 288.837 226.205 290.086 1.00 55.71 1636 LEU D C 1
ATOM 12308 O O . LEU D 2 432 ? 288.894 227.322 290.604 1.00 55.71 1636 LEU D O 1
ATOM 12313 N N . LYS D 2 433 ? 288.259 225.976 288.908 1.00 56.50 1637 LYS D N 1
ATOM 12314 C CA . LYS D 2 433 ? 287.904 227.087 288.028 1.00 56.50 1637 LYS D CA 1
ATOM 12315 C C . LYS D 2 433 ? 286.945 228.105 288.639 1.00 56.50 1637 LYS D C 1
ATOM 12316 O O . LYS D 2 433 ? 287.187 229.311 288.457 1.00 56.50 1637 LYS D O 1
ATOM 12322 N N . PRO D 2 434 ? 285.858 227.729 289.333 1.00 52.10 1638 PRO D N 1
ATOM 12323 C CA . PRO D 2 434 ? 284.936 228.762 289.826 1.00 52.10 1638 PRO D CA 1
ATOM 12324 C C . PRO D 2 434 ? 285.565 229.739 290.808 1.00 52.10 1638 PRO D C 1
ATOM 12325 O O . PRO D 2 434 ? 285.580 230.944 290.547 1.00 52.10 1638 PRO D O 1
ATOM 12329 N N . TYR D 2 435 ? 286.108 229.245 291.920 1.00 50.73 1639 TYR D N 1
ATOM 12330 C CA . TYR D 2 435 ? 286.583 230.126 292.985 1.00 50.73 1639 TYR D CA 1
ATOM 12331 C C . TYR D 2 435 ? 287.901 229.634 293.564 1.00 50.73 1639 TYR D C 1
ATOM 12332 O O . TYR D 2 435 ? 288.160 229.779 294.762 1.00 50.73 1639 TYR D O 1
ATOM 12341 N N . GLY D 2 436 ? 288.759 229.052 292.732 1.00 51.11 1640 GLY D N 1
ATOM 12342 C CA . GLY D 2 436 ? 290.082 228.692 293.191 1.00 51.11 1640 GLY D CA 1
ATOM 12343 C C . GLY D 2 436 ? 290.924 229.914 293.493 1.00 51.11 1640 GLY D C 1
ATOM 12344 O O . GLY D 2 436 ? 290.661 231.018 293.022 1.00 51.11 1640 GLY D O 1
ATOM 12345 N N . ILE D 2 437 ? 291.960 229.713 294.311 1.00 49.82 1641 ILE D N 1
ATOM 12346 C CA . ILE D 2 437 ? 292.813 230.830 294.701 1.00 49.82 1641 ILE D CA 1
ATOM 12347 C C . ILE D 2 437 ? 293.514 231.421 293.484 1.00 49.82 1641 ILE D C 1
ATOM 12348 O O . ILE D 2 437 ? 293.551 232.645 293.305 1.00 49.82 1641 ILE D O 1
ATOM 12353 N N . LEU D 2 438 ? 294.064 230.567 292.621 1.00 49.27 1642 LEU D N 1
ATOM 12354 C CA . LEU D 2 438 ? 294.710 231.064 291.413 1.00 49.27 1642 LEU D CA 1
ATOM 12355 C C . LEU D 2 438 ? 293.703 231.676 290.447 1.00 49.27 1642 LEU D C 1
ATOM 12356 O O . LEU D 2 438 ? 294.034 232.627 289.734 1.00 49.27 1642 LEU D O 1
ATOM 12361 N N . ARG D 2 439 ? 292.475 231.154 290.408 1.00 50.22 1643 ARG D N 1
ATOM 12362 C CA . ARG D 2 439 ? 291.453 231.761 289.563 1.00 50.22 1643 ARG D CA 1
ATOM 12363 C C . ARG D 2 439 ? 291.068 233.146 290.067 1.00 50.22 1643 ARG D C 1
ATOM 12364 O O . ARG D 2 439 ? 290.884 234.074 289.271 1.00 50.22 1643 ARG D O 1
ATOM 12372 N N . ILE D 2 440 ? 290.946 233.307 291.386 1.00 46.14 1644 ILE D N 1
ATOM 12373 C CA . ILE D 2 440 ? 290.700 234.630 291.951 1.00 46.14 1644 ILE D CA 1
ATOM 12374 C C . ILE D 2 440 ? 291.855 235.564 291.623 1.00 46.14 1644 ILE D C 1
ATOM 12375 O O . ILE D 2 440 ? 291.651 236.737 291.287 1.00 46.14 1644 ILE D O 1
ATOM 12380 N N . LEU D 2 441 ? 293.087 235.059 291.714 1.00 46.95 1645 LEU D N 1
ATOM 12381 C CA . LEU D 2 441 ? 294.249 235.879 291.388 1.00 46.95 1645 LEU D CA 1
ATOM 12382 C C . LEU D 2 441 ? 294.226 236.320 289.930 1.00 46.95 1645 LEU D C 1
ATOM 12383 O O . LEU D 2 441 ? 294.536 237.475 289.621 1.00 46.95 1645 LEU D O 1
ATOM 12388 N N . ASP D 2 442 ? 293.873 235.411 289.020 1.00 48.00 1646 ASP D N 1
ATOM 12389 C CA . ASP D 2 442 ? 293.782 235.767 287.610 1.00 48.00 1646 ASP D CA 1
ATOM 12390 C C . ASP D 2 442 ? 292.681 236.787 287.359 1.00 48.00 1646 ASP D C 1
ATOM 12391 O O . ASP D 2 442 ? 292.862 237.702 286.550 1.00 48.00 1646 ASP D O 1
ATOM 12396 N N . ASP D 2 443 ? 291.538 236.640 288.031 1.00 44.70 1647 ASP D N 1
ATOM 12397 C CA . ASP D 2 443 ? 290.464 237.618 287.882 1.00 44.70 1647 ASP D CA 1
ATOM 12398 C C . ASP D 2 443 ? 290.891 238.991 288.377 1.00 44.70 1647 ASP D C 1
ATOM 12399 O O . ASP D 2 443 ? 290.579 240.006 287.747 1.00 44.70 1647 ASP D O 1
ATOM 12404 N N . GLN D 2 444 ? 291.605 239.047 289.502 1.00 45.37 1648 GLN D N 1
ATOM 12405 C CA . GLN D 2 444 ? 292.024 240.332 290.050 1.00 45.37 1648 GLN D CA 1
ATOM 12406 C C . GLN D 2 444 ? 293.103 241.002 289.213 1.00 45.37 1648 GLN D C 1
ATOM 12407 O O . GLN D 2 444 ? 293.380 242.187 289.419 1.00 45.37 1648 GLN D O 1
ATOM 12413 N N . CYS D 2 445 ? 293.721 240.280 288.282 1.00 47.13 1649 CYS D N 1
ATOM 12414 C CA . CYS D 2 445 ? 294.783 240.857 287.468 1.00 47.13 1649 CYS D CA 1
ATOM 12415 C C . CYS D 2 445 ? 294.259 241.721 286.329 1.00 47.13 1649 CYS D C 1
ATOM 12416 O O . CYS D 2 445 ? 295.049 242.434 285.703 1.00 47.13 1649 CYS D O 1
ATOM 12419 N N . CYS D 2 446 ? 292.957 241.672 286.042 1.00 44.00 1650 CYS D N 1
ATOM 12420 C CA . CYS D 2 446 ? 292.347 242.561 285.064 1.00 44.00 1650 CYS D CA 1
ATOM 12421 C C . CYS D 2 446 ? 291.234 243.423 285.638 1.00 44.00 1650 CYS D C 1
ATOM 12422 O O . CYS D 2 446 ? 290.742 244.307 284.929 1.00 44.00 1650 CYS D O 1
ATOM 12425 N N . PHE D 2 447 ? 290.827 243.200 286.885 1.00 41.68 1651 PHE D N 1
ATOM 12426 C CA . PHE D 2 447 ? 289.784 244.002 287.496 1.00 41.68 1651 PHE D CA 1
ATOM 12427 C C . PHE D 2 447 ? 290.258 245.449 287.645 1.00 41.68 1651 PHE D C 1
ATOM 12428 O O . PHE D 2 447 ? 291.453 245.698 287.827 1.00 41.68 1651 PHE D O 1
ATOM 12436 N N . PRO D 2 448 ? 289.339 246.426 287.551 1.00 37.97 1652 PRO D N 1
ATOM 12437 C CA . PRO D 2 448 ? 289.744 247.839 287.498 1.00 37.97 1652 PRO D CA 1
ATOM 12438 C C . PRO D 2 448 ? 290.701 248.308 288.583 1.00 37.97 1652 PRO D C 1
ATOM 12439 O O . PRO D 2 448 ? 291.808 248.759 288.268 1.00 37.97 1652 PRO D O 1
ATOM 12443 N N . GLN D 2 449 ? 290.316 248.210 289.850 1.00 37.31 1653 GLN D N 1
ATOM 12444 C CA . GLN D 2 449 ? 291.083 248.810 290.936 1.00 37.31 1653 GLN D CA 1
ATOM 12445 C C . GLN D 2 449 ? 291.523 247.768 291.955 1.00 37.31 1653 GLN D C 1
ATOM 12446 O O . GLN D 2 449 ? 291.489 248.001 293.164 1.00 37.31 1653 GLN D O 1
ATOM 12452 N N . ALA D 2 450 ? 291.954 246.606 291.478 1.00 40.46 1654 ALA D N 1
ATOM 12453 C CA . ALA D 2 450 ? 292.318 245.512 292.364 1.00 40.46 1654 ALA D CA 1
ATOM 12454 C C . ALA D 2 450 ? 293.724 245.698 292.915 1.00 40.46 1654 ALA D C 1
ATOM 12455 O O . ALA D 2 450 ? 294.641 246.109 292.200 1.00 40.46 1654 ALA D O 1
ATOM 12457 N N . THR D 2 451 ? 293.886 245.393 294.202 1.00 44.83 1655 THR D N 1
ATOM 12458 C CA . THR D 2 451 ? 295.195 245.373 294.841 1.00 44.83 1655 THR D CA 1
ATOM 12459 C C . THR D 2 451 ? 295.357 244.073 295.616 1.00 44.83 1655 THR D C 1
ATOM 12460 O O . THR D 2 451 ? 294.509 243.182 295.520 1.00 44.83 1655 THR D O 1
ATOM 12464 N N . ASP D 2 452 ? 296.441 243.947 296.383 1.00 48.79 1656 ASP D N 1
ATOM 12465 C CA . ASP D 2 452 ? 296.640 242.746 297.185 1.00 48.79 1656 ASP D CA 1
ATOM 12466 C C . ASP D 2 452 ? 295.604 242.612 298.292 1.00 48.79 1656 ASP D C 1
ATOM 12467 O O . ASP D 2 452 ? 295.174 241.492 298.588 1.00 48.79 1656 ASP D O 1
ATOM 12472 N N . HIS D 2 453 ? 295.197 243.723 298.908 1.00 48.10 1657 HIS D N 1
ATOM 12473 C CA . HIS D 2 453 ? 294.202 243.667 299.972 1.00 48.10 1657 HIS D CA 1
ATOM 12474 C C . HIS D 2 453 ? 292.856 243.166 299.461 1.00 48.10 1657 HIS D C 1
ATOM 12475 O O . HIS D 2 453 ? 292.202 242.354 300.122 1.00 48.10 1657 HIS D O 1
ATOM 12482 N N . THR D 2 454 ? 292.425 243.638 298.288 1.00 45.58 1658 THR D N 1
ATOM 12483 C CA . THR D 2 454 ? 291.169 243.161 297.720 1.00 45.58 1658 THR D CA 1
ATOM 12484 C C . THR D 2 454 ? 291.238 241.682 297.371 1.00 45.58 1658 THR D C 1
ATOM 12485 O O . THR D 2 454 ? 290.263 240.951 297.581 1.00 45.58 1658 THR D O 1
ATOM 12489 N N . PHE D 2 455 ? 292.372 241.224 296.838 1.00 45.87 1659 PHE D N 1
ATOM 12490 C CA . PHE D 2 455 ? 292.538 239.804 296.553 1.00 45.87 1659 PHE D CA 1
ATOM 12491 C C . PHE D 2 455 ? 292.465 238.978 297.831 1.00 45.87 1659 PHE D C 1
ATOM 12492 O O . PHE D 2 455 ? 291.835 237.913 297.859 1.00 45.87 1659 PHE D O 1
ATOM 12500 N N . LEU D 2 456 ? 293.093 239.461 298.905 1.00 47.12 1660 LEU D N 1
ATOM 12501 C CA . LEU D 2 456 ? 293.010 238.761 300.182 1.00 47.12 1660 LEU D CA 1
ATOM 12502 C C . LEU D 2 456 ? 291.577 238.707 300.692 1.00 47.12 1660 LEU D C 1
ATOM 12503 O O . LEU D 2 456 ? 291.134 237.676 301.210 1.00 47.12 1660 LEU D O 1
ATOM 12508 N N . GLN D 2 457 ? 290.842 239.813 300.574 1.00 46.48 1661 GLN D N 1
ATOM 12509 C CA . GLN D 2 457 ? 289.455 239.825 301.023 1.00 46.48 1661 GLN D CA 1
ATOM 12510 C C . GLN D 2 457 ? 288.602 238.856 300.216 1.00 46.48 1661 GLN D C 1
ATOM 12511 O O . GLN D 2 457 ? 287.749 238.158 300.776 1.00 46.48 1661 GLN D O 1
ATOM 12517 N N . LYS D 2 458 ? 288.817 238.798 298.900 1.00 46.52 1662 LYS D N 1
ATOM 12518 C CA . LYS D 2 458 ? 288.086 237.841 298.075 1.00 46.52 1662 LYS D CA 1
ATOM 12519 C C . LYS D 2 458 ? 288.401 236.410 298.487 1.00 46.52 1662 LYS D C 1
ATOM 12520 O O . LYS D 2 458 ? 287.496 235.570 298.573 1.00 46.52 1662 LYS D O 1
ATOM 12526 N N . CYS D 2 459 ? 289.677 236.111 298.739 1.00 48.60 1663 CYS D N 1
ATOM 12527 C CA . CYS D 2 459 ? 290.048 234.768 299.171 1.00 48.60 1663 CYS D CA 1
ATOM 12528 C C . CYS D 2 459 ? 289.398 234.416 300.504 1.00 48.60 1663 CYS D C 1
ATOM 12529 O O . CYS D 2 459 ? 288.858 233.315 300.666 1.00 48.60 1663 CYS D O 1
ATOM 12532 N N . HIS D 2 460 ? 289.430 235.344 301.463 1.00 48.61 1664 HIS D N 1
ATOM 12533 C CA . HIS D 2 460 ? 288.813 235.097 302.762 1.00 48.61 1664 HIS D CA 1
ATOM 12534 C C . HIS D 2 460 ? 287.317 234.858 302.624 1.00 48.61 1664 HIS D C 1
ATOM 12535 O O . HIS D 2 460 ? 286.761 233.960 303.264 1.00 48.61 1664 HIS D O 1
ATOM 12542 N N . TYR D 2 461 ? 286.646 235.661 301.795 1.00 47.93 1665 TYR D N 1
ATOM 12543 C CA . TYR D 2 461 ? 285.208 235.509 301.619 1.00 47.93 1665 TYR D CA 1
ATOM 12544 C C . TYR D 2 461 ? 284.867 234.170 300.979 1.00 47.93 1665 TYR D C 1
ATOM 12545 O O . TYR D 2 461 ? 283.964 233.463 301.439 1.00 47.93 1665 TYR D O 1
ATOM 12554 N N . HIS D 2 462 ? 285.581 233.802 299.917 1.00 48.76 1666 HIS D N 1
ATOM 12555 C CA . HIS D 2 462 ? 285.218 232.605 299.169 1.00 48.76 1666 HIS D CA 1
ATOM 12556 C C . HIS D 2 462 ? 285.638 231.313 299.857 1.00 48.76 1666 HIS D C 1
ATOM 12557 O O . HIS D 2 462 ? 284.988 230.283 299.646 1.00 48.76 1666 HIS D O 1
ATOM 12564 N N . HIS D 2 463 ? 286.696 231.330 300.667 1.00 51.23 1667 HIS D N 1
ATOM 12565 C CA . HIS D 2 463 ? 287.222 230.100 301.252 1.00 51.23 1667 HIS D CA 1
ATOM 12566 C C . HIS D 2 463 ? 287.198 230.116 302.774 1.00 51.23 1667 HIS D C 1
ATOM 12567 O O . HIS D 2 463 ? 287.955 229.377 303.407 1.00 51.23 1667 HIS D O 1
ATOM 12574 N N . GLY D 2 464 ? 286.338 230.933 303.382 1.00 54.29 1668 GLY D N 1
ATOM 12575 C CA . GLY D 2 464 ? 286.285 230.994 304.831 1.00 54.29 1668 GLY D CA 1
ATOM 12576 C C . GLY D 2 464 ? 285.761 229.735 305.486 1.00 54.29 1668 GLY D C 1
ATOM 12577 O O . GLY D 2 464 ? 286.089 229.472 306.647 1.00 54.29 1668 GLY D O 1
ATOM 12578 N N . ALA D 2 465 ? 284.955 228.953 304.772 1.00 57.61 1669 ALA D N 1
ATOM 12579 C CA . ALA D 2 465 ? 284.376 227.729 305.308 1.00 57.61 1669 ALA D CA 1
ATOM 12580 C C . ALA D 2 465 ? 285.175 226.483 304.953 1.00 57.61 1669 ALA D C 1
ATOM 12581 O O . ALA D 2 465 ? 284.794 225.384 305.367 1.00 57.61 1669 ALA D O 1
ATOM 12583 N N . ASN D 2 466 ? 286.259 226.618 304.204 1.00 58.48 1670 ASN D N 1
ATOM 12584 C CA . ASN D 2 466 ? 287.054 225.454 303.844 1.00 58.48 1670 ASN D CA 1
ATOM 12585 C C . ASN D 2 466 ? 287.878 224.989 305.045 1.00 58.48 1670 ASN D C 1
ATOM 12586 O O . ASN D 2 466 ? 288.571 225.794 305.669 1.00 58.48 1670 ASN D O 1
ATOM 12591 N N . PRO D 2 467 ? 287.807 223.701 305.393 1.00 58.54 1671 PRO D N 1
ATOM 12592 C CA . PRO D 2 467 ? 288.637 223.202 306.502 1.00 58.54 1671 PRO D CA 1
ATOM 12593 C C . PRO D 2 467 ? 290.124 223.397 306.279 1.00 58.54 1671 PRO D C 1
ATOM 12594 O O . PRO D 2 467 ? 290.856 223.647 307.245 1.00 58.54 1671 PRO D O 1
ATOM 12598 N N . LEU D 2 468 ? 290.599 223.288 305.038 1.00 58.69 1672 LEU D N 1
ATOM 12599 C CA . LEU D 2 468 ? 292.016 223.474 304.754 1.00 58.69 1672 LEU D CA 1
ATOM 12600 C C . LEU D 2 468 ? 292.437 224.935 304.790 1.00 58.69 1672 LEU D C 1
ATOM 12601 O O . LEU D 2 468 ? 293.591 225.225 305.121 1.00 58.69 1672 LEU D O 1
ATOM 12606 N N . TYR D 2 469 ? 291.539 225.854 304.457 1.00 53.93 1673 TYR D N 1
ATOM 12607 C CA . TYR D 2 469 ? 291.843 227.275 304.465 1.00 53.93 1673 TYR D CA 1
ATOM 12608 C C . TYR D 2 469 ? 291.716 227.833 305.875 1.00 53.93 1673 TYR D C 1
ATOM 12609 O O . TYR D 2 469 ? 290.809 227.469 306.628 1.00 53.93 1673 TYR D O 1
ATOM 12618 N N . SER D 2 470 ? 292.637 228.725 306.228 1.00 55.31 1674 SER D N 1
ATOM 12619 C CA . SER D 2 470 ? 292.653 229.314 307.560 1.00 55.31 1674 SER D CA 1
ATOM 12620 C C . SER D 2 470 ? 293.013 230.785 307.459 1.00 55.31 1674 SER D C 1
ATOM 12621 O O . SER D 2 470 ? 293.932 231.152 306.721 1.00 55.31 1674 SER D O 1
ATOM 12624 N N . LYS D 2 471 ? 292.296 231.612 308.192 1.00 55.03 1675 LYS D N 1
ATOM 12625 C CA . LYS D 2 471 ? 292.509 233.047 308.265 1.00 55.03 1675 LYS D CA 1
ATOM 12626 C C . LYS D 2 471 ? 293.342 233.405 309.490 1.00 55.03 1675 LYS D C 1
ATOM 12627 O O . LYS D 2 471 ? 293.231 232.757 310.535 1.00 55.03 1675 LYS D O 1
ATOM 12633 N N . PRO D 2 472 ? 294.184 234.427 309.397 1.00 57.00 1676 PRO D N 1
ATOM 12634 C CA . PRO D 2 472 ? 294.827 234.965 310.596 1.00 57.00 1676 PRO D CA 1
ATOM 12635 C C . PRO D 2 472 ? 293.816 235.685 311.475 1.00 57.00 1676 PRO D C 1
ATOM 12636 O O . PRO D 2 472 ? 292.798 236.198 311.010 1.00 57.00 1676 PRO D O 1
ATOM 12640 N N . LYS D 2 473 ? 294.081 235.706 312.782 1.00 59.56 1677 LYS D N 1
ATOM 12641 C CA . LYS D 2 473 ? 293.180 236.372 313.728 1.00 59.56 1677 LYS D CA 1
ATOM 12642 C C . LYS D 2 473 ? 293.247 237.868 313.521 1.00 59.56 1677 LYS D C 1
ATOM 12643 O O . LYS D 2 473 ? 292.248 238.491 313.159 1.00 59.56 1677 LYS D O 1
ATOM 12649 N N . MET D 2 474 ? 294.413 238.462 313.760 1.00 59.94 1678 MET D N 1
ATOM 12650 C CA . MET D 2 474 ? 294.584 239.874 313.477 1.00 59.94 1678 MET D CA 1
ATOM 12651 C C . MET D 2 474 ? 294.568 240.103 311.967 1.00 59.94 1678 MET D C 1
ATOM 12652 O O . MET D 2 474 ? 294.883 239.198 311.190 1.00 59.94 1678 MET D O 1
ATOM 12657 N N . PRO D 2 475 ? 294.196 241.302 311.524 1.00 58.09 1679 PRO D N 1
ATOM 12658 C CA . PRO D 2 475 ? 294.135 241.561 310.068 1.00 58.09 1679 PRO D CA 1
ATOM 12659 C C . PRO D 2 475 ? 295.517 241.641 309.426 1.00 58.09 1679 PRO D C 1
ATOM 12660 O O . PRO D 2 475 ? 295.990 242.693 308.989 1.00 58.09 1679 PRO D O 1
ATOM 12664 N N . LEU D 2 476 ? 296.192 240.489 309.361 1.00 57.09 1680 LEU D N 1
ATOM 12665 C CA . LEU D 2 476 ? 297.495 240.388 308.724 1.00 57.09 1680 LEU D CA 1
ATOM 12666 C C . LEU D 2 476 ? 297.344 240.002 307.256 1.00 57.09 1680 LEU D C 1
ATOM 12667 O O . LEU D 2 476 ? 296.434 239.252 306.893 1.00 57.09 1680 LEU D O 1
ATOM 12672 N N . PRO D 2 477 ? 298.223 240.501 306.386 1.00 54.98 1681 PRO D N 1
ATOM 12673 C CA . PRO D 2 477 ? 298.124 240.190 304.945 1.00 54.98 1681 PRO D CA 1
ATOM 12674 C C . PRO D 2 477 ? 298.684 238.814 304.602 1.00 54.98 1681 PRO D C 1
ATOM 12675 O O . PRO D 2 477 ? 299.729 238.662 303.963 1.00 54.98 1681 PRO D O 1
ATOM 12679 N N . GLU D 2 478 ? 297.972 237.773 305.022 1.00 53.95 1682 GLU D N 1
ATOM 12680 C CA . GLU D 2 478 ? 298.437 236.409 304.814 1.00 53.95 1682 GLU D CA 1
ATOM 12681 C C . GLU D 2 478 ? 297.251 235.460 304.906 1.00 53.95 1682 GLU D C 1
ATOM 12682 O O . GLU D 2 478 ? 296.177 235.820 305.389 1.00 53.95 1682 GLU D O 1
ATOM 12688 N N . PHE D 2 479 ? 297.466 234.235 304.435 1.00 53.21 1683 PHE D N 1
ATOM 12689 C CA . PHE D 2 479 ? 296.496 233.164 304.594 1.00 53.21 1683 PHE D CA 1
ATOM 12690 C C . PHE D 2 479 ? 297.254 231.851 304.723 1.00 53.21 1683 PHE D C 1
ATOM 12691 O O . PHE D 2 479 ? 298.430 231.753 304.367 1.00 53.21 1683 PHE D O 1
ATOM 12699 N N . THR D 2 480 ? 296.568 230.837 305.242 1.00 54.38 1684 THR D N 1
ATOM 12700 C CA . THR D 2 480 ? 297.201 229.559 305.539 1.00 54.38 1684 THR D CA 1
ATOM 12701 C C . THR D 2 480 ? 296.469 228.443 304.814 1.00 54.38 1684 THR D C 1
ATOM 12702 O O . THR D 2 480 ? 295.240 228.368 304.866 1.00 54.38 1684 THR D O 1
ATOM 12706 N N . ILE D 2 481 ? 297.227 227.579 304.144 1.00 57.45 1685 ILE D N 1
ATOM 12707 C CA . ILE D 2 481 ? 296.692 226.415 303.449 1.00 57.45 1685 ILE D CA 1
ATOM 12708 C C . ILE D 2 481 ? 297.271 225.169 304.097 1.00 57.45 1685 ILE D C 1
ATOM 12709 O O . ILE D 2 481 ? 298.489 225.067 304.283 1.00 57.45 1685 ILE D O 1
ATOM 12714 N N . LYS D 2 482 ? 296.401 224.224 304.447 1.00 61.20 1686 LYS D N 1
ATOM 12715 C CA . LYS D 2 482 ? 296.825 222.978 305.080 1.00 61.20 1686 LYS D CA 1
ATOM 12716 C C . LYS D 2 482 ? 297.191 221.983 303.986 1.00 61.20 1686 LYS D C 1
ATOM 12717 O O . LYS D 2 482 ? 296.330 221.276 303.458 1.00 61.20 1686 LYS D O 1
ATOM 12723 N N . HIS D 2 483 ? 298.475 221.926 303.646 1.00 64.22 1687 HIS D N 1
ATOM 12724 C CA . HIS D 2 483 ? 298.964 221.009 302.626 1.00 64.22 1687 HIS D CA 1
ATOM 12725 C C . HIS D 2 483 ? 299.093 219.609 303.220 1.00 64.22 1687 HIS D C 1
ATOM 12726 O O . HIS D 2 483 ? 298.722 219.356 304.370 1.00 64.22 1687 HIS D O 1
ATOM 12733 N N . TYR D 2 484 ? 299.626 218.672 302.434 1.00 71.83 1688 TYR D N 1
ATOM 12734 C CA . TYR D 2 484 ? 299.878 217.335 302.958 1.00 71.83 1688 TYR D CA 1
ATOM 12735 C C . TYR D 2 484 ? 301.056 217.325 303.923 1.00 71.83 1688 TYR D C 1
ATOM 12736 O O . TYR D 2 484 ? 301.171 216.415 304.749 1.00 71.83 1688 TYR D O 1
ATOM 12745 N N . ALA D 2 485 ? 301.933 218.324 303.833 1.00 70.84 1689 ALA D N 1
ATOM 12746 C CA . ALA D 2 485 ? 303.112 218.419 304.682 1.00 70.84 1689 ALA D CA 1
ATOM 12747 C C . ALA D 2 485 ? 302.890 219.317 305.892 1.00 70.84 1689 ALA D C 1
ATOM 12748 O O . ALA D 2 485 ? 303.835 219.579 306.642 1.00 70.84 1689 ALA D O 1
ATOM 12750 N N . GLY D 2 486 ? 301.670 219.794 306.094 1.00 64.48 1690 GLY D N 1
ATOM 12751 C CA . GLY D 2 486 ? 301.341 220.636 307.229 1.00 64.48 1690 GLY D CA 1
ATOM 12752 C C . GLY D 2 486 ? 300.866 222.010 306.792 1.00 64.48 1690 GLY D C 1
ATOM 12753 O O . GLY D 2 486 ? 300.782 222.332 305.606 1.00 64.48 1690 GLY D O 1
ATOM 12754 N N . LYS D 2 487 ? 300.554 222.826 307.796 1.00 60.12 1691 LYS D N 1
ATOM 12755 C CA . LYS D 2 487 ? 300.066 224.176 307.556 1.00 60.12 1691 LYS D CA 1
ATOM 12756 C C . LYS D 2 487 ? 301.177 225.045 306.987 1.00 60.12 1691 LYS D C 1
ATOM 12757 O O . LYS D 2 487 ? 302.282 225.093 307.533 1.00 60.12 1691 LYS D O 1
ATOM 12763 N N . VAL D 2 488 ? 300.880 225.734 305.890 1.00 57.80 1692 VAL D N 1
ATOM 12764 C CA . VAL D 2 488 ? 301.816 226.638 305.237 1.00 57.80 1692 VAL D CA 1
ATOM 12765 C C . VAL D 2 488 ? 301.151 227.999 305.116 1.00 57.80 1692 VAL D C 1
ATOM 12766 O O . VAL D 2 488 ? 300.008 228.097 304.657 1.00 57.80 1692 VAL D O 1
ATOM 12770 N N . THR D 2 489 ? 301.861 229.046 305.527 1.00 55.51 1693 THR D N 1
ATOM 12771 C CA . THR D 2 489 ? 301.334 230.407 305.546 1.00 55.51 1693 THR D CA 1
ATOM 12772 C C . THR D 2 489 ? 301.962 231.189 304.402 1.00 55.51 1693 THR D C 1
ATOM 12773 O O . THR D 2 489 ? 303.191 231.275 304.304 1.00 55.51 1693 THR D O 1
ATOM 12777 N N . TYR D 2 490 ? 301.123 231.769 303.548 1.00 55.69 1694 TYR D N 1
ATOM 12778 C CA . TYR D 2 490 ? 301.575 232.514 302.381 1.00 55.69 1694 TYR D CA 1
ATOM 12779 C C . TYR D 2 490 ? 301.359 234.002 302.610 1.00 55.69 1694 TYR D C 1
ATOM 12780 O O . TYR D 2 490 ? 300.258 234.424 302.975 1.00 55.69 1694 TYR D O 1
ATOM 12789 N N . GLN D 2 491 ? 302.403 234.793 302.388 1.00 56.48 1695 GLN D N 1
ATOM 12790 C CA . GLN D 2 491 ? 302.346 236.236 302.591 1.00 56.48 1695 GLN D CA 1
ATOM 12791 C C . GLN D 2 491 ? 301.982 236.907 301.272 1.00 56.48 1695 GLN D C 1
ATOM 12792 O O . GLN D 2 491 ? 302.774 236.899 300.325 1.00 56.48 1695 GLN D O 1
ATOM 12798 N N . VAL D 2 492 ? 300.788 237.493 301.214 1.00 54.17 1696 VAL D N 1
ATOM 12799 C CA . VAL D 2 492 ? 300.310 238.179 300.016 1.00 54.17 1696 VAL D CA 1
ATOM 12800 C C . VAL D 2 492 ? 300.897 239.586 300.037 1.00 54.17 1696 VAL D C 1
ATOM 12801 O O . VAL D 2 492 ? 300.383 240.472 300.720 1.00 54.17 1696 VAL D O 1
ATOM 12805 N N . HIS D 2 493 ? 301.972 239.797 299.303 1.00 54.20 1697 HIS D N 1
ATOM 12806 C CA . HIS D 2 493 ? 302.558 241.131 299.250 1.00 54.20 1697 HIS D CA 1
ATOM 12807 C C . HIS D 2 493 ? 302.688 241.669 297.837 1.00 54.20 1697 HIS D C 1
ATOM 12808 O O . HIS D 2 493 ? 302.453 242.859 297.615 1.00 54.20 1697 HIS D O 1
ATOM 12815 N N . LYS D 2 494 ? 303.059 240.829 296.875 1.00 53.22 1698 LYS D N 1
ATOM 12816 C CA . LYS D 2 494 ? 303.171 241.245 295.484 1.00 53.22 1698 LYS D CA 1
ATOM 12817 C C . LYS D 2 494 ? 302.598 240.176 294.570 1.00 53.22 1698 LYS D C 1
ATOM 12818 O O . LYS D 2 494 ? 303.172 239.857 293.524 1.00 53.22 1698 LYS D O 1
ATOM 12824 N N . PHE D 2 495 ? 301.456 239.606 294.954 1.00 51.47 1699 PHE D N 1
ATOM 12825 C CA . PHE D 2 495 ? 300.842 238.567 294.137 1.00 51.47 1699 PHE D CA 1
ATOM 12826 C C . PHE D 2 495 ? 300.385 239.106 292.791 1.00 51.47 1699 PHE D C 1
ATOM 12827 O O . PHE D 2 495 ? 300.517 238.419 291.774 1.00 51.47 1699 PHE D O 1
ATOM 12835 N N . LEU D 2 496 ? 299.849 240.325 292.761 1.00 50.11 1700 LEU D N 1
ATOM 12836 C CA . LEU D 2 496 ? 299.389 240.918 291.513 1.00 50.11 1700 LEU D CA 1
ATOM 12837 C C . LEU D 2 496 ? 300.537 241.421 290.650 1.00 50.11 1700 LEU D C 1
ATOM 12838 O O . LEU D 2 496 ? 300.471 241.331 289.421 1.00 50.11 1700 LEU D O 1
ATOM 12843 N N . ASP D 2 497 ? 301.593 241.954 291.265 1.00 53.90 1701 ASP D N 1
ATOM 12844 C CA . ASP D 2 497 ? 302.744 242.417 290.506 1.00 53.90 1701 ASP D CA 1
ATOM 12845 C C . ASP D 2 497 ? 303.542 241.276 289.897 1.00 53.90 1701 ASP D C 1
ATOM 12846 O O . ASP D 2 497 ? 304.157 241.461 288.843 1.00 53.90 1701 ASP D O 1
ATOM 12851 N N . LYS D 2 498 ? 303.547 240.108 290.533 1.00 54.81 1702 LYS D N 1
ATOM 12852 C CA . LYS D 2 498 ? 304.300 238.962 290.042 1.00 54.81 1702 LYS D CA 1
ATOM 12853 C C . LYS D 2 498 ? 303.534 238.133 289.025 1.00 54.81 1702 LYS D C 1
ATOM 12854 O O . LYS D 2 498 ? 304.120 237.227 288.422 1.00 54.81 1702 LYS D O 1
ATOM 12860 N N . ASN D 2 499 ? 302.250 238.413 288.817 1.00 53.94 1703 ASN D N 1
ATOM 12861 C CA . ASN D 2 499 ? 301.417 237.608 287.937 1.00 53.94 1703 ASN D CA 1
ATOM 12862 C C . ASN D 2 499 ? 301.171 238.250 286.579 1.00 53.94 1703 ASN D C 1
ATOM 12863 O O . ASN D 2 499 ? 300.661 237.575 285.681 1.00 53.94 1703 ASN D O 1
ATOM 12868 N N . HIS D 2 500 ? 301.526 239.518 286.401 1.00 55.90 1704 HIS D N 1
ATOM 12869 C CA . HIS D 2 500 ? 301.263 240.223 285.151 1.00 55.90 1704 HIS D CA 1
ATOM 12870 C C . HIS D 2 500 ? 302.302 239.809 284.116 1.00 55.90 1704 HIS D C 1
ATOM 12871 O O . HIS D 2 500 ? 303.450 240.262 284.165 1.00 55.90 1704 HIS D O 1
ATOM 12878 N N . ASP D 2 501 ? 301.905 238.950 283.182 1.00 60.82 1705 ASP D N 1
ATOM 12879 C CA . ASP D 2 501 ? 302.813 238.426 282.165 1.00 60.82 1705 ASP D CA 1
ATOM 12880 C C . ASP D 2 501 ? 302.135 238.453 280.797 1.00 60.82 1705 ASP D C 1
ATOM 12881 O O . ASP D 2 501 ? 302.105 237.462 280.069 1.00 60.82 1705 ASP D O 1
ATOM 12886 N N . GLN D 2 502 ? 301.552 239.594 280.439 1.00 60.30 1706 GLN D N 1
ATOM 12887 C CA . GLN D 2 502 ? 300.861 239.750 279.163 1.00 60.30 1706 GLN D CA 1
ATOM 12888 C C . GLN D 2 502 ? 301.788 240.444 278.173 1.00 60.30 1706 GLN D C 1
ATOM 12889 O O . GLN D 2 502 ? 302.297 241.535 278.451 1.00 60.30 1706 GLN D O 1
ATOM 12895 N N . VAL D 2 503 ? 301.998 239.813 277.022 1.00 61.50 1707 VAL D N 1
ATOM 12896 C CA . VAL D 2 503 ? 302.753 240.393 275.916 1.00 61.50 1707 VAL D CA 1
ATOM 12897 C C . VAL D 2 503 ? 301.814 240.524 274.727 1.00 61.50 1707 VAL D C 1
ATOM 12898 O O . VAL D 2 503 ? 301.197 239.538 274.303 1.00 61.50 1707 VAL D O 1
ATOM 12902 N N . ARG D 2 504 ? 301.707 241.734 274.190 1.00 62.30 1708 ARG D N 1
ATOM 12903 C CA . ARG D 2 504 ? 300.738 242.008 273.143 1.00 62.30 1708 ARG D CA 1
ATOM 12904 C C . ARG D 2 504 ? 301.336 241.733 271.766 1.00 62.30 1708 ARG D C 1
ATOM 12905 O O . ARG D 2 504 ? 302.535 241.498 271.610 1.00 62.30 1708 ARG D O 1
ATOM 12913 N N . GLN D 2 505 ? 300.470 241.761 270.750 1.00 69.63 1709 GLN D N 1
ATOM 12914 C CA . GLN D 2 505 ? 300.891 241.412 269.401 1.00 69.63 1709 GLN D CA 1
ATOM 12915 C C . GLN D 2 505 ? 301.852 242.431 268.802 1.00 69.63 1709 GLN D C 1
ATOM 12916 O O . GLN D 2 505 ? 302.658 242.067 267.940 1.00 69.63 1709 GLN D O 1
ATOM 12922 N N . ASP D 2 506 ? 301.787 243.693 269.232 1.00 69.82 1710 ASP D N 1
ATOM 12923 C CA . ASP D 2 506 ? 302.706 244.693 268.698 1.00 69.82 1710 ASP D CA 1
ATOM 12924 C C . ASP D 2 506 ? 304.152 244.377 269.057 1.00 69.82 1710 ASP D C 1
ATOM 12925 O O . ASP D 2 506 ? 305.047 244.559 268.225 1.00 69.82 1710 ASP D O 1
ATOM 12930 N N . VAL D 2 507 ? 304.401 243.903 270.279 1.00 70.32 1711 VAL D N 1
ATOM 12931 C CA . VAL D 2 507 ? 305.760 243.547 270.675 1.00 70.32 1711 VAL D CA 1
ATOM 12932 C C . VAL D 2 507 ? 306.268 242.370 269.852 1.00 70.32 1711 VAL D C 1
ATOM 12933 O O . VAL D 2 507 ? 307.421 242.363 269.399 1.00 70.32 1711 VAL D O 1
ATOM 12937 N N . LEU D 2 508 ? 305.425 241.355 269.652 1.00 72.01 1712 LEU D N 1
ATOM 12938 C CA . LEU D 2 508 ? 305.834 240.208 268.848 1.00 72.01 1712 LEU D CA 1
ATOM 12939 C C . LEU D 2 508 ? 306.130 240.622 267.414 1.00 72.01 1712 LEU D C 1
ATOM 12940 O O . LEU D 2 508 ? 307.121 240.171 266.825 1.00 72.01 1712 LEU D O 1
ATOM 12945 N N . ASP D 2 509 ? 305.292 241.481 266.835 1.00 74.63 1713 ASP D N 1
ATOM 12946 C CA . ASP D 2 509 ? 305.549 241.977 265.491 1.00 74.63 1713 ASP D CA 1
ATOM 12947 C C . ASP D 2 509 ? 306.823 242.804 265.412 1.00 74.63 1713 ASP D C 1
ATOM 12948 O O . ASP D 2 509 ? 307.554 242.696 264.423 1.00 74.63 1713 ASP D O 1
ATOM 12953 N N . LEU D 2 510 ? 307.100 243.625 266.424 1.00 74.22 1714 LEU D N 1
ATOM 12954 C CA . LEU D 2 510 ? 308.347 244.382 266.447 1.00 74.22 1714 LEU D CA 1
ATOM 12955 C C . LEU D 2 510 ? 309.554 243.456 266.494 1.00 74.22 1714 LEU D C 1
ATOM 12956 O O . LEU D 2 510 ? 310.541 243.676 265.785 1.00 74.22 1714 LEU D O 1
ATOM 12961 N N . PHE D 2 511 ? 309.492 242.412 267.322 1.00 75.79 1715 PHE D N 1
ATOM 12962 C CA . PHE D 2 511 ? 310.635 241.523 267.471 1.00 75.79 1715 PHE D CA 1
ATOM 12963 C C . PHE D 2 511 ? 310.806 240.565 266.300 1.00 75.79 1715 PHE D C 1
ATOM 12964 O O . PHE D 2 511 ? 311.922 240.090 266.068 1.00 75.79 1715 PHE D O 1
ATOM 12972 N N . VAL D 2 512 ? 309.736 240.262 265.562 1.00 77.39 1716 VAL D N 1
ATOM 12973 C CA . VAL D 2 512 ? 309.878 239.423 264.374 1.00 77.39 1716 VAL D CA 1
ATOM 12974 C C . VAL D 2 512 ? 310.682 240.148 263.302 1.00 77.39 1716 VAL D C 1
ATOM 12975 O O . VAL D 2 512 ? 311.545 239.554 262.645 1.00 77.39 1716 VAL D O 1
ATOM 12979 N N . HIS D 2 513 ? 310.422 241.440 263.114 1.00 79.22 1717 HIS D N 1
ATOM 12980 C CA . HIS D 2 513 ? 311.112 242.228 262.091 1.00 79.22 1717 HIS D CA 1
ATOM 12981 C C . HIS D 2 513 ? 312.429 242.785 262.634 1.00 79.22 1717 HIS D C 1
ATOM 12982 O O . HIS D 2 513 ? 312.654 243.992 262.703 1.00 79.22 1717 HIS D O 1
ATOM 12989 N N . SER D 2 514 ? 313.308 241.868 263.019 1.00 83.97 1718 SER D N 1
ATOM 12990 C CA . SER D 2 514 ? 314.640 242.208 263.492 1.00 83.97 1718 SER D CA 1
ATOM 12991 C C . SER D 2 514 ? 315.673 241.914 262.410 1.00 83.97 1718 SER D C 1
ATOM 12992 O O . SER D 2 514 ? 315.444 241.115 261.499 1.00 83.97 1718 SER D O 1
ATOM 12995 N N . ARG D 2 515 ? 316.822 242.573 262.525 1.00 89.08 1719 ARG D N 1
ATOM 12996 C CA . ARG D 2 515 ? 317.902 242.421 261.562 1.00 89.08 1719 ARG D CA 1
ATOM 12997 C C . ARG D 2 515 ? 318.820 241.250 261.883 1.00 89.08 1719 ARG D C 1
ATOM 12998 O O . ARG D 2 515 ? 319.775 241.006 261.139 1.00 89.08 1719 ARG D O 1
ATOM 13006 N N . THR D 2 516 ? 318.558 240.523 262.964 1.00 89.00 1720 THR D N 1
ATOM 13007 C CA . THR D 2 516 ? 319.309 239.327 263.309 1.00 89.00 1720 THR D CA 1
ATOM 13008 C C . THR D 2 516 ? 318.424 238.100 263.125 1.00 89.00 1720 THR D C 1
ATOM 13009 O O . THR D 2 516 ? 317.211 238.148 263.343 1.00 89.00 1720 THR D O 1
ATOM 13013 N N . ARG D 2 517 ? 319.044 237.002 262.695 1.00 89.70 1721 ARG D N 1
ATOM 13014 C CA . ARG D 2 517 ? 318.291 235.818 262.306 1.00 89.70 1721 ARG D CA 1
ATOM 13015 C C . ARG D 2 517 ? 317.730 235.042 263.490 1.00 89.70 1721 ARG D C 1
ATOM 13016 O O . ARG D 2 517 ? 316.597 234.558 263.410 1.00 89.70 1721 ARG D O 1
ATOM 13024 N N . VAL D 2 518 ? 318.485 234.915 264.582 1.00 86.70 1722 VAL D N 1
ATOM 13025 C CA . VAL D 2 518 ? 318.057 234.047 265.675 1.00 86.70 1722 VAL D CA 1
ATOM 13026 C C . VAL D 2 518 ? 316.850 234.627 266.408 1.00 86.70 1722 VAL D C 1
ATOM 13027 O O . VAL D 2 518 ? 315.888 233.906 266.699 1.00 86.70 1722 VAL D O 1
ATOM 13031 N N . VAL D 2 519 ? 316.866 235.928 266.709 1.00 83.93 1723 VAL D N 1
ATOM 13032 C CA . VAL D 2 519 ? 315.743 236.540 267.412 1.00 83.93 1723 VAL D CA 1
ATOM 13033 C C . VAL D 2 519 ? 314.488 236.504 266.551 1.00 83.93 1723 VAL D C 1
ATOM 13034 O O . VAL D 2 519 ? 313.389 236.187 267.032 1.00 83.93 1723 VAL D O 1
ATOM 13038 N N . ALA D 2 520 ? 314.630 236.829 265.265 1.00 83.03 1724 ALA D N 1
ATOM 13039 C CA . ALA D 2 520 ? 313.491 236.781 264.357 1.00 83.03 1724 ALA D CA 1
ATOM 13040 C C . ALA D 2 520 ? 312.932 235.370 264.258 1.00 83.03 1724 ALA D C 1
ATOM 13041 O O . ALA D 2 520 ? 311.712 235.178 264.260 1.00 83.03 1724 ALA D O 1
ATOM 13043 N N . HIS D 2 521 ? 313.810 234.368 264.174 1.00 83.58 1725 HIS D N 1
ATOM 13044 C CA . HIS D 2 521 ? 313.350 232.986 264.118 1.00 83.58 1725 HIS D CA 1
ATOM 13045 C C . HIS D 2 521 ? 312.599 232.601 265.385 1.00 83.58 1725 HIS D C 1
ATOM 13046 O O . HIS D 2 521 ? 311.537 231.970 265.315 1.00 83.58 1725 HIS D O 1
ATOM 13053 N N . LEU D 2 522 ? 313.129 232.978 266.550 1.00 82.07 1726 LEU D N 1
ATOM 13054 C CA . LEU D 2 522 ? 312.470 232.633 267.806 1.00 82.07 1726 LEU D CA 1
ATOM 13055 C C . LEU D 2 522 ? 311.090 233.261 267.897 1.00 82.07 1726 LEU D C 1
ATOM 13056 O O . LEU D 2 522 ? 310.114 232.592 268.259 1.00 82.07 1726 LEU D O 1
ATOM 13061 N N . PHE D 2 523 ? 310.983 234.546 267.573 1.00 80.04 1727 PHE D N 1
ATOM 13062 C CA . PHE D 2 523 ? 309.688 235.196 267.698 1.00 80.04 1727 PHE D CA 1
ATOM 13063 C C . PHE D 2 523 ? 308.704 234.750 266.625 1.00 80.04 1727 PHE D C 1
ATOM 13064 O O . PHE D 2 523 ? 307.504 234.671 266.905 1.00 80.04 1727 PHE D O 1
ATOM 13072 N N . SER D 2 524 ? 309.179 234.422 265.420 1.00 83.76 1728 SER D N 1
ATOM 13073 C CA . SER D 2 524 ? 308.296 233.837 264.419 1.00 83.76 1728 SER D CA 1
ATOM 13074 C C . SER D 2 524 ? 307.769 232.483 264.872 1.00 83.76 1728 SER D C 1
ATOM 13075 O O . SER D 2 524 ? 306.581 232.187 264.709 1.00 83.76 1728 SER D O 1
ATOM 13078 N N . SER D 2 525 ? 308.638 231.649 265.451 1.00 85.91 1729 SER D N 1
ATOM 13079 C CA . SER D 2 525 ? 308.187 230.361 265.966 1.00 85.91 1729 SER D CA 1
ATOM 13080 C C . SER D 2 525 ? 307.184 230.539 267.100 1.00 85.91 1729 SER D C 1
ATOM 13081 O O . SER D 2 525 ? 306.186 229.813 267.172 1.00 85.91 1729 SER D O 1
ATOM 13084 N N . HIS D 2 526 ? 307.435 231.498 267.995 1.00 85.01 1730 HIS D N 1
ATOM 13085 C CA . HIS D 2 526 ? 306.510 231.747 269.096 1.00 85.01 1730 HIS D CA 1
ATOM 13086 C C . HIS D 2 526 ? 305.154 232.213 268.581 1.00 85.01 1730 HIS D C 1
ATOM 13087 O O . HIS D 2 526 ? 304.108 231.758 269.059 1.00 85.01 1730 HIS D O 1
ATOM 13094 N N . ALA D 2 527 ? 305.151 233.124 267.606 1.00 87.44 1731 ALA D N 1
ATOM 13095 C CA . ALA D 2 527 ? 303.892 233.589 267.032 1.00 87.44 1731 ALA D CA 1
ATOM 13096 C C . ALA D 2 527 ? 303.158 232.467 266.310 1.00 87.44 1731 ALA D C 1
ATOM 13097 O O . ALA D 2 527 ? 301.925 232.403 266.362 1.00 87.44 1731 ALA D O 1
ATOM 13099 N N . ALA D 2 528 ? 303.891 231.584 265.626 1.00 88.96 1732 ALA D N 1
ATOM 13100 C CA . ALA D 2 528 ? 303.258 230.451 264.962 1.00 88.96 1732 ALA D CA 1
ATOM 13101 C C . ALA D 2 528 ? 302.646 229.490 265.972 1.00 88.96 1732 ALA D C 1
ATOM 13102 O O . ALA D 2 528 ? 301.553 228.956 265.747 1.00 88.96 1732 ALA D O 1
ATOM 13104 N N . GLN D 2 529 ? 303.335 229.251 267.090 1.00 91.09 1733 GLN D N 1
ATOM 13105 C CA . GLN D 2 529 ? 302.822 228.331 268.098 1.00 91.09 1733 GLN D CA 1
ATOM 13106 C C . GLN D 2 529 ? 301.667 228.930 268.893 1.00 91.09 1733 GLN D C 1
ATOM 13107 O O . GLN D 2 529 ? 300.734 228.207 269.258 1.00 91.09 1733 GLN D O 1
ATOM 13113 N N . THR D 2 530 ? 301.709 230.229 269.168 1.00 90.44 1734 THR D N 1
ATOM 13114 C CA . THR D 2 530 ? 300.635 230.887 269.901 1.00 90.44 1734 THR D CA 1
ATOM 13115 C C . THR D 2 530 ? 299.415 231.088 269.010 1.00 90.44 1734 THR D C 1
ATOM 13116 O O . THR D 2 530 ? 299.522 231.629 267.911 1.00 90.44 1734 THR D O 1
ATOM 13120 N N . TYR D 2 545 ? 295.301 231.403 272.570 1.00 95.67 1749 TYR D N 1
ATOM 13121 C CA . TYR D 2 545 ? 295.857 231.161 273.895 1.00 95.67 1749 TYR D CA 1
ATOM 13122 C C . TYR D 2 545 ? 295.376 232.209 274.891 1.00 95.67 1749 TYR D C 1
ATOM 13123 O O . TYR D 2 545 ? 295.696 233.391 274.766 1.00 95.67 1749 TYR D O 1
ATOM 13132 N N . LYS D 2 546 ? 294.604 231.767 275.884 1.00 86.01 1750 LYS D N 1
ATOM 13133 C CA . LYS D 2 546 ? 294.053 232.646 276.907 1.00 86.01 1750 LYS D CA 1
ATOM 13134 C C . LYS D 2 546 ? 294.915 232.701 278.162 1.00 86.01 1750 LYS D C 1
ATOM 13135 O O . LYS D 2 546 ? 294.401 232.973 279.255 1.00 86.01 1750 LYS D O 1
ATOM 13141 N N . ALA D 2 547 ? 296.216 232.447 278.034 1.00 75.68 1751 ALA D N 1
ATOM 13142 C CA . ALA D 2 547 ? 297.137 232.494 279.166 1.00 75.68 1751 ALA D CA 1
ATOM 13143 C C . ALA D 2 547 ? 297.865 233.831 279.130 1.00 75.68 1751 ALA D C 1
ATOM 13144 O O . ALA D 2 547 ? 298.805 234.020 278.355 1.00 75.68 1751 ALA D O 1
ATOM 13146 N N . HIS D 2 548 ? 297.428 234.765 279.972 1.00 68.13 1752 HIS D N 1
ATOM 13147 C CA . HIS D 2 548 ? 298.031 236.086 280.052 1.00 68.13 1752 HIS D CA 1
ATOM 13148 C C . HIS D 2 548 ? 298.696 236.354 281.393 1.00 68.13 1752 HIS D C 1
ATOM 13149 O O . HIS D 2 548 ? 299.125 237.483 281.641 1.00 68.13 1752 HIS D O 1
ATOM 13156 N N . THR D 2 549 ? 298.794 235.351 282.260 1.00 58.38 1753 THR D N 1
ATOM 13157 C CA . THR D 2 549 ? 299.359 235.516 283.587 1.00 58.38 1753 THR D CA 1
ATOM 13158 C C . THR D 2 549 ? 300.339 234.386 283.865 1.00 58.38 1753 THR D C 1
ATOM 13159 O O . THR D 2 549 ? 300.301 233.331 283.230 1.00 58.38 1753 THR D O 1
ATOM 13163 N N . VAL D 2 550 ? 301.230 234.623 284.829 1.00 55.69 1754 VAL D N 1
ATOM 13164 C CA . VAL D 2 550 ? 302.224 233.618 285.187 1.00 55.69 1754 VAL D CA 1
ATOM 13165 C C . VAL D 2 550 ? 301.549 232.362 285.722 1.00 55.69 1754 VAL D C 1
ATOM 13166 O O . VAL D 2 550 ? 301.951 231.240 285.398 1.00 55.69 1754 VAL D O 1
ATOM 13170 N N . ALA D 2 551 ? 300.515 232.528 286.550 1.00 55.78 1755 ALA D N 1
ATOM 13171 C CA . ALA D 2 551 ? 299.829 231.374 287.120 1.00 55.78 1755 ALA D CA 1
ATOM 13172 C C . ALA D 2 551 ? 299.163 230.519 286.049 1.00 55.78 1755 ALA D C 1
ATOM 13173 O O . ALA D 2 551 ? 299.210 229.287 286.128 1.00 55.78 1755 ALA D O 1
ATOM 13175 N N . ALA D 2 552 ? 298.535 231.144 285.051 1.00 58.25 1756 ALA D N 1
ATOM 13176 C CA . ALA D 2 552 ? 297.875 230.377 283.999 1.00 58.25 1756 ALA D CA 1
ATOM 13177 C C . ALA D 2 552 ? 298.880 229.578 283.179 1.00 58.25 1756 ALA D C 1
ATOM 13178 O O . ALA D 2 552 ? 298.643 228.406 282.866 1.00 58.25 1756 ALA D O 1
ATOM 13180 N N . LYS D 2 553 ? 300.009 230.193 282.828 1.00 60.49 1757 LYS D N 1
ATOM 13181 C CA . LYS D 2 553 ? 301.039 229.473 282.088 1.00 60.49 1757 LYS D CA 1
ATOM 13182 C C . LYS D 2 553 ? 301.654 228.361 282.924 1.00 60.49 1757 LYS D C 1
ATOM 13183 O O . LYS D 2 553 ? 301.963 227.288 282.395 1.00 60.49 1757 LYS D O 1
ATOM 13189 N N . PHE D 2 554 ? 301.838 228.595 284.226 1.00 62.36 1758 PHE D N 1
ATOM 13190 C CA . PHE D 2 554 ? 302.332 227.542 285.107 1.00 62.36 1758 PHE D CA 1
ATOM 13191 C C . PHE D 2 554 ? 301.363 226.370 285.159 1.00 62.36 1758 PHE D C 1
ATOM 13192 O O . PHE D 2 554 ? 301.781 225.208 285.104 1.00 62.36 1758 PHE D O 1
ATOM 13200 N N . GLN D 2 555 ? 300.064 226.656 285.264 1.00 62.11 1759 GLN D N 1
ATOM 13201 C CA . GLN D 2 555 ? 299.069 225.591 285.262 1.00 62.11 1759 GLN D CA 1
ATOM 13202 C C . GLN D 2 555 ? 299.068 224.830 283.946 1.00 62.11 1759 GLN D C 1
ATOM 13203 O O . GLN D 2 555 ? 298.950 223.600 283.945 1.00 62.11 1759 GLN D O 1
ATOM 13209 N N . GLN D 2 556 ? 299.195 225.537 282.821 1.00 67.69 1760 GLN D N 1
ATOM 13210 C CA . GLN D 2 556 ? 299.246 224.861 281.528 1.00 67.69 1760 GLN D CA 1
ATOM 13211 C C . GLN D 2 556 ? 300.473 223.964 281.417 1.00 67.69 1760 GLN D C 1
ATOM 13212 O O . GLN D 2 556 ? 300.377 222.828 280.938 1.00 67.69 1760 GLN D O 1
ATOM 13218 N N . SER D 2 557 ? 301.634 224.456 281.855 1.00 68.88 1761 SER D N 1
ATOM 13219 C CA . SER D 2 557 ? 302.845 223.644 281.810 1.00 68.88 1761 SER D CA 1
ATOM 13220 C C . SER D 2 557 ? 302.737 222.422 282.712 1.00 68.88 1761 SER D C 1
ATOM 13221 O O . SER D 2 557 ? 303.167 221.328 282.329 1.00 68.88 1761 SER D O 1
ATOM 13224 N N . LEU D 2 558 ? 302.171 222.586 283.907 1.00 70.10 1762 LEU D N 1
ATOM 13225 C CA . LEU D 2 558 ? 301.995 221.452 284.806 1.00 70.10 1762 LEU D CA 1
ATOM 13226 C C . LEU D 2 558 ? 301.011 220.440 284.236 1.00 70.10 1762 LEU D C 1
ATOM 13227 O O . LEU D 2 558 ? 301.207 219.227 284.379 1.00 70.10 1762 LEU D O 1
ATOM 13232 N N . LEU D 2 559 ? 299.941 220.917 283.596 1.00 73.45 1763 LEU D N 1
ATOM 13233 C CA . LEU D 2 559 ? 299.015 220.005 282.939 1.00 73.45 1763 LEU D CA 1
ATOM 13234 C C . LEU D 2 559 ? 299.693 219.247 281.809 1.00 73.45 1763 LEU D C 1
ATOM 13235 O O . LEU D 2 559 ? 299.435 218.056 281.627 1.00 73.45 1763 LEU D O 1
ATOM 13240 N N . ASP D 2 560 ? 300.559 219.915 281.044 1.00 76.77 1764 ASP D N 1
ATOM 13241 C CA . ASP D 2 560 ? 301.316 219.218 280.008 1.00 76.77 1764 ASP D CA 1
ATOM 13242 C C . ASP D 2 560 ? 302.229 218.157 280.613 1.00 76.77 1764 ASP D C 1
ATOM 13243 O O . ASP D 2 560 ? 302.325 217.038 280.092 1.00 76.77 1764 ASP D O 1
ATOM 13248 N N . LEU D 2 561 ? 302.904 218.492 281.714 1.00 78.93 1765 LEU D N 1
ATOM 13249 C CA . LEU D 2 561 ? 303.794 217.537 282.366 1.00 78.93 1765 LEU D CA 1
ATOM 13250 C C . LEU D 2 561 ? 303.028 216.318 282.864 1.00 78.93 1765 LEU D C 1
ATOM 13251 O O . LEU D 2 561 ? 303.485 215.179 282.721 1.00 78.93 1765 LEU D O 1
ATOM 13256 N N . VAL D 2 562 ? 301.858 216.540 283.463 1.00 82.64 1766 VAL D N 1
ATOM 13257 C CA . VAL D 2 562 ? 301.043 215.421 283.928 1.00 82.64 1766 VAL D CA 1
ATOM 13258 C C . VAL D 2 562 ? 300.536 214.603 282.747 1.00 82.64 1766 VAL D C 1
ATOM 13259 O O . VAL D 2 562 ? 300.561 213.368 282.777 1.00 82.64 1766 VAL D O 1
ATOM 13263 N N . GLU D 2 563 ? 300.079 215.275 281.685 1.00 87.62 1767 GLU D N 1
ATOM 13264 C CA . GLU D 2 563 ? 299.586 214.581 280.501 1.00 87.62 1767 GLU D CA 1
ATOM 13265 C C . GLU D 2 563 ? 300.679 213.754 279.838 1.00 87.62 1767 GLU D C 1
ATOM 13266 O O . GLU D 2 563 ? 300.385 212.770 279.152 1.00 87.62 1767 GLU D O 1
ATOM 13272 N N . LYS D 2 564 ? 301.940 214.138 280.027 1.00 87.93 1768 LYS D N 1
ATOM 13273 C CA . LYS D 2 564 ? 303.039 213.319 279.536 1.00 87.93 1768 LYS D CA 1
ATOM 13274 C C . LYS D 2 564 ? 303.297 212.102 280.417 1.00 87.93 1768 LYS D C 1
ATOM 13275 O O . LYS D 2 564 ? 304.137 211.269 280.065 1.00 87.93 1768 LYS D O 1
ATOM 13281 N N . MET D 2 565 ? 302.606 211.978 281.552 1.00 92.56 1769 MET D N 1
ATOM 13282 C CA . MET D 2 565 ? 303.006 211.044 282.598 1.00 92.56 1769 MET D CA 1
ATOM 13283 C C . MET D 2 565 ? 301.863 210.156 283.095 1.00 92.56 1769 MET D C 1
ATOM 13284 O O . MET D 2 565 ? 301.910 209.677 284.232 1.00 92.56 1769 MET D O 1
ATOM 13289 N N . GLU D 2 566 ? 300.830 209.922 282.282 1.00 99.36 1770 GLU D N 1
ATOM 13290 C CA . GLU D 2 566 ? 299.860 208.887 282.623 1.00 99.36 1770 GLU D CA 1
ATOM 13291 C C . GLU D 2 566 ? 299.936 207.677 281.707 1.00 99.36 1770 GLU D C 1
ATOM 13292 O O . GLU D 2 566 ? 299.302 206.657 282.000 1.00 99.36 1770 GLU D O 1
ATOM 13298 N N . ARG D 2 567 ? 300.691 207.764 280.613 1.00 105.01 1771 ARG D N 1
ATOM 13299 C CA . ARG D 2 567 ? 300.914 206.641 279.715 1.00 105.01 1771 ARG D CA 1
ATOM 13300 C C . ARG D 2 567 ? 301.950 205.667 280.258 1.00 105.01 1771 ARG D C 1
ATOM 13301 O O . ARG D 2 567 ? 302.443 204.815 279.510 1.00 105.01 1771 ARG D O 1
ATOM 13309 N N . CYS D 2 568 ? 302.289 205.774 281.541 1.00 104.96 1772 CYS D N 1
ATOM 13310 C CA . CYS D 2 568 ? 303.348 204.972 282.130 1.00 104.96 1772 CYS D CA 1
ATOM 13311 C C . CYS D 2 568 ? 303.109 204.865 283.628 1.00 104.96 1772 CYS D C 1
ATOM 13312 O O . CYS D 2 568 ? 302.353 205.645 284.213 1.00 104.96 1772 CYS D O 1
ATOM 13315 N N . ASN D 2 569 ? 303.766 203.882 284.242 1.00 103.65 1773 ASN D N 1
ATOM 13316 C CA . ASN D 2 569 ? 303.679 203.693 285.680 1.00 103.65 1773 ASN D CA 1
ATOM 13317 C C . ASN D 2 569 ? 304.902 204.317 286.329 1.00 103.65 1773 ASN D C 1
ATOM 13318 O O . ASN D 2 569 ? 306.015 203.797 286.156 1.00 103.65 1773 ASN D O 1
ATOM 13323 N N . PRO D 2 570 ? 304.759 205.411 287.067 1.00 98.18 1774 PRO D N 1
ATOM 13324 C CA . PRO D 2 570 ? 305.931 206.098 287.614 1.00 98.18 1774 PRO D CA 1
ATOM 13325 C C . PRO D 2 570 ? 306.599 205.308 288.730 1.00 98.18 1774 PRO D C 1
ATOM 13326 O O . PRO D 2 570 ? 305.976 204.517 289.442 1.00 98.18 1774 PRO D O 1
ATOM 13330 N N . LEU D 2 571 ? 307.900 205.542 288.867 1.00 94.87 1775 LEU D N 1
ATOM 13331 C CA . LEU D 2 571 ? 308.693 205.034 289.976 1.00 94.87 1775 LEU D CA 1
ATOM 13332 C C . LEU D 2 571 ? 309.303 206.214 290.714 1.00 94.87 1775 LEU D C 1
ATOM 13333 O O . LEU D 2 571 ? 309.859 207.125 290.092 1.00 94.87 1775 LEU D O 1
ATOM 13338 N N . PHE D 2 572 ? 309.201 206.202 292.038 1.00 90.27 1776 PHE D N 1
ATOM 13339 C CA . PHE D 2 572 ? 309.551 207.354 292.853 1.00 90.27 1776 PHE D CA 1
ATOM 13340 C C . PHE D 2 572 ? 310.841 207.101 293.618 1.00 90.27 1776 PHE D C 1
ATOM 13341 O O . PHE D 2 572 ? 311.027 206.035 294.211 1.00 90.27 1776 PHE D O 1
ATOM 13349 N N . VAL D 2 573 ? 311.727 208.093 293.599 1.00 89.14 1777 VAL D N 1
ATOM 13350 C CA . VAL D 2 573 ? 312.959 208.084 294.377 1.00 89.14 1777 VAL D CA 1
ATOM 13351 C C . VAL D 2 573 ? 312.964 209.343 295.231 1.00 89.14 1777 VAL D C 1
ATOM 13352 O O . VAL D 2 573 ? 312.925 210.457 294.695 1.00 89.14 1777 VAL D O 1
ATOM 13356 N N . ARG D 2 574 ? 313.011 209.172 296.545 1.00 89.36 1778 ARG D N 1
ATOM 13357 C CA . ARG D 2 574 ? 312.884 210.277 297.492 1.00 89.36 1778 ARG D CA 1
ATOM 13358 C C . ARG D 2 574 ? 314.238 210.508 298.158 1.00 89.36 1778 ARG D C 1
ATOM 13359 O O . ARG D 2 574 ? 314.654 209.749 299.034 1.00 89.36 1778 ARG D O 1
ATOM 13367 N N . CYS D 2 575 ? 314.920 211.568 297.738 1.00 90.52 1779 CYS D N 1
ATOM 13368 C CA . CYS D 2 575 ? 316.192 211.942 298.341 1.00 90.52 1779 CYS D CA 1
ATOM 13369 C C . CYS D 2 575 ? 315.950 212.852 299.537 1.00 90.52 1779 CYS D C 1
ATOM 13370 O O . CYS D 2 575 ? 315.208 213.834 299.441 1.00 90.52 1779 CYS D O 1
ATOM 13373 N N . LEU D 2 576 ? 316.574 212.526 300.662 1.00 93.75 1780 LEU D N 1
ATOM 13374 C CA . LEU D 2 576 ? 316.408 213.266 301.904 1.00 93.75 1780 LEU D CA 1
ATOM 13375 C C . LEU D 2 576 ? 317.707 213.976 302.269 1.00 93.75 1780 LEU D C 1
ATOM 13376 O O . LEU D 2 576 ? 318.701 213.929 301.541 1.00 93.75 1780 LEU D O 1
ATOM 13381 N N . LYS D 2 577 ? 317.686 214.650 303.423 1.00 98.64 1781 LYS D N 1
ATOM 13382 C CA . LYS D 2 577 ? 318.845 215.367 303.928 1.00 98.64 1781 LYS D CA 1
ATOM 13383 C C . LYS D 2 577 ? 318.965 215.076 305.420 1.00 98.64 1781 LYS D C 1
ATOM 13384 O O . LYS D 2 577 ? 317.993 215.280 306.169 1.00 98.64 1781 LYS D O 1
ATOM 13390 N N . PRO D 2 578 ? 320.121 214.603 305.884 1.00 104.40 1782 PRO D N 1
ATOM 13391 C CA . PRO D 2 578 ? 320.263 214.271 307.308 1.00 104.40 1782 PRO D CA 1
ATOM 13392 C C . PRO D 2 578 ? 320.628 215.471 308.167 1.00 104.40 1782 PRO D C 1
ATOM 13393 O O . PRO D 2 578 ? 320.325 215.497 309.363 1.00 104.40 1782 PRO D O 1
ATOM 13397 N N . ASN D 2 579 ? 321.276 216.471 307.572 1.00 108.56 1783 ASN D N 1
ATOM 13398 C CA . ASN D 2 579 ? 321.734 217.628 308.323 1.00 108.56 1783 ASN D CA 1
ATOM 13399 C C . ASN D 2 579 ? 321.960 218.787 307.362 1.00 108.56 1783 ASN D C 1
ATOM 13400 O O . ASN D 2 579 ? 322.439 218.587 306.244 1.00 108.56 1783 ASN D O 1
ATOM 13405 N N . HIS D 2 580 ? 321.610 219.994 307.809 1.00 109.45 1784 HIS D N 1
ATOM 13406 C CA . HIS D 2 580 ? 321.745 221.181 306.973 1.00 109.45 1784 HIS D CA 1
ATOM 13407 C C . HIS D 2 580 ? 323.180 221.673 306.863 1.00 109.45 1784 HIS D C 1
ATOM 13408 O O . HIS D 2 580 ? 323.467 222.510 306.001 1.00 109.45 1784 HIS D O 1
ATOM 13415 N N . LYS D 2 581 ? 324.084 221.181 307.706 1.00 109.76 1785 LYS D N 1
ATOM 13416 C CA . LYS D 2 581 ? 325.474 221.612 307.698 1.00 109.76 1785 LYS D CA 1
ATOM 13417 C C . LYS D 2 581 ? 326.355 220.754 306.800 1.00 109.76 1785 LYS D C 1
ATOM 13418 O O . LYS D 2 581 ? 327.574 220.953 306.779 1.00 109.76 1785 LYS D O 1
ATOM 13424 N N . LYS D 2 582 ? 325.765 219.805 306.069 1.00 109.69 1786 LYS D N 1
ATOM 13425 C CA . LYS D 2 582 ? 326.491 218.945 305.132 1.00 109.69 1786 LYS D CA 1
ATOM 13426 C C . LYS D 2 582 ? 327.584 218.139 305.826 1.00 109.69 1786 LYS D C 1
ATOM 13427 O O . LYS D 2 582 ? 328.595 217.789 305.213 1.00 109.69 1786 LYS D O 1
ATOM 13433 N N . GLU D 2 583 ? 327.396 217.839 307.103 1.00 111.47 1787 GLU D N 1
ATOM 13434 C CA . GLU D 2 583 ? 328.379 217.060 307.846 1.00 111.47 1787 GLU D CA 1
ATOM 13435 C C . GLU D 2 583 ? 328.226 215.584 307.507 1.00 111.47 1787 GLU D C 1
ATOM 13436 O O . GLU D 2 583 ? 327.130 215.034 307.665 1.00 111.47 1787 GLU D O 1
ATOM 13442 N N . PRO D 2 584 ? 329.278 214.911 307.047 1.00 109.92 1788 PRO D N 1
ATOM 13443 C CA . PRO D 2 584 ? 329.166 213.490 306.649 1.00 109.92 1788 PRO D CA 1
ATOM 13444 C C . PRO D 2 584 ? 329.121 212.533 307.837 1.00 109.92 1788 PRO D C 1
ATOM 13445 O O . PRO D 2 584 ? 330.112 211.941 308.264 1.00 109.92 1788 PRO D O 1
ATOM 13449 N N . GLY D 2 585 ? 327.925 212.371 308.396 1.00 109.47 1789 GLY D N 1
ATOM 13450 C CA . GLY D 2 585 ? 327.729 211.446 309.497 1.00 109.47 1789 GLY D CA 1
ATOM 13451 C C . GLY D 2 585 ? 326.829 211.979 310.589 1.00 109.47 1789 GLY D C 1
ATOM 13452 O O . GLY D 2 585 ? 326.132 211.209 311.256 1.00 109.47 1789 GLY D O 1
ATOM 13453 N N . LEU D 2 586 ? 326.832 213.295 310.785 1.00 109.89 1790 LEU D N 1
ATOM 13454 C CA . LEU D 2 586 ? 325.996 213.912 311.806 1.00 109.89 1790 LEU D CA 1
ATOM 13455 C C . LEU D 2 586 ? 324.537 213.873 311.376 1.00 109.89 1790 LEU D C 1
ATOM 13456 O O . LEU D 2 586 ? 324.206 214.202 310.232 1.00 109.89 1790 LEU D O 1
ATOM 13461 N N . PHE D 2 587 ? 323.663 213.469 312.294 1.00 109.86 1791 PHE D N 1
ATOM 13462 C CA . PHE D 2 587 ? 322.241 213.341 312.018 1.00 109.86 1791 PHE D CA 1
ATOM 13463 C C . PHE D 2 587 ? 321.434 213.943 313.160 1.00 109.86 1791 PHE D C 1
ATOM 13464 O O . PHE D 2 587 ? 321.881 213.996 314.308 1.00 109.86 1791 PHE D O 1
ATOM 13472 N N . GLU D 2 588 ? 320.228 214.398 312.823 1.00 106.36 1792 GLU D N 1
ATOM 13473 C CA . GLU D 2 588 ? 319.300 214.967 313.786 1.00 106.36 1792 GLU D CA 1
ATOM 13474 C C . GLU D 2 588 ? 317.912 214.368 313.597 1.00 106.36 1792 GLU D C 1
ATOM 13475 O O . GLU D 2 588 ? 317.506 214.081 312.466 1.00 106.36 1792 GLU D O 1
ATOM 13481 N N . PRO D 2 589 ? 317.157 214.172 314.680 1.00 104.27 1793 PRO D N 1
ATOM 13482 C CA . PRO D 2 589 ? 315.813 213.591 314.530 1.00 104.27 1793 PRO D CA 1
ATOM 13483 C C . PRO D 2 589 ? 314.785 214.578 314.007 1.00 104.27 1793 PRO D C 1
ATOM 13484 O O . PRO D 2 589 ? 313.922 214.190 313.208 1.00 104.27 1793 PRO D O 1
ATOM 13488 N N . ASP D 2 590 ? 314.843 215.841 314.436 1.00 103.38 1794 ASP D N 1
ATOM 13489 C CA . ASP D 2 590 ? 313.881 216.829 313.960 1.00 103.38 1794 ASP D CA 1
ATOM 13490 C C . ASP D 2 590 ? 314.040 217.079 312.466 1.00 103.38 1794 ASP D C 1
ATOM 13491 O O . ASP D 2 590 ? 313.046 217.257 311.750 1.00 103.38 1794 ASP D O 1
ATOM 13496 N N . VAL D 2 591 ? 315.282 217.101 311.978 1.00 101.60 1795 VAL D N 1
ATOM 13497 C CA . VAL D 2 591 ? 315.515 217.263 310.548 1.00 101.60 1795 VAL D CA 1
ATOM 13498 C C . VAL D 2 591 ? 314.923 216.091 309.777 1.00 101.60 1795 VAL D C 1
ATOM 13499 O O . VAL D 2 591 ? 314.313 216.272 308.717 1.00 101.60 1795 VAL D O 1
ATOM 13503 N N . MET D 2 592 ? 315.098 214.870 310.292 1.00 100.72 1796 MET D N 1
ATOM 13504 C CA . MET D 2 592 ? 314.496 213.707 309.650 1.00 100.72 1796 MET D CA 1
ATOM 13505 C C . MET D 2 592 ? 312.975 213.790 309.639 1.00 100.72 1796 MET D C 1
ATOM 13506 O O . MET D 2 592 ? 312.352 213.454 308.629 1.00 100.72 1796 MET D O 1
ATOM 13511 N N . MET D 2 593 ? 312.362 214.221 310.745 1.00 97.05 1797 MET D N 1
ATOM 13512 C CA . MET D 2 593 ? 310.909 214.382 310.760 1.00 97.05 1797 MET D CA 1
ATOM 13513 C C . MET D 2 593 ? 310.452 215.414 309.738 1.00 97.05 1797 MET D C 1
ATOM 13514 O O . MET D 2 593 ? 309.471 215.192 309.017 1.00 97.05 1797 MET D O 1
ATOM 13519 N N . ALA D 2 594 ? 311.148 216.551 309.662 1.00 93.45 1798 ALA D N 1
ATOM 13520 C CA . ALA D 2 594 ? 310.777 217.578 308.694 1.00 93.45 1798 ALA D CA 1
ATOM 13521 C C . ALA D 2 594 ? 310.915 217.066 307.267 1.00 93.45 1798 ALA D C 1
ATOM 13522 O O . ALA D 2 594 ? 310.040 217.309 306.426 1.00 93.45 1798 ALA D O 1
ATOM 13524 N N . GLN D 2 595 ? 312.002 216.350 306.974 1.00 93.25 1799 GLN D N 1
ATOM 13525 C CA . GLN D 2 595 ? 312.195 215.816 305.632 1.00 93.25 1799 GLN D CA 1
ATOM 13526 C C . GLN D 2 595 ? 311.152 214.762 305.291 1.00 93.25 1799 GLN D C 1
ATOM 13527 O O . GLN D 2 595 ? 310.672 214.714 304.155 1.00 93.25 1799 GLN D O 1
ATOM 13533 N N . LEU D 2 596 ? 310.793 213.907 306.252 1.00 91.68 1800 LEU D N 1
ATOM 13534 C CA . LEU D 2 596 ? 309.757 212.913 306.004 1.00 91.68 1800 LEU D CA 1
ATOM 13535 C C . LEU D 2 596 ? 308.404 213.568 305.766 1.00 91.68 1800 LEU D C 1
ATOM 13536 O O . LEU D 2 596 ? 307.636 213.102 304.916 1.00 91.68 1800 LEU D O 1
ATOM 13541 N N . ARG D 2 597 ? 308.091 214.634 306.506 1.00 88.51 1801 ARG D N 1
ATOM 13542 C CA . ARG D 2 597 ? 306.850 215.357 306.250 1.00 88.51 1801 ARG D CA 1
ATOM 13543 C C . ARG D 2 597 ? 306.858 215.997 304.868 1.00 88.51 1801 ARG D C 1
ATOM 13544 O O . ARG D 2 597 ? 305.862 215.925 304.140 1.00 88.51 1801 ARG D O 1
ATOM 13552 N N . TYR D 2 598 ? 307.974 216.622 304.487 1.00 84.68 1802 TYR D N 1
ATOM 13553 C CA . TYR D 2 598 ? 308.021 217.329 303.212 1.00 84.68 1802 TYR D CA 1
ATOM 13554 C C . TYR D 2 598 ? 308.056 216.370 302.030 1.00 84.68 1802 TYR D C 1
ATOM 13555 O O . TYR D 2 598 ? 307.438 216.642 300.996 1.00 84.68 1802 TYR D O 1
ATOM 13564 N N . SER D 2 599 ? 308.765 215.250 302.158 1.00 87.11 1803 SER D N 1
ATOM 13565 C CA . SER D 2 599 ? 308.898 214.305 301.058 1.00 87.11 1803 SER D CA 1
ATOM 13566 C C . SER D 2 599 ? 307.642 213.481 300.821 1.00 87.11 1803 SER D C 1
ATOM 13567 O O . SER D 2 599 ? 307.553 212.800 299.794 1.00 87.11 1803 SER D O 1
ATOM 13570 N N . GLY D 2 600 ? 306.675 213.520 301.734 1.00 86.00 1804 GLY D N 1
ATOM 13571 C CA . GLY D 2 600 ? 305.463 212.749 301.559 1.00 86.00 1804 GLY D CA 1
ATOM 13572 C C . GLY D 2 600 ? 305.575 211.291 301.931 1.00 86.00 1804 GLY D C 1
ATOM 13573 O O . GLY D 2 600 ? 304.675 210.511 301.608 1.00 86.00 1804 GLY D O 1
ATOM 13574 N N . VAL D 2 601 ? 306.661 210.892 302.595 1.00 88.96 1805 VAL D N 1
ATOM 13575 C CA . VAL D 2 601 ? 306.810 209.502 303.009 1.00 88.96 1805 VAL D CA 1
ATOM 13576 C C . VAL D 2 601 ? 305.741 209.131 304.030 1.00 88.96 1805 VAL D C 1
ATOM 13577 O O . VAL D 2 601 ? 305.155 208.044 303.969 1.00 88.96 1805 VAL D O 1
ATOM 13581 N N . LEU D 2 602 ? 305.459 210.031 304.974 1.00 91.03 1806 LEU D N 1
ATOM 13582 C CA . LEU D 2 602 ? 304.450 209.774 305.994 1.00 91.03 1806 LEU D CA 1
ATOM 13583 C C . LEU D 2 602 ? 303.047 209.642 305.417 1.00 91.03 1806 LEU D C 1
ATOM 13584 O O . LEU D 2 602 ? 302.152 209.150 306.115 1.00 91.03 1806 LEU D O 1
ATOM 13589 N N . GLU D 2 603 ? 302.833 210.069 304.169 1.00 89.68 1807 GLU D N 1
ATOM 13590 C CA . GLU D 2 603 ? 301.545 209.839 303.528 1.00 89.68 1807 GLU D CA 1
ATOM 13591 C C . GLU D 2 603 ? 301.247 208.353 303.401 1.00 89.68 1807 GLU D C 1
ATOM 13592 O O . GLU D 2 603 ? 300.080 207.955 303.422 1.00 89.68 1807 GLU D O 1
ATOM 13598 N N . THR D 2 604 ? 302.281 207.517 303.278 1.00 92.05 1808 THR D N 1
ATOM 13599 C CA . THR D 2 604 ? 302.064 206.074 303.294 1.00 92.05 1808 THR D CA 1
ATOM 13600 C C . THR D 2 604 ? 301.492 205.621 304.633 1.00 92.05 1808 THR D C 1
ATOM 13601 O O . THR D 2 604 ? 300.562 204.807 304.676 1.00 92.05 1808 THR D O 1
ATOM 13605 N N . VAL D 2 605 ? 302.033 206.146 305.735 1.00 92.76 1809 VAL D N 1
ATOM 13606 C CA . VAL D 2 605 ? 301.509 205.815 307.055 1.00 92.76 1809 VAL D CA 1
ATOM 13607 C C . VAL D 2 605 ? 300.073 206.304 307.196 1.00 92.76 1809 VAL D C 1
ATOM 13608 O O . VAL D 2 605 ? 299.218 205.608 307.754 1.00 92.76 1809 VAL D O 1
ATOM 13612 N N . ARG D 2 606 ? 299.789 207.510 306.700 1.00 91.36 1810 ARG D N 1
ATOM 13613 C CA . ARG D 2 606 ? 298.424 208.027 306.755 1.00 91.36 1810 ARG D CA 1
ATOM 13614 C C . ARG D 2 606 ? 297.468 207.156 305.947 1.00 91.36 1810 ARG D C 1
ATOM 13615 O O . ARG D 2 606 ? 296.329 206.920 306.365 1.00 91.36 1810 ARG D O 1
ATOM 13623 N N . ILE D 2 607 ? 297.915 206.675 304.785 1.00 93.03 1811 ILE D N 1
ATOM 13624 C CA . ILE D 2 607 ? 297.080 205.826 303.943 1.00 93.03 1811 ILE D CA 1
ATOM 13625 C C . ILE D 2 607 ? 296.836 204.479 304.607 1.00 93.03 1811 ILE D C 1
ATOM 13626 O O . ILE D 2 607 ? 295.737 203.918 304.503 1.00 93.03 1811 ILE D O 1
ATOM 13631 N N . ARG D 2 608 ? 297.839 203.942 305.305 1.00 98.77 1812 ARG D N 1
ATOM 13632 C CA . ARG D 2 608 ? 297.697 202.628 305.924 1.00 98.77 1812 ARG D CA 1
ATOM 13633 C C . ARG D 2 608 ? 296.532 202.581 306.906 1.00 98.77 1812 ARG D C 1
ATOM 13634 O O . ARG D 2 608 ? 295.838 201.564 306.994 1.00 98.77 1812 ARG D O 1
ATOM 13642 N N . LYS D 2 609 ? 296.300 203.662 307.642 1.00 93.18 1813 LYS D N 1
ATOM 13643 C CA . LYS D 2 609 ? 295.197 203.706 308.594 1.00 93.18 1813 LYS D CA 1
ATOM 13644 C C . LYS D 2 609 ? 293.912 204.182 307.925 1.00 93.18 1813 LYS D C 1
ATOM 13645 O O . LYS D 2 609 ? 293.236 203.413 307.243 1.00 93.18 1813 LYS D O 1
ATOM 13651 N N . VAL D 2 614 ? 298.684 198.384 310.732 1.00 111.57 1818 VAL D N 1
ATOM 13652 C CA . VAL D 2 614 ? 297.428 197.694 310.994 1.00 111.57 1818 VAL D CA 1
ATOM 13653 C C . VAL D 2 614 ? 297.465 196.283 310.418 1.00 111.57 1818 VAL D C 1
ATOM 13654 O O . VAL D 2 614 ? 296.478 195.803 309.862 1.00 111.57 1818 VAL D O 1
ATOM 13658 N N . ARG D 2 615 ? 298.612 195.621 310.554 1.00 112.25 1819 ARG D N 1
ATOM 13659 C CA . ARG D 2 615 ? 298.795 194.259 310.071 1.00 112.25 1819 ARG D CA 1
ATOM 13660 C C . ARG D 2 615 ? 299.628 193.487 311.083 1.00 112.25 1819 ARG D C 1
ATOM 13661 O O . ARG D 2 615 ? 300.558 194.043 311.670 1.00 112.25 1819 ARG D O 1
ATOM 13669 N N . LEU D 2 616 ? 299.292 192.212 311.288 1.00 115.87 1820 LEU D N 1
ATOM 13670 C CA . LEU D 2 616 ? 300.000 191.396 312.263 1.00 115.87 1820 LEU D CA 1
ATOM 13671 C C . LEU D 2 616 ? 299.883 189.925 311.900 1.00 115.87 1820 LEU D C 1
ATOM 13672 O O . LEU D 2 616 ? 298.789 189.472 311.535 1.00 115.87 1820 LEU D O 1
ATOM 13677 N N . PRO D 2 617 ? 300.973 189.164 311.985 1.00 117.58 1821 PRO D N 1
ATOM 13678 C CA . PRO D 2 617 ? 300.877 187.716 311.765 1.00 117.58 1821 PRO D CA 1
ATOM 13679 C C . PRO D 2 617 ? 300.015 187.056 312.829 1.00 117.58 1821 PRO D C 1
ATOM 13680 O O . PRO D 2 617 ? 299.931 187.515 313.969 1.00 117.58 1821 PRO D O 1
ATOM 13684 N N . PHE D 2 618 ? 299.363 185.960 312.432 1.00 117.58 1822 PHE D N 1
ATOM 13685 C CA . PHE D 2 618 ? 298.440 185.275 313.328 1.00 117.58 1822 PHE D CA 1
ATOM 13686 C C . PHE D 2 618 ? 299.133 184.648 314.530 1.00 117.58 1822 PHE D C 1
ATOM 13687 O O . PHE D 2 618 ? 298.535 184.585 315.607 1.00 117.58 1822 PHE D O 1
ATOM 13695 N N . GLN D 2 619 ? 300.377 184.198 314.377 1.00 118.84 1823 GLN D N 1
ATOM 13696 C CA . GLN D 2 619 ? 301.107 183.562 315.464 1.00 118.84 1823 GLN D CA 1
ATOM 13697 C C . GLN D 2 619 ? 301.498 184.534 316.571 1.00 118.84 1823 GLN D C 1
ATOM 13698 O O . GLN D 2 619 ? 301.530 184.132 317.743 1.00 118.84 1823 GLN D O 1
ATOM 13704 N N . VAL D 2 620 ? 301.778 185.793 316.229 1.00 119.44 1824 VAL D N 1
ATOM 13705 C CA . VAL D 2 620 ? 302.380 186.722 317.183 1.00 119.44 1824 VAL D CA 1
ATOM 13706 C C . VAL D 2 620 ? 301.436 186.980 318.354 1.00 119.44 1824 VAL D C 1
ATOM 13707 O O . VAL D 2 620 ? 301.796 186.774 319.517 1.00 119.44 1824 VAL D O 1
ATOM 13711 N N . PHE D 2 621 ? 300.217 187.439 318.067 1.00 119.55 1825 PHE D N 1
ATOM 13712 C CA . PHE D 2 621 ? 299.312 187.764 319.159 1.00 119.55 1825 PHE D CA 1
ATOM 13713 C C . PHE D 2 621 ? 298.792 186.523 319.870 1.00 119.55 1825 PHE D C 1
ATOM 13714 O O . PHE D 2 621 ? 298.495 186.601 321.065 1.00 119.55 1825 PHE D O 1
ATOM 13722 N N . ILE D 2 622 ? 298.703 185.384 319.183 1.00 119.91 1826 ILE D N 1
ATOM 13723 C CA . ILE D 2 622 ? 298.356 184.140 319.865 1.00 119.91 1826 ILE D CA 1
ATOM 13724 C C . ILE D 2 622 ? 299.410 183.798 320.911 1.00 119.91 1826 ILE D C 1
ATOM 13725 O O . ILE D 2 622 ? 299.086 183.407 322.038 1.00 119.91 1826 ILE D O 1
ATOM 13730 N N . ASP D 2 623 ? 300.689 183.949 320.558 1.00 120.55 1827 ASP D N 1
ATOM 13731 C CA . ASP D 2 623 ? 301.750 183.684 321.523 1.00 120.55 1827 ASP D CA 1
ATOM 13732 C C . ASP D 2 623 ? 301.892 184.782 322.570 1.00 120.55 1827 ASP D C 1
ATOM 13733 O O . ASP D 2 623 ? 302.445 184.523 323.645 1.00 120.55 1827 ASP D O 1
ATOM 13738 N N . ARG D 2 624 ? 301.412 185.992 322.288 1.00 120.72 1828 ARG D N 1
ATOM 13739 C CA . ARG D 2 624 ? 301.592 187.124 323.192 1.00 120.72 1828 ARG D CA 1
ATOM 13740 C C . ARG D 2 624 ? 300.445 187.272 324.189 1.00 120.72 1828 ARG D C 1
ATOM 13741 O O . ARG D 2 624 ? 300.666 187.237 325.403 1.00 120.72 1828 ARG D O 1
ATOM 13749 N N . TYR D 2 625 ? 299.217 187.435 323.696 1.00 120.42 1829 TYR D N 1
ATOM 13750 C CA . TYR D 2 625 ? 298.058 187.746 324.523 1.00 120.42 1829 TYR D CA 1
ATOM 13751 C C . TYR D 2 625 ? 297.334 186.495 325.008 1.00 120.42 1829 TYR D C 1
ATOM 13752 O O . TYR D 2 625 ? 296.140 186.553 325.322 1.00 120.42 1829 TYR D O 1
ATOM 13761 N N . ARG D 2 626 ? 298.031 185.360 325.073 1.00 119.87 1830 ARG D N 1
ATOM 13762 C CA . ARG D 2 626 ? 297.401 184.125 325.527 1.00 119.87 1830 ARG D CA 1
ATOM 13763 C C . ARG D 2 626 ? 297.094 184.142 327.019 1.00 119.87 1830 ARG D C 1
ATOM 13764 O O . ARG D 2 626 ? 296.354 183.276 327.495 1.00 119.87 1830 ARG D O 1
ATOM 13772 N N . CYS D 2 627 ? 297.641 185.101 327.762 1.00 119.57 1831 CYS D N 1
ATOM 13773 C CA . CYS D 2 627 ? 297.446 185.184 329.202 1.00 119.57 1831 CYS D CA 1
ATOM 13774 C C . CYS D 2 627 ? 296.306 186.115 329.597 1.00 119.57 1831 CYS D C 1
ATOM 13775 O O . CYS D 2 627 ? 296.109 186.360 330.792 1.00 119.57 1831 CYS D O 1
ATOM 13778 N N . LEU D 2 628 ? 295.555 186.639 328.629 1.00 118.18 1832 LEU D N 1
ATOM 13779 C CA . LEU D 2 628 ? 294.465 187.558 328.939 1.00 118.18 1832 LEU D CA 1
ATOM 13780 C C . LEU D 2 628 ? 293.153 186.836 329.223 1.00 118.18 1832 LEU D C 1
ATOM 13781 O O . LEU D 2 628 ? 292.415 187.233 330.130 1.00 118.18 1832 LEU D O 1
ATOM 13786 N N . VAL D 2 629 ? 292.846 185.785 328.465 1.00 115.50 1833 VAL D N 1
ATOM 13787 C CA . VAL D 2 629 ? 291.607 185.039 328.656 1.00 115.50 1833 VAL D CA 1
ATOM 13788 C C . VAL D 2 629 ? 291.846 183.908 329.647 1.00 115.50 1833 VAL D C 1
ATOM 13789 O O . VAL D 2 629 ? 291.197 183.839 330.697 1.00 115.50 1833 VAL D O 1
ATOM 13793 N N . ALA D 2 630 ? 292.777 183.016 329.321 1.00 114.43 1834 ALA D N 1
ATOM 13794 C CA . ALA D 2 630 ? 293.125 181.899 330.182 1.00 114.43 1834 ALA D CA 1
ATOM 13795 C C . ALA D 2 630 ? 294.450 182.178 330.887 1.00 114.43 1834 ALA D C 1
ATOM 13796 O O . ALA D 2 630 ? 295.122 183.181 330.636 1.00 114.43 1834 ALA D O 1
ATOM 13798 N N . LEU D 2 631 ? 294.826 181.271 331.791 1.00 113.47 1835 LEU D N 1
ATOM 13799 C CA . LEU D 2 631 ? 296.096 181.410 332.497 1.00 113.47 1835 LEU D CA 1
ATOM 13800 C C . LEU D 2 631 ? 297.271 181.206 331.548 1.00 113.47 1835 LEU D C 1
ATOM 13801 O O . LEU D 2 631 ? 298.115 182.094 331.380 1.00 113.47 1835 LEU D O 1
ATOM 13806 N N . LYS D 2 632 ? 297.341 180.033 330.916 1.00 114.03 1836 LYS D N 1
ATOM 13807 C CA . LYS D 2 632 ? 298.380 179.746 329.925 1.00 114.03 1836 LYS D CA 1
ATOM 13808 C C . LYS D 2 632 ? 297.769 178.792 328.896 1.00 114.03 1836 LYS D C 1
ATOM 13809 O O . LYS D 2 632 ? 297.764 177.574 329.087 1.00 114.03 1836 LYS D O 1
ATOM 13815 N N . LEU D 2 633 ? 297.254 179.365 327.808 1.00 114.42 1837 LEU D N 1
ATOM 13816 C CA . LEU D 2 633 ? 296.605 178.592 326.750 1.00 114.42 1837 LEU D CA 1
ATOM 13817 C C . LEU D 2 633 ? 297.619 178.377 325.630 1.00 114.42 1837 LEU D C 1
ATOM 13818 O O . LEU D 2 633 ? 297.718 179.150 324.677 1.00 114.42 1837 LEU D O 1
ATOM 13823 N N . ASN D 2 634 ? 298.392 177.300 325.762 1.00 112.90 1838 ASN D N 1
ATOM 13824 C CA . ASN D 2 634 ? 299.398 176.933 324.766 1.00 112.90 1838 ASN D CA 1
ATOM 13825 C C . ASN D 2 634 ? 298.783 175.903 323.829 1.00 112.90 1838 ASN D C 1
ATOM 13826 O O . ASN D 2 634 ? 298.999 174.697 323.963 1.00 112.90 1838 ASN D O 1
ATOM 13831 N N . VAL D 2 635 ? 298.003 176.383 322.871 1.00 111.14 1839 VAL D N 1
ATOM 13832 C CA . VAL D 2 635 ? 297.364 175.480 321.904 1.00 111.14 1839 VAL D CA 1
ATOM 13833 C C . VAL D 2 635 ? 298.427 174.910 320.970 1.00 111.14 1839 VAL D C 1
ATOM 13834 O O . VAL D 2 635 ? 299.291 175.661 320.481 1.00 111.14 1839 VAL D O 1
ATOM 13838 N N . PRO D 2 636 ? 298.437 173.597 320.720 1.00 110.21 1840 PRO D N 1
ATOM 13839 C CA . PRO D 2 636 ? 299.447 173.032 319.814 1.00 110.21 1840 PRO D CA 1
ATOM 13840 C C . PRO D 2 636 ? 299.135 173.228 318.342 1.00 110.21 1840 PRO D C 1
ATOM 13841 O O . PRO D 2 636 ? 300.065 173.191 317.524 1.00 110.21 1840 PRO D O 1
ATOM 13845 N N . ALA D 2 637 ? 297.872 173.436 317.976 1.00 110.87 1841 ALA D N 1
ATOM 13846 C CA . ALA D 2 637 ? 297.467 173.579 316.580 1.00 110.87 1841 A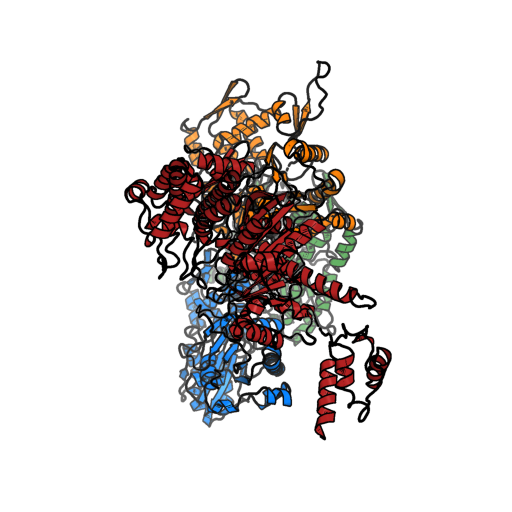LA D CA 1
ATOM 13847 C C . ALA D 2 637 ? 296.977 175.002 316.358 1.00 110.87 1841 ALA D C 1
ATOM 13848 O O . ALA D 2 637 ? 295.895 175.370 316.829 1.00 110.87 1841 ALA D O 1
ATOM 13850 N N . ASP D 2 638 ? 297.768 175.798 315.646 1.00 112.79 1842 ASP D N 1
ATOM 13851 C CA . ASP D 2 638 ? 297.395 177.169 315.348 1.00 112.79 1842 ASP D CA 1
ATOM 13852 C C . ASP D 2 638 ? 296.667 177.250 314.008 1.00 112.79 1842 ASP D C 1
ATOM 13853 O O . ASP D 2 638 ? 296.792 176.376 313.148 1.00 112.79 1842 ASP D O 1
ATOM 13858 N N . GLY D 2 639 ? 295.900 178.320 313.844 1.00 110.40 1843 GLY D N 1
ATOM 13859 C CA . GLY D 2 639 ? 295.140 178.508 312.621 1.00 110.40 1843 GLY D CA 1
ATOM 13860 C C . GLY D 2 639 ? 294.203 179.684 312.760 1.00 110.40 1843 GLY D C 1
ATOM 13861 O O . GLY D 2 639 ? 294.304 180.487 313.693 1.00 110.40 1843 GLY D O 1
ATOM 13862 N N . ASP D 2 640 ? 293.281 179.782 311.801 1.00 110.71 1844 ASP D N 1
ATOM 13863 C CA . ASP D 2 640 ? 292.288 180.849 311.837 1.00 110.71 1844 ASP D CA 1
ATOM 13864 C C . ASP D 2 640 ? 291.213 180.595 312.885 1.00 110.71 1844 ASP D C 1
ATOM 13865 O O . ASP D 2 640 ? 290.651 181.550 313.432 1.00 110.71 1844 ASP D O 1
ATOM 13870 N N . MET D 2 641 ? 290.910 179.326 313.173 1.00 111.54 1845 MET D N 1
ATOM 13871 C CA . MET D 2 641 ? 289.858 179.019 314.136 1.00 111.54 1845 MET D CA 1
ATOM 13872 C C . MET D 2 641 ? 290.243 179.458 315.546 1.00 111.54 1845 MET D C 1
ATOM 13873 O O . MET D 2 641 ? 289.414 180.021 316.271 1.00 111.54 1845 MET D O 1
ATOM 13878 N N . CYS D 2 642 ? 291.498 179.241 315.949 1.00 110.63 1846 CYS D N 1
ATOM 13879 C CA . CYS D 2 642 ? 291.925 179.697 317.268 1.00 110.63 1846 CYS D CA 1
ATOM 13880 C C . CYS D 2 642 ? 292.024 181.215 317.318 1.00 110.63 1846 CYS D C 1
ATOM 13881 O O . CYS D 2 642 ? 291.766 181.819 318.368 1.00 110.63 1846 CYS D O 1
ATOM 13884 N N . VAL D 2 643 ? 292.391 181.845 316.201 1.00 111.52 1847 VAL D N 1
ATOM 13885 C CA . VAL D 2 643 ? 292.393 183.301 316.132 1.00 111.52 1847 VAL D CA 1
ATOM 13886 C C . VAL D 2 643 ? 290.989 183.842 316.364 1.00 111.52 1847 VAL D C 1
ATOM 13887 O O . VAL D 2 643 ? 290.783 184.761 317.166 1.00 111.52 1847 VAL D O 1
ATOM 13891 N N . SER D 2 644 ? 289.995 183.260 315.689 1.00 110.17 1848 SER D N 1
ATOM 13892 C CA . SER D 2 644 ? 288.614 183.689 315.892 1.00 110.17 1848 SER D CA 1
ATOM 13893 C C . SER D 2 644 ? 288.136 183.395 317.308 1.00 110.17 1848 SER D C 1
ATOM 13894 O O . SER D 2 644 ? 287.353 184.171 317.870 1.00 110.17 1848 SER D O 1
ATOM 13897 N N . LEU D 2 645 ? 288.567 182.268 317.886 1.00 111.15 1849 LEU D N 1
ATOM 13898 C CA . LEU D 2 645 ? 288.197 181.955 319.262 1.00 111.15 1849 LEU D CA 1
ATOM 13899 C C . LEU D 2 645 ? 288.714 183.013 320.223 1.00 111.15 1849 LEU D C 1
ATOM 13900 O O . LEU D 2 645 ? 287.943 183.581 321.006 1.00 111.15 1849 LEU D O 1
ATOM 13905 N N . LEU D 2 646 ? 290.013 183.314 320.158 1.00 112.15 1850 LEU D N 1
ATOM 13906 C CA . LEU D 2 646 ? 290.565 184.386 320.975 1.00 112.15 1850 LEU D CA 1
ATOM 13907 C C . LEU D 2 646 ? 289.919 185.724 320.642 1.00 112.15 1850 LEU D C 1
ATOM 13908 O O . LEU D 2 646 ? 289.892 186.628 321.485 1.00 112.15 1850 LEU D O 1
ATOM 13913 N N . SER D 2 647 ? 289.387 185.862 319.425 1.00 112.32 1851 SER D N 1
ATOM 13914 C CA . SER D 2 647 ? 288.708 187.093 319.049 1.00 112.32 1851 SER D CA 1
ATOM 13915 C C . SER D 2 647 ? 287.393 187.276 319.793 1.00 112.32 1851 SER D C 1
ATOM 13916 O O . SER D 2 647 ? 287.232 188.263 320.521 1.00 112.32 1851 SER D O 1
ATOM 13919 N N . ARG D 2 648 ? 286.438 186.351 319.638 1.00 112.28 1852 ARG D N 1
ATOM 13920 C CA . ARG D 2 648 ? 285.135 186.622 320.248 1.00 112.28 1852 ARG D CA 1
ATOM 13921 C C . ARG D 2 648 ? 285.078 186.136 321.693 1.00 112.28 1852 ARG D C 1
ATOM 13922 O O . ARG D 2 648 ? 284.044 186.278 322.355 1.00 112.28 1852 ARG D O 1
ATOM 13930 N N . LEU D 2 649 ? 286.170 185.562 322.206 1.00 112.45 1853 LEU D N 1
ATOM 13931 C CA . LEU D 2 649 ? 286.274 185.417 323.653 1.00 112.45 1853 LEU D CA 1
ATOM 13932 C C . LEU D 2 649 ? 286.546 186.750 324.336 1.00 112.45 1853 LEU D C 1
ATOM 13933 O O . LEU D 2 649 ? 286.326 186.870 325.547 1.00 112.45 1853 LEU D O 1
ATOM 13938 N N . CYS D 2 650 ? 287.017 187.747 323.592 1.00 113.66 1854 CYS D N 1
ATOM 13939 C CA . CYS D 2 650 ? 287.270 189.079 324.120 1.00 113.66 1854 CYS D CA 1
ATOM 13940 C C . CYS D 2 650 ? 286.093 190.028 323.928 1.00 113.66 1854 CYS D C 1
ATOM 13941 O O . CYS D 2 650 ? 286.192 191.196 324.322 1.00 113.66 1854 CYS D O 1
ATOM 13944 N N . THR D 2 651 ? 284.995 189.558 323.332 1.00 113.93 1855 THR D N 1
ATOM 13945 C CA . THR D 2 651 ? 283.793 190.360 323.102 1.00 113.93 1855 THR D CA 1
ATOM 13946 C C . THR D 2 651 ? 284.119 191.604 322.266 1.00 113.93 1855 THR D C 1
ATOM 13947 O O . THR D 2 651 ? 284.019 192.746 322.721 1.00 113.93 1855 THR D O 1
ATOM 13951 N N . VAL D 2 652 ? 284.536 191.353 321.027 1.00 115.39 1856 VAL D N 1
ATOM 13952 C CA . VAL D 2 652 ? 284.892 192.402 320.079 1.00 115.39 1856 VAL D CA 1
ATOM 13953 C C . VAL D 2 652 ? 284.121 192.165 318.788 1.00 115.39 1856 VAL D C 1
ATOM 13954 O O . VAL D 2 652 ? 284.079 191.036 318.287 1.00 115.39 1856 VAL D O 1
ATOM 13958 N N . THR D 2 653 ? 283.508 193.222 318.259 1.00 117.22 1857 THR D N 1
ATOM 13959 C CA . THR D 2 653 ? 282.726 193.099 317.039 1.00 117.22 1857 THR D CA 1
ATOM 13960 C C . THR D 2 653 ? 283.618 192.708 315.860 1.00 117.22 1857 THR D C 1
ATOM 13961 O O . THR D 2 653 ? 284.757 193.170 315.747 1.00 117.22 1857 THR D O 1
ATOM 13965 N N . PRO D 2 654 ? 283.129 191.832 314.976 1.00 118.08 1858 PRO D N 1
ATOM 13966 C CA . PRO D 2 654 ? 283.955 191.373 313.851 1.00 118.08 1858 PRO D CA 1
ATOM 13967 C C . PRO D 2 654 ? 284.146 192.404 312.751 1.00 118.08 1858 PRO D C 1
ATOM 13968 O O . PRO D 2 654 ? 285.000 192.199 311.882 1.00 118.08 1858 PRO D O 1
ATOM 13972 N N . ASP D 2 655 ? 283.386 193.499 312.751 1.00 117.92 1859 ASP D N 1
ATOM 13973 C CA . ASP D 2 655 ? 283.490 194.480 311.679 1.00 117.92 1859 ASP D CA 1
ATOM 13974 C C . ASP D 2 655 ? 284.721 195.369 311.799 1.00 117.92 1859 ASP D C 1
ATOM 13975 O O . ASP D 2 655 ? 285.144 195.951 310.794 1.00 117.92 1859 ASP D O 1
ATOM 13980 N N . MET D 2 656 ? 285.308 195.488 312.989 1.00 118.21 1860 MET D N 1
ATOM 13981 C CA . MET D 2 656 ? 286.434 196.394 313.169 1.00 118.21 1860 MET D CA 1
ATOM 13982 C C . MET D 2 656 ? 287.780 195.730 312.911 1.00 118.21 1860 MET D C 1
ATOM 13983 O O . MET D 2 656 ? 288.805 196.419 312.930 1.00 118.21 1860 MET D O 1
ATOM 13988 N N . TYR D 2 657 ? 287.804 194.420 312.676 1.00 117.63 1861 TYR D N 1
ATOM 13989 C CA . TYR D 2 657 ? 289.034 193.731 312.312 1.00 117.63 1861 TYR D CA 1
ATOM 13990 C C . TYR D 2 657 ? 288.735 192.793 311.155 1.00 117.63 1861 TYR D C 1
ATOM 13991 O O . TYR D 2 657 ? 287.575 192.568 310.799 1.00 117.63 1861 TYR D O 1
ATOM 14000 N N . ARG D 2 658 ? 289.798 192.246 310.576 1.00 115.85 1862 ARG D N 1
ATOM 14001 C CA . ARG D 2 658 ? 289.683 191.279 309.497 1.00 115.85 1862 ARG D CA 1
ATOM 14002 C C . ARG D 2 658 ? 290.674 190.147 309.734 1.00 115.85 1862 ARG D C 1
ATOM 14003 O O . ARG D 2 658 ? 291.717 190.326 310.369 1.00 115.85 1862 ARG D O 1
ATOM 14011 N N . VAL D 2 659 ? 290.338 188.972 309.212 1.00 111.61 1863 VAL D N 1
ATOM 14012 C CA . VAL D 2 659 ? 291.145 187.774 309.424 1.00 111.61 1863 VAL D CA 1
ATOM 14013 C C . VAL D 2 659 ? 291.371 187.091 308.080 1.00 111.61 1863 VAL D C 1
ATOM 14014 O O . VAL D 2 659 ? 290.451 186.982 307.262 1.00 111.61 1863 VAL D O 1
ATOM 14018 N N . GLY D 2 660 ? 292.608 186.667 307.843 1.00 109.57 1864 GLY D N 1
ATOM 14019 C CA . GLY D 2 660 ? 292.949 185.940 306.638 1.00 109.57 1864 GLY D CA 1
ATOM 14020 C C . GLY D 2 660 ? 293.717 184.671 306.929 1.00 109.57 1864 GLY D C 1
ATOM 14021 O O . GLY D 2 660 ? 293.249 183.815 307.686 1.00 109.57 1864 GLY D O 1
ATOM 14022 N N . ILE D 2 661 ? 294.900 184.532 306.334 1.00 111.35 1865 ILE D N 1
ATOM 14023 C CA . ILE D 2 661 ? 295.755 183.386 306.614 1.00 111.35 1865 ILE D CA 1
ATOM 14024 C C . ILE D 2 661 ? 296.678 183.740 307.772 1.00 111.35 1865 ILE D C 1
ATOM 14025 O O . ILE D 2 661 ? 296.598 183.137 308.849 1.00 111.35 1865 ILE D O 1
ATOM 14030 N N . SER D 2 662 ? 297.552 184.711 307.562 1.00 113.32 1866 SER D N 1
ATOM 14031 C CA . SER D 2 662 ? 298.394 185.199 308.648 1.00 113.32 1866 SER D CA 1
ATOM 14032 C C . SER D 2 662 ? 298.388 186.713 308.783 1.00 113.32 1866 SER D C 1
ATOM 14033 O O . SER D 2 662 ? 298.369 187.222 309.905 1.00 113.32 1866 SER D O 1
ATOM 14036 N N . LYS D 2 663 ? 298.381 187.444 307.672 1.00 114.14 1867 LYS D N 1
ATOM 14037 C CA . LYS D 2 663 ? 298.595 188.884 307.693 1.00 114.14 1867 LYS D CA 1
ATOM 14038 C C . LYS D 2 663 ? 297.277 189.631 307.492 1.00 114.14 1867 LYS D C 1
ATOM 14039 O O . LYS D 2 663 ? 296.193 189.040 307.482 1.00 114.14 1867 LYS D O 1
ATOM 14045 N N . LEU D 2 664 ? 297.374 190.954 307.332 1.00 114.60 1868 LEU D N 1
ATOM 14046 C CA . LEU D 2 664 ? 296.228 191.832 307.086 1.00 114.60 1868 LEU D CA 1
ATOM 14047 C C . LEU D 2 664 ? 295.193 191.761 308.202 1.00 114.60 1868 LEU D C 1
ATOM 14048 O O . LEU D 2 664 ? 293.987 191.738 307.945 1.00 114.60 1868 LEU D O 1
ATOM 14053 N N . PHE D 2 665 ? 295.653 191.721 309.449 1.00 114.31 1869 PHE D N 1
ATOM 14054 C CA . PHE D 2 665 ? 294.755 191.787 310.599 1.00 114.31 1869 PHE D CA 1
ATOM 14055 C C . PHE D 2 665 ? 294.633 193.249 311.002 1.00 114.31 1869 PHE D C 1
ATOM 14056 O O . PHE D 2 665 ? 295.547 193.821 311.598 1.00 114.31 1869 PHE D O 1
ATOM 14064 N N . LEU D 2 666 ? 293.496 193.856 310.668 1.00 115.22 1870 LEU D N 1
ATOM 14065 C CA . LEU D 2 666 ? 293.307 195.284 310.884 1.00 115.22 1870 LEU D CA 1
ATOM 14066 C C . LEU D 2 666 ? 293.428 195.624 312.363 1.00 115.22 1870 LEU D C 1
ATOM 14067 O O . LEU D 2 666 ? 292.940 194.892 313.227 1.00 115.22 1870 LEU D O 1
ATOM 14072 N N . LYS D 2 667 ? 294.092 196.740 312.653 1.00 115.18 1871 LYS D N 1
ATOM 14073 C CA . LYS D 2 667 ? 294.435 197.143 314.014 1.00 115.18 1871 LYS D CA 1
ATOM 14074 C C . LYS D 2 667 ? 294.092 198.609 314.242 1.00 115.18 1871 LYS D C 1
ATOM 14075 O O . LYS D 2 667 ? 294.911 199.398 314.720 1.00 115.18 1871 LYS D O 1
ATOM 14081 N N . GLU D 2 668 ? 292.868 198.999 313.883 1.00 115.48 1872 GLU D N 1
ATOM 14082 C CA . GLU D 2 668 ? 292.440 200.378 314.088 1.00 115.48 1872 GLU D CA 1
ATOM 14083 C C . GLU D 2 668 ? 292.462 200.746 315.568 1.00 115.48 1872 GLU D C 1
ATOM 14084 O O . GLU D 2 668 ? 293.188 201.653 315.987 1.00 115.48 1872 GLU D O 1
ATOM 14090 N N . HIS D 2 669 ? 291.672 200.041 316.378 1.00 115.07 1873 HIS D N 1
ATOM 14091 C CA . HIS D 2 669 ? 291.583 200.322 317.802 1.00 115.07 1873 HIS D CA 1
ATOM 14092 C C . HIS D 2 669 ? 291.827 199.112 318.688 1.00 115.07 1873 HIS D C 1
ATOM 14093 O O . HIS D 2 669 ? 292.008 199.288 319.900 1.00 115.07 1873 HIS D O 1
ATOM 14100 N N . LEU D 2 670 ? 291.836 197.897 318.136 1.00 115.44 1874 LEU D N 1
ATOM 14101 C CA . LEU D 2 670 ? 292.037 196.718 318.971 1.00 115.44 1874 LEU D CA 1
ATOM 14102 C C . LEU D 2 670 ? 293.435 196.674 319.568 1.00 115.44 1874 LEU D C 1
ATOM 14103 O O . LEU D 2 670 ? 293.634 196.059 320.620 1.00 115.44 1874 LEU D O 1
ATOM 14108 N N . HIS D 2 671 ? 294.413 197.309 318.920 1.00 115.14 1875 HIS D N 1
ATOM 14109 C CA . HIS D 2 671 ? 295.771 197.299 319.454 1.00 115.14 1875 HIS D CA 1
ATOM 14110 C C . HIS D 2 671 ? 295.841 198.016 320.796 1.00 115.14 1875 HIS D C 1
ATOM 14111 O O . HIS D 2 671 ? 296.476 197.523 321.737 1.00 115.14 1875 HIS D O 1
ATOM 14118 N N . GLN D 2 672 ? 295.183 199.171 320.908 1.00 114.71 1876 GLN D N 1
ATOM 14119 C CA . GLN D 2 672 ? 295.219 199.929 322.155 1.00 114.71 1876 GLN D CA 1
ATOM 14120 C C . GLN D 2 672 ? 294.546 199.168 323.290 1.00 114.71 1876 GLN D C 1
ATOM 14121 O O . GLN D 2 672 ? 295.087 199.091 324.401 1.00 114.71 1876 GLN D O 1
ATOM 14127 N N . LEU D 2 673 ? 293.371 198.589 323.031 1.00 114.69 1877 LEU D N 1
ATOM 14128 C CA . LEU D 2 673 ? 292.672 197.853 324.079 1.00 114.69 1877 LEU D CA 1
ATOM 14129 C C . LEU D 2 673 ? 293.416 196.573 324.442 1.00 114.69 1877 LEU D C 1
ATOM 14130 O O . LEU D 2 673 ? 293.426 196.167 325.611 1.00 114.69 1877 LEU D O 1
ATOM 14135 N N . LEU D 2 674 ? 294.049 195.927 323.462 1.00 116.34 1878 LEU D N 1
ATOM 14136 C CA . LEU D 2 674 ? 294.856 194.749 323.757 1.00 116.34 1878 LEU D CA 1
ATOM 14137 C C . LEU D 2 674 ? 296.049 195.105 324.632 1.00 116.34 1878 LEU D C 1
ATOM 14138 O O . LEU D 2 674 ? 296.371 194.376 325.574 1.00 116.34 1878 LEU D O 1
ATOM 14143 N N . GLU D 2 675 ? 296.716 196.225 324.339 1.00 116.45 1879 GLU D N 1
ATOM 14144 C CA . GLU D 2 675 ? 297.823 196.662 325.183 1.00 116.45 1879 GLU D CA 1
ATOM 14145 C C . GLU D 2 675 ? 297.342 197.010 326.587 1.00 116.45 1879 GLU D C 1
ATOM 14146 O O . GLU D 2 675 ? 298.013 196.694 327.576 1.00 116.45 1879 GLU D O 1
ATOM 14152 N N . SER D 2 676 ? 296.184 197.668 326.690 1.00 115.69 1880 SER D N 1
ATOM 14153 C CA . SER D 2 676 ? 295.635 197.999 328.001 1.00 115.69 1880 SER D CA 1
ATOM 14154 C C . SER D 2 676 ? 295.315 196.742 328.801 1.00 115.69 1880 SER D C 1
ATOM 14155 O O . SER D 2 676 ? 295.625 196.663 329.996 1.00 115.69 1880 SER D O 1
ATOM 14158 N N . MET D 2 677 ? 294.707 195.743 328.159 1.00 117.41 1881 MET D N 1
ATOM 14159 C CA . MET D 2 677 ? 294.412 194.493 328.851 1.00 117.41 1881 MET D CA 1
ATOM 14160 C C . MET D 2 677 ? 295.687 193.753 329.233 1.00 117.41 1881 MET D C 1
ATOM 14161 O O . MET D 2 677 ? 295.756 193.156 330.313 1.00 117.41 1881 MET D O 1
ATOM 14166 N N . ARG D 2 678 ? 296.706 193.791 328.369 1.00 118.05 1882 ARG D N 1
ATOM 14167 C CA . ARG D 2 678 ? 297.979 193.153 328.687 1.00 118.05 1882 ARG D CA 1
ATOM 14168 C C . ARG D 2 678 ? 298.635 193.793 329.903 1.00 118.05 1882 ARG D C 1
ATOM 14169 O O . ARG D 2 678 ? 299.115 193.087 330.798 1.00 118.05 1882 ARG D O 1
ATOM 14177 N N . GLU D 2 679 ? 298.660 195.127 329.961 1.00 116.77 1883 GLU D N 1
ATOM 14178 C CA . GLU D 2 679 ? 299.284 195.785 331.105 1.00 116.77 1883 GLU D CA 1
ATOM 14179 C C . GLU D 2 679 ? 298.444 195.616 332.365 1.00 116.77 1883 GLU D C 1
ATOM 14180 O O . GLU D 2 679 ? 298.987 195.554 333.473 1.00 116.77 1883 GLU D O 1
ATOM 14186 N N . ARG D 2 680 ? 297.117 195.540 332.220 1.00 117.10 1884 ARG D N 1
ATOM 14187 C CA . ARG D 2 680 ? 296.267 195.252 333.370 1.00 117.10 1884 ARG D CA 1
ATOM 14188 C C . ARG D 2 680 ? 296.530 193.857 333.922 1.00 117.10 1884 ARG D C 1
ATOM 14189 O O . ARG D 2 680 ? 296.595 193.677 335.143 1.00 117.10 1884 ARG D O 1
ATOM 14197 N N . VAL D 2 681 ? 296.675 192.864 333.043 1.00 116.08 1885 VAL D N 1
ATOM 14198 C CA . VAL D 2 681 ? 296.980 191.508 333.489 1.00 116.08 1885 VAL D CA 1
ATOM 14199 C C . VAL D 2 681 ? 298.354 191.462 334.144 1.00 116.08 1885 VAL D C 1
ATOM 14200 O O . VAL D 2 681 ? 298.535 190.853 335.206 1.00 116.08 1885 VAL D O 1
ATOM 14204 N N . GLN D 2 682 ? 299.339 192.116 333.531 1.00 116.07 1886 GLN D N 1
ATOM 14205 C CA . GLN D 2 682 ? 300.693 192.144 334.070 1.00 116.07 1886 GLN D CA 1
ATOM 14206 C C . GLN D 2 682 ? 300.836 193.061 335.277 1.00 116.07 1886 GLN D C 1
ATOM 14207 O O . GLN D 2 682 ? 301.897 193.057 335.911 1.00 116.07 1886 GLN D O 1
ATOM 14213 N N . ASN D 2 683 ? 299.809 193.852 335.603 1.00 116.18 1887 ASN D N 1
ATOM 14214 C CA . ASN D 2 683 ? 299.890 194.727 336.768 1.00 116.18 1887 ASN D CA 1
ATOM 14215 C C . ASN D 2 683 ? 300.027 193.935 338.063 1.00 116.18 1887 ASN D C 1
ATOM 14216 O O . ASN D 2 683 ? 300.817 194.312 338.936 1.00 116.18 1887 ASN D O 1
ATOM 14221 N N . ARG D 2 684 ? 299.269 192.845 338.207 1.00 115.51 1888 ARG D N 1
ATOM 14222 C CA . ARG D 2 684 ? 299.367 192.027 339.412 1.00 115.51 1888 ARG D CA 1
ATOM 14223 C C . ARG D 2 684 ? 300.725 191.343 339.515 1.00 115.51 1888 ARG D C 1
ATOM 14224 O O . ARG D 2 684 ? 301.297 191.256 340.606 1.00 115.51 1888 ARG D O 1
ATOM 14232 N N . ALA D 2 685 ? 301.252 190.854 338.396 1.00 114.60 1889 ALA D N 1
ATOM 14233 C CA . ALA D 2 685 ? 302.540 190.172 338.391 1.00 114.60 1889 ALA D CA 1
ATOM 14234 C C . ALA D 2 685 ? 303.272 190.400 337.073 1.00 114.60 1889 ALA D C 1
ATOM 14235 O O . ALA D 2 685 ? 303.644 189.449 336.385 1.00 114.60 1889 ALA D O 1
#

InterPro domains:
  IPR004000 Actin family [PF00022] (5-377)
  IPR004000 Actin family [PR00190] (28-37)
  IPR004000 Actin family [PR00190] (51-62)
  IPR004000 Actin family [PR00190] (63-85)
  IPR004000 Actin family [PR00190] (117-130)
  IPR004000 Actin family [PR00190] (142-161)
  IPR004000 Actin family [PR00190] (238-254)
  IPR004000 Actin family [PTHR11937] (10-371)
  IPR004000 Actin family [SM00268] (7-377)
  IPR004001 Actin, conserved site [PS00406] (55-65)
  IPR004001 Actin, conserved site [PS00432] (358-366)
  IPR020902 Actin/actin-like conserved site [PS01132] (106-118)
  IPR043129 ATPase, nucleotide binding domain [SSF53067] (5-155)
  IPR043129 ATPase, nucleotide binding domain [SSF53067] (149-377)

B-factor: mean 54.46, std 30.31, range [22.54, 124.81]

Sequence (1783 aa):
DETTALVCDNGSGLVKAGFAGDDAPRAVFPSIVGRPRHQGVMVVGGMMGGQQKKDSYVGDEAQSKRGILTLKYPIEGIITNWDDMEKIWHHTFYNELRVAPEEHPTLLTEAPLNPKANREKMTQIMFETFNVPAMYVAIQAVLSLYASGRTTGIVLDSGDGVTHNVPIYEGYALPHAIMRLDLAGRDLTDYLMKILTERGYSFVTTAEREIVRDIKEKLCYVALDFENEMATAASSSSLEKSYELPDGQVITIGNERFRCPETLFQPSFIGMESAGIHETTYNSIMKCDIDIRKDLYANNVMSGGTTMYPGIADRMQKEITALAPSTMKIKIIAPPERKYSVWIGGSILASLSTFQQMWITKQEYDEAGPSIVHRKCFDETTALVCDNGSGLVKAGFAGDDAPRAVFPSIVGRPRHQGVMVVGGMMGGQQKKDSYVGDEAQSKRGILTLKYPIEGIITNWDDMEKIWHHTFYNELRVAPEEHPTLLTEAPLNPKANREKMTQIMFETFNVPAMYVAIQAVLSLYASGRTTGIVLDSGDGVTHNVPIYEGYALPHAIMRLDLAGRDLTDYLMKILTERGYSFVTTAEREIVRDIKEKLCYVALDFENEMATAASSSSLEKSYELPDGQVITIGNERFRCPETLFQPSFIGMESAGIHETTYNSIMKCDIDIRKDLYANNVMSGGTTMYPGIADRMQKEITALAPSTMKIKIIAPPERKYSVWIGGSILASLSTFQQMWITKQEYDEAGPSIVHRKCFDETTALVCDNGSGLVKAGFAGDDAPRAVFPSIVGRPRHQGVMVVGGMMGGQQKKDSYVGDEAQSKRGILTLKYPIEGIITNWDDMEKIWHHTFYNELRVAPEEHPTLLTEAPLNPKANREKMTQIMFETFNVPAMYVAIQAVLSLYASGRTTGIVLDSGDGVTHNVPIYEGYALPHAIMRLDLAGRDLTDYLMKILTERGYSFVTTAEREIVRDIKEKLCYVALDFENEMATAASSSSLEKSYELPDGQVITIGNERFRCPETLFQPSFIGMESAGIHETTYNSIMKCDIDIRKDLYANNVMSGGTTMYPGIADRMQKEITALAPSTMKIKIIAPPERKYSVWIGGSILASLSTFQQMWITKQEYDEAGPSIVHRKCFEDGVEDMTQLEDLQETTVLANLKTRFERNLIYTYIGSILVSVNPYRMFAIYGPEQVQQYSGRALGENPPHLFAIANLAFAKMLDAKQNQCVIISGESGSGKTEATKLILRCLAAMNQRRDVMQQIKILEATPLLEAFGNAKTVRNDNSSRFGKFVEIFLEGGVICGAITSQYLLEKSRIVFQAKNERNYHIFYELLAGLPAQLRQAFSLQEAETYYYLNQGGNCEIAGKSDADDFRRLLAAMEVLGFTSEDQDSIFRILASILHLGNVYFEKHETDAQEVASVVSAREIQAVAELLQVSPEGLQKAITFKVTETIREKIFTPLTVESAVDARDAIAKVLYALLFGWLITRVNALVSPKQDTLSIAILDIYGFEDLSFNSFEQLCINYANENLQYLFNKIVFQEEQEEYIREQMDWREIAFADNQPCINLISLKPYGILRILDDQCCFPQATDHTFLQKCHYHHGANPLYSKPKMPLPEFTIKHYAGKVTYQVHKFLDKNHDQVRQDVLDLFVHSRTRVVAHLFSSHAAQTYKAHTVAAKFQQSLLDLVEKMERCNPLFVRCLKPNHKKEPGLFEPDVMMAQLRYSGVLETVRIRKVRLPFQVFIDRYRCLVALKLNVPADGDMCVSLLSRLCTVTPDMYRVGISKLFLKEHLHQLLESMRERVQNRA

GO terms:
  GO:0005515 protein binding (F, IPI)

Foldseek 3Di:
DPAWAKEWEDAQFWIFIPTFPDQGGQDIWTQKKWAFDDDDDDPPDPRDGIDGTVRCLVPVVGIAIDTCDLLARNDPVSVLVRVVCCAPVRHNHQQLRHEYEYEGADDDDPVRLLVVLCCSCPVRNHFWYAYAYLQLLLCLLVVHQFAWEFEAAANKTKIWGGHNNRTDVVLIDIGRHHLLNLLVLLQVVLCVVPDHQDGPSVSVVSSVVLLPQAAADLDLPVQVVVQVVDPPQKDWDADPVGDIDIDTSSRHVSLCCQQVVCSVPDPDHHPLVSNVSSLVVDDPVRNLVHQAHYEYAYDRCPHPCSQVNSQVSNCVVDDVVGDHHYDYDPVRNCSSVSSSSNQSPDPVCVVLIGGSVNCVVPPSCVNVVSHD/DPAWAKEWEDAQFWIFIPTFPDQGGQDIWTQKKWAFDDDDDDPPDPRDGIDGTVRCLVPVVGIAIDTCDLLARNDPVSVLVRVVCCAPVRHNHQQLRHEYEYEGADDDDPVRLLVVLCCSCPVRNHFWYAYAYLQLLLCLLVVHQFAWEFEAAANKTKIWGGHNNRTDVVLIDIGRHHLLNLLVLLQVVLCVVPDHQDGPSVSVVSSVVLLPQAAADLDLPVQVVVQVVDPPQKDWDADPVGDIDIDTSSRHVSLCCQQVVCSVPDPDHHPLVSNVSSLVVDDPVRNLVHQAHYEYAYDRCPHPCSQVNSQVSNCVVDDVVGDHHYDYDPVRNCSSVSSSSNQSPDPVCVVLIGGSVNCVVPPSCVNVVSHD/DPAWAKEWEDAQFWIFIPTFPDQGGQDIWTQKKWAFDDDDDDPPDPRDGIDGTVRCLVPVVGIAIDTCDLLARNDPVSVLVRVVCCAPVRHNHQQLRHEYEYEGADDDDPVRLLVVLCCSCPVRNHFWYAYAYLQLLLCLLVVHQFAWEFEAAANKTKIWGGHNNRTDVVLIDIGRHHLLNLLVLLQVVLCVVPDHQDGPSVSVVSSVVLLPQAAADLDLPVQVVVQVVDPPQKDWDADPVGDIDIDTSSRHVSLCCQQVVCSVPDPDHHPLVSNVSSLVVDDPVRNLVHQAHYEYAYDRCPHPCSQVNSQVSNCVVDDVVGDHHYDYDPVRNCSSVSSSSNQSPDPVCVVLIGGSVNCVVPPSCVNVVSHD/DPADAECVPPFDDDPVVVLVNCVVCVLVVQAWGHHPQAIEGFDQLDDDPLDDVVVLVCCPEPPNVCRRPHLSVVLVVQVVVCVVPVFAEEAEEEEAPPLPSVVSVLSSLVSLLCRQAVPDNVQSVLVVLCVLVQQQLAWWCDPQHGTGGQWKKKKKFFHDRSHTFFIAIDIFRGQLLLQQDDAAQIFGGLNLQLCQPQPDPVLCVVLVDDHQCVFNRGCNRVDNDDDPDDSNVSSVSVVVSCVVLVNDPVNVLLLSLLSSLLRLLRPWAWDFDDDPPGTFTATPDLPSLVSSCVSLQFDSVLSRQQLFWDWDDDDPDIDTHGDHRLSSVLSSSLVSSVSSVLSVVVSSVSSCVSRPGDDHRYIYMYMYAYFQDADDAAADSNVLRLLLNLVVLQLVLVVLVVSVQVVQVVFFDDRDDDDFDGPVVLNCCQDPCPQHLVNLLVVLLPDDDHDLLNSQVSSCVVCVPPPQKADDPPPAQWIWGQGQLGIGIYHRDCSNSSWQNARDPSVLVRQLPGPDDPSVVSSVVVVVPDDDRRTPSSVSVVSSVVVVVVHPSHRYHYYYRAYQDSVSNSSDGDSVRVSSSCSGSCVCVSVVRLLAKFFQVPCCCPLVCLQPNHDPDPDDFQVVSVVVVCSVVDDDVQFDDGTTMRTHPNPVVVVSVVSSVVSVVVD